Protein AF-0000000084683601 (afdb_homodimer)

Solvent-accessible surface area (backbone atoms only — not comparable to full-atom values): 109980 Å² total; per-residue (Å²): 116,67,53,85,55,76,96,37,69,70,54,65,38,57,48,81,42,72,34,21,49,59,50,48,51,51,49,53,52,40,42,72,73,47,35,40,75,43,64,46,74,55,51,81,86,49,40,34,59,55,52,18,50,53,50,21,50,54,47,28,56,52,35,63,73,43,58,80,89,48,36,64,60,52,52,35,51,54,42,52,53,55,36,62,57,34,70,75,44,95,82,55,80,83,63,66,45,68,34,84,89,53,32,26,37,41,29,34,31,52,60,91,42,79,66,69,68,73,56,58,46,69,55,51,59,59,44,56,39,68,36,47,42,20,46,84,27,61,28,64,68,40,39,48,39,21,43,42,60,54,36,54,31,39,41,37,39,29,27,32,44,22,47,72,38,50,58,78,37,40,69,32,42,41,52,26,34,75,72,64,37,52,37,40,36,42,35,34,36,46,62,26,61,36,32,65,68,38,55,39,40,39,39,72,70,34,60,29,50,38,25,39,26,74,53,73,91,51,60,29,56,54,28,20,36,41,38,34,40,31,90,59,59,59,20,38,32,38,42,17,43,46,36,40,28,60,46,35,62,22,58,23,44,23,39,31,39,35,40,9,42,68,60,38,40,46,40,49,51,51,49,54,46,35,50,42,21,50,68,61,31,81,68,36,36,77,62,43,61,90,81,38,44,66,58,50,51,53,46,22,38,49,38,48,67,67,63,72,78,77,68,65,62,73,70,74,59,86,65,76,68,70,75,51,58,68,50,46,39,37,50,44,22,46,45,32,37,38,72,74,68,65,44,46,60,39,29,37,35,33,52,84,73,66,45,62,61,52,51,52,33,50,50,49,51,55,52,42,69,73,43,86,87,67,79,69,24,32,38,36,34,28,85,44,70,68,56,37,55,51,43,45,50,46,36,18,52,55,65,71,34,88,80,52,62,34,54,27,40,96,93,42,74,57,87,82,74,44,36,32,32,29,27,51,80,62,58,38,70,75,56,51,72,73,47,61,39,63,61,36,34,32,36,36,33,48,59,35,51,53,38,81,38,68,62,45,40,54,54,58,69,55,42,58,45,68,32,38,41,33,31,24,61,46,54,63,33,96,87,75,50,43,45,30,52,76,73,32,78,56,41,72,48,24,67,57,51,61,47,57,37,41,43,57,50,49,33,35,30,33,40,37,36,35,36,56,56,82,45,77,44,60,83,53,58,74,51,96,90,37,69,40,63,67,56,52,36,66,63,54,38,82,35,59,69,53,54,49,52,52,55,50,50,43,65,69,70,36,90,51,61,80,66,32,24,30,45,30,37,29,71,34,70,65,31,11,45,44,53,18,52,53,38,39,72,73,72,43,45,44,41,52,50,52,94,82,50,51,68,67,56,52,53,46,52,53,50,31,30,74,70,41,71,21,26,34,43,20,18,52,65,64,71,75,57,91,67,85,51,48,72,29,36,32,38,37,39,66,41,92,70,76,43,41,67,59,47,49,48,58,52,55,52,28,25,43,62,45,95,83,50,65,48,22,39,34,45,35,54,41,55,46,65,38,80,84,55,53,62,54,50,47,54,34,54,68,36,91,51,55,74,63,54,40,56,56,29,59,75,56,45,49,32,63,37,40,44,27,40,44,61,43,57,38,76,63,29,41,54,54,50,49,53,42,41,52,58,58,65,57,59,45,69,65,54,53,13,51,47,39,50,70,65,68,48,92,46,65,70,58,41,33,66,73,67,67,51,62,74,66,70,49,42,35,93,65,37,28,68,64,58,32,35,41,71,43,62,75,47,80,74,77,80,55,93,66,43,68,67,52,41,52,35,53,62,76,46,67,53,50,40,43,69,68,59,51,51,49,51,49,46,63,54,38,95,82,36,75,58,57,86,77,41,54,71,64,52,38,41,51,49,45,19,54,49,25,52,69,24,40,74,51,74,82,51,92,43,73,52,58,50,58,56,63,49,66,82,36,55,70,58,37,51,50,50,48,52,47,43,56,52,30,48,72,61,47,67,53,70,66,37,77,46,60,78,93,45,47,74,40,84,57,39,25,58,28,46,41,42,69,29,33,50,35,23,42,70,62,48,35,45,92,95,52,51,46,45,74,73,65,81,74,50,61,46,80,36,75,95,74,35,30,37,40,39,53,44,57,52,39,81,47,89,85,58,54,42,45,83,71,48,80,56,42,35,32,44,40,55,40,30,36,36,39,55,50,57,57,80,39,29,54,63,34,73,68,29,40,47,55,72,39,19,72,84,67,70,33,47,36,36,40,24,43,24,60,40,59,49,40,86,65,69,41,75,41,48,26,29,28,54,33,50,40,42,72,71,52,69,46,70,58,46,29,27,40,32,35,31,35,38,76,46,68,50,54,42,68,54,40,54,73,35,24,65,38,51,102,116,67,52,83,60,73,91,36,70,72,54,66,37,56,48,82,42,73,34,21,50,57,50,49,51,51,49,54,54,38,42,73,73,46,35,42,75,43,65,46,74,55,52,81,87,48,41,35,59,57,54,20,50,52,52,21,52,54,45,28,57,54,35,62,74,42,57,80,88,46,36,65,61,52,52,34,51,54,44,52,53,56,37,61,57,34,69,74,44,95,81,55,81,84,64,68,45,68,34,85,89,51,32,26,37,40,32,34,28,52,58,92,40,76,72,59,64,78,52,57,47,67,54,51,59,60,42,54,40,66,36,47,41,18,45,84,27,60,29,65,68,38,39,48,39,20,44,42,63,50,36,54,30,38,42,37,38,30,27,32,44,22,46,71,38,49,58,78,37,40,69,32,43,42,52,26,35,76,73,64,36,53,37,41,36,41,36,36,36,48,62,26,61,36,34,65,67,38,54,38,41,38,39,73,70,33,60,29,49,37,25,39,27,74,52,74,92,52,61,31,56,54,28,21,36,41,39,35,39,30,89,60,58,58,19,36,32,38,41,16,43,45,36,39,28,59,46,34,62,20,58,22,44,22,37,30,40,36,42,8,42,68,60,37,40,46,39,49,50,51,48,53,47,37,49,43,21,50,68,62,30,80,68,37,36,77,62,43,60,89,81,38,43,66,58,50,51,52,45,22,38,50,39,50,66,66,63,71,77,75,68,65,62,73,73,74,58,88,66,75,68,71,72,51,58,69,50,46,39,37,51,45,24,45,45,32,36,38,72,72,69,65,44,45,58,39,31,38,33,32,51,83,75,66,45,63,62,53,48,51,32,50,50,48,52,53,52,42,69,72,42,85,88,66,79,68,25,33,38,36,33,28,85,44,72,67,56,38,54,51,44,45,49,45,36,17,52,55,65,72,33,86,81,53,63,34,55,27,40,97,94,42,74,58,89,82,74,44,37,32,34,27,27,51,79,63,59,37,70,76,56,50,72,73,46,62,39,65,60,38,36,33,37,37,32,48,60,35,52,53,38,82,39,69,63,44,40,53,54,61,69,55,43,57,44,68,32,37,40,33,30,22,61,46,55,64,35,95,85,75,49,43,45,29,51,77,72,30,79,57,39,72,47,23,67,57,51,60,47,59,38,42,43,58,49,50,32,35,29,34,40,37,37,37,35,56,55,82,44,76,45,60,82,53,56,75,54,95,90,37,70,41,63,66,55,52,36,66,62,54,39,83,35,60,69,53,54,48,52,53,54,50,49,41,65,69,70,37,90,52,59,80,67,32,25,30,44,31,37,29,72,33,72,65,32,11,45,44,51,18,52,52,38,40,72,73,72,42,47,44,42,52,49,53,94,82,51,50,69,68,57,52,54,47,51,53,50,31,30,74,72,44,71,21,26,35,41,20,19,53,65,64,70,76,57,88,67,84,51,48,71,30,36,34,39,38,38,66,44,92,71,77,44,42,66,58,48,49,48,60,52,54,54,30,26,43,62,44,95,84,48,66,48,22,39,34,44,34,55,40,56,44,64,38,79,84,55,54,61,55,49,47,53,33,55,68,35,91,49,55,74,63,52,40,55,55,30,59,75,56,45,49,34,62,38,38,44,28,40,46,60,45,56,40,75,64,28,40,54,54,49,49,51,44,40,52,58,59,66,59,60,44,70,64,54,53,14,51,48,38,51,71,65,68,49,91,46,65,70,58,41,33,66,72,67,68,50,61,73,66,70,49,43,36,92,66,35,29,69,65,57,33,36,42,72,42,62,75,48,79,73,78,82,55,92,66,44,70,67,53,41,53,35,54,62,76,46,68,54,50,41,43,70,68,60,52,51,48,51,47,46,63,53,37,95,82,37,75,58,58,88,76,41,54,72,62,52,39,41,50,49,45,19,54,48,25,51,69,22,39,74,52,76,81,52,91,43,71,51,58,50,58,56,62,48,67,82,36,54,69,60,37,51,49,50,49,52,46,42,57,53,30,48,73,60,47,65,52,70,66,38,77,46,63,77,94,46,44,74,38,85,56,39,26,60,28,46,40,42,70,29,33,50,35,23,42,69,63,48,36,46,92,96,50,51,46,46,76,73,66,81,75,50,61,44,79,36,74,94,75,34,30,37,40,38,53,44,58,52,39,80,47,90,83,57,56,43,45,81,69,49,80,55,44,36,33,42,41,56,40,31,35,36,40,55,52,58,56,80,38,28,55,59,34,75,66,29,39,46,55,71,41,17,73,84,66,68,33,46,35,35,41,26,42,22,60,40,61,50,40,86,65,70,42,75,42,46,27,30,27,55,34,50,41,41,70,70,52,69,46,70,56,47,30,27,38,31,34,30,36,38,76,45,66,49,54,41,68,54,40,54,72,35,24,66,38,51,102

Structure (mmCIF, N/CA/C/O backbone):
data_AF-0000000084683601-model_v1
#
loop_
_entity.id
_entity.type
_entity.pdbx_description
1 polymer 'ATP-dependent helicase'
#
loop_
_atom_site.group_PDB
_atom_site.id
_atom_site.type_symbol
_atom_site.label_atom_id
_atom_site.label_alt_id
_atom_site.label_comp_id
_atom_site.label_asym_id
_atom_site.label_entity_id
_atom_site.label_seq_id
_atom_site.pdbx_PDB_ins_code
_atom_site.Cartn_x
_atom_site.Cartn_y
_atom_site.Cartn_z
_atom_site.occupancy
_atom_site.B_iso_or_equiv
_atom_site.auth_seq_id
_atom_site.auth_comp_id
_atom_site.auth_asym_id
_atom_site.auth_atom_id
_atom_site.pdbx_PDB_model_num
ATOM 1 N N . MET A 1 1 ? -20.016 -9.883 19.062 1 27.33 1 MET A N 1
ATOM 2 C CA . MET A 1 1 ? -19.703 -10.055 20.469 1 27.33 1 MET A CA 1
ATOM 3 C C . MET A 1 1 ? -19.656 -11.531 20.844 1 27.33 1 MET A C 1
ATOM 5 O O . MET A 1 1 ? -18.75 -11.961 21.562 1 27.33 1 MET A O 1
ATOM 9 N N . THR A 1 2 ? -20.984 -12.188 20.938 1 28.81 2 THR A N 1
ATOM 10 C CA . THR A 1 2 ? -21.141 -13.609 21.203 1 28.81 2 THR A CA 1
ATOM 11 C C . THR A 1 2 ? -20.906 -14.43 19.938 1 28.81 2 THR A C 1
ATOM 13 O O . THR A 1 2 ? -21.234 -13.992 18.844 1 28.81 2 THR A O 1
ATOM 16 N N . ASP A 1 3 ? -20.016 -15.242 19.969 1 30.08 3 ASP A N 1
ATOM 17 C CA . ASP A 1 3 ? -19.781 -16.312 19.016 1 30.08 3 ASP A CA 1
ATOM 18 C C . ASP A 1 3 ? -21.062 -17.125 18.766 1 30.08 3 ASP A C 1
ATOM 20 O O . ASP A 1 3 ? -21.859 -17.312 19.688 1 30.08 3 ASP A O 1
ATOM 24 N N . SER A 1 4 ? -21.641 -17.266 17.719 1 29.28 4 SER A N 1
ATOM 25 C CA . SER A 1 4 ? -22.953 -17.859 17.469 1 29.28 4 SER A CA 1
ATOM 26 C C . SER A 1 4 ? -23.188 -19.062 18.391 1 29.28 4 SER A C 1
ATOM 28 O O . SER A 1 4 ? -24.344 -19.406 18.656 1 29.28 4 SER A O 1
ATOM 30 N N . GLY A 1 5 ? -22.672 -20.328 18.125 1 26.48 5 GLY A N 1
ATOM 31 C CA . GLY A 1 5 ? -22.984 -21.641 18.641 1 26.48 5 GLY A CA 1
ATOM 32 C C . GLY A 1 5 ? -22.594 -21.812 20.094 1 26.48 5 GLY A C 1
ATOM 33 O O . GLY A 1 5 ? -21.531 -21.344 20.531 1 26.48 5 GLY A O 1
ATOM 34 N N . GLY A 1 6 ? -23.531 -22.266 21.359 1 34.03 6 GLY A N 1
ATOM 35 C CA . GLY A 1 6 ? -23.781 -22.406 22.781 1 34.03 6 GLY A CA 1
ATOM 36 C C . GLY A 1 6 ? -23.156 -21.281 23.609 1 34.03 6 GLY A C 1
ATOM 37 O O . GLY A 1 6 ? -22.688 -20.281 23.047 1 34.03 6 GLY A O 1
ATOM 38 N N . ARG A 1 7 ? -22.469 -21.453 25.094 1 35.69 7 ARG A N 1
ATOM 39 C CA . ARG A 1 7 ? -21.938 -20.5 26.047 1 35.69 7 ARG A CA 1
ATOM 40 C C . ARG A 1 7 ? -20.844 -19.641 25.406 1 35.69 7 ARG A C 1
ATOM 42 O O . ARG A 1 7 ? -19.688 -20.062 25.359 1 35.69 7 ARG A O 1
ATOM 49 N N . MET A 1 8 ? -20.984 -18.922 24.359 1 46.59 8 MET A N 1
ATOM 50 C CA . MET A 1 8 ? -19.891 -18.219 23.672 1 46.59 8 MET A CA 1
ATOM 51 C C . MET A 1 8 ? -19.172 -17.266 24.625 1 46.59 8 MET A C 1
ATOM 53 O O . MET A 1 8 ? -19.797 -16.359 25.172 1 46.59 8 MET A O 1
ATOM 57 N N . GLN A 1 9 ? -18.219 -17.625 25.203 1 64.19 9 GLN A N 1
ATOM 58 C CA . GLN A 1 9 ? -17.359 -16.828 26.094 1 64.19 9 GLN A CA 1
ATOM 59 C C . GLN A 1 9 ? -17.016 -15.484 25.469 1 64.19 9 GLN A C 1
ATOM 61 O O . GLN A 1 9 ? -16.562 -15.422 24.328 1 64.19 9 GLN A O 1
ATOM 66 N N . PRO A 1 10 ? -17.656 -14.438 26.031 1 81 10 PRO A N 1
ATOM 67 C CA . PRO A 1 10 ? -17.328 -13.086 25.578 1 81 10 PRO A CA 1
ATOM 68 C C . PRO A 1 10 ? -15.844 -12.891 25.328 1 81 10 PRO A C 1
ATOM 70 O O . PRO A 1 10 ? -15.016 -13.555 25.953 1 81 10 PRO A O 1
ATOM 73 N N . VAL A 1 11 ? -15.57 -12.297 24.266 1 86.5 11 VAL A N 1
ATOM 74 C CA . VAL A 1 11 ? -14.18 -12.023 23.922 1 86.5 11 VAL A CA 1
ATOM 75 C C . VAL A 1 11 ? -13.797 -10.617 24.375 1 86.5 11 VAL A C 1
ATOM 77 O O . VAL A 1 11 ? -14.445 -9.633 24 1 86.5 11 VAL A O 1
ATOM 80 N N . ALA A 1 12 ? -12.875 -10.555 25.281 1 88.94 12 ALA A N 1
ATOM 81 C CA . ALA A 1 12 ? -12.383 -9.25 25.719 1 88.94 12 ALA A CA 1
ATOM 82 C C . ALA A 1 12 ? -11.57 -8.57 24.625 1 88.94 12 ALA A C 1
ATOM 84 O O . ALA A 1 12 ? -10.828 -9.227 23.906 1 88.94 12 ALA A O 1
ATOM 85 N N . GLY A 1 13 ? -11.742 -7.27 24.422 1 90.5 13 GLY A N 1
ATOM 86 C CA . GLY A 1 13 ? -10.969 -6.527 23.453 1 90.5 13 GLY A CA 1
ATOM 87 C C . GLY A 1 13 ? -11.672 -5.277 22.953 1 90.5 13 GLY A C 1
ATOM 88 O O . GLY A 1 13 ? -12.625 -4.809 23.578 1 90.5 13 GLY A O 1
ATOM 89 N N . VAL A 1 14 ? -11.078 -4.672 21.891 1 92.12 14 VAL A N 1
ATOM 90 C CA . VAL A 1 14 ? -11.664 -3.477 21.297 1 92.12 14 VAL A CA 1
ATOM 91 C C . VAL A 1 14 ? -12.68 -3.877 20.219 1 92.12 14 VAL A C 1
ATOM 93 O O . VAL A 1 14 ? -12.516 -4.906 19.562 1 92.12 14 VAL A O 1
ATOM 96 N N . TYR A 1 15 ? -13.711 -3.123 20.125 1 91.5 15 TYR A N 1
ATOM 97 C CA . TYR A 1 15 ? -14.82 -3.348 19.203 1 91.5 15 TYR A CA 1
ATOM 98 C C . TYR A 1 15 ? -15.18 -2.066 18.453 1 91.5 15 TYR A C 1
ATOM 100 O O . TYR A 1 15 ? -14.68 -0.988 18.781 1 91.5 15 TYR A O 1
ATOM 108 N N . GLU A 1 16 ? -15.898 -2.174 17.469 1 91.81 16 GLU A N 1
ATOM 109 C CA . GLU A 1 16 ? -16.609 -1.093 16.812 1 91.81 16 GLU A CA 1
ATOM 110 C C . GLU A 1 16 ? -17.938 -1.581 16.234 1 91.81 16 GLU A C 1
ATOM 112 O O . GLU A 1 16 ? -18.234 -1.382 15.055 1 91.81 16 GLU A O 1
ATOM 117 N N . GLN A 1 17 ? -18.656 -2.143 17.125 1 91.56 17 GLN A N 1
ATOM 118 C CA . GLN A 1 17 ? -19.906 -2.803 16.75 1 91.56 17 GLN A CA 1
ATOM 119 C C . GLN A 1 17 ? -21.109 -1.947 17.109 1 91.56 17 GLN A C 1
ATOM 121 O O . GLN A 1 17 ? -21.219 -1.476 18.25 1 91.56 17 GLN A O 1
ATOM 126 N N . LEU A 1 18 ? -21.984 -1.723 16.156 1 92.75 18 LEU A N 1
ATOM 127 C CA . LEU A 1 18 ? -23.219 -0.99 16.422 1 92.75 18 LEU A CA 1
ATOM 128 C C . LEU A 1 18 ? -24.062 -1.695 17.469 1 92.75 18 LEU A C 1
ATOM 130 O O . LEU A 1 18 ? -24.188 -2.922 17.438 1 92.75 18 LEU A O 1
ATOM 134 N N . ILE A 1 19 ? -24.641 -0.956 18.391 1 93.94 19 ILE A N 1
ATOM 135 C CA . ILE A 1 19 ? -25.438 -1.541 19.453 1 93.94 19 ILE A CA 1
ATOM 136 C C . ILE A 1 19 ? -26.891 -1.667 19.016 1 93.94 19 ILE A C 1
ATOM 138 O O . ILE A 1 19 ? -27.609 -0.669 18.938 1 93.94 19 ILE A O 1
ATOM 142 N N . THR A 1 20 ? -27.203 -2.861 18.688 1 93 20 THR A N 1
ATOM 143 C CA . THR A 1 20 ? -28.594 -3.195 18.422 1 93 20 THR A CA 1
ATOM 144 C C . THR A 1 20 ? -29.312 -3.611 19.703 1 93 20 THR A C 1
ATOM 146 O O . THR A 1 20 ? -28.703 -3.713 20.766 1 93 20 THR A O 1
ATOM 149 N N . GLU A 1 21 ? -30.609 -3.84 19.641 1 91.31 21 GLU A N 1
ATOM 150 C CA . GLU A 1 21 ? -31.359 -4.254 20.812 1 91.31 21 GLU A CA 1
ATOM 151 C C . GLU A 1 21 ? -30.859 -5.598 21.344 1 91.31 21 GLU A C 1
ATOM 153 O O . GLU A 1 21 ? -30.828 -5.824 22.562 1 91.31 21 GLU A O 1
ATOM 158 N N . ASP A 1 22 ? -30.469 -6.438 20.422 1 88.75 22 ASP A N 1
ATOM 159 C CA . ASP A 1 22 ? -29.922 -7.73 20.828 1 88.75 22 ASP A CA 1
ATOM 160 C C . ASP A 1 22 ? -28.578 -7.559 21.516 1 88.75 22 ASP A C 1
ATOM 162 O O . ASP A 1 22 ? -28.297 -8.219 22.531 1 88.75 22 ASP A O 1
ATOM 166 N N . VAL A 1 23 ? -27.734 -6.715 20.969 1 90.06 23 VAL A N 1
ATOM 167 C CA . VAL A 1 23 ? -26.422 -6.465 21.547 1 90.06 23 VAL A CA 1
ATOM 168 C C . VAL A 1 23 ? -26.578 -5.82 22.922 1 90.06 23 VAL A C 1
ATOM 170 O O . VAL A 1 23 ? -25.828 -6.137 23.844 1 90.06 23 VAL A O 1
ATOM 173 N N . ARG A 1 24 ? -27.484 -4.895 23 1 91.75 24 ARG A N 1
ATOM 174 C CA . ARG A 1 24 ? -27.75 -4.238 24.266 1 91.75 24 ARG A CA 1
ATOM 175 C C . ARG A 1 24 ? -28.156 -5.25 25.344 1 91.75 24 ARG A C 1
ATOM 177 O O . ARG A 1 24 ? -27.703 -5.184 26.469 1 91.75 24 ARG A O 1
ATOM 184 N N . ARG A 1 25 ? -29 -6.164 24.953 1 89.56 25 ARG A N 1
ATOM 185 C CA . ARG A 1 25 ? -29.438 -7.211 25.875 1 89.56 25 ARG A CA 1
ATOM 186 C C . ARG A 1 25 ? -28.266 -8.094 26.281 1 89.56 25 ARG A C 1
ATOM 188 O O . ARG A 1 25 ? -28.125 -8.438 27.453 1 89.56 25 ARG A O 1
ATOM 195 N N . GLU A 1 26 ? -27.516 -8.422 25.312 1 90 26 GLU A N 1
ATOM 196 C CA . GLU A 1 26 ? -26.344 -9.242 25.578 1 90 26 GLU A CA 1
ATOM 197 C C . GLU A 1 26 ? -25.375 -8.516 26.516 1 90 26 GLU A C 1
ATOM 199 O O . GLU A 1 26 ? -24.781 -9.133 27.406 1 90 26 GLU A O 1
ATOM 204 N N . LEU A 1 27 ? -25.172 -7.234 26.297 1 91.19 27 LEU A N 1
ATOM 205 C CA . LEU A 1 27 ? -24.281 -6.438 27.125 1 91.19 27 LEU A CA 1
ATOM 206 C C . LEU A 1 27 ? -24.797 -6.352 28.562 1 91.19 27 LEU A C 1
ATOM 208 O O . LEU A 1 27 ? -24.016 -6.371 29.516 1 91.19 27 LEU A O 1
ATOM 212 N N . GLY A 1 28 ? -26.094 -6.219 28.688 1 90.12 28 GLY A N 1
ATOM 213 C CA . GLY A 1 28 ? -26.688 -6.238 30.016 1 90.12 28 GLY A CA 1
ATOM 214 C C . GLY A 1 28 ? -26.406 -7.52 30.781 1 90.12 28 GLY A C 1
ATOM 215 O O . GLY A 1 28 ? -26.109 -7.484 31.969 1 90.12 28 GLY A O 1
ATOM 216 N N . GLN A 1 29 ? -26.516 -8.617 30.031 1 90.56 29 GLN A N 1
ATOM 217 C CA . GLN A 1 29 ? -26.219 -9.914 30.641 1 90.56 29 GLN A CA 1
ATOM 218 C C . GLN A 1 29 ? -24.75 -10.023 31.031 1 90.56 29 GLN A C 1
ATOM 220 O O . GLN A 1 29 ? -24.422 -10.562 32.094 1 90.56 29 GLN A O 1
ATOM 225 N N . LEU A 1 30 ? -23.891 -9.562 30.234 1 89.75 30 LEU A N 1
ATOM 226 C CA . LEU A 1 30 ? -22.453 -9.633 30.5 1 89.75 30 LEU A CA 1
ATOM 227 C C . LEU A 1 30 ? -22.078 -8.742 31.688 1 89.75 30 LEU A C 1
ATOM 229 O O . LEU A 1 30 ? -21.219 -9.109 32.469 1 89.75 30 LEU A O 1
ATOM 233 N N . GLU A 1 31 ? -22.672 -7.574 31.703 1 88.94 31 GLU A N 1
ATOM 234 C CA . GLU A 1 31 ? -22.406 -6.691 32.844 1 88.94 31 GLU A CA 1
ATOM 235 C C . GLU A 1 31 ? -22.812 -7.34 34.156 1 88.94 31 GLU A C 1
ATOM 237 O O . GLU A 1 31 ? -22.156 -7.156 35.188 1 88.94 31 GLU A O 1
ATOM 242 N N . ALA A 1 32 ? -23.891 -8.07 34.094 1 87.56 32 ALA A N 1
ATOM 243 C CA . ALA A 1 32 ? -24.344 -8.805 35.281 1 87.56 32 ALA A CA 1
ATOM 244 C C . ALA A 1 32 ? -23.344 -9.891 35.656 1 87.56 32 ALA A C 1
ATOM 246 O O . ALA A 1 32 ? -23.203 -10.219 36.844 1 87.56 32 ALA A O 1
ATOM 247 N N . LEU A 1 33 ? -22.641 -10.359 34.688 1 88.12 33 LEU A N 1
ATOM 248 C CA . LEU A 1 33 ? -21.641 -11.406 34.938 1 88.12 33 LEU A CA 1
ATOM 249 C C . LEU A 1 33 ? -20.297 -10.805 35.281 1 88.12 33 LEU A C 1
ATOM 251 O O . LEU A 1 33 ? -19.297 -11.531 35.375 1 88.12 33 LEU A O 1
ATOM 255 N N . GLY A 1 34 ? -20.141 -9.461 35.406 1 85.25 34 GLY A N 1
ATOM 256 C CA . GLY A 1 34 ? -18.922 -8.82 35.844 1 85.25 34 GLY A CA 1
ATOM 257 C C . GLY A 1 34 ? -18.094 -8.227 34.719 1 85.25 34 GLY A C 1
ATOM 258 O O . GLY A 1 34 ? -16.953 -7.828 34.938 1 85.25 34 GLY A O 1
ATOM 259 N N . TRP A 1 35 ? -18.641 -8.172 33.594 1 88.62 35 TRP A N 1
ATOM 260 C CA . TRP A 1 35 ? -17.938 -7.555 32.469 1 88.62 35 TRP A CA 1
ATOM 261 C C . TRP A 1 35 ? -18.234 -6.062 32.406 1 88.62 35 TRP A C 1
ATOM 263 O O . TRP A 1 35 ? -19.266 -5.602 32.875 1 88.62 35 TRP A O 1
ATOM 273 N N . LYS A 1 36 ? -17.266 -5.332 31.953 1 89.56 36 LYS A N 1
ATOM 274 C CA . LYS A 1 36 ? -17.453 -3.9 31.75 1 89.56 36 LYS A CA 1
ATOM 275 C C . LYS A 1 36 ? -17.438 -3.557 30.25 1 89.56 36 LYS A C 1
ATOM 277 O O . LYS A 1 36 ? -16.469 -3.859 29.562 1 89.56 36 LYS A O 1
ATOM 282 N N . ALA A 1 37 ? -18.516 -2.957 29.828 1 90.12 37 ALA A N 1
ATOM 283 C CA . ALA A 1 37 ? -18.625 -2.539 28.438 1 90.12 37 ALA A CA 1
ATOM 284 C C . ALA A 1 37 ? -18.422 -1.033 28.297 1 90.12 37 ALA A C 1
ATOM 286 O O . ALA A 1 37 ? -18.938 -0.252 29.109 1 90.12 37 ALA A O 1
ATOM 287 N N . VAL A 1 38 ? -17.531 -0.644 27.422 1 89.62 38 VAL A N 1
ATOM 288 C CA . VAL A 1 38 ? -17.328 0.76 27.078 1 89.62 38 VAL A CA 1
ATOM 289 C C . VAL A 1 38 ? -18 1.059 25.734 1 89.62 38 VAL A C 1
ATOM 291 O O . VAL A 1 38 ? -17.688 0.41 24.734 1 89.62 38 VAL A O 1
ATOM 294 N N . ASP A 1 39 ? -18.969 1.893 25.688 1 90.31 39 ASP A N 1
ATOM 295 C CA . ASP A 1 39 ? -19.609 2.268 24.438 1 90.31 39 ASP A CA 1
ATOM 296 C C . ASP A 1 39 ? -19.531 3.773 24.203 1 90.31 39 ASP A C 1
ATOM 298 O O . ASP A 1 39 ? -19.156 4.527 25.109 1 90.31 39 ASP A O 1
ATOM 302 N N . GLY A 1 40 ? -19.625 4.242 23.031 1 87.88 40 GLY A N 1
ATOM 303 C CA . GLY A 1 40 ? -19.594 5.648 22.672 1 87.88 40 GLY A CA 1
ATOM 304 C C . GLY A 1 40 ? -20.609 6.016 21.609 1 87.88 40 GLY A C 1
ATOM 305 O O . GLY A 1 40 ? -21.078 5.152 20.859 1 87.88 40 GLY A O 1
ATOM 306 N N . GLU A 1 41 ? -20.922 7.289 21.609 1 88.62 41 GLU A N 1
ATOM 307 C CA . GLU A 1 41 ? -21.844 7.789 20.578 1 88.62 41 GLU A CA 1
ATOM 308 C C . GLU A 1 41 ? -21.172 7.891 19.219 1 88.62 41 GLU A C 1
ATOM 310 O O . GLU A 1 41 ? -19.984 8.25 19.141 1 88.62 41 GLU A O 1
ATOM 315 N N . VAL A 1 42 ? -21.922 7.469 18.188 1 87.88 42 VAL A N 1
ATOM 316 C CA . VAL A 1 42 ? -21.438 7.676 16.828 1 87.88 42 VAL A CA 1
ATOM 317 C C . VAL A 1 42 ? -21.578 9.141 16.438 1 87.88 42 VAL A C 1
ATOM 319 O O . VAL A 1 42 ? -22.656 9.727 16.609 1 87.88 42 VAL A O 1
ATOM 322 N N . GLY A 1 43 ? -20.484 9.75 16.016 1 82 43 GLY A N 1
ATOM 323 C CA . GLY A 1 43 ? -20.547 11.141 15.586 1 82 43 GLY A CA 1
ATOM 324 C C . GLY A 1 43 ? -21.625 11.398 14.555 1 82 43 GLY A C 1
ATOM 325 O O . GLY A 1 43 ? -21.891 10.555 13.703 1 82 43 GLY A O 1
ATOM 326 N N . THR A 1 44 ? -22.156 12.586 14.57 1 81.5 44 THR A N 1
ATOM 327 C CA . THR A 1 44 ? -23.266 12.961 13.703 1 81.5 44 THR A CA 1
ATOM 328 C C . THR A 1 44 ? -22.875 12.844 12.234 1 81.5 44 THR A C 1
ATOM 330 O O . THR A 1 44 ? -23.688 12.438 11.398 1 81.5 44 THR A O 1
ATOM 333 N N . GLU A 1 45 ? -21.641 13.148 12.008 1 78.12 45 GLU A N 1
ATOM 334 C CA . GLU A 1 45 ? -21.203 13.133 10.617 1 78.12 45 GLU A CA 1
ATOM 335 C C . GLU A 1 45 ? -20.953 11.703 10.133 1 78.12 45 GLU A C 1
ATOM 337 O O . GLU A 1 45 ? -21.031 11.43 8.938 1 78.12 45 GLU A O 1
ATOM 342 N N . SER A 1 46 ? -20.781 10.719 11.031 1 86.25 46 SER A N 1
ATOM 343 C CA . SER A 1 46 ? -20.453 9.344 10.68 1 86.25 46 SER A CA 1
ATOM 344 C C . SER A 1 46 ? -21.688 8.453 10.727 1 86.25 46 SER A C 1
ATOM 346 O O . SER A 1 46 ? -21.688 7.34 10.195 1 86.25 46 SER A O 1
ATOM 348 N N . THR A 1 47 ? -22.797 8.914 11.289 1 87.94 47 THR A N 1
ATOM 349 C CA . THR A 1 47 ? -23.969 8.094 11.562 1 87.94 47 THR A CA 1
ATOM 350 C C . THR A 1 47 ? -24.531 7.5 10.273 1 87.94 47 THR A C 1
ATOM 352 O O . THR A 1 47 ? -24.797 6.297 10.203 1 87.94 47 THR A O 1
ATOM 355 N N . PRO A 1 48 ? -24.656 8.297 9.211 1 86.44 48 PRO A N 1
ATOM 356 C CA . PRO A 1 48 ? -25.219 7.719 7.984 1 86.44 48 PRO A CA 1
ATOM 357 C C . PRO A 1 48 ? -24.406 6.555 7.445 1 86.44 48 PRO A C 1
ATOM 359 O O . PRO A 1 48 ? -24.953 5.523 7.062 1 86.44 48 PRO A O 1
ATOM 362 N N . HIS A 1 49 ? -23.125 6.699 7.445 1 87.19 49 HIS A N 1
ATOM 363 C CA . HIS A 1 49 ? -22.266 5.656 6.879 1 87.19 49 HIS A CA 1
ATOM 364 C C . HIS A 1 49 ? -22.266 4.414 7.766 1 87.19 49 HIS A C 1
ATOM 366 O O . HIS A 1 49 ? -22.203 3.291 7.262 1 87.19 49 HIS A O 1
ATOM 372 N N . VAL A 1 50 ? -22.281 4.582 9.062 1 89.81 50 VAL A N 1
ATOM 373 C CA . VAL A 1 50 ? -22.266 3.457 9.992 1 89.81 50 VAL A CA 1
ATOM 374 C C . VAL A 1 50 ? -23.562 2.662 9.875 1 89.81 50 VAL A C 1
ATOM 376 O O . VAL A 1 50 ? -23.547 1.431 9.828 1 89.81 50 VAL A O 1
ATOM 379 N N . LEU A 1 51 ? -24.672 3.359 9.781 1 92.25 51 LEU A N 1
ATOM 380 C CA . LEU A 1 51 ? -25.969 2.703 9.656 1 92.25 51 LEU A CA 1
ATOM 381 C C . LEU A 1 51 ? -26.078 1.987 8.32 1 92.25 51 LEU A C 1
ATOM 383 O O . LEU A 1 51 ? -26.562 0.852 8.258 1 92.25 51 LEU A O 1
ATOM 387 N N . ALA A 1 52 ? -25.688 2.656 7.285 1 91.06 52 ALA A N 1
ATOM 388 C CA . ALA A 1 52 ? -25.75 2.064 5.953 1 91.06 52 ALA A CA 1
ATOM 389 C C . ALA A 1 52 ? -24.891 0.799 5.875 1 91.06 52 ALA A C 1
ATOM 391 O O . ALA A 1 52 ? -25.297 -0.184 5.246 1 91.06 52 ALA A O 1
ATOM 392 N N . ARG A 1 53 ? -23.719 0.825 6.414 1 88.88 53 ARG A N 1
ATOM 393 C CA . ARG A 1 53 ? -22.844 -0.34 6.43 1 88.88 53 ARG A CA 1
ATOM 394 C C . ARG A 1 53 ? -23.5 -1.515 7.145 1 88.88 53 ARG A C 1
ATOM 396 O O . ARG A 1 53 ? -23.438 -2.65 6.668 1 88.88 53 ARG A O 1
ATOM 403 N N . HIS A 1 54 ? -24.125 -1.239 8.281 1 91 54 HIS A N 1
ATOM 404 C CA . HIS A 1 54 ? -24.797 -2.287 9.039 1 91 54 HIS A CA 1
ATOM 405 C C . HIS A 1 54 ? -25.906 -2.926 8.211 1 91 54 HIS A C 1
ATOM 407 O O . HIS A 1 54 ? -26 -4.152 8.133 1 91 54 HIS A O 1
ATOM 413 N N . ILE A 1 55 ? -26.703 -2.131 7.602 1 90.12 55 ILE A N 1
ATOM 414 C CA . ILE A 1 55 ? -27.797 -2.621 6.789 1 90.12 55 ILE A CA 1
ATOM 415 C C . ILE A 1 55 ? -27.266 -3.418 5.605 1 90.12 55 ILE A C 1
ATOM 417 O O . ILE A 1 55 ? -27.797 -4.48 5.27 1 90.12 55 ILE A O 1
ATOM 421 N N . GLY A 1 56 ? -26.219 -2.844 4.973 1 88.62 56 GLY A N 1
ATOM 422 C CA . GLY A 1 56 ? -25.594 -3.559 3.873 1 88.62 56 GLY A CA 1
ATOM 423 C C . GLY A 1 56 ? -25.094 -4.938 4.262 1 88.62 56 GLY A C 1
ATOM 424 O O . GLY A 1 56 ? -25.234 -5.891 3.492 1 88.62 56 GLY A O 1
ATOM 425 N N . GLU A 1 57 ? -24.531 -5.082 5.422 1 88 57 GLU A N 1
ATOM 426 C CA . GLU A 1 57 ? -24.016 -6.359 5.914 1 88 57 GLU A CA 1
ATOM 427 C C . GLU A 1 57 ? -25.156 -7.352 6.156 1 88 57 GLU A C 1
ATOM 429 O O . GLU A 1 57 ? -25.016 -8.539 5.863 1 88 57 GLU A O 1
ATOM 434 N N . VAL A 1 58 ? -26.219 -6.852 6.715 1 88.06 58 VAL A N 1
ATOM 435 C CA . VAL A 1 58 ? -27.375 -7.699 6.977 1 88.06 58 VAL A CA 1
ATOM 436 C C . VAL A 1 58 ? -27.953 -8.219 5.66 1 88.06 58 VAL A C 1
ATOM 438 O O . VAL A 1 58 ? -28.281 -9.406 5.543 1 88.06 58 VAL A O 1
ATOM 441 N N . VAL A 1 59 ? -28.016 -7.375 4.715 1 89.75 59 VAL A N 1
ATOM 442 C CA . VAL A 1 59 ? -28.547 -7.746 3.406 1 89.75 59 VAL A CA 1
ATOM 443 C C . VAL A 1 59 ? -27.625 -8.773 2.748 1 89.75 59 VAL A C 1
ATOM 445 O O . VAL A 1 59 ? -28.094 -9.75 2.16 1 89.75 59 VAL A O 1
ATOM 448 N N . ALA A 1 60 ? -26.328 -8.531 2.781 1 88.88 60 ALA A N 1
ATOM 449 C CA . ALA A 1 60 ? -25.359 -9.445 2.182 1 88.88 60 ALA A CA 1
ATOM 450 C C . ALA A 1 60 ? -25.469 -10.844 2.785 1 88.88 60 ALA A C 1
ATOM 452 O O . ALA A 1 60 ? -25.391 -11.844 2.068 1 88.88 60 ALA A O 1
ATOM 453 N N . ARG A 1 61 ? -25.609 -10.953 4.066 1 84.12 61 ARG A N 1
ATOM 454 C CA . ARG A 1 61 ? -25.734 -12.227 4.754 1 84.12 61 ARG A CA 1
ATOM 455 C C . ARG A 1 61 ? -26.969 -12.984 4.285 1 84.12 61 ARG A C 1
ATOM 457 O O . ARG A 1 61 ? -26.922 -14.195 4.07 1 84.12 61 ARG A O 1
ATOM 464 N N . ARG A 1 62 ? -28.016 -12.25 4.121 1 86.19 62 ARG A N 1
ATOM 465 C CA . ARG A 1 62 ? -29.266 -12.867 3.688 1 86.19 62 ARG A CA 1
ATOM 466 C C . ARG A 1 62 ? -29.172 -13.344 2.242 1 86.19 62 ARG A C 1
ATOM 468 O O . ARG A 1 62 ? -29.656 -14.422 1.906 1 86.19 62 ARG A O 1
ATOM 475 N N . LEU A 1 63 ? -28.578 -12.562 1.434 1 88.75 63 LEU A N 1
ATOM 476 C CA . LEU A 1 63 ? -28.438 -12.906 0.024 1 88.75 63 LEU A CA 1
ATOM 477 C C . LEU A 1 63 ? -27.578 -14.156 -0.144 1 88.75 63 LEU A C 1
ATOM 479 O O . LEU A 1 63 ? -27.844 -14.992 -1.011 1 88.75 63 LEU A O 1
ATOM 483 N N . ASN A 1 64 ? -26.562 -14.312 0.656 1 85.44 64 ASN A N 1
ATOM 484 C CA . ASN A 1 64 ? -25.656 -15.453 0.577 1 85.44 64 ASN A CA 1
ATOM 485 C C . ASN A 1 64 ? -26.359 -16.75 0.982 1 85.44 64 ASN A C 1
ATOM 487 O O . ASN A 1 64 ? -25.922 -17.844 0.613 1 85.44 64 ASN A O 1
ATOM 491 N N . GLN A 1 65 ? -27.438 -16.625 1.685 1 80.88 65 GLN A N 1
ATOM 492 C CA . GLN A 1 65 ? -28.156 -17.797 2.168 1 80.88 65 GLN A CA 1
ATOM 493 C C . GLN A 1 65 ? -29.25 -18.203 1.194 1 80.88 65 GLN A C 1
ATOM 495 O O . GLN A 1 65 ? -29.844 -19.281 1.337 1 80.88 65 GLN A O 1
ATOM 500 N N . LEU A 1 66 ? -29.484 -17.375 0.151 1 84.25 66 LEU A N 1
ATOM 501 C CA . LEU A 1 66 ? -30.547 -17.641 -0.817 1 84.25 66 LEU A CA 1
ATOM 502 C C . LEU A 1 66 ? -29.984 -18.328 -2.057 1 84.25 66 LEU A C 1
ATOM 504 O O . LEU A 1 66 ? -28.828 -18.109 -2.424 1 84.25 66 LEU A O 1
ATOM 508 N N . PRO A 1 67 ? -30.812 -19.156 -2.633 1 83.62 67 PRO A N 1
ATOM 509 C CA . PRO A 1 67 ? -30.406 -19.703 -3.932 1 83.62 67 PRO A CA 1
ATOM 510 C C . PRO A 1 67 ? -30.219 -18.609 -4.988 1 83.62 67 PRO A C 1
ATOM 512 O O . PRO A 1 67 ? -30.812 -17.531 -4.895 1 83.62 67 PRO A O 1
ATOM 515 N N . ALA A 1 68 ? -29.484 -18.875 -5.992 1 84.56 68 ALA A N 1
ATOM 516 C CA . ALA A 1 68 ? -29.078 -17.891 -7.004 1 84.56 68 ALA A CA 1
ATOM 517 C C . ALA A 1 68 ? -30.281 -17.312 -7.723 1 84.56 68 ALA A C 1
ATOM 519 O O . ALA A 1 68 ? -30.297 -16.125 -8.07 1 84.56 68 ALA A O 1
ATOM 520 N N . ASP A 1 69 ? -31.297 -18.141 -7.93 1 86.69 69 ASP A N 1
ATOM 521 C CA . ASP A 1 69 ? -32.438 -17.703 -8.734 1 86.69 69 ASP A CA 1
ATOM 522 C C . ASP A 1 69 ? -33.375 -16.812 -7.926 1 86.69 69 ASP A C 1
ATOM 524 O O . ASP A 1 69 ? -34.219 -16.109 -8.492 1 86.69 69 ASP A O 1
ATOM 528 N N . GLN A 1 70 ? -33.156 -16.656 -6.629 1 89.38 70 GLN A N 1
ATOM 529 C CA . GLN A 1 70 ? -34.031 -15.867 -5.777 1 89.38 70 GLN A CA 1
ATOM 530 C C . GLN A 1 70 ? -33.344 -14.578 -5.312 1 89.38 70 GLN A C 1
ATOM 532 O O . GLN A 1 70 ? -33.969 -13.719 -4.711 1 89.38 70 GLN A O 1
ATOM 537 N N . GLN A 1 71 ? -32.188 -14.445 -5.617 1 90.44 71 GLN A N 1
ATOM 538 C CA . GLN A 1 71 ? -31.406 -13.352 -5.062 1 90.44 71 GLN A CA 1
ATOM 539 C C . GLN A 1 71 ? -31.844 -12.008 -5.637 1 90.44 71 GLN A C 1
ATOM 541 O O . GLN A 1 71 ? -32.031 -11.039 -4.895 1 90.44 71 GLN A O 1
ATOM 546 N N . VAL A 1 72 ? -32.125 -11.922 -6.926 1 92.62 72 VAL A N 1
ATOM 547 C CA . VAL A 1 72 ? -32.531 -10.672 -7.547 1 92.62 72 VAL A CA 1
ATOM 548 C C . VAL A 1 72 ? -33.938 -10.297 -7.078 1 92.62 72 VAL A C 1
ATOM 550 O O . VAL A 1 72 ? -34.219 -9.133 -6.812 1 92.62 72 VAL A O 1
ATOM 553 N N . THR A 1 73 ? -34.781 -11.289 -6.949 1 90.12 73 THR A N 1
ATOM 554 C CA . THR A 1 73 ? -36.125 -11.055 -6.48 1 90.12 73 THR A CA 1
ATOM 555 C C . THR A 1 73 ? -36.125 -10.516 -5.055 1 90.12 73 THR A C 1
ATOM 557 O O . THR A 1 73 ? -36.875 -9.594 -4.73 1 90.12 73 THR A O 1
ATOM 560 N N . TYR A 1 74 ? -35.312 -11.062 -4.297 1 89.69 74 TYR A N 1
ATOM 561 C CA . TYR A 1 74 ? -35.188 -10.602 -2.916 1 89.69 74 TYR A CA 1
ATOM 562 C C . TYR A 1 74 ? -34.688 -9.172 -2.863 1 89.69 74 TYR A C 1
ATOM 564 O O . TYR A 1 74 ? -35.188 -8.344 -2.109 1 89.69 74 TYR A O 1
ATOM 572 N N . ALA A 1 75 ? -33.688 -8.852 -3.619 1 91.44 75 ALA A N 1
ATOM 573 C CA . ALA A 1 75 ? -33.125 -7.504 -3.672 1 91.44 75 ALA A CA 1
ATOM 574 C C . ALA A 1 75 ? -34.188 -6.488 -4.09 1 91.44 75 ALA A C 1
ATOM 576 O O . ALA A 1 75 ? -34.25 -5.395 -3.523 1 91.44 75 ALA A O 1
ATOM 577 N N . ASN A 1 76 ? -34.969 -6.863 -5.016 1 91.56 76 ASN A N 1
ATOM 578 C CA . ASN A 1 76 ? -36 -5.957 -5.523 1 91.56 76 ASN A CA 1
ATOM 579 C C . ASN A 1 76 ? -37.125 -5.738 -4.496 1 91.56 76 ASN A C 1
ATOM 581 O O . ASN A 1 76 ? -37.719 -4.66 -4.445 1 91.56 76 ASN A O 1
ATOM 585 N N . ARG A 1 77 ? -37.312 -6.629 -3.732 1 87.44 77 ARG A N 1
ATOM 586 C CA . ARG A 1 77 ? -38.281 -6.449 -2.65 1 87.44 77 ARG A CA 1
ATOM 587 C C . ARG A 1 77 ? -37.781 -5.422 -1.64 1 87.44 77 ARG A C 1
ATOM 589 O O . ARG A 1 77 ? -38.562 -4.602 -1.144 1 87.44 77 ARG A O 1
ATOM 596 N N . ILE A 1 78 ? -36.594 -5.535 -1.348 1 87.69 78 ILE A N 1
ATOM 597 C CA . ILE A 1 78 ? -36 -4.578 -0.425 1 87.69 78 ILE A CA 1
ATOM 598 C C . ILE A 1 78 ? -36.062 -3.176 -1.022 1 87.69 78 ILE A C 1
ATOM 600 O O . ILE A 1 78 ? -36.438 -2.219 -0.337 1 87.69 78 ILE A O 1
ATOM 604 N N . LEU A 1 79 ? -35.688 -3.031 -2.264 1 89.38 79 LEU A N 1
ATOM 605 C CA . LEU A 1 79 ? -35.688 -1.735 -2.936 1 89.38 79 LEU A CA 1
ATOM 606 C C . LEU A 1 79 ? -37.094 -1.144 -2.998 1 89.38 79 LEU A C 1
ATOM 608 O O . LEU A 1 79 ? -37.281 0.07 -2.865 1 89.38 79 LEU A O 1
ATOM 612 N N . ALA A 1 80 ? -38 -2.004 -3.186 1 85.75 80 ALA A N 1
ATOM 613 C CA . ALA A 1 80 ? -39.375 -1.554 -3.211 1 85.75 80 ALA A CA 1
ATOM 614 C C . ALA A 1 80 ? -39.812 -1.003 -1.852 1 85.75 80 ALA A C 1
ATOM 616 O O . ALA A 1 80 ? -40.562 -0.023 -1.776 1 85.75 80 ALA A O 1
ATOM 617 N N . SER A 1 81 ? -39.344 -1.58 -0.883 1 81.25 81 SER A N 1
ATOM 618 C CA . SER A 1 81 ? -39.656 -1.119 0.466 1 81.25 81 SER A CA 1
ATOM 619 C C . SER A 1 81 ? -39 0.239 0.747 1 81.25 81 SER A C 1
ATOM 621 O O . SER A 1 81 ? -39.594 1.064 1.459 1 81.25 81 SER A O 1
ATOM 623 N N . LEU A 1 82 ? -37.844 0.43 0.238 1 83.19 82 LEU A N 1
ATOM 624 C CA . LEU A 1 82 ? -37.156 1.699 0.4 1 83.19 82 LEU A CA 1
ATOM 625 C C . LEU A 1 82 ? -37.906 2.822 -0.326 1 83.19 82 LEU A C 1
ATOM 627 O O . LEU A 1 82 ? -37.875 3.969 0.128 1 83.19 82 LEU A O 1
ATOM 631 N N . ASN A 1 83 ? -38.469 2.467 -1.422 1 79.19 83 ASN A N 1
ATOM 632 C CA . ASN A 1 83 ? -39.219 3.438 -2.209 1 79.19 83 ASN A CA 1
ATOM 633 C C . ASN A 1 83 ? -40.5 3.848 -1.508 1 79.19 83 ASN A C 1
ATOM 635 O O . ASN A 1 83 ? -40.938 4.992 -1.623 1 79.19 83 ASN A O 1
ATOM 639 N N . ALA A 1 84 ? -41.094 3 -0.886 1 70.69 84 ALA A N 1
ATOM 640 C CA . ALA A 1 84 ? -42.375 3.266 -0.209 1 70.69 84 ALA A CA 1
ATOM 641 C C . ALA A 1 84 ? -42.188 4.242 0.946 1 70.69 84 ALA A C 1
ATOM 643 O O . ALA A 1 84 ? -43.031 5.105 1.184 1 70.69 84 ALA A O 1
ATOM 644 N N . ASP A 1 85 ? -41.125 4.223 1.578 1 63.56 85 ASP A N 1
ATOM 645 C CA . ASP A 1 85 ? -40.844 5.102 2.707 1 63.56 85 ASP A CA 1
ATOM 646 C C . ASP A 1 85 ? -40.469 6.504 2.23 1 63.56 85 ASP A C 1
ATOM 648 O O . ASP A 1 85 ? -40.781 7.496 2.896 1 63.56 85 ASP A O 1
ATOM 652 N N . ALA A 1 86 ? -39.75 6.598 1.153 1 58.97 86 ALA A N 1
ATOM 653 C CA . ALA A 1 86 ? -39.312 7.875 0.581 1 58.97 86 ALA A CA 1
ATOM 654 C C . ALA A 1 86 ? -40.531 8.719 0.174 1 58.97 86 ALA A C 1
ATOM 656 O O . ALA A 1 86 ? -40.5 9.945 0.285 1 58.97 86 ALA A O 1
ATOM 657 N N . LEU A 1 87 ? -41.469 8.094 -0.317 1 48.66 87 LEU A N 1
ATOM 658 C CA . LEU A 1 87 ? -42.656 8.812 -0.753 1 48.66 87 LEU A CA 1
ATOM 659 C C . LEU A 1 87 ? -43.312 9.555 0.415 1 48.66 87 LEU A C 1
ATOM 661 O O . LEU A 1 87 ? -43.969 10.57 0.216 1 48.66 87 LEU A O 1
ATOM 665 N N . ALA A 1 88 ? -42.938 9.18 1.579 1 47.66 88 ALA A N 1
ATOM 666 C CA . ALA A 1 88 ? -43.531 9.906 2.705 1 47.66 88 ALA A CA 1
ATOM 667 C C . ALA A 1 88 ? -42.781 11.195 2.98 1 47.66 88 ALA A C 1
ATOM 669 O O . ALA A 1 88 ? -43.25 12.078 3.689 1 47.66 88 ALA A O 1
ATOM 670 N N . GLN A 1 89 ? -41.438 11.117 2.512 1 52.94 89 GLN A N 1
ATOM 671 C CA . GLN A 1 89 ? -40.656 12.328 2.732 1 52.94 89 GLN A CA 1
ATOM 672 C C . GLN A 1 89 ? -40.719 13.25 1.516 1 52.94 89 GLN A C 1
ATOM 674 O O . GLN A 1 89 ? -41.094 12.82 0.423 1 52.94 89 GLN A O 1
ATOM 679 N N . SER A 1 90 ? -40.562 14.477 1.67 1 47.31 90 SER A N 1
ATOM 680 C CA . SER A 1 90 ? -40.656 15.539 0.667 1 47.31 90 SER A CA 1
ATOM 681 C C . SER A 1 90 ? -39.562 15.383 -0.396 1 47.31 90 SER A C 1
ATOM 683 O O . SER A 1 90 ? -38.375 15.484 -0.099 1 47.31 90 SER A O 1
ATOM 685 N N . ASP A 1 91 ? -39.938 14.719 -1.722 1 53.16 91 ASP A N 1
ATOM 686 C CA . ASP A 1 91 ? -39.375 14.766 -3.076 1 53.16 91 ASP A CA 1
ATOM 687 C C . ASP A 1 91 ? -38.25 13.766 -3.244 1 53.16 91 ASP A C 1
ATOM 689 O O . ASP A 1 91 ? -37.125 14.141 -3.59 1 53.16 91 ASP A O 1
ATOM 693 N N . PRO A 1 92 ? -38.438 12.555 -2.688 1 59.69 92 PRO A N 1
ATOM 694 C CA . PRO A 1 92 ? -37.281 11.648 -2.818 1 59.69 92 PRO A CA 1
ATOM 695 C C . PRO A 1 92 ? -37.125 11.102 -4.234 1 59.69 92 PRO A C 1
ATOM 697 O O . PRO A 1 92 ? -38.125 10.977 -4.969 1 59.69 92 PRO A O 1
ATOM 700 N N . GLU A 1 93 ? -35.906 11.07 -4.875 1 65 93 GLU A N 1
ATOM 701 C CA . GLU A 1 93 ? -35.656 10.391 -6.141 1 65 93 GLU A CA 1
ATOM 702 C C . GLU A 1 93 ? -36.062 8.93 -6.082 1 65 93 GLU A C 1
ATOM 704 O O . GLU A 1 93 ? -35.719 8.219 -5.133 1 65 93 GLU A O 1
ATOM 709 N N . PRO A 1 94 ? -37.031 8.5 -6.953 1 76.25 94 PRO A N 1
ATOM 710 C CA . PRO A 1 94 ? -37.469 7.098 -6.941 1 76.25 94 PRO A CA 1
ATOM 711 C C . PRO A 1 94 ? -36.312 6.117 -7.082 1 76.25 94 PRO A C 1
ATOM 713 O O . PRO A 1 94 ? -35.344 6.41 -7.766 1 76.25 94 PRO A O 1
ATOM 716 N N . ILE A 1 95 ? -36.438 5.004 -6.336 1 82.31 95 ILE A N 1
ATOM 717 C CA . ILE A 1 95 ? -35.469 3.938 -6.398 1 82.31 95 ILE A CA 1
ATOM 718 C C . ILE A 1 95 ? -35.875 2.885 -7.414 1 82.31 95 ILE A C 1
ATOM 720 O O . ILE A 1 95 ? -37 2.377 -7.352 1 82.31 95 ILE A O 1
ATOM 724 N N . SER A 1 96 ? -35.062 2.605 -8.359 1 86.44 96 SER A N 1
ATOM 725 C CA . SER A 1 96 ? -35.375 1.682 -9.453 1 86.44 96 SER A CA 1
ATOM 726 C C . SER A 1 96 ? -35 0.249 -9.078 1 86.44 96 SER A C 1
ATOM 728 O O . SER A 1 96 ? -34.031 0.02 -8.344 1 86.44 96 SER A O 1
ATOM 730 N N . ALA A 1 97 ? -35.781 -0.728 -9.648 1 90.31 97 ALA A N 1
ATOM 731 C CA . ALA A 1 97 ? -35.531 -2.148 -9.422 1 90.31 97 ALA A CA 1
ATOM 732 C C . ALA A 1 97 ? -34.375 -2.646 -10.273 1 90.31 97 ALA A C 1
ATOM 734 O O . ALA A 1 97 ? -34.094 -2.092 -11.344 1 90.31 97 ALA A O 1
ATOM 735 N N . VAL A 1 98 ? -33.75 -3.701 -9.758 1 91.31 98 VAL A N 1
ATOM 736 C CA . VAL A 1 98 ? -32.688 -4.355 -10.508 1 91.31 98 VAL A CA 1
ATOM 737 C C . VAL A 1 98 ? -33.281 -5.145 -11.672 1 91.31 98 VAL A C 1
ATOM 739 O O . VAL A 1 98 ? -34.312 -5.832 -11.508 1 91.31 98 VAL A O 1
ATOM 742 N N . ALA A 1 99 ? -32.719 -5.008 -12.805 1 90.19 99 ALA A N 1
ATOM 743 C CA . ALA A 1 99 ? -33.188 -5.703 -13.992 1 90.19 99 ALA A CA 1
ATOM 744 C C . ALA A 1 99 ? -32.906 -7.199 -13.906 1 90.19 99 ALA A C 1
ATOM 746 O O . ALA A 1 99 ? -32.125 -7.641 -13.055 1 90.19 99 ALA A O 1
ATOM 747 N N . GLU A 1 100 ? -33.469 -8.008 -14.836 1 84.44 100 GLU A N 1
ATOM 748 C CA . GLU A 1 100 ? -33.25 -9.453 -14.875 1 84.44 100 GLU A CA 1
ATOM 749 C C . GLU A 1 100 ? -31.797 -9.805 -15.102 1 84.44 100 GLU A C 1
ATOM 751 O O . GLU A 1 100 ? -31.078 -9.102 -15.82 1 84.44 100 GLU A O 1
ATOM 756 N N . GLY A 1 101 ? -31.297 -10.938 -14.523 1 80.25 101 GLY A N 1
ATOM 757 C CA . GLY A 1 101 ? -29.906 -11.359 -14.602 1 80.25 101 GLY A CA 1
ATOM 758 C C . GLY A 1 101 ? -29.344 -11.805 -13.266 1 80.25 101 GLY A C 1
ATOM 759 O O . GLY A 1 101 ? -29.719 -12.852 -12.742 1 80.25 101 GLY A O 1
ATOM 760 N N . PRO A 1 102 ? -28.672 -10.742 -12.516 1 89.5 102 PRO A N 1
ATOM 761 C CA . PRO A 1 102 ? -28.344 -9.32 -12.688 1 89.5 102 PRO A CA 1
ATOM 762 C C . PRO A 1 102 ? -27.219 -9.094 -13.703 1 89.5 102 PRO A C 1
ATOM 764 O O . PRO A 1 102 ? -26.391 -9.977 -13.922 1 89.5 102 PRO A O 1
ATOM 767 N N . ARG A 1 103 ? -27.281 -8.141 -14.367 1 92.44 103 ARG A N 1
ATOM 768 C CA . ARG A 1 103 ? -26.281 -7.73 -15.344 1 92.44 103 ARG A CA 1
ATOM 769 C C . ARG A 1 103 ? -25.641 -6.398 -14.961 1 92.44 103 ARG A C 1
ATOM 771 O O . ARG A 1 103 ? -26.203 -5.652 -14.148 1 92.44 103 ARG A O 1
ATOM 778 N N . GLN A 1 104 ? -24.469 -6.203 -15.445 1 92.75 104 GLN A N 1
ATOM 779 C CA . GLN A 1 104 ? -23.766 -4.949 -15.203 1 92.75 104 GLN A CA 1
ATOM 780 C C . GLN A 1 104 ? -23.328 -4.297 -16.5 1 92.75 104 GLN A C 1
ATOM 782 O O . GLN A 1 104 ? -22.953 -4.988 -17.453 1 92.75 104 GLN A O 1
ATOM 787 N N . LEU A 1 105 ? -23.484 -2.992 -16.547 1 92.12 105 LEU A N 1
ATOM 788 C CA . LEU A 1 105 ? -22.906 -2.232 -17.656 1 92.12 105 LEU A CA 1
ATOM 789 C C . LEU A 1 105 ? -21.391 -2.211 -17.547 1 92.12 105 LEU A C 1
ATOM 791 O O . LEU A 1 105 ? -20.828 -1.83 -16.516 1 92.12 105 LEU A O 1
ATOM 795 N N . LEU A 1 106 ? -20.703 -2.672 -18.531 1 90.75 106 LEU A N 1
ATOM 796 C CA . LEU A 1 106 ? -19.25 -2.795 -18.5 1 90.75 106 LEU A CA 1
ATOM 797 C C . LEU A 1 106 ? -18.578 -1.675 -19.297 1 90.75 106 LEU A C 1
ATOM 799 O O . LEU A 1 106 ? -17.453 -1.276 -19 1 90.75 106 LEU A O 1
ATOM 803 N N . ALA A 1 107 ? -19.188 -1.258 -20.406 1 91.62 107 ALA A N 1
ATOM 804 C CA . ALA A 1 107 ? -18.625 -0.183 -21.219 1 91.62 107 ALA A CA 1
ATOM 805 C C . ALA A 1 107 ? -19.719 0.514 -22.047 1 91.62 107 ALA A C 1
ATOM 807 O O . ALA A 1 107 ? -20.75 -0.085 -22.359 1 91.62 107 ALA A O 1
ATOM 808 N N . LEU A 1 108 ? -19.531 1.749 -22.297 1 90.75 108 LEU A N 1
ATOM 809 C CA . LEU A 1 108 ? -20.359 2.557 -23.203 1 90.75 108 LEU A CA 1
ATOM 810 C C . LEU A 1 108 ? -19.484 3.275 -24.234 1 90.75 108 LEU A C 1
ATOM 812 O O . LEU A 1 108 ? -18.516 3.941 -23.859 1 90.75 108 LEU A O 1
ATOM 816 N N . ALA A 1 109 ? -19.625 2.902 -25.469 1 88.38 109 ALA A N 1
ATOM 817 C CA . ALA A 1 109 ? -18.812 3.506 -26.516 1 88.38 109 ALA A CA 1
ATOM 818 C C . ALA A 1 109 ? -19.688 4.117 -27.609 1 88.38 109 ALA A C 1
ATOM 820 O O . ALA A 1 109 ? -20.844 3.723 -27.766 1 88.38 109 ALA A O 1
ATOM 821 N N . LYS A 1 110 ? -19.031 5.059 -28.25 1 80.94 110 LYS A N 1
ATOM 822 C CA . LYS A 1 110 ? -19.703 5.598 -29.422 1 80.94 110 LYS A CA 1
ATOM 823 C C . LYS A 1 110 ? -19.656 4.609 -30.594 1 80.94 110 LYS A C 1
ATOM 825 O O . LYS A 1 110 ? -18.734 3.791 -30.672 1 80.94 110 LYS A O 1
ATOM 830 N N . GLN A 1 111 ? -20.547 4.492 -31.438 1 67.38 111 GLN A N 1
ATOM 831 C CA . GLN A 1 111 ? -20.719 3.547 -32.531 1 67.38 111 GLN A CA 1
ATOM 832 C C . GLN A 1 111 ? -19.453 3.504 -33.406 1 67.38 111 GLN A C 1
ATOM 834 O O . GLN A 1 111 ? -19.141 2.469 -34 1 67.38 111 GLN A O 1
ATOM 839 N N . GLU A 1 112 ? -18.75 4.594 -33.5 1 60.91 112 GLU A N 1
ATOM 840 C CA . GLU A 1 112 ? -17.609 4.676 -34.375 1 60.91 112 GLU A CA 1
ATOM 841 C C . GLU A 1 112 ? -16.406 3.928 -33.812 1 60.91 112 GLU A C 1
ATOM 843 O O . GLU A 1 112 ? -15.461 3.604 -34.531 1 60.91 112 GLU A O 1
ATOM 848 N N . ALA A 1 113 ? -16.438 3.512 -32.562 1 62.06 113 ALA A N 1
ATOM 849 C CA . ALA A 1 113 ? -15.289 2.848 -31.969 1 62.06 113 ALA A CA 1
ATOM 850 C C . ALA A 1 113 ? -15.719 1.667 -31.109 1 62.06 113 ALA A C 1
ATOM 852 O O . ALA A 1 113 ? -15.453 1.638 -29.906 1 62.06 113 ALA A O 1
ATOM 853 N N . PRO A 1 114 ? -16.422 0.681 -31.781 1 51.09 114 PRO A N 1
ATOM 854 C CA . PRO A 1 114 ? -17.031 -0.38 -30.969 1 51.09 114 PRO A CA 1
ATOM 855 C C . PRO A 1 114 ? -16 -1.162 -30.156 1 51.09 114 PRO A C 1
ATOM 857 O O . PRO A 1 114 ? -16.328 -1.705 -29.109 1 51.09 114 PRO A O 1
ATOM 860 N N . GLY A 1 115 ? -14.68 -1.155 -30.5 1 60.84 115 GLY A N 1
ATOM 861 C CA . GLY A 1 115 ? -13.695 -1.955 -29.797 1 60.84 115 GLY A CA 1
ATOM 862 C C . GLY A 1 115 ? -12.875 -1.151 -28.797 1 60.84 115 GLY A C 1
ATOM 863 O O . GLY A 1 115 ? -11.977 -1.689 -28.156 1 60.84 115 GLY A O 1
ATOM 864 N N . ALA A 1 116 ? -13.312 0.014 -28.547 1 62.22 116 ALA A N 1
ATOM 865 C CA . ALA A 1 116 ? -12.461 0.939 -27.797 1 62.22 116 ALA A CA 1
ATOM 866 C C . ALA A 1 116 ? -12.289 0.482 -26.359 1 62.22 116 ALA A C 1
ATOM 868 O O . ALA A 1 116 ? -11.258 0.739 -25.734 1 62.22 116 ALA A O 1
ATOM 869 N N . TYR A 1 117 ? -13.188 -0.396 -25.766 1 74.31 117 TYR A N 1
ATOM 870 C CA . TYR A 1 117 ? -13.062 -0.77 -24.359 1 74.31 117 TYR A CA 1
ATOM 871 C C . TYR A 1 117 ? -13.094 -2.283 -24.203 1 74.31 117 TYR A C 1
ATOM 873 O O . TYR A 1 117 ? -13.68 -2.797 -23.234 1 74.31 117 TYR A O 1
ATOM 881 N N . ALA A 1 118 ? -12.398 -2.891 -25.188 1 73.81 118 ALA A N 1
ATOM 882 C CA . ALA A 1 118 ? -12.289 -4.348 -25.125 1 73.81 118 ALA A CA 1
ATOM 883 C C . ALA A 1 118 ? -11.281 -4.777 -24.062 1 73.81 118 ALA A C 1
ATOM 885 O O . ALA A 1 118 ? -11.406 -5.859 -23.484 1 73.81 118 ALA A O 1
ATOM 886 N N . ILE A 1 119 ? -10.422 -3.83 -23.828 1 80.5 119 ILE A N 1
ATOM 887 C CA . ILE A 1 119 ? -9.406 -4.098 -22.812 1 80.5 119 ILE A CA 1
ATOM 888 C C . ILE A 1 119 ? -9.812 -3.43 -21.5 1 80.5 119 ILE A C 1
ATOM 890 O O . ILE A 1 119 ? -10.133 -2.24 -21.469 1 80.5 119 ILE A O 1
ATOM 894 N N . ARG A 1 120 ? -9.93 -4.168 -20.469 1 86.88 120 ARG A N 1
ATOM 895 C CA . ARG A 1 120 ? -10.18 -3.645 -19.141 1 86.88 120 ARG A CA 1
ATOM 896 C C . ARG A 1 120 ? -9.43 -4.453 -18.078 1 86.88 120 ARG A C 1
ATOM 898 O O . ARG A 1 120 ? -9.078 -5.609 -18.312 1 86.88 120 ARG A O 1
ATOM 905 N N . PRO A 1 121 ? -9.141 -3.891 -16.984 1 88.06 121 PRO A N 1
ATOM 906 C CA . PRO A 1 121 ? -8.477 -4.668 -15.93 1 88.06 121 PRO A CA 1
ATOM 907 C C . PRO A 1 121 ? -9.273 -5.91 -15.523 1 88.06 121 PRO A C 1
ATOM 909 O O . PRO A 1 121 ? -10.508 -5.891 -15.539 1 88.06 121 PRO A O 1
ATOM 912 N N . LEU A 1 122 ? -8.562 -6.914 -15.203 1 86.19 122 LEU A N 1
ATOM 913 C CA . LEU A 1 122 ? -9.219 -8.164 -14.812 1 86.19 122 LEU A CA 1
ATOM 914 C C . LEU A 1 122 ? -9.789 -8.055 -13.398 1 86.19 122 LEU A C 1
ATOM 916 O O . LEU A 1 122 ? -10.812 -8.664 -13.094 1 86.19 122 LEU A O 1
ATOM 920 N N . THR A 1 123 ? -9.125 -7.32 -12.508 1 87.81 123 THR A N 1
ATOM 921 C CA . THR A 1 123 ? -9.727 -7.004 -11.211 1 87.81 123 THR A CA 1
ATOM 922 C C . THR A 1 123 ? -10.922 -6.066 -11.383 1 87.81 123 THR A C 1
ATOM 924 O O . THR A 1 123 ? -10.797 -5.008 -12.008 1 87.81 123 THR A O 1
ATOM 927 N N . PRO A 1 124 ? -12.055 -6.461 -10.852 1 90.25 124 PRO A N 1
ATOM 928 C CA . PRO A 1 124 ? -13.219 -5.586 -11 1 90.25 124 PRO A CA 1
ATOM 929 C C . PRO A 1 124 ? -12.945 -4.16 -10.523 1 90.25 124 PRO A C 1
ATOM 931 O O . PRO A 1 124 ? -12.281 -3.963 -9.508 1 90.25 124 PRO A O 1
ATOM 934 N N . LEU A 1 125 ? -13.445 -3.188 -11.25 1 92.88 125 LEU A N 1
ATOM 935 C CA . LEU A 1 125 ? -13.195 -1.777 -10.977 1 92.88 125 LEU A CA 1
ATOM 936 C C . LEU A 1 125 ? -13.781 -1.371 -9.625 1 92.88 125 LEU A C 1
ATOM 938 O O . LEU A 1 125 ? -13.367 -0.367 -9.047 1 92.88 125 LEU A O 1
ATOM 942 N N . SER A 1 126 ? -14.695 -2.139 -9.086 1 92.19 126 SER A N 1
ATOM 943 C CA . SER A 1 126 ? -15.414 -1.771 -7.871 1 92.19 126 SER A CA 1
ATOM 944 C C . SER A 1 126 ? -14.82 -2.445 -6.645 1 92.19 126 SER A C 1
ATOM 946 O O . SER A 1 126 ? -15.383 -2.369 -5.551 1 92.19 126 SER A O 1
ATOM 948 N N . GLU A 1 127 ? -13.68 -3.119 -6.785 1 90.88 127 GLU A N 1
ATOM 949 C CA . GLU A 1 127 ? -13.156 -3.896 -5.668 1 90.88 127 GLU A CA 1
ATOM 950 C C . GLU A 1 127 ? -11.703 -3.531 -5.375 1 90.88 127 GLU A C 1
ATOM 952 O O . GLU A 1 127 ? -11.016 -2.979 -6.234 1 90.88 127 GLU A O 1
ATOM 957 N N . THR A 1 128 ? -11.328 -3.777 -4.098 1 92.56 128 THR A N 1
ATOM 958 C CA . THR A 1 128 ? -9.93 -3.654 -3.691 1 92.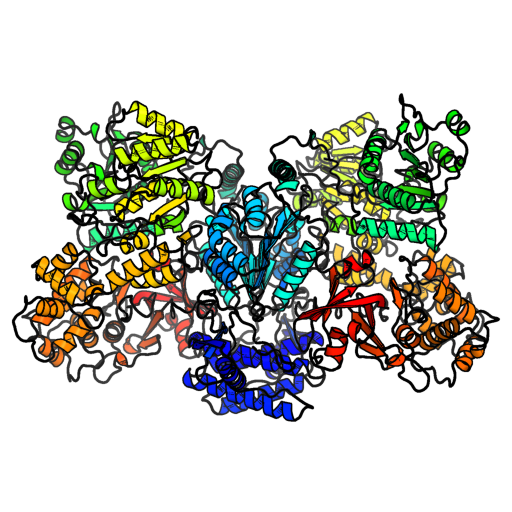56 128 THR A CA 1
ATOM 959 C C . THR A 1 128 ? -9.211 -4.996 -3.799 1 92.56 128 THR A C 1
ATOM 961 O O . THR A 1 128 ? -9.852 -6.051 -3.801 1 92.56 128 THR A O 1
ATOM 964 N N . SER A 1 129 ? -7.93 -4.941 -4.016 1 90.56 129 SER A N 1
ATOM 965 C CA . SER A 1 129 ? -7.156 -6.172 -4.137 1 90.56 129 SER A CA 1
ATOM 966 C C . SER A 1 129 ? -5.727 -5.98 -3.645 1 90.56 129 SER A C 1
ATOM 968 O O . SER A 1 129 ? -5.223 -4.855 -3.605 1 90.56 129 SER A O 1
ATOM 970 N N . LEU A 1 130 ? -5.211 -7.012 -3.113 1 89.81 130 LEU A N 1
ATOM 971 C CA . LEU A 1 130 ? -3.797 -7.051 -2.762 1 89.81 130 LEU A CA 1
ATOM 972 C C . LEU A 1 130 ? -2.994 -7.805 -3.814 1 89.81 130 LEU A C 1
ATOM 974 O O . LEU A 1 130 ? -3.287 -8.969 -4.109 1 89.81 130 LEU A O 1
ATOM 978 N N . LEU A 1 131 ? -2.053 -7.156 -4.461 1 85.81 131 LEU A N 1
ATOM 979 C CA . LEU A 1 131 ? -1.165 -7.777 -5.438 1 85.81 131 LEU A CA 1
ATOM 980 C C . LEU A 1 131 ? 0.201 -8.062 -4.824 1 85.81 131 LEU A C 1
ATOM 982 O O . LEU A 1 131 ? 0.892 -7.148 -4.375 1 85.81 131 LEU A O 1
ATOM 986 N N . THR A 1 132 ? 0.613 -9.281 -4.73 1 80 132 THR A N 1
ATOM 987 C CA . THR A 1 132 ? 1.845 -9.656 -4.051 1 80 132 THR A CA 1
ATOM 988 C C . THR A 1 132 ? 2.898 -10.117 -5.055 1 80 132 THR A C 1
ATOM 990 O O . THR A 1 132 ? 3.986 -10.547 -4.668 1 80 132 THR A O 1
ATOM 993 N N . ASN A 1 133 ? 2.648 -10.062 -6.379 1 71.31 133 ASN A N 1
ATOM 994 C CA . ASN A 1 133 ? 3.553 -10.484 -7.445 1 71.31 133 ASN A CA 1
ATOM 995 C C . ASN A 1 133 ? 3.844 -11.984 -7.375 1 71.31 133 ASN A C 1
ATOM 997 O O . ASN A 1 133 ? 4.883 -12.438 -7.855 1 71.31 133 ASN A O 1
ATOM 1001 N N . SER A 1 134 ? 2.965 -12.672 -6.738 1 70.06 134 SER A N 1
ATOM 1002 C CA . SER A 1 134 ? 3.043 -14.125 -6.809 1 70.06 134 SER A CA 1
ATOM 1003 C C . SER A 1 134 ? 2.602 -14.641 -8.172 1 70.06 134 SER A C 1
ATOM 1005 O O . SER A 1 134 ? 1.827 -13.984 -8.867 1 70.06 134 SER A O 1
ATOM 1007 N N . PRO A 1 135 ? 3.148 -15.68 -8.578 1 64.62 135 PRO A N 1
ATOM 1008 C CA . PRO A 1 135 ? 2.801 -16.203 -9.898 1 64.62 135 PRO A CA 1
ATOM 1009 C C . PRO A 1 135 ? 1.3 -16.438 -10.07 1 64.62 135 PRO A C 1
ATOM 1011 O O . PRO A 1 135 ? 0.786 -16.375 -11.188 1 64.62 135 PRO A O 1
ATOM 1014 N N . GLU A 1 136 ? 0.621 -16.641 -8.984 1 66.5 136 GLU A N 1
ATOM 1015 C CA . GLU A 1 136 ? -0.814 -16.906 -9.062 1 66.5 136 GLU A CA 1
ATOM 1016 C C . GLU A 1 136 ? -1.611 -15.602 -9.008 1 66.5 136 GLU A C 1
ATOM 1018 O O . GLU A 1 136 ? -2.822 -15.602 -9.234 1 66.5 136 GLU A O 1
ATOM 1023 N N . ASP A 1 137 ? -0.853 -14.508 -8.82 1 75 137 ASP A N 1
ATOM 1024 C CA . ASP A 1 137 ? -1.492 -13.195 -8.781 1 75 137 ASP A CA 1
ATOM 1025 C C . ASP A 1 137 ? -1.429 -12.516 -10.141 1 75 137 ASP A C 1
ATOM 1027 O O . ASP A 1 137 ? -0.549 -12.812 -10.953 1 75 137 ASP A O 1
ATOM 1031 N N . LEU A 1 138 ? -2.404 -11.703 -10.297 1 77 138 LEU A N 1
ATOM 1032 C CA . LEU A 1 138 ? -2.352 -10.852 -11.484 1 77 138 LEU A CA 1
ATOM 1033 C C . LEU A 1 138 ? -1.077 -10.016 -11.5 1 77 138 LEU A C 1
ATOM 1035 O O . LEU A 1 138 ? -0.649 -9.516 -10.453 1 77 138 LEU A O 1
ATOM 1039 N N . SER A 1 139 ? -0.466 -10.07 -12.609 1 77.12 139 SER A N 1
ATOM 1040 C CA . SER A 1 139 ? 0.726 -9.242 -12.781 1 77.12 139 SER A CA 1
ATOM 1041 C C . SER A 1 139 ? 0.378 -7.758 -12.742 1 77.12 139 SER A C 1
ATOM 1043 O O . SER A 1 139 ? -0.607 -7.332 -13.352 1 77.12 139 SER A O 1
ATOM 1045 N N . LEU A 1 140 ? 1.103 -6.992 -11.961 1 81.31 140 LEU A N 1
ATOM 1046 C CA . LEU A 1 140 ? 0.888 -5.551 -11.898 1 81.31 140 LEU A CA 1
ATOM 1047 C C . LEU A 1 140 ? 1.048 -4.914 -13.273 1 81.31 140 LEU A C 1
ATOM 1049 O O . LEU A 1 140 ? 0.293 -4.008 -13.633 1 81.31 140 LEU A O 1
ATOM 1053 N N . GLY A 1 141 ? 2.037 -5.406 -14.062 1 82.06 141 GLY A N 1
ATOM 1054 C CA . GLY A 1 141 ? 2.26 -4.859 -15.391 1 82.06 141 GLY A CA 1
ATOM 1055 C C . GLY A 1 141 ? 1.05 -4.98 -16.297 1 82.06 141 GLY A C 1
ATOM 1056 O O . GLY A 1 141 ? 0.687 -4.027 -16.984 1 82.06 141 GLY A O 1
ATOM 1057 N N . SER A 1 142 ? 0.461 -6.141 -16.25 1 83.25 142 SER A N 1
ATOM 1058 C CA . SER A 1 142 ? -0.716 -6.375 -17.078 1 83.25 142 SER A CA 1
ATOM 1059 C C . SER A 1 142 ? -1.886 -5.5 -16.641 1 83.25 142 SER A C 1
ATOM 1061 O O . SER A 1 142 ? -2.607 -4.957 -17.484 1 83.25 142 SER A O 1
ATOM 1063 N N . GLU A 1 143 ? -2.074 -5.43 -15.359 1 87.75 143 GLU A N 1
ATOM 1064 C CA . GLU A 1 143 ? -3.158 -4.594 -14.852 1 87.75 143 GLU A CA 1
ATOM 1065 C C . GLU A 1 143 ? -2.932 -3.125 -15.195 1 87.75 143 GLU A C 1
ATOM 1067 O O . GLU A 1 143 ? -3.873 -2.42 -15.57 1 87.75 143 GLU A O 1
ATOM 1072 N N . LEU A 1 144 ? -1.707 -2.691 -15.07 1 88.94 144 LEU A N 1
ATOM 1073 C CA . LEU A 1 144 ? -1.4 -1.296 -15.367 1 88.94 144 LEU A CA 1
ATOM 1074 C C . LEU A 1 144 ? -1.662 -0.983 -16.828 1 88.94 144 LEU A C 1
ATOM 1076 O O . LEU A 1 144 ? -2.162 0.094 -17.172 1 88.94 144 LEU A O 1
ATOM 1080 N N . ARG A 1 145 ? -1.285 -1.903 -17.75 1 88.81 145 ARG A N 1
ATOM 1081 C CA . ARG A 1 145 ? -1.535 -1.692 -19.172 1 88.81 145 ARG A CA 1
ATOM 1082 C C . ARG A 1 145 ? -3.029 -1.559 -19.438 1 88.81 145 ARG A C 1
ATOM 1084 O O . ARG A 1 145 ? -3.445 -0.701 -20.219 1 88.81 145 ARG A O 1
ATOM 1091 N N . ALA A 1 146 ? -3.799 -2.438 -18.766 1 90 146 ALA A N 1
ATOM 1092 C CA . ALA A 1 146 ? -5.25 -2.357 -18.922 1 90 146 ALA A CA 1
ATOM 1093 C C . ALA A 1 146 ? -5.793 -1.055 -18.344 1 90 146 ALA A C 1
ATOM 1095 O O . ALA A 1 146 ? -6.715 -0.456 -18.906 1 90 146 ALA A O 1
ATOM 1096 N N . GLU A 1 147 ? -5.27 -0.624 -17.219 1 94.19 147 GLU A N 1
ATOM 1097 C CA . GLU A 1 147 ? -5.652 0.646 -16.609 1 94.19 147 GLU A CA 1
ATOM 1098 C C . GLU A 1 147 ? -5.352 1.818 -17.531 1 94.19 147 GLU A C 1
ATOM 1100 O O . GLU A 1 147 ? -6.184 2.709 -17.703 1 94.19 147 GLU A O 1
ATOM 1105 N N . LEU A 1 148 ? -4.172 1.829 -18.125 1 93.19 148 LEU A N 1
ATOM 1106 C CA . LEU A 1 148 ? -3.736 2.895 -19.031 1 93.19 148 LEU A CA 1
ATOM 1107 C C . LEU A 1 148 ? -4.641 2.982 -20.25 1 93.19 148 LEU A C 1
ATOM 1109 O O . LEU A 1 148 ? -4.902 4.074 -20.766 1 93.19 148 LEU A O 1
ATOM 1113 N N . ALA A 1 149 ? -5.145 1.841 -20.641 1 91.06 149 ALA A N 1
ATOM 1114 C CA . ALA A 1 149 ? -5.969 1.774 -21.844 1 91.06 149 ALA A CA 1
ATOM 1115 C C . ALA A 1 149 ? -7.348 2.375 -21.609 1 91.06 149 ALA A C 1
ATOM 1117 O O . ALA A 1 149 ? -8.016 2.818 -22.547 1 91.06 149 ALA A O 1
ATOM 1118 N N . THR A 1 150 ? -7.758 2.473 -20.359 1 93.12 150 THR A N 1
ATOM 1119 C CA . THR A 1 150 ? -9.148 2.824 -20.094 1 93.12 150 THR A CA 1
ATOM 1120 C C . THR A 1 150 ? -9.234 4.137 -19.328 1 93.12 150 THR A C 1
ATOM 1122 O O . THR A 1 150 ? -10.32 4.691 -19.156 1 93.12 150 THR A O 1
ATOM 1125 N N . ALA A 1 151 ? -8.148 4.664 -18.859 1 94.25 151 ALA A N 1
ATOM 1126 C CA . ALA A 1 151 ? -8.141 5.859 -18.016 1 94.25 151 ALA A CA 1
ATOM 1127 C C . ALA A 1 151 ? -8.328 7.121 -18.859 1 94.25 151 ALA A C 1
ATOM 1129 O O . ALA A 1 151 ? -7.984 7.145 -20.031 1 94.25 151 ALA A O 1
ATOM 1130 N N . ASP A 1 152 ? -8.906 8.188 -18.281 1 94.5 152 ASP A N 1
ATOM 1131 C CA . ASP A 1 152 ? -9.047 9.484 -18.922 1 94.5 152 ASP A CA 1
ATOM 1132 C C . ASP A 1 152 ? -8.008 10.477 -18.406 1 94.5 152 ASP A C 1
ATOM 1134 O O . ASP A 1 152 ? -7.766 11.516 -19.016 1 94.5 152 ASP A O 1
ATOM 1138 N N . ARG A 1 153 ? -7.434 10.203 -17.328 1 95.69 153 ARG A N 1
ATOM 1139 C CA . ARG A 1 153 ? -6.301 10.914 -16.75 1 95.69 153 ARG A CA 1
ATOM 1140 C C . ARG A 1 153 ? -5.441 9.984 -15.898 1 95.69 153 ARG A C 1
ATOM 1142 O O . ARG A 1 153 ? -5.965 9.102 -15.219 1 95.69 153 ARG A O 1
ATOM 1149 N N . ILE A 1 154 ? -4.148 10.219 -15.953 1 96.31 154 ILE A N 1
ATOM 1150 C CA . ILE A 1 154 ? -3.223 9.344 -15.242 1 96.31 154 ILE A CA 1
ATOM 1151 C C . ILE A 1 154 ? -2.279 10.18 -14.375 1 96.31 154 ILE A C 1
ATOM 1153 O O . ILE A 1 154 ? -1.623 11.094 -14.875 1 96.31 154 ILE A O 1
ATOM 1157 N N . ASP A 1 155 ? -2.217 9.898 -13.07 1 95.88 155 ASP A N 1
ATOM 1158 C CA . ASP A 1 155 ? -1.286 10.523 -12.141 1 95.88 155 ASP A CA 1
ATOM 1159 C C . ASP A 1 155 ? -0.344 9.492 -11.531 1 95.88 155 ASP A C 1
ATOM 1161 O O . ASP A 1 155 ? -0.793 8.5 -10.945 1 95.88 155 ASP A O 1
ATOM 1165 N N . LEU A 1 156 ? 0.9 9.703 -11.742 1 93.38 156 LEU A N 1
ATOM 1166 C CA . LEU A 1 156 ? 1.912 8.789 -11.227 1 93.38 156 LEU A CA 1
ATOM 1167 C C . LEU A 1 156 ? 2.826 9.492 -10.227 1 93.38 156 LEU A C 1
ATOM 1169 O O . LEU A 1 156 ? 3.396 10.547 -10.539 1 93.38 156 LEU A O 1
ATOM 1173 N N . LEU A 1 157 ? 2.861 9.016 -9.031 1 90.06 157 LEU A N 1
ATOM 1174 C CA . LEU A 1 157 ? 3.812 9.422 -8.008 1 90.06 157 LEU A CA 1
ATOM 1175 C C . LEU A 1 157 ? 4.848 8.336 -7.758 1 90.06 157 LEU A C 1
ATOM 1177 O O . LEU A 1 157 ? 4.504 7.23 -7.328 1 90.06 157 LEU A O 1
ATOM 1181 N N . CYS A 1 158 ? 6.074 8.555 -8.094 1 86.25 158 CYS A N 1
ATOM 1182 C CA . CYS A 1 158 ? 7.098 7.531 -7.902 1 86.25 158 CYS A CA 1
ATOM 1183 C C . CYS A 1 158 ? 8.43 8.156 -7.5 1 86.25 158 CYS A C 1
ATOM 1185 O O . CYS A 1 158 ? 8.836 9.172 -8.055 1 86.25 158 CYS A O 1
ATOM 1187 N N . ALA A 1 159 ? 9.141 7.512 -6.594 1 78.19 159 ALA A N 1
ATOM 1188 C CA . ALA A 1 159 ? 10.43 8 -6.109 1 78.19 159 ALA A CA 1
ATOM 1189 C C . ALA A 1 159 ? 11.477 7.984 -7.219 1 78.19 159 ALA A C 1
ATOM 1191 O O . ALA A 1 159 ? 12.32 8.875 -7.293 1 78.19 159 ALA A O 1
ATOM 1192 N N . PHE A 1 160 ? 11.43 6.984 -8.102 1 80.62 160 PHE A N 1
ATOM 1193 C CA . PHE A 1 160 ? 12.352 6.945 -9.234 1 80.62 160 PHE A CA 1
ATOM 1194 C C . PHE A 1 160 ? 11.711 6.23 -10.422 1 80.62 160 PHE A C 1
ATOM 1196 O O . PHE A 1 160 ? 10.789 5.43 -10.25 1 80.62 160 PHE A O 1
ATOM 1203 N N . VAL A 1 161 ? 12.109 6.535 -11.586 1 85.25 161 VAL A N 1
ATOM 1204 C CA . VAL A 1 161 ? 11.617 5.988 -12.844 1 85.25 161 VAL A CA 1
ATOM 1205 C C . VAL A 1 161 ? 12.758 5.297 -13.586 1 85.25 161 VAL A C 1
ATOM 1207 O O . VAL A 1 161 ? 13.773 5.922 -13.906 1 85.25 161 VAL A O 1
ATOM 1210 N N . LYS A 1 162 ? 12.555 4.039 -13.797 1 83.44 162 LYS A N 1
ATOM 1211 C CA . LYS A 1 162 ? 13.57 3.266 -14.5 1 83.44 162 LYS A CA 1
ATOM 1212 C C . LYS A 1 162 ? 13.117 2.922 -15.914 1 83.44 162 LYS A C 1
ATOM 1214 O O . LYS A 1 162 ? 11.922 2.783 -16.172 1 83.44 162 LYS A O 1
ATOM 1219 N N . TRP A 1 163 ? 14.062 2.68 -16.75 1 81.31 163 TRP A N 1
ATOM 1220 C CA . TRP A 1 163 ? 13.828 2.383 -18.156 1 81.31 163 TRP A CA 1
ATOM 1221 C C . TRP A 1 163 ? 13.016 1.103 -18.312 1 81.31 163 TRP A C 1
ATOM 1223 O O . TRP A 1 163 ? 12.078 1.053 -19.109 1 81.31 163 TRP A O 1
ATOM 1233 N N . TYR A 1 164 ? 13.305 0.11 -17.562 1 76.06 164 TYR A N 1
ATOM 1234 C CA . TYR A 1 164 ? 12.688 -1.204 -17.719 1 76.06 164 TYR A CA 1
ATOM 1235 C C . TYR A 1 164 ? 11.211 -1.16 -17.344 1 76.06 164 TYR A C 1
ATOM 1237 O O . TYR A 1 164 ? 10.422 -1.979 -17.812 1 76.06 164 TYR A O 1
ATOM 1245 N N . GLY A 1 165 ? 10.906 -0.231 -16.5 1 78.44 165 GLY A N 1
ATOM 1246 C CA . GLY A 1 165 ? 9.508 -0.073 -16.156 1 78.44 165 GLY A CA 1
ATOM 1247 C C . GLY A 1 165 ? 8.688 0.585 -17.25 1 78.44 165 GLY A C 1
ATOM 1248 O O . GLY A 1 165 ? 7.547 0.191 -17.5 1 78.44 165 GLY A O 1
ATOM 1249 N N . ILE A 1 166 ? 9.25 1.486 -17.953 1 83.38 166 ILE A N 1
ATOM 1250 C CA . ILE A 1 166 ? 8.539 2.283 -18.953 1 83.38 166 ILE A CA 1
ATOM 1251 C C . ILE A 1 166 ? 8.383 1.476 -20.234 1 83.38 166 ILE A C 1
ATOM 1253 O O . ILE A 1 166 ? 7.352 1.569 -20.906 1 83.38 166 ILE A O 1
ATOM 1257 N N . ARG A 1 167 ? 9.352 0.685 -20.578 1 82.12 167 ARG A N 1
ATOM 1258 C CA . ARG A 1 167 ? 9.344 0.01 -21.859 1 82.12 167 ARG A CA 1
ATOM 1259 C C . ARG A 1 167 ? 8.234 -1.031 -21.938 1 82.12 167 ARG A C 1
ATOM 1261 O O . ARG A 1 167 ? 7.684 -1.295 -23 1 82.12 167 ARG A O 1
ATOM 1268 N N . VAL A 1 168 ? 7.926 -1.602 -20.734 1 83 168 VAL A N 1
ATOM 1269 C CA . VAL A 1 168 ? 6.883 -2.623 -20.703 1 83 168 VAL A CA 1
ATOM 1270 C C . VAL A 1 168 ? 5.508 -1.965 -20.812 1 83 168 VAL A C 1
ATOM 1272 O O . VAL A 1 168 ? 4.52 -2.627 -21.125 1 83 168 VAL A O 1
ATOM 1275 N N . LEU A 1 169 ? 5.418 -0.673 -20.609 1 87.06 169 LEU A N 1
ATOM 1276 C CA . LEU A 1 169 ? 4.16 0.061 -20.688 1 87.06 169 LEU A CA 1
ATOM 1277 C C . LEU A 1 169 ? 4.117 0.933 -21.938 1 87.06 169 LEU A C 1
ATOM 1279 O O . LEU A 1 169 ? 3.191 1.727 -22.109 1 87.06 169 LEU A O 1
ATOM 1283 N N . GLU A 1 170 ? 5.078 0.781 -22.797 1 87.19 170 GLU A N 1
ATOM 1284 C CA . GLU A 1 170 ? 5.301 1.714 -23.891 1 87.19 170 GLU A CA 1
ATOM 1285 C C . GLU A 1 170 ? 4.07 1.813 -24.781 1 87.19 170 GLU A C 1
ATOM 1287 O O . GLU A 1 170 ? 3.582 2.912 -25.062 1 87.19 170 GLU A O 1
ATOM 1292 N N . ASP A 1 171 ? 3.523 0.688 -25.219 1 86.75 171 ASP A N 1
ATOM 1293 C CA . ASP A 1 171 ? 2.389 0.689 -26.141 1 86.75 171 ASP A CA 1
ATOM 1294 C C . ASP A 1 171 ? 1.159 1.322 -25.484 1 86.75 171 ASP A C 1
ATOM 1296 O O . ASP A 1 171 ? 0.423 2.066 -26.141 1 86.75 171 ASP A O 1
ATOM 1300 N N . ALA A 1 172 ? 0.99 0.975 -24.281 1 88.81 172 ALA A N 1
ATOM 1301 C CA . ALA A 1 172 ? -0.166 1.511 -23.578 1 88.81 172 ALA A CA 1
ATOM 1302 C C . ALA A 1 172 ? -0.028 3.016 -23.359 1 88.81 172 ALA A C 1
ATOM 1304 O O . ALA A 1 172 ? -1.009 3.756 -23.453 1 88.81 172 ALA A O 1
ATOM 1305 N N . LEU A 1 173 ? 1.144 3.484 -23.078 1 92.38 173 LEU A N 1
ATOM 1306 C CA . LEU A 1 173 ? 1.405 4.906 -22.875 1 92.38 173 LEU A CA 1
ATOM 1307 C C . LEU A 1 173 ? 1.235 5.68 -24.188 1 92.38 173 LEU A C 1
ATOM 1309 O O . LEU A 1 173 ? 0.674 6.777 -24.188 1 92.38 173 LEU A O 1
ATOM 1313 N N . ARG A 1 174 ? 1.727 5.129 -25.266 1 91.31 174 ARG A N 1
ATOM 1314 C CA . ARG A 1 174 ? 1.571 5.762 -26.562 1 91.31 174 ARG A CA 1
ATOM 1315 C C . ARG A 1 174 ? 0.099 5.867 -26.953 1 91.31 174 ARG A C 1
ATOM 1317 O O . ARG A 1 174 ? -0.338 6.895 -27.484 1 91.31 174 ARG A O 1
ATOM 1324 N N . ALA A 1 175 ? -0.59 4.777 -26.719 1 90.19 175 ALA A N 1
ATOM 1325 C CA . ALA A 1 175 ? -2.021 4.777 -27.016 1 90.19 175 ALA A CA 1
ATOM 1326 C C . ALA A 1 175 ? -2.748 5.84 -26.188 1 90.19 175 ALA A C 1
ATOM 1328 O O . ALA A 1 175 ? -3.684 6.477 -26.672 1 90.19 175 ALA A O 1
ATOM 1329 N N . ALA A 1 176 ? -2.422 6 -24.953 1 93.19 176 ALA A N 1
ATOM 1330 C CA . ALA A 1 176 ? -3.021 7.02 -24.094 1 93.19 176 ALA A CA 1
ATOM 1331 C C . ALA A 1 176 ? -2.764 8.422 -24.641 1 93.19 176 ALA A C 1
ATOM 1333 O O . ALA A 1 176 ? -3.66 9.266 -24.641 1 93.19 176 ALA A O 1
ATOM 1334 N N . LYS A 1 177 ? -1.568 8.672 -25.109 1 93.81 177 LYS A N 1
ATOM 1335 C CA . LYS A 1 177 ? -1.228 9.961 -25.719 1 93.81 177 LYS A CA 1
ATOM 1336 C C . LYS A 1 177 ? -2.088 10.234 -26.953 1 93.81 177 LYS A C 1
ATOM 1338 O O . LYS A 1 177 ? -2.602 11.344 -27.109 1 93.81 177 LYS A O 1
ATOM 1343 N N . GLU A 1 178 ? -2.205 9.219 -27.734 1 91.94 178 GLU A N 1
ATOM 1344 C CA . GLU A 1 178 ? -2.98 9.359 -28.969 1 91.94 178 GLU A CA 1
ATOM 1345 C C . GLU A 1 178 ? -4.441 9.688 -28.656 1 91.94 178 GLU A C 1
ATOM 1347 O O . GLU A 1 178 ? -5.098 10.391 -29.422 1 91.94 178 GLU A O 1
ATOM 1352 N N . ARG A 1 179 ? -4.906 9.227 -27.547 1 90.19 179 ARG A N 1
ATOM 1353 C CA . ARG A 1 179 ? -6.27 9.516 -27.125 1 90.19 179 ARG A CA 1
ATOM 1354 C C . ARG A 1 179 ? -6.348 10.875 -26.422 1 90.19 179 ARG A C 1
ATOM 1356 O O . ARG A 1 179 ? -7.434 11.344 -26.078 1 90.19 179 ARG A O 1
ATOM 1363 N N . GLY A 1 180 ? -5.199 11.508 -26.234 1 92.44 180 GLY A N 1
ATOM 1364 C CA . GLY A 1 180 ? -5.156 12.82 -25.609 1 92.44 180 GLY A CA 1
ATOM 1365 C C . GLY A 1 180 ? -5.254 12.773 -24.094 1 92.44 180 GLY A C 1
ATOM 1366 O O . GLY A 1 180 ? -5.641 13.758 -23.453 1 92.44 180 GLY A O 1
ATOM 1367 N N . VAL A 1 181 ? -4.973 11.609 -23.5 1 94.75 181 VAL A N 1
ATOM 1368 C CA . VAL A 1 181 ? -5.047 11.438 -22.047 1 94.75 181 VAL A CA 1
ATOM 1369 C C . VAL A 1 181 ? -3.924 12.227 -21.375 1 94.75 181 VAL A C 1
ATOM 1371 O O . VAL A 1 181 ? -2.77 12.156 -21.812 1 94.75 181 VAL A O 1
ATOM 1374 N N . GLN A 1 182 ? -4.254 12.992 -20.406 1 96.19 182 GLN A N 1
ATOM 1375 C CA . GLN A 1 182 ? -3.248 13.719 -19.641 1 96.19 182 GLN A CA 1
ATOM 1376 C C . GLN A 1 182 ? -2.484 12.789 -18.703 1 96.19 182 GLN A C 1
ATOM 1378 O O . GLN A 1 182 ? -3.09 12.078 -17.906 1 96.19 182 GLN A O 1
ATOM 1383 N N . ILE A 1 183 ? -1.164 12.789 -18.844 1 96.88 183 ILE A N 1
ATOM 1384 C CA . ILE A 1 183 ? -0.306 11.992 -17.969 1 96.88 183 ILE A CA 1
ATOM 1385 C C . ILE A 1 183 ? 0.575 12.914 -17.125 1 96.88 183 ILE A C 1
ATOM 1387 O O . ILE A 1 183 ? 1.376 13.68 -17.672 1 96.88 183 ILE A O 1
ATOM 1391 N N . ARG A 1 184 ? 0.415 12.922 -15.82 1 96.62 184 ARG A N 1
ATOM 1392 C CA . ARG A 1 184 ? 1.216 13.703 -14.891 1 96.62 184 ARG A CA 1
ATOM 1393 C C . ARG A 1 184 ? 2.105 12.797 -14.039 1 96.62 184 ARG A C 1
ATOM 1395 O O . ARG A 1 184 ? 1.634 11.812 -13.469 1 96.62 184 ARG A O 1
ATOM 1402 N N . VAL A 1 185 ? 3.389 13.117 -13.992 1 95.19 185 VAL A N 1
ATOM 1403 C CA . VAL A 1 185 ? 4.34 12.297 -13.242 1 95.19 185 VAL A CA 1
ATOM 1404 C C . VAL A 1 185 ? 5.113 13.172 -12.258 1 95.19 185 VAL A C 1
ATOM 1406 O O . VAL A 1 185 ? 5.645 14.219 -12.633 1 95.19 185 VAL A O 1
ATOM 1409 N N . ILE A 1 186 ? 5.086 12.805 -11.023 1 92 186 ILE A N 1
ATOM 1410 C CA . ILE A 1 186 ? 5.941 13.414 -10.008 1 92 186 ILE A CA 1
ATOM 1411 C C . ILE A 1 186 ? 7.047 12.438 -9.617 1 92 186 ILE A C 1
ATOM 1413 O O . ILE A 1 186 ? 6.781 11.273 -9.312 1 92 186 ILE A O 1
ATOM 1417 N N . THR A 1 187 ? 8.266 12.812 -9.711 1 90.19 187 THR A N 1
ATOM 1418 C CA . THR A 1 187 ? 9.391 11.961 -9.344 1 90.19 187 THR A CA 1
ATOM 1419 C C . THR A 1 187 ? 10.477 12.766 -8.641 1 90.19 187 THR A C 1
ATOM 1421 O O . THR A 1 187 ? 10.289 13.953 -8.359 1 90.19 187 THR A O 1
ATOM 1424 N N . THR A 1 188 ? 11.508 12.094 -8.172 1 84.12 188 THR A N 1
ATOM 1425 C CA . THR A 1 188 ? 12.602 12.727 -7.449 1 84.12 188 THR A CA 1
ATOM 1426 C C . THR A 1 188 ? 13.953 12.25 -7.98 1 84.12 188 THR A C 1
ATOM 1428 O O . THR A 1 188 ? 14.008 11.469 -8.938 1 84.12 188 THR A O 1
ATOM 1431 N N . THR A 1 189 ? 15.016 12.766 -7.5 1 82.19 189 THR A N 1
ATOM 1432 C CA . THR A 1 189 ? 16.359 12.328 -7.828 1 82.19 189 THR A CA 1
ATOM 1433 C C . THR A 1 189 ? 16.922 11.422 -6.738 1 82.19 189 THR A C 1
ATOM 1435 O O . THR A 1 189 ? 18.141 11.273 -6.605 1 82.19 189 THR A O 1
ATOM 1438 N N . TYR A 1 190 ? 16.047 10.828 -6.074 1 71.75 190 TYR A N 1
ATOM 1439 C CA . TYR A 1 190 ? 16.375 10 -4.922 1 71.75 190 TYR A CA 1
ATOM 1440 C C . TYR A 1 190 ? 17.375 8.914 -5.305 1 71.75 190 TYR A C 1
ATOM 1442 O O . TYR A 1 190 ? 17.172 8.203 -6.293 1 71.75 190 TYR A O 1
ATOM 1450 N N . MET A 1 191 ? 18.453 8.82 -4.68 1 69.81 191 MET A N 1
ATOM 1451 C CA . MET A 1 191 ? 19.516 7.836 -4.812 1 69.81 191 MET A CA 1
ATOM 1452 C C . MET A 1 191 ? 20.125 7.875 -6.211 1 69.81 191 MET A C 1
ATOM 1454 O O . MET A 1 191 ? 20.938 7.008 -6.57 1 69.81 191 MET A O 1
ATOM 1458 N N . GLY A 1 192 ? 19.641 8.82 -6.938 1 77.38 192 GLY A N 1
ATOM 1459 C CA . GLY A 1 192 ? 20.125 8.875 -8.312 1 77.38 192 GLY A CA 1
ATOM 1460 C C . GLY A 1 192 ? 19.641 7.715 -9.156 1 77.38 192 GLY A C 1
ATOM 1461 O O . GLY A 1 192 ? 20.281 7.367 -10.156 1 77.38 192 GLY A O 1
ATOM 1462 N N . ALA A 1 193 ? 18.578 7.109 -8.773 1 76.5 193 ALA A N 1
ATOM 1463 C CA . ALA A 1 193 ? 18.125 5.863 -9.375 1 76.5 193 ALA A CA 1
ATOM 1464 C C . ALA A 1 193 ? 17.359 6.125 -10.664 1 76.5 193 ALA A C 1
ATOM 1466 O O . ALA A 1 193 ? 17.344 5.281 -11.562 1 76.5 193 ALA A O 1
ATOM 1467 N N . THR A 1 194 ? 16.797 7.32 -10.828 1 86.5 194 THR A N 1
ATOM 1468 C CA . THR A 1 194 ? 15.984 7.637 -12 1 86.5 194 THR A CA 1
ATOM 1469 C C . THR A 1 194 ? 16.828 7.645 -13.266 1 86.5 194 THR A C 1
ATOM 1471 O O . THR A 1 194 ? 17.953 8.156 -13.258 1 86.5 194 THR A O 1
ATOM 1474 N N . ASP A 1 195 ? 16.344 7.023 -14.281 1 85.75 195 ASP A N 1
ATOM 1475 C CA . ASP A 1 195 ? 16.984 7.082 -15.594 1 85.75 195 ASP A CA 1
ATOM 1476 C C . ASP A 1 195 ? 16.531 8.312 -16.375 1 85.75 195 ASP A C 1
ATOM 1478 O O . ASP A 1 195 ? 15.344 8.445 -16.703 1 85.75 195 ASP A O 1
ATOM 1482 N N . ARG A 1 196 ? 17.484 9.172 -16.656 1 89.12 196 ARG A N 1
ATOM 1483 C CA . ARG A 1 196 ? 17.156 10.391 -17.391 1 89.12 196 ARG A CA 1
ATOM 1484 C C . ARG A 1 196 ? 16.469 10.07 -18.719 1 89.12 196 ARG A C 1
ATOM 1486 O O . ARG A 1 196 ? 15.492 10.727 -19.094 1 89.12 196 ARG A O 1
ATOM 1493 N N . HIS A 1 197 ? 16.938 9.039 -19.344 1 87.56 197 HIS A N 1
ATOM 1494 C CA . HIS A 1 197 ? 16.359 8.664 -20.641 1 87.56 197 HIS A CA 1
ATOM 1495 C C . HIS A 1 197 ? 14.898 8.289 -20.5 1 87.56 197 HIS A C 1
ATOM 1497 O O . HIS A 1 197 ? 14.102 8.523 -21.422 1 87.56 197 HIS A O 1
ATOM 1503 N N . ALA A 1 198 ? 14.594 7.668 -19.422 1 88.81 198 ALA A N 1
ATOM 1504 C CA . ALA A 1 198 ? 13.195 7.301 -19.188 1 88.81 198 ALA A CA 1
ATOM 1505 C C . ALA A 1 198 ? 12.32 8.539 -19.047 1 88.81 198 ALA A C 1
ATOM 1507 O O . ALA A 1 198 ? 11.203 8.578 -19.547 1 88.81 198 ALA A O 1
ATOM 1508 N N . LEU A 1 199 ? 12.805 9.555 -18.375 1 93.31 199 LEU A N 1
ATOM 1509 C CA . LEU A 1 199 ? 12.047 10.797 -18.219 1 93.31 199 LEU A CA 1
ATOM 1510 C C . LEU A 1 199 ? 11.914 11.516 -19.562 1 93.31 199 LEU A C 1
ATOM 1512 O O . LEU A 1 199 ? 10.859 12.078 -19.859 1 93.31 199 LEU A O 1
ATOM 1516 N N . ASP A 1 200 ? 13.031 11.531 -20.328 1 93.94 200 ASP A N 1
ATOM 1517 C CA . ASP A 1 200 ? 12.977 12.125 -21.656 1 93.94 200 ASP A CA 1
ATOM 1518 C C . ASP A 1 200 ? 11.867 11.508 -22.5 1 93.94 200 ASP A C 1
ATOM 1520 O O . ASP A 1 200 ? 11.125 12.211 -23.172 1 93.94 200 ASP A O 1
ATOM 1524 N N . ARG A 1 201 ? 11.828 10.242 -22.453 1 91.75 201 ARG A N 1
ATOM 1525 C CA . ARG A 1 201 ? 10.836 9.531 -23.25 1 91.75 201 ARG A CA 1
ATOM 1526 C C . ARG A 1 201 ? 9.422 9.852 -22.766 1 91.75 201 ARG A C 1
ATOM 1528 O O . ARG A 1 201 ? 8.5 9.977 -23.578 1 91.75 201 ARG A O 1
ATOM 1535 N N . LEU A 1 202 ? 9.211 9.867 -21.484 1 94.06 202 LEU A N 1
ATOM 1536 C CA . LEU A 1 202 ? 7.902 10.195 -20.938 1 94.06 202 LEU A CA 1
ATOM 1537 C C . LEU A 1 202 ? 7.398 11.523 -21.5 1 94.06 202 LEU A C 1
ATOM 1539 O O . LEU A 1 202 ? 6.23 11.641 -21.875 1 94.06 202 LEU A O 1
ATOM 1543 N N . VAL A 1 203 ? 8.328 12.5 -21.594 1 95.75 203 VAL A N 1
ATOM 1544 C CA . VAL A 1 203 ? 7.953 13.836 -22.031 1 95.75 203 VAL A CA 1
ATOM 1545 C C . VAL A 1 203 ? 7.844 13.867 -23.562 1 95.75 203 VAL A C 1
ATOM 1547 O O . VAL A 1 203 ? 6.809 14.25 -24.109 1 95.75 203 VAL A O 1
ATOM 1550 N N . ARG A 1 204 ? 8.844 13.344 -24.25 1 94.06 204 ARG A N 1
ATOM 1551 C CA . ARG A 1 204 ? 8.945 13.492 -25.688 1 94.06 204 ARG A CA 1
ATOM 1552 C C . ARG A 1 204 ? 8.016 12.523 -26.406 1 94.06 204 ARG A C 1
ATOM 1554 O O . ARG A 1 204 ? 7.285 12.914 -27.328 1 94.06 204 ARG A O 1
ATOM 1561 N N . ASP A 1 205 ? 8.055 11.305 -25.969 1 92.56 205 ASP A N 1
ATOM 1562 C CA . ASP A 1 205 ? 7.375 10.266 -26.719 1 92.56 205 ASP A CA 1
ATOM 1563 C C . ASP A 1 205 ? 5.934 10.094 -26.25 1 92.56 205 ASP A C 1
ATOM 1565 O O . ASP A 1 205 ? 5.047 9.781 -27.047 1 92.56 205 ASP A O 1
ATOM 1569 N N . PHE A 1 206 ? 5.695 10.289 -24.984 1 94.69 206 PHE A N 1
ATOM 1570 C CA . PHE A 1 206 ? 4.383 9.938 -24.453 1 94.69 206 PHE A CA 1
ATOM 1571 C C . PHE A 1 206 ? 3.615 11.188 -24.031 1 94.69 206 PHE A C 1
ATOM 1573 O O . PHE A 1 206 ? 2.459 11.102 -23.625 1 94.69 206 PHE A O 1
ATOM 1580 N N . GLY A 1 207 ? 4.223 12.32 -24.078 1 94.69 207 GLY A N 1
ATOM 1581 C CA . GLY A 1 207 ? 3.535 13.578 -23.844 1 94.69 207 GLY A CA 1
ATOM 1582 C C . GLY A 1 207 ? 3.242 13.82 -22.375 1 94.69 207 GLY A C 1
ATOM 1583 O O . GLY A 1 207 ? 2.33 14.578 -22.031 1 94.69 207 GLY A O 1
ATOM 1584 N N . ALA A 1 208 ? 3.918 13.172 -21.5 1 96.81 208 ALA A N 1
ATOM 1585 C CA . ALA A 1 208 ? 3.699 13.336 -20.062 1 96.81 208 ALA A CA 1
ATOM 1586 C C . ALA A 1 208 ? 4.281 14.656 -19.562 1 96.81 208 ALA A C 1
ATOM 1588 O O . ALA A 1 208 ? 5.246 15.172 -20.141 1 96.81 208 ALA A O 1
ATOM 1589 N N . THR A 1 209 ? 3.658 15.273 -18.641 1 97.38 209 THR A N 1
ATOM 1590 C CA . THR A 1 209 ? 4.254 16.359 -17.875 1 97.38 209 THR A CA 1
ATOM 1591 C C . THR A 1 209 ? 4.926 15.828 -16.609 1 97.38 209 THR A C 1
ATOM 1593 O O . THR A 1 209 ? 4.266 15.242 -15.742 1 97.38 209 THR A O 1
ATOM 1596 N N . VAL A 1 210 ? 6.203 16.047 -16.578 1 96.62 210 VAL A N 1
ATOM 1597 C CA . VAL A 1 210 ? 6.977 15.477 -15.477 1 96.62 210 VAL A CA 1
ATOM 1598 C C . VAL A 1 210 ? 7.48 16.594 -14.57 1 96.62 210 VAL A C 1
ATOM 1600 O O . VAL A 1 210 ? 8.016 17.594 -15.047 1 96.62 210 VAL A O 1
ATOM 1603 N N . LYS A 1 211 ? 7.211 16.453 -13.297 1 94 211 LYS A N 1
ATOM 1604 C CA . LYS A 1 211 ? 7.793 17.359 -12.305 1 94 211 LYS A CA 1
ATOM 1605 C C . LYS A 1 211 ? 8.805 16.625 -11.43 1 94 211 LYS A C 1
ATOM 1607 O O . LYS A 1 211 ? 8.578 15.484 -11.023 1 94 211 LYS A O 1
ATOM 1612 N N . VAL A 1 212 ? 9.914 17.25 -11.195 1 91.31 212 VAL A N 1
ATOM 1613 C CA . VAL A 1 212 ? 11.016 16.609 -10.477 1 91.31 212 VAL A CA 1
ATOM 1614 C C . VAL A 1 212 ? 11.398 17.453 -9.266 1 91.31 212 VAL A C 1
ATOM 1616 O O . VAL A 1 212 ? 11.453 18.688 -9.352 1 91.31 212 VAL A O 1
ATOM 1619 N N . ASN A 1 213 ? 11.477 16.812 -8.172 1 84.06 213 ASN A N 1
ATOM 1620 C CA . ASN A 1 213 ? 12.086 17.438 -7.004 1 84.06 213 ASN A CA 1
ATOM 1621 C C . ASN A 1 213 ? 13.602 17.234 -6.984 1 84.06 213 ASN A C 1
ATOM 1623 O O . ASN A 1 213 ? 14.07 16.094 -6.91 1 84.06 213 ASN A O 1
ATOM 1627 N N . TYR A 1 214 ? 14.352 18.281 -7.078 1 79.12 214 TYR A N 1
ATOM 1628 C CA . TYR A 1 214 ? 15.805 18.188 -7.23 1 79.12 214 TYR A CA 1
ATOM 1629 C C . TYR A 1 214 ? 16.5 18.266 -5.875 1 79.12 214 TYR A C 1
ATOM 1631 O O . TYR A 1 214 ? 17.719 18.172 -5.793 1 79.12 214 TYR A O 1
ATOM 1639 N N . GLU A 1 215 ? 15.711 18.453 -4.828 1 66 215 GLU A N 1
ATOM 1640 C CA . GLU A 1 215 ? 16.297 18.578 -3.502 1 66 215 GLU A CA 1
ATOM 1641 C C . GLU A 1 215 ? 16.922 17.266 -3.049 1 66 215 GLU A C 1
ATOM 1643 O O . GLU A 1 215 ? 16.25 16.234 -3.01 1 66 215 GLU A O 1
ATOM 1648 N N . ILE A 1 216 ? 18.203 17.203 -2.916 1 58.97 216 ILE A N 1
ATOM 1649 C CA . ILE A 1 216 ? 18.953 16 -2.572 1 58.97 216 ILE A CA 1
ATOM 1650 C C . ILE A 1 216 ? 18.891 15.773 -1.062 1 58.97 216 ILE A C 1
ATOM 1652 O O . ILE A 1 216 ? 18.938 14.633 -0.596 1 58.97 216 ILE A O 1
ATOM 1656 N N . ARG A 1 217 ? 19.016 16.875 -0.372 1 51.66 217 ARG A N 1
ATOM 1657 C CA . ARG A 1 217 ? 19.219 16.766 1.07 1 51.66 217 ARG A CA 1
ATOM 1658 C C . ARG A 1 217 ? 17.938 16.344 1.772 1 51.66 217 ARG A C 1
ATOM 1660 O O . ARG A 1 217 ? 17.984 15.734 2.848 1 51.66 217 ARG A O 1
ATOM 1667 N N . SER A 1 218 ? 16.812 16.859 1.091 1 47.91 218 SER A N 1
ATOM 1668 C CA . SER A 1 218 ? 15.594 16.719 1.889 1 47.91 218 SER A CA 1
ATOM 1669 C C . SER A 1 218 ? 14.664 15.672 1.291 1 47.91 218 SER A C 1
ATOM 1671 O O . SER A 1 218 ? 13.992 14.938 2.021 1 47.91 218 SER A O 1
ATOM 1673 N N . THR A 1 219 ? 14.531 15.664 -0.154 1 50.69 219 THR A N 1
ATOM 1674 C CA . THR A 1 219 ? 13.25 15.172 -0.65 1 50.69 219 THR A CA 1
ATOM 1675 C C . THR A 1 219 ? 13.172 13.656 -0.543 1 50.69 219 THR A C 1
ATOM 1677 O O . THR A 1 219 ? 14.031 12.945 -1.076 1 50.69 219 THR A O 1
ATOM 1680 N N . ARG A 1 220 ? 12.336 13.258 0.534 1 57.94 220 ARG A N 1
ATOM 1681 C CA . ARG A 1 220 ? 11.969 11.992 1.159 1 57.94 220 ARG A CA 1
ATOM 1682 C C . ARG A 1 220 ? 10.75 11.383 0.478 1 57.94 220 ARG A C 1
ATOM 1684 O O . ARG A 1 220 ? 10.023 10.586 1.086 1 57.94 220 ARG A O 1
ATOM 1691 N N . LEU A 1 221 ? 10.477 11.938 -0.822 1 69.69 221 LEU A N 1
ATOM 1692 C CA . LEU A 1 221 ? 9.312 11.234 -1.352 1 69.69 221 LEU A CA 1
ATOM 1693 C C . LEU A 1 221 ? 9.68 9.812 -1.765 1 69.69 221 LEU A C 1
ATOM 1695 O O . LEU A 1 221 ? 10.484 9.617 -2.678 1 69.69 221 LEU A O 1
ATOM 1699 N N . HIS A 1 222 ? 9.227 8.867 -1.017 1 72 222 HIS A N 1
ATOM 1700 C CA . HIS A 1 222 ? 9.469 7.457 -1.306 1 72 222 HIS A CA 1
ATOM 1701 C C . HIS A 1 222 ? 8.172 6.742 -1.667 1 72 222 HIS A C 1
ATOM 1703 O O . HIS A 1 222 ? 8.156 5.516 -1.808 1 72 222 HIS A O 1
ATOM 1709 N N . ALA A 1 223 ? 7.207 7.527 -1.856 1 76.19 223 ALA A N 1
ATOM 1710 C CA . ALA A 1 223 ? 5.91 6.922 -2.162 1 76.19 223 ALA A CA 1
ATOM 1711 C C . ALA A 1 223 ? 5.871 6.41 -3.598 1 76.19 223 ALA A C 1
ATOM 1713 O O . ALA A 1 223 ? 6.562 6.938 -4.473 1 76.19 223 ALA A O 1
ATOM 1714 N N . LYS A 1 224 ? 5.188 5.375 -3.9 1 83.69 224 LYS A N 1
ATOM 1715 C CA . LYS A 1 224 ? 4.855 4.816 -5.207 1 83.69 224 LYS A CA 1
ATOM 1716 C C . LYS A 1 224 ? 3.352 4.609 -5.352 1 83.69 224 LYS A C 1
ATOM 1718 O O . LYS A 1 224 ? 2.764 3.787 -4.645 1 83.69 224 LYS A O 1
ATOM 1723 N N . ALA A 1 225 ? 2.844 5.324 -6.246 1 90.5 225 ALA A N 1
ATOM 1724 C CA . ALA A 1 225 ? 1.387 5.254 -6.336 1 90.5 225 ALA A CA 1
ATOM 1725 C C . ALA A 1 225 ? 0.904 5.66 -7.727 1 90.5 225 ALA A C 1
ATOM 1727 O O . ALA A 1 225 ? 1.478 6.555 -8.352 1 90.5 225 ALA A O 1
ATOM 1728 N N . TRP A 1 226 ? -0.072 4.965 -8.273 1 93 226 TRP A N 1
ATOM 1729 C CA . TRP A 1 226 ? -0.783 5.254 -9.516 1 93 226 TRP A CA 1
ATOM 1730 C C . TRP A 1 226 ? -2.23 5.645 -9.234 1 93 226 TRP A C 1
ATOM 1732 O O . TRP A 1 226 ? -2.889 5.047 -8.383 1 93 226 TRP A O 1
ATOM 1742 N N . LEU A 1 227 ? -2.68 6.688 -9.828 1 96.12 227 LEU A N 1
ATOM 1743 C CA . LEU A 1 227 ? -4.098 7.035 -9.812 1 96.12 227 LEU A CA 1
ATOM 1744 C C . LEU A 1 227 ? -4.652 7.105 -11.234 1 96.12 227 LEU A C 1
ATOM 1746 O O . LEU A 1 227 ? -4.133 7.848 -12.07 1 96.12 227 LEU A O 1
ATOM 1750 N N . PHE A 1 228 ? -5.617 6.324 -11.586 1 97.12 228 PHE A N 1
ATOM 1751 C CA . PHE A 1 228 ? -6.301 6.305 -12.875 1 97.12 228 PHE A CA 1
ATOM 1752 C C . PHE A 1 228 ? -7.699 6.898 -12.75 1 97.12 228 PHE A C 1
ATOM 1754 O O . PHE A 1 228 ? -8.602 6.273 -12.18 1 97.12 228 PHE A O 1
ATOM 1761 N N . ARG A 1 229 ? -7.871 8.062 -13.281 1 95.12 229 ARG A N 1
ATOM 1762 C CA . ARG A 1 229 ? -9.164 8.742 -13.234 1 95.12 229 ARG A CA 1
ATOM 1763 C C . ARG A 1 229 ? -9.984 8.43 -14.477 1 95.12 229 ARG A C 1
ATOM 1765 O O . ARG A 1 229 ? -9.453 8.367 -15.586 1 95.12 229 ARG A O 1
ATOM 1772 N N . ARG A 1 230 ? -11.195 8.227 -14.297 1 94 230 ARG A N 1
ATOM 1773 C CA . ARG A 1 230 ? -12.133 7.961 -15.383 1 94 230 ARG A CA 1
ATOM 1774 C C . ARG A 1 230 ? -13.367 8.852 -15.273 1 94 230 ARG A C 1
ATOM 1776 O O . ARG A 1 230 ? -13.922 9.016 -14.188 1 94 230 ARG A O 1
ATOM 1783 N N . ASP A 1 231 ? -13.789 9.406 -16.297 1 89.38 231 ASP A N 1
ATOM 1784 C CA . ASP A 1 231 ? -14.945 10.305 -16.312 1 89.38 231 ASP A CA 1
ATOM 1785 C C . ASP A 1 231 ? -16.234 9.555 -15.953 1 89.38 231 ASP A C 1
ATOM 1787 O O . ASP A 1 231 ? -17.219 10.172 -15.539 1 89.38 231 ASP A O 1
ATOM 1791 N N . THR A 1 232 ? -16.156 8.203 -16.078 1 90.5 232 THR A N 1
ATOM 1792 C CA . THR A 1 232 ? -17.312 7.387 -15.727 1 90.5 232 THR A CA 1
ATOM 1793 C C . THR A 1 232 ? -17.453 7.289 -14.211 1 90.5 232 THR A C 1
ATOM 1795 O O . THR A 1 232 ? -18.5 6.871 -13.711 1 90.5 232 THR A O 1
ATOM 1798 N N . GLY A 1 233 ? -16.406 7.625 -13.469 1 89.75 233 GLY A N 1
ATOM 1799 C CA . GLY A 1 233 ? -16.453 7.594 -12.016 1 89.75 233 GLY A CA 1
ATOM 1800 C C . GLY A 1 233 ? -15.812 6.352 -11.422 1 89.75 233 GLY A C 1
ATOM 1801 O O . GLY A 1 233 ? -15.688 6.234 -10.203 1 89.75 233 GLY A O 1
ATOM 1802 N N . PHE A 1 234 ? -15.398 5.434 -12.281 1 93.88 234 PHE A N 1
ATOM 1803 C CA . PHE A 1 234 ? -14.797 4.199 -11.797 1 93.88 234 PHE A CA 1
ATOM 1804 C C . PHE A 1 234 ? -13.273 4.328 -11.75 1 93.88 234 PHE A C 1
ATOM 1806 O O . PHE A 1 234 ? -12.562 3.59 -12.43 1 93.88 234 PHE A O 1
ATOM 1813 N N . ASP A 1 235 ? -12.812 5.18 -10.82 1 95.44 235 ASP A N 1
ATOM 1814 C CA . ASP A 1 235 ? -11.383 5.422 -10.633 1 95.44 235 ASP A CA 1
ATOM 1815 C C . ASP A 1 235 ? -10.734 4.285 -9.852 1 95.44 235 ASP A C 1
ATOM 1817 O O . ASP A 1 235 ? -11.391 3.617 -9.055 1 95.44 235 ASP A O 1
ATOM 1821 N N . THR A 1 236 ? -9.492 4.027 -10.141 1 96.31 236 THR A N 1
ATOM 1822 C CA . THR A 1 236 ? -8.703 3.045 -9.406 1 96.31 236 THR A CA 1
ATOM 1823 C C . THR A 1 236 ? -7.336 3.611 -9.039 1 96.31 236 THR A C 1
ATOM 1825 O O . THR A 1 236 ? -6.887 4.594 -9.633 1 96.31 236 THR A O 1
ATOM 1828 N N . ALA A 1 237 ? -6.754 3.096 -8 1 95.88 237 ALA A N 1
ATOM 1829 C CA . ALA A 1 237 ? -5.426 3.525 -7.574 1 95.88 237 ALA A CA 1
ATOM 1830 C C . ALA A 1 237 ? -4.594 2.342 -7.086 1 95.88 237 ALA A C 1
ATOM 1832 O O . ALA A 1 237 ? -5.145 1.308 -6.699 1 95.88 237 ALA A O 1
ATOM 1833 N N . TYR A 1 238 ? -3.344 2.408 -7.25 1 92.25 238 TYR A N 1
ATOM 1834 C CA . TYR A 1 238 ? -2.391 1.423 -6.75 1 92.25 238 TYR A CA 1
ATOM 1835 C C . TYR A 1 238 ? -1.386 2.068 -5.801 1 92.25 238 TYR A C 1
ATOM 1837 O O . TYR A 1 238 ? -0.773 3.086 -6.137 1 92.25 238 TYR A O 1
ATOM 1845 N N . VAL A 1 239 ? -1.288 1.591 -4.578 1 90.06 239 VAL A N 1
ATOM 1846 C CA . VAL A 1 239 ? -0.314 2.08 -3.607 1 90.06 239 VAL A CA 1
ATOM 1847 C C . VAL A 1 239 ? 0.518 0.915 -3.076 1 90.06 239 VAL A C 1
ATOM 1849 O O . VAL A 1 239 ? -0.024 -0.14 -2.738 1 90.06 239 VAL A O 1
ATOM 1852 N N . GLY A 1 240 ? 1.757 1.048 -3.057 1 82.56 240 GLY A N 1
ATOM 1853 C CA . GLY A 1 240 ? 2.578 -0.026 -2.52 1 82.56 240 GLY A CA 1
ATOM 1854 C C . GLY A 1 240 ? 4.066 0.213 -2.697 1 82.56 240 GLY A C 1
ATOM 1855 O O . GLY A 1 240 ? 4.523 1.356 -2.652 1 82.56 240 GLY A O 1
ATOM 1856 N N . SER A 1 241 ? 4.82 -0.873 -2.742 1 70.44 241 SER A N 1
ATOM 1857 C CA . SER A 1 241 ? 6.277 -0.79 -2.748 1 70.44 241 SER A CA 1
ATOM 1858 C C . SER A 1 241 ? 6.832 -0.861 -4.168 1 70.44 241 SER A C 1
ATOM 1860 O O . SER A 1 241 ? 8.039 -0.756 -4.375 1 70.44 241 SER A O 1
ATOM 1862 N N . SER A 1 242 ? 6.062 -1 -5.184 1 51.44 242 SER A N 1
ATOM 1863 C CA . SER A 1 242 ? 6.582 -1.264 -6.523 1 51.44 242 SER A CA 1
ATOM 1864 C C . SER A 1 242 ? 6.996 0.028 -7.219 1 51.44 242 SER A C 1
ATOM 1866 O O . SER A 1 242 ? 6.211 0.975 -7.305 1 51.44 242 SER A O 1
ATOM 1868 N N . ASN A 1 243 ? 8.266 0.237 -7.305 1 44.12 243 ASN A N 1
ATOM 1869 C CA . ASN A 1 243 ? 8.789 1.326 -8.125 1 44.12 243 ASN A CA 1
ATOM 1870 C C . ASN A 1 243 ? 8.797 0.962 -9.602 1 44.12 243 ASN A C 1
ATOM 1872 O O . ASN A 1 243 ? 8.555 -0.191 -9.969 1 44.12 243 ASN A O 1
ATOM 1876 N N . LEU A 1 244 ? 8.641 1.956 -10.461 1 44.34 244 LEU A N 1
ATOM 1877 C CA . LEU A 1 244 ? 8.938 1.662 -11.859 1 44.34 244 LEU A CA 1
ATOM 1878 C C . LEU A 1 244 ? 10.398 1.265 -12.031 1 44.34 244 LEU A C 1
ATOM 1880 O O . LEU A 1 244 ? 11.141 1.914 -12.773 1 44.34 244 LEU A O 1
ATOM 1884 N N . SER A 1 245 ? 10.938 0.594 -10.906 1 43.72 245 SER A N 1
ATOM 1885 C CA . SER A 1 245 ? 12.352 0.228 -10.875 1 43.72 245 SER A CA 1
ATOM 1886 C C . SER A 1 245 ? 12.562 -1.194 -11.375 1 43.72 245 SER A C 1
ATOM 1888 O O . SER A 1 245 ? 11.602 -1.947 -11.555 1 43.72 245 SER A O 1
ATOM 1890 N N . ARG A 1 246 ? 13.891 -1.479 -11.625 1 42.91 246 ARG A N 1
ATOM 1891 C CA . ARG A 1 246 ? 14.406 -2.791 -11.992 1 42.91 246 ARG A CA 1
ATOM 1892 C C . ARG A 1 246 ? 13.781 -3.891 -11.141 1 42.91 246 ARG A C 1
ATOM 1894 O O . ARG A 1 246 ? 13.289 -4.887 -11.672 1 42.91 246 ARG A O 1
ATOM 1901 N N . ALA A 1 247 ? 13.867 -3.537 -9.883 1 42.75 247 ALA A N 1
ATOM 1902 C CA . ALA A 1 247 ? 13.57 -4.559 -8.875 1 42.75 247 ALA A CA 1
ATOM 1903 C C . ALA A 1 247 ? 12.062 -4.707 -8.68 1 42.75 247 ALA A C 1
ATOM 1905 O O . ALA A 1 247 ? 11.562 -5.824 -8.531 1 42.75 247 ALA A O 1
ATOM 1906 N N . ALA A 1 248 ? 11.359 -3.66 -8.664 1 42.41 248 ALA A N 1
ATOM 1907 C CA . ALA A 1 248 ? 9.977 -3.643 -8.188 1 42.41 248 ALA A CA 1
ATOM 1908 C C . ALA A 1 248 ? 9.055 -4.363 -9.172 1 42.41 248 ALA A C 1
ATOM 1910 O O . ALA A 1 248 ? 8.203 -5.16 -8.758 1 42.41 248 ALA A O 1
ATOM 1911 N N . LEU A 1 249 ? 9.164 -3.926 -10.531 1 41.56 249 LEU A N 1
ATOM 1912 C CA . LEU A 1 249 ? 8.312 -4.625 -11.484 1 41.56 249 LEU A CA 1
ATOM 1913 C C . LEU A 1 249 ? 8.883 -6 -11.812 1 41.56 249 LEU A C 1
ATOM 1915 O O . LEU A 1 249 ? 8.172 -6.863 -12.336 1 41.56 249 LEU A O 1
ATOM 1919 N N . LEU A 1 250 ? 10.203 -6.195 -11.547 1 41.59 250 LEU A N 1
ATOM 1920 C CA . LEU A 1 250 ? 10.922 -7.391 -11.984 1 41.59 250 LEU A CA 1
ATOM 1921 C C . LEU A 1 250 ? 11.133 -8.352 -10.812 1 41.59 250 LEU A C 1
ATOM 1923 O O . LEU A 1 250 ? 11.086 -9.57 -10.992 1 41.59 250 LEU A O 1
ATOM 1927 N N . ASP A 1 251 ? 11.875 -7.84 -9.812 1 46.69 251 ASP A N 1
ATOM 1928 C CA . ASP A 1 251 ? 12.57 -8.797 -8.961 1 46.69 251 ASP A CA 1
ATOM 1929 C C . ASP A 1 251 ? 11.672 -9.281 -7.828 1 46.69 251 ASP A C 1
ATOM 1931 O O . ASP A 1 251 ? 11.727 -10.453 -7.441 1 46.69 251 ASP A O 1
ATOM 1935 N N . GLY A 1 252 ? 11.055 -8.344 -6.91 1 52.62 252 GLY A N 1
ATOM 1936 C CA . GLY A 1 252 ? 10.875 -8.711 -5.516 1 52.62 252 GLY A CA 1
ATOM 1937 C C . GLY A 1 252 ? 9.414 -8.852 -5.125 1 52.62 252 GLY A C 1
ATOM 1938 O O . GLY A 1 252 ? 8.523 -8.523 -5.91 1 52.62 252 GLY A O 1
ATOM 1939 N N . LEU A 1 253 ? 9.156 -9.828 -4.32 1 65.25 253 LEU A N 1
ATOM 1940 C CA . LEU A 1 253 ? 7.875 -9.914 -3.621 1 65.25 253 LEU A CA 1
ATOM 1941 C C . LEU A 1 253 ? 7.461 -8.547 -3.072 1 65.25 253 LEU A C 1
ATOM 1943 O O . LEU A 1 253 ? 7.836 -8.188 -1.955 1 65.25 253 LEU A O 1
ATOM 1947 N N . GLU A 1 254 ? 6.93 -7.699 -3.965 1 75.44 254 GLU A N 1
ATOM 1948 C CA . GLU A 1 254 ? 6.379 -6.391 -3.619 1 75.44 254 GLU A CA 1
ATOM 1949 C C . GLU A 1 254 ? 4.863 -6.457 -3.451 1 75.44 254 GLU A C 1
ATOM 1951 O O . GLU A 1 254 ? 4.18 -7.172 -4.191 1 75.44 254 GLU A O 1
ATOM 1956 N N . TRP A 1 255 ? 4.441 -5.82 -2.426 1 83.06 255 TRP A N 1
ATOM 1957 C CA . TRP A 1 255 ? 3.004 -5.801 -2.18 1 83.06 255 TRP A CA 1
ATOM 1958 C C . TRP A 1 255 ? 2.402 -4.461 -2.592 1 83.06 255 TRP A C 1
ATOM 1960 O O . TRP A 1 255 ? 2.967 -3.402 -2.299 1 83.06 255 TRP A O 1
ATOM 1970 N N . ASN A 1 256 ? 1.413 -4.441 -3.414 1 88.25 256 ASN A N 1
ATOM 1971 C CA . ASN A 1 256 ? 0.629 -3.273 -3.807 1 88.25 256 ASN A CA 1
ATOM 1972 C C . ASN A 1 256 ? -0.849 -3.455 -3.475 1 88.25 256 ASN A C 1
ATOM 1974 O O . ASN A 1 256 ? -1.39 -4.555 -3.609 1 88.25 256 ASN A O 1
ATOM 1978 N N . VAL A 1 257 ? -1.419 -2.432 -2.984 1 92.25 257 VAL A N 1
ATOM 1979 C CA . VAL A 1 257 ? -2.857 -2.455 -2.744 1 92.25 257 VAL A CA 1
ATOM 1980 C C . VAL A 1 257 ? -3.578 -1.685 -3.85 1 92.25 257 VAL A C 1
ATOM 1982 O O . VAL A 1 257 ? -3.246 -0.531 -4.129 1 92.25 257 VAL A O 1
ATOM 1985 N N . ARG A 1 258 ? -4.395 -2.389 -4.535 1 93.81 258 ARG A N 1
ATOM 1986 C CA . ARG A 1 258 ? -5.273 -1.722 -5.488 1 93.81 258 ARG A CA 1
ATOM 1987 C C . ARG A 1 258 ? -6.508 -1.155 -4.793 1 93.81 258 ARG A C 1
ATOM 1989 O O . ARG A 1 258 ? -7.195 -1.869 -4.062 1 93.81 258 ARG A O 1
ATOM 1996 N N . LEU A 1 259 ? -6.773 0.082 -4.973 1 94.62 259 LEU A N 1
ATOM 1997 C CA . LEU A 1 259 ? -7.902 0.789 -4.383 1 94.62 259 LEU A CA 1
ATOM 1998 C C . LEU A 1 259 ? -8.938 1.146 -5.445 1 94.62 259 LEU A C 1
ATOM 2000 O O . LEU A 1 259 ? -8.648 1.085 -6.645 1 94.62 259 LEU A O 1
ATOM 2004 N N . SER A 1 260 ? -10.141 1.459 -5.023 1 94.56 260 SER A N 1
ATOM 2005 C CA . SER A 1 260 ? -11.258 1.761 -5.914 1 94.56 260 SER A CA 1
ATOM 2006 C C . SER A 1 260 ? -12.102 2.91 -5.375 1 94.56 260 SER A C 1
ATOM 2008 O O . SER A 1 260 ? -12.336 3 -4.168 1 94.56 260 SER A O 1
ATOM 2010 N N . SER A 1 261 ? -12.555 3.795 -6.285 1 93.06 261 SER A N 1
ATOM 2011 C CA . SER A 1 261 ? -13.406 4.91 -5.883 1 93.06 261 SER A CA 1
ATOM 2012 C C . SER A 1 261 ? -14.758 4.414 -5.379 1 93.06 261 SER A C 1
ATOM 2014 O O . SER A 1 261 ? -15.484 5.152 -4.703 1 93.06 261 SER A O 1
ATOM 2016 N N . ILE A 1 262 ? -15.055 3.176 -5.684 1 90.06 262 ILE A N 1
ATOM 2017 C CA . ILE A 1 262 ? -16.328 2.596 -5.258 1 90.06 262 ILE A CA 1
ATOM 2018 C C . ILE A 1 262 ? -16.156 1.951 -3.883 1 90.06 262 ILE A C 1
ATOM 2020 O O . ILE A 1 262 ? -16.922 2.246 -2.959 1 90.06 262 ILE A O 1
ATOM 2024 N N . ALA A 1 263 ? -15.109 1.184 -3.707 1 89.06 263 ALA A N 1
ATOM 2025 C CA . ALA A 1 263 ? -14.914 0.42 -2.475 1 89.06 263 ALA A CA 1
ATOM 2026 C C . ALA A 1 263 ? -14.25 1.274 -1.398 1 89.06 263 ALA A C 1
ATOM 2028 O O . ALA A 1 263 ? -14.5 1.082 -0.205 1 89.06 263 ALA A O 1
ATOM 2029 N N . THR A 1 264 ? -13.383 2.223 -1.809 1 91.25 264 THR A N 1
ATOM 2030 C CA . THR A 1 264 ? -12.633 3.047 -0.869 1 91.25 264 THR A CA 1
ATOM 2031 C C . THR A 1 264 ? -12.633 4.508 -1.308 1 91.25 264 THR A C 1
ATOM 2033 O O . THR A 1 264 ? -11.57 5.098 -1.523 1 91.25 264 THR A O 1
ATOM 2036 N N . PRO A 1 265 ? -13.695 5.16 -1.374 1 88.06 265 PRO A N 1
ATOM 2037 C CA . PRO A 1 265 ? -13.797 6.52 -1.916 1 88.06 265 PRO A CA 1
ATOM 2038 C C . PRO A 1 265 ? -12.992 7.535 -1.109 1 88.06 265 PRO A C 1
ATOM 2040 O O . PRO A 1 265 ? -12.328 8.398 -1.686 1 88.06 265 PRO A O 1
ATOM 2043 N N . ALA A 1 266 ? -13 7.406 0.23 1 86.06 266 ALA A N 1
ATOM 2044 C CA . ALA A 1 266 ? -12.305 8.375 1.074 1 86.06 266 ALA A CA 1
ATOM 2045 C C . ALA A 1 266 ? -10.797 8.312 0.847 1 86.06 266 ALA A C 1
ATOM 2047 O O . ALA A 1 266 ? -10.109 9.336 0.88 1 86.06 266 ALA A O 1
ATOM 2048 N N . VAL A 1 267 ? -10.297 7.129 0.636 1 91.19 267 VAL A N 1
ATOM 2049 C CA . VAL A 1 267 ? -8.867 6.945 0.409 1 91.19 267 VAL A CA 1
ATOM 2050 C C . VAL A 1 267 ? -8.477 7.566 -0.929 1 91.19 267 VAL A C 1
ATOM 2052 O O . VAL A 1 267 ? -7.43 8.211 -1.038 1 91.19 267 VAL A O 1
ATOM 2055 N N . LEU A 1 268 ? -9.266 7.41 -1.957 1 91.69 268 LEU A N 1
ATOM 2056 C CA . LEU A 1 268 ? -8.961 7.969 -3.27 1 91.69 268 LEU A CA 1
ATOM 2057 C C . LEU A 1 268 ? -9.047 9.492 -3.242 1 91.69 268 LEU A C 1
ATOM 2059 O O . LEU A 1 268 ? -8.273 10.172 -3.92 1 91.69 268 LEU A O 1
ATOM 2063 N N . ASP A 1 269 ? -10.016 9.992 -2.48 1 85.88 269 ASP A N 1
ATOM 2064 C CA . ASP A 1 269 ? -10.109 11.438 -2.326 1 85.88 269 ASP A CA 1
ATOM 2065 C C . ASP A 1 269 ? -8.844 12.016 -1.692 1 85.88 269 ASP A C 1
ATOM 2067 O O . ASP A 1 269 ? -8.328 13.039 -2.143 1 85.88 269 ASP A O 1
ATOM 2071 N N . LYS A 1 270 ? -8.445 11.359 -0.662 1 86.44 270 LYS A N 1
ATOM 2072 C CA . LYS A 1 270 ? -7.219 11.805 -0.007 1 86.44 270 LYS A CA 1
ATOM 2073 C C . LYS A 1 270 ? -6.02 11.688 -0.945 1 86.44 270 LYS A C 1
ATOM 2075 O O . LYS A 1 270 ? -5.133 12.547 -0.938 1 86.44 270 LYS A O 1
ATOM 2080 N N . PHE A 1 271 ? -5.984 10.633 -1.735 1 90.38 271 PHE A N 1
ATOM 2081 C CA . PHE A 1 271 ? -4.938 10.461 -2.732 1 90.38 271 PHE A CA 1
ATOM 2082 C C . PHE A 1 271 ? -4.895 11.648 -3.686 1 90.38 271 PHE A C 1
ATOM 2084 O O . PHE A 1 271 ? -3.832 12.234 -3.906 1 90.38 271 PHE A O 1
ATOM 2091 N N . GLU A 1 272 ? -5.977 11.898 -4.254 1 86.56 272 GLU A N 1
ATOM 2092 C CA . GLU A 1 272 ? -6.059 12.977 -5.23 1 86.56 272 GLU A CA 1
ATOM 2093 C C . GLU A 1 272 ? -5.652 14.312 -4.617 1 86.56 272 GLU A C 1
ATOM 2095 O O . GLU A 1 272 ? -4.918 15.086 -5.234 1 86.56 272 GLU A O 1
ATOM 2100 N N . ALA A 1 273 ? -6.168 14.516 -3.428 1 81.94 273 ALA A N 1
ATOM 2101 C CA . ALA A 1 273 ? -5.863 15.766 -2.742 1 81.94 273 ALA A CA 1
ATOM 2102 C C . ALA A 1 273 ? -4.367 15.891 -2.467 1 81.94 273 ALA A C 1
ATOM 2104 O O . ALA A 1 273 ? -3.785 16.969 -2.646 1 81.94 273 ALA A O 1
ATOM 2105 N N . THR A 1 274 ? -3.771 14.828 -1.977 1 84.88 274 THR A N 1
ATOM 2106 C CA . THR A 1 274 ? -2.348 14.836 -1.662 1 84.88 274 THR A CA 1
ATOM 2107 C C . THR A 1 274 ? -1.515 15.008 -2.93 1 84.88 274 THR A C 1
ATOM 2109 O O . THR A 1 274 ? -0.519 15.734 -2.93 1 84.88 274 THR A O 1
ATOM 2112 N N . PHE A 1 275 ? -1.869 14.359 -4.07 1 89.44 275 PHE A N 1
ATOM 2113 C CA . PHE A 1 275 ? -1.161 14.508 -5.336 1 89.44 275 PHE A CA 1
ATOM 2114 C C . PHE A 1 275 ? -1.212 15.953 -5.82 1 89.44 275 PHE A C 1
ATOM 2116 O O . PHE A 1 275 ? -0.202 16.5 -6.27 1 89.44 275 PHE A O 1
ATOM 2123 N N . GLU A 1 276 ? -2.381 16.5 -5.727 1 84.5 276 GLU A N 1
ATOM 2124 C CA . GLU A 1 276 ? -2.545 17.891 -6.164 1 84.5 276 GLU A CA 1
ATOM 2125 C C . GLU A 1 276 ? -1.688 18.844 -5.328 1 84.5 276 GLU A C 1
ATOM 2127 O O . GLU A 1 276 ? -1.158 19.828 -5.848 1 84.5 276 GLU A O 1
ATOM 2132 N N . ALA A 1 277 ? -1.615 18.516 -4.086 1 78.06 277 ALA A N 1
ATOM 2133 C CA . ALA A 1 277 ? -0.768 19.328 -3.219 1 78.06 277 ALA A CA 1
ATOM 2134 C C . ALA A 1 277 ? 0.691 19.266 -3.658 1 78.06 277 ALA A C 1
ATOM 2136 O O . ALA A 1 277 ? 1.378 20.281 -3.707 1 78.06 277 ALA A O 1
ATOM 2137 N N . TYR A 1 278 ? 1.168 18.078 -4.012 1 81.19 278 TYR A N 1
ATOM 2138 C CA . TYR A 1 278 ? 2.529 17.922 -4.508 1 81.19 278 TYR A CA 1
ATOM 2139 C C . TYR A 1 278 ? 2.703 18.625 -5.852 1 81.19 278 TYR A C 1
ATOM 2141 O O . TYR A 1 278 ? 3.709 19.297 -6.082 1 81.19 278 TYR A O 1
ATOM 2149 N N . TRP A 1 279 ? 1.753 18.438 -6.699 1 86.75 279 TRP A N 1
ATOM 2150 C CA . TRP A 1 279 ? 1.82 18.938 -8.062 1 86.75 279 TRP A CA 1
ATOM 2151 C C . TRP A 1 279 ? 1.938 20.469 -8.078 1 86.75 279 TRP A C 1
ATOM 2153 O O . TRP A 1 279 ? 2.6 21.031 -8.945 1 86.75 279 TRP A O 1
ATOM 2163 N N . ASN A 1 280 ? 1.319 21.047 -7.082 1 77.31 280 ASN A N 1
ATOM 2164 C CA . ASN A 1 280 ? 1.278 22.516 -7.055 1 77.31 280 ASN A CA 1
ATOM 2165 C C . ASN A 1 280 ? 2.328 23.078 -6.109 1 77.31 280 ASN A C 1
ATOM 2167 O O . ASN A 1 280 ? 2.447 24.297 -5.977 1 77.31 280 ASN A O 1
ATOM 2171 N N . ASP A 1 281 ? 3.062 22.188 -5.496 1 72.44 281 ASP A N 1
ATOM 2172 C CA . ASP A 1 281 ? 4.168 22.609 -4.645 1 72.44 281 ASP A CA 1
ATOM 2173 C C . ASP A 1 281 ? 5.352 23.094 -5.484 1 72.44 281 ASP A C 1
ATOM 2175 O O . ASP A 1 281 ? 5.695 22.469 -6.492 1 72.44 281 ASP A O 1
ATOM 2179 N N . SER A 1 282 ? 5.926 24.172 -5.148 1 68.5 282 SER A N 1
ATOM 2180 C CA . SER A 1 282 ? 7.016 24.781 -5.902 1 68.5 282 SER A CA 1
ATOM 2181 C C . SER A 1 282 ? 8.273 23.906 -5.859 1 68.5 282 SER A C 1
ATOM 2183 O O . SER A 1 282 ? 9.164 24.047 -6.699 1 68.5 282 SER A O 1
ATOM 2185 N N . ALA A 1 283 ? 8.344 23.031 -4.91 1 70.12 283 ALA A N 1
ATOM 2186 C CA . ALA A 1 283 ? 9.5 22.141 -4.805 1 70.12 283 ALA A CA 1
ATOM 2187 C C . ALA A 1 283 ? 9.57 21.188 -5.992 1 70.12 283 ALA A C 1
ATOM 2189 O O . ALA A 1 283 ? 10.641 20.656 -6.309 1 70.12 283 ALA A O 1
ATOM 2190 N N . PHE A 1 284 ? 8.492 21.016 -6.637 1 83.38 284 PHE A N 1
ATOM 2191 C CA . PHE A 1 284 ? 8.445 20.156 -7.816 1 83.38 284 PHE A CA 1
ATOM 2192 C C . PHE A 1 284 ? 8.438 21 -9.094 1 83.38 284 PHE A C 1
ATOM 2194 O O . PHE A 1 284 ? 7.469 21.719 -9.359 1 83.38 284 PHE A O 1
ATOM 2201 N N . GLU A 1 285 ? 9.469 20.859 -9.828 1 86.62 285 GLU A N 1
ATOM 2202 C CA . GLU A 1 285 ? 9.633 21.672 -11.031 1 86.62 285 GLU A CA 1
ATOM 2203 C C . GLU A 1 285 ? 9.344 20.859 -12.289 1 86.62 285 GLU A C 1
ATOM 2205 O O . GLU A 1 285 ? 9.711 19.688 -12.375 1 86.62 285 GLU A O 1
ATOM 2210 N N . THR A 1 286 ? 8.758 21.562 -13.242 1 94.06 286 THR A N 1
ATOM 2211 C CA . THR A 1 286 ? 8.469 20.891 -14.5 1 94.06 286 THR A CA 1
ATOM 2212 C C . THR A 1 286 ? 9.75 20.578 -15.258 1 94.06 286 THR A C 1
ATOM 2214 O O . THR A 1 286 ? 10.648 21.422 -15.359 1 94.06 286 THR A O 1
ATOM 2217 N N . TYR A 1 287 ? 9.883 19.453 -15.766 1 95.62 287 TYR A N 1
ATOM 2218 C CA . TYR A 1 287 ? 11.07 18.969 -16.453 1 95.62 287 TYR A CA 1
ATOM 2219 C C . TYR A 1 287 ? 10.914 19.078 -17.969 1 95.62 287 TYR A C 1
ATOM 2221 O O . TYR A 1 287 ? 9.945 18.562 -18.547 1 95.62 287 TYR A O 1
ATOM 2229 N N . ASP A 1 288 ? 11.781 19.812 -18.531 1 94.62 288 ASP A N 1
ATOM 2230 C CA . ASP A 1 288 ? 11.945 19.875 -19.969 1 94.62 288 ASP A CA 1
ATOM 2231 C C . ASP A 1 288 ? 13.266 19.234 -20.406 1 94.62 288 ASP A C 1
ATOM 2233 O O . ASP A 1 288 ? 14.336 19.766 -20.125 1 94.62 288 ASP A O 1
ATOM 2237 N N . PRO A 1 289 ? 13.188 18.141 -21.125 1 94.06 289 PRO A N 1
ATOM 2238 C CA . PRO A 1 289 ? 14.398 17.406 -21.484 1 94.06 289 PRO A CA 1
ATOM 2239 C C . PRO A 1 289 ? 15.422 18.266 -22.219 1 94.06 289 PRO A C 1
ATOM 2241 O O . PRO A 1 289 ? 16.625 18.062 -22.078 1 94.06 289 PRO A O 1
ATOM 2244 N N . ASP A 1 290 ? 15.07 19.156 -23 1 92.5 290 ASP A N 1
ATOM 2245 C CA . ASP A 1 290 ? 15.969 19.969 -23.797 1 92.5 290 ASP A CA 1
ATOM 2246 C C . ASP A 1 290 ? 16.625 21.062 -22.953 1 92.5 290 ASP A C 1
ATOM 2248 O O . ASP A 1 290 ? 17.781 21.422 -23.172 1 92.5 290 ASP A O 1
ATOM 2252 N N . LEU A 1 291 ? 15.969 21.562 -21.953 1 90.5 291 LEU A N 1
ATOM 2253 C CA . LEU A 1 291 ? 16.453 22.672 -21.141 1 90.5 291 LEU A CA 1
ATOM 2254 C C . LEU A 1 291 ? 17.094 22.156 -19.859 1 90.5 291 LEU A C 1
ATOM 2256 O O . LEU A 1 291 ? 18.031 22.781 -19.328 1 90.5 291 LEU A O 1
ATOM 2260 N N . HIS A 1 292 ? 16.578 21.062 -19.375 1 90.75 292 HIS A N 1
ATOM 2261 C CA . HIS A 1 292 ? 16.906 20.688 -18.016 1 90.75 292 HIS A CA 1
ATOM 2262 C C . HIS A 1 292 ? 17.719 19.406 -17.969 1 90.75 292 HIS A C 1
ATOM 2264 O O . HIS A 1 292 ? 18.062 18.906 -16.906 1 90.75 292 HIS A O 1
ATOM 2270 N N . GLY A 1 293 ? 18.062 18.812 -19.062 1 89.94 293 GLY A N 1
ATOM 2271 C CA . GLY A 1 293 ? 18.75 17.531 -19.125 1 89.94 293 GLY A CA 1
ATOM 2272 C C . GLY A 1 293 ? 20.047 17.516 -18.344 1 89.94 293 GLY A C 1
ATOM 2273 O O . GLY A 1 293 ? 20.297 16.594 -17.562 1 89.94 293 GLY A O 1
ATOM 2274 N N . GLU A 1 294 ? 20.797 18.453 -18.531 1 87.19 294 GLU A N 1
ATOM 2275 C CA . GLU A 1 294 ? 22.094 18.531 -17.875 1 87.19 294 GLU A CA 1
ATOM 2276 C C . GLU A 1 294 ? 21.953 18.719 -16.375 1 87.19 294 GLU A C 1
ATOM 2278 O O . GLU A 1 294 ? 22.703 18.125 -15.586 1 87.19 294 GLU A O 1
ATOM 2283 N N . ARG A 1 295 ? 21.031 19.531 -16.078 1 85.19 295 ARG A N 1
ATOM 2284 C CA . ARG A 1 295 ? 20.781 19.75 -14.656 1 85.19 295 ARG A CA 1
ATOM 2285 C C . ARG A 1 295 ? 20.359 18.469 -13.969 1 85.19 295 ARG A C 1
ATOM 2287 O O . ARG A 1 295 ? 20.812 18.156 -12.867 1 85.19 295 ARG A O 1
ATOM 2294 N N . LEU A 1 296 ? 19.5 17.812 -14.594 1 90.19 296 LEU A N 1
ATOM 2295 C CA . LEU A 1 296 ? 19.016 16.547 -14.031 1 90.19 296 LEU A CA 1
ATOM 2296 C C . LEU A 1 296 ? 20.156 15.547 -13.906 1 90.19 296 LEU A C 1
ATOM 2298 O O . LEU A 1 296 ? 20.281 14.852 -12.891 1 90.19 296 LEU A O 1
ATOM 2302 N N . ASP A 1 297 ? 20.969 15.469 -14.891 1 89.38 297 ASP A N 1
ATOM 2303 C CA . ASP A 1 297 ? 22.109 14.562 -14.844 1 89.38 297 ASP A CA 1
ATOM 2304 C C . ASP A 1 297 ? 23.031 14.891 -13.656 1 89.38 297 ASP A C 1
ATOM 2306 O O . ASP A 1 297 ? 23.5 13.984 -12.969 1 89.38 297 ASP A O 1
ATOM 2310 N N . GLY A 1 298 ? 23.266 16.125 -13.539 1 82.5 298 GLY A N 1
ATOM 2311 C CA . GLY A 1 298 ? 24.078 16.547 -12.414 1 82.5 298 GLY A CA 1
ATOM 2312 C C . GLY A 1 298 ? 23.484 16.188 -11.07 1 82.5 298 GLY A C 1
ATOM 2313 O O . GLY A 1 298 ? 24.172 15.711 -10.172 1 82.5 298 GLY A O 1
ATOM 2314 N N . ALA A 1 299 ? 22.203 16.422 -10.961 1 82.38 299 ALA A N 1
ATOM 2315 C CA . ALA A 1 299 ? 21.5 16.125 -9.719 1 82.38 299 ALA A CA 1
ATOM 2316 C C . ALA A 1 299 ? 21.5 14.617 -9.438 1 82.38 299 ALA A C 1
ATOM 2318 O O . ALA A 1 299 ? 21.641 14.195 -8.289 1 82.38 299 ALA A O 1
ATOM 2319 N N . LEU A 1 300 ? 21.312 13.812 -10.445 1 85.88 300 LEU A N 1
ATOM 2320 C CA . LEU A 1 300 ? 21.281 12.367 -10.297 1 85.88 300 LEU A CA 1
ATOM 2321 C C . LEU A 1 300 ? 22.641 11.828 -9.906 1 85.88 300 LEU A C 1
ATOM 2323 O O . LEU A 1 300 ? 22.75 10.914 -9.086 1 85.88 300 LEU A O 1
ATOM 2327 N N . ALA A 1 301 ? 23.641 12.328 -10.461 1 81.25 301 ALA A N 1
ATOM 2328 C CA . ALA A 1 301 ? 25 11.914 -10.125 1 81.25 301 ALA A CA 1
ATOM 2329 C C . ALA A 1 301 ? 25.312 12.227 -8.664 1 81.25 301 ALA A C 1
ATOM 2331 O O . ALA A 1 301 ? 25.922 11.414 -7.973 1 81.25 301 ALA A O 1
ATOM 2332 N N . GLN A 1 302 ? 24.875 13.375 -8.281 1 73.38 302 GLN A N 1
ATOM 2333 C CA . GLN A 1 302 ? 25.094 13.781 -6.898 1 73.38 302 GLN A CA 1
ATOM 2334 C C . GLN A 1 302 ? 24.328 12.875 -5.934 1 73.38 302 GLN A C 1
ATOM 2336 O O . GLN A 1 302 ? 24.875 12.461 -4.906 1 73.38 302 GLN A O 1
ATOM 2341 N N . ALA A 1 303 ? 23.188 12.648 -6.297 1 72.94 303 ALA A N 1
ATOM 2342 C CA . ALA A 1 303 ? 22.344 11.82 -5.441 1 72.94 303 ALA A CA 1
ATOM 2343 C C . ALA A 1 303 ? 22.844 10.383 -5.398 1 72.94 303 ALA A C 1
ATOM 2345 O O . ALA A 1 303 ? 22.656 9.688 -4.395 1 72.94 303 ALA A O 1
ATOM 2346 N N . GLY A 1 304 ? 23.547 9.906 -6.539 1 69.31 304 GLY A N 1
ATOM 2347 C CA . GLY A 1 304 ? 24.047 8.547 -6.613 1 69.31 304 GLY A CA 1
ATOM 2348 C C . GLY A 1 304 ? 25.422 8.383 -5.996 1 69.31 304 GLY A C 1
ATOM 2349 O O . GLY A 1 304 ? 26.016 7.297 -6.031 1 69.31 304 GLY A O 1
ATOM 2350 N N . GLY A 1 305 ? 26.016 9.297 -5.277 1 60.06 305 GLY A N 1
ATOM 2351 C CA . G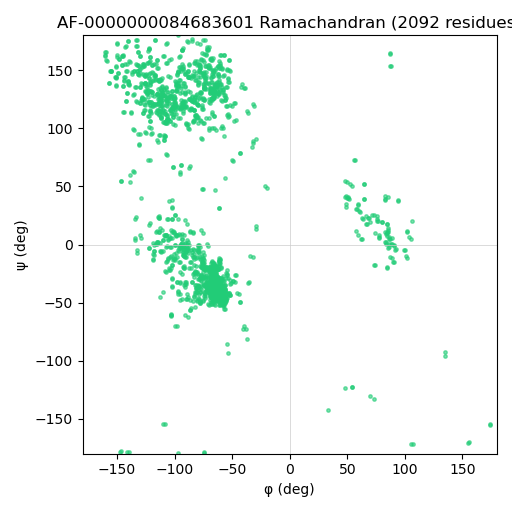LY A 1 305 ? 27.297 9.234 -4.598 1 60.06 305 GLY A CA 1
ATOM 2352 C C . GLY A 1 305 ? 28.469 9.578 -5.496 1 60.06 305 GLY A C 1
ATOM 2353 O O . GLY A 1 305 ? 29.625 9.461 -5.094 1 60.06 305 GLY A O 1
ATOM 2354 N N . GLY A 1 306 ? 28.516 9.57 -6.789 1 52.53 306 GLY A N 1
ATOM 2355 C CA . GLY A 1 306 ? 29.656 9.766 -7.672 1 52.53 306 GLY A CA 1
ATOM 2356 C C . GLY A 1 306 ? 30.406 11.055 -7.402 1 52.53 306 GLY A C 1
ATOM 2357 O O . GLY A 1 306 ? 31.641 11.062 -7.316 1 52.53 306 GLY A O 1
ATOM 2358 N N . THR A 1 307 ? 30.203 12.242 -7.836 1 47.84 307 THR A N 1
ATOM 2359 C CA . THR A 1 307 ? 31.062 13.422 -7.852 1 47.84 307 THR A CA 1
ATOM 2360 C C . THR A 1 307 ? 31.047 14.117 -6.496 1 47.84 307 THR A C 1
ATOM 2362 O O . THR A 1 307 ? 30.031 14.109 -5.797 1 47.84 307 THR A O 1
ATOM 2365 N N . SER A 1 308 ? 32.438 14.281 -5.906 1 39.81 308 SER A N 1
ATOM 2366 C CA . SER A 1 308 ? 32.781 15.055 -4.715 1 39.81 308 SER A CA 1
ATOM 2367 C C . SER A 1 308 ? 31.859 16.25 -4.555 1 39.81 308 SER A C 1
ATOM 2369 O O . SER A 1 308 ? 31.594 16.984 -5.52 1 39.81 308 SER A O 1
ATOM 2371 N N . ALA A 1 309 ? 31.203 16.266 -3.469 1 38.09 309 ALA A N 1
ATOM 2372 C CA . ALA A 1 309 ? 30.312 17.328 -2.969 1 38.09 309 ALA A CA 1
ATOM 2373 C C . ALA A 1 309 ? 30.859 18.703 -3.33 1 38.09 309 ALA A C 1
ATOM 2375 O O . ALA A 1 309 ? 30.188 19.719 -3.121 1 38.09 309 ALA A O 1
ATOM 2376 N N . SER A 1 310 ? 32.219 18.766 -3.354 1 33.22 310 SER A N 1
ATOM 2377 C CA . SER A 1 310 ? 32.875 20.078 -3.326 1 33.22 310 SER A CA 1
ATOM 2378 C C . SER A 1 310 ? 32.406 20.953 -4.473 1 33.22 310 SER A C 1
ATOM 2380 O O . SER A 1 310 ? 32.469 22.188 -4.395 1 33.22 310 SER A O 1
ATOM 2382 N N . ASP A 1 311 ? 32.469 20.438 -5.656 1 31.89 311 ASP A N 1
ATOM 2383 C CA . ASP A 1 311 ? 32.312 21.344 -6.793 1 31.89 311 ASP A CA 1
ATOM 2384 C C . ASP A 1 311 ? 30.844 21.656 -7.031 1 31.89 311 ASP A C 1
ATOM 2386 O O . ASP A 1 311 ? 30.469 22.078 -8.133 1 31.89 311 ASP A O 1
ATOM 2390 N N . LEU A 1 312 ? 30.062 21.094 -6.398 1 34.56 312 LEU A N 1
ATOM 2391 C CA . LEU A 1 312 ? 28.703 21.562 -6.676 1 34.56 312 LEU A CA 1
ATOM 2392 C C . LEU A 1 312 ? 28.625 23.078 -6.594 1 34.56 312 LEU A C 1
ATOM 2394 O O . LEU A 1 312 ? 28.75 23.656 -5.508 1 34.56 312 LEU A O 1
ATOM 2398 N N . LYS A 1 313 ? 29.156 23.75 -7.523 1 33.69 313 LYS A N 1
ATOM 2399 C CA . LYS A 1 313 ? 28.734 25.094 -7.93 1 33.69 313 LYS A CA 1
ATOM 2400 C C . LYS A 1 313 ? 27.234 25.266 -7.746 1 33.69 313 LYS A C 1
ATOM 2402 O O . LYS A 1 313 ? 26.438 24.5 -8.297 1 33.69 313 LYS A O 1
ATOM 2407 N N . ILE A 1 314 ? 26.828 25.562 -6.703 1 32.91 314 ILE A N 1
ATOM 2408 C CA . ILE A 1 314 ? 25.516 26.172 -6.543 1 32.91 314 ILE A CA 1
ATOM 2409 C C . ILE A 1 314 ? 25.047 26.766 -7.875 1 32.91 314 ILE A C 1
ATOM 2411 O O . ILE A 1 314 ? 25.656 27.719 -8.383 1 32.91 314 ILE A O 1
ATOM 2415 N N . ASN A 1 315 ? 25.125 26.031 -8.93 1 32.34 315 ASN A N 1
ATOM 2416 C CA . ASN A 1 315 ? 24.625 26.656 -10.148 1 32.34 315 ASN A CA 1
ATOM 2417 C C . ASN A 1 315 ? 23.516 27.656 -9.836 1 32.34 315 ASN A C 1
ATOM 2419 O O . ASN A 1 315 ? 22.5 27.297 -9.25 1 32.34 315 ASN A O 1
ATOM 2423 N N . LEU A 1 316 ? 23.859 28.906 -9.625 1 31.91 316 LEU A N 1
ATOM 2424 C CA . LEU A 1 316 ? 23.109 30.156 -9.766 1 31.91 316 LEU A CA 1
ATOM 2425 C C . LEU A 1 316 ? 22.047 30.016 -10.852 1 31.91 316 LEU A C 1
ATOM 2427 O O . LEU A 1 316 ? 22.203 30.562 -11.945 1 31.91 316 LEU A O 1
ATOM 2431 N N . SER A 1 317 ? 21.781 28.922 -11.258 1 32.75 317 SER A N 1
ATOM 2432 C CA . SER A 1 317 ? 20.797 28.953 -12.344 1 32.75 317 SER A CA 1
ATOM 2433 C C . SER A 1 317 ? 19.688 29.953 -12.055 1 32.75 317 SER A C 1
ATOM 2435 O O . SER A 1 317 ? 19.469 30.328 -10.898 1 32.75 317 SER A O 1
ATOM 2437 N N . GLY A 1 318 ? 19.219 30.75 -13.023 1 35.72 318 GLY A N 1
ATOM 2438 C CA . GLY A 1 318 ? 18.281 31.812 -13.336 1 35.72 318 GLY A CA 1
ATOM 2439 C C . GLY A 1 318 ? 16.984 31.703 -12.539 1 35.72 318 GLY A C 1
ATOM 2440 O O . GLY A 1 318 ? 16.047 32.469 -12.773 1 35.72 318 GLY A O 1
ATOM 2441 N N . LEU A 1 319 ? 16.859 30.594 -11.891 1 38.66 319 LEU A N 1
ATOM 2442 C CA . LEU A 1 319 ? 15.516 30.594 -11.336 1 38.66 319 LEU A CA 1
ATOM 2443 C C . LEU A 1 319 ? 15.453 31.375 -10.031 1 38.66 319 LEU A C 1
ATOM 2445 O O . LEU A 1 319 ? 16.375 31.312 -9.219 1 38.66 319 LEU A O 1
ATOM 2449 N N . GLU A 1 320 ? 14.703 32.469 -10.047 1 51.81 320 GLU A N 1
ATOM 2450 C CA . GLU A 1 320 ? 14.359 33.312 -8.898 1 51.81 320 GLU A CA 1
ATOM 2451 C C . GLU A 1 320 ? 14.148 32.469 -7.645 1 51.81 320 GLU A C 1
ATOM 2453 O O . GLU A 1 320 ? 13.406 31.469 -7.68 1 51.81 320 GLU A O 1
ATOM 2458 N N . VAL A 1 321 ? 15.062 32.625 -6.645 1 60.44 321 VAL A N 1
ATOM 2459 C CA . VAL A 1 321 ? 14.891 31.984 -5.34 1 60.44 321 VAL A CA 1
ATOM 2460 C C . VAL A 1 321 ? 13.516 32.344 -4.773 1 60.44 321 VAL A C 1
ATOM 2462 O O . VAL A 1 321 ? 13.172 33.5 -4.633 1 60.44 321 VAL A O 1
ATOM 2465 N N . ARG A 1 322 ? 12.664 31.422 -4.672 1 62.28 322 ARG A N 1
ATOM 2466 C CA . ARG A 1 322 ? 11.352 31.641 -4.07 1 62.28 322 ARG A CA 1
ATOM 2467 C C . ARG A 1 322 ? 11.336 31.172 -2.617 1 62.28 322 ARG A C 1
ATOM 2469 O O . ARG A 1 322 ? 11.906 30.141 -2.279 1 62.28 322 ARG A O 1
ATOM 2476 N N . PRO A 1 323 ? 10.781 32.156 -1.841 1 69.69 323 PRO A N 1
ATOM 2477 C CA . PRO A 1 323 ? 10.727 31.797 -0.424 1 69.69 323 PRO A CA 1
ATOM 2478 C C . PRO A 1 323 ? 9.852 30.578 -0.168 1 69.69 323 PRO A C 1
ATOM 2480 O O . PRO A 1 323 ? 8.836 30.375 -0.841 1 69.69 323 PRO A O 1
ATOM 2483 N N . PHE A 1 324 ? 10.219 29.812 0.75 1 64.69 324 PHE A N 1
ATOM 2484 C CA . PHE A 1 324 ? 9.383 28.75 1.275 1 64.69 324 PHE A CA 1
ATOM 2485 C C . PHE A 1 324 ? 8.188 29.328 2.033 1 64.69 324 PHE A C 1
ATOM 2487 O O . PHE A 1 324 ? 8.195 30.5 2.42 1 64.69 324 PHE A O 1
ATOM 2494 N N . PRO A 1 325 ? 7.141 28.625 2.242 1 63.56 325 PRO A N 1
ATOM 2495 C CA . PRO A 1 325 ? 5.941 29.125 2.904 1 63.56 325 PRO A CA 1
ATOM 2496 C C . PRO A 1 325 ? 6.238 29.766 4.266 1 63.56 325 PRO A C 1
ATOM 2498 O O . PRO A 1 325 ? 5.719 30.828 4.578 1 63.56 325 PRO A O 1
ATOM 2501 N N . HIS A 1 326 ? 7.062 29.109 4.984 1 67.31 326 HIS A N 1
ATOM 2502 C CA . HIS A 1 326 ? 7.375 29.656 6.297 1 67.31 326 HIS A CA 1
ATOM 2503 C C . HIS A 1 326 ? 8.133 30.969 6.18 1 67.31 326 HIS A C 1
ATOM 2505 O O . HIS A 1 326 ? 7.957 31.875 7.004 1 67.31 326 HIS A O 1
ATOM 2511 N N . GLN A 1 327 ? 8.938 31.047 5.148 1 74.12 327 GLN A N 1
ATOM 2512 C CA . GLN A 1 327 ? 9.672 32.281 4.914 1 74.12 327 GLN A CA 1
ATOM 2513 C C . GLN A 1 327 ? 8.727 33.406 4.465 1 74.12 327 GLN A C 1
ATOM 2515 O O . GLN A 1 327 ? 8.867 34.562 4.883 1 74.12 327 GLN A O 1
ATOM 2520 N N . ARG A 1 328 ? 7.777 32.969 3.73 1 75.25 328 ARG A N 1
ATOM 2521 C CA . ARG A 1 328 ? 6.777 33.906 3.279 1 75.25 328 ARG A CA 1
ATOM 2522 C C . ARG A 1 328 ? 5.984 34.469 4.457 1 75.25 328 ARG A C 1
ATOM 2524 O O . ARG A 1 328 ? 5.676 35.688 4.492 1 75.25 328 ARG A O 1
ATOM 2531 N N . ASP A 1 329 ? 5.645 33.562 5.324 1 76.19 329 ASP A N 1
ATOM 2532 C CA . ASP A 1 329 ? 4.926 34 6.523 1 76.19 329 ASP A CA 1
ATOM 2533 C C . ASP A 1 329 ? 5.734 35 7.324 1 76.19 329 ASP A C 1
ATOM 2535 O O . ASP A 1 329 ? 5.203 36.031 7.75 1 76.19 329 ASP A O 1
ATOM 2539 N N . MET A 1 330 ? 6.969 34.75 7.473 1 80.88 330 MET A N 1
ATOM 2540 C CA . MET A 1 330 ? 7.844 35.625 8.234 1 80.88 330 MET A CA 1
ATOM 2541 C C . MET A 1 330 ? 8 36.969 7.527 1 80.88 330 MET A C 1
ATOM 2543 O O . MET A 1 330 ? 7.996 38.031 8.172 1 80.88 330 MET A O 1
ATOM 2547 N N . LEU A 1 331 ? 8.125 36.906 6.23 1 84.12 331 LEU A N 1
ATOM 2548 C CA . LEU A 1 331 ? 8.258 38.156 5.457 1 84.12 331 LEU A CA 1
ATOM 2549 C C . LEU A 1 331 ? 6.988 39 5.535 1 84.12 331 LEU A C 1
ATOM 2551 O O . LEU A 1 331 ? 7.051 40.219 5.586 1 84.12 331 LEU A O 1
ATOM 2555 N N . GLU A 1 332 ? 5.859 38.344 5.566 1 81.69 332 GLU A N 1
ATOM 2556 C CA . GLU A 1 332 ? 4.594 39.062 5.707 1 81.69 332 GLU A CA 1
ATOM 2557 C C . GLU A 1 332 ? 4.496 39.75 7.062 1 81.69 332 GLU A C 1
ATOM 2559 O O . GLU A 1 332 ? 4.012 40.875 7.16 1 81.69 332 GLU A O 1
ATOM 2564 N N . ARG A 1 333 ? 4.895 39.062 8.055 1 84.75 333 ARG A N 1
ATOM 2565 C CA . ARG A 1 333 ? 4.871 39.625 9.391 1 84.75 333 ARG A CA 1
ATOM 2566 C C . ARG A 1 333 ? 5.754 40.875 9.461 1 84.75 333 ARG A C 1
ATOM 2568 O O . ARG A 1 333 ? 5.406 41.844 10.125 1 84.75 333 ARG A O 1
ATOM 2575 N N . LEU A 1 334 ? 6.906 40.781 8.758 1 87.56 334 LEU A N 1
ATOM 2576 C CA . LEU A 1 334 ? 7.773 41.938 8.688 1 87.56 334 LEU A CA 1
ATOM 2577 C C . LEU A 1 334 ? 7.078 43.094 7.98 1 87.56 334 LEU A C 1
ATOM 2579 O O . LEU A 1 334 ? 7.203 44.25 8.391 1 87.56 334 LEU A O 1
ATOM 2583 N N . THR A 1 335 ? 6.395 42.812 7.016 1 86.25 335 THR A N 1
ATOM 2584 C CA . THR A 1 335 ? 5.656 43.812 6.273 1 86.25 335 THR A CA 1
ATOM 2585 C C . THR A 1 335 ? 4.566 44.438 7.145 1 86.25 335 THR A C 1
ATOM 2587 O O . THR A 1 335 ? 4.34 45.656 7.094 1 86.25 335 THR A O 1
ATOM 2590 N N . VAL A 1 336 ? 3.879 43.688 7.875 1 84.19 336 VAL A N 1
ATOM 2591 C CA . VAL A 1 336 ? 2.842 44.156 8.781 1 84.19 336 VAL A CA 1
ATOM 2592 C C . VAL A 1 336 ? 3.447 45.125 9.781 1 84.19 336 VAL A C 1
ATOM 2594 O O . VAL A 1 336 ? 2.873 46.188 10.055 1 84.19 336 VAL A O 1
ATOM 2597 N N . GLU A 1 337 ? 4.613 44.688 10.336 1 88.56 337 GLU A N 1
ATOM 2598 C CA . GLU A 1 337 ? 5.285 45.562 11.289 1 88.56 337 GLU A CA 1
ATOM 2599 C C . GLU A 1 337 ? 5.582 46.938 10.664 1 88.56 337 GLU A C 1
ATOM 2601 O O . GLU A 1 337 ? 5.406 47.969 11.312 1 88.56 337 GLU A O 1
ATOM 2606 N N . ARG A 1 338 ? 5.953 46.969 9.414 1 89.81 338 ARG A N 1
ATOM 2607 C CA . ARG A 1 338 ? 6.375 48.188 8.75 1 89.81 338 ARG A CA 1
ATOM 2608 C C . ARG A 1 338 ? 5.172 49 8.242 1 89.81 338 ARG A C 1
ATOM 2610 O O . ARG A 1 338 ? 5.051 50.188 8.516 1 89.81 338 ARG A O 1
ATOM 2617 N N . GLU A 1 339 ? 4.242 48.344 7.648 1 82.81 339 GLU A N 1
ATOM 2618 C CA . GLU A 1 339 ? 3.186 49.031 6.926 1 82.81 339 GLU A CA 1
ATOM 2619 C C . GLU A 1 339 ? 1.985 49.312 7.828 1 82.81 339 GLU A C 1
ATOM 2621 O O . GLU A 1 339 ? 1.297 50.312 7.668 1 82.81 339 GLU A O 1
ATOM 2626 N N . ILE A 1 340 ? 1.719 48.438 8.672 1 78.56 340 ILE A N 1
ATOM 2627 C CA . ILE A 1 340 ? 0.511 48.531 9.484 1 78.56 340 ILE A CA 1
ATOM 2628 C C . ILE A 1 340 ? 0.852 49.188 10.82 1 78.56 340 ILE A C 1
ATOM 2630 O O . ILE A 1 340 ? 0.142 50.094 11.281 1 78.56 340 ILE A O 1
ATOM 2634 N N . ARG A 1 341 ? 1.95 48.812 11.406 1 84.19 341 ARG A N 1
ATOM 2635 C CA . ARG A 1 341 ? 2.26 49.281 12.758 1 84.19 341 ARG A CA 1
ATOM 2636 C C . ARG A 1 341 ? 3.279 50.406 12.727 1 84.19 341 ARG A C 1
ATOM 2638 O O . ARG A 1 341 ? 3.512 51.062 13.75 1 84.19 341 ARG A O 1
ATOM 2645 N N . GLY A 1 342 ? 3.945 50.594 11.531 1 86.56 342 GLY A N 1
ATOM 2646 C CA . GLY A 1 342 ? 4.895 51.688 11.383 1 86.56 342 GLY A CA 1
ATOM 2647 C C . GLY A 1 342 ? 6.195 51.469 12.125 1 86.56 342 GLY A C 1
ATOM 2648 O O . GLY A 1 342 ? 6.844 52.406 12.57 1 86.56 342 GLY A O 1
ATOM 2649 N N . ARG A 1 343 ? 6.535 50.219 12.359 1 90.44 343 ARG A N 1
ATOM 2650 C CA . ARG A 1 343 ? 7.766 49.875 13.047 1 90.44 343 ARG A CA 1
ATOM 2651 C C . ARG A 1 343 ? 8.852 49.438 12.062 1 90.44 343 ARG A C 1
ATOM 2653 O O . ARG A 1 343 ? 8.664 48.5 11.297 1 90.44 343 ARG A O 1
ATOM 2660 N N . HIS A 1 344 ? 9.977 50.094 12.164 1 93.56 344 HIS A N 1
ATOM 2661 C CA . HIS A 1 344 ? 11 49.906 11.148 1 93.56 344 HIS A CA 1
ATOM 2662 C C . HIS A 1 344 ? 12.273 49.312 11.758 1 93.56 344 HIS A C 1
ATOM 2664 O O . HIS A 1 344 ? 13.297 49.188 11.078 1 93.56 344 HIS A O 1
ATOM 2670 N N . ARG A 1 345 ? 12.305 49.062 13.062 1 92.81 345 ARG A N 1
ATOM 2671 C CA . ARG A 1 345 ? 13.305 48.25 13.766 1 92.81 345 ARG A CA 1
ATOM 2672 C C . ARG A 1 345 ? 12.734 46.906 14.188 1 92.81 345 ARG A C 1
ATOM 2674 O O . ARG A 1 345 ? 11.961 46.844 15.148 1 92.81 345 ARG A O 1
ATOM 2681 N N . ASN A 1 346 ? 13.141 45.938 13.461 1 92.88 346 ASN A N 1
ATOM 2682 C CA . ASN A 1 346 ? 12.477 44.656 13.641 1 92.88 346 ASN A CA 1
ATOM 2683 C C . ASN A 1 346 ? 13.469 43.531 13.914 1 92.88 346 ASN A C 1
ATOM 2685 O O . ASN A 1 346 ? 14.602 43.562 13.422 1 92.88 346 ASN A O 1
ATOM 2689 N N . LEU A 1 347 ? 13.078 42.562 14.727 1 89.75 347 LEU A N 1
ATOM 2690 C CA . LEU A 1 347 ? 13.875 41.375 15.078 1 89.75 347 LEU A CA 1
ATOM 2691 C C . LEU A 1 347 ? 13.273 40.125 14.484 1 89.75 347 LEU A C 1
ATOM 2693 O O . LEU A 1 347 ? 12.07 39.875 14.633 1 89.75 347 LEU A O 1
ATOM 2697 N N . LEU A 1 348 ? 14.094 39.406 13.719 1 88.62 348 LEU A N 1
ATOM 2698 C CA . LEU A 1 348 ? 13.695 38.125 13.172 1 88.62 348 LEU A CA 1
ATOM 2699 C C . LEU A 1 348 ? 14.398 36.969 13.914 1 88.62 348 LEU A C 1
ATOM 2701 O O . LEU A 1 348 ? 15.625 36.938 13.984 1 88.62 348 LEU A O 1
ATOM 2705 N N . VAL A 1 349 ? 13.602 36.125 14.461 1 79.19 349 VAL A N 1
ATOM 2706 C CA . VAL A 1 349 ? 14.141 35 15.227 1 79.19 349 VAL A CA 1
ATOM 2707 C C . VAL A 1 349 ? 13.891 33.688 14.477 1 79.19 349 VAL A C 1
ATOM 2709 O O . VAL A 1 349 ? 12.742 33.344 14.156 1 79.19 349 VAL A O 1
ATOM 2712 N N . ALA A 1 350 ? 14.883 33.031 14.078 1 76.5 350 ALA A N 1
ATOM 2713 C CA . ALA A 1 350 ? 14.781 31.734 13.414 1 76.5 350 ALA A CA 1
ATOM 2714 C C . ALA A 1 350 ? 15.93 30.812 13.82 1 76.5 350 ALA A C 1
ATOM 2716 O O . ALA A 1 350 ? 17.047 31.266 14.062 1 76.5 350 ALA A O 1
ATOM 2717 N N . ALA A 1 351 ? 15.57 29.562 13.922 1 65.44 351 ALA A N 1
ATOM 2718 C CA . ALA A 1 351 ? 16.594 28.594 14.312 1 65.44 351 ALA A CA 1
ATOM 2719 C C . ALA A 1 351 ? 17.734 28.562 13.312 1 65.44 351 ALA A C 1
ATOM 2721 O O . ALA A 1 351 ? 17.578 28.984 12.156 1 65.44 351 ALA A O 1
ATOM 2722 N N . THR A 1 352 ? 18.938 28.156 13.812 1 61 352 THR A N 1
ATOM 2723 C CA . THR A 1 352 ? 20.094 28.031 12.938 1 61 352 THR A CA 1
ATOM 2724 C C . THR A 1 352 ? 19.828 27.047 11.805 1 61 352 THR A C 1
ATOM 2726 O O . THR A 1 352 ? 19.219 26 12.023 1 61 352 THR A O 1
ATOM 2729 N N . GLY A 1 353 ? 20.172 27.359 10.711 1 61 353 GLY A N 1
ATOM 2730 C CA . GLY A 1 353 ? 20.047 26.469 9.57 1 61 353 GLY A CA 1
ATOM 2731 C C . GLY A 1 353 ? 18.719 26.625 8.836 1 61 353 GLY A C 1
ATOM 2732 O O . GLY A 1 353 ? 18.453 25.906 7.867 1 61 353 GLY A O 1
ATOM 2733 N N . THR A 1 354 ? 17.922 27.469 9.32 1 66 354 THR A N 1
ATOM 2734 C CA . THR A 1 354 ? 16.594 27.609 8.711 1 66 354 THR A CA 1
ATOM 2735 C C . THR A 1 354 ? 16.641 28.625 7.578 1 66 354 THR A C 1
ATOM 2737 O O . THR A 1 354 ? 15.602 28.906 6.965 1 66 354 THR A O 1
ATOM 2740 N N . GLY A 1 355 ? 17.781 29.234 7.367 1 69.88 355 GLY A N 1
ATOM 2741 C CA . GLY A 1 355 ? 17.906 30.156 6.25 1 69.88 355 GLY A CA 1
ATOM 2742 C C . GLY A 1 355 ? 17.641 31.594 6.633 1 69.88 355 GLY A C 1
ATOM 2743 O O . GLY A 1 355 ? 17 32.344 5.883 1 69.88 355 GLY A O 1
ATOM 2744 N N . LYS A 1 356 ? 18.047 32.031 7.793 1 78.44 356 LYS A N 1
ATOM 2745 C CA . LYS A 1 356 ? 17.891 33.406 8.258 1 78.44 356 LYS A CA 1
ATOM 2746 C C . LYS A 1 356 ? 18.422 34.406 7.23 1 78.44 356 LYS A C 1
ATOM 2748 O O . LYS A 1 356 ? 17.797 35.438 6.957 1 78.44 356 LYS A O 1
ATOM 2753 N N . THR A 1 357 ? 19.609 34 6.723 1 81.44 357 THR A N 1
ATOM 2754 C CA . THR A 1 357 ? 20.25 34.875 5.762 1 81.44 357 THR A CA 1
ATOM 2755 C C . THR A 1 357 ? 19.422 35 4.484 1 81.44 357 THR A C 1
ATOM 2757 O O . THR A 1 357 ? 19.297 36.062 3.893 1 81.44 357 THR A O 1
ATOM 2760 N N . VAL A 1 358 ? 18.891 33.906 4.141 1 81 358 VAL A N 1
ATOM 2761 C CA . VAL A 1 358 ? 18.047 33.906 2.957 1 81 358 VAL A CA 1
ATOM 2762 C C . VAL A 1 358 ? 16.828 34.812 3.189 1 81 358 VAL A C 1
ATOM 2764 O O . VAL A 1 358 ? 16.422 35.562 2.295 1 81 358 VAL A O 1
ATOM 2767 N N . MET A 1 359 ? 16.312 34.781 4.332 1 86 359 MET A N 1
ATOM 2768 C CA . MET A 1 359 ? 15.164 35.625 4.68 1 86 359 MET A CA 1
ATOM 2769 C C . MET A 1 359 ? 15.531 37.094 4.613 1 86 359 MET A C 1
ATOM 2771 O O . MET A 1 359 ? 14.742 37.938 4.121 1 86 359 MET A O 1
ATOM 2775 N N . ALA A 1 360 ? 16.641 37.406 5.094 1 90.12 360 ALA A N 1
ATOM 2776 C CA . ALA A 1 360 ? 17.109 38.781 5.059 1 90.12 360 ALA A CA 1
ATOM 2777 C C . ALA A 1 360 ? 17.297 39.25 3.623 1 90.12 360 ALA A C 1
ATOM 2779 O O . ALA A 1 360 ? 16.953 40.406 3.291 1 90.12 360 ALA A O 1
ATOM 2780 N N . ALA A 1 361 ? 17.844 38.375 2.814 1 90.62 361 ALA A N 1
ATOM 2781 C CA . ALA A 1 361 ? 18.062 38.719 1.41 1 90.62 361 ALA A CA 1
ATOM 2782 C C . ALA A 1 361 ? 16.734 38.906 0.681 1 90.62 361 ALA A C 1
ATOM 2784 O O . ALA A 1 361 ? 16.594 39.781 -0.147 1 90.62 361 ALA A O 1
ATOM 2785 N N . LEU A 1 362 ? 15.82 38.062 0.984 1 89.06 362 LEU A N 1
ATOM 2786 C CA . LEU A 1 362 ? 14.5 38.156 0.379 1 89.06 362 LEU A CA 1
ATOM 2787 C C . LEU A 1 362 ? 13.797 39.438 0.827 1 89.06 362 LEU A C 1
ATOM 2789 O O . LEU A 1 362 ? 13.094 40.094 0.041 1 89.06 362 LEU A O 1
ATOM 2793 N N . ASP A 1 363 ? 13.906 39.75 2.064 1 91.25 363 ASP A N 1
ATOM 2794 C CA . ASP A 1 363 ? 13.352 41 2.59 1 91.25 363 ASP A CA 1
ATOM 2795 C C . ASP A 1 363 ? 13.938 42.219 1.868 1 91.25 363 ASP A C 1
ATOM 2797 O O . ASP A 1 363 ? 13.203 43.125 1.496 1 91.25 363 ASP A O 1
ATOM 2801 N N . TYR A 1 364 ? 15.266 42.188 1.682 1 92.69 364 TYR A N 1
ATOM 2802 C CA . TYR A 1 364 ? 15.93 43.25 0.967 1 92.69 364 TYR A CA 1
ATOM 2803 C C . TYR A 1 364 ? 15.414 43.375 -0.46 1 92.69 364 TYR A C 1
ATOM 2805 O O . TYR A 1 364 ? 15.164 44.469 -0.951 1 92.69 364 TYR A O 1
ATOM 2813 N N . ARG A 1 365 ? 15.273 42.25 -1.009 1 90.31 365 ARG A N 1
ATOM 2814 C CA . ARG A 1 365 ? 14.742 42.219 -2.367 1 90.31 365 ARG A CA 1
ATOM 2815 C C . ARG A 1 365 ? 13.367 42.875 -2.422 1 90.31 365 ARG A C 1
ATOM 2817 O O . ARG A 1 365 ? 13.07 43.625 -3.354 1 90.31 365 ARG A O 1
ATOM 2824 N N . SER A 1 366 ? 12.531 42.562 -1.519 1 88.06 366 SER A N 1
ATOM 2825 C CA . SER A 1 366 ? 11.188 43.156 -1.457 1 88.06 366 SER A CA 1
ATOM 2826 C C . SER A 1 366 ? 11.234 44.656 -1.252 1 88.06 366 SER A C 1
ATOM 2828 O O . SER A 1 366 ? 10.422 45.375 -1.817 1 88.06 366 SER A O 1
ATOM 2830 N N . LEU A 1 367 ? 12.125 45.094 -0.434 1 90 367 LEU A N 1
ATOM 2831 C CA . LEU A 1 367 ? 12.273 46.5 -0.146 1 90 367 LEU A CA 1
ATOM 2832 C C . LEU A 1 367 ? 12.797 47.25 -1.369 1 90 367 LEU A C 1
ATOM 2834 O O . LEU A 1 367 ? 12.453 48.438 -1.578 1 90 367 LEU A O 1
ATOM 2838 N N . CYS A 1 368 ? 13.656 46.531 -2.158 1 89.06 368 CYS A N 1
ATOM 2839 C CA . CYS A 1 368 ? 14.164 47.125 -3.395 1 89.06 368 CYS A CA 1
ATOM 2840 C C . CYS A 1 368 ? 13.023 47.375 -4.375 1 89.06 368 CYS A C 1
ATOM 2842 O O . CYS A 1 368 ? 13.039 48.406 -5.09 1 89.06 368 CYS A O 1
ATOM 2844 N N . ARG A 1 369 ? 12.078 46.531 -4.359 1 82.12 369 ARG A N 1
ATOM 2845 C CA . ARG A 1 369 ? 10.977 46.625 -5.301 1 82.12 369 ARG A CA 1
ATOM 2846 C C . ARG A 1 369 ? 10.07 47.812 -4.953 1 82.12 369 ARG A C 1
ATOM 2848 O O . ARG A 1 369 ? 9.453 48.406 -5.836 1 82.12 369 ARG A O 1
ATOM 2855 N N . THR A 1 370 ? 9.93 48.094 -3.732 1 76.25 370 THR A N 1
ATOM 2856 C CA . THR A 1 370 ? 9.031 49.156 -3.279 1 76.25 370 THR A CA 1
ATOM 2857 C C . THR A 1 370 ? 9.742 50.5 -3.303 1 76.25 370 THR A C 1
ATOM 2859 O O . THR A 1 370 ? 9.094 51.562 -3.203 1 76.25 370 THR A O 1
ATOM 2862 N N . SER A 1 371 ? 11.094 50.375 -3.408 1 72.69 371 SER A N 1
ATOM 2863 C CA . SER A 1 371 ? 11.859 51.594 -3.4 1 72.69 371 SER A CA 1
ATOM 2864 C C . SER A 1 371 ? 11.906 52.25 -4.789 1 72.69 371 SER A C 1
ATOM 2866 O O . SER A 1 371 ? 11.914 51.531 -5.797 1 72.69 371 SER A O 1
ATOM 2868 N N . GLU A 1 372 ? 11.289 53.438 -5.184 1 60.38 372 GLU A N 1
ATOM 2869 C CA . GLU A 1 372 ? 11.141 54.188 -6.438 1 60.38 372 GLU A CA 1
ATOM 2870 C C . GLU A 1 372 ? 12.43 54.125 -7.254 1 60.38 372 GLU A C 1
ATOM 2872 O O . GLU A 1 372 ? 12.391 54.062 -8.484 1 60.38 372 GLU A O 1
ATOM 2877 N N . SER A 1 373 ? 13.547 54.812 -6.91 1 57.06 373 SER A N 1
ATOM 2878 C CA . SER A 1 373 ? 14.578 55.188 -7.883 1 57.06 373 SER A CA 1
ATOM 2879 C C . SER A 1 373 ? 15.75 54.219 -7.82 1 57.06 373 SER A C 1
ATOM 2881 O O . SER A 1 373 ? 16.172 53.688 -8.844 1 57.06 373 SER A O 1
ATOM 2883 N N . THR A 1 374 ? 16.641 54.156 -6.738 1 70.94 374 THR A N 1
ATOM 2884 C CA . THR A 1 374 ? 17.938 53.5 -6.609 1 70.94 374 THR A CA 1
ATOM 2885 C C . THR A 1 374 ? 17.891 52.406 -5.543 1 70.94 374 THR A C 1
ATOM 2887 O O . THR A 1 374 ? 17.047 52.438 -4.645 1 70.94 374 THR A O 1
ATOM 2890 N N . ARG A 1 375 ? 18.625 51.156 -5.766 1 87.19 375 ARG A N 1
ATOM 2891 C CA . ARG A 1 375 ? 18.766 50.094 -4.762 1 87.19 375 ARG A CA 1
ATOM 2892 C C . ARG A 1 375 ? 19.188 50.688 -3.416 1 87.19 375 ARG A C 1
ATOM 2894 O O . ARG A 1 375 ? 20.188 51.406 -3.336 1 87.19 375 ARG A O 1
ATOM 2901 N N . PRO A 1 376 ? 18.391 50.469 -2.404 1 92.88 376 PRO A N 1
ATOM 2902 C CA . PRO A 1 376 ? 18.766 50.969 -1.084 1 92.88 376 PRO A CA 1
ATOM 2903 C C . PRO A 1 376 ? 20.156 50.5 -0.638 1 92.88 376 PRO A C 1
ATOM 2905 O O . PRO A 1 376 ? 20.531 49.344 -0.877 1 92.88 376 PRO A O 1
ATOM 2908 N N . ARG A 1 377 ? 20.953 51.438 -0.088 1 94.94 377 ARG A N 1
ATOM 2909 C CA . ARG A 1 377 ? 22.281 51.094 0.429 1 94.94 377 ARG A CA 1
ATOM 2910 C C . ARG A 1 377 ? 22.172 50.156 1.635 1 94.94 377 ARG A C 1
ATOM 2912 O O . ARG A 1 377 ? 21.312 50.344 2.496 1 94.94 377 ARG A O 1
ATOM 2919 N N . LEU A 1 378 ? 22.953 49.094 1.627 1 96.38 378 LEU A N 1
ATOM 2920 C CA . LEU A 1 378 ? 22.828 48.031 2.609 1 96.38 378 LEU A CA 1
ATOM 2921 C C . LEU A 1 378 ? 24.125 47.875 3.414 1 96.38 378 LEU A C 1
ATOM 2923 O O . LEU A 1 378 ? 25.219 47.938 2.854 1 96.38 378 LEU A O 1
ATOM 2927 N N . LEU A 1 379 ? 24.031 47.812 4.73 1 96 379 LEU A N 1
ATOM 2928 C CA . LEU A 1 379 ? 25.109 47.375 5.605 1 96 379 LEU A CA 1
ATOM 2929 C C . LEU A 1 379 ? 24.734 46.062 6.297 1 96 379 LEU A C 1
ATOM 2931 O O . LEU A 1 379 ? 23.781 46 7.062 1 96 379 LEU A O 1
ATOM 2935 N N . PHE A 1 380 ? 25.375 45 5.977 1 96.38 380 PHE A N 1
ATOM 2936 C CA . PHE A 1 380 ? 25.234 43.688 6.641 1 96.38 380 PHE A CA 1
ATOM 2937 C C . PHE A 1 380 ? 26.359 43.469 7.625 1 96.38 380 PHE A C 1
ATOM 2939 O O . PHE A 1 380 ? 27.547 43.5 7.246 1 96.38 380 PHE A O 1
ATOM 2946 N N . VAL A 1 381 ? 26.031 43.25 8.859 1 93.94 381 VAL A N 1
ATOM 2947 C CA . VAL A 1 381 ? 27.047 43.125 9.906 1 93.94 381 VAL A CA 1
ATOM 2948 C C . VAL A 1 381 ? 27.047 41.719 10.484 1 93.94 381 VAL A C 1
ATOM 2950 O O . VAL A 1 381 ? 25.984 41.188 10.805 1 93.94 381 VAL A O 1
ATOM 2953 N N . ALA A 1 382 ? 28.156 41.094 10.578 1 88.5 382 ALA A N 1
ATOM 2954 C CA . ALA A 1 382 ? 28.312 39.781 11.219 1 88.5 382 ALA A CA 1
ATOM 2955 C C . ALA A 1 382 ? 29.641 39.719 11.977 1 88.5 382 ALA A C 1
ATOM 2957 O O . ALA A 1 382 ? 30.484 40.594 11.852 1 88.5 382 ALA A O 1
ATOM 2958 N N . HIS A 1 383 ? 29.812 38.656 12.75 1 77.88 383 HIS A N 1
ATOM 2959 C CA . HIS A 1 383 ? 30.984 38.594 13.609 1 77.88 383 HIS A CA 1
ATOM 2960 C C . HIS A 1 383 ? 32.125 37.812 12.945 1 77.88 383 HIS A C 1
ATOM 2962 O O . HIS A 1 383 ? 33.281 37.938 13.336 1 77.88 383 HIS A O 1
ATOM 2968 N N . ARG A 1 384 ? 31.688 36.938 11.984 1 75.88 384 ARG A N 1
ATOM 2969 C CA . ARG A 1 384 ? 32.719 36.062 11.398 1 75.88 384 ARG A CA 1
ATOM 2970 C C . ARG A 1 384 ? 32.812 36.312 9.891 1 75.88 384 ARG A C 1
ATOM 2972 O O . ARG A 1 384 ? 31.828 36.562 9.227 1 75.88 384 ARG A O 1
ATOM 2979 N N . LYS A 1 385 ? 34.062 36.125 9.414 1 78.69 385 LYS A N 1
ATOM 2980 C CA . LYS A 1 385 ? 34.344 36.312 8 1 78.69 385 LYS A CA 1
ATOM 2981 C C . LYS A 1 385 ? 33.594 35.312 7.145 1 78.69 385 LYS A C 1
ATOM 2983 O O . LYS A 1 385 ? 33.125 35.625 6.059 1 78.69 385 LYS A O 1
ATOM 2988 N N . GLU A 1 386 ? 33.531 34.094 7.699 1 72.5 386 GLU A N 1
ATOM 2989 C CA . GLU A 1 386 ? 32.875 33.031 6.961 1 72.5 386 GLU A CA 1
ATOM 2990 C C . GLU A 1 386 ? 31.406 33.312 6.758 1 72.5 386 GLU A C 1
ATOM 2992 O O . GLU A 1 386 ? 30.859 33.062 5.684 1 72.5 386 GLU A O 1
ATOM 2997 N N . ILE A 1 387 ? 30.766 33.906 7.707 1 79.25 387 ILE A N 1
ATOM 2998 C CA . ILE A 1 387 ? 29.344 34.25 7.645 1 79.25 387 ILE A CA 1
ATOM 2999 C C . ILE A 1 387 ? 29.125 35.375 6.621 1 79.25 387 ILE A C 1
ATOM 3001 O O . ILE A 1 387 ? 28.141 35.344 5.875 1 79.25 387 ILE A O 1
ATOM 3005 N N . LEU A 1 388 ? 30.094 36.25 6.598 1 88 388 LEU A N 1
ATOM 3006 C CA . LEU A 1 388 ? 29.984 37.375 5.672 1 88 388 LEU A CA 1
ATOM 3007 C C . LEU A 1 388 ? 30.047 36.906 4.227 1 88 388 LEU A C 1
ATOM 3009 O O . LEU A 1 388 ? 29.25 37.344 3.387 1 88 388 LEU A O 1
ATOM 3013 N N . LYS A 1 389 ? 30.953 36.031 4 1 83.5 389 LYS A N 1
ATOM 3014 C CA . LYS A 1 389 ? 31.109 35.5 2.646 1 83.5 389 LYS A CA 1
ATOM 3015 C C . LYS A 1 389 ? 29.875 34.719 2.225 1 83.5 389 LYS A C 1
ATOM 3017 O O . LYS A 1 389 ? 29.406 34.844 1.093 1 83.5 389 LYS A O 1
ATOM 3022 N N . GLN A 1 390 ? 29.438 33.938 3.162 1 77.31 390 GLN A N 1
ATOM 3023 C CA . GLN A 1 390 ? 28.25 33.156 2.885 1 77.31 390 GLN A CA 1
ATOM 3024 C C . GLN A 1 390 ? 27.031 34.031 2.658 1 77.31 390 GLN A C 1
ATOM 3026 O O . GLN A 1 390 ? 26.203 33.75 1.777 1 77.31 390 GLN A O 1
ATOM 3031 N N . SER A 1 391 ? 26.938 35.031 3.482 1 87.62 391 SER A N 1
ATOM 3032 C CA . SER A 1 391 ? 25.812 35.969 3.359 1 87.62 391 SER A CA 1
ATOM 3033 C C . SER A 1 391 ? 25.859 36.719 2.037 1 87.62 391 SER A C 1
ATOM 3035 O O . SER A 1 391 ? 24.828 36.906 1.392 1 87.62 391 SER A O 1
ATOM 3037 N N . LEU A 1 392 ? 27.047 37.125 1.709 1 90.25 392 LEU A N 1
ATOM 3038 C CA . LEU A 1 392 ? 27.203 37.812 0.434 1 90.25 392 LEU A CA 1
ATOM 3039 C C . LEU A 1 392 ? 26.781 36.938 -0.726 1 90.25 392 LEU A C 1
ATOM 3041 O O . LEU A 1 392 ? 26.078 37.375 -1.634 1 90.25 392 LEU A O 1
ATOM 3045 N N . ARG A 1 393 ? 27.172 35.781 -0.629 1 81.62 393 ARG A N 1
ATOM 3046 C CA . ARG A 1 393 ? 26.797 34.812 -1.666 1 81.62 393 ARG A CA 1
ATOM 3047 C C . ARG A 1 393 ? 25.281 34.625 -1.718 1 81.62 393 ARG A C 1
ATOM 3049 O O . ARG A 1 393 ? 24.688 34.562 -2.801 1 81.62 393 ARG A O 1
ATOM 3056 N N . THR A 1 394 ? 24.703 34.5 -0.566 1 85.25 394 THR A N 1
ATOM 3057 C CA . THR A 1 394 ? 23.25 34.312 -0.478 1 85.25 394 THR A CA 1
ATOM 3058 C C . THR A 1 394 ? 22.516 35.5 -1.095 1 85.25 394 THR A C 1
ATOM 3060 O O . THR A 1 394 ? 21.562 35.344 -1.852 1 85.25 394 THR A O 1
ATOM 3063 N N . TYR A 1 395 ? 23.016 36.688 -0.816 1 90 395 TYR A N 1
ATOM 3064 C CA . TYR A 1 395 ? 22.406 37.875 -1.373 1 90 395 TYR A CA 1
ATOM 3065 C C . TYR A 1 395 ? 22.562 37.938 -2.889 1 90 395 TYR A C 1
ATOM 3067 O O . TYR A 1 395 ? 21.625 38.312 -3.605 1 90 395 TYR A O 1
ATOM 3075 N N . ARG A 1 396 ? 23.688 37.531 -3.336 1 87.31 396 ARG A N 1
ATOM 3076 C CA . ARG A 1 396 ? 23.922 37.531 -4.777 1 87.31 396 ARG A CA 1
ATOM 3077 C C . ARG A 1 396 ? 23 36.531 -5.473 1 87.31 396 ARG A C 1
ATOM 3079 O O . ARG A 1 396 ? 22.484 36.812 -6.559 1 87.31 396 ARG A O 1
ATOM 3086 N N . GLU A 1 397 ? 22.797 35.469 -4.801 1 79.44 397 GLU A N 1
ATOM 3087 C CA . GLU A 1 397 ? 21.906 34.438 -5.344 1 79.44 397 GLU A CA 1
ATOM 3088 C C . GLU A 1 397 ? 20.469 34.938 -5.363 1 79.44 397 GLU A C 1
ATOM 3090 O O . GLU A 1 397 ? 19.766 34.75 -6.359 1 79.44 397 GLU A O 1
ATOM 3095 N N . VAL A 1 398 ? 20.031 35.469 -4.266 1 84.62 398 VAL A N 1
ATOM 3096 C CA . VAL A 1 398 ? 18.641 35.906 -4.102 1 84.62 398 VAL A CA 1
ATOM 3097 C C . VAL A 1 398 ? 18.344 37.062 -5.043 1 84.62 398 VAL A C 1
ATOM 3099 O O . VAL A 1 398 ? 17.25 37.156 -5.605 1 84.62 398 VAL A O 1
ATOM 3102 N N . LEU A 1 399 ? 19.328 37.938 -5.254 1 87.25 399 LEU A N 1
ATOM 3103 C CA . LEU A 1 399 ? 19.141 39.125 -6.074 1 87.25 399 LEU A CA 1
ATOM 3104 C C . LEU A 1 399 ? 19.5 38.844 -7.531 1 87.25 399 LEU A C 1
ATOM 3106 O O . LEU A 1 399 ? 19.25 39.688 -8.406 1 87.25 399 LEU A O 1
ATOM 3110 N N . ASP A 1 400 ? 19.953 37.656 -7.758 1 79.81 400 ASP A N 1
ATOM 3111 C CA . ASP A 1 400 ? 20.422 37.25 -9.086 1 79.81 400 ASP A CA 1
ATOM 3112 C C . ASP A 1 400 ? 21.391 38.281 -9.656 1 79.81 400 ASP A C 1
ATOM 3114 O O . ASP A 1 400 ? 21.188 38.781 -10.766 1 79.81 400 ASP A O 1
ATOM 3118 N N . ASP A 1 401 ? 22.312 38.812 -8.828 1 84.69 401 ASP A N 1
ATOM 3119 C CA . ASP A 1 401 ? 23.328 39.812 -9.156 1 84.69 401 ASP A CA 1
ATOM 3120 C C . ASP A 1 401 ? 24.672 39.438 -8.555 1 84.69 401 ASP A C 1
ATOM 3122 O O . ASP A 1 401 ? 24.922 39.656 -7.375 1 84.69 401 ASP A O 1
ATOM 3126 N N . ALA A 1 402 ? 25.531 38.875 -9.352 1 80.12 402 ALA A N 1
ATOM 3127 C CA . ALA A 1 402 ? 26.828 38.344 -8.914 1 80.12 402 ALA A CA 1
ATOM 3128 C C . ALA A 1 402 ? 27.75 39.469 -8.461 1 80.12 402 ALA A C 1
ATOM 3130 O O . ALA A 1 402 ? 28.719 39.25 -7.738 1 80.12 402 ALA A O 1
ATOM 3131 N N . SER A 1 403 ? 27.516 40.688 -8.891 1 85.69 403 SER A N 1
ATOM 3132 C CA . SER A 1 403 ? 28.391 41.812 -8.578 1 85.69 403 SER A CA 1
ATOM 3133 C C . SER A 1 403 ? 27.906 42.562 -7.336 1 85.69 403 SER A C 1
ATOM 3135 O O . SER A 1 403 ? 28.531 43.531 -6.91 1 85.69 403 SER A O 1
ATOM 3137 N N . PHE A 1 404 ? 26.969 42 -6.703 1 91.12 404 PHE A N 1
ATOM 3138 C CA . PHE A 1 404 ? 26.359 42.688 -5.57 1 91.12 404 PHE A CA 1
ATOM 3139 C C . PHE A 1 404 ? 27.25 42.594 -4.34 1 91.12 404 PHE A C 1
ATOM 3141 O O . PHE A 1 404 ? 27.75 41.531 -3.998 1 91.12 404 PHE A O 1
ATOM 3148 N N . GLY A 1 405 ? 27.469 43.781 -3.699 1 91.69 405 GLY A N 1
ATOM 3149 C CA . GLY A 1 405 ? 28 43.812 -2.35 1 91.69 405 GLY A CA 1
ATOM 3150 C C . GLY A 1 405 ? 29.516 43.812 -2.312 1 91.69 405 GLY A C 1
ATOM 3151 O O . GLY A 1 405 ? 30.172 43.406 -3.277 1 91.69 405 GLY A O 1
ATOM 3152 N N . GLU A 1 406 ? 30.125 44.344 -1.284 1 93.5 406 GLU A N 1
ATOM 3153 C CA . GLU A 1 406 ? 31.547 44.406 -0.995 1 93.5 406 GLU A CA 1
ATOM 3154 C C . GLU A 1 406 ? 31.844 43.938 0.434 1 93.5 406 GLU A C 1
ATOM 3156 O O . GLU A 1 406 ? 31.016 44.125 1.328 1 93.5 406 GLU A O 1
ATOM 3161 N N . LEU A 1 407 ? 32.969 43.312 0.608 1 94.12 407 LEU A N 1
ATOM 3162 C CA . LEU A 1 407 ? 33.344 42.812 1.919 1 94.12 407 LEU A CA 1
ATOM 3163 C C . LEU A 1 407 ? 34.219 43.812 2.674 1 94.12 407 LEU A C 1
ATOM 3165 O O . LEU A 1 407 ? 35.031 44.5 2.074 1 94.12 407 LEU A O 1
ATOM 3169 N N . LEU A 1 408 ? 33.938 44 3.91 1 92.94 408 LEU A N 1
ATOM 3170 C CA . LEU A 1 408 ? 34.75 44.781 4.824 1 92.94 408 LEU A CA 1
ATOM 3171 C C . LEU A 1 408 ? 35.219 43.938 6 1 92.94 408 LEU A C 1
ATOM 3173 O O . LEU A 1 408 ? 34.469 43.719 6.957 1 92.94 408 LEU A O 1
ATOM 3177 N N . HIS A 1 409 ? 36.312 43.406 5.973 1 85.69 409 HIS A N 1
ATOM 3178 C CA . HIS A 1 409 ? 36.938 42.656 7.051 1 85.69 409 HIS A CA 1
ATOM 3179 C C . HIS A 1 409 ? 38.469 42.844 7.047 1 85.69 409 HIS A C 1
ATOM 3181 O O . HIS A 1 409 ? 39 43.594 6.223 1 85.69 409 HIS A O 1
ATOM 3187 N N . ALA A 1 410 ? 39.156 42.188 7.941 1 78.12 410 ALA A N 1
ATOM 3188 C CA . ALA A 1 410 ? 40.594 42.406 8.07 1 78.12 410 ALA A CA 1
ATOM 3189 C C . ALA A 1 410 ? 41.312 42.188 6.734 1 78.12 410 ALA A C 1
ATOM 3191 O O . ALA A 1 410 ? 41.281 41.094 6.164 1 78.12 410 ALA A O 1
ATOM 3192 N N . GLY A 1 411 ? 41.844 43.219 6.133 1 76 411 GLY A N 1
ATOM 3193 C CA . GLY A 1 411 ? 42.656 43.188 4.938 1 76 411 GLY A CA 1
ATOM 3194 C C . GLY A 1 411 ? 41.938 43.562 3.676 1 76 411 GLY A C 1
ATOM 3195 O O . GLY A 1 411 ? 42.531 43.75 2.617 1 76 411 GLY A O 1
ATOM 3196 N N . THR A 1 412 ? 40.531 43.688 3.754 1 85.12 412 THR A N 1
ATOM 3197 C CA . THR A 1 412 ? 39.75 44.031 2.576 1 85.12 412 THR A CA 1
ATOM 3198 C C . THR A 1 412 ? 38.875 45.25 2.854 1 85.12 412 THR A C 1
ATOM 3200 O O . THR A 1 412 ? 38.156 45.281 3.861 1 85.12 412 THR A O 1
ATOM 3203 N N . GLU A 1 413 ? 38.875 46.281 1.919 1 89.62 413 GLU A N 1
ATOM 3204 C CA . GLU A 1 413 ? 38.094 47.5 2.07 1 89.62 413 GLU A CA 1
ATOM 3205 C C . GLU A 1 413 ? 37.188 47.719 0.865 1 89.62 413 GLU A C 1
ATOM 3207 O O . GLU A 1 413 ? 37.625 47.531 -0.279 1 89.62 413 GLU A O 1
ATOM 3212 N N . PRO A 1 414 ? 35.938 48.156 1.207 1 92.19 414 PRO A N 1
ATOM 3213 C CA . PRO A 1 414 ? 35.031 48.438 0.097 1 92.19 414 PRO A CA 1
ATOM 3214 C C . PRO A 1 414 ? 35.438 49.688 -0.707 1 92.19 414 PRO A C 1
ATOM 3216 O O . PRO A 1 414 ? 36.031 50.625 -0.157 1 92.19 414 PRO A O 1
ATOM 3219 N N . ARG A 1 415 ? 35.094 49.719 -1.961 1 85.62 415 ARG A N 1
ATOM 3220 C CA . ARG A 1 415 ? 35.406 50.844 -2.854 1 85.62 415 ARG A CA 1
ATOM 3221 C C . ARG A 1 415 ? 34.25 51.844 -2.906 1 85.62 415 ARG A C 1
ATOM 3223 O O . ARG A 1 415 ? 34.438 53.031 -2.668 1 85.62 415 ARG A O 1
ATOM 3230 N N . ALA A 1 416 ? 33 51.344 -3.076 1 90.31 416 ALA A N 1
ATOM 3231 C CA . ALA A 1 416 ? 31.828 52.188 -3.307 1 90.31 416 ALA A CA 1
ATOM 3232 C C . ALA A 1 416 ? 31.078 52.469 -2.002 1 90.31 416 ALA A C 1
ATOM 3234 O O . ALA A 1 416 ? 30.438 53.5 -1.855 1 90.31 416 ALA A O 1
ATOM 3235 N N . TRP A 1 417 ? 31.047 51.562 -1.042 1 93.25 417 TRP A N 1
ATOM 3236 C CA . TRP A 1 417 ? 30.422 51.688 0.279 1 93.25 417 TRP A CA 1
ATOM 3237 C C . TRP A 1 417 ? 28.906 51.719 0.172 1 93.25 417 TRP A C 1
ATOM 3239 O O . TRP A 1 417 ? 28.234 52.281 1.054 1 93.25 417 TRP A O 1
ATOM 3249 N N . ASP A 1 418 ? 28.328 51.281 -0.887 1 93.5 418 ASP A N 1
ATOM 3250 C CA . ASP A 1 418 ? 26.891 51.25 -1.062 1 93.5 418 ASP A CA 1
ATOM 3251 C C . ASP A 1 418 ? 26.266 50.031 -0.4 1 93.5 418 ASP A C 1
ATOM 3253 O O . ASP A 1 418 ? 25.25 50.125 0.29 1 93.5 418 ASP A O 1
ATOM 3257 N N . HIS A 1 419 ? 26.766 48.844 -0.746 1 96.12 419 HIS A N 1
ATOM 3258 C CA . HIS A 1 419 ? 26.344 47.562 -0.178 1 96.12 419 HIS A CA 1
ATOM 3259 C C . HIS A 1 419 ? 27.516 46.812 0.458 1 96.12 419 HIS A C 1
ATOM 3261 O O . HIS A 1 419 ? 28.297 46.188 -0.238 1 96.12 419 HIS A O 1
ATOM 3267 N N . VAL A 1 420 ? 27.562 46.906 1.773 1 95.62 420 VAL A N 1
ATOM 3268 C CA . VAL A 1 420 ? 28.781 46.5 2.465 1 95.62 420 VAL A CA 1
ATOM 3269 C C . VAL A 1 420 ? 28.453 45.344 3.428 1 95.62 420 VAL A C 1
ATOM 3271 O O . VAL A 1 420 ? 27.484 45.406 4.18 1 95.62 420 VAL A O 1
ATOM 3274 N N . PHE A 1 421 ? 29.156 44.281 3.371 1 96.31 421 PHE A N 1
ATOM 3275 C CA . PHE A 1 421 ? 29.156 43.188 4.332 1 96.31 421 PHE A CA 1
ATOM 3276 C C . PHE A 1 421 ? 30.359 43.281 5.258 1 96.31 421 PHE A C 1
ATOM 3278 O O . PHE A 1 421 ? 31.469 42.906 4.871 1 96.31 421 PHE A O 1
ATOM 3285 N N . ALA A 1 422 ? 30.109 43.719 6.441 1 94.06 422 ALA A N 1
ATOM 3286 C CA . ALA A 1 422 ? 31.219 44.125 7.293 1 94.06 422 ALA A CA 1
ATOM 3287 C C . ALA A 1 422 ? 31.281 43.281 8.562 1 94.06 422 ALA A C 1
ATOM 3289 O O . ALA A 1 422 ? 30.25 42.969 9.141 1 94.06 422 ALA A O 1
ATOM 3290 N N . SER A 1 423 ? 32.469 42.969 8.961 1 91.75 423 SER A N 1
ATOM 3291 C CA . SER A 1 423 ? 32.656 42.438 10.305 1 91.75 423 SER A CA 1
ATOM 3292 C C . SER A 1 423 ? 32.5 43.531 11.359 1 91.75 423 SER A C 1
ATOM 3294 O O . SER A 1 423 ? 32.906 44.656 11.164 1 91.75 423 SER A O 1
ATOM 3296 N N . VAL A 1 424 ? 31.906 43.188 12.438 1 88.75 424 VAL A N 1
ATOM 3297 C CA . VAL A 1 424 ? 31.625 44.156 13.477 1 88.75 424 VAL A CA 1
ATOM 3298 C C . VAL A 1 424 ? 32.938 44.781 13.969 1 88.75 424 VAL A C 1
ATOM 3300 O O . VAL A 1 424 ? 32.969 45.969 14.32 1 88.75 424 VAL A O 1
ATOM 3303 N N . GLN A 1 425 ? 34 44.031 13.898 1 83.38 425 GLN A N 1
ATOM 3304 C CA . GLN A 1 425 ? 35.312 44.5 14.367 1 83.38 425 GLN A CA 1
ATOM 3305 C C . GLN A 1 425 ? 35.906 45.531 13.43 1 83.38 425 GLN A C 1
ATOM 3307 O O . GLN A 1 425 ? 36.656 46.406 13.859 1 83.38 425 GLN A O 1
ATOM 3312 N N . SER A 1 426 ? 35.562 45.438 12.188 1 89.94 426 SER A N 1
ATOM 3313 C CA . SER A 1 426 ? 36.094 46.344 11.195 1 89.94 426 SER A CA 1
ATOM 3314 C C . SER A 1 426 ? 35.406 47.688 11.25 1 89.94 426 SER A C 1
ATOM 3316 O O . SER A 1 426 ? 35.875 48.656 10.648 1 89.94 426 SER A O 1
ATOM 3318 N N . LEU A 1 427 ? 34.344 47.781 11.93 1 90.19 427 LEU A N 1
ATOM 3319 C CA . LEU A 1 427 ? 33.594 49.031 12.078 1 90.19 427 LEU A CA 1
ATOM 3320 C C . LEU A 1 427 ? 34 49.75 13.359 1 90.19 427 LEU A C 1
ATOM 3322 O O . LEU A 1 427 ? 33.156 50 14.219 1 90.19 427 LEU A O 1
ATOM 3326 N N . HIS A 1 428 ? 35.25 50.125 13.43 1 86.44 428 HIS A N 1
ATOM 3327 C CA . HIS A 1 428 ? 35.75 50.812 14.602 1 86.44 428 HIS A CA 1
ATOM 3328 C C . HIS A 1 428 ? 35.375 52.312 14.555 1 86.44 428 HIS A C 1
ATOM 3330 O O . HIS A 1 428 ? 34.938 52.812 13.531 1 86.44 428 HIS A O 1
ATOM 3336 N N . VAL A 1 429 ? 35.656 53.031 15.617 1 83.69 429 VAL A N 1
ATOM 3337 C CA . VAL A 1 429 ? 35.156 54.375 15.875 1 83.69 429 VAL A CA 1
ATOM 3338 C C . VAL A 1 429 ? 35.625 55.344 14.789 1 83.69 429 VAL A C 1
ATOM 3340 O O . VAL A 1 429 ? 34.844 56.062 14.203 1 83.69 429 VAL A O 1
ATOM 3343 N N . PRO A 1 430 ? 36.906 55.281 14.391 1 86 430 PRO A N 1
ATOM 3344 C CA . PRO A 1 430 ? 37.344 56.219 13.352 1 86 430 PRO A CA 1
ATOM 3345 C C . PRO A 1 430 ? 36.625 56 12.016 1 86 430 PRO A C 1
ATOM 3347 O O . PRO A 1 430 ? 36.344 56.969 11.305 1 86 430 PRO A O 1
ATOM 3350 N N . ARG A 1 431 ? 36.312 54.812 11.727 1 88.81 431 ARG A N 1
ATOM 3351 C CA . ARG A 1 431 ? 35.625 54.5 10.469 1 88.81 431 ARG A CA 1
ATOM 3352 C C . ARG A 1 431 ? 34.156 54.938 10.523 1 88.81 431 ARG A C 1
ATOM 3354 O O . ARG A 1 431 ? 33.625 55.5 9.547 1 88.81 431 ARG A O 1
ATOM 3361 N N . LEU A 1 432 ? 33.562 54.688 11.57 1 91.31 432 LEU A N 1
ATOM 3362 C CA . LEU A 1 432 ? 32.156 55.062 11.742 1 91.31 432 LEU A CA 1
ATOM 3363 C C . LEU A 1 432 ? 31.969 56.562 11.617 1 91.31 432 LEU A C 1
ATOM 3365 O O . LEU A 1 432 ? 30.984 57.031 11.016 1 91.31 432 LEU A O 1
ATOM 3369 N N . GLU A 1 433 ? 32.906 57.281 12.094 1 89.81 433 GLU A N 1
ATOM 3370 C CA . GLU A 1 433 ? 32.812 58.75 12.078 1 89.81 433 GLU A CA 1
ATOM 3371 C C . GLU A 1 433 ? 32.938 59.281 10.664 1 89.81 433 GLU A C 1
ATOM 3373 O O . GLU A 1 433 ? 32.531 60.406 10.383 1 89.81 433 GLU A O 1
ATOM 3378 N N . GLN A 1 434 ? 33.5 58.5 9.812 1 91 434 GLN A N 1
ATOM 3379 C CA . GLN A 1 434 ? 33.688 58.906 8.43 1 91 434 GLN A CA 1
ATOM 3380 C C . GLN A 1 434 ? 32.406 58.688 7.629 1 91 434 GLN A C 1
ATOM 3382 O O . GLN A 1 434 ? 32.25 59.25 6.531 1 91 434 GLN A O 1
ATOM 3387 N N . LEU A 1 435 ? 31.469 58 8.18 1 92.38 435 LEU A N 1
ATOM 3388 C CA . LEU A 1 435 ? 30.219 57.688 7.484 1 92.38 435 LEU A CA 1
ATOM 3389 C C . LEU A 1 435 ? 29.047 58.469 8.086 1 92.38 435 LEU A C 1
ATOM 3391 O O . LEU A 1 435 ? 28.938 58.594 9.305 1 92.38 435 LEU A O 1
ATOM 3395 N N . ALA A 1 436 ? 28.25 59.062 7.211 1 93.88 436 ALA A N 1
ATOM 3396 C CA . ALA A 1 436 ? 27.078 59.781 7.68 1 93.88 436 ALA A CA 1
ATOM 3397 C C . ALA A 1 436 ? 26.109 58.844 8.398 1 93.88 436 ALA A C 1
ATOM 3399 O O . ALA A 1 436 ? 26.062 57.625 8.117 1 93.88 436 ALA A O 1
ATOM 3400 N N . HIS A 1 437 ? 25.344 59.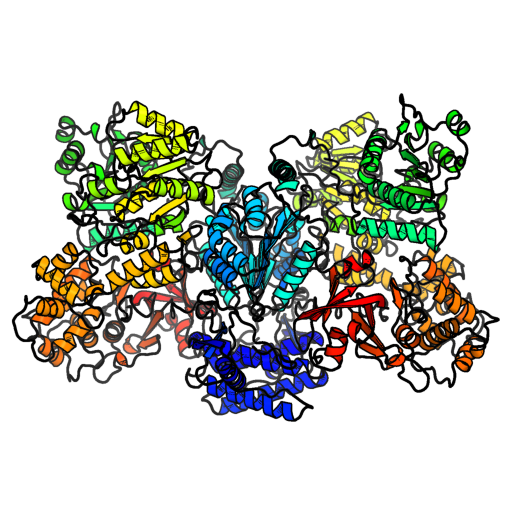375 9.273 1 94 437 HIS A N 1
ATOM 3401 C CA . HIS A 1 437 ? 24.391 58.594 10.055 1 94 437 HIS A CA 1
ATOM 3402 C C . HIS A 1 437 ? 23.328 57.969 9.156 1 94 437 HIS A C 1
ATOM 3404 O O . HIS A 1 437 ? 22.781 56.906 9.492 1 94 437 HIS A O 1
ATOM 3410 N N . ASP A 1 438 ? 23.016 58.625 8.016 1 92.81 438 ASP A N 1
ATOM 3411 C CA . ASP A 1 438 ? 21.984 58.125 7.113 1 92.81 438 ASP A CA 1
ATOM 3412 C C . ASP A 1 438 ? 22.594 57.531 5.852 1 92.81 438 ASP A C 1
ATOM 3414 O O . ASP A 1 438 ? 21.953 57.5 4.801 1 92.81 438 ASP A O 1
ATOM 3418 N N . HIS A 1 439 ? 23.859 57.156 5.996 1 94.31 439 HIS A N 1
ATOM 3419 C CA . HIS A 1 439 ? 24.547 56.625 4.824 1 94.31 439 HIS A CA 1
ATOM 3420 C C . HIS A 1 439 ? 23.875 55.344 4.316 1 94.31 439 HIS A C 1
ATOM 3422 O O . HIS A 1 439 ? 23.656 55.188 3.111 1 94.31 439 HIS A O 1
ATOM 3428 N N . PHE A 1 440 ? 23.625 54.531 5.211 1 95.5 440 PHE A N 1
ATOM 3429 C CA . PHE A 1 440 ? 23 53.281 4.84 1 95.5 440 PHE A CA 1
ATOM 3430 C C . PHE A 1 440 ? 21.484 53.344 5.082 1 95.5 440 PHE A C 1
ATOM 3432 O O . PHE A 1 440 ? 21.047 53.781 6.137 1 95.5 440 PHE A O 1
ATOM 3439 N N . ASP A 1 441 ? 20.734 52.844 4.117 1 94.69 441 ASP A N 1
ATOM 3440 C CA . ASP A 1 441 ? 19.266 52.844 4.215 1 94.69 441 ASP A CA 1
ATOM 3441 C C . ASP A 1 441 ? 18.797 51.656 5.039 1 94.69 441 ASP A C 1
ATOM 3443 O O . ASP A 1 441 ? 17.812 51.75 5.773 1 94.69 441 ASP A O 1
ATOM 3447 N N . ILE A 1 442 ? 19.406 50.5 4.801 1 95.69 442 ILE A N 1
ATOM 3448 C CA . ILE A 1 442 ? 19.031 49.25 5.457 1 95.69 442 ILE A CA 1
ATOM 3449 C C . ILE A 1 442 ? 20.25 48.688 6.172 1 95.69 442 ILE A C 1
ATOM 3451 O O . ILE A 1 442 ? 21.344 48.594 5.602 1 95.69 442 ILE A O 1
ATOM 3455 N N . ILE A 1 443 ? 20.109 48.312 7.43 1 96.19 443 ILE A N 1
ATOM 3456 C CA . ILE A 1 443 ? 21.156 47.656 8.195 1 96.19 443 ILE A CA 1
ATOM 3457 C C . ILE A 1 443 ? 20.656 46.281 8.711 1 96.19 443 ILE A C 1
ATOM 3459 O O . ILE A 1 443 ? 19.578 46.219 9.297 1 96.19 443 ILE A O 1
ATOM 3463 N N . VAL A 1 444 ? 21.328 45.25 8.375 1 95.88 444 VAL A N 1
ATOM 3464 C CA . VAL A 1 444 ? 21.031 43.906 8.859 1 95.88 444 VAL A CA 1
ATOM 3465 C C . VAL A 1 444 ? 22.141 43.438 9.781 1 95.88 444 VAL A C 1
ATOM 3467 O O . VAL A 1 444 ? 23.312 43.469 9.414 1 95.88 444 VAL A O 1
ATOM 3470 N N . ILE A 1 445 ? 21.812 43.062 10.961 1 92.44 445 ILE A N 1
ATOM 3471 C CA . ILE A 1 445 ? 22.812 42.594 11.914 1 92.44 445 ILE A CA 1
ATOM 3472 C C . ILE A 1 445 ? 22.547 41.125 12.234 1 92.44 445 ILE A C 1
ATOM 3474 O O . ILE A 1 445 ? 21.484 40.781 12.766 1 92.44 445 ILE A O 1
ATOM 3478 N N . ASP A 1 446 ? 23.406 40.281 11.852 1 87.88 446 ASP A N 1
ATOM 3479 C CA . ASP A 1 446 ? 23.312 38.875 12.148 1 87.88 446 ASP A CA 1
ATOM 3480 C C . ASP A 1 446 ? 23.766 38.562 13.57 1 87.88 446 ASP A C 1
ATOM 3482 O O . ASP A 1 446 ? 24.547 39.344 14.156 1 87.88 446 ASP A O 1
ATOM 3486 N N . GLU A 1 447 ? 23.281 37.5 14.109 1 78.5 447 GLU A N 1
ATOM 3487 C CA . GLU A 1 447 ? 23.547 37.094 15.484 1 78.5 447 GLU A CA 1
ATOM 3488 C C . GLU A 1 447 ? 23.359 38.25 16.453 1 78.5 447 GLU A C 1
ATOM 3490 O O . GLU A 1 447 ? 24.25 38.594 17.234 1 78.5 447 GLU A O 1
ATOM 3495 N N . PHE A 1 448 ? 22.281 38.844 16.438 1 81.12 448 PHE A N 1
ATOM 3496 C CA . PHE A 1 448 ? 21.938 40.094 17.141 1 81.12 448 PHE A CA 1
ATOM 3497 C C . PHE A 1 448 ? 22.047 39.875 18.656 1 81.12 448 PHE A C 1
ATOM 3499 O O . PHE A 1 448 ? 22.125 40.844 19.406 1 81.12 448 PHE A O 1
ATOM 3506 N N . HIS A 1 449 ? 22.016 38.688 19.062 1 71.69 449 HIS A N 1
ATOM 3507 C CA . HIS A 1 449 ? 22.125 38.438 20.484 1 71.69 449 HIS A CA 1
ATOM 3508 C C . HIS A 1 449 ? 23.453 38.938 21.047 1 71.69 449 HIS A C 1
ATOM 3510 O O . HIS A 1 449 ? 23.594 39.156 22.25 1 71.69 449 HIS A O 1
ATOM 3516 N N . HIS A 1 450 ? 24.359 39.281 20.203 1 68.38 450 HIS A N 1
ATOM 3517 C CA . HIS A 1 450 ? 25.641 39.875 20.594 1 68.38 450 HIS A CA 1
ATOM 3518 C C . HIS A 1 450 ? 25.578 41.375 20.625 1 68.38 450 HIS A C 1
ATOM 3520 O O . HIS A 1 450 ? 26.547 42.062 20.984 1 68.38 450 HIS A O 1
ATOM 3526 N N . ALA A 1 451 ? 24.484 41.906 20.359 1 68.56 451 ALA A N 1
ATOM 3527 C CA . ALA A 1 451 ? 24.344 43.344 20.125 1 68.56 451 ALA A CA 1
ATOM 3528 C C . ALA A 1 451 ? 24.625 44.125 21.406 1 68.56 451 ALA A C 1
ATOM 3530 O O . ALA A 1 451 ? 24.906 45.344 21.344 1 68.56 451 ALA A O 1
ATOM 3531 N N . THR A 1 452 ? 24.594 43.5 22.5 1 65.31 452 THR A N 1
ATOM 3532 C CA . THR A 1 452 ? 24.844 44.219 23.766 1 65.31 452 THR A CA 1
ATOM 3533 C C . THR A 1 452 ? 26.328 44.5 23.922 1 65.31 452 THR A C 1
ATOM 3535 O O . THR A 1 452 ? 26.719 45.344 24.734 1 65.31 452 THR A O 1
ATOM 3538 N N . ALA A 1 453 ? 27.062 43.812 23.141 1 70.38 453 ALA A N 1
ATOM 3539 C CA . ALA A 1 453 ? 28.5 44.125 23.141 1 70.38 453 ALA A CA 1
ATOM 3540 C C . ALA A 1 453 ? 28.75 45.562 22.656 1 70.38 453 ALA A C 1
ATOM 3542 O O . ALA A 1 453 ? 28.016 46.062 21.781 1 70.38 453 ALA A O 1
ATOM 3543 N N . THR A 1 454 ? 29.641 46.219 23.281 1 77.5 454 THR A N 1
ATOM 3544 C CA . THR A 1 454 ? 29.938 47.625 23.016 1 77.5 454 THR A CA 1
ATOM 3545 C C . THR A 1 454 ? 30.172 47.875 21.531 1 77.5 454 THR A C 1
ATOM 3547 O O . THR A 1 454 ? 29.797 48.906 21 1 77.5 454 THR A O 1
ATOM 3550 N N . THR A 1 455 ? 30.719 46.906 20.938 1 80 455 THR A N 1
ATOM 3551 C CA . THR A 1 455 ? 31.047 47.062 19.516 1 80 455 THR A CA 1
ATOM 3552 C C . THR A 1 455 ? 29.781 47.156 18.672 1 80 455 THR A C 1
ATOM 3554 O O . THR A 1 455 ? 29.688 47.969 17.75 1 80 455 THR A O 1
ATOM 3557 N N . TYR A 1 456 ? 28.812 46.312 18.922 1 84.88 456 TYR A N 1
ATOM 3558 C CA . TYR A 1 456 ? 27.547 46.344 18.172 1 84.88 456 TYR A CA 1
ATOM 3559 C C . TYR A 1 456 ? 26.734 47.594 18.5 1 84.88 456 TYR A C 1
ATOM 3561 O O . TYR A 1 456 ? 26.141 48.188 17.609 1 84.88 456 TYR A O 1
ATOM 3569 N N . ARG A 1 457 ? 26.75 47.969 19.75 1 85.81 457 ARG A N 1
ATOM 3570 C CA . ARG A 1 457 ? 26 49.125 20.188 1 85.81 457 ARG A CA 1
ATOM 3571 C C . ARG A 1 457 ? 26.469 50.375 19.5 1 85.81 457 ARG A C 1
ATOM 3573 O O . ARG A 1 457 ? 25.672 51.281 19.188 1 85.81 457 ARG A O 1
ATOM 3580 N N . ARG A 1 458 ? 27.781 50.5 19.297 1 87.62 458 ARG A N 1
ATOM 3581 C CA . ARG A 1 458 ? 28.344 51.688 18.625 1 87.62 458 ARG A CA 1
ATOM 3582 C C . ARG A 1 458 ? 27.797 51.812 17.203 1 87.62 458 ARG A C 1
ATOM 3584 O O . ARG A 1 458 ? 27.5 52.906 16.75 1 87.62 458 ARG A O 1
ATOM 3591 N N . VAL A 1 459 ? 27.672 50.656 16.609 1 90.62 459 VAL A N 1
ATOM 3592 C CA . VAL A 1 459 ? 27.172 50.625 15.234 1 90.62 459 VAL A CA 1
ATOM 3593 C C . VAL A 1 459 ? 25.688 51.031 15.211 1 90.62 459 VAL A C 1
ATOM 3595 O O . VAL A 1 459 ? 25.266 51.844 14.398 1 90.62 459 VAL A O 1
ATOM 3598 N N . ILE A 1 460 ? 24.906 50.5 16.109 1 90.19 460 ILE A N 1
ATOM 3599 C CA . ILE A 1 460 ? 23.469 50.719 16.172 1 90.19 460 ILE A CA 1
ATOM 3600 C C . ILE A 1 460 ? 23.172 52.156 16.516 1 90.19 460 ILE A C 1
ATOM 3602 O O . ILE A 1 460 ? 22.25 52.781 15.969 1 90.19 460 ILE A O 1
ATOM 3606 N N . ASP A 1 461 ? 23.984 52.75 17.375 1 89.56 461 ASP A N 1
ATOM 3607 C CA . ASP A 1 461 ? 23.766 54.125 17.859 1 89.56 461 ASP A CA 1
ATOM 3608 C C . ASP A 1 461 ? 24.234 55.156 16.812 1 89.56 461 ASP A C 1
ATOM 3610 O O . ASP A 1 461 ? 23.688 56.25 16.75 1 89.56 461 ASP A O 1
ATOM 3614 N N . HIS A 1 462 ? 25.203 54.75 16.062 1 92.69 462 HIS A N 1
ATOM 3615 C CA . HIS A 1 462 ? 25.766 55.688 15.094 1 92.69 462 HIS A CA 1
ATOM 3616 C C . HIS A 1 462 ? 24.828 55.875 13.914 1 92.69 462 HIS A C 1
ATOM 3618 O O . HIS A 1 462 ? 24.609 57.031 13.477 1 92.69 462 HIS A O 1
ATOM 3624 N N . PHE A 1 463 ? 24.312 54.875 13.43 1 93.5 463 PHE A N 1
ATOM 3625 C CA . PHE A 1 463 ? 23.562 54.969 12.188 1 93.5 463 PHE A CA 1
ATOM 3626 C C . PHE A 1 463 ? 22.078 55.156 12.469 1 93.5 463 PHE A C 1
ATOM 3628 O O . PHE A 1 463 ? 21.578 54.781 13.523 1 93.5 463 PHE A O 1
ATOM 3635 N N . ALA A 1 464 ? 21.391 55.844 11.516 1 93.5 464 ALA A N 1
ATOM 3636 C CA . ALA A 1 464 ? 19.938 56.031 11.531 1 93.5 464 ALA A CA 1
ATOM 3637 C C . ALA A 1 464 ? 19.312 55.5 10.242 1 93.5 464 ALA A C 1
ATOM 3639 O O . ALA A 1 464 ? 18.75 56.281 9.453 1 93.5 464 ALA A O 1
ATOM 3640 N N . PRO A 1 465 ? 19.266 54.219 10.117 1 93.5 465 PRO A N 1
ATOM 3641 C CA . PRO A 1 465 ? 18.75 53.594 8.891 1 93.5 465 PRO A CA 1
ATOM 3642 C C . PRO A 1 465 ? 17.234 53.688 8.789 1 93.5 465 PRO A C 1
ATOM 3644 O O . PRO A 1 465 ? 16.547 53.906 9.805 1 93.5 465 PRO A O 1
ATOM 3647 N N . ARG A 1 466 ? 16.781 53.594 7.586 1 92.62 466 ARG A N 1
ATOM 3648 C CA . ARG A 1 466 ? 15.336 53.5 7.375 1 92.62 466 ARG A CA 1
ATOM 3649 C C . ARG A 1 466 ? 14.781 52.188 7.941 1 92.62 466 ARG A C 1
ATOM 3651 O O . ARG A 1 466 ? 13.672 52.156 8.469 1 92.62 466 ARG A O 1
ATOM 3658 N N . GLU A 1 467 ? 15.5 51.125 7.695 1 94.44 467 GLU A N 1
ATOM 3659 C CA . GLU A 1 467 ? 15.117 49.812 8.195 1 94.44 467 GLU A CA 1
ATOM 3660 C C . GLU A 1 467 ? 16.281 49.125 8.938 1 94.44 467 GLU A C 1
ATOM 3662 O O . GLU A 1 467 ? 17.391 49.094 8.43 1 94.44 467 GLU A O 1
ATOM 3667 N N . LEU A 1 468 ? 16.062 48.719 10.117 1 94.94 468 LEU A N 1
ATOM 3668 C CA . LEU A 1 468 ? 17 47.906 10.875 1 94.94 468 LEU A CA 1
ATOM 3669 C C . LEU A 1 468 ? 16.438 46.5 11.125 1 94.94 468 LEU A C 1
ATOM 3671 O O . LEU A 1 468 ? 15.336 46.344 11.648 1 94.94 468 LEU A O 1
ATOM 3675 N N . LEU A 1 469 ? 17.141 45.5 10.68 1 94.31 469 LEU A N 1
ATOM 3676 C CA . LEU A 1 469 ? 16.703 44.125 10.852 1 94.31 469 LEU A CA 1
ATOM 3677 C C . LEU A 1 469 ? 17.734 43.312 11.641 1 94.31 469 LEU A C 1
ATOM 3679 O O . LEU A 1 469 ? 18.875 43.188 11.219 1 94.31 469 LEU A O 1
ATOM 3683 N N . GLY A 1 470 ? 17.344 42.906 12.836 1 91.38 470 GLY A N 1
ATOM 3684 C CA . GLY A 1 470 ? 18.156 41.969 13.609 1 91.38 470 GLY A CA 1
ATOM 3685 C C . GLY A 1 470 ? 17.812 40.531 13.383 1 91.38 470 GLY A C 1
ATOM 3686 O O . GLY A 1 470 ? 16.625 40.188 13.281 1 91.38 470 GLY A O 1
ATOM 3687 N N . LEU A 1 471 ? 18.844 39.719 13.133 1 88.88 471 LEU A N 1
ATOM 3688 C CA . LEU A 1 471 ? 18.656 38.281 12.977 1 88.88 471 LEU A CA 1
ATOM 3689 C C . LEU A 1 471 ? 19.266 37.531 14.148 1 88.88 471 LEU A C 1
ATOM 3691 O O . LEU A 1 471 ? 20.375 37.812 14.57 1 88.88 471 LEU A O 1
ATOM 3695 N N . THR A 1 472 ? 18.469 36.625 14.695 1 80.44 472 THR A N 1
ATOM 3696 C CA . THR A 1 472 ? 19.062 35.812 15.758 1 80.44 472 THR A CA 1
ATOM 3697 C C . THR A 1 472 ? 18.344 34.469 15.906 1 80.44 472 THR A C 1
ATOM 3699 O O . THR A 1 472 ? 17.188 34.344 15.461 1 80.44 472 THR A O 1
ATOM 3702 N N . ALA A 1 473 ? 18.969 33.5 16.281 1 69.81 473 ALA A N 1
ATOM 3703 C CA . ALA A 1 473 ? 18.328 32.25 16.641 1 69.81 473 ALA A CA 1
ATOM 3704 C C . ALA A 1 473 ? 17.844 32.281 18.094 1 69.81 473 ALA A C 1
ATOM 3706 O O . ALA A 1 473 ? 16.938 31.531 18.469 1 69.81 473 ALA A O 1
ATOM 3707 N N . THR A 1 474 ? 18.516 33.125 18.891 1 63.62 474 THR A N 1
ATOM 3708 C CA . THR A 1 474 ? 18.297 33.156 20.328 1 63.62 474 THR A CA 1
ATOM 3709 C C . THR A 1 474 ? 18.094 34.594 20.812 1 63.62 474 THR A C 1
ATOM 3711 O O . THR A 1 474 ? 19.062 35.281 21.156 1 63.62 474 THR A O 1
ATOM 3714 N N . PRO A 1 475 ? 16.875 34.969 20.906 1 62.62 475 PRO A N 1
ATOM 3715 C CA . PRO A 1 475 ? 16.672 36.344 21.344 1 62.62 475 PRO A CA 1
ATOM 3716 C C . PRO A 1 475 ? 17.078 36.594 22.797 1 62.62 475 PRO A C 1
ATOM 3718 O O . PRO A 1 475 ? 17.297 37.719 23.203 1 62.62 475 PRO A O 1
ATOM 3721 N N . GLU A 1 476 ? 17 35.469 23.609 1 56.94 476 GLU A N 1
ATOM 3722 C CA . GLU A 1 476 ? 17.359 35.625 25.031 1 56.94 476 GLU A CA 1
ATOM 3723 C C . GLU A 1 476 ? 18.859 35.5 25.234 1 56.94 476 GLU A C 1
ATOM 3725 O O . GLU A 1 476 ? 19.5 34.625 24.656 1 56.94 476 GLU A O 1
ATOM 3730 N N . ARG A 1 477 ? 19.5 36.5 25.891 1 50.19 477 ARG A N 1
ATOM 3731 C CA . ARG A 1 477 ? 20.922 36.5 26.188 1 50.19 477 ARG A CA 1
ATOM 3732 C C . ARG A 1 477 ? 21.234 35.688 27.422 1 50.19 477 ARG A C 1
ATOM 3734 O O . ARG A 1 477 ? 20.344 35.375 28.219 1 50.19 477 ARG A O 1
ATOM 3741 N N . MET A 1 478 ? 22.391 35.031 27.516 1 43.66 478 MET A N 1
ATOM 3742 C CA . MET A 1 478 ? 22.891 34.281 28.672 1 43.66 478 MET A CA 1
ATOM 3743 C C . MET A 1 478 ? 22.734 35.094 29.953 1 43.66 478 MET A C 1
ATOM 3745 O O . MET A 1 478 ? 22.719 34.531 31.047 1 43.66 478 MET A O 1
ATOM 3749 N N . ASP A 1 479 ? 22.812 36.438 30.031 1 43.38 479 ASP A N 1
ATOM 3750 C CA . ASP A 1 479 ? 22.766 37.25 31.234 1 43.38 479 ASP A CA 1
ATOM 3751 C C . ASP A 1 479 ? 21.312 37.531 31.656 1 43.38 479 ASP A C 1
ATOM 3753 O O . ASP A 1 479 ? 21.062 38.344 32.531 1 43.38 479 ASP A O 1
ATOM 3757 N N . GLY A 1 480 ? 20.375 36.875 31.078 1 48.34 480 GLY A N 1
ATOM 3758 C CA . GLY A 1 480 ? 18.984 37.031 31.453 1 48.34 480 GLY A CA 1
ATOM 3759 C C . GLY A 1 480 ? 18.281 38.156 30.734 1 48.34 480 GLY A C 1
ATOM 3760 O O . GLY A 1 480 ? 17.062 38.312 30.844 1 48.34 480 GLY A O 1
ATOM 3761 N N . ARG A 1 481 ? 19.031 38.969 30.047 1 54.88 481 ARG A N 1
ATOM 3762 C CA . ARG A 1 481 ? 18.422 40.094 29.359 1 54.88 481 ARG A CA 1
ATOM 3763 C C . ARG A 1 481 ? 18.047 39.688 27.922 1 54.88 481 ARG A C 1
ATOM 3765 O O . ARG A 1 481 ? 18.766 38.938 27.281 1 54.88 481 ARG A O 1
ATOM 3772 N N . ASN A 1 482 ? 16.828 40.094 27.484 1 66.5 482 ASN A N 1
ATOM 3773 C CA . ASN A 1 482 ? 16.312 39.812 26.141 1 66.5 482 ASN A CA 1
ATOM 3774 C C . ASN A 1 482 ? 16.625 40.938 25.172 1 66.5 482 ASN A C 1
ATOM 3776 O O . ASN A 1 482 ? 16.453 42.125 25.516 1 66.5 482 ASN A O 1
ATOM 3780 N N . VAL A 1 483 ? 17.359 40.688 24 1 74.5 483 VAL A N 1
ATOM 3781 C CA . VAL A 1 483 ? 17.734 41.688 23 1 74.5 483 VAL A CA 1
ATOM 3782 C C . VAL A 1 483 ? 16.5 42.406 22.516 1 74.5 483 VAL A C 1
ATOM 3784 O O . VAL A 1 483 ? 16.562 43.594 22.172 1 74.5 483 VAL A O 1
ATOM 3787 N N . GLN A 1 484 ? 15.383 41.75 22.547 1 77.44 484 GLN A N 1
ATOM 3788 C CA . GLN A 1 484 ? 14.164 42.406 22.047 1 77.44 484 GLN A CA 1
ATOM 3789 C C . GLN A 1 484 ? 13.734 43.562 22.938 1 77.44 484 GLN A C 1
ATOM 3791 O O . GLN A 1 484 ? 13.242 44.562 22.453 1 77.44 484 GLN A O 1
ATOM 3796 N N . ASP A 1 485 ? 13.977 43.406 24.219 1 74.31 485 ASP A N 1
ATOM 3797 C CA . ASP A 1 485 ? 13.586 44.438 25.156 1 74.31 485 ASP A CA 1
ATOM 3798 C C . ASP A 1 485 ? 14.484 45.688 25.031 1 74.31 485 ASP A C 1
ATOM 3800 O O . ASP A 1 485 ? 14.016 46.812 25.125 1 74.31 485 ASP A O 1
ATOM 3804 N N . GLU A 1 486 ? 15.695 45.375 24.766 1 76.19 486 GLU A N 1
ATOM 3805 C CA . GLU A 1 486 ? 16.672 46.469 24.75 1 76.19 486 GLU A CA 1
ATOM 3806 C C . GLU A 1 486 ? 16.625 47.219 23.438 1 76.19 486 GLU A C 1
ATOM 3808 O O . GLU A 1 486 ? 16.766 48.469 23.422 1 76.19 486 GLU A O 1
ATOM 3813 N N . PHE A 1 487 ? 16.422 46.531 22.391 1 82.5 487 PHE A N 1
ATOM 3814 C CA . PHE A 1 487 ? 16.641 47.188 21.094 1 82.5 487 PHE A CA 1
ATOM 3815 C C . PHE A 1 487 ? 15.352 47.219 20.281 1 82.5 487 PHE A C 1
ATOM 3817 O O . PHE A 1 487 ? 15.242 47.969 19.328 1 82.5 487 PHE A O 1
ATOM 3824 N N . PHE A 1 488 ? 14.406 46.531 20.625 1 86.88 488 PHE A N 1
ATOM 3825 C CA . PHE A 1 488 ? 13.234 46.406 19.766 1 86.88 488 PHE A CA 1
ATOM 3826 C C . PHE A 1 488 ? 11.953 46.594 20.562 1 86.88 488 PHE A C 1
ATOM 3828 O O . PHE A 1 488 ? 10.906 46.031 20.203 1 86.88 488 PHE A O 1
ATOM 3835 N N . ASP A 1 489 ? 12.086 47.25 21.609 1 77.69 489 ASP A N 1
ATOM 3836 C CA . ASP A 1 489 ? 10.945 47.594 22.453 1 77.69 489 ASP A CA 1
ATOM 3837 C C . ASP A 1 489 ? 10.195 46.344 22.906 1 77.69 489 ASP A C 1
ATOM 3839 O O . ASP A 1 489 ? 8.961 46.344 22.922 1 77.69 489 ASP A O 1
ATOM 3843 N N . GLY A 1 490 ? 10.977 45.344 23.016 1 72.69 490 GLY A N 1
ATOM 3844 C CA . GLY A 1 490 ? 10.438 44.125 23.578 1 72.69 490 GLY A CA 1
ATOM 3845 C C . GLY A 1 490 ? 9.719 43.25 22.547 1 72.69 490 GLY A C 1
ATOM 3846 O O . GLY A 1 490 ? 9.07 42.281 22.906 1 72.69 490 GLY A O 1
ATOM 3847 N N . ARG A 1 491 ? 9.875 43.594 21.297 1 78.44 491 ARG A N 1
ATOM 3848 C CA . ARG A 1 491 ? 9.062 42.938 20.281 1 78.44 491 ARG A CA 1
ATOM 3849 C C . ARG A 1 491 ? 9.914 42.062 19.391 1 78.44 491 ARG A C 1
ATOM 3851 O O . ARG A 1 491 ? 11.062 42.375 19.094 1 78.44 491 ARG A O 1
ATOM 3858 N N . ILE A 1 492 ? 9.32 40.844 19 1 80.94 492 ILE A N 1
ATOM 3859 C CA . ILE A 1 492 ? 9.836 40 17.922 1 80.94 492 ILE A CA 1
ATOM 3860 C C . ILE A 1 492 ? 8.914 40.062 16.719 1 80.94 492 ILE A C 1
ATOM 3862 O O . ILE A 1 492 ? 7.727 39.75 16.812 1 80.94 492 ILE A O 1
ATOM 3866 N N . ALA A 1 493 ? 9.492 40.625 15.664 1 83.62 493 ALA A N 1
ATOM 3867 C CA . ALA A 1 493 ? 8.664 40.875 14.477 1 83.62 493 ALA A CA 1
ATOM 3868 C C . ALA A 1 493 ? 8.219 39.562 13.852 1 83.62 493 ALA A C 1
ATOM 3870 O O . ALA A 1 493 ? 7.074 39.438 13.414 1 83.62 493 ALA A O 1
ATOM 3871 N N . ALA A 1 494 ? 9.164 38.656 13.672 1 82.5 494 ALA A N 1
ATOM 3872 C CA . ALA A 1 494 ? 8.875 37.344 13.055 1 82.5 494 ALA A CA 1
ATOM 3873 C C . ALA A 1 494 ? 9.727 36.25 13.688 1 82.5 494 ALA A C 1
ATOM 3875 O O . ALA A 1 494 ? 10.906 36.469 13.992 1 82.5 494 ALA A O 1
ATOM 3876 N N . GLU A 1 495 ? 9.094 35.219 13.93 1 76 495 GLU A N 1
ATOM 3877 C CA . GLU A 1 495 ? 9.781 34.062 14.516 1 76 495 GLU A CA 1
ATOM 3878 C C . GLU A 1 495 ? 9.422 32.781 13.781 1 76 495 GLU A C 1
ATOM 3880 O O . GLU A 1 495 ? 8.25 32.531 13.477 1 76 495 GLU A O 1
ATOM 3885 N N . MET A 1 496 ? 10.531 32.125 13.281 1 74.5 496 MET A N 1
ATOM 3886 C CA . MET A 1 496 ? 10.242 30.797 12.758 1 74.5 496 MET A CA 1
ATOM 3887 C C . MET A 1 496 ? 10.102 29.781 13.883 1 74.5 496 MET A C 1
ATOM 3889 O O . MET A 1 496 ? 11.031 29.594 14.672 1 74.5 496 MET A O 1
ATOM 3893 N N . ARG A 1 497 ? 9.133 29.203 13.852 1 67.38 497 ARG A N 1
ATOM 3894 C CA . ARG A 1 497 ? 8.883 28.203 14.875 1 67.38 497 ARG A CA 1
ATOM 3895 C C . ARG A 1 497 ? 9.5 26.859 14.5 1 67.38 497 ARG A C 1
ATOM 3897 O O . ARG A 1 497 ? 9.625 26.531 13.312 1 67.38 497 ARG A O 1
ATOM 3904 N N . LEU A 1 498 ? 10.031 26.094 15.43 1 73.25 498 LEU A N 1
ATOM 3905 C CA . LEU A 1 498 ? 10.625 24.766 15.266 1 73.25 498 LEU A CA 1
ATOM 3906 C C . LEU A 1 498 ? 9.758 23.891 14.375 1 73.25 498 LEU A C 1
ATOM 3908 O O . LEU A 1 498 ? 10.266 23.203 13.477 1 73.25 498 LEU A O 1
ATOM 3912 N N . TRP A 1 499 ? 8.539 24 14.633 1 72.38 499 TRP A N 1
ATOM 3913 C CA . TRP A 1 499 ? 7.586 23.141 13.945 1 72.38 499 TRP A CA 1
ATOM 3914 C C . TRP A 1 499 ? 7.621 23.375 12.438 1 72.38 499 TRP A C 1
ATOM 3916 O O . TRP A 1 499 ? 7.574 22.438 11.656 1 72.38 499 TRP A O 1
ATOM 3926 N N . GLU A 1 500 ? 7.727 24.547 12.086 1 70.69 500 GLU A N 1
ATOM 3927 C CA . GLU A 1 500 ? 7.762 24.906 10.672 1 70.69 500 GLU A CA 1
ATOM 3928 C C . GLU A 1 500 ? 9.039 24.422 10.008 1 70.69 500 GLU A C 1
ATOM 3930 O O . GLU A 1 500 ? 9.016 23.969 8.859 1 70.69 500 GLU A O 1
ATOM 3935 N N . ALA A 1 501 ? 10.109 24.547 10.742 1 73 501 ALA A N 1
ATOM 3936 C CA . ALA A 1 501 ? 11.391 24.094 10.211 1 73 501 ALA A CA 1
ATOM 3937 C C . ALA A 1 501 ? 11.398 22.578 10.008 1 73 501 ALA A C 1
ATOM 3939 O O . ALA A 1 501 ? 11.977 22.078 9.039 1 73 501 ALA A O 1
ATOM 3940 N N . LEU A 1 502 ? 10.781 21.922 10.859 1 76.12 502 LEU A N 1
ATOM 3941 C CA . LEU A 1 502 ? 10.719 20.469 10.781 1 76.12 502 LEU A CA 1
ATOM 3942 C C . LEU A 1 502 ? 9.805 20.031 9.641 1 76.12 502 LEU A C 1
ATOM 3944 O O . LEU A 1 502 ? 10.125 19.078 8.914 1 76.12 502 LEU A O 1
ATOM 3948 N N . GLU A 1 503 ? 8.727 20.734 9.508 1 70.19 503 GLU A N 1
ATOM 3949 C CA . GLU A 1 503 ? 7.758 20.391 8.469 1 70.19 503 GLU A CA 1
ATOM 3950 C C . GLU A 1 503 ? 8.352 20.594 7.078 1 70.19 503 GLU A C 1
ATOM 3952 O O . GLU A 1 503 ? 7.953 19.922 6.125 1 70.19 503 GLU A O 1
ATOM 3957 N N . ASN A 1 504 ? 9.328 21.484 7.055 1 64.75 504 ASN A N 1
ATOM 3958 C CA . ASN A 1 504 ? 9.938 21.781 5.762 1 64.75 504 ASN A CA 1
ATOM 3959 C C . ASN A 1 504 ? 11.266 21.047 5.586 1 64.75 504 ASN A C 1
ATOM 3961 O O . ASN A 1 504 ? 12.055 21.391 4.703 1 64.75 504 ASN A O 1
ATOM 3965 N N . ASP A 1 505 ? 11.555 20.156 6.473 1 66.5 505 ASP A N 1
ATOM 3966 C CA . ASP A 1 505 ? 12.711 19.281 6.418 1 66.5 505 ASP A CA 1
ATOM 3967 C C . ASP A 1 505 ? 14.016 20.078 6.43 1 66.5 505 ASP A C 1
ATOM 3969 O O . ASP A 1 505 ? 14.984 19.703 5.766 1 66.5 505 ASP A O 1
ATOM 3973 N N . LEU A 1 506 ? 13.93 21.203 7.035 1 68.81 506 LEU A N 1
ATOM 3974 C CA . LEU A 1 506 ? 15.125 22.016 7.184 1 68.81 506 LEU A CA 1
ATOM 3975 C C . LEU A 1 506 ? 15.984 21.531 8.344 1 68.81 506 LEU A C 1
ATOM 3977 O O . LEU A 1 506 ? 17.188 21.797 8.391 1 68.81 506 LEU A O 1
ATOM 3981 N N . LEU A 1 507 ? 15.297 20.875 9.234 1 77.62 507 LEU A N 1
ATOM 3982 C CA . LEU A 1 507 ? 15.961 20.312 10.406 1 77.62 507 LEU A CA 1
ATOM 3983 C C . LEU A 1 507 ? 15.805 18.797 10.453 1 77.62 507 LEU A C 1
ATOM 3985 O O . LEU A 1 507 ? 14.898 18.25 9.812 1 77.62 507 LEU A O 1
ATOM 3989 N N . CYS A 1 508 ? 16.75 18.219 11.109 1 81.69 508 CYS A N 1
ATOM 3990 C CA . CYS A 1 508 ? 16.656 16.781 11.336 1 81.69 508 CYS A CA 1
ATOM 3991 C C . CYS A 1 508 ? 15.516 16.453 12.297 1 81.69 508 CYS A C 1
ATOM 3993 O O . CYS A 1 508 ? 15.297 17.172 13.273 1 81.69 508 CYS A O 1
ATOM 3995 N N . PRO A 1 509 ? 14.695 15.414 11.922 1 83.94 509 PRO A N 1
ATOM 3996 C CA . PRO A 1 509 ? 13.672 15.008 12.891 1 83.94 509 PRO A CA 1
ATOM 3997 C C . PRO A 1 509 ? 14.266 14.555 14.219 1 83.94 509 PRO A C 1
ATOM 3999 O O . PRO A 1 509 ? 15.461 14.266 14.305 1 83.94 509 PRO A O 1
ATOM 4002 N N . PHE A 1 510 ? 13.445 14.5 15.266 1 88.62 510 PHE A N 1
ATOM 4003 C CA . PHE A 1 510 ? 13.961 14.109 16.578 1 88.62 510 PHE A CA 1
ATOM 4004 C C . PHE A 1 510 ? 13.062 13.062 17.219 1 88.62 510 PHE A C 1
ATOM 4006 O O . PHE A 1 510 ? 11.875 12.969 16.891 1 88.62 510 PHE A O 1
ATOM 4013 N N . HIS A 1 511 ? 13.633 12.219 18 1 90.62 511 HIS A N 1
ATOM 4014 C CA . HIS A 1 511 ? 12.945 11.367 18.953 1 90.62 511 HIS A CA 1
ATOM 4015 C C . HIS A 1 511 ? 13.172 11.844 20.391 1 90.62 511 HIS A C 1
ATOM 4017 O O . HIS A 1 511 ? 14.273 11.695 20.922 1 90.62 511 HIS A O 1
ATOM 4023 N N . TYR A 1 512 ? 12.133 12.414 20.906 1 93.38 512 TYR A N 1
ATOM 4024 C CA . TYR A 1 512 ? 12.188 12.914 22.281 1 93.38 512 TYR A CA 1
ATOM 4025 C C . TYR A 1 512 ? 11.664 11.875 23.266 1 93.38 512 TYR A C 1
ATOM 4027 O O . TYR A 1 512 ? 10.516 11.438 23.156 1 93.38 512 TYR A O 1
ATOM 4035 N N . PHE A 1 513 ? 12.5 11.484 24.219 1 93.69 513 PHE A N 1
ATOM 4036 C CA . PHE A 1 513 ? 12.102 10.547 25.266 1 93.69 513 PHE A CA 1
ATOM 4037 C C . PHE A 1 513 ? 12.062 11.242 26.609 1 93.69 513 PHE A C 1
ATOM 4039 O O . PHE A 1 513 ? 13.102 11.672 27.125 1 93.69 513 PHE A O 1
ATOM 4046 N N . GLY A 1 514 ? 10.867 11.453 27.141 1 94.56 514 GLY A N 1
ATOM 4047 C CA . GLY A 1 514 ? 10.742 11.883 28.516 1 94.56 514 GLY A CA 1
ATOM 4048 C C . GLY A 1 514 ? 10.836 10.734 29.516 1 94.56 514 GLY A C 1
ATOM 4049 O O . GLY A 1 514 ? 9.891 9.953 29.656 1 94.56 514 GLY A O 1
ATOM 4050 N N . ILE A 1 515 ? 11.938 10.695 30.312 1 94.25 515 ILE A N 1
ATOM 4051 C CA . ILE A 1 515 ? 12.25 9.562 31.172 1 94.25 515 ILE A CA 1
ATOM 4052 C C . ILE A 1 515 ? 12.148 9.984 32.625 1 94.25 515 ILE A C 1
ATOM 4054 O O . ILE A 1 515 ? 12.75 10.977 33.062 1 94.25 515 ILE A O 1
ATOM 4058 N N . PRO A 1 516 ? 11.336 9.266 33.406 1 92.06 516 PRO A N 1
ATOM 4059 C CA . PRO A 1 516 ? 11.312 9.578 34.844 1 92.06 516 PRO A CA 1
ATOM 4060 C C . PRO A 1 516 ? 12.633 9.25 35.531 1 92.06 516 PRO A C 1
ATOM 4062 O O . PRO A 1 516 ? 13.18 8.164 35.344 1 92.06 516 PRO A O 1
ATOM 4065 N N . ASP A 1 517 ? 13.188 10.148 36.281 1 90.06 517 ASP A N 1
ATOM 4066 C CA . ASP A 1 517 ? 14.469 9.906 36.938 1 90.06 517 ASP A CA 1
ATOM 4067 C C . ASP A 1 517 ? 14.297 9.711 38.438 1 90.06 517 ASP A C 1
ATOM 4069 O O . ASP A 1 517 ? 15.273 9.586 39.156 1 90.06 517 ASP A O 1
ATOM 4073 N N . GLY A 1 518 ? 13.117 9.812 38.969 1 87.06 518 GLY A N 1
ATOM 4074 C CA . GLY A 1 518 ? 12.805 9.453 40.344 1 87.06 518 GLY A CA 1
ATOM 4075 C C . GLY A 1 518 ? 13.117 10.562 41.312 1 87.06 518 GLY A C 1
ATOM 4076 O O . GLY A 1 518 ? 12.922 10.398 42.531 1 87.06 518 GLY A O 1
ATOM 4077 N N . THR A 1 519 ? 13.578 11.695 40.844 1 91.88 519 THR A N 1
ATOM 4078 C CA . THR A 1 519 ? 13.945 12.789 41.75 1 91.88 519 THR A CA 1
ATOM 4079 C C . THR A 1 519 ? 12.711 13.609 42.125 1 91.88 519 THR A C 1
ATOM 4081 O O . THR A 1 519 ? 11.773 13.734 41.344 1 91.88 519 THR A O 1
ATOM 4084 N N . ASP A 1 520 ? 12.711 14.078 43.344 1 91.19 520 ASP A N 1
ATOM 4085 C CA . ASP A 1 520 ? 11.641 14.938 43.875 1 91.19 520 ASP A CA 1
ATOM 4086 C C . ASP A 1 520 ? 12.125 16.375 44 1 91.19 520 ASP A C 1
ATOM 4088 O O . ASP A 1 520 ? 12.969 16.672 44.875 1 91.19 520 ASP A O 1
ATOM 4092 N N . LEU A 1 521 ? 11.617 17.234 43.219 1 92.69 521 LEU A N 1
ATOM 4093 C CA . LEU A 1 521 ? 12.055 18.625 43.219 1 92.69 521 LEU A CA 1
ATOM 4094 C C . LEU A 1 521 ? 11.031 19.531 43.906 1 92.69 521 LEU A C 1
ATOM 4096 O O . LEU A 1 521 ? 11.195 20.75 43.938 1 92.69 521 LEU A O 1
ATOM 4100 N N . THR A 1 522 ? 10.008 19.016 44.531 1 88.75 522 THR A N 1
ATOM 4101 C CA . THR A 1 522 ? 8.875 19.766 45.062 1 88.75 522 THR A CA 1
ATOM 4102 C C . THR A 1 522 ? 9.305 20.641 46.219 1 88.75 522 THR A C 1
ATOM 4104 O O . THR A 1 522 ? 8.68 21.672 46.5 1 88.75 522 THR A O 1
ATOM 4107 N N . ASN A 1 523 ? 10.406 20.266 46.875 1 87.38 523 ASN A N 1
ATOM 4108 C CA . ASN A 1 523 ? 10.797 20.984 48.094 1 87.38 523 ASN A CA 1
ATOM 4109 C C . ASN A 1 523 ? 12.023 21.844 47.844 1 87.38 523 ASN A C 1
ATOM 4111 O O . ASN A 1 523 ? 12.594 22.391 48.812 1 87.38 523 ASN A O 1
ATOM 4115 N N . LEU A 1 524 ? 12.453 21.969 46.688 1 91.19 524 LEU A N 1
ATOM 4116 C CA . LEU A 1 524 ? 13.633 22.766 46.375 1 91.19 524 LEU A CA 1
ATOM 4117 C C . LEU A 1 524 ? 13.281 24.25 46.344 1 91.19 524 LEU A C 1
ATOM 4119 O O . LEU A 1 524 ? 12.125 24.625 46.156 1 91.19 524 LEU A O 1
ATOM 4123 N N . GLY A 1 525 ? 14.266 25.094 46.594 1 86 525 GLY A N 1
ATOM 4124 C CA . GLY A 1 525 ? 14.078 26.531 46.562 1 86 525 GLY A CA 1
ATOM 4125 C C . GLY A 1 525 ? 13.703 27.062 45.188 1 86 525 GLY A C 1
ATOM 4126 O O . GLY A 1 525 ? 14.18 26.547 44.156 1 86 525 GLY A O 1
ATOM 4127 N N . TRP A 1 526 ? 12.781 27.953 45.156 1 82.31 526 TRP A N 1
ATOM 4128 C CA . TRP A 1 526 ? 12.273 28.578 43.938 1 82.31 526 TRP A CA 1
ATOM 4129 C C . TRP A 1 526 ? 12.445 30.078 43.969 1 82.31 526 TRP A C 1
ATOM 4131 O O . TRP A 1 526 ? 11.906 30.75 44.875 1 82.31 526 TRP A O 1
ATOM 4141 N N . GLN A 1 527 ? 13.406 30.609 43.188 1 72.56 527 GLN A N 1
ATOM 4142 C CA . GLN A 1 527 ? 13.656 32.031 43.156 1 72.56 527 GLN A CA 1
ATOM 4143 C C . GLN A 1 527 ? 13.57 32.594 41.75 1 72.56 527 GLN A C 1
ATOM 4145 O O . GLN A 1 527 ? 14.141 32 40.812 1 72.56 527 GLN A O 1
ATOM 4150 N N . LYS A 1 528 ? 12.93 33.719 41.5 1 62.81 528 LYS A N 1
ATOM 4151 C CA . LYS A 1 528 ? 12.805 34.438 40.25 1 62.81 528 LYS A CA 1
ATOM 4152 C C . LYS A 1 528 ? 12.336 33.5 39.125 1 62.81 528 LYS A C 1
ATOM 4154 O O . LYS A 1 528 ? 12.922 33.469 38.031 1 62.81 528 LYS A O 1
ATOM 4159 N N . GLY A 1 529 ? 11.391 32.625 39.469 1 67.94 529 GLY A N 1
ATOM 4160 C CA . GLY A 1 529 ? 10.734 31.812 38.469 1 67.94 529 GLY A CA 1
ATOM 4161 C C . GLY A 1 529 ? 11.516 30.562 38.094 1 67.94 529 GLY A C 1
ATOM 4162 O O . GLY A 1 529 ? 11.18 29.844 37.156 1 67.94 529 GLY A O 1
ATOM 4163 N N . ALA A 1 530 ? 12.594 30.266 38.844 1 78.06 530 ALA A N 1
ATOM 4164 C CA . ALA A 1 530 ? 13.391 29.078 38.562 1 78.06 530 ALA A CA 1
ATOM 4165 C C . ALA A 1 530 ? 13.938 28.469 39.844 1 78.06 530 ALA A C 1
ATOM 4167 O O . ALA A 1 530 ? 13.93 29.109 40.906 1 78.06 530 ALA A O 1
ATOM 4168 N N . TYR A 1 531 ? 14.352 27.25 39.781 1 86.56 531 TYR A N 1
ATOM 4169 C CA . TYR A 1 531 ? 15.008 26.578 40.906 1 86.56 531 TYR A CA 1
ATOM 4170 C C . TYR A 1 531 ? 16.359 27.219 41.219 1 86.56 531 TYR A C 1
ATOM 4172 O O . TYR A 1 531 ? 17.031 27.719 40.312 1 86.56 531 TYR A O 1
ATOM 4180 N N . THR A 1 532 ? 16.75 27.203 42.469 1 87.44 532 THR A N 1
ATOM 4181 C CA . THR A 1 532 ? 18.094 27.672 42.781 1 87.44 532 THR A CA 1
ATOM 4182 C C . THR A 1 532 ? 19.141 26.656 42.375 1 87.44 532 THR A C 1
ATOM 4184 O O . THR A 1 532 ? 19 25.453 42.625 1 87.44 532 THR A O 1
ATOM 4187 N N . ASP A 1 533 ? 20.234 27.094 41.75 1 87.38 533 ASP A N 1
ATOM 4188 C CA . ASP A 1 533 ? 21.281 26.219 41.219 1 87.38 533 ASP A CA 1
ATOM 4189 C C . ASP A 1 533 ? 21.922 25.406 42.344 1 87.38 533 ASP A C 1
ATOM 4191 O O . ASP A 1 533 ? 22.297 24.25 42.156 1 87.38 533 ASP A O 1
ATOM 4195 N N . GLN A 1 534 ? 22.078 26 43.438 1 88.12 534 GLN A N 1
ATOM 4196 C CA . GLN A 1 534 ? 22.719 25.328 44.562 1 88.12 534 GLN A CA 1
ATOM 4197 C C . GLN A 1 534 ? 21.906 24.125 45.031 1 88.12 534 GLN A C 1
ATOM 4199 O O . GLN A 1 534 ? 22.469 23.062 45.312 1 88.12 534 GLN A O 1
ATOM 4204 N N . ASP A 1 535 ? 20.594 24.312 45.156 1 91.06 535 ASP A N 1
ATOM 4205 C CA . ASP A 1 535 ? 19.75 23.203 45.562 1 91.06 535 ASP A CA 1
ATOM 4206 C C . ASP A 1 535 ? 19.766 22.078 44.562 1 91.06 535 ASP A C 1
ATOM 4208 O O . ASP A 1 535 ? 19.766 20.891 44.938 1 91.06 535 ASP A O 1
ATOM 4212 N N . LEU A 1 536 ? 19.734 22.406 43.312 1 92 536 LEU A N 1
ATOM 4213 C CA . LEU A 1 536 ? 19.781 21.391 42.281 1 92 536 LEU A CA 1
ATOM 4214 C C . LEU A 1 536 ? 21.125 20.656 42.281 1 92 536 LEU A C 1
ATOM 4216 O O . LEU A 1 536 ? 21.172 19.453 42.062 1 92 536 LEU A O 1
ATOM 4220 N N . ASP A 1 537 ? 22.172 21.453 42.5 1 92.38 537 ASP A N 1
ATOM 4221 C CA . ASP A 1 537 ? 23.516 20.859 42.562 1 92.38 537 ASP A CA 1
ATOM 4222 C C . ASP A 1 537 ? 23.594 19.844 43.688 1 92.38 537 ASP A C 1
ATOM 4224 O O . ASP A 1 537 ? 24.141 18.75 43.5 1 92.38 537 ASP A O 1
ATOM 4228 N N . ASN A 1 538 ? 23.078 20.172 44.812 1 91.06 538 ASN A N 1
ATOM 4229 C CA . ASN A 1 538 ? 23.078 19.266 45.969 1 91.06 538 ASN A CA 1
ATOM 4230 C C . ASN A 1 538 ? 22.312 17.984 45.688 1 91.06 538 ASN A C 1
ATOM 4232 O O . ASN A 1 538 ? 22.656 16.922 46.219 1 91.06 538 ASN A O 1
ATOM 4236 N N . LEU A 1 539 ? 21.344 18.109 44.969 1 91.06 539 LEU A N 1
ATOM 4237 C CA . LEU A 1 539 ? 20.484 16.969 44.656 1 91.06 539 LEU A CA 1
ATOM 4238 C C . LEU A 1 539 ? 21.125 16.078 43.594 1 91.06 539 LEU A C 1
ATOM 4240 O O . LEU A 1 539 ? 21.062 14.844 43.688 1 91.06 539 LEU A O 1
ATOM 4244 N N . TYR A 1 540 ? 21.75 16.641 42.562 1 93 540 TYR A N 1
ATOM 4245 C CA . TYR A 1 540 ? 22.156 15.891 41.375 1 93 540 TYR A CA 1
ATOM 4246 C C . TYR A 1 540 ? 23.609 15.477 41.469 1 93 540 TYR A C 1
ATOM 4248 O O . TYR A 1 540 ? 23.984 14.383 41.031 1 93 540 TYR A O 1
ATOM 4256 N N . THR A 1 541 ? 24.422 16.391 41.969 1 92.31 541 THR A N 1
ATOM 4257 C CA . THR A 1 541 ? 25.859 16.094 42.031 1 92.31 541 THR A CA 1
ATOM 4258 C C . THR A 1 541 ? 26.125 14.984 43.031 1 92.31 541 THR A C 1
ATOM 4260 O O . THR A 1 541 ? 25.703 15.078 44.188 1 92.31 541 THR A O 1
ATOM 4263 N N . GLY A 1 542 ? 26.812 13.906 42.594 1 89.75 542 GLY A N 1
ATOM 4264 C CA . GLY A 1 542 ? 27.125 12.781 43.438 1 89.75 542 GLY A CA 1
ATOM 4265 C C . GLY A 1 542 ? 26.016 11.75 43.5 1 89.75 542 GLY A C 1
ATOM 4266 O O . GLY A 1 542 ? 26.141 10.734 44.188 1 89.75 542 GLY A O 1
ATOM 4267 N N . ASN A 1 543 ? 24.953 12.016 42.875 1 93.56 543 ASN A N 1
ATOM 4268 C CA . ASN A 1 543 ? 23.844 11.062 42.844 1 93.56 543 ASN A CA 1
ATOM 4269 C C . ASN A 1 543 ? 24.125 9.922 41.875 1 93.56 543 ASN A C 1
ATOM 4271 O O . ASN A 1 543 ? 23.656 9.953 40.719 1 93.56 543 ASN A O 1
ATOM 4275 N N . HIS A 1 544 ? 24.688 8.898 42.344 1 93.31 544 HIS A N 1
ATOM 4276 C CA . HIS A 1 544 ? 25.141 7.777 41.531 1 93.31 544 HIS A CA 1
ATOM 4277 C C . HIS A 1 544 ? 23.953 6.992 41 1 93.31 544 HIS A C 1
ATOM 4279 O O . HIS A 1 544 ? 24.031 6.457 39.875 1 93.31 544 HIS A O 1
ATOM 4285 N N . ALA A 1 545 ? 22.938 6.965 41.781 1 92 545 ALA A N 1
ATOM 4286 C CA . ALA A 1 545 ? 21.75 6.242 41.312 1 92 545 ALA A CA 1
ATOM 4287 C C . ALA A 1 545 ? 21.156 6.887 40.062 1 92 545 ALA A C 1
ATOM 4289 O O . ALA A 1 545 ? 20.766 6.188 39.125 1 92 545 ALA A O 1
ATOM 4290 N N . ARG A 1 546 ? 21.047 8.188 40.062 1 94.88 546 ARG A N 1
ATOM 4291 C CA . ARG A 1 546 ? 20.531 8.906 38.906 1 94.88 546 ARG A CA 1
ATOM 4292 C C . ARG A 1 546 ? 21.453 8.758 37.719 1 94.88 546 ARG A C 1
ATOM 4294 O O . ARG A 1 546 ? 21 8.602 36.594 1 94.88 546 ARG A O 1
ATOM 4301 N N . ALA A 1 547 ? 22.75 8.875 37.938 1 95.56 547 ALA A N 1
ATOM 4302 C CA . ALA A 1 547 ? 23.719 8.734 36.875 1 95.56 547 ALA A CA 1
ATOM 4303 C C . ALA A 1 547 ? 23.641 7.352 36.219 1 95.56 547 ALA A C 1
ATOM 4305 O O . ALA A 1 547 ? 23.812 7.211 35 1 95.56 547 ALA A O 1
ATOM 4306 N N . ARG A 1 548 ? 23.344 6.363 37.031 1 94.5 548 ARG A N 1
ATOM 4307 C CA . ARG A 1 548 ? 23.172 5.012 36.5 1 94.5 548 ARG A CA 1
ATOM 4308 C C . ARG A 1 548 ? 21.953 4.922 35.594 1 94.5 548 ARG A C 1
ATOM 4310 O O . ARG A 1 548 ? 21.969 4.168 34.594 1 94.5 548 ARG A O 1
ATOM 4317 N N . ILE A 1 549 ? 20.875 5.582 35.969 1 93.5 549 ILE A N 1
ATOM 4318 C CA . ILE A 1 549 ? 19.672 5.613 35.156 1 93.5 549 ILE A CA 1
ATOM 4319 C C . ILE A 1 549 ? 19.984 6.23 33.781 1 93.5 549 ILE A C 1
ATOM 4321 O O . ILE A 1 549 ? 19.516 5.75 32.75 1 93.5 549 ILE A O 1
ATOM 4325 N N . VAL A 1 550 ? 20.797 7.277 33.781 1 95.5 550 VAL A N 1
ATOM 4326 C CA . VAL A 1 550 ? 21.172 7.969 32.531 1 95.5 550 VAL A CA 1
ATOM 4327 C C . VAL A 1 550 ? 21.938 7.016 31.625 1 95.5 550 VAL A C 1
ATOM 4329 O O . VAL A 1 550 ? 21.625 6.898 30.438 1 95.5 550 VAL A O 1
ATOM 4332 N N . VAL A 1 551 ? 22.891 6.32 32.156 1 95.06 551 VAL A N 1
ATOM 4333 C CA . VAL A 1 551 ? 23.703 5.398 31.391 1 95.06 551 VAL A CA 1
ATOM 4334 C C . VAL A 1 551 ? 22.844 4.25 30.875 1 95.06 551 VAL A C 1
ATOM 4336 O O . VAL A 1 551 ? 22.984 3.816 29.719 1 95.06 551 VAL A O 1
ATOM 4339 N N . LYS A 1 552 ? 21.953 3.809 31.672 1 91.81 552 LYS A N 1
ATOM 4340 C CA . LYS A 1 552 ? 21.047 2.727 31.266 1 91.81 552 LYS A CA 1
ATOM 4341 C C . LYS A 1 552 ? 20.172 3.146 30.094 1 91.81 552 LYS A C 1
ATOM 4343 O O . LYS A 1 552 ? 19.953 2.367 29.156 1 91.81 552 LYS A O 1
ATOM 4348 N N . GLN A 1 553 ? 19.625 4.32 30.141 1 91.94 553 GLN A N 1
ATOM 4349 C CA . GLN A 1 553 ? 18.766 4.816 29.078 1 91.94 553 GLN A CA 1
ATOM 4350 C C . GLN A 1 553 ? 19.531 4.996 27.781 1 91.94 553 GLN A C 1
ATOM 4352 O O . GLN A 1 553 ? 18.984 4.797 26.688 1 91.94 553 GLN A O 1
ATOM 4357 N N . ILE A 1 554 ? 20.797 5.379 27.828 1 93.69 554 ILE A N 1
ATOM 4358 C CA . ILE A 1 554 ? 21.641 5.477 26.641 1 93.69 554 ILE A CA 1
ATOM 4359 C C . ILE A 1 554 ? 21.781 4.098 26 1 93.69 554 ILE A C 1
ATOM 4361 O O . ILE A 1 554 ? 21.656 3.955 24.781 1 93.69 554 ILE A O 1
ATOM 4365 N N . ARG A 1 555 ? 21.984 3.148 26.781 1 86.56 555 ARG A N 1
ATOM 4366 C CA . ARG A 1 555 ? 22.156 1.792 26.266 1 86.56 555 ARG A CA 1
ATOM 4367 C C . ARG A 1 555 ? 20.844 1.28 25.656 1 86.56 555 ARG A C 1
ATOM 4369 O O . ARG A 1 555 ? 20.875 0.48 24.719 1 86.56 555 ARG A O 1
ATOM 4376 N N . ASP A 1 556 ? 19.781 1.763 26.188 1 84.94 556 ASP A N 1
ATOM 4377 C CA . ASP A 1 556 ? 18.469 1.307 25.75 1 84.94 556 ASP A CA 1
ATOM 4378 C C . ASP A 1 556 ? 18.031 2.029 24.484 1 84.94 556 ASP A C 1
ATOM 4380 O O . ASP A 1 556 ? 17.297 1.467 23.656 1 84.94 556 ASP A O 1
ATOM 4384 N N . LYS A 1 557 ? 18.391 3.283 24.344 1 89.69 557 LYS A N 1
ATOM 4385 C CA . LYS A 1 557 ? 17.781 4.109 23.297 1 89.69 557 LYS A CA 1
ATOM 4386 C C . LYS A 1 557 ? 18.781 4.383 22.172 1 89.69 557 LYS A C 1
ATOM 4388 O O . LYS A 1 557 ? 18.391 4.727 21.062 1 89.69 557 LYS A O 1
ATOM 4393 N N . VAL A 1 558 ? 20.047 4.281 22.469 1 88.69 558 VAL A N 1
ATOM 4394 C CA . VAL A 1 558 ? 21.078 4.574 21.469 1 88.69 558 VAL A CA 1
ATOM 4395 C C . VAL A 1 558 ? 21.609 3.268 20.875 1 88.69 558 VAL A C 1
ATOM 4397 O O . VAL A 1 558 ? 22 2.361 21.625 1 88.69 558 VAL A O 1
ATOM 4400 N N . SER A 1 559 ? 21.594 3.084 19.625 1 79.88 559 SER A N 1
ATOM 4401 C CA . SER A 1 559 ? 21.953 1.858 18.906 1 79.88 559 SER A CA 1
ATOM 4402 C C . SER A 1 559 ? 23.406 1.479 19.156 1 79.88 559 SER A C 1
ATOM 4404 O O . SER A 1 559 ? 23.719 0.318 19.438 1 79.88 559 SER A O 1
ATOM 4406 N N . HIS A 1 560 ? 24.312 2.512 19.031 1 84.5 560 HIS A N 1
ATOM 4407 C CA . HIS A 1 560 ? 25.75 2.307 19.234 1 84.5 560 HIS A CA 1
ATOM 4408 C C . HIS A 1 560 ? 26.328 3.363 20.172 1 84.5 560 HIS A C 1
ATOM 4410 O O . HIS A 1 560 ? 26.969 4.305 19.734 1 84.5 560 HIS A O 1
ATOM 4416 N N . PRO A 1 561 ? 26.234 3.105 21.438 1 90.5 561 PRO A N 1
ATOM 4417 C CA . PRO A 1 561 ? 26.719 4.094 22.406 1 90.5 561 PRO A CA 1
ATOM 4418 C C . PRO A 1 561 ? 28.188 4.441 22.234 1 90.5 561 PRO A C 1
ATOM 4420 O O . PRO A 1 561 ? 28.594 5.566 22.531 1 90.5 561 PRO A O 1
ATOM 4423 N N . GLY A 1 562 ? 28.938 3.441 21.672 1 88.69 562 GLY A N 1
ATOM 4424 C CA . GLY A 1 562 ? 30.344 3.689 21.453 1 88.69 562 GLY A CA 1
ATOM 4425 C C . GLY A 1 562 ? 30.609 4.703 20.359 1 88.69 562 GLY A C 1
ATOM 4426 O O . GLY A 1 562 ? 31.688 5.297 20.297 1 88.69 562 GLY A O 1
ATOM 4427 N N . ALA A 1 563 ? 29.719 4.938 19.531 1 88.62 563 ALA A N 1
ATOM 4428 C CA . ALA A 1 563 ? 29.875 5.871 18.422 1 88.62 563 ALA A CA 1
ATOM 4429 C C . ALA A 1 563 ? 29 7.105 18.609 1 88.62 563 ALA A C 1
ATOM 4431 O O . ALA A 1 563 ? 28.922 7.965 17.734 1 88.62 563 ALA A O 1
ATOM 4432 N N . MET A 1 564 ? 28.484 7.242 19.781 1 92.12 564 MET A N 1
ATOM 4433 C CA . MET A 1 564 ? 27.547 8.328 20.078 1 92.12 564 MET A CA 1
ATOM 4434 C C . MET A 1 564 ? 28.281 9.664 20.156 1 92.12 564 MET A C 1
ATOM 4436 O O . MET A 1 564 ? 29.422 9.734 20.625 1 92.12 564 MET A O 1
ATOM 4440 N N . LYS A 1 565 ? 27.766 10.703 19.656 1 94.31 565 LYS A N 1
ATOM 4441 C CA . LYS A 1 565 ? 28.203 12.078 19.812 1 94.31 565 LYS A CA 1
ATOM 4442 C C . LYS A 1 565 ? 27.188 12.898 20.594 1 94.31 565 LYS A C 1
ATOM 4444 O O . LYS A 1 565 ? 26.297 13.523 20.016 1 94.31 565 LYS A O 1
ATOM 4449 N N . ALA A 1 566 ? 27.391 12.984 21.875 1 95.56 566 ALA A N 1
ATOM 4450 C CA . ALA A 1 566 ? 26.344 13.492 22.766 1 95.56 566 ALA A CA 1
ATOM 4451 C C . ALA A 1 566 ? 26.781 14.773 23.469 1 95.56 566 ALA A C 1
ATOM 4453 O O . ALA A 1 566 ? 27.984 14.992 23.672 1 95.56 566 ALA A O 1
ATOM 4454 N N . LEU A 1 567 ? 25.859 15.633 23.688 1 93.44 567 LEU A N 1
ATOM 4455 C CA . LEU A 1 567 ? 26.016 16.797 24.562 1 93.44 567 LEU A CA 1
ATOM 4456 C C . LEU A 1 567 ? 25.141 16.656 25.812 1 93.44 567 LEU A C 1
ATOM 4458 O O . LEU A 1 567 ? 23.953 16.328 25.703 1 93.44 567 LEU A O 1
ATOM 4462 N N . GLY A 1 568 ? 25.766 16.781 26.969 1 95.31 568 GLY A N 1
ATOM 4463 C CA . GLY A 1 568 ? 25.031 16.734 28.219 1 95.31 568 GLY A CA 1
ATOM 4464 C C . GLY A 1 568 ? 24.922 18.094 28.891 1 95.31 568 GLY A C 1
ATOM 4465 O O . GLY A 1 568 ? 25.922 18.766 29.141 1 95.31 568 GLY A O 1
ATOM 4466 N N . PHE A 1 569 ? 23.719 18.5 29.188 1 93.25 569 PHE A N 1
ATOM 4467 C CA . PHE A 1 569 ? 23.469 19.797 29.828 1 93.25 569 PHE A CA 1
ATOM 4468 C C . PHE A 1 569 ? 23.281 19.625 31.328 1 93.25 569 PHE A C 1
ATOM 4470 O O . PHE A 1 569 ? 22.297 19.016 31.781 1 93.25 569 PHE A O 1
ATOM 4477 N N . CYS A 1 570 ? 24.188 20.125 32.062 1 94.38 570 CYS A N 1
ATOM 4478 C CA . CYS A 1 570 ? 24.203 19.938 33.5 1 94.38 570 CYS A CA 1
ATOM 4479 C C . CYS A 1 570 ? 23.828 21.219 34.25 1 94.38 570 CYS A C 1
ATOM 4481 O O . CYS A 1 570 ? 23.656 22.266 33.594 1 94.38 570 CYS A O 1
ATOM 4483 N N . VAL A 1 571 ? 23.656 21.141 35.531 1 91.12 571 VAL A N 1
ATOM 4484 C CA . VAL A 1 571 ? 23.172 22.266 36.344 1 91.12 571 VAL A CA 1
ATOM 4485 C C . VAL A 1 571 ? 24.344 23.172 36.719 1 91.12 571 VAL A C 1
ATOM 4487 O O . VAL A 1 571 ? 24.234 24.391 36.656 1 91.12 571 VAL A O 1
ATOM 4490 N N . THR A 1 572 ? 25.438 22.531 37.219 1 92.62 572 THR A N 1
ATOM 4491 C CA . THR A 1 572 ? 26.609 23.266 37.688 1 92.62 572 THR A CA 1
ATOM 4492 C C . THR A 1 572 ? 27.875 22.641 37.125 1 92.62 572 THR A C 1
ATOM 4494 O O . THR A 1 572 ? 27.844 21.562 36.531 1 92.62 572 THR A O 1
ATOM 4497 N N . LYS A 1 573 ? 29.031 23.391 37.344 1 92.44 573 LYS A N 1
ATOM 4498 C CA . LYS A 1 573 ? 30.344 22.859 36.938 1 92.44 573 LYS A CA 1
ATOM 4499 C C . LYS A 1 573 ? 30.672 21.562 37.688 1 92.44 573 LYS A C 1
ATOM 4501 O O . LYS A 1 573 ? 31.188 20.625 37.062 1 92.44 573 LYS A O 1
ATOM 4506 N N . ALA A 1 574 ? 30.344 21.547 38.906 1 94.06 574 ALA A N 1
ATOM 4507 C CA . ALA A 1 574 ? 30.594 20.344 39.688 1 94.06 574 ALA A CA 1
ATOM 4508 C C . ALA A 1 574 ? 29.781 19.156 39.156 1 94.06 574 ALA A C 1
ATOM 4510 O O . ALA A 1 574 ? 30.281 18.047 39.094 1 94.06 574 ALA A O 1
ATOM 4511 N N . HIS A 1 575 ? 28.531 19.422 38.875 1 95.88 575 HIS A N 1
ATOM 4512 C CA . HIS A 1 575 ? 27.672 18.391 38.312 1 95.88 575 HIS A CA 1
ATOM 4513 C C . HIS A 1 575 ? 28.234 17.875 37 1 95.88 575 HIS A C 1
ATOM 4515 O O . HIS A 1 575 ? 28.234 16.672 36.75 1 95.88 575 HIS A O 1
ATOM 4521 N N . ALA A 1 576 ? 28.719 18.734 36.125 1 95.81 576 ALA A N 1
ATOM 4522 C CA . ALA A 1 576 ? 29.297 18.375 34.812 1 95.81 576 ALA A CA 1
ATOM 4523 C C . ALA A 1 576 ? 30.516 17.469 35 1 95.81 576 ALA A C 1
ATOM 4525 O O . ALA A 1 576 ? 30.672 16.469 34.312 1 95.81 576 ALA A O 1
ATOM 4526 N N . HIS A 1 577 ? 31.375 17.859 35.938 1 95.69 577 HIS A N 1
ATOM 4527 C CA . HIS A 1 577 ? 32.562 17.062 36.219 1 95.69 577 HIS A CA 1
ATOM 4528 C C . HIS A 1 577 ? 32.219 15.711 36.812 1 95.69 577 HIS A C 1
ATOM 4530 O O . HIS A 1 577 ? 32.844 14.695 36.5 1 95.69 577 HIS A O 1
ATOM 4536 N N . PHE A 1 578 ? 31.25 15.727 37.625 1 96.19 578 PHE A N 1
ATOM 4537 C CA . PHE A 1 578 ? 30.766 14.484 38.219 1 96.19 578 PHE A CA 1
ATOM 4538 C C . PHE A 1 578 ? 30.266 13.531 37.125 1 96.19 578 PHE A C 1
ATOM 4540 O O . PHE A 1 578 ? 30.625 12.352 37.125 1 96.19 578 PHE A O 1
ATOM 4547 N N . MET A 1 579 ? 29.391 14.031 36.281 1 97.44 579 MET A N 1
ATOM 4548 C CA . MET A 1 579 ? 28.828 13.203 35.219 1 97.44 579 MET A CA 1
ATOM 4549 C C . MET A 1 579 ? 29.938 12.695 34.281 1 97.44 579 MET A C 1
ATOM 4551 O O . MET A 1 579 ? 29.922 11.539 33.875 1 97.44 579 MET A O 1
ATOM 4555 N N . ALA A 1 580 ? 30.906 13.57 33.938 1 97.25 580 ALA A N 1
ATOM 4556 C CA . ALA A 1 580 ? 32 13.156 33.094 1 97.25 580 ALA A CA 1
ATOM 4557 C C . ALA A 1 580 ? 32.812 12.016 33.719 1 97.25 580 ALA A C 1
ATOM 4559 O O . ALA A 1 580 ? 33.156 11.047 33.062 1 97.25 580 ALA A O 1
ATOM 4560 N N . ASP A 1 581 ? 33.031 12.133 34.969 1 96.5 581 ASP A N 1
ATOM 4561 C CA . ASP A 1 581 ? 33.781 11.102 35.688 1 96.5 581 ASP A CA 1
ATOM 4562 C C . ASP A 1 581 ? 33 9.789 35.719 1 96.5 581 ASP A C 1
ATOM 4564 O O . ASP A 1 581 ? 33.594 8.719 35.531 1 96.5 581 ASP A O 1
ATOM 4568 N N . PHE A 1 582 ? 31.781 9.922 36.062 1 96.5 582 PHE A N 1
ATOM 4569 C CA . PHE A 1 582 ? 30.938 8.727 36.094 1 96.5 582 PHE A CA 1
ATOM 4570 C C . PHE A 1 582 ? 30.906 8.031 34.75 1 96.5 582 PHE A C 1
ATOM 4572 O O . PHE A 1 582 ? 30.984 6.801 34.688 1 96.5 582 PHE A O 1
ATOM 4579 N N . PHE A 1 583 ? 30.734 8.773 33.656 1 97.19 583 PHE A N 1
ATOM 4580 C CA . PHE A 1 583 ? 30.672 8.203 32.312 1 97.19 583 PHE A CA 1
ATOM 4581 C C . PHE A 1 583 ? 31.984 7.531 31.953 1 97.19 583 PHE A C 1
ATOM 4583 O O . PHE A 1 583 ? 32 6.484 31.312 1 97.19 583 PHE A O 1
ATOM 4590 N N . ARG A 1 584 ? 33.094 8.078 32.375 1 96.19 584 ARG A N 1
ATOM 4591 C CA . ARG A 1 584 ? 34.375 7.445 32.125 1 96.19 584 ARG A CA 1
ATOM 4592 C C . ARG A 1 584 ? 34.469 6.113 32.875 1 96.19 584 ARG A C 1
ATOM 4594 O O . ARG A 1 584 ? 35.031 5.141 32.344 1 96.19 584 ARG A O 1
ATOM 4601 N N . GLN A 1 585 ? 33.969 6.098 34 1 94.75 585 GLN A N 1
ATOM 4602 C CA . GLN A 1 585 ? 33.938 4.859 34.75 1 94.75 585 GLN A CA 1
ATOM 4603 C C . GLN A 1 585 ? 33.062 3.809 34.094 1 94.75 585 GLN A C 1
ATOM 4605 O O . GLN A 1 585 ? 33.312 2.607 34.219 1 94.75 585 GLN A O 1
ATOM 4610 N N . ALA A 1 586 ? 32.031 4.293 33.5 1 94.19 586 ALA A N 1
ATOM 4611 C CA . ALA A 1 586 ? 31.094 3.389 32.844 1 94.19 586 ALA A CA 1
ATOM 4612 C C . ALA A 1 586 ? 31.625 2.961 31.469 1 94.19 586 ALA A C 1
ATOM 4614 O O . ALA A 1 586 ? 30.969 2.225 30.734 1 94.19 586 ALA A O 1
ATOM 4615 N N . GLY A 1 587 ? 32.812 3.463 31.062 1 92.69 587 GLY A N 1
ATOM 4616 C CA . GLY A 1 587 ? 33.469 2.979 29.859 1 92.69 587 GLY A CA 1
ATOM 4617 C C . GLY A 1 587 ? 33.375 3.947 28.688 1 92.69 587 GLY A C 1
ATOM 4618 O O . GLY A 1 587 ? 33.781 3.639 27.578 1 92.69 587 GLY A O 1
ATOM 4619 N N . PHE A 1 588 ? 32.812 5.148 28.891 1 95.5 588 PHE A N 1
ATOM 4620 C CA . PHE A 1 588 ? 32.688 6.145 27.844 1 95.5 588 PHE A CA 1
ATOM 4621 C C . PHE A 1 588 ? 33.875 7.121 27.891 1 95.5 588 PHE A C 1
ATOM 4623 O O . PHE A 1 588 ? 34.469 7.316 28.938 1 95.5 588 PHE A O 1
ATOM 4630 N N . GLN A 1 589 ? 34.25 7.633 26.781 1 96.44 589 GLN A N 1
ATOM 4631 C CA . GLN A 1 589 ? 35.156 8.789 26.75 1 96.44 589 GLN A CA 1
ATOM 4632 C C . GLN A 1 589 ? 34.375 10.094 26.906 1 96.44 589 GLN A C 1
ATOM 4634 O O . GLN A 1 589 ? 33.688 10.523 25.969 1 96.44 589 GLN A O 1
ATOM 4639 N N . ALA A 1 590 ? 34.469 10.688 28.047 1 97 590 ALA A N 1
ATOM 4640 C CA . ALA A 1 590 ? 33.656 11.852 28.375 1 97 590 ALA A CA 1
ATOM 4641 C C . ALA A 1 590 ? 34.5 12.984 28.953 1 97 590 ALA A C 1
ATOM 4643 O O . ALA A 1 590 ? 35.5 12.734 29.609 1 97 590 ALA A O 1
ATOM 4644 N N . VAL A 1 591 ? 34.125 14.195 28.672 1 95.75 591 VAL A N 1
ATOM 4645 C CA . VAL A 1 591 ? 34.844 15.359 29.188 1 95.75 591 VAL A CA 1
ATOM 4646 C C . VAL A 1 591 ? 33.844 16.406 29.656 1 95.75 591 VAL A C 1
ATOM 4648 O O . VAL A 1 591 ? 32.688 16.438 29.203 1 95.75 591 VAL A O 1
ATOM 4651 N N . ALA A 1 592 ? 34.219 17.156 30.656 1 95.12 592 ALA A N 1
ATOM 4652 C CA . ALA A 1 592 ? 33.438 18.312 31.125 1 95.12 592 ALA A CA 1
ATOM 4653 C C . ALA A 1 592 ? 34.094 19.625 30.719 1 95.12 592 ALA A C 1
ATOM 4655 O O . ALA A 1 592 ? 35.312 19.797 30.891 1 95.12 592 ALA A O 1
ATOM 4656 N N . LEU A 1 593 ? 33.344 20.422 30.094 1 90.31 593 LEU A N 1
ATOM 4657 C CA . LEU A 1 593 ? 33.844 21.734 29.688 1 90.31 593 LEU A CA 1
ATOM 4658 C C . LEU A 1 593 ? 33.094 22.828 30.438 1 90.31 593 LEU A C 1
ATOM 4660 O O . LEU A 1 593 ? 31.891 22.75 30.656 1 90.31 593 LEU A O 1
ATOM 4664 N N . ASP A 1 594 ? 33.812 23.75 30.938 1 85.62 594 ASP A N 1
ATOM 4665 C CA . ASP A 1 594 ? 33.219 24.891 31.641 1 85.62 594 ASP A CA 1
ATOM 4666 C C . ASP A 1 594 ? 33.938 26.188 31.297 1 85.62 594 ASP A C 1
ATOM 4668 O O . ASP A 1 594 ? 34.781 26.219 30.391 1 85.62 594 ASP A O 1
ATOM 4672 N N . SER A 1 595 ? 33.562 27.297 31.859 1 75.81 595 SER A N 1
ATOM 4673 C CA . SER A 1 595 ? 34.062 28.625 31.547 1 75.81 595 SER A CA 1
ATOM 4674 C C . SER A 1 595 ? 35.562 28.719 31.875 1 75.81 595 SER A C 1
ATOM 4676 O O . SER A 1 595 ? 36.281 29.547 31.312 1 75.81 595 SER A O 1
ATOM 4678 N N . GLU A 1 596 ? 36.031 27.828 32.719 1 79.31 596 GLU A N 1
ATOM 4679 C CA . GLU A 1 596 ? 37.438 27.859 33.125 1 79.31 596 GLU A CA 1
ATOM 4680 C C . GLU A 1 596 ? 38.281 26.984 32.219 1 79.31 596 GLU A C 1
ATOM 4682 O O . GLU A 1 596 ? 39.531 27.047 32.25 1 79.31 596 GLU A O 1
ATOM 4687 N N . SER A 1 597 ? 37.594 26.25 31.438 1 85.5 597 SER A N 1
ATOM 4688 C CA . SER A 1 597 ? 38.344 25.391 30.531 1 85.5 597 SER A CA 1
ATOM 4689 C C . SER A 1 597 ? 39.062 26.219 29.469 1 85.5 597 SER A C 1
ATOM 4691 O O . SER A 1 597 ? 38.469 27.125 28.859 1 85.5 597 SER A O 1
ATOM 4693 N N . PRO A 1 598 ? 40.344 25.953 29.25 1 81.88 598 PRO A N 1
ATOM 4694 C CA . PRO A 1 598 ? 41.094 26.688 28.219 1 81.88 598 PRO A CA 1
ATOM 4695 C C . PRO A 1 598 ? 40.5 26.484 26.828 1 81.88 598 PRO A C 1
ATOM 4697 O O . PRO A 1 598 ? 39.938 25.453 26.531 1 81.88 598 PRO A O 1
ATOM 4700 N N . ALA A 1 599 ? 40.719 27.5 26.031 1 75.31 599 ALA A N 1
ATOM 4701 C CA . ALA A 1 599 ? 40.188 27.5 24.672 1 75.31 599 ALA A CA 1
ATOM 4702 C C . ALA A 1 599 ? 40.719 26.328 23.859 1 75.31 599 ALA A C 1
ATOM 4704 O O . ALA A 1 599 ? 40 25.766 23.031 1 75.31 599 ALA A O 1
ATOM 4705 N N . GLU A 1 600 ? 41.906 26.062 24.156 1 81.5 600 GLU A N 1
ATOM 4706 C CA . GLU A 1 600 ? 42.531 24.953 23.422 1 81.5 600 GLU A CA 1
ATOM 4707 C C . GLU A 1 600 ? 41.875 23.625 23.781 1 81.5 600 GLU A C 1
ATOM 4709 O O . GLU A 1 600 ? 41.688 22.781 22.906 1 81.5 600 GLU A O 1
ATOM 4714 N N . LEU A 1 601 ? 41.562 23.484 25 1 85.94 601 LEU A N 1
ATOM 4715 C CA . LEU A 1 601 ? 40.906 22.25 25.438 1 85.94 601 LEU A CA 1
ATOM 4716 C C . LEU A 1 601 ? 39.5 22.141 24.859 1 85.94 601 LEU A C 1
ATOM 4718 O O . LEU A 1 601 ? 39.062 21.062 24.484 1 85.94 601 LEU A O 1
ATOM 4722 N N . ARG A 1 602 ? 38.844 23.172 24.797 1 82.19 602 ARG A N 1
ATOM 4723 C CA . ARG A 1 602 ? 37.531 23.203 24.219 1 82.19 602 ARG A CA 1
ATOM 4724 C C . ARG A 1 602 ? 37.562 22.812 22.75 1 82.19 602 ARG A C 1
ATOM 4726 O O . ARG A 1 602 ? 36.75 21.969 22.312 1 82.19 602 ARG A O 1
ATOM 4733 N N . ALA A 1 603 ? 38.469 23.391 22.062 1 80.62 603 ALA A N 1
ATOM 4734 C CA . ALA A 1 603 ? 38.594 23.078 20.641 1 80.62 603 ALA A CA 1
ATOM 4735 C C . ALA A 1 603 ? 38.938 21.609 20.422 1 80.62 603 ALA A C 1
ATOM 4737 O O . ALA A 1 603 ? 38.438 20.984 19.484 1 80.62 603 ALA A O 1
ATOM 4738 N N . ARG A 1 604 ? 39.75 21.203 21.234 1 87.38 604 ARG A N 1
ATOM 4739 C CA . ARG A 1 604 ? 40.156 19.812 21.125 1 87.38 604 ARG A CA 1
ATOM 4740 C C . ARG A 1 604 ? 39 18.859 21.422 1 87.38 604 ARG A C 1
ATOM 4742 O O . ARG A 1 604 ? 38.781 17.875 20.719 1 87.38 604 ARG A O 1
ATOM 4749 N N . ALA A 1 605 ? 38.312 19.125 22.422 1 89.56 605 ALA A N 1
ATOM 4750 C CA . ALA A 1 605 ? 37.156 18.281 22.797 1 89.56 605 ALA A CA 1
ATOM 4751 C C . ALA A 1 605 ? 36.125 18.25 21.672 1 89.56 605 ALA A C 1
ATOM 4753 O O . ALA A 1 605 ? 35.562 17.188 21.391 1 89.56 605 ALA A O 1
ATOM 4754 N N . LEU A 1 606 ? 35.906 19.344 21.062 1 85.44 606 LEU A N 1
ATOM 4755 C CA . LEU A 1 606 ? 34.906 19.422 19.984 1 85.44 606 LEU A CA 1
ATOM 4756 C C . LEU A 1 606 ? 35.375 18.625 18.781 1 85.44 606 LEU A C 1
ATOM 4758 O O . LEU A 1 606 ? 34.562 17.938 18.125 1 85.44 606 LEU A O 1
ATOM 4762 N N . THR A 1 607 ? 36.656 18.688 18.484 1 86.88 607 THR A N 1
ATOM 4763 C CA . THR A 1 607 ? 37.219 17.922 17.391 1 86.88 607 THR A CA 1
ATOM 4764 C C . THR A 1 607 ? 37.156 16.422 17.672 1 86.88 607 THR A C 1
ATOM 4766 O O . THR A 1 607 ? 36.844 15.625 16.797 1 86.88 607 THR A O 1
ATOM 4769 N N . GLU A 1 608 ? 37.438 16.156 18.875 1 92.38 608 GLU A N 1
ATOM 4770 C CA . GLU A 1 608 ? 37.406 14.75 19.266 1 92.38 608 GLU A CA 1
ATOM 4771 C C . GLU A 1 608 ? 36 14.18 19.219 1 92.38 608 GLU A C 1
ATOM 4773 O O . GLU A 1 608 ? 35.781 13.016 18.875 1 92.38 608 GLU A O 1
ATOM 4778 N N . LEU A 1 609 ? 35.031 14.945 19.562 1 91.19 609 LEU A N 1
ATOM 4779 C CA . LEU A 1 609 ? 33.625 14.508 19.469 1 91.19 609 LEU A CA 1
ATOM 4780 C C . LEU A 1 609 ? 33.25 14.305 18.016 1 91.19 609 LEU A C 1
ATOM 4782 O O . LEU A 1 609 ? 32.594 13.312 17.672 1 91.19 609 LEU A O 1
ATOM 4786 N N . ARG A 1 610 ? 33.625 15.188 17.188 1 86.56 610 ARG A N 1
ATOM 4787 C CA . ARG A 1 610 ? 33.344 15.102 15.758 1 86.56 610 ARG A CA 1
ATOM 4788 C C . ARG A 1 610 ? 33.938 13.844 15.148 1 86.56 610 ARG A C 1
ATOM 4790 O O . ARG A 1 610 ? 33.312 13.188 14.312 1 86.56 610 ARG A O 1
ATOM 4797 N N . ASP A 1 611 ? 35.125 13.57 15.633 1 87.94 611 ASP A N 1
ATOM 4798 C CA . ASP A 1 611 ? 35.875 12.453 15.07 1 87.94 611 ASP A CA 1
ATOM 4799 C C . ASP A 1 611 ? 35.438 11.133 15.703 1 87.94 611 ASP A C 1
ATOM 4801 O O . ASP A 1 611 ? 35.875 10.055 15.266 1 87.94 611 ASP A O 1
ATOM 4805 N N . GLY A 1 612 ? 34.656 11.234 16.688 1 88.56 612 GLY A N 1
ATOM 4806 C CA . GLY A 1 612 ? 34.156 10.023 17.328 1 88.56 612 GLY A CA 1
ATOM 4807 C C . GLY A 1 612 ? 35.094 9.484 18.406 1 88.56 612 GLY A C 1
ATOM 4808 O O . GLY A 1 612 ? 34.875 8.383 18.906 1 88.56 612 GLY A O 1
ATOM 4809 N N . LYS A 1 613 ? 36.125 10.18 18.734 1 92.06 613 LYS A N 1
ATOM 4810 C CA . LYS A 1 613 ? 37.062 9.781 19.781 1 92.06 613 LYS A CA 1
ATOM 4811 C C . LYS A 1 613 ? 36.469 10.062 21.172 1 92.06 613 LYS A C 1
ATOM 4813 O O . LYS A 1 613 ? 36.844 9.438 22.156 1 92.06 613 LYS A O 1
ATOM 4818 N N . LEU A 1 614 ? 35.625 11.023 21.219 1 94.06 614 LEU A N 1
ATOM 4819 C CA . LEU A 1 614 ? 34.844 11.367 22.406 1 94.06 614 LEU A CA 1
ATOM 4820 C C . LEU A 1 614 ? 33.344 11.078 22.172 1 94.06 614 LEU A C 1
ATOM 4822 O O . LEU A 1 614 ? 32.844 11.32 21.094 1 94.06 614 LEU A O 1
ATOM 4826 N N . GLN A 1 615 ? 32.75 10.602 23.234 1 95.69 615 GLN A N 1
ATOM 4827 C CA . GLN A 1 615 ? 31.344 10.25 23.062 1 95.69 615 GLN A CA 1
ATOM 4828 C C . GLN A 1 615 ? 30.422 11.312 23.656 1 95.69 615 GLN A C 1
ATOM 4830 O O . GLN A 1 615 ? 29.266 11.445 23.25 1 95.69 615 GLN A O 1
ATOM 4835 N N . VAL A 1 616 ? 30.922 12 24.688 1 96.38 616 VAL A N 1
ATOM 4836 C CA . VAL A 1 616 ? 30 12.938 25.344 1 96.38 616 VAL A CA 1
ATOM 4837 C C . VAL A 1 616 ? 30.781 14.102 25.938 1 96.38 616 VAL A C 1
ATOM 4839 O O . VAL A 1 616 ? 31.859 13.898 26.516 1 96.38 616 VAL A O 1
ATOM 4842 N N . ILE A 1 617 ? 30.281 15.273 25.781 1 94.56 617 ILE A N 1
ATOM 4843 C CA . ILE A 1 617 ? 30.766 16.484 26.438 1 94.56 617 ILE A CA 1
ATOM 4844 C C . ILE A 1 617 ? 29.703 17.016 27.391 1 94.56 617 ILE A C 1
ATOM 4846 O O . ILE A 1 617 ? 28.562 17.25 26.969 1 94.56 617 ILE A O 1
ATOM 4850 N N . PHE A 1 618 ? 30.062 17.141 28.656 1 95.56 618 PHE A N 1
ATOM 4851 C CA . PHE A 1 618 ? 29.156 17.719 29.641 1 95.56 618 PHE A CA 1
ATOM 4852 C C . PHE A 1 618 ? 29.484 19.188 29.875 1 95.56 618 PHE A C 1
ATOM 4854 O O . PHE A 1 618 ? 30.641 19.578 29.922 1 95.56 618 PHE A O 1
ATOM 4861 N N . SER A 1 619 ? 28.422 19.984 29.844 1 90.12 619 SER A N 1
ATOM 4862 C CA . SER A 1 619 ? 28.625 21.422 30.078 1 90.12 619 SER A CA 1
ATOM 4863 C C . SER A 1 619 ? 27.391 22.047 30.719 1 90.12 619 SER A C 1
ATOM 4865 O O . SER A 1 619 ? 26.328 21.438 30.766 1 90.12 619 SER A O 1
ATOM 4867 N N . VAL A 1 620 ? 27.547 23.188 31.312 1 82 620 VAL A N 1
ATOM 4868 C CA . VAL A 1 620 ? 26.438 23.938 31.891 1 82 620 VAL A CA 1
ATOM 4869 C C . VAL A 1 620 ? 25.828 24.844 30.828 1 82 620 VAL A C 1
ATOM 4871 O O . VAL A 1 620 ? 24.656 24.688 30.453 1 82 620 VAL A O 1
ATOM 4874 N N . ASP A 1 621 ? 26.672 25.844 30.281 1 67.12 621 ASP A N 1
ATOM 4875 C CA . ASP A 1 621 ? 26.094 26.828 29.359 1 67.12 621 ASP A CA 1
ATOM 4876 C C . ASP A 1 621 ? 27 27.016 28.141 1 67.12 621 ASP A C 1
ATOM 4878 O O . ASP A 1 621 ? 26.719 27.844 27.281 1 67.12 621 ASP A O 1
ATOM 4882 N N . LEU A 1 622 ? 28 26.25 28.078 1 59.12 622 LEU A N 1
ATOM 4883 C CA . LEU A 1 622 ? 28.984 26.531 27.047 1 59.12 622 LEU A CA 1
ATOM 4884 C C . LEU A 1 622 ? 28.406 26.234 25.656 1 59.12 622 LEU A C 1
ATOM 4886 O O . LEU A 1 622 ? 28.812 26.844 24.672 1 59.12 622 LEU A O 1
ATOM 4890 N N . PHE A 1 623 ? 27.469 25.234 25.656 1 57.38 623 PHE A N 1
ATOM 4891 C CA . PHE A 1 623 ? 26.984 24.812 24.344 1 57.38 623 PHE A CA 1
ATOM 4892 C C . PHE A 1 623 ? 26 25.828 23.781 1 57.38 623 PHE A C 1
ATOM 4894 O O . PHE A 1 623 ? 25.625 25.734 22.609 1 57.38 623 PHE A O 1
ATOM 4901 N N . ASN A 1 624 ? 25.531 26.578 24.562 1 51.34 624 ASN A N 1
ATOM 4902 C CA . ASN A 1 624 ? 24.438 27.438 24.156 1 51.34 624 ASN A CA 1
ATOM 4903 C C . ASN A 1 624 ? 24.875 28.453 23.109 1 51.34 624 ASN A C 1
ATOM 4905 O O . ASN A 1 624 ? 24.047 29.016 22.391 1 51.34 624 ASN A O 1
ATOM 4909 N N . GLU A 1 625 ? 26.344 28.672 22.969 1 46 625 GLU A N 1
ATOM 4910 C CA . GLU A 1 625 ? 26.812 29.625 21.953 1 46 625 GLU A CA 1
ATOM 4911 C C . GLU A 1 625 ? 27.875 29 21.062 1 46 625 GLU A C 1
ATOM 4913 O O . GLU A 1 625 ? 28.766 28.297 21.547 1 46 625 GLU A O 1
ATOM 4918 N N . GLY A 1 626 ? 27.766 28.984 19.734 1 46.88 626 GLY A N 1
ATOM 4919 C CA . GLY A 1 626 ? 28.828 28.891 18.734 1 46.88 626 GLY A CA 1
ATOM 4920 C C . GLY A 1 626 ? 29.266 27.453 18.469 1 46.88 626 GLY A C 1
ATOM 4921 O O . GLY A 1 626 ? 30.312 27.234 17.844 1 46.88 626 GLY A O 1
ATOM 4922 N N . LEU A 1 627 ? 28.656 26.453 19.141 1 56.09 627 LEU A N 1
ATOM 4923 C CA . LEU A 1 627 ? 29.172 25.109 18.891 1 56.09 627 LEU A CA 1
ATOM 4924 C C . LEU A 1 627 ? 28.656 24.578 17.547 1 56.09 627 LEU A C 1
ATOM 4926 O O . LEU A 1 627 ? 27.438 24.531 17.328 1 56.09 627 LEU A O 1
ATOM 4930 N N . ASP A 1 628 ? 29.453 24.5 16.562 1 60.09 628 ASP A N 1
ATOM 4931 C CA . ASP A 1 628 ? 29.047 24.047 15.242 1 60.09 628 ASP A CA 1
ATOM 4932 C C . ASP A 1 628 ? 29.469 22.594 15 1 60.09 628 ASP A C 1
ATOM 4934 O O . ASP A 1 628 ? 30.438 22.344 14.273 1 60.09 628 ASP A O 1
ATOM 4938 N N . ILE A 1 629 ? 28.844 21.625 15.781 1 75.06 629 ILE A N 1
ATOM 4939 C CA . ILE A 1 629 ? 29.031 20.203 15.461 1 75.06 629 ILE A CA 1
ATOM 4940 C C . ILE A 1 629 ? 27.734 19.625 14.906 1 75.06 629 ILE A C 1
ATOM 4942 O O . ILE A 1 629 ? 26.938 19.062 15.648 1 75.06 629 ILE A O 1
ATOM 4946 N N . PRO A 1 630 ? 27.547 19.672 13.672 1 76.81 630 PRO A N 1
ATOM 4947 C CA . PRO A 1 630 ? 26.297 19.219 13.055 1 76.81 630 PRO A CA 1
ATOM 4948 C C . PRO A 1 630 ? 26.031 17.734 13.297 1 76.81 630 PRO A C 1
ATOM 4950 O O . PRO A 1 630 ? 24.891 17.297 13.25 1 76.81 630 PRO A O 1
ATOM 4953 N N . ASP A 1 631 ? 27.031 17.031 13.734 1 85.75 631 ASP A N 1
ATOM 4954 C CA . ASP A 1 631 ? 26.906 15.578 13.789 1 85.75 631 ASP A CA 1
ATOM 4955 C C . ASP A 1 631 ? 26.438 15.125 15.164 1 85.75 631 ASP A C 1
ATOM 4957 O O . ASP A 1 631 ? 26.312 13.922 15.422 1 85.75 631 ASP A O 1
ATOM 4961 N N . VAL A 1 632 ? 26.141 16.078 16 1 90.44 632 VAL A N 1
ATOM 4962 C CA . VAL A 1 632 ? 25.609 15.695 17.297 1 90.44 632 VAL A CA 1
ATOM 4963 C C . VAL A 1 632 ? 24.312 14.898 17.109 1 90.44 632 VAL A C 1
ATOM 4965 O O . VAL A 1 632 ? 23.391 15.352 16.422 1 90.44 632 VAL A O 1
ATOM 4968 N N . ASP A 1 633 ? 24.281 13.68 17.672 1 92.19 633 ASP A N 1
ATOM 4969 C CA . ASP A 1 633 ? 23.125 12.828 17.406 1 92.19 633 ASP A CA 1
ATOM 4970 C C . ASP A 1 633 ? 22.375 12.508 18.703 1 92.19 633 ASP A C 1
ATOM 4972 O O . ASP A 1 633 ? 21.312 11.875 18.656 1 92.19 633 ASP A O 1
ATOM 4976 N N . THR A 1 634 ? 22.922 12.938 19.891 1 95.25 634 THR A N 1
ATOM 4977 C CA . THR A 1 634 ? 22.266 12.633 21.172 1 95.25 634 THR A CA 1
ATOM 4978 C C . THR A 1 634 ? 22.375 13.82 22.125 1 95.25 634 THR A C 1
ATOM 4980 O O . THR A 1 634 ? 23.438 14.422 22.266 1 95.25 634 THR A O 1
ATOM 4983 N N . LEU A 1 635 ? 21.281 14.211 22.688 1 95.31 635 LEU A N 1
ATOM 4984 C CA . LEU A 1 635 ? 21.25 15.234 23.719 1 95.31 635 LEU A CA 1
ATOM 4985 C C . LEU A 1 635 ? 20.781 14.656 25.062 1 95.31 635 LEU A C 1
ATOM 4987 O O . LEU A 1 635 ? 19.812 13.906 25.109 1 95.31 635 LEU A O 1
ATOM 4991 N N . LEU A 1 636 ? 21.562 14.938 26.094 1 96.94 636 LEU A N 1
ATOM 4992 C CA . LEU A 1 636 ? 21.188 14.555 27.453 1 96.94 636 LEU A CA 1
ATOM 4993 C C . LEU A 1 636 ? 20.781 15.773 28.266 1 96.94 636 LEU A C 1
ATOM 4995 O O . LEU A 1 636 ? 21.641 16.562 28.688 1 96.94 636 LEU A O 1
ATOM 4999 N N . LEU A 1 637 ? 19.484 15.914 28.469 1 95.31 637 LEU A N 1
ATOM 5000 C CA . LEU A 1 637 ? 18.984 17.016 29.297 1 95.31 637 LEU A CA 1
ATOM 5001 C C . LEU A 1 637 ? 18.938 16.625 30.766 1 95.31 637 LEU A C 1
ATOM 5003 O O . LEU A 1 637 ? 17.969 16.016 31.219 1 95.31 637 LEU A O 1
ATOM 5007 N N . LEU A 1 638 ? 19.938 17.047 31.516 1 95.62 638 LEU A N 1
ATOM 5008 C CA . LEU A 1 638 ? 20.141 16.547 32.875 1 95.62 638 LEU A CA 1
ATOM 5009 C C . LEU A 1 638 ? 19.766 17.609 33.906 1 95.62 638 LEU A C 1
ATOM 5011 O O . LEU A 1 638 ? 20.031 17.453 35.094 1 95.62 638 LEU A O 1
ATOM 5015 N N . ARG A 1 639 ? 19.188 18.703 33.5 1 91.31 639 ARG A N 1
ATOM 5016 C CA . ARG A 1 639 ? 18.703 19.734 34.375 1 91.31 639 ARG A CA 1
ATOM 5017 C C . ARG A 1 639 ? 17.312 20.219 33.969 1 91.31 639 ARG A C 1
ATOM 5019 O O . ARG A 1 639 ? 16.953 20.141 32.812 1 91.31 639 ARG A O 1
ATOM 5026 N N . PRO A 1 640 ? 16.516 20.656 34.938 1 88.88 640 PRO A N 1
ATOM 5027 C CA . PRO A 1 640 ? 15.234 21.25 34.562 1 88.88 640 PRO A CA 1
ATOM 5028 C C . PRO A 1 640 ? 15.398 22.562 33.781 1 88.88 640 PRO A C 1
ATOM 5030 O O . PRO A 1 640 ? 16.234 23.391 34.125 1 88.88 640 PRO A O 1
ATOM 5033 N N . THR A 1 641 ? 14.797 22.625 32.719 1 80.75 641 THR A N 1
ATOM 5034 C CA . THR A 1 641 ? 14.82 23.828 31.906 1 80.75 641 THR A CA 1
ATOM 5035 C C . THR A 1 641 ? 13.445 24.484 31.875 1 80.75 641 THR A C 1
ATOM 5037 O O . THR A 1 641 ? 12.5 23.938 31.297 1 80.75 641 THR A O 1
ATOM 5040 N N . ASN A 1 642 ? 13.297 25.625 32.5 1 73.69 642 ASN A N 1
ATOM 5041 C CA . ASN A 1 642 ? 12 26.281 32.625 1 73.69 642 ASN A CA 1
ATOM 5042 C C . ASN A 1 642 ? 11.758 27.25 31.484 1 73.69 642 ASN A C 1
ATOM 5044 O O . ASN A 1 642 ? 10.633 27.719 31.281 1 73.69 642 ASN A O 1
ATOM 5048 N N . SER A 1 643 ? 12.695 27.531 30.656 1 71.94 643 SER A N 1
ATOM 5049 C CA . SER A 1 643 ? 12.57 28.469 29.547 1 71.94 643 SER A CA 1
ATOM 5050 C C . SER A 1 643 ? 12.477 27.734 28.219 1 71.94 643 SER A C 1
ATOM 5052 O O . SER A 1 643 ? 13.352 26.922 27.875 1 71.94 643 SER A O 1
ATOM 5054 N N . ALA A 1 644 ? 11.344 28.062 27.516 1 73.81 644 ALA A N 1
ATOM 5055 C CA . ALA A 1 644 ? 11.172 27.453 26.188 1 73.81 644 ALA A CA 1
ATOM 5056 C C . ALA A 1 644 ? 12.312 27.844 25.266 1 73.81 644 ALA A C 1
ATOM 5058 O O . ALA A 1 644 ? 12.734 27.047 24.422 1 73.81 644 ALA A O 1
ATOM 5059 N N . THR A 1 645 ? 12.844 29.047 25.391 1 69.06 645 THR A N 1
ATOM 5060 C CA . THR A 1 645 ? 13.922 29.547 24.547 1 69.06 645 THR A CA 1
ATOM 5061 C C . THR A 1 645 ? 15.203 28.75 24.781 1 69.06 645 THR A C 1
ATOM 5063 O O . THR A 1 645 ? 15.867 28.328 23.828 1 69.06 645 THR A O 1
ATOM 5066 N N . VAL A 1 646 ? 15.5 28.594 26.047 1 74.69 646 VAL A N 1
ATOM 5067 C CA . VAL A 1 646 ? 16.703 27.828 26.391 1 74.69 646 VAL A CA 1
ATOM 5068 C C . VAL A 1 646 ? 16.547 26.391 25.922 1 74.69 646 VAL A C 1
ATOM 5070 O O . VAL A 1 646 ? 17.5 25.797 25.406 1 74.69 646 VAL A O 1
ATOM 5073 N N . PHE A 1 647 ? 15.422 25.859 26.156 1 83.62 647 PHE A N 1
ATOM 5074 C CA . PHE A 1 647 ? 15.148 24.484 25.719 1 83.62 647 PHE A CA 1
ATOM 5075 C C . PHE A 1 647 ? 15.359 24.328 24.219 1 83.62 647 PHE A C 1
ATOM 5077 O O . PHE A 1 647 ? 16.016 23.375 23.781 1 83.62 647 PHE A O 1
ATOM 5084 N N . LEU A 1 648 ? 14.805 25.266 23.484 1 77.81 648 LEU A N 1
ATOM 5085 C CA . LEU A 1 648 ? 14.906 25.203 22.031 1 77.81 648 LEU A CA 1
ATOM 5086 C C . LEU A 1 648 ? 16.359 25.406 21.578 1 77.81 648 LEU A C 1
ATOM 5088 O O . LEU A 1 648 ? 16.781 24.812 20.578 1 77.81 648 LEU A O 1
ATOM 5092 N N . GLN A 1 649 ? 17.062 26.188 22.297 1 72.06 649 GLN A N 1
ATOM 5093 C CA . GLN A 1 649 ? 18.484 26.375 21.969 1 72.06 649 GLN A CA 1
ATOM 5094 C C . GLN A 1 649 ? 19.281 25.094 22.188 1 72.06 649 GLN A C 1
ATOM 5096 O O . GLN A 1 649 ? 20.156 24.75 21.391 1 72.06 649 GLN A O 1
ATOM 5101 N N . GLN A 1 650 ? 18.969 24.469 23.281 1 81.75 650 GLN A N 1
ATOM 5102 C CA . GLN A 1 650 ? 19.609 23.188 23.547 1 81.75 650 GLN A CA 1
ATOM 5103 C C . GLN A 1 650 ? 19.297 22.172 22.453 1 81.75 650 GLN A C 1
ATOM 5105 O O . GLN A 1 650 ? 20.188 21.516 21.938 1 81.75 650 GLN A O 1
ATOM 5110 N N . LEU A 1 651 ? 18 22.109 22.141 1 84.75 651 LEU A N 1
ATOM 5111 C CA . LEU A 1 651 ? 17.578 21.172 21.109 1 84.75 651 LEU A CA 1
ATOM 5112 C C . LEU A 1 651 ? 18.203 21.516 19.75 1 84.75 651 LEU A C 1
ATOM 5114 O O . LEU A 1 651 ? 18.578 20.625 19 1 84.75 651 LEU A O 1
ATOM 5118 N N . GLY A 1 652 ? 18.312 22.766 19.438 1 78.88 652 GLY A N 1
ATOM 5119 C CA . GLY A 1 652 ? 18.828 23.266 18.156 1 78.88 652 GLY A CA 1
ATOM 5120 C C . GLY A 1 652 ? 20.266 22.844 17.906 1 78.88 652 GLY A C 1
ATOM 5121 O O . GLY A 1 652 ? 20.703 22.781 16.75 1 78.88 652 GLY A O 1
ATOM 5122 N N . ARG A 1 653 ? 20.953 22.406 18.906 1 75.19 653 ARG A N 1
ATOM 5123 C CA . ARG A 1 653 ? 22.344 22 18.781 1 75.19 653 ARG A CA 1
ATOM 5124 C C . ARG A 1 653 ? 22.453 20.641 18.078 1 75.19 653 ARG A C 1
ATOM 5126 O O . ARG A 1 653 ? 23.5 20.328 17.5 1 75.19 653 ARG A O 1
ATOM 5133 N N . GLY A 1 654 ? 21.375 20 18.125 1 85.81 654 GLY A N 1
ATOM 5134 C CA . GLY A 1 654 ? 21.406 18.672 17.531 1 85.81 654 GLY A CA 1
ATOM 5135 C C . GLY A 1 654 ? 20.5 18.531 16.312 1 85.81 654 GLY A C 1
ATOM 5136 O O . GLY A 1 654 ? 20.469 17.484 15.672 1 85.81 654 GLY A O 1
ATOM 5137 N N . LEU A 1 655 ? 19.859 19.531 15.914 1 84.44 655 LEU A N 1
ATOM 5138 C CA . LEU A 1 655 ? 18.797 19.391 14.914 1 84.44 655 LEU A CA 1
ATOM 5139 C C . LEU A 1 655 ? 19.344 19.656 13.516 1 84.44 655 LEU A C 1
ATOM 5141 O O . LEU A 1 655 ? 18.625 19.5 12.523 1 84.44 655 LEU A O 1
ATOM 5145 N N . ARG A 1 656 ? 20.609 19.953 13.391 1 72.56 656 ARG A N 1
ATOM 5146 C CA . ARG A 1 656 ? 21.172 20.172 12.062 1 72.56 656 ARG A CA 1
ATOM 5147 C C . ARG A 1 656 ? 21.188 18.875 11.258 1 72.56 656 ARG A C 1
ATOM 5149 O O . ARG A 1 656 ? 21.484 17.812 11.797 1 72.56 656 ARG A O 1
ATOM 5156 N N . ARG A 1 657 ? 20.891 18.938 10.07 1 74.75 657 ARG A N 1
ATOM 5157 C CA . ARG A 1 657 ? 20.844 17.766 9.203 1 74.75 657 ARG A CA 1
ATOM 5158 C C . ARG A 1 657 ? 22.234 17.391 8.719 1 74.75 657 ARG A C 1
ATOM 5160 O O . ARG A 1 657 ? 23.031 18.266 8.383 1 74.75 657 ARG A O 1
ATOM 5167 N N . THR A 1 658 ? 22.609 16.219 8.852 1 72.19 658 THR A N 1
ATOM 5168 C CA . THR A 1 658 ? 23.828 15.648 8.273 1 72.19 658 THR A CA 1
ATOM 5169 C C . THR A 1 658 ? 23.516 14.344 7.543 1 72.19 658 THR A C 1
ATOM 5171 O O . THR A 1 658 ? 22.438 13.773 7.699 1 72.19 658 THR A O 1
ATOM 5174 N N . GLU A 1 659 ? 24.328 13.867 6.711 1 67 659 GLU A N 1
ATOM 5175 C CA . GLU A 1 659 ? 24.125 12.664 5.898 1 67 659 GLU A CA 1
ATOM 5176 C C . GLU A 1 659 ? 24.094 11.414 6.77 1 67 659 GLU A C 1
ATOM 5178 O O . GLU A 1 659 ? 23.438 10.43 6.418 1 67 659 GLU A O 1
ATOM 5183 N N . THR A 1 660 ? 24.688 11.531 7.824 1 69.62 660 THR A N 1
ATOM 5184 C CA . THR A 1 660 ? 24.875 10.305 8.594 1 69.62 660 THR A CA 1
ATOM 5185 C C . THR A 1 660 ? 23.891 10.25 9.766 1 69.62 660 THR A C 1
ATOM 5187 O O . THR A 1 660 ? 23.781 9.219 10.43 1 69.62 660 THR A O 1
ATOM 5190 N N . LYS A 1 661 ? 23.234 11.328 10.008 1 77.75 661 LYS A N 1
ATOM 5191 C CA . LYS A 1 661 ? 22.328 11.391 11.148 1 77.75 661 LYS A CA 1
ATOM 5192 C C . LYS A 1 661 ? 20.875 11.328 10.711 1 77.75 661 LYS A C 1
ATOM 5194 O O . LYS A 1 661 ? 20.344 12.289 10.148 1 77.75 661 LYS A O 1
ATOM 5199 N N . PRO A 1 662 ? 20.281 10.219 10.977 1 73.88 662 PRO A N 1
ATOM 5200 C CA . PRO A 1 662 ? 18.875 10.125 10.562 1 73.88 662 PRO A CA 1
ATOM 5201 C C . PRO A 1 662 ? 17.922 10.836 11.523 1 73.88 662 PRO A C 1
ATOM 5203 O O . PRO A 1 662 ? 16.906 11.383 11.094 1 73.88 662 PRO A O 1
ATOM 5206 N N . VAL A 1 663 ? 18.219 10.828 12.852 1 85.62 663 VAL A N 1
ATOM 5207 C CA . VAL A 1 663 ? 17.344 11.406 13.867 1 85.62 663 VAL A CA 1
ATOM 5208 C C . VAL A 1 663 ? 18.172 11.875 15.055 1 85.62 663 VAL A C 1
ATOM 5210 O O . VAL A 1 663 ? 19.219 11.297 15.367 1 85.62 663 VAL A O 1
ATOM 5213 N N . LEU A 1 664 ? 17.719 12.953 15.602 1 90.38 664 LEU A N 1
ATOM 5214 C CA . LEU A 1 664 ? 18.297 13.375 16.875 1 90.38 664 LEU A CA 1
ATOM 5215 C C . LEU A 1 664 ? 17.625 12.672 18.047 1 90.38 664 LEU A C 1
ATOM 5217 O O . LEU A 1 664 ? 16.391 12.656 18.141 1 90.38 664 LEU A O 1
ATOM 5221 N N . THR A 1 665 ? 18.422 11.984 18.859 1 94.19 665 THR A N 1
ATOM 5222 C CA . THR A 1 665 ? 17.906 11.359 20.062 1 94.19 665 THR A CA 1
ATOM 5223 C C . THR A 1 665 ? 17.984 12.312 21.25 1 94.19 665 THR A C 1
ATOM 5225 O O . THR A 1 665 ? 19.078 12.781 21.594 1 94.19 665 THR A O 1
ATOM 5228 N N . VAL A 1 666 ? 16.859 12.633 21.812 1 95.25 666 VAL A N 1
ATOM 5229 C CA . VAL A 1 666 ? 16.812 13.523 22.969 1 95.25 666 VAL A CA 1
ATOM 5230 C C . VAL A 1 666 ? 16.344 12.75 24.203 1 95.25 666 VAL A C 1
ATOM 5232 O O . VAL A 1 666 ? 15.219 12.25 24.234 1 95.25 666 VAL A O 1
ATOM 5235 N N . LEU A 1 667 ? 17.203 12.617 25.172 1 96.62 667 LEU A N 1
ATOM 5236 C CA . LEU A 1 667 ? 16.844 11.984 26.453 1 96.62 667 LEU A CA 1
ATOM 5237 C C . LEU A 1 667 ? 16.656 13.039 27.531 1 96.62 667 LEU A C 1
ATOM 5239 O O . LEU A 1 667 ? 17.625 13.656 27.984 1 96.62 667 LEU A O 1
ATOM 5243 N N . ASP A 1 668 ? 15.453 13.281 27.891 1 95.94 668 ASP A N 1
ATOM 5244 C CA . ASP A 1 668 ? 15.086 14.266 28.906 1 95.94 668 ASP A CA 1
ATOM 5245 C C . ASP A 1 668 ? 14.719 13.586 30.219 1 95.94 668 ASP A C 1
ATOM 5247 O O . ASP A 1 668 ? 13.758 12.812 30.281 1 95.94 668 ASP A O 1
ATOM 5251 N N . PHE A 1 669 ? 15.469 13.82 31.234 1 95.38 669 PHE A N 1
ATOM 5252 C CA . PHE A 1 669 ? 15.227 13.188 32.531 1 95.38 669 PHE A CA 1
ATOM 5253 C C . PHE A 1 669 ? 14.344 14.078 33.406 1 95.38 669 PHE A C 1
ATOM 5255 O O . PHE A 1 669 ? 14.766 15.156 33.812 1 95.38 669 PHE A O 1
ATOM 5262 N N . ILE A 1 670 ? 13.141 13.617 33.688 1 93.25 670 ILE A N 1
ATOM 5263 C CA . ILE A 1 670 ? 12.07 14.422 34.281 1 93.25 670 ILE A CA 1
ATOM 5264 C C . ILE A 1 670 ? 11.82 13.969 35.719 1 93.25 670 ILE A C 1
ATOM 5266 O O . ILE A 1 670 ? 11.547 12.797 35.969 1 93.25 670 ILE A O 1
ATOM 5270 N N . GLY A 1 671 ? 11.992 14.867 36.656 1 90.94 671 GLY A N 1
ATOM 5271 C CA . GLY A 1 671 ? 11.617 14.633 38.062 1 90.94 671 GLY A CA 1
ATOM 5272 C C . GLY A 1 671 ? 10.266 15.211 38.406 1 90.94 671 GLY A C 1
ATOM 5273 O O . GLY A 1 671 ? 9.539 15.695 37.531 1 90.94 671 GLY A O 1
ATOM 5274 N N . GLN A 1 672 ? 9.859 15.039 39.656 1 90.5 672 GLN A N 1
ATOM 5275 C CA . GLN A 1 672 ? 8.625 15.625 40.156 1 90.5 672 GLN A CA 1
ATOM 5276 C C . GLN A 1 672 ? 8.82 17.094 40.5 1 90.5 672 GLN A C 1
ATOM 5278 O O . GLN A 1 672 ? 9.461 17.422 41.5 1 90.5 672 GLN A O 1
ATOM 5283 N N . HIS A 1 673 ? 8.258 17.922 39.75 1 90.44 673 HIS A N 1
ATOM 5284 C CA . HIS A 1 673 ? 8.531 19.359 39.844 1 90.44 673 HIS A CA 1
ATOM 5285 C C . HIS A 1 673 ? 7.512 20.047 40.75 1 90.44 673 HIS A C 1
ATOM 5287 O O . HIS A 1 673 ? 6.461 19.469 41.062 1 90.44 673 HIS A O 1
ATOM 5293 N N . ARG A 1 674 ? 7.871 21.25 41.062 1 85.81 674 ARG A N 1
ATOM 5294 C CA . ARG A 1 674 ? 6.949 22.156 41.719 1 85.81 674 ARG A CA 1
ATOM 5295 C C . ARG A 1 674 ? 5.812 22.578 40.812 1 85.81 674 ARG A C 1
ATOM 5297 O O . ARG A 1 674 ? 5.941 22.484 39.562 1 85.81 674 ARG A O 1
ATOM 5304 N N . ALA A 1 675 ? 4.734 23.016 41.344 1 76 675 ALA A N 1
ATOM 5305 C CA . ALA A 1 675 ? 3.561 23.422 40.594 1 76 675 ALA A CA 1
ATOM 5306 C C . ALA A 1 675 ? 3.877 24.625 39.688 1 76 675 ALA A C 1
ATOM 5308 O O . ALA A 1 675 ? 3.283 24.781 38.625 1 76 675 ALA A O 1
ATOM 5309 N N . GLU A 1 676 ? 4.883 25.391 40.188 1 74.62 676 GLU A N 1
ATOM 5310 C CA . GLU A 1 676 ? 5.219 26.609 39.469 1 74.62 676 GLU A CA 1
ATOM 5311 C C . GLU A 1 676 ? 5.98 26.312 38.156 1 74.62 676 GLU A C 1
ATOM 5313 O O . GLU A 1 676 ? 6.027 27.141 37.25 1 74.62 676 GLU A O 1
ATOM 5318 N N . PHE A 1 677 ? 6.566 25.125 38.188 1 85 677 PHE A N 1
ATOM 5319 C CA . PHE A 1 677 ? 7.305 24.75 36.969 1 85 677 PHE A CA 1
ATOM 5320 C C . PHE A 1 677 ? 6.355 24.516 35.812 1 85 677 PHE A C 1
ATOM 5322 O O . PHE A 1 677 ? 5.355 23.812 35.938 1 85 677 PHE A O 1
ATOM 5329 N N . ARG A 1 678 ? 6.621 25.078 34.594 1 80.38 678 ARG A N 1
ATOM 5330 C CA . ARG A 1 678 ? 5.688 25.062 33.469 1 80.38 678 ARG A CA 1
ATOM 5331 C C . ARG A 1 678 ? 6.164 24.125 32.375 1 80.38 678 ARG A C 1
ATOM 5333 O O . ARG A 1 678 ? 6.754 24.562 31.375 1 80.38 678 ARG A O 1
ATOM 5340 N N . PHE A 1 679 ? 5.695 22.859 32.406 1 86.81 679 PHE A N 1
ATOM 5341 C CA . PHE A 1 679 ? 5.992 21.906 31.344 1 86.81 679 PHE A CA 1
ATOM 5342 C C . PHE A 1 679 ? 5.359 22.359 30.031 1 86.81 679 PHE A C 1
ATOM 5344 O O . PHE A 1 679 ? 5.883 22.062 28.953 1 86.81 679 PHE A O 1
ATOM 5351 N N . GLU A 1 680 ? 4.281 23.047 30.172 1 83.69 680 GLU A N 1
ATOM 5352 C CA . GLU A 1 680 ? 3.5 23.438 29 1 83.69 680 GLU A CA 1
ATOM 5353 C C . GLU A 1 680 ? 4.344 24.25 28.016 1 83.69 680 GLU A C 1
ATOM 5355 O O . GLU A 1 680 ? 4.199 24.109 26.797 1 83.69 680 GLU A O 1
ATOM 5360 N N . GLU A 1 681 ? 5.203 25.125 28.438 1 76.75 681 GLU A N 1
ATOM 5361 C CA . GLU A 1 681 ? 6.023 25.969 27.578 1 76.75 681 GLU A CA 1
ATOM 5362 C C . GLU A 1 681 ? 6.977 25.141 26.734 1 76.75 681 GLU A C 1
ATOM 5364 O O . GLU A 1 681 ? 7.184 25.438 25.547 1 76.75 681 GLU A O 1
ATOM 5369 N N . GLN A 1 682 ? 7.488 24.156 27.375 1 83.62 682 GLN A N 1
ATOM 5370 C CA . GLN A 1 682 ? 8.422 23.281 26.672 1 83.62 682 GLN A CA 1
ATOM 5371 C C . GLN A 1 682 ? 7.73 22.516 25.562 1 83.62 682 GLN A C 1
ATOM 5373 O O . GLN A 1 682 ? 8.203 22.5 24.422 1 83.62 682 GLN A O 1
ATOM 5378 N N . PHE A 1 683 ? 6.637 21.859 25.812 1 87.06 683 PHE A N 1
ATOM 5379 C CA . PHE A 1 683 ? 5.988 20.984 24.844 1 87.06 683 PHE A CA 1
ATOM 5380 C C . PHE A 1 683 ? 5.254 21.797 23.781 1 87.06 683 PHE A C 1
ATOM 5382 O O . PHE A 1 683 ? 5.098 21.344 22.641 1 87.06 683 PHE A O 1
ATOM 5389 N N . ARG A 1 684 ? 4.801 22.953 24.094 1 79 684 ARG A N 1
ATOM 5390 C CA . ARG A 1 684 ? 4.234 23.844 23.078 1 79 684 ARG A CA 1
ATOM 5391 C C . ARG A 1 684 ? 5.301 24.281 22.078 1 79 684 ARG A C 1
ATOM 5393 O O . ARG A 1 684 ? 5.02 24.438 20.891 1 79 684 ARG A O 1
ATOM 5400 N N . ALA A 1 685 ? 6.5 24.5 22.672 1 75 685 ALA A N 1
ATOM 5401 C CA . ALA A 1 685 ? 7.613 24.875 21.797 1 75 685 ALA A CA 1
ATOM 5402 C C . ALA A 1 685 ? 7.957 23.734 20.844 1 75 685 ALA A C 1
ATOM 5404 O O . ALA A 1 685 ? 8.352 23.984 19.703 1 75 685 ALA A O 1
ATOM 5405 N N . LEU A 1 686 ? 7.777 22.516 21.312 1 81.25 686 LEU A N 1
ATOM 5406 C CA . LEU A 1 686 ? 8.086 21.344 20.516 1 81.25 686 LEU A CA 1
ATOM 5407 C C . LEU A 1 686 ? 6.984 21.094 19.484 1 81.25 686 LEU A C 1
ATOM 5409 O O . LEU A 1 686 ? 7.227 20.469 18.453 1 81.25 686 LEU A O 1
ATOM 5413 N N . THR A 1 687 ? 5.852 21.609 19.953 1 79.31 687 THR A N 1
ATOM 5414 C CA . THR A 1 687 ? 4.691 21.328 19.125 1 79.31 687 THR A CA 1
ATOM 5415 C C . THR A 1 687 ? 4.027 22.625 18.672 1 79.31 687 THR A C 1
ATOM 5417 O O . THR A 1 687 ? 4.484 23.719 19.016 1 79.31 687 THR A O 1
ATOM 5420 N N . ASN A 1 688 ? 3.123 22.719 17.781 1 68.25 688 ASN A N 1
ATOM 5421 C CA . ASN A 1 688 ? 2.344 23.875 17.391 1 68.25 688 ASN A CA 1
ATOM 5422 C C . ASN A 1 688 ? 0.932 23.844 17.969 1 68.25 688 ASN A C 1
ATOM 5424 O O . ASN A 1 688 ? 0.004 24.422 17.391 1 68.25 688 ASN A O 1
ATOM 5428 N N . LEU A 1 689 ? 0.903 23.188 19.234 1 72.81 689 LEU A N 1
ATOM 5429 C CA . LEU A 1 689 ? -0.425 22.969 19.797 1 72.81 689 LEU A CA 1
ATOM 5430 C C . LEU A 1 689 ? -0.767 24.062 20.828 1 72.81 689 LEU A C 1
ATOM 5432 O O . LEU A 1 689 ? 0.125 24.609 21.453 1 72.81 689 LEU A O 1
ATOM 5436 N N . SER A 1 690 ? -2.053 24.406 20.875 1 69.31 690 SER A N 1
ATOM 5437 C CA . SER A 1 690 ? -2.539 25.25 21.953 1 69.31 690 SER A CA 1
ATOM 5438 C C . SER A 1 690 ? -2.564 24.5 23.281 1 69.31 690 SER A C 1
ATOM 5440 O O . SER A 1 690 ? -2.404 23.281 23.312 1 69.31 690 SER A O 1
ATOM 5442 N N . ARG A 1 691 ? -2.734 25.125 24.344 1 68.69 691 ARG A N 1
ATOM 5443 C CA . ARG A 1 691 ? -2.664 24.562 25.688 1 68.69 691 ARG A CA 1
ATOM 5444 C C . ARG A 1 691 ? -3.672 23.422 25.859 1 68.69 691 ARG A C 1
ATOM 5446 O O . ARG A 1 691 ? -3.328 22.359 26.359 1 68.69 691 ARG A O 1
ATOM 5453 N N . ASN A 1 692 ? -4.902 23.688 25.531 1 68.69 692 ASN A N 1
ATOM 5454 C CA . ASN A 1 692 ? -5.93 22.672 25.719 1 68.69 692 ASN A CA 1
ATOM 5455 C C . ASN A 1 692 ? -5.707 21.469 24.812 1 68.69 692 ASN A C 1
ATOM 5457 O O . ASN A 1 692 ? -5.945 20.328 25.203 1 68.69 692 ASN A O 1
ATOM 5461 N N . ARG A 1 693 ? -5.254 21.75 23.734 1 77.25 693 ARG A N 1
ATOM 5462 C CA . ARG A 1 693 ? -5.027 20.656 22.797 1 77.25 693 ARG A CA 1
ATOM 5463 C C . ARG A 1 693 ? -3.803 19.844 23.188 1 77.25 693 ARG A C 1
ATOM 5465 O O . ARG A 1 693 ? -3.713 18.656 22.875 1 77.25 693 ARG A O 1
ATOM 5472 N N . LEU A 1 694 ? -2.932 20.547 23.859 1 83.88 694 LEU A N 1
ATOM 5473 C CA . LEU A 1 694 ? -1.717 19.875 24.312 1 83.88 694 LEU A CA 1
ATOM 5474 C C . LEU A 1 694 ? -2.049 18.719 25.25 1 83.88 694 LEU A C 1
ATOM 5476 O O . LEU A 1 694 ? -1.452 17.641 25.141 1 83.88 694 LEU A O 1
ATOM 5480 N N . VAL A 1 695 ? -3.018 18.938 26.172 1 84 695 VAL A N 1
ATOM 5481 C CA . VAL A 1 695 ? -3.402 17.891 27.125 1 84 695 VAL A CA 1
ATOM 5482 C C . VAL A 1 695 ? -3.922 16.672 26.359 1 84 695 VAL A C 1
ATOM 5484 O O . VAL A 1 695 ? -3.52 15.539 26.656 1 84 695 VAL A O 1
ATOM 5487 N N . GLU A 1 696 ? -4.742 16.938 25.438 1 80.19 696 GLU A N 1
ATOM 5488 C CA . GLU A 1 696 ? -5.316 15.836 24.672 1 80.19 696 GLU A CA 1
ATOM 5489 C C . GLU A 1 696 ? -4.242 15.086 23.891 1 80.19 696 GLU A C 1
ATOM 5491 O O . GLU A 1 696 ? -4.277 13.859 23.797 1 80.19 696 GLU A O 1
ATOM 5496 N N . HIS A 1 697 ? -3.348 15.781 23.297 1 84.12 697 HIS A N 1
ATOM 5497 C CA . HIS A 1 697 ? -2.301 15.172 22.484 1 84.12 697 HIS A CA 1
ATOM 5498 C C . HIS A 1 697 ? -1.33 14.375 23.359 1 84.12 697 HIS A C 1
ATOM 5500 O O . HIS A 1 697 ? -0.812 13.336 22.922 1 84.12 697 HIS A O 1
ATOM 5506 N N . ILE A 1 698 ? -1.03 14.883 24.531 1 87.5 698 ILE A N 1
ATOM 5507 C CA . ILE A 1 698 ? -0.169 14.141 25.453 1 87.5 698 ILE A CA 1
ATOM 5508 C C . ILE A 1 698 ? -0.835 12.82 25.844 1 87.5 698 ILE A C 1
ATOM 5510 O O . ILE A 1 698 ? -0.184 11.781 25.875 1 87.5 698 ILE A O 1
ATOM 5514 N N . GLU A 1 699 ? -2.137 12.969 26.109 1 82.69 699 GLU A N 1
ATOM 5515 C CA . GLU A 1 699 ? -2.881 11.773 26.484 1 82.69 699 GLU A CA 1
ATOM 5516 C C . GLU A 1 699 ? -2.844 10.719 25.375 1 82.69 699 GLU A C 1
ATOM 5518 O O . GLU A 1 699 ? -2.848 9.523 25.656 1 82.69 699 GLU A O 1
ATOM 5523 N N . ARG A 1 700 ? -2.76 11.18 24.172 1 79.81 700 ARG A N 1
ATOM 5524 C CA . ARG A 1 700 ? -2.793 10.281 23.016 1 79.81 700 ARG A CA 1
ATOM 5525 C C . ARG A 1 700 ? -1.394 10.062 22.453 1 79.81 700 ARG A C 1
ATOM 5527 O O . ARG A 1 700 ? -1.242 9.609 21.312 1 79.81 700 ARG A O 1
ATOM 5534 N N . ASP A 1 701 ? -0.355 10.469 23.125 1 82.56 701 ASP A N 1
ATOM 5535 C CA . ASP A 1 701 ? 1.045 10.273 22.766 1 82.56 701 ASP A CA 1
ATOM 5536 C C . ASP A 1 701 ? 1.388 11 21.469 1 82.56 701 ASP A C 1
ATOM 5538 O O . ASP A 1 701 ? 1.998 10.422 20.562 1 82.56 701 ASP A O 1
ATOM 5542 N N . PHE A 1 702 ? 0.855 12.188 21.297 1 83.81 702 PHE A N 1
ATOM 5543 C CA . PHE A 1 702 ? 1.166 13.141 20.234 1 83.81 702 PHE A CA 1
ATOM 5544 C C . PHE A 1 702 ? 0.957 12.508 18.875 1 83.81 702 PHE A C 1
ATOM 5546 O O . PHE A 1 702 ? 1.915 12.312 18.125 1 83.81 702 PHE A O 1
ATOM 5553 N N . PRO A 1 703 ? -0.215 12.289 18.438 1 78.06 703 PRO A N 1
ATOM 5554 C CA . PRO A 1 703 ? -0.506 11.609 17.172 1 78.06 703 PRO A CA 1
ATOM 5555 C C . PRO A 1 703 ? -0.206 12.469 15.953 1 78.06 703 PRO A C 1
ATOM 5557 O O . PRO A 1 703 ? -0.091 11.953 14.844 1 78.06 703 PRO A O 1
ATOM 5560 N N . LEU A 1 704 ? -0.134 13.781 16.125 1 76 704 LEU A N 1
ATOM 5561 C CA . LEU A 1 704 ? 0.093 14.703 15.016 1 76 704 LEU A CA 1
ATOM 5562 C C . LEU A 1 704 ? 1.437 15.406 15.156 1 76 704 LEU A C 1
ATOM 5564 O O . LEU A 1 704 ? 1.561 16.359 15.93 1 76 704 LEU A O 1
ATOM 5568 N N . LEU A 1 705 ? 2.5 14.883 14.664 1 78.38 705 LEU A N 1
ATOM 5569 C CA . LEU A 1 705 ? 3.846 15.445 14.664 1 78.38 705 LEU A CA 1
ATOM 5570 C C . LEU A 1 705 ? 4.422 15.477 13.25 1 78.38 705 LEU A C 1
ATOM 5572 O O . LEU A 1 705 ? 3.965 14.742 12.375 1 78.38 705 LEU A O 1
ATOM 5576 N N . PRO A 1 706 ? 5.324 16.406 13.031 1 75.25 706 PRO A N 1
ATOM 5577 C CA . PRO A 1 706 ? 5.996 16.359 11.727 1 75.25 706 PRO A CA 1
ATOM 5578 C C . PRO A 1 706 ? 6.605 14.984 11.43 1 75.25 706 PRO A C 1
ATOM 5580 O O . PRO A 1 706 ? 6.883 14.211 12.352 1 75.25 706 PRO A O 1
ATOM 5583 N N . SER A 1 707 ? 6.82 14.742 10.219 1 73.88 707 SER A N 1
ATOM 5584 C CA . SER A 1 707 ? 7.309 13.438 9.773 1 73.88 707 SER A CA 1
ATOM 5585 C C . SER A 1 707 ? 8.617 13.07 10.469 1 73.88 707 SER A C 1
ATOM 5587 O O . SER A 1 707 ? 9.516 13.906 10.602 1 73.88 707 SER A O 1
ATOM 5589 N N . GLY A 1 708 ? 8.664 11.953 11.008 1 76.88 708 GLY A N 1
ATOM 5590 C CA . GLY A 1 708 ? 9.883 11.414 11.594 1 76.88 708 GLY A CA 1
ATOM 5591 C C . GLY A 1 708 ? 10.047 11.773 13.055 1 76.88 708 GLY A C 1
ATOM 5592 O O . GLY A 1 708 ? 10.867 11.172 13.758 1 76.88 708 GLY A O 1
ATOM 5593 N N . CYS A 1 709 ? 9.281 12.711 13.469 1 83.31 709 CYS A N 1
ATOM 5594 C CA . CYS A 1 709 ? 9.422 13.148 14.859 1 83.31 709 CYS A CA 1
ATOM 5595 C C . CYS A 1 709 ? 8.555 12.305 15.781 1 83.31 709 CYS A C 1
ATOM 5597 O O . CYS A 1 709 ? 7.469 11.867 15.398 1 83.31 709 CYS A O 1
ATOM 5599 N N . GLN A 1 710 ? 9.086 12.062 16.984 1 87.19 710 GLN A N 1
ATOM 5600 C CA . GLN A 1 710 ? 8.359 11.328 18.016 1 87.19 710 GLN A CA 1
ATOM 5601 C C . GLN A 1 710 ? 8.57 11.953 19.391 1 87.19 710 GLN A C 1
ATOM 5603 O O . GLN A 1 710 ? 9.656 12.438 19.703 1 87.19 710 GLN A O 1
ATOM 5608 N N . ILE A 1 711 ? 7.516 12.016 20.094 1 89.56 711 ILE A N 1
ATOM 5609 C CA . ILE A 1 711 ? 7.57 12.383 21.5 1 89.56 711 ILE A CA 1
ATOM 5610 C C . ILE A 1 711 ? 6.973 11.266 22.344 1 89.56 711 ILE A C 1
ATOM 5612 O O . ILE A 1 711 ? 5.785 10.953 22.234 1 89.56 711 ILE A O 1
ATOM 5616 N N . LEU A 1 712 ? 7.816 10.68 23.172 1 90.88 712 LEU A N 1
ATOM 5617 C CA . LEU A 1 712 ? 7.395 9.562 24 1 90.88 712 LEU A CA 1
ATOM 5618 C C . LEU A 1 712 ? 7.641 9.859 25.484 1 90.88 712 LEU A C 1
ATOM 5620 O O . LEU A 1 712 ? 8.789 9.992 25.906 1 90.88 712 LEU A O 1
ATOM 5624 N N . LEU A 1 713 ? 6.582 10.031 26.188 1 91.44 713 LEU A N 1
ATOM 5625 C CA . LEU A 1 713 ? 6.688 10.148 27.641 1 91.44 713 LEU A CA 1
ATOM 5626 C C . LEU A 1 713 ? 6.543 8.781 28.297 1 91.44 713 LEU A C 1
ATOM 5628 O O . LEU A 1 713 ? 5.492 8.141 28.203 1 91.44 713 LEU A O 1
ATOM 5632 N N . GLU A 1 714 ? 7.551 8.383 28.984 1 87.88 714 GLU A N 1
ATOM 5633 C CA . GLU A 1 714 ? 7.605 7.012 29.469 1 87.88 714 GLU A CA 1
ATOM 5634 C C . GLU A 1 714 ? 7.121 6.922 30.906 1 87.88 714 GLU A C 1
ATOM 5636 O O . GLU A 1 714 ? 7.414 7.801 31.719 1 87.88 714 GLU A O 1
ATOM 5641 N N . GLY A 1 715 ? 6.418 5.98 31.172 1 83.19 715 GLY A N 1
ATOM 5642 C CA . GLY A 1 715 ? 6.004 5.637 32.531 1 83.19 715 GLY A CA 1
ATOM 5643 C C . GLY A 1 715 ? 5.348 6.789 33.25 1 83.19 715 GLY A C 1
ATOM 5644 O O . GLY A 1 715 ? 4.402 7.398 32.75 1 83.19 715 GLY A O 1
ATOM 5645 N N . LYS A 1 716 ? 5.93 7.121 34.375 1 86.5 716 LYS A N 1
ATOM 5646 C CA . LYS A 1 716 ? 5.359 8.109 35.281 1 86.5 716 LYS A CA 1
ATOM 5647 C C . LYS A 1 716 ? 5.535 9.523 34.75 1 86.5 716 LYS A C 1
ATOM 5649 O O . LYS A 1 716 ? 4.844 10.453 35.156 1 86.5 716 LYS A O 1
ATOM 5654 N N . SER A 1 717 ? 6.469 9.625 33.844 1 89.06 717 SER A N 1
ATOM 5655 C CA . SER A 1 717 ? 6.723 10.945 33.281 1 89.06 717 SER A CA 1
ATOM 5656 C C . SER A 1 717 ? 5.477 11.508 32.625 1 89.06 717 SER A C 1
ATOM 5658 O O . SER A 1 717 ? 5.223 12.719 32.688 1 89.06 717 SER A O 1
ATOM 5660 N N . LYS A 1 718 ? 4.711 10.703 31.953 1 89.12 718 LYS A N 1
ATOM 5661 C CA . LYS A 1 718 ? 3.492 11.164 31.297 1 89.12 718 LYS A CA 1
ATOM 5662 C C . LYS A 1 718 ? 2.496 11.734 32.312 1 89.12 718 LYS A C 1
ATOM 5664 O O . LYS A 1 718 ? 1.946 12.82 32.094 1 89.12 718 LYS A O 1
ATOM 5669 N N . ASP A 1 719 ? 2.365 11.062 33.406 1 89.44 719 ASP A N 1
ATOM 5670 C CA . ASP A 1 719 ? 1.445 11.508 34.438 1 89.44 719 ASP A CA 1
ATOM 5671 C C . ASP A 1 719 ? 1.934 12.797 35.094 1 89.44 719 ASP A C 1
ATOM 5673 O O . ASP A 1 719 ? 1.139 13.703 35.375 1 89.44 719 ASP A O 1
ATOM 5677 N N . LEU A 1 720 ? 3.217 12.836 35.344 1 90.06 720 LEU A N 1
ATOM 5678 C CA . LEU A 1 720 ? 3.799 14.016 35.969 1 90.06 720 LEU A CA 1
ATOM 5679 C C . LEU A 1 720 ? 3.586 15.25 35.125 1 90.06 720 LEU A C 1
ATOM 5681 O O . LEU A 1 720 ? 3.158 16.297 35.625 1 90.06 720 LEU A O 1
ATOM 5685 N N . VAL A 1 721 ? 3.877 15.078 33.844 1 89.81 721 VAL A N 1
ATOM 5686 C CA . VAL A 1 721 ? 3.75 16.188 32.906 1 89.81 721 VAL A CA 1
ATOM 5687 C C . VAL A 1 721 ? 2.279 16.578 32.75 1 89.81 721 VAL A C 1
ATOM 5689 O O . VAL A 1 721 ? 1.933 17.766 32.812 1 89.81 721 VAL A O 1
ATOM 5692 N N . LEU A 1 722 ? 1.392 15.602 32.594 1 89.06 722 LEU A N 1
ATOM 5693 C CA . LEU A 1 722 ? -0.035 15.844 32.406 1 89.06 722 LEU A CA 1
ATOM 5694 C C . LEU A 1 722 ? -0.637 16.531 33.625 1 89.06 722 LEU A C 1
ATOM 5696 O O . LEU A 1 722 ? -1.399 17.5 33.5 1 89.06 722 LEU A O 1
ATOM 5700 N N . ASN A 1 723 ? -0.333 16 34.781 1 87.25 723 ASN A N 1
ATOM 5701 C CA . ASN A 1 723 ? -0.86 16.578 36 1 87.25 723 ASN A CA 1
ATOM 5702 C C . ASN A 1 723 ? -0.383 18.016 36.219 1 87.25 723 ASN A C 1
ATOM 5704 O O . ASN A 1 723 ? -1.147 18.875 36.656 1 87.25 723 ASN A O 1
ATOM 5708 N N . ASN A 1 724 ? 0.897 18.219 35.938 1 87.06 724 ASN A N 1
ATOM 5709 C CA . ASN A 1 724 ? 1.448 19.562 36 1 87.06 724 ASN A CA 1
ATOM 5710 C C . ASN A 1 724 ? 0.714 20.531 35.094 1 87.06 724 ASN A C 1
ATOM 5712 O O . ASN A 1 724 ? 0.331 21.625 35.5 1 87.06 724 ASN A O 1
ATOM 5716 N N . ILE A 1 725 ? 0.457 20.172 33.875 1 85.44 725 ILE A N 1
ATOM 5717 C CA . ILE A 1 725 ? -0.182 21.031 32.875 1 85.44 725 ILE A CA 1
ATOM 5718 C C . ILE A 1 725 ? -1.647 21.25 33.25 1 85.44 725 ILE A C 1
ATOM 5720 O O . ILE A 1 725 ? -2.172 22.359 33.125 1 85.44 725 ILE A O 1
ATOM 5724 N N . ARG A 1 726 ? -2.346 20.234 33.719 1 83.5 726 ARG A N 1
ATOM 5725 C CA . ARG A 1 726 ? -3.74 20.344 34.125 1 83.5 726 ARG A CA 1
ATOM 5726 C C . ARG A 1 726 ? -3.887 21.312 35.312 1 83.5 726 ARG A C 1
ATOM 5728 O O . ARG A 1 726 ? -4.848 22.078 35.375 1 83.5 726 ARG A O 1
ATOM 5735 N N . THR A 1 727 ? -2.918 21.234 36.219 1 77.88 727 THR A N 1
ATOM 5736 C CA . THR A 1 727 ? -2.924 22.125 37.375 1 77.88 727 THR A CA 1
ATOM 5737 C C . THR A 1 727 ? -2.74 23.578 36.938 1 77.88 727 THR A C 1
ATOM 5739 O O . THR A 1 727 ? -3.383 24.484 37.469 1 77.88 727 THR A O 1
ATOM 5742 N N . GLN A 1 728 ? -1.901 23.734 36 1 71.56 728 GLN A N 1
ATOM 5743 C CA . GLN A 1 728 ? -1.651 25.078 35.5 1 71.56 728 GLN A CA 1
ATOM 5744 C C . GLN A 1 728 ? -2.867 25.625 34.75 1 71.56 728 GLN A C 1
ATOM 5746 O O . GLN A 1 728 ? -3.135 26.828 34.781 1 71.56 728 GLN A O 1
ATOM 5751 N N . LEU A 1 729 ? -3.529 24.75 34.031 1 70 729 LEU A N 1
ATOM 5752 C CA . LEU A 1 729 ? -4.684 25.156 33.219 1 70 729 LEU A CA 1
ATOM 5753 C C . LEU A 1 729 ? -5.883 25.453 34.125 1 70 729 LEU A C 1
ATOM 5755 O O . LEU A 1 729 ? -6.793 26.188 33.719 1 70 729 LEU A O 1
ATOM 5759 N N . SER A 1 730 ? -5.914 24.859 35.188 1 66.62 730 SER A N 1
ATOM 5760 C CA . SER A 1 730 ? -7.039 25.047 36.125 1 66.62 730 SER A CA 1
ATOM 5761 C C . SER A 1 730 ? -6.941 26.391 36.844 1 66.62 730 SER A C 1
ATOM 5763 O O . SER A 1 730 ? -7.719 26.656 37.781 1 66.62 730 SER A O 1
ATOM 5765 N N . ALA A 1 731 ? -6.02 27.156 36.344 1 62.31 731 ALA A N 1
ATOM 5766 C CA . ALA A 1 731 ? -5.961 28.453 37 1 62.31 731 ALA A CA 1
ATOM 5767 C C . ALA A 1 731 ? -7.301 29.188 36.906 1 62.31 731 ALA A C 1
ATOM 5769 O O . ALA A 1 731 ? -7.812 29.438 35.812 1 62.31 731 ALA A O 1
ATOM 5770 N N . ASN A 1 732 ? -8.086 29.172 37.906 1 69.19 732 ASN A N 1
ATOM 5771 C CA . ASN A 1 732 ? -9.414 29.766 38.094 1 69.19 732 ASN A CA 1
ATOM 5772 C C . ASN A 1 732 ? -9.328 31.281 38.281 1 69.19 732 ASN A C 1
ATOM 5774 O O . ASN A 1 732 ? -8.234 31.844 38.375 1 69.19 732 ASN A O 1
ATOM 5778 N N . VAL A 1 733 ? -10.406 32.031 38.156 1 77.06 733 VAL A N 1
ATOM 5779 C CA . VAL A 1 733 ? -10.547 33.469 38.281 1 77.06 733 VAL A CA 1
ATOM 5780 C C . VAL A 1 733 ? -9.852 33.969 39.531 1 77.06 733 VAL A C 1
ATOM 5782 O O . VAL A 1 733 ? -9.312 35.062 39.562 1 77.06 733 VAL A O 1
ATOM 5785 N N . ARG A 1 734 ? -9.719 33.094 40.562 1 78.81 734 ARG A N 1
ATOM 5786 C CA . ARG A 1 734 ? -9.07 33.469 41.844 1 78.81 734 ARG A CA 1
ATOM 5787 C C . ARG A 1 734 ? -7.559 33.594 41.656 1 78.81 734 ARG A C 1
ATOM 5789 O O . ARG A 1 734 ? -6.941 34.5 42.188 1 78.81 734 ARG A O 1
ATOM 5796 N N . THR A 1 735 ? -7.062 32.656 40.844 1 77.75 735 THR A N 1
ATOM 5797 C CA . THR A 1 735 ? -5.637 32.719 40.562 1 77.75 735 THR A CA 1
ATOM 5798 C C . THR A 1 735 ? -5.293 33.969 39.781 1 77.75 735 THR A C 1
ATOM 5800 O O . THR A 1 735 ? -4.285 34.625 40.062 1 77.75 735 THR A O 1
ATOM 5803 N N . LEU A 1 736 ? -6.137 34.312 38.844 1 84.81 736 LEU A N 1
ATOM 5804 C CA . LEU A 1 736 ? -5.918 35.531 38.062 1 84.81 736 LEU A CA 1
ATOM 5805 C C . LEU A 1 736 ? -5.996 36.781 38.906 1 84.81 736 LEU A C 1
ATOM 5807 O O . LEU A 1 736 ? -5.172 37.688 38.781 1 84.81 736 LEU A O 1
ATOM 5811 N N . ALA A 1 737 ? -7.008 36.812 39.812 1 87.25 737 ALA A N 1
ATOM 5812 C CA . ALA A 1 737 ? -7.191 37.938 40.688 1 87.25 737 ALA A CA 1
ATOM 5813 C C . ALA A 1 737 ? -5.988 38.125 41.625 1 87.25 737 ALA A C 1
ATOM 5815 O O . ALA A 1 737 ? -5.559 39.25 41.875 1 87.25 737 ALA A O 1
ATOM 5816 N N . ASN A 1 738 ? -5.477 37.031 42.062 1 83.12 738 ASN A N 1
ATOM 5817 C CA . ASN A 1 738 ? -4.301 37.094 42.938 1 83.12 738 ASN A CA 1
ATOM 5818 C C . ASN A 1 738 ? -3.08 37.625 42.188 1 83.12 738 ASN A C 1
ATOM 5820 O O . ASN A 1 738 ? -2.273 38.344 42.75 1 83.12 738 ASN A O 1
ATOM 5824 N N . GLU A 1 739 ? -3.002 37.219 41 1 81.12 739 GLU A N 1
ATOM 5825 C CA . GLU A 1 739 ? -1.893 37.688 40.156 1 81.12 739 GLU A CA 1
ATOM 5826 C C . GLU A 1 739 ? -1.993 39.188 39.938 1 81.12 739 GLU A C 1
ATOM 5828 O O . GLU A 1 739 ? -0.991 39.906 40 1 81.12 739 GLU A O 1
ATOM 5833 N N . VAL A 1 740 ? -3.199 39.562 39.594 1 85.25 740 VAL A N 1
ATOM 5834 C CA . VAL A 1 740 ? -3.436 40.969 39.312 1 85.25 740 VAL A CA 1
ATOM 5835 C C . VAL A 1 740 ? -3.109 41.812 40.562 1 85.25 740 VAL A C 1
ATOM 5837 O O . VAL A 1 740 ? -2.549 42.906 40.438 1 85.25 740 VAL A O 1
ATOM 5840 N N . ARG A 1 741 ? -3.463 41.312 41.75 1 83.56 741 ARG A N 1
ATOM 5841 C CA . ARG A 1 741 ? -3.141 41.969 43 1 83.56 741 ARG A CA 1
ATOM 5842 C C . ARG A 1 741 ? -1.631 42.062 43.188 1 83.56 741 ARG A C 1
ATOM 5844 O O . ARG A 1 741 ? -1.124 43.094 43.625 1 83.56 741 ARG A O 1
ATOM 5851 N N . ALA A 1 742 ? -1.063 41 42.875 1 79.38 742 ALA A N 1
ATOM 5852 C CA . ALA A 1 742 ? 0.383 40.906 43.062 1 79.38 742 ALA A CA 1
ATOM 5853 C C . ALA A 1 742 ? 1.106 41.906 42.125 1 79.38 742 ALA A C 1
ATOM 5855 O O . ALA A 1 742 ? 2.096 42.531 42.531 1 79.38 742 ALA A O 1
ATOM 5856 N N . TYR A 1 743 ? 0.621 42 40.938 1 80.5 743 TYR A N 1
ATOM 5857 C CA . TYR A 1 743 ? 1.274 42.875 39.969 1 80.5 743 TYR A CA 1
ATOM 5858 C C . TYR A 1 743 ? 0.804 44.312 40.125 1 80.5 743 TYR A C 1
ATOM 5860 O O . TYR A 1 743 ? 1.423 45.25 39.594 1 80.5 743 TYR A O 1
ATOM 5868 N N . SER A 1 744 ? -0.2 44.531 40.875 1 78.62 744 SER A N 1
ATOM 5869 C CA . SER A 1 744 ? -0.777 45.812 41.188 1 78.62 744 SER A CA 1
ATOM 5870 C C . SER A 1 744 ? -0.983 46.656 39.938 1 78.62 744 SER A C 1
ATOM 5872 O O . SER A 1 744 ? -0.604 47.844 39.875 1 78.62 744 SER A O 1
ATOM 5874 N N . THR A 1 745 ? -1.434 46.062 38.875 1 81.69 745 THR A N 1
ATOM 5875 C CA . THR A 1 745 ? -1.674 46.812 37.625 1 81.69 745 THR A CA 1
ATOM 5876 C C . THR A 1 745 ? -3.115 46.656 37.156 1 81.69 745 THR A C 1
ATOM 5878 O O . THR A 1 745 ? -3.619 45.531 37.094 1 81.69 745 THR A O 1
ATOM 5881 N N . PRO A 1 746 ? -3.801 47.75 36.906 1 86.12 746 PRO A N 1
ATOM 5882 C CA . PRO A 1 746 ? -5.18 47.656 36.406 1 86.12 746 PRO A CA 1
ATOM 5883 C C . PRO A 1 746 ? -5.262 47.625 34.875 1 86.12 746 PRO A C 1
ATOM 5885 O O . PRO A 1 746 ? -6.348 47.406 34.312 1 86.12 746 PRO A O 1
ATOM 5888 N N . ARG A 1 747 ? -4.207 47.781 34.188 1 91.56 747 ARG A N 1
ATOM 5889 C CA . ARG A 1 747 ? -4.227 47.781 32.719 1 91.56 747 ARG A CA 1
ATOM 5890 C C . ARG A 1 747 ? -4.004 46.375 32.156 1 91.56 747 ARG A C 1
ATOM 5892 O O . ARG A 1 747 ? -3.076 45.688 32.594 1 91.56 747 ARG A O 1
ATOM 5899 N N . LEU A 1 748 ? -4.871 46.031 31.281 1 93.44 748 LEU A N 1
ATOM 5900 C CA . LEU A 1 748 ? -4.863 44.688 30.703 1 93.44 748 LEU A CA 1
ATOM 5901 C C . LEU A 1 748 ? -3.516 44.406 30.047 1 93.44 748 LEU A C 1
ATOM 5903 O O . LEU A 1 748 ? -2.955 43.312 30.234 1 93.44 748 LEU A O 1
ATOM 5907 N N . SER A 1 749 ? -3.014 45.344 29.234 1 89.38 749 SER A N 1
ATOM 5908 C CA . SER A 1 749 ? -1.762 45.125 28.516 1 89.38 749 SER A CA 1
ATOM 5909 C C . SER A 1 749 ? -0.605 44.875 29.469 1 89.38 749 SER A C 1
ATOM 5911 O O . SER A 1 749 ? 0.249 44.031 29.203 1 89.38 749 SER A O 1
ATOM 5913 N N . ASP A 1 750 ? -0.63 45.594 30.578 1 86.19 750 ASP A N 1
ATOM 5914 C CA . ASP A 1 750 ? 0.42 45.438 31.578 1 86.19 750 ASP A CA 1
ATOM 5915 C C . ASP A 1 750 ? 0.334 44.062 32.25 1 86.19 750 ASP A C 1
ATOM 5917 O O . ASP A 1 750 ? 1.356 43.438 32.5 1 86.19 750 ASP A O 1
ATOM 5921 N N . TYR A 1 751 ? -0.838 43.781 32.562 1 87.31 751 TYR A N 1
ATOM 5922 C CA . TYR A 1 751 ? -1.043 42.469 33.188 1 87.31 751 TYR A CA 1
ATOM 5923 C C . TYR A 1 751 ? -0.561 41.344 32.281 1 87.31 751 TYR A C 1
ATOM 5925 O O . TYR A 1 751 ? 0.116 40.438 32.75 1 87.31 751 TYR A O 1
ATOM 5933 N N . LEU A 1 752 ? -0.965 41.375 31.016 1 85.44 752 LEU A N 1
ATOM 5934 C CA . LEU A 1 752 ? -0.605 40.344 30.078 1 85.44 752 LEU A CA 1
ATOM 5935 C C . LEU A 1 752 ? 0.906 40.281 29.875 1 85.44 752 LEU A C 1
ATOM 5937 O O . LEU A 1 752 ? 1.476 39.188 29.734 1 85.44 752 LEU A O 1
ATOM 5941 N N . ARG A 1 753 ? 1.519 41.344 29.797 1 75.5 753 ARG A N 1
ATOM 5942 C CA . ARG A 1 753 ? 2.971 41.406 29.672 1 75.5 753 ARG A CA 1
ATOM 5943 C C . ARG A 1 753 ? 3.656 40.781 30.875 1 75.5 753 ARG A C 1
ATOM 5945 O O . ARG A 1 753 ? 4.598 40 30.719 1 75.5 753 ARG A O 1
ATOM 5952 N N . GLU A 1 754 ? 3.092 41.156 32.062 1 70.31 754 GLU A N 1
ATOM 5953 C CA . GLU A 1 754 ? 3.707 40.688 33.312 1 70.31 754 GLU A CA 1
ATOM 5954 C C . GLU A 1 754 ? 3.418 39.219 33.562 1 70.31 754 GLU A C 1
ATOM 5956 O O . GLU A 1 754 ? 4.289 38.469 34 1 70.31 754 GLU A O 1
ATOM 5961 N N . SER A 1 755 ? 2.248 38.875 33.312 1 70.38 755 SER A N 1
ATOM 5962 C CA . SER A 1 755 ? 1.829 37.531 33.594 1 70.38 755 SER A CA 1
ATOM 5963 C C . SER A 1 755 ? 2.254 36.562 32.469 1 70.38 755 SER A C 1
ATOM 5965 O O . SER A 1 755 ? 2.264 35.344 32.688 1 70.38 755 SER A O 1
ATOM 5967 N N . ARG A 1 756 ? 2.473 37.062 31.234 1 65.38 756 ARG A N 1
ATOM 5968 C CA . ARG A 1 756 ? 2.814 36.281 30.047 1 65.38 756 ARG A CA 1
ATOM 5969 C C . ARG A 1 756 ? 1.662 35.375 29.641 1 65.38 756 ARG A C 1
ATOM 5971 O O . ARG A 1 756 ? 1.879 34.312 29.016 1 65.38 756 ARG A O 1
ATOM 5978 N N . ARG A 1 757 ? 0.556 35.688 30.125 1 73.62 757 ARG A N 1
ATOM 5979 C CA . ARG A 1 757 ? -0.636 34.938 29.719 1 73.62 757 ARG A CA 1
ATOM 5980 C C . ARG A 1 757 ? -1.198 35.469 28.406 1 73.62 757 ARG A C 1
ATOM 5982 O O . ARG A 1 757 ? -0.952 36.625 28.031 1 73.62 757 ARG A O 1
ATOM 5989 N N . GLU A 1 758 ? -1.892 34.531 27.812 1 78.88 758 GLU A N 1
ATOM 5990 C CA . GLU A 1 758 ? -2.627 34.969 26.625 1 78.88 758 GLU A CA 1
ATOM 5991 C C . GLU A 1 758 ? -3.971 35.594 27 1 78.88 758 GLU A C 1
ATOM 5993 O O . GLU A 1 758 ? -4.613 35.156 27.953 1 78.88 758 GLU A O 1
ATOM 5998 N N . VAL A 1 759 ? -4.367 36.562 26.266 1 88.06 759 VAL A N 1
ATOM 5999 C CA . VAL A 1 759 ? -5.59 37.312 26.547 1 88.06 759 VAL A CA 1
ATOM 6000 C C . VAL A 1 759 ? -6.781 36.344 26.594 1 88.06 759 VAL A C 1
ATOM 6002 O O . VAL A 1 759 ? -7.711 36.531 27.375 1 88.06 759 VAL A O 1
ATOM 6005 N N . LYS A 1 760 ? -6.762 35.344 25.766 1 86.25 760 LYS A N 1
ATOM 6006 C CA . LYS A 1 760 ? -7.887 34.406 25.672 1 86.25 760 LYS A CA 1
ATOM 6007 C C . LYS A 1 760 ? -8.125 33.688 27 1 86.25 760 LYS A C 1
ATOM 6009 O O . LYS A 1 760 ? -9.258 33.344 27.328 1 86.25 760 LYS A O 1
ATOM 6014 N N . GLU A 1 761 ? -7.145 33.5 27.766 1 80.25 761 GLU A N 1
ATOM 6015 C CA . GLU A 1 761 ? -7.25 32.812 29.047 1 80.25 761 GLU A CA 1
ATOM 6016 C C . GLU A 1 761 ? -8.125 33.594 30.031 1 80.25 761 GLU A C 1
ATOM 6018 O O . GLU A 1 761 ? -8.719 33 30.922 1 80.25 761 GLU A O 1
ATOM 6023 N N . LEU A 1 762 ? -8.148 34.844 29.844 1 87.31 762 LEU A N 1
ATOM 6024 C CA . LEU A 1 762 ? -8.914 35.688 30.734 1 87.31 762 LEU A CA 1
ATOM 6025 C C . LEU A 1 762 ? -10.406 35.531 30.484 1 87.31 762 LEU A C 1
ATOM 6027 O O . LEU A 1 762 ? -11.227 35.906 31.344 1 87.31 762 LEU A O 1
ATOM 6031 N N . TYR A 1 763 ? -10.75 35.062 29.422 1 89.75 763 TYR A N 1
ATOM 6032 C CA . TYR A 1 763 ? -12.156 35.094 29.047 1 89.75 763 TYR A CA 1
ATOM 6033 C C . TYR A 1 763 ? -12.734 33.688 28.984 1 89.75 763 TYR A C 1
ATOM 6035 O O . TYR A 1 763 ? -13.766 33.469 28.344 1 89.75 763 TYR A O 1
ATOM 6043 N N . LYS A 1 764 ? -12.117 32.812 29.672 1 82.81 764 LYS A N 1
ATOM 6044 C CA . LYS A 1 764 ? -12.648 31.453 29.812 1 82.81 764 LYS A CA 1
ATOM 6045 C C . LYS A 1 764 ? -13.859 31.422 30.75 1 82.81 764 LYS A C 1
ATOM 6047 O O . LYS A 1 764 ? -13.922 32.188 31.719 1 82.81 764 LYS A O 1
ATOM 6052 N N . SER A 1 765 ? -14.844 30.484 30.688 1 76.88 765 SER A N 1
ATOM 6053 C CA . SER A 1 765 ? -15.984 30.188 31.547 1 76.88 765 SER A CA 1
ATOM 6054 C C . SER A 1 765 ? -16.781 31.438 31.875 1 76.88 765 SER A C 1
ATOM 6056 O O . SER A 1 765 ? -17.203 31.625 33.031 1 76.88 765 SER A O 1
ATOM 6058 N N . GLY A 1 766 ? -16.906 32.406 31.094 1 78.94 766 GLY A N 1
ATOM 6059 C CA . GLY A 1 766 ? -17.688 33.625 31.297 1 78.94 766 GLY A CA 1
ATOM 6060 C C . GLY A 1 766 ? -16.953 34.688 32.062 1 78.94 766 GLY A C 1
ATOM 6061 O O . GLY A 1 766 ? -17.547 35.656 32.5 1 78.94 766 GLY A O 1
ATOM 6062 N N . ASN A 1 767 ? -15.68 34.531 32.188 1 85.75 767 ASN A N 1
ATOM 6063 C CA . ASN A 1 767 ? -14.852 35.531 32.906 1 85.75 767 ASN A CA 1
ATOM 6064 C C . ASN A 1 767 ? -14.508 36.688 31.984 1 85.75 767 ASN A C 1
ATOM 6066 O O . ASN A 1 767 ? -14.641 36.625 30.766 1 85.75 767 ASN A O 1
ATOM 6070 N N . SER A 1 768 ? -14.18 37.812 32.594 1 92.56 768 SER A N 1
ATOM 6071 C CA . SER A 1 768 ? -13.758 39.031 31.891 1 92.56 768 SER A CA 1
ATOM 6072 C C . SER A 1 768 ? -12.695 39.781 32.688 1 92.56 768 SER A C 1
ATOM 6074 O O . SER A 1 768 ? -12.484 39.5 33.875 1 92.56 768 SER A O 1
ATOM 6076 N N . TRP A 1 769 ? -12.047 40.594 32.062 1 93.94 769 TRP A N 1
ATOM 6077 C CA . TRP A 1 769 ? -11.008 41.406 32.719 1 93.94 769 TRP A CA 1
ATOM 6078 C C . TRP A 1 769 ? -11.578 42.219 33.875 1 93.94 769 TRP A C 1
ATOM 6080 O O . TRP A 1 769 ? -11 42.25 34.969 1 93.94 769 TRP A O 1
ATOM 6090 N N . THR A 1 770 ? -12.766 42.844 33.688 1 94.19 770 THR A N 1
ATOM 6091 C CA . THR A 1 770 ? -13.453 43.625 34.719 1 94.19 770 THR A CA 1
ATOM 6092 C C . THR A 1 770 ? -13.797 42.75 35.938 1 94.19 770 THR A C 1
ATOM 6094 O O . THR A 1 770 ? -13.648 43.156 37.062 1 94.19 770 THR A O 1
ATOM 6097 N N . ALA A 1 771 ? -14.227 41.562 35.625 1 91.44 771 ALA A N 1
ATOM 6098 C CA . ALA A 1 771 ? -14.547 40.594 36.688 1 91.44 771 ALA A CA 1
ATOM 6099 C C . ALA A 1 771 ? -13.312 40.281 37.5 1 91.44 771 ALA A C 1
ATOM 6101 O O . ALA A 1 771 ? -13.391 40.156 38.719 1 91.44 771 ALA A O 1
ATOM 6102 N N . VAL A 1 772 ? -12.203 40.094 36.906 1 91.56 772 VAL A N 1
ATOM 6103 C CA . VAL A 1 772 ? -10.938 39.812 37.562 1 91.56 772 VAL A CA 1
ATOM 6104 C C . VAL A 1 772 ? -10.523 41 38.438 1 91.56 772 VAL A C 1
ATOM 6106 O O . VAL A 1 772 ? -10.086 40.812 39.562 1 91.56 772 VAL A O 1
ATOM 6109 N N . LEU A 1 773 ? -10.68 42.219 37.875 1 93.31 773 LEU A N 1
ATOM 6110 C CA . LEU A 1 773 ? -10.312 43.438 38.594 1 93.31 773 LEU A CA 1
ATOM 6111 C C . LEU A 1 773 ? -11.195 43.625 39.812 1 93.31 773 LEU A C 1
ATOM 6113 O O . LEU A 1 773 ? -10.727 44.062 40.875 1 93.31 773 LEU A O 1
ATOM 6117 N N . ARG A 1 774 ? -12.484 43.375 39.656 1 90.88 774 ARG A N 1
ATOM 6118 C CA . ARG A 1 774 ? -13.414 43.5 40.781 1 90.88 774 ARG A CA 1
ATOM 6119 C C . ARG A 1 774 ? -13.07 42.531 41.906 1 90.88 774 ARG A C 1
ATOM 6121 O O . ARG A 1 774 ? -13.117 42.875 43.062 1 90.88 774 ARG A O 1
ATOM 6128 N N . ARG A 1 775 ? -12.719 41.375 41.5 1 89.06 775 ARG A N 1
ATOM 6129 C CA . ARG A 1 775 ? -12.336 40.344 42.469 1 89.06 775 ARG A CA 1
ATOM 6130 C C . ARG A 1 775 ? -11.008 40.688 43.125 1 89.06 775 ARG A C 1
ATOM 6132 O O . ARG A 1 775 ? -10.789 40.375 44.281 1 89.06 775 ARG A O 1
ATOM 6139 N N . ALA A 1 776 ? -10.141 41.344 42.406 1 90.25 776 ALA A N 1
ATOM 6140 C CA . ALA A 1 776 ? -8.852 41.781 42.938 1 90.25 776 ALA A CA 1
ATOM 6141 C C . ALA A 1 776 ? -9.008 43.031 43.812 1 90.25 776 ALA A C 1
ATOM 6143 O O . ALA A 1 776 ? -8.062 43.438 44.5 1 90.25 776 ALA A O 1
ATOM 6144 N N . GLY A 1 777 ? -10.164 43.688 43.812 1 87.81 777 GLY A N 1
ATOM 6145 C CA . GLY A 1 777 ? -10.453 44.844 44.625 1 87.81 777 GLY A CA 1
ATOM 6146 C C . GLY A 1 777 ? -9.977 46.156 44 1 87.81 777 GLY A C 1
ATOM 6147 O O . GLY A 1 777 ? -9.812 47.156 44.719 1 87.81 777 GLY A O 1
ATOM 6148 N N . LEU A 1 778 ? -9.734 46.094 42.781 1 91.25 778 LEU A N 1
ATOM 6149 C CA . LEU A 1 778 ? -9.18 47.281 42.125 1 91.25 778 LEU A CA 1
ATOM 6150 C C . LEU A 1 778 ? -10.297 48.156 41.562 1 91.25 778 LEU A C 1
ATOM 6152 O O . LEU A 1 778 ? -10.07 49.312 41.219 1 91.25 778 LEU A O 1
ATOM 6156 N N . ILE A 1 779 ? -11.477 47.625 41.344 1 90.5 779 ILE A N 1
ATOM 6157 C CA . ILE A 1 779 ? -12.664 48.375 40.969 1 90.5 779 ILE A CA 1
ATOM 6158 C C . ILE A 1 779 ? -13.68 48.344 42.125 1 90.5 779 ILE A C 1
ATOM 6160 O O . ILE A 1 779 ? -14.141 47.281 42.5 1 90.5 779 ILE A O 1
ATOM 6164 N N . GLN A 1 780 ? -14.008 49.469 42.625 1 84.62 780 GLN A N 1
ATOM 6165 C CA . GLN A 1 780 ? -14.883 49.531 43.812 1 84.62 780 GLN A CA 1
ATOM 6166 C C . GLN A 1 780 ? -16.297 49.969 43.406 1 84.62 780 GLN A C 1
ATOM 6168 O O . GLN A 1 780 ? -17.25 49.719 44.125 1 84.62 780 GLN A O 1
ATOM 6173 N N . GLU A 1 781 ? -16.375 50.562 42.281 1 86.5 781 GLU A N 1
ATOM 6174 C CA . GLU A 1 781 ? -17.672 51.031 41.812 1 86.5 781 GLU A CA 1
ATOM 6175 C C . GLU A 1 781 ? -18.641 49.875 41.594 1 86.5 781 GLU A C 1
ATOM 6177 O O . GLU A 1 781 ? -18.234 48.812 41.125 1 86.5 781 GLU A O 1
ATOM 6182 N N . ALA A 1 782 ? -19.906 50.062 42.062 1 89.12 782 ALA A N 1
ATOM 6183 C CA . ALA A 1 782 ? -20.938 49.031 41.844 1 89.12 782 ALA A CA 1
ATOM 6184 C C . ALA A 1 782 ? -21.188 48.812 40.375 1 89.12 782 ALA A C 1
ATOM 6186 O O . ALA A 1 782 ? -21.172 49.75 39.562 1 89.12 782 ALA A O 1
ATOM 6187 N N . PRO A 1 783 ? -21.375 47.531 39.969 1 90.69 783 PRO A N 1
ATOM 6188 C CA . PRO A 1 783 ? -21.656 47.25 38.562 1 90.69 783 PRO A CA 1
ATOM 6189 C C . PRO A 1 783 ? -22.938 47.906 38.062 1 90.69 783 PRO A C 1
ATOM 6191 O O . PRO A 1 783 ? -23.938 47.938 38.781 1 90.69 783 PRO A O 1
ATOM 6194 N 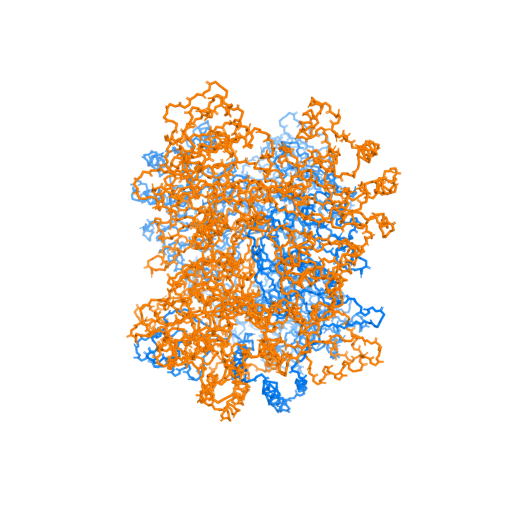N . ALA A 1 784 ? -22.875 48.531 36.938 1 91.31 784 ALA A N 1
ATOM 6195 C CA . ALA A 1 784 ? -24.062 49.094 36.312 1 91.31 784 ALA A CA 1
ATOM 6196 C C . ALA A 1 784 ? -25.031 48 35.875 1 91.31 784 ALA A C 1
ATOM 6198 O O . ALA A 1 784 ? -24.625 46.844 35.656 1 91.31 784 ALA A O 1
ATOM 6199 N N . PRO A 1 785 ? -26.359 48.344 35.875 1 91.31 785 PRO A N 1
ATOM 6200 C CA . PRO A 1 785 ? -27.312 47.344 35.375 1 91.31 785 PRO A CA 1
ATOM 6201 C C . PRO A 1 785 ? -27 46.844 33.969 1 91.31 785 PRO A C 1
ATOM 6203 O O . PRO A 1 785 ? -26.781 47.656 33.062 1 91.31 785 PRO A O 1
ATOM 6206 N N . GLY A 1 786 ? -26.891 45.469 33.844 1 91.56 786 GLY A N 1
ATOM 6207 C CA . GLY A 1 786 ? -26.656 44.875 32.531 1 91.56 786 GLY A CA 1
ATOM 6208 C C . GLY A 1 786 ? -25.188 44.688 32.25 1 91.56 786 GLY A C 1
ATOM 6209 O O . GLY A 1 786 ? -24.828 44.094 31.203 1 91.56 786 GLY A O 1
ATOM 6210 N N . GLU A 1 787 ? -24.359 45.094 33.062 1 93.19 787 GLU A N 1
ATOM 6211 C CA . GLU A 1 787 ? -22.922 45.031 32.875 1 93.19 787 GLU A CA 1
ATOM 6212 C C . GLU A 1 787 ? -22.453 43.594 32.719 1 93.19 787 GLU A C 1
ATOM 6214 O O . GLU A 1 787 ? -21.625 43.281 31.844 1 93.19 787 GLU A O 1
ATOM 6219 N N . ALA A 1 788 ? -23 42.719 33.531 1 91.81 788 ALA A N 1
ATOM 6220 C CA . ALA A 1 788 ? -22.578 41.344 33.531 1 91.81 788 ALA A CA 1
ATOM 6221 C C . ALA A 1 788 ? -22.859 40.656 32.188 1 91.81 788 ALA A C 1
ATOM 6223 O O . ALA A 1 788 ? -22.047 39.875 31.703 1 91.81 788 ALA A O 1
ATOM 6224 N N . ALA A 1 789 ? -23.984 40.969 31.672 1 92.56 789 ALA A N 1
ATOM 6225 C CA . ALA A 1 789 ? -24.359 40.375 30.391 1 92.56 789 ALA A CA 1
ATOM 6226 C C . ALA A 1 789 ? -23.438 40.875 29.281 1 92.56 789 ALA A C 1
ATOM 6228 O O . ALA A 1 789 ? -23.094 40.094 28.375 1 92.56 789 ALA A O 1
ATOM 6229 N N . LEU A 1 790 ? -23.078 42.125 29.312 1 94.75 790 LEU A N 1
ATOM 6230 C CA . LEU A 1 790 ? -22.188 42.688 28.312 1 94.75 790 LEU A CA 1
ATOM 6231 C C . LEU A 1 790 ? -20.781 42.125 28.453 1 94.75 790 LEU A C 1
ATOM 6233 O O . LEU A 1 790 ? -20.125 41.812 27.453 1 94.75 790 LEU A O 1
ATOM 6237 N N . LEU A 1 791 ? -20.328 42 29.672 1 94 791 LEU A N 1
ATOM 6238 C CA . LEU A 1 791 ? -18.984 41.5 29.922 1 94 791 LEU A CA 1
ATOM 6239 C C . LEU A 1 791 ? -18.828 40.062 29.438 1 94 791 LEU A C 1
ATOM 6241 O O . LEU A 1 791 ? -17.75 39.656 28.984 1 94 791 LEU A O 1
ATOM 6245 N N . LYS A 1 792 ? -19.891 39.344 29.438 1 91.69 792 LYS A N 1
ATOM 6246 C CA . LYS A 1 792 ? -19.875 37.969 28.953 1 91.69 792 LYS A CA 1
ATOM 6247 C C . LYS A 1 792 ? -19.625 37.938 27.453 1 91.69 792 LYS A C 1
ATOM 6249 O O . LYS A 1 792 ? -19.203 36.875 26.922 1 91.69 792 LYS A O 1
ATOM 6254 N N . ARG A 1 793 ? -19.75 39 26.781 1 92.81 793 ARG A N 1
ATOM 6255 C CA . ARG A 1 793 ? -19.594 39.062 25.328 1 92.81 793 ARG A CA 1
ATOM 6256 C C . ARG A 1 793 ? -18.234 39.656 24.953 1 92.81 793 ARG A C 1
ATOM 6258 O O . ARG A 1 793 ? -17.891 39.688 23.766 1 92.81 793 ARG A O 1
ATOM 6265 N N . ALA A 1 794 ? -17.469 40.031 25.859 1 93.81 794 ALA A N 1
ATOM 6266 C CA . ALA A 1 794 ? -16.203 40.688 25.594 1 93.81 794 ALA A CA 1
ATOM 6267 C C . ALA A 1 794 ? -15.281 39.781 24.766 1 93.81 794 ALA A C 1
ATOM 6269 O O . ALA A 1 794 ? -14.516 40.281 23.938 1 93.81 794 ALA A O 1
ATOM 6270 N N . HIS A 1 795 ? -15.422 38.469 24.938 1 93.06 795 HIS A N 1
ATOM 6271 C CA . HIS A 1 795 ? -14.594 37.531 24.219 1 93.06 795 HIS A CA 1
ATOM 6272 C C . HIS A 1 795 ? -14.836 37.594 22.719 1 93.06 795 HIS A C 1
ATOM 6274 O O . HIS A 1 795 ? -13.977 37.219 21.922 1 93.06 795 HIS A O 1
ATOM 6280 N N . ALA A 1 796 ? -15.969 38.062 22.328 1 94.56 796 ALA A N 1
ATOM 6281 C CA . ALA A 1 796 ? -16.375 38.094 20.922 1 94.56 796 ALA A CA 1
ATOM 6282 C C . ALA A 1 796 ? -15.57 39.125 20.156 1 94.56 796 ALA A C 1
ATOM 6284 O O . ALA A 1 796 ? -15.656 39.188 18.922 1 94.56 796 ALA A O 1
ATOM 6285 N N . PHE A 1 797 ? -14.664 39.844 20.844 1 96.06 797 PHE A N 1
ATOM 6286 C CA . PHE A 1 797 ? -13.906 40.906 20.188 1 96.06 797 PHE A CA 1
ATOM 6287 C C . PHE A 1 797 ? -12.414 40.562 20.156 1 96.06 797 PHE A C 1
ATOM 6289 O O . PHE A 1 797 ? -11.594 41.375 19.734 1 96.06 797 PHE A O 1
ATOM 6296 N N . LEU A 1 798 ? -12.086 39.344 20.469 1 94.19 798 LEU A N 1
ATOM 6297 C CA . LEU A 1 798 ? -10.688 38.938 20.594 1 94.19 798 LEU A CA 1
ATOM 6298 C C . LEU A 1 798 ? -10.07 38.688 19.219 1 94.19 798 LEU A C 1
ATOM 6300 O O . LEU A 1 798 ? -8.867 38.406 19.109 1 94.19 798 LEU A O 1
ATOM 6304 N N . HIS A 1 799 ? -10.836 38.844 18.156 1 94.81 799 HIS A N 1
ATOM 6305 C CA . HIS A 1 799 ? -10.336 38.5 16.828 1 94.81 799 HIS A CA 1
ATOM 6306 C C . HIS A 1 799 ? -10.266 39.75 15.93 1 94.81 799 HIS A C 1
ATOM 6308 O O . HIS A 1 799 ? -9.898 39.656 14.758 1 94.81 799 HIS A O 1
ATOM 6314 N N . VAL A 1 800 ? -10.633 40.906 16.453 1 95.62 800 VAL A N 1
ATOM 6315 C CA . VAL A 1 800 ? -10.695 42.094 15.625 1 95.62 800 VAL A CA 1
ATOM 6316 C C . VAL A 1 800 ? -9.297 42.469 15.156 1 95.62 800 VAL A C 1
ATOM 6318 O O . VAL A 1 800 ? -8.477 42.938 15.945 1 95.62 800 VAL A O 1
ATOM 6321 N N . ASP A 1 801 ? -9.039 42.312 13.844 1 92.81 801 ASP A N 1
ATOM 6322 C CA . ASP A 1 801 ? -7.668 42.469 13.367 1 92.81 801 ASP A CA 1
ATOM 6323 C C . ASP A 1 801 ? -7.602 43.406 12.172 1 92.81 801 ASP A C 1
ATOM 6325 O O . ASP A 1 801 ? -6.598 43.438 11.461 1 92.81 801 ASP A O 1
ATOM 6329 N N . ASP A 1 802 ? -8.602 44.062 11.805 1 92.5 802 ASP A N 1
ATOM 6330 C CA . ASP A 1 802 ? -8.531 45.094 10.781 1 92.5 802 ASP A CA 1
ATOM 6331 C C . ASP A 1 802 ? -8.641 46.5 11.398 1 92.5 802 ASP A C 1
ATOM 6333 O O . ASP A 1 802 ? -9.531 46.75 12.211 1 92.5 802 ASP A O 1
ATOM 6337 N N . PRO A 1 803 ? -7.758 47.406 11.031 1 91.12 803 PRO A N 1
ATOM 6338 C CA . PRO A 1 803 ? -7.613 48.719 11.672 1 91.12 803 PRO A CA 1
ATOM 6339 C C . PRO A 1 803 ? -8.867 49.594 11.539 1 91.12 803 PRO A C 1
ATOM 6341 O O . PRO A 1 803 ? -9.242 50.281 12.484 1 91.12 803 PRO A O 1
ATOM 6344 N N . GLU A 1 804 ? -9.523 49.562 10.461 1 93.62 804 GLU A N 1
ATOM 6345 C CA . GLU A 1 804 ? -10.695 50.406 10.25 1 93.62 804 GLU A CA 1
ATOM 6346 C C . GLU A 1 804 ? -11.836 50 11.18 1 93.62 804 GLU A C 1
ATOM 6348 O O . GLU A 1 804 ? -12.492 50.844 11.781 1 93.62 804 GLU A O 1
ATOM 6353 N N . ARG A 1 805 ? -12.086 48.719 11.258 1 96.31 805 ARG A N 1
ATOM 6354 C CA . ARG A 1 805 ? -13.102 48.219 12.164 1 96.31 805 ARG A CA 1
ATOM 6355 C C . ARG A 1 805 ? -12.773 48.531 13.609 1 96.31 805 ARG A C 1
ATOM 6357 O O . ARG A 1 805 ? -13.648 48.969 14.367 1 96.31 805 ARG A O 1
ATOM 6364 N N . ALA A 1 806 ? -11.539 48.281 13.992 1 95.62 806 ALA A N 1
ATOM 6365 C CA . ALA A 1 806 ? -11.094 48.562 15.359 1 95.62 806 ALA A CA 1
ATOM 6366 C C . ALA A 1 806 ? -11.273 50.031 15.68 1 95.62 806 ALA A C 1
ATOM 6368 O O . ALA A 1 806 ? -11.734 50.406 16.766 1 95.62 806 ALA A O 1
ATOM 6369 N N . ALA A 1 807 ? -10.875 50.938 14.734 1 94.44 807 ALA A N 1
ATOM 6370 C CA . ALA A 1 807 ? -11.008 52.375 14.93 1 94.44 807 ALA A CA 1
ATOM 6371 C C . ALA A 1 807 ? -12.469 52.781 15.086 1 94.44 807 ALA A C 1
ATOM 6373 O O . ALA A 1 807 ? -12.805 53.625 15.922 1 94.44 807 ALA A O 1
ATOM 6374 N N . ALA A 1 808 ? -13.32 52.219 14.289 1 96 808 ALA A N 1
ATOM 6375 C CA . ALA A 1 808 ? -14.75 52.531 14.367 1 96 808 ALA A CA 1
ATOM 6376 C C . ALA A 1 808 ? -15.328 52.062 15.703 1 96 808 ALA A C 1
ATOM 6378 O O . ALA A 1 808 ? -16.109 52.812 16.328 1 96 808 ALA A O 1
ATOM 6379 N N . TYR A 1 809 ? -15 50.812 16.094 1 97.38 809 TYR A N 1
ATOM 6380 C CA . TYR A 1 809 ? -15.469 50.312 17.375 1 97.38 809 TYR A CA 1
ATOM 6381 C C . TYR A 1 809 ? -15.016 51.219 18.516 1 97.38 809 TYR A C 1
ATOM 6383 O O . TYR A 1 809 ? -15.805 51.562 19.406 1 97.38 809 TYR A O 1
ATOM 6391 N N . LEU A 1 810 ? -13.711 51.625 18.453 1 95.75 810 LEU A N 1
ATOM 6392 C CA . LEU A 1 810 ? -13.164 52.5 19.5 1 95.75 810 LEU A CA 1
ATOM 6393 C C . LEU A 1 810 ? -13.883 53.844 19.531 1 95.75 810 LEU A C 1
ATOM 6395 O O . LEU A 1 810 ? -14.148 54.375 20.609 1 95.75 810 LEU A O 1
ATOM 6399 N N . ARG A 1 811 ? -14.234 54.344 18.406 1 94.62 811 ARG A N 1
ATOM 6400 C CA . ARG A 1 811 ? -14.961 55.625 18.328 1 94.62 811 ARG A CA 1
ATOM 6401 C C . ARG A 1 811 ? -16.359 55.5 18.906 1 94.62 811 ARG A C 1
ATOM 6403 O O . ARG A 1 811 ? -16.844 56.375 19.594 1 94.62 811 ARG A O 1
ATOM 6410 N N . LEU A 1 812 ? -16.969 54.375 18.641 1 95.69 812 LEU A N 1
ATOM 6411 C CA . LEU A 1 812 ? -18.344 54.156 19.078 1 95.69 812 LEU A CA 1
ATOM 6412 C C . LEU A 1 812 ? -18.391 53.875 20.578 1 95.69 812 LEU A C 1
ATOM 6414 O O . LEU A 1 812 ? -19.438 54.031 21.203 1 95.69 812 LEU A O 1
ATOM 6418 N N . LEU A 1 813 ? -17.25 53.469 21.141 1 95.69 813 LEU A N 1
ATOM 6419 C CA . LEU A 1 813 ? -17.172 53.125 22.562 1 95.69 813 LEU A CA 1
ATOM 6420 C C . LEU A 1 813 ? -16.672 54.312 23.359 1 95.69 813 LEU A C 1
ATOM 6422 O O . LEU A 1 813 ? -16.609 54.281 24.594 1 95.69 813 LEU A O 1
ATOM 6426 N N . ASP A 1 814 ? -16.359 55.375 22.656 1 93.81 814 ASP A N 1
ATOM 6427 C CA . ASP A 1 814 ? -15.844 56.562 23.297 1 93.81 814 ASP A CA 1
ATOM 6428 C C . ASP A 1 814 ? -16.953 57.281 24.062 1 93.81 814 ASP A C 1
ATOM 6430 O O . ASP A 1 814 ? -18.141 57.031 23.828 1 93.81 814 ASP A O 1
ATOM 6434 N N . ASP A 1 815 ? -16.594 58.188 24.969 1 90.81 815 ASP A N 1
ATOM 6435 C CA . ASP A 1 815 ? -17.547 58.969 25.781 1 90.81 815 ASP A CA 1
ATOM 6436 C C . ASP A 1 815 ? -18.391 59.875 24.906 1 90.81 815 ASP A C 1
ATOM 6438 O O . ASP A 1 815 ? -19.578 6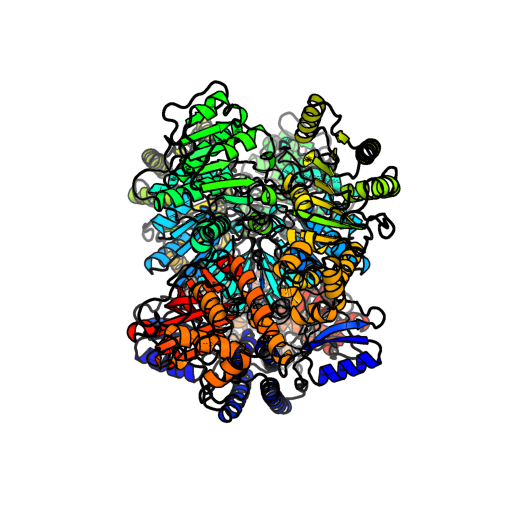0.094 25.188 1 90.81 815 ASP A O 1
ATOM 6442 N N . ASP A 1 816 ? -17.781 60.438 23.922 1 89.94 816 ASP A N 1
ATOM 6443 C CA . ASP A 1 816 ? -18.469 61.375 23.031 1 89.94 816 ASP A CA 1
ATOM 6444 C C . ASP A 1 816 ? -18.828 60.688 21.703 1 89.94 816 ASP A C 1
ATOM 6446 O O . ASP A 1 816 ? -18.688 61.281 20.641 1 89.94 816 ASP A O 1
ATOM 6450 N N . ALA A 1 817 ? -19.234 59.406 21.766 1 93 817 ALA A N 1
ATOM 6451 C CA . ALA A 1 817 ? -19.594 58.656 20.562 1 93 817 ALA A CA 1
ATOM 6452 C C . ALA A 1 817 ? -20.719 59.344 19.797 1 93 817 ALA A C 1
ATOM 6454 O O . ALA A 1 817 ? -21.703 59.781 20.391 1 93 817 ALA A O 1
ATOM 6455 N N . PRO A 1 818 ? -20.641 59.5 18.562 1 93.38 818 PRO A N 1
ATOM 6456 C CA . PRO A 1 818 ? -21.703 60.125 17.766 1 93.38 818 PRO A CA 1
ATOM 6457 C C . PRO A 1 818 ? -22.953 59.25 17.656 1 93.38 818 PRO A C 1
ATOM 6459 O O . PRO A 1 818 ? -22.859 58.031 17.75 1 93.38 818 PRO A O 1
ATOM 6462 N N . PRO A 1 819 ? -24.094 59.938 17.484 1 94.06 819 PRO A N 1
ATOM 6463 C CA . PRO A 1 819 ? -25.312 59.156 17.25 1 94.06 819 PRO A CA 1
ATOM 6464 C C . PRO A 1 819 ? -25.281 58.375 15.93 1 94.06 819 PRO A C 1
ATOM 6466 O O . PRO A 1 819 ? -24.625 58.781 14.977 1 94.06 819 PRO A O 1
ATOM 6469 N N . TYR A 1 820 ? -25.984 57.25 15.938 1 95.06 820 TYR A N 1
ATOM 6470 C CA . TYR A 1 820 ? -26.016 56.344 14.812 1 95.06 820 TYR A CA 1
ATOM 6471 C C . TYR A 1 820 ? -26.375 57.062 13.516 1 95.06 820 TYR A C 1
ATOM 6473 O O . TYR A 1 820 ? -25.766 56.812 12.477 1 95.06 820 TYR A O 1
ATOM 6481 N N . GLU A 1 821 ? -27.328 57.938 13.5 1 92.31 821 GLU A N 1
ATOM 6482 C CA . GLU A 1 821 ? -27.859 58.625 12.312 1 92.31 821 GLU A CA 1
ATOM 6483 C C . GLU A 1 821 ? -26.844 59.594 11.727 1 92.31 821 GLU A C 1
ATOM 6485 O O . GLU A 1 821 ? -26.891 59.906 10.531 1 92.31 821 GLU A O 1
ATOM 6490 N N . GLU A 1 822 ? -25.906 60.062 12.539 1 94 822 GLU A N 1
ATOM 6491 C CA . GLU A 1 822 ? -24.922 61.031 12.102 1 94 822 GLU A CA 1
ATOM 6492 C C . GLU A 1 822 ? -23.672 60.344 11.539 1 94 822 GLU A C 1
ATOM 6494 O O . GLU A 1 822 ? -22.812 61 10.938 1 94 822 GLU A O 1
ATOM 6499 N N . LEU A 1 823 ? -23.609 59.031 11.656 1 94.44 823 LEU A N 1
ATOM 6500 C CA . LEU A 1 823 ? -22.453 58.312 11.172 1 94.44 823 LEU A CA 1
ATOM 6501 C C . LEU A 1 823 ? -22.531 58.125 9.656 1 94.44 823 LEU A C 1
ATOM 6503 O O . LEU A 1 823 ? -23.609 57.906 9.102 1 94.44 823 LEU A O 1
ATOM 6507 N N . PRO A 1 824 ? -21.375 58.281 9.039 1 92.88 824 PRO A N 1
ATOM 6508 C CA . PRO A 1 824 ? -21.344 57.906 7.625 1 92.88 824 PRO A CA 1
ATOM 6509 C C . PRO A 1 824 ? -21.766 56.438 7.391 1 92.88 824 PRO A C 1
ATOM 6511 O O . PRO A 1 824 ? -21.75 55.656 8.328 1 92.88 824 PRO A O 1
ATOM 6514 N N . ALA A 1 825 ? -22.094 56.125 6.195 1 91.31 825 ALA A N 1
ATOM 6515 C CA . ALA A 1 825 ? -22.641 54.844 5.836 1 91.31 825 ALA A CA 1
ATOM 6516 C C . ALA A 1 825 ? -21.719 53.719 6.273 1 91.31 825 ALA A C 1
ATOM 6518 O O . ALA A 1 825 ? -22.188 52.688 6.785 1 91.31 825 ALA A O 1
ATOM 6519 N N . THR A 1 826 ? -20.484 53.844 6 1 91.12 826 THR A N 1
ATOM 6520 C CA . THR A 1 826 ? -19.516 52.812 6.355 1 91.12 826 THR A CA 1
ATOM 6521 C C . THR A 1 826 ? -19.469 52.625 7.867 1 91.12 826 THR A C 1
ATOM 6523 O O . THR A 1 826 ? -19.391 51.5 8.352 1 91.12 826 THR A O 1
ATOM 6526 N N . GLU A 1 827 ? -19.5 53.656 8.586 1 93.88 827 GLU A N 1
ATOM 6527 C CA . GLU A 1 827 ? -19.453 53.594 10.039 1 93.88 827 GLU A CA 1
ATOM 6528 C C . GLU A 1 827 ? -20.75 53.062 10.617 1 93.88 827 GLU A C 1
ATOM 6530 O O . GLU A 1 827 ? -20.75 52.406 11.664 1 93.88 827 GLU A O 1
ATOM 6535 N N . GLN A 1 828 ? -21.844 53.375 9.922 1 95.69 828 GLN A N 1
ATOM 6536 C CA . GLN A 1 828 ? -23.109 52.75 10.336 1 95.69 828 GLN A CA 1
ATOM 6537 C C . GLN A 1 828 ? -23.031 51.219 10.242 1 95.69 828 GLN A C 1
ATOM 6539 O O . GLN A 1 828 ? -23.578 50.531 11.086 1 95.69 828 GLN A O 1
ATOM 6544 N N . SER A 1 829 ? -22.375 50.781 9.172 1 95.56 829 SER A N 1
ATOM 6545 C CA . SER A 1 829 ? -22.203 49.344 9.023 1 95.56 829 SER A CA 1
ATOM 6546 C C . SER A 1 829 ? -21.375 48.781 10.164 1 95.56 829 SER A C 1
ATOM 6548 O O . SER A 1 829 ? -21.719 47.719 10.695 1 95.56 829 SER A O 1
ATOM 6550 N N . TYR A 1 830 ? -20.297 49.406 10.523 1 97.19 830 TYR A N 1
ATOM 6551 C CA . TYR A 1 830 ? -19.5 48.969 11.656 1 97.19 830 TYR A CA 1
ATOM 6552 C C . TYR A 1 830 ? -20.297 49 12.945 1 97.19 830 TYR A C 1
ATOM 6554 O O . TYR A 1 830 ? -20.141 48.125 13.812 1 97.19 830 TYR A O 1
ATOM 6562 N N . ALA A 1 831 ? -21.156 50.062 13.062 1 97.25 831 ALA A N 1
ATOM 6563 C CA . ALA A 1 831 ? -22 50.156 14.242 1 97.25 831 ALA A CA 1
ATOM 6564 C C . ALA A 1 831 ? -22.953 48.969 14.344 1 97.25 831 ALA A C 1
ATOM 6566 O O . ALA A 1 831 ? -23.203 48.438 15.438 1 97.25 831 ALA A O 1
ATOM 6567 N N . ARG A 1 832 ? -23.484 48.562 13.242 1 96.81 832 ARG A N 1
ATOM 6568 C CA . ARG A 1 832 ? -24.359 47.406 13.227 1 96.81 832 ARG A CA 1
ATOM 6569 C C . ARG A 1 832 ? -23.594 46.125 13.609 1 96.81 832 ARG A C 1
ATOM 6571 O O . ARG A 1 832 ? -24.109 45.281 14.312 1 96.81 832 ARG A O 1
ATOM 6578 N N . MET A 1 833 ? -22.359 45.969 13.094 1 97.56 833 MET A N 1
ATOM 6579 C CA . MET A 1 833 ? -21.516 44.812 13.453 1 97.56 833 MET A CA 1
ATOM 6580 C C . MET A 1 833 ? -21.281 44.781 14.961 1 97.56 833 MET A C 1
ATOM 6582 O O . MET A 1 833 ? -21.391 43.719 15.586 1 97.56 833 MET A O 1
ATOM 6586 N N . LEU A 1 834 ? -20.922 45.938 15.5 1 97.38 834 LEU A N 1
ATOM 6587 C CA . LEU A 1 834 ? -20.703 46.031 16.938 1 97.38 834 LEU A CA 1
ATOM 6588 C C . LEU A 1 834 ? -21.969 45.656 17.703 1 97.38 834 LEU A C 1
ATOM 6590 O O . LEU A 1 834 ? -21.906 44.875 18.672 1 97.38 834 LEU A O 1
ATOM 6594 N N . PHE A 1 835 ? -23.094 46.219 17.25 1 97.19 835 PHE A N 1
ATOM 6595 C CA . PHE A 1 835 ? -24.391 45.969 17.891 1 97.19 835 PHE A CA 1
ATOM 6596 C C . PHE A 1 835 ? -24.703 44.5 17.938 1 97.19 835 PHE A C 1
ATOM 6598 O O . PHE A 1 835 ? -24.969 43.969 19.016 1 97.19 835 PHE A O 1
ATOM 6605 N N . PHE A 1 836 ? -24.578 43.844 16.875 1 96.31 836 PHE A N 1
ATOM 6606 C CA . PHE A 1 836 ? -24.984 42.438 16.812 1 96.31 836 PHE A CA 1
ATOM 6607 C C . PHE A 1 836 ? -23.938 41.531 17.469 1 96.31 836 PHE A C 1
ATOM 6609 O O . PHE A 1 836 ? -24.234 40.406 17.875 1 96.31 836 PHE A O 1
ATOM 6616 N N . ASN A 1 837 ? -22.656 41.969 17.438 1 95.44 837 ASN A N 1
ATOM 6617 C CA . ASN A 1 837 ? -21.641 41.219 18.172 1 95.44 837 ASN A CA 1
ATOM 6618 C C . ASN A 1 837 ? -21.922 41.219 19.672 1 95.44 837 ASN A C 1
ATOM 6620 O O . ASN A 1 837 ? -21.547 40.25 20.359 1 95.44 837 ASN A O 1
ATOM 6624 N N . LEU A 1 838 ? -22.578 42.219 20.125 1 95.75 838 LEU A N 1
ATOM 6625 C CA . LEU A 1 838 ? -22.953 42.312 21.531 1 95.75 838 LEU A CA 1
ATOM 6626 C C . LEU A 1 838 ? -24.297 41.625 21.766 1 95.75 838 LEU A C 1
ATOM 6628 O O . LEU A 1 838 ? -24.484 40.969 22.797 1 95.75 838 LEU A O 1
ATOM 6632 N N . TRP A 1 839 ? -25.219 41.906 20.875 1 95.31 839 TRP A N 1
ATOM 6633 C CA . TRP A 1 839 ? -26.562 41.344 20.984 1 95.31 839 TRP A CA 1
ATOM 6634 C C . TRP A 1 839 ? -26.938 40.625 19.703 1 95.31 839 TRP A C 1
ATOM 6636 O O . TRP A 1 839 ? -27.484 41.219 18.766 1 95.31 839 TRP A O 1
ATOM 6646 N N . ASP A 1 840 ? -26.766 39.281 19.656 1 92.12 840 ASP A N 1
ATOM 6647 C CA . ASP A 1 840 ? -26.953 38.5 18.438 1 92.12 840 ASP A CA 1
ATOM 6648 C C . ASP A 1 840 ? -28.438 38.219 18.172 1 92.12 840 ASP A C 1
ATOM 6650 O O . ASP A 1 840 ? -28.797 37.656 17.141 1 92.12 840 ASP A O 1
ATOM 6654 N N . ASP A 1 841 ? -29.328 38.656 19.141 1 91.44 841 ASP A N 1
ATOM 6655 C CA . ASP A 1 841 ? -30.781 38.562 18.984 1 91.44 841 ASP A CA 1
ATOM 6656 C C . ASP A 1 841 ? -31.422 39.938 19.109 1 91.44 841 ASP A C 1
ATOM 6658 O O . ASP A 1 841 ? -32.562 40.062 19.562 1 91.44 841 ASP A O 1
ATOM 6662 N N . ALA A 1 842 ? -30.641 40.969 18.984 1 91 842 ALA A N 1
ATOM 6663 C CA . ALA A 1 842 ? -31.047 42.375 19.016 1 91 842 ALA A CA 1
ATOM 6664 C C . ALA A 1 842 ? -31.297 42.812 20.453 1 91 842 ALA A C 1
ATOM 6666 O O . ALA A 1 842 ? -31.781 43.938 20.672 1 91 842 ALA A O 1
ATOM 6667 N N . GLY A 1 843 ? -31.031 42.031 21.484 1 90.56 843 GLY A N 1
ATOM 6668 C CA . GLY A 1 843 ? -30.984 42.375 22.891 1 90.56 843 GLY A CA 1
ATOM 6669 C C . GLY A 1 843 ? -32.281 42.969 23.406 1 90.56 843 GLY A C 1
ATOM 6670 O O . GLY A 1 843 ? -32.312 43.562 24.469 1 90.56 843 GLY A O 1
ATOM 6671 N N . GLY A 1 844 ? -33.375 42.906 22.625 1 90.31 844 GLY A N 1
ATOM 6672 C CA . GLY A 1 844 ? -34.656 43.469 23 1 90.31 844 GLY A CA 1
ATOM 6673 C C . GLY A 1 844 ? -34.781 44.938 22.594 1 90.31 844 GLY A C 1
ATOM 6674 O O . GLY A 1 844 ? -35.812 45.562 22.859 1 90.31 844 GLY A O 1
ATOM 6675 N N . PHE A 1 845 ? -33.812 45.5 21.984 1 94.81 845 PHE A N 1
ATOM 6676 C CA . PHE A 1 845 ? -33.844 46.875 21.547 1 94.81 845 PHE A CA 1
ATOM 6677 C C . PHE A 1 845 ? -34.688 47.031 20.281 1 94.81 845 PHE A C 1
ATOM 6679 O O . PHE A 1 845 ? -34.875 46.062 19.531 1 94.81 845 PHE A O 1
ATOM 6686 N N . THR A 1 846 ? -35.156 48.312 20.047 1 92.75 846 THR A N 1
ATOM 6687 C CA . THR A 1 846 ? -36.031 48.531 18.891 1 92.75 846 THR A CA 1
ATOM 6688 C C . THR A 1 846 ? -35.25 49.281 17.797 1 92.75 846 THR A C 1
ATOM 6690 O O . THR A 1 846 ? -35.75 49.375 16.656 1 92.75 846 THR A O 1
ATOM 6693 N N . SER A 1 847 ? -34.156 49.812 18.156 1 94.19 847 SER A N 1
ATOM 6694 C CA . SER A 1 847 ? -33.312 50.5 17.172 1 94.19 847 SER A CA 1
ATOM 6695 C C . SER A 1 847 ? -31.828 50.375 17.516 1 94.19 847 SER A C 1
ATOM 6697 O O . SER A 1 847 ? -31.484 50.125 18.672 1 94.19 847 SER A O 1
ATOM 6699 N N . PHE A 1 848 ? -31.047 50.594 16.484 1 95.75 848 PHE A N 1
ATOM 6700 C CA . PHE A 1 848 ? -29.609 50.531 16.719 1 95.75 848 PHE A CA 1
ATOM 6701 C C . PHE A 1 848 ? -29.172 51.656 17.688 1 95.75 848 PHE A C 1
ATOM 6703 O O . PHE A 1 848 ? -28.328 51.438 18.547 1 95.75 848 PHE A O 1
ATOM 6710 N N . GLN A 1 849 ? -29.797 52.844 17.578 1 95 849 GLN A N 1
ATOM 6711 C CA . GLN A 1 849 ? -29.469 53.969 18.438 1 95 849 GLN A CA 1
ATOM 6712 C C . GLN A 1 849 ? -29.75 53.656 19.906 1 95 849 GLN A C 1
ATOM 6714 O O . GLN A 1 849 ? -28.953 53.969 20.781 1 95 849 GLN A O 1
ATOM 6719 N N . GLU A 1 850 ? -30.859 53.031 20.094 1 95.31 850 GLU A N 1
ATOM 6720 C CA . GLU A 1 850 ? -31.234 52.688 21.453 1 95.31 850 GLU A CA 1
ATOM 6721 C C . GLU A 1 850 ? -30.188 51.75 22.078 1 95.31 850 GLU A C 1
ATOM 6723 O O . GLU A 1 850 ? -29.828 51.938 23.25 1 95.31 850 GLU A O 1
ATOM 6728 N N . GLY A 1 851 ? -29.797 50.781 21.328 1 94.94 851 GLY A N 1
ATOM 6729 C CA . GLY A 1 851 ? -28.781 49.875 21.828 1 94.94 851 GLY A CA 1
ATOM 6730 C C . GLY A 1 851 ? -27.453 50.531 22.094 1 94.94 851 GLY A C 1
ATOM 6731 O O . GLY A 1 851 ? -26.828 50.312 23.141 1 94.94 851 GLY A O 1
ATOM 6732 N N . LEU A 1 852 ? -27 51.375 21.172 1 95.75 852 LEU A N 1
ATOM 6733 C CA . LEU A 1 852 ? -25.734 52.062 21.297 1 95.75 852 LEU A CA 1
ATOM 6734 C C . LEU A 1 852 ? -25.781 53.062 22.453 1 95.75 852 LEU A C 1
ATOM 6736 O O . LEU A 1 852 ? -24.781 53.25 23.141 1 95.75 852 LEU A O 1
ATOM 6740 N N . ASP A 1 853 ? -26.953 53.656 22.734 1 94.12 853 ASP A N 1
ATOM 6741 C CA . ASP A 1 853 ? -27.125 54.562 23.844 1 94.12 853 ASP A CA 1
ATOM 6742 C C . ASP A 1 853 ? -27 53.844 25.188 1 94.12 853 ASP A C 1
ATOM 6744 O O . ASP A 1 853 ? -26.516 54.438 26.172 1 94.12 853 ASP A O 1
ATOM 6748 N N . SER A 1 854 ? -27.422 52.656 25.109 1 95 854 SER A N 1
ATOM 6749 C CA . SER A 1 854 ? -27.391 51.875 26.328 1 95 854 SER A CA 1
ATOM 6750 C C . SER A 1 854 ? -25.969 51.594 26.781 1 95 854 SER A C 1
ATOM 6752 O O . SER A 1 854 ? -25.734 51.219 27.922 1 95 854 SER A O 1
ATOM 6754 N N . LEU A 1 855 ? -24.969 51.75 25.891 1 95.44 855 LEU A N 1
ATOM 6755 C CA . LEU A 1 855 ? -23.562 51.5 26.203 1 95.44 855 LEU A CA 1
ATOM 6756 C C . LEU A 1 855 ? -22.938 52.688 26.906 1 95.44 855 LEU A C 1
ATOM 6758 O O . LEU A 1 855 ? -21.922 52.562 27.594 1 95.44 855 LEU A O 1
ATOM 6762 N N . ARG A 1 856 ? -23.484 53.875 26.859 1 92.94 856 ARG A N 1
ATOM 6763 C CA . ARG A 1 856 ? -22.891 55.125 27.344 1 92.94 856 ARG A CA 1
ATOM 6764 C C . ARG A 1 856 ? -22.672 55.062 28.844 1 92.94 856 ARG A C 1
ATOM 6766 O O . ARG A 1 856 ? -21.578 55.406 29.328 1 92.94 856 ARG A O 1
ATOM 6773 N N . PRO A 1 857 ? -23.703 54.594 29.578 1 92.19 857 PRO A N 1
ATOM 6774 C CA . PRO A 1 857 ? -23.484 54.562 31.031 1 92.19 857 PRO A CA 1
ATOM 6775 C C . PRO A 1 857 ? -22.562 53.438 31.469 1 92.19 857 PRO A C 1
ATOM 6777 O O . PRO A 1 857 ? -22.125 53.406 32.625 1 92.19 857 PRO A O 1
ATOM 6780 N N . GLN A 1 858 ? -22.234 52.531 30.547 1 95.12 858 GLN A N 1
ATOM 6781 C CA . GLN A 1 858 ? -21.438 51.375 30.875 1 95.12 858 GLN A CA 1
ATOM 6782 C C . GLN A 1 858 ? -19.938 51.688 30.766 1 95.12 858 GLN A C 1
ATOM 6784 O O . GLN A 1 858 ? -19.234 51.062 29.969 1 95.12 858 GLN A O 1
ATOM 6789 N N . GLN A 1 859 ? -19.453 52.5 31.562 1 92.94 859 GLN A N 1
ATOM 6790 C CA . GLN A 1 859 ? -18.094 53.031 31.453 1 92.94 859 GLN A CA 1
ATOM 6791 C C . GLN A 1 859 ? -17.062 51.938 31.672 1 92.94 859 GLN A C 1
ATOM 6793 O O . GLN A 1 859 ? -16.062 51.844 30.938 1 92.94 859 GLN A O 1
ATOM 6798 N N . VAL A 1 860 ? -17.25 51.062 32.625 1 93.88 860 VAL A N 1
ATOM 6799 C CA . VAL A 1 860 ? -16.297 50.031 32.969 1 93.88 860 VAL A CA 1
ATOM 6800 C C . VAL A 1 860 ? -16.203 49.031 31.844 1 93.88 860 VAL A C 1
ATOM 6802 O O . VAL A 1 860 ? -15.102 48.562 31.484 1 93.88 860 VAL A O 1
ATOM 6805 N N . PHE A 1 861 ? -17.344 48.688 31.312 1 95.12 861 PHE A N 1
ATOM 6806 C CA . PHE A 1 861 ? -17.375 47.75 30.188 1 95.12 861 PHE A CA 1
ATOM 6807 C C . PHE A 1 861 ? -16.688 48.375 28.969 1 95.12 861 PHE A C 1
ATOM 6809 O O . PHE A 1 861 ? -15.906 47.688 28.297 1 95.12 861 PHE A O 1
ATOM 6816 N N . ARG A 1 862 ? -17 49.594 28.641 1 96.38 862 ARG A N 1
ATOM 6817 C CA . ARG A 1 862 ? -16.391 50.25 27.5 1 96.38 862 ARG A CA 1
ATOM 6818 C C . ARG A 1 862 ? -14.875 50.344 27.641 1 96.38 862 ARG A C 1
ATOM 6820 O O . ARG A 1 862 ? -14.141 50.188 26.672 1 96.38 862 ARG A O 1
ATOM 6827 N N . ASP A 1 863 ? -14.469 50.625 28.812 1 94.69 863 ASP A N 1
ATOM 6828 C CA . ASP A 1 863 ? -13.031 50.688 29.078 1 94.69 863 ASP A CA 1
ATOM 6829 C C . ASP A 1 863 ? -12.375 49.344 28.812 1 94.69 863 ASP A C 1
ATOM 6831 O O . ASP A 1 863 ? -11.289 49.25 28.234 1 94.69 863 ASP A O 1
ATOM 6835 N N . GLU A 1 864 ? -12.977 48.281 29.328 1 95.81 864 GLU A N 1
ATOM 6836 C CA . GLU A 1 864 ? -12.438 46.938 29.078 1 95.81 864 GLU A CA 1
ATOM 6837 C C . GLU A 1 864 ? -12.352 46.656 27.594 1 95.81 864 GLU A C 1
ATOM 6839 O O . GLU A 1 864 ? -11.328 46.156 27.109 1 95.81 864 GLU A O 1
ATOM 6844 N N . LEU A 1 865 ? -13.398 46.875 26.906 1 96.81 865 LEU A N 1
ATOM 6845 C CA . LEU A 1 865 ? -13.438 46.562 25.469 1 96.81 865 LEU A CA 1
ATOM 6846 C C . LEU A 1 865 ? -12.391 47.344 24.719 1 96.81 865 LEU A C 1
ATOM 6848 O O . LEU A 1 865 ? -11.797 46.844 23.75 1 96.81 865 LEU A O 1
ATOM 6852 N N . ARG A 1 866 ? -12.227 48.594 25.062 1 96.06 866 ARG A N 1
ATOM 6853 C CA . ARG A 1 866 ? -11.203 49.438 24.438 1 96.06 866 ARG A CA 1
ATOM 6854 C C . ARG A 1 866 ? -9.812 48.875 24.656 1 96.06 866 ARG A C 1
ATOM 6856 O O . ARG A 1 866 ? -8.977 48.875 23.75 1 96.06 866 ARG A O 1
ATOM 6863 N N . GLN A 1 867 ? -9.562 48.375 25.828 1 95.62 867 GLN A N 1
ATOM 6864 C CA . GLN A 1 867 ? -8.281 47.75 26.125 1 95.62 867 GLN A CA 1
ATOM 6865 C C . GLN A 1 867 ? -8.094 46.469 25.312 1 95.62 867 GLN A C 1
ATOM 6867 O O . GLN A 1 867 ? -7.004 46.219 24.797 1 95.62 867 GLN A O 1
ATOM 6872 N N . VAL A 1 868 ? -9.188 45.719 25.234 1 95.81 868 VAL A N 1
ATOM 6873 C CA . VAL A 1 868 ? -9.141 44.469 24.469 1 95.81 868 VAL A CA 1
ATOM 6874 C C . VAL A 1 868 ? -8.836 44.75 23 1 95.81 868 VAL A C 1
ATOM 6876 O O . VAL A 1 868 ? -7.961 44.125 22.406 1 95.81 868 VAL A O 1
ATOM 6879 N N . LEU A 1 869 ? -9.523 45.656 22.406 1 95.69 869 LEU A N 1
ATOM 6880 C CA . LEU A 1 869 ? -9.359 46.031 21 1 95.69 869 LEU A CA 1
ATOM 6881 C C . LEU A 1 869 ? -7.949 46.531 20.734 1 95.69 869 LEU A C 1
ATOM 6883 O O . LEU A 1 869 ? -7.355 46.188 19.703 1 95.69 869 LEU A O 1
ATOM 6887 N N . SER A 1 870 ? -7.43 47.312 21.625 1 90.94 870 SER A N 1
ATOM 6888 C CA . SER A 1 870 ? -6.07 47.844 21.469 1 90.94 870 SER A CA 1
ATOM 6889 C C . SER A 1 870 ? -5.047 46.688 21.516 1 90.94 870 SER A C 1
ATOM 6891 O O . SER A 1 870 ? -4.098 46.688 20.719 1 90.94 870 SER A O 1
ATOM 6893 N N . HIS A 1 871 ? -5.27 45.844 22.375 1 91.19 871 HIS A N 1
ATOM 6894 C CA . HIS A 1 871 ? -4.348 44.719 22.516 1 91.19 871 HIS A CA 1
ATOM 6895 C C . HIS A 1 871 ? -4.398 43.812 21.281 1 91.19 871 HIS A C 1
ATOM 6897 O O . HIS A 1 871 ? -3.355 43.406 20.766 1 91.19 871 HIS A O 1
ATOM 6903 N N . VAL A 1 872 ? -5.547 43.469 20.906 1 91.06 872 VAL A N 1
ATOM 6904 C CA . VAL A 1 872 ? -5.73 42.531 19.812 1 91.06 872 VAL A CA 1
ATOM 6905 C C . VAL A 1 872 ? -5.168 43.125 18.516 1 91.06 872 VAL A C 1
ATOM 6907 O O . VAL A 1 872 ? -4.605 42.406 17.688 1 91.06 872 VAL A O 1
ATOM 6910 N N . MET A 1 873 ? -5.309 44.344 18.281 1 88 873 MET A N 1
ATOM 6911 C CA . MET A 1 873 ? -4.793 45.031 17.094 1 88 873 MET A CA 1
ATOM 6912 C C . MET A 1 873 ? -3.271 44.938 17.031 1 88 873 MET A C 1
ATOM 6914 O O . MET A 1 873 ? -2.689 44.875 15.953 1 88 873 MET A O 1
ATOM 6918 N N . GLU A 1 874 ? -2.678 44.844 18.156 1 82.12 874 GLU A N 1
ATOM 6919 C CA . GLU A 1 874 ? -1.226 44.719 18.234 1 82.12 874 GLU A CA 1
ATOM 6920 C C . GLU A 1 874 ? -0.771 43.312 17.859 1 82.12 874 GLU A C 1
ATOM 6922 O O . GLU A 1 874 ? 0.396 43.094 17.516 1 82.12 874 GLU A O 1
ATOM 6927 N N . GLN A 1 875 ? -1.749 42.5 17.812 1 80.69 875 GLN A N 1
ATOM 6928 C CA . GLN A 1 875 ? -1.411 41.094 17.531 1 80.69 875 GLN A CA 1
ATOM 6929 C C . GLN A 1 875 ? -1.804 40.719 16.094 1 80.69 875 GLN A C 1
ATOM 6931 O O . GLN A 1 875 ? -1.655 39.562 15.695 1 80.69 875 GLN A O 1
ATOM 6936 N N . ALA A 1 876 ? -2.279 41.625 15.328 1 82 876 ALA A N 1
ATOM 6937 C CA . ALA A 1 876 ? -2.707 41.312 13.969 1 82 876 ALA A CA 1
ATOM 6938 C C . ALA A 1 876 ? -1.541 40.812 13.125 1 82 876 ALA A C 1
ATOM 6940 O O . ALA A 1 876 ? -0.456 41.406 13.133 1 82 876 ALA A O 1
ATOM 6941 N N . ASP A 1 877 ? -1.697 39.688 12.422 1 79.06 877 ASP A N 1
ATOM 6942 C CA . ASP A 1 877 ? -0.6 39 11.742 1 79.06 877 ASP A CA 1
ATOM 6943 C C . ASP A 1 877 ? -0.667 39.219 10.234 1 79.06 877 ASP A C 1
ATOM 6945 O O . ASP A 1 877 ? 0.308 38.969 9.516 1 79.06 877 ASP A O 1
ATOM 6949 N N . HIS A 1 878 ? -1.797 39.75 9.703 1 86.44 878 HIS A N 1
ATOM 6950 C CA . HIS A 1 878 ? -1.969 39.781 8.258 1 86.44 878 HIS A CA 1
ATOM 6951 C C . HIS A 1 878 ? -2.303 41.188 7.777 1 86.44 878 HIS A C 1
ATOM 6953 O O . HIS A 1 878 ? -2.836 42 8.539 1 86.44 878 HIS A O 1
ATOM 6959 N N . VAL A 1 879 ? -1.931 41.406 6.512 1 85 879 VAL A N 1
ATOM 6960 C CA . VAL A 1 879 ? -2.27 42.688 5.898 1 85 879 VAL A CA 1
ATOM 6961 C C . VAL A 1 879 ? -3.695 42.656 5.355 1 85 879 VAL A C 1
ATOM 6963 O O . VAL A 1 879 ? -4.012 41.812 4.504 1 85 879 VAL A O 1
ATOM 6966 N N . PRO A 1 880 ? -4.57 43.469 5.906 1 92.12 880 PRO A N 1
ATOM 6967 C CA . PRO A 1 880 ? -5.945 43.5 5.402 1 92.12 880 PRO A CA 1
ATOM 6968 C C . PRO A 1 880 ? -6.035 44 3.961 1 92.12 880 PRO A C 1
ATOM 6970 O O . PRO A 1 880 ? -5.395 45 3.605 1 92.12 880 PRO A O 1
ATOM 6973 N N . ILE A 1 881 ? -6.801 43.344 3.127 1 93.31 881 ILE A N 1
ATOM 6974 C CA . ILE A 1 881 ? -7.027 43.719 1.734 1 93.31 881 ILE A CA 1
ATOM 6975 C C . ILE A 1 881 ? -8.492 44.094 1.539 1 93.31 881 ILE A C 1
ATOM 6977 O O . ILE A 1 881 ? -9.398 43.312 1.848 1 93.31 881 ILE A O 1
ATOM 6981 N N . PRO A 1 882 ? -8.742 45.281 1.107 1 93.69 882 PRO A N 1
ATOM 6982 C CA . PRO A 1 882 ? -10.133 45.719 0.905 1 93.69 882 PRO A CA 1
ATOM 6983 C C . PRO A 1 882 ? -10.812 44.969 -0.24 1 93.69 882 PRO A C 1
ATOM 6985 O O . PRO A 1 882 ? -10.148 44.562 -1.202 1 93.69 882 PRO A O 1
ATOM 6988 N N . LEU A 1 883 ? -12.133 44.75 -0.066 1 95.31 883 LEU A N 1
ATOM 6989 C CA . LEU A 1 883 ? -12.914 44.219 -1.171 1 95.31 883 LEU A CA 1
ATOM 6990 C C . LEU A 1 883 ? -13.078 45.25 -2.283 1 95.31 883 LEU A C 1
ATOM 6992 O O . LEU A 1 883 ? -12.969 46.438 -2.039 1 95.31 883 LEU A O 1
ATOM 6996 N N . THR A 1 884 ? -13.297 44.844 -3.527 1 92.5 884 THR A N 1
ATOM 6997 C CA . THR A 1 884 ? -13.344 45.75 -4.664 1 92.5 884 THR A CA 1
ATOM 6998 C C . THR A 1 884 ? -14.68 45.625 -5.398 1 92.5 884 THR A C 1
ATOM 7000 O O . THR A 1 884 ? -15.477 44.75 -5.102 1 92.5 884 THR A O 1
ATOM 7003 N N . GLY A 1 885 ? -14.93 46.594 -6.266 1 89.5 885 GLY A N 1
ATOM 7004 C CA . GLY A 1 885 ? -16.109 46.531 -7.105 1 89.5 885 GLY A CA 1
ATOM 7005 C C . GLY A 1 885 ? -17.391 46.812 -6.34 1 89.5 885 GLY A C 1
ATOM 7006 O O . GLY A 1 885 ? -17.469 47.75 -5.535 1 89.5 885 GLY A O 1
ATOM 7007 N N . ARG A 1 886 ? -18.375 45.938 -6.57 1 87.75 886 ARG A N 1
ATOM 7008 C CA . ARG A 1 886 ? -19.703 46.094 -5.961 1 87.75 886 ARG A CA 1
ATOM 7009 C C . ARG A 1 886 ? -19.641 45.844 -4.461 1 87.75 886 ARG A C 1
ATOM 7011 O O . ARG A 1 886 ? -20.5 46.281 -3.711 1 87.75 886 ARG A O 1
ATOM 7018 N N . LEU A 1 887 ? -18.594 45.156 -4.09 1 94 887 LEU A N 1
ATOM 7019 C CA . LEU A 1 887 ? -18.484 44.781 -2.686 1 94 887 LEU A CA 1
ATOM 7020 C C . LEU A 1 887 ? -17.578 45.75 -1.934 1 94 887 LEU A C 1
ATOM 7022 O O . LEU A 1 887 ? -17.281 45.562 -0.751 1 94 887 LEU A O 1
ATOM 7026 N N . SER A 1 888 ? -17.156 46.844 -2.529 1 92.56 888 SER A N 1
ATOM 7027 C CA . SER A 1 888 ? -16.203 47.781 -1.957 1 92.56 888 SER A CA 1
ATOM 7028 C C . SER A 1 888 ? -16.766 48.438 -0.708 1 92.56 888 SER A C 1
ATOM 7030 O O . SER A 1 888 ? -16.016 48.844 0.172 1 92.56 888 SER A O 1
ATOM 7032 N N . LYS A 1 889 ? -18.094 48.531 -0.586 1 91.69 889 LYS A N 1
ATOM 7033 C CA . LYS A 1 889 ? -18.703 49.25 0.534 1 91.69 889 LYS A CA 1
ATOM 7034 C C . LYS A 1 889 ? -18.969 48.312 1.7 1 91.69 889 LYS A C 1
ATOM 7036 O O . LYS A 1 889 ? -19.375 48.719 2.783 1 91.69 889 LYS A O 1
ATOM 7041 N N . VAL A 1 890 ? -18.828 47 1.452 1 95.12 890 VAL A N 1
ATOM 7042 C CA . VAL A 1 890 ? -19 46 2.518 1 95.12 890 VAL A CA 1
ATOM 7043 C C . VAL A 1 890 ? -17.859 46.125 3.521 1 95.12 890 VAL A C 1
ATOM 7045 O O . VAL A 1 890 ? -16.688 46.125 3.137 1 95.12 890 VAL A O 1
ATOM 7048 N N . PRO A 1 891 ? -18.125 46.312 4.852 1 96.12 891 PRO A N 1
ATOM 7049 C CA . PRO A 1 891 ? -17.078 46.562 5.859 1 96.12 891 PRO A CA 1
ATOM 7050 C C . PRO A 1 891 ? -16.312 45.312 6.227 1 96.12 891 PRO A C 1
ATOM 7052 O O . PRO A 1 891 ? -16.156 45 7.41 1 96.12 891 PRO A O 1
ATOM 7055 N N . LEU A 1 892 ? -15.852 44.531 5.266 1 97 892 LEU A N 1
ATOM 7056 C CA . LEU A 1 892 ? -15.031 43.344 5.434 1 97 892 LEU A CA 1
ATOM 7057 C C . LEU A 1 892 ? -13.719 43.469 4.664 1 97 892 LEU A C 1
ATOM 7059 O O . LEU A 1 892 ? -13.68 44.125 3.604 1 97 892 LEU A O 1
ATOM 7063 N N . ARG A 1 893 ? -12.719 42.969 5.242 1 96.81 893 ARG A N 1
ATOM 7064 C CA . ARG A 1 893 ? -11.406 42.969 4.598 1 96.81 893 ARG A CA 1
ATOM 7065 C C . ARG A 1 893 ? -10.883 41.531 4.445 1 96.81 893 ARG A C 1
ATOM 7067 O O . ARG A 1 893 ? -11.055 40.719 5.344 1 96.81 893 ARG A O 1
ATOM 7074 N N . VAL A 1 894 ? -10.266 41.281 3.303 1 96.62 894 VAL A N 1
ATOM 7075 C CA . VAL A 1 894 ? -9.68 39.969 3.021 1 96.62 894 VAL A CA 1
ATOM 7076 C C . VAL A 1 894 ? -8.523 39.719 3.984 1 96.62 894 VAL A C 1
ATOM 7078 O O . VAL A 1 894 ? -7.746 40.625 4.297 1 96.62 894 VAL A O 1
ATOM 7081 N N . HIS A 1 895 ? -8.453 38.531 4.496 1 94.94 895 HIS A N 1
ATOM 7082 C CA . HIS A 1 895 ? -7.43 37.969 5.391 1 94.94 895 HIS A CA 1
ATOM 7083 C C . HIS A 1 895 ? -7.617 38.5 6.812 1 94.94 895 HIS A C 1
ATOM 7085 O O . HIS A 1 895 ? -6.648 38.594 7.57 1 94.94 895 HIS A O 1
ATOM 7091 N N . CYS A 1 896 ? -8.805 38.906 7.141 1 95.81 896 CYS A N 1
ATOM 7092 C CA . CYS A 1 896 ? -9.18 39.25 8.5 1 95.81 896 CYS A CA 1
ATOM 7093 C C . CYS A 1 896 ? -10.234 38.312 9.047 1 95.81 896 CYS A C 1
ATOM 7095 O O . CYS A 1 896 ? -10.898 37.594 8.281 1 95.81 896 CYS A O 1
ATOM 7097 N N . ALA A 1 897 ? -10.32 38.25 10.352 1 96.69 897 ALA A N 1
ATOM 7098 C CA . ALA A 1 897 ? -11.211 37.281 11.008 1 96.69 897 ALA A CA 1
ATOM 7099 C C . ALA A 1 897 ? -12.516 37.969 11.43 1 96.69 897 ALA A C 1
ATOM 7101 O O . ALA A 1 897 ? -12.516 39.094 11.875 1 96.69 897 ALA A O 1
ATOM 7102 N N . TYR A 1 898 ? -13.68 37.281 11.273 1 97.75 898 TYR A N 1
ATOM 7103 C CA . TYR A 1 898 ? -15.008 37.781 11.641 1 97.75 898 TYR A CA 1
ATOM 7104 C C . TYR A 1 898 ? -15.852 36.656 12.258 1 97.75 898 TYR A C 1
ATOM 7106 O O . TYR A 1 898 ? -15.758 35.5 11.844 1 97.75 898 TYR A O 1
ATOM 7114 N N . ASN A 1 899 ? -16.578 37 13.25 1 95.88 899 ASN A N 1
ATOM 7115 C CA . ASN A 1 899 ? -17.531 36.031 13.758 1 95.88 899 ASN A CA 1
ATOM 7116 C C . ASN A 1 899 ? -18.844 36.062 12.977 1 95.88 899 ASN A C 1
ATOM 7118 O O . ASN A 1 899 ? -19.016 36.906 12.086 1 95.88 899 ASN A O 1
ATOM 7122 N N . ARG A 1 900 ? -19.734 35.188 13.305 1 94.88 900 ARG A N 1
ATOM 7123 C CA . ARG A 1 900 ? -20.984 35 12.578 1 94.88 900 ARG A CA 1
ATOM 7124 C C . ARG A 1 900 ? -21.828 36.281 12.594 1 94.88 900 ARG A C 1
ATOM 7126 O O . ARG A 1 900 ? -22.328 36.688 11.555 1 94.88 900 ARG A O 1
ATOM 7133 N N . SER A 1 901 ? -21.953 36.906 13.75 1 95.88 901 SER A N 1
ATOM 7134 C CA . SER A 1 901 ? -22.75 38.094 13.906 1 95.88 901 SER A CA 1
ATOM 7135 C C . SER A 1 901 ? -22.203 39.25 13.062 1 95.88 901 SER A C 1
ATOM 7137 O O . SER A 1 901 ? -22.969 39.969 12.422 1 95.88 901 SER A O 1
ATOM 7139 N N . GLU A 1 902 ? -20.906 39.312 13.086 1 96.94 902 GLU A N 1
ATOM 7140 C CA . GLU A 1 902 ? -20.281 40.375 12.305 1 96.94 902 GLU A CA 1
ATOM 7141 C C . GLU A 1 902 ? -20.469 40.156 10.812 1 96.94 902 GLU A C 1
ATOM 7143 O O . GLU A 1 902 ? -20.766 41.094 10.07 1 96.94 902 GLU A O 1
ATOM 7148 N N . ILE A 1 903 ? -20.297 38.938 10.328 1 97 903 ILE A N 1
ATOM 7149 C CA . ILE A 1 903 ? -20.422 38.594 8.914 1 97 903 ILE A CA 1
ATOM 7150 C C . ILE A 1 903 ? -21.844 38.906 8.43 1 97 903 ILE A C 1
ATOM 7152 O O . ILE A 1 903 ? -22.016 39.562 7.41 1 97 903 ILE A O 1
ATOM 7156 N N . LEU A 1 904 ? -22.828 38.438 9.164 1 96.25 904 LEU A N 1
ATOM 7157 C CA . LEU A 1 904 ? -24.219 38.625 8.75 1 96.25 904 LEU A CA 1
ATOM 7158 C C . LEU A 1 904 ? -24.625 40.094 8.812 1 96.25 904 LEU A C 1
ATOM 7160 O O . LEU A 1 904 ? -25.391 40.562 7.969 1 96.25 904 LEU A O 1
ATOM 7164 N N . ALA A 1 905 ? -24.125 40.812 9.828 1 96.25 905 ALA A N 1
ATOM 7165 C CA . ALA A 1 905 ? -24.391 42.25 9.914 1 96.25 905 ALA A CA 1
ATOM 7166 C C . ALA A 1 905 ? -23.75 43 8.75 1 96.25 905 ALA A C 1
ATOM 7168 O O . ALA A 1 905 ? -24.375 43.875 8.148 1 96.25 905 ALA A O 1
ATOM 7169 N N . ALA A 1 906 ? -22.5 42.688 8.492 1 96.56 906 ALA A N 1
ATOM 7170 C CA . ALA A 1 906 ? -21.75 43.344 7.426 1 96.56 906 ALA A CA 1
ATOM 7171 C C . ALA A 1 906 ? -22.406 43.125 6.07 1 96.56 906 ALA A C 1
ATOM 7173 O O . ALA A 1 906 ? -22.391 44 5.207 1 96.56 906 ALA A O 1
ATOM 7174 N N . LEU A 1 907 ? -22.984 41.938 5.863 1 95.25 907 LEU A N 1
ATOM 7175 C CA . LEU A 1 907 ? -23.594 41.562 4.59 1 95.25 907 LEU A CA 1
ATOM 7176 C C . LEU A 1 907 ? -25.047 42.062 4.523 1 95.25 907 LEU A C 1
ATOM 7178 O O . LEU A 1 907 ? -25.719 41.906 3.504 1 95.25 907 LEU A O 1
ATOM 7182 N N . GLY A 1 908 ? -25.562 42.625 5.566 1 92.69 908 GLY A N 1
ATOM 7183 C CA . GLY A 1 908 ? -26.891 43.188 5.59 1 92.69 908 GLY A CA 1
ATOM 7184 C C . GLY A 1 908 ? -27.984 42.188 5.867 1 92.69 908 GLY A C 1
ATOM 7185 O O . GLY A 1 908 ? -29.172 42.438 5.645 1 92.69 908 GLY A O 1
ATOM 7186 N N . VAL A 1 909 ? -27.609 41 6.254 1 93.25 909 VAL A N 1
ATOM 7187 C CA . VAL A 1 909 ? -28.562 39.938 6.555 1 93.25 909 VAL A CA 1
ATOM 7188 C C . VAL A 1 909 ? -29.172 40.188 7.934 1 93.25 909 VAL A C 1
ATOM 7190 O O . VAL A 1 909 ? -30.391 40.125 8.094 1 93.25 909 VAL A O 1
ATOM 7193 N N . ALA A 1 910 ? -28.297 40.438 8.914 1 93.38 910 ALA A N 1
ATOM 7194 C CA . ALA A 1 910 ? -28.766 40.719 10.266 1 93.38 910 ALA A CA 1
ATOM 7195 C C . ALA A 1 910 ? -29.328 42.156 10.336 1 93.38 910 ALA A C 1
ATOM 7197 O O . ALA A 1 910 ? -28.594 43.125 10.117 1 93.38 910 ALA A O 1
ATOM 7198 N N . ARG A 1 911 ? -30.516 42.344 10.586 1 91 911 ARG A N 1
ATOM 7199 C CA . ARG A 1 911 ? -31.219 43.625 10.711 1 91 911 ARG A CA 1
ATOM 7200 C C . ARG A 1 911 ? -32.531 43.469 11.484 1 91 911 ARG A C 1
ATOM 7202 O O . ARG A 1 911 ? -33 42.344 11.711 1 91 911 ARG A O 1
ATOM 7209 N N . PHE A 1 912 ? -32.938 44.656 11.898 1 90.88 912 PHE A N 1
ATOM 7210 C CA . PHE A 1 912 ? -34.219 44.594 12.57 1 90.88 912 PHE A CA 1
ATOM 7211 C C . PHE A 1 912 ? -35.312 44.094 11.625 1 90.88 912 PHE A C 1
ATOM 7213 O O . PHE A 1 912 ? -35.375 44.531 10.461 1 90.88 912 PHE A O 1
ATOM 7220 N N . ASN A 1 913 ? -36.125 43.125 11.938 1 82.75 913 ASN A N 1
ATOM 7221 C CA . ASN A 1 913 ? -37.156 42.469 11.156 1 82.75 913 ASN A CA 1
ATOM 7222 C C . ASN A 1 913 ? -36.594 41.531 10.117 1 82.75 913 ASN A C 1
ATOM 7224 O O . ASN A 1 913 ? -37.281 41.094 9.188 1 82.75 913 ASN A O 1
ATOM 7228 N N . GLY A 1 914 ? -35.312 41.312 10.227 1 86.38 914 GLY A N 1
ATOM 7229 C CA . GLY A 1 914 ? -34.688 40.344 9.359 1 86.38 914 GLY A CA 1
ATOM 7230 C C . GLY A 1 914 ? -34.25 39.094 10.086 1 86.38 914 GLY A C 1
ATOM 7231 O O . GLY A 1 914 ? -34.875 38.688 11.062 1 86.38 914 GLY A O 1
ATOM 7232 N N . GLN A 1 915 ? -33.25 38.438 9.523 1 88.88 915 GLN A N 1
ATOM 7233 C CA . GLN A 1 915 ? -32.719 37.188 10.125 1 88.88 915 GLN A CA 1
ATOM 7234 C C . GLN A 1 915 ? -31.719 37.5 11.227 1 88.88 915 GLN A C 1
ATOM 7236 O O . GLN A 1 915 ? -30.766 38.25 11.008 1 88.88 915 GLN A O 1
ATOM 7241 N N . MET A 1 916 ? -31.969 37.031 12.359 1 91.12 916 MET A N 1
ATOM 7242 C CA . MET A 1 916 ? -31.062 37.25 13.477 1 91.12 916 MET A CA 1
ATOM 7243 C C . MET A 1 916 ? -29.875 36.281 13.398 1 91.12 916 MET A C 1
ATOM 7245 O O . MET A 1 916 ? -30.031 35.125 12.969 1 91.12 916 MET A O 1
ATOM 7249 N N . PRO A 1 917 ? -28.641 36.688 13.781 1 90.69 917 PRO A N 1
ATOM 7250 C CA . PRO A 1 917 ? -27.469 35.844 13.703 1 90.69 917 PRO A CA 1
ATOM 7251 C C . PRO A 1 917 ? -27.625 34.531 14.492 1 90.69 917 PRO A C 1
ATOM 7253 O O . PRO A 1 917 ? -27.141 33.469 14.055 1 90.69 917 PRO A O 1
ATOM 7256 N N . ARG A 1 918 ? -28.297 34.469 15.5 1 87.5 918 ARG A N 1
ATOM 7257 C CA . ARG A 1 918 ? -28.453 33.281 16.344 1 87.5 918 ARG A CA 1
ATOM 7258 C C . ARG A 1 918 ? -29.172 32.188 15.602 1 87.5 918 ARG A C 1
ATOM 7260 O O . ARG A 1 918 ? -28.969 31 15.883 1 87.5 918 ARG A O 1
ATOM 7267 N N . SER A 1 919 ? -29.906 32.531 14.656 1 83.94 919 SER A N 1
ATOM 7268 C CA . SER A 1 919 ? -30.734 31.531 13.961 1 83.94 919 SER A CA 1
ATOM 7269 C C . SER A 1 919 ? -30.016 30.984 12.734 1 83.94 919 SER A C 1
ATOM 7271 O O . SER A 1 919 ? -30.531 30.078 12.062 1 83.94 919 SER A O 1
ATOM 7273 N N . PHE A 1 920 ? -28.875 31.391 12.477 1 84.25 920 PHE A N 1
ATOM 7274 C CA . PHE A 1 920 ? -28.109 30.953 11.312 1 84.25 920 PHE A CA 1
ATOM 7275 C C . PHE A 1 920 ? -27.469 29.609 11.562 1 84.25 920 PHE A C 1
ATOM 7277 O O . PHE A 1 920 ? -26.688 29.453 12.516 1 84.25 920 PHE A O 1
ATOM 7284 N N . ALA A 1 921 ? -27.812 28.531 10.68 1 74.44 921 ALA A N 1
ATOM 7285 C CA . ALA A 1 921 ? -27.281 27.203 10.93 1 74.44 921 ALA A CA 1
ATOM 7286 C C . ALA A 1 921 ? -26.703 26.594 9.648 1 74.44 921 ALA A C 1
ATOM 7288 O O . ALA A 1 921 ? -26.031 25.562 9.695 1 74.44 921 ALA A O 1
ATOM 7289 N N . GLN A 1 922 ? -26.75 27.031 8.492 1 72.06 922 GLN A N 1
ATOM 7290 C CA . GLN A 1 922 ? -26.547 26.312 7.238 1 72.06 922 GLN A CA 1
ATOM 7291 C C . GLN A 1 922 ? -25.125 26.531 6.711 1 72.06 922 GLN A C 1
ATOM 7293 O O . GLN A 1 922 ? -24.672 25.812 5.828 1 72.06 922 GLN A O 1
ATOM 7298 N N . GLY A 1 923 ? -24.312 27.203 7.07 1 86.25 923 GLY A N 1
ATOM 7299 C CA . GLY A 1 923 ? -22.953 27.422 6.629 1 86.25 923 GLY A CA 1
ATOM 7300 C C . GLY A 1 923 ? -22.859 28.203 5.328 1 86.25 923 GLY A C 1
ATOM 7301 O O . GLY A 1 923 ? -21.781 28.547 4.875 1 86.25 923 GLY A O 1
ATOM 7302 N N . VAL A 1 924 ? -23.984 28.281 4.543 1 93.69 924 VAL A N 1
ATOM 7303 C CA . VAL A 1 924 ? -24.031 29.078 3.322 1 93.69 924 VAL A CA 1
ATOM 7304 C C . VAL A 1 924 ? -25.141 30.125 3.428 1 93.69 924 VAL A C 1
ATOM 7306 O O . VAL A 1 924 ? -26.141 29.906 4.102 1 93.69 924 VAL A O 1
ATOM 7309 N N . GLN A 1 925 ? -24.938 31.312 2.799 1 93.38 925 GLN A N 1
ATOM 7310 C CA . GLN A 1 925 ? -25.922 32.406 2.826 1 93.38 925 GLN A CA 1
ATOM 7311 C C . GLN A 1 925 ? -25.953 33.156 1.502 1 93.38 925 GLN A C 1
ATOM 7313 O O . GLN A 1 925 ? -24.938 33.688 1.074 1 93.38 925 GLN A O 1
ATOM 7318 N N . TRP A 1 926 ? -27.094 33.031 0.821 1 94.31 926 TRP A N 1
ATOM 7319 C CA . TRP A 1 926 ? -27.297 33.875 -0.35 1 94.31 926 TRP A CA 1
ATOM 7320 C C . TRP A 1 926 ? -27.812 35.25 0.056 1 94.31 926 TRP A C 1
ATOM 7322 O O . TRP A 1 926 ? -28.812 35.344 0.782 1 94.31 926 TRP A O 1
ATOM 7332 N N . VAL A 1 927 ? -27.172 36.312 -0.332 1 94.69 927 VAL A N 1
ATOM 7333 C CA . VAL A 1 927 ? -27.578 37.688 -0.072 1 94.69 927 VAL A CA 1
ATOM 7334 C C . VAL A 1 927 ? -28.031 38.344 -1.372 1 94.69 927 VAL A C 1
ATOM 7336 O O . VAL A 1 927 ? -27.219 38.844 -2.145 1 94.69 927 VAL A O 1
ATOM 7339 N N . GLU A 1 928 ? -29.234 38.5 -1.508 1 92.75 928 GLU A N 1
ATOM 7340 C CA . GLU A 1 928 ? -29.828 38.969 -2.756 1 92.75 928 GLU A CA 1
ATOM 7341 C C . GLU A 1 928 ? -29.391 40.406 -3.076 1 92.75 928 GLU A C 1
ATOM 7343 O O . GLU A 1 928 ? -29.016 40.688 -4.215 1 92.75 928 GLU A O 1
ATOM 7348 N N . GLU A 1 929 ? -29.391 41.312 -2.086 1 91.12 929 GLU A N 1
ATOM 7349 C CA . GLU A 1 929 ? -29.078 42.719 -2.285 1 91.12 929 GLU A CA 1
ATOM 7350 C C . GLU A 1 929 ? -27.672 42.906 -2.828 1 91.12 929 GLU A C 1
ATOM 7352 O O . GLU A 1 929 ? -27.406 43.812 -3.613 1 91.12 929 GLU A O 1
ATOM 7357 N N . LEU A 1 930 ? -26.828 42.031 -2.402 1 94.19 930 LEU A N 1
ATOM 7358 C CA . LEU A 1 930 ? -25.438 42.125 -2.828 1 94.19 930 LEU A CA 1
ATOM 7359 C C . LEU A 1 930 ? -25.141 41.156 -3.955 1 94.19 930 LEU A C 1
ATOM 7361 O O . LEU A 1 930 ? -24.078 41.188 -4.566 1 94.19 930 LEU A O 1
ATOM 7365 N N . ARG A 1 931 ? -26.078 40.188 -4.262 1 94.56 931 ARG A N 1
ATOM 7366 C CA . ARG A 1 931 ? -25.891 39.125 -5.211 1 94.56 931 ARG A CA 1
ATOM 7367 C C . ARG A 1 931 ? -24.625 38.312 -4.898 1 94.56 931 ARG A C 1
ATOM 7369 O O . ARG A 1 931 ? -23.75 38.188 -5.758 1 94.56 931 ARG A O 1
ATOM 7376 N N . THR A 1 932 ? -24.562 37.938 -3.711 1 96.31 932 THR A N 1
ATOM 7377 C CA . THR A 1 932 ? -23.344 37.312 -3.223 1 96.31 932 THR A CA 1
ATOM 7378 C C . THR A 1 932 ? -23.672 36.094 -2.395 1 96.31 932 THR A C 1
ATOM 7380 O O . THR A 1 932 ? -24.578 36.094 -1.562 1 96.31 932 THR A O 1
ATOM 7383 N N . ASP A 1 933 ? -22.984 34.969 -2.75 1 96.62 933 ASP A N 1
ATOM 7384 C CA . ASP A 1 933 ? -23.016 33.781 -1.896 1 96.62 933 ASP A CA 1
ATOM 7385 C C . ASP A 1 933 ? -21.859 33.812 -0.894 1 96.62 933 ASP A C 1
ATOM 7387 O O . ASP A 1 933 ? -20.703 33.938 -1.279 1 96.62 933 ASP A O 1
ATOM 7391 N N . ALA A 1 934 ? -22.156 33.75 0.358 1 96.94 934 ALA A N 1
ATOM 7392 C CA . ALA A 1 934 ? -21.156 33.625 1.406 1 96.94 934 ALA A CA 1
ATOM 7393 C C . ALA A 1 934 ? -21.047 32.156 1.869 1 96.94 934 ALA A C 1
ATOM 7395 O O . ALA A 1 934 ? -22.031 31.578 2.32 1 96.94 934 ALA A O 1
ATOM 7396 N N . LEU A 1 935 ? -19.906 31.578 1.659 1 97 935 LEU A N 1
ATOM 7397 C CA . LEU A 1 935 ? -19.656 30.203 2.078 1 97 935 LEU A CA 1
ATOM 7398 C C . LEU A 1 935 ? -18.812 30.172 3.35 1 97 935 LEU A C 1
ATOM 7400 O O . LEU A 1 935 ? -17.641 30.547 3.332 1 97 935 LEU A O 1
ATOM 7404 N N . LEU A 1 936 ? -19.344 29.734 4.453 1 96.56 936 LEU A N 1
ATOM 7405 C CA . LEU A 1 936 ? -18.641 29.625 5.727 1 96.56 936 LEU A CA 1
ATOM 7406 C C . LEU A 1 936 ? -18.125 28.203 5.938 1 96.56 936 LEU A C 1
ATOM 7408 O O . LEU A 1 936 ? -18.891 27.312 6.285 1 96.56 936 LEU A O 1
ATOM 7412 N N . ILE A 1 937 ? -16.812 28.047 5.844 1 94.75 937 ILE A N 1
ATOM 7413 C CA . ILE A 1 937 ? -16.203 26.719 5.766 1 94.75 937 ILE A CA 1
ATOM 7414 C C . ILE A 1 937 ? -15.484 26.406 7.074 1 94.75 937 ILE A C 1
ATOM 7416 O O . ILE A 1 937 ? -14.68 27.219 7.555 1 94.75 937 ILE A O 1
ATOM 7420 N N . THR A 1 938 ? -15.727 25.344 7.676 1 91.12 938 THR A N 1
ATOM 7421 C CA . THR A 1 938 ? -14.977 24.781 8.789 1 91.12 938 THR A CA 1
ATOM 7422 C C . THR A 1 938 ? -14.164 23.578 8.344 1 91.12 938 THR A C 1
ATOM 7424 O O . THR A 1 938 ? -14.727 22.578 7.906 1 91.12 938 THR A O 1
ATOM 7427 N N . LEU A 1 939 ? -12.891 23.594 8.461 1 88 939 LEU A N 1
ATOM 7428 C CA . LEU A 1 939 ? -12.008 22.562 7.902 1 88 939 LEU A CA 1
ATOM 7429 C C . LEU A 1 939 ? -12.07 21.281 8.734 1 88 939 LEU A C 1
ATOM 7431 O O . LEU A 1 939 ? -12.172 20.188 8.188 1 88 939 LEU A O 1
ATOM 7435 N N . GLU A 1 940 ? -11.945 21.484 10.039 1 81.94 940 GLU A N 1
ATOM 7436 C CA . GLU A 1 940 ? -12.016 20.344 10.953 1 81.94 940 GLU A CA 1
ATOM 7437 C C . GLU A 1 940 ? -13.305 20.375 11.766 1 81.94 940 GLU A C 1
ATOM 7439 O O . GLU A 1 940 ? -13.344 20.953 12.859 1 81.94 940 GLU A O 1
ATOM 7444 N N . LYS A 1 941 ? -14.328 19.75 11.398 1 74.81 941 LYS A N 1
ATOM 7445 C CA . LYS A 1 941 ? -15.672 19.797 11.969 1 74.81 941 LYS A CA 1
ATOM 7446 C C . LYS A 1 941 ? -15.711 19.062 13.312 1 74.81 941 LYS A C 1
ATOM 7448 O O . LYS A 1 941 ? -16.516 19.422 14.188 1 74.81 941 LYS A O 1
ATOM 7453 N N . ASP A 1 942 ? -14.945 18 13.367 1 73.12 942 ASP A N 1
ATOM 7454 C CA . ASP A 1 942 ? -14.82 17.281 14.625 1 73.12 942 ASP A CA 1
ATOM 7455 C C . ASP A 1 942 ? -13.375 16.875 14.883 1 73.12 942 ASP A C 1
ATOM 7457 O O . ASP A 1 942 ? -12.82 16.031 14.172 1 73.12 942 ASP A O 1
ATOM 7461 N N . GLU A 1 943 ? -12.836 17.453 15.898 1 68.38 943 GLU A N 1
ATOM 7462 C CA . GLU A 1 943 ? -11.422 17.219 16.188 1 68.38 943 GLU A CA 1
ATOM 7463 C C . GLU A 1 943 ? -11.188 15.789 16.688 1 68.38 943 GLU A C 1
ATOM 7465 O O . GLU A 1 943 ? -10.078 15.273 16.578 1 68.38 943 GLU A O 1
ATOM 7470 N N . LYS A 1 944 ? -12.273 15.219 17.219 1 69.06 944 LYS A N 1
ATOM 7471 C CA . LYS A 1 944 ? -12.117 13.891 17.812 1 69.06 944 LYS A CA 1
ATOM 7472 C C . LYS A 1 944 ? -12.422 12.797 16.797 1 69.06 944 LYS A C 1
ATOM 7474 O O . LYS A 1 944 ? -12.133 11.625 17.031 1 69.06 944 LYS A O 1
ATOM 7479 N N . ASP A 1 945 ? -12.922 13.266 15.695 1 71.69 945 ASP A N 1
ATOM 7480 C CA . ASP A 1 945 ? -13.305 12.273 14.695 1 71.69 945 ASP A CA 1
ATOM 7481 C C . ASP A 1 945 ? -12.25 12.172 13.594 1 71.69 945 ASP A C 1
ATOM 7483 O O . ASP A 1 945 ? -12.109 13.086 12.773 1 71.69 945 ASP A O 1
ATOM 7487 N N . PHE A 1 946 ? -11.555 11.078 13.578 1 69.44 946 PHE A N 1
ATOM 7488 C CA . PHE A 1 946 ? -10.492 10.883 12.602 1 69.44 946 PHE A CA 1
ATOM 7489 C C . PHE A 1 946 ? -10.945 9.961 11.477 1 69.44 946 PHE A C 1
ATOM 7491 O O . PHE A 1 946 ? -10.125 9.375 10.773 1 69.44 946 PHE A O 1
ATOM 7498 N N . SER A 1 947 ? -12.266 9.898 11.328 1 73.81 947 SER A N 1
ATOM 7499 C CA . SER A 1 947 ? -12.805 9.117 10.219 1 73.81 947 SER A CA 1
ATOM 7500 C C . SER A 1 947 ? -12.445 9.734 8.875 1 73.81 947 SER A C 1
ATOM 7502 O O . SER A 1 947 ? -12.719 10.914 8.641 1 73.81 947 SER A O 1
ATOM 7504 N N . PRO A 1 948 ? -11.828 8.961 7.965 1 76.06 948 PRO A N 1
ATOM 7505 C CA . PRO A 1 948 ? -11.492 9.492 6.641 1 76.06 948 PRO A CA 1
ATOM 7506 C C . PRO A 1 948 ? -12.727 9.906 5.84 1 76.06 948 PRO A C 1
ATOM 7508 O O . PRO A 1 948 ? -12.625 10.727 4.926 1 76.06 948 PRO A O 1
ATOM 7511 N N . THR A 1 949 ? -13.852 9.398 6.164 1 73.12 949 THR A N 1
ATOM 7512 C CA . THR A 1 949 ? -15.078 9.711 5.438 1 73.12 949 THR A CA 1
ATOM 7513 C C . THR A 1 949 ? -15.547 11.133 5.75 1 73.12 949 THR A C 1
ATOM 7515 O O . THR A 1 949 ? -16.297 11.727 4.973 1 73.12 949 THR A O 1
ATOM 7518 N N . VAL A 1 950 ? -15.07 11.602 6.84 1 71.5 950 VAL A N 1
ATOM 7519 C CA . VAL A 1 950 ? -15.531 12.914 7.262 1 71.5 950 VAL A CA 1
ATOM 7520 C C . VAL A 1 950 ? -14.453 13.961 6.984 1 71.5 950 VAL A C 1
ATOM 7522 O O . VAL A 1 950 ? -14.75 15.141 6.816 1 71.5 950 VAL A O 1
ATOM 7525 N N . ARG A 1 951 ? -13.32 13.445 6.891 1 71.19 951 ARG A N 1
ATOM 7526 C CA . ARG A 1 951 ? -12.195 14.375 6.75 1 71.19 951 ARG A CA 1
ATOM 7527 C C . ARG A 1 951 ? -11.898 14.648 5.281 1 71.19 951 ARG A C 1
ATOM 7529 O O . ARG A 1 951 ? -12.281 13.875 4.406 1 71.19 951 ARG A O 1
ATOM 7536 N N . TYR A 1 952 ? -11.477 15.781 4.941 1 66.06 952 TYR A N 1
ATOM 7537 C CA . TYR A 1 952 ? -10.914 16.156 3.652 1 66.06 952 TYR A CA 1
ATOM 7538 C C . TYR A 1 952 ? -12.008 16.469 2.643 1 66.06 952 TYR A C 1
ATOM 7540 O O . TYR A 1 952 ? -11.961 16.016 1.499 1 66.06 952 TYR A O 1
ATOM 7548 N N . LYS A 1 953 ? -12.992 17.094 3.143 1 79.62 953 LYS A N 1
ATOM 7549 C CA . LYS A 1 953 ? -14.047 17.562 2.25 1 79.62 953 LYS A CA 1
ATOM 7550 C C . LYS A 1 953 ? -13.758 18.984 1.773 1 79.62 953 LYS A C 1
ATOM 7552 O O . LYS A 1 953 ? -14.156 19.375 0.672 1 79.62 953 LYS A O 1
ATOM 7557 N N . ASP A 1 954 ? -13.094 19.781 2.648 1 88.5 954 ASP A N 1
ATOM 7558 C CA . ASP A 1 954 ? -12.68 21.141 2.338 1 88.5 954 ASP A CA 1
ATOM 7559 C C . ASP A 1 954 ? -11.18 21.328 2.586 1 88.5 954 ASP A C 1
ATOM 7561 O O . ASP A 1 954 ? -10.688 21.031 3.672 1 88.5 954 ASP A O 1
ATOM 7565 N N . TYR A 1 955 ? -10.5 21.672 1.6 1 87.38 955 TYR A N 1
ATOM 7566 C CA . TYR A 1 955 ? -9.055 21.828 1.741 1 87.38 955 TYR A CA 1
ATOM 7567 C C . TYR A 1 955 ? -8.492 22.719 0.64 1 87.38 955 TYR A C 1
ATOM 7569 O O . TYR A 1 955 ? -9.125 22.906 -0.405 1 87.38 955 TYR A O 1
ATOM 7577 N N . ALA A 1 956 ? -7.344 23.281 0.901 1 88.69 956 ALA A N 1
ATOM 7578 C CA . ALA A 1 956 ? -6.645 24.078 -0.102 1 88.69 956 ALA A CA 1
ATOM 7579 C C . ALA A 1 956 ? -5.785 23.203 -1.005 1 88.69 956 ALA A C 1
ATOM 7581 O O . ALA A 1 956 ? -5 22.391 -0.52 1 88.69 956 ALA A O 1
ATOM 7582 N N . LEU A 1 957 ? -6.039 23.328 -2.268 1 81.75 957 LEU A N 1
ATOM 7583 C CA . LEU A 1 957 ? -5.254 22.594 -3.254 1 81.75 957 LEU A CA 1
ATOM 7584 C C . LEU A 1 957 ? -3.941 23.312 -3.549 1 81.75 957 LEU A C 1
ATOM 7586 O O . LEU A 1 957 ? -2.943 22.688 -3.898 1 81.75 957 LEU A O 1
ATOM 7590 N N . SER A 1 958 ? -4.008 24.562 -3.57 1 81.38 958 SER A N 1
ATOM 7591 C CA . SER A 1 958 ? -2.904 25.5 -3.738 1 81.38 958 SER A CA 1
ATOM 7592 C C . SER A 1 958 ? -3.184 26.812 -3.018 1 81.38 958 SER A C 1
ATOM 7594 O O . SER A 1 958 ? -4.281 27.031 -2.488 1 81.38 958 SER A O 1
ATOM 7596 N N . PRO A 1 959 ? -2.199 27.641 -3 1 82.94 959 PRO A N 1
ATOM 7597 C CA . PRO A 1 959 ? -2.475 28.922 -2.359 1 82.94 959 PRO A CA 1
ATOM 7598 C C . PRO A 1 959 ? -3.588 29.703 -3.055 1 82.94 959 PRO A C 1
ATOM 7600 O O . PRO A 1 959 ? -4.141 30.641 -2.48 1 82.94 959 PRO A O 1
ATOM 7603 N N . THR A 1 960 ? -3.947 29.25 -4.293 1 90.31 960 THR A N 1
ATOM 7604 C CA . THR A 1 960 ? -4.965 30.016 -5.012 1 90.31 960 THR A CA 1
ATOM 7605 C C . THR A 1 960 ? -6.16 29.125 -5.355 1 90.31 960 THR A C 1
ATOM 7607 O O . THR A 1 960 ? -7.145 29.609 -5.926 1 90.31 960 THR A O 1
ATOM 7610 N N . LEU A 1 961 ? -6.125 27.859 -5.055 1 90.06 961 LEU A N 1
ATOM 7611 C CA . LEU A 1 961 ? -7.227 26.953 -5.348 1 90.06 961 LEU A CA 1
ATOM 7612 C C . LEU A 1 961 ? -7.754 26.312 -4.07 1 90.06 961 LEU A C 1
ATOM 7614 O O . LEU A 1 961 ? -6.973 25.828 -3.24 1 90.06 961 LEU A O 1
ATOM 7618 N N . PHE A 1 962 ? -9.031 26.328 -3.924 1 93.19 962 PHE A N 1
ATOM 7619 C CA . PHE A 1 962 ? -9.672 25.797 -2.723 1 93.19 962 PHE A CA 1
ATOM 7620 C C . PHE A 1 962 ? -10.797 24.828 -3.084 1 93.19 962 PHE A C 1
ATOM 7622 O O . PHE A 1 962 ? -11.719 25.188 -3.816 1 93.19 962 PHE A O 1
ATOM 7629 N N . HIS A 1 963 ? -10.703 23.594 -2.605 1 90.81 963 HIS A N 1
ATOM 7630 C CA . HIS A 1 963 ? -11.727 22.578 -2.826 1 90.81 963 HIS A CA 1
ATOM 7631 C C . HIS A 1 963 ? -12.805 22.641 -1.75 1 90.81 963 HIS A C 1
ATOM 7633 O O . HIS A 1 963 ? -12.5 22.609 -0.555 1 90.81 963 HIS A O 1
ATOM 7639 N N . TRP A 1 964 ? -14.062 22.766 -2.152 1 93.88 964 TRP A N 1
ATOM 7640 C CA . TRP A 1 964 ? -15.195 22.891 -1.246 1 93.88 964 TRP A CA 1
ATOM 7641 C C . TRP A 1 964 ? -16.344 21.969 -1.676 1 93.88 964 TRP A C 1
ATOM 7643 O O . TRP A 1 964 ? -16.656 21.891 -2.863 1 93.88 964 TRP A O 1
ATOM 7653 N N . GLU A 1 965 ? -16.922 21.297 -0.677 1 89.69 965 GLU A N 1
ATOM 7654 C CA . GLU A 1 965 ? -18.078 20.453 -0.956 1 89.69 965 GLU A CA 1
ATOM 7655 C C . GLU A 1 965 ? -19.375 21.141 -0.518 1 89.69 965 GLU A C 1
ATOM 7657 O O . GLU A 1 965 ? -19.469 21.641 0.607 1 89.69 965 GLU A O 1
ATOM 7662 N N . SER A 1 966 ? -20.359 21.156 -1.356 1 91.06 966 SER A N 1
ATOM 7663 C CA . SER A 1 966 ? -21.641 21.812 -1.08 1 91.06 966 SER A CA 1
ATOM 7664 C C . SER A 1 966 ? -22.469 20.984 -0.1 1 91.06 966 SER A C 1
ATOM 7666 O O . SER A 1 966 ? -22.031 19.938 0.368 1 91.06 966 SER A O 1
ATOM 7668 N N . GLN A 1 967 ? -23.594 21.578 0.238 1 85.38 967 GLN A N 1
ATOM 7669 C CA . GLN A 1 967 ? -24.562 20.812 1.022 1 85.38 967 GLN A CA 1
ATOM 7670 C C . GLN A 1 967 ? -24.984 19.547 0.285 1 85.38 967 GLN A C 1
ATOM 7672 O O . GLN A 1 967 ? -25.031 19.516 -0.946 1 85.38 967 GLN A O 1
ATOM 7677 N N . ASN A 1 968 ? -25.344 18.547 1.026 1 80.12 968 ASN A N 1
ATOM 7678 C CA . ASN A 1 968 ? -25.609 17.219 0.486 1 80.12 968 ASN A CA 1
ATOM 7679 C C . ASN A 1 968 ? -26.797 17.234 -0.478 1 80.12 968 ASN A C 1
ATOM 7681 O O . ASN A 1 968 ? -26.922 16.359 -1.342 1 80.12 968 ASN A O 1
ATOM 7685 N N . SER A 1 969 ? -27.625 18.234 -0.366 1 79.56 969 SER A N 1
ATOM 7686 C CA . SER A 1 969 ? -28.844 18.266 -1.168 1 79.56 969 SER A CA 1
ATOM 7687 C C . SER A 1 969 ? -28.656 19.109 -2.424 1 79.56 969 SER A C 1
ATOM 7689 O O . SER A 1 969 ? -29.531 19.156 -3.285 1 79.56 969 SER A O 1
ATOM 7691 N N . THR A 1 970 ? -27.5 19.75 -2.549 1 88.12 970 THR A N 1
ATOM 7692 C CA . THR A 1 970 ? -27.281 20.672 -3.658 1 88.12 970 THR A CA 1
ATOM 7693 C C . THR A 1 970 ? -26.891 19.906 -4.922 1 88.12 970 THR A C 1
ATOM 7695 O O . THR A 1 970 ? -25.781 19.391 -5.031 1 88.12 970 THR A O 1
ATOM 7698 N N . ALA A 1 971 ? -27.797 19.906 -5.82 1 86.75 971 ALA A N 1
ATOM 7699 C CA . ALA A 1 971 ? -27.531 19.281 -7.113 1 86.75 971 ALA A CA 1
ATOM 7700 C C . ALA A 1 971 ? -26.891 20.266 -8.086 1 86.75 971 ALA A C 1
ATOM 7702 O O . ALA A 1 971 ? -27.094 21.469 -7.977 1 86.75 971 ALA A O 1
ATOM 7703 N N . GLU A 1 972 ? -26.188 19.812 -9.023 1 89 972 GLU A N 1
ATOM 7704 C CA . GLU A 1 972 ? -25.469 20.656 -9.977 1 89 972 GLU A CA 1
ATOM 7705 C C . GLU A 1 972 ? -26.438 21.469 -10.844 1 89 972 GLU A C 1
ATOM 7707 O O . GLU A 1 972 ? -26.094 22.562 -11.297 1 89 972 GLU A O 1
ATOM 7712 N N . ASP A 1 973 ? -27.656 20.875 -10.977 1 87.38 973 ASP A N 1
ATOM 7713 C CA . ASP A 1 973 ? -28.625 21.547 -11.836 1 87.38 973 ASP A CA 1
ATOM 7714 C C . ASP A 1 973 ? -29.688 22.266 -11.016 1 87.38 973 ASP A C 1
ATOM 7716 O O . ASP A 1 973 ? -30.656 22.781 -11.562 1 87.38 973 ASP A O 1
ATOM 7720 N N . SER A 1 974 ? -29.516 22.266 -9.734 1 90.31 974 SER A N 1
ATOM 7721 C CA . SER A 1 974 ? -30.422 23.031 -8.883 1 90.31 974 SER A CA 1
ATOM 7722 C C . SER A 1 974 ? -30.188 24.516 -9.039 1 90.31 974 SER A C 1
ATOM 7724 O O . SER A 1 974 ? -29.203 24.953 -9.648 1 90.31 974 SER A O 1
ATOM 7726 N N . ARG A 1 975 ? -31.078 25.266 -8.539 1 90.38 975 ARG A N 1
ATOM 7727 C CA . ARG A 1 975 ? -30.938 26.719 -8.594 1 90.38 975 ARG A CA 1
ATOM 7728 C C . ARG A 1 975 ? -29.609 27.156 -7.969 1 90.38 975 ARG A C 1
ATOM 7730 O O . ARG A 1 975 ? -28.891 27.969 -8.547 1 90.38 975 ARG A O 1
ATOM 7737 N N . THR A 1 976 ? -29.328 26.656 -6.828 1 93.06 976 THR A N 1
ATOM 7738 C CA . THR A 1 976 ? -28.094 27 -6.121 1 93.06 976 THR A CA 1
ATOM 7739 C C . THR A 1 976 ? -26.875 26.5 -6.887 1 93.06 976 THR A C 1
ATOM 7741 O O . THR A 1 976 ? -25.875 27.203 -7.016 1 93.06 976 THR A O 1
ATOM 7744 N N . GLY A 1 977 ? -26.984 25.297 -7.359 1 93.12 977 GLY A N 1
ATOM 7745 C CA . GLY A 1 977 ? -25.875 24.734 -8.117 1 93.12 977 GLY A CA 1
ATOM 7746 C C . GLY A 1 977 ? -25.547 25.516 -9.367 1 93.12 977 GLY A C 1
ATOM 7747 O O . GLY A 1 977 ? -24.359 25.719 -9.68 1 93.12 977 GLY A O 1
ATOM 7748 N N . LEU A 1 978 ? -26.562 25.953 -10.039 1 93.12 978 LEU A N 1
ATOM 7749 C CA . LEU A 1 978 ? -26.359 26.75 -11.242 1 93.12 978 LEU A CA 1
ATOM 7750 C C . LEU A 1 978 ? -25.766 28.109 -10.898 1 93.12 978 LEU A C 1
ATOM 7752 O O . LEU A 1 978 ? -24.938 28.641 -11.648 1 93.12 978 LEU A O 1
ATOM 7756 N N . ARG A 1 979 ? -26.219 28.688 -9.82 1 94.56 979 ARG A N 1
ATOM 7757 C CA . ARG A 1 979 ? -25.672 29.953 -9.367 1 94.56 979 ARG A CA 1
ATOM 7758 C C . ARG A 1 979 ? -24.172 29.844 -9.094 1 94.56 979 ARG A C 1
ATOM 7760 O O . ARG A 1 979 ? -23.406 30.75 -9.414 1 94.56 979 ARG A O 1
ATOM 7767 N N . TYR A 1 980 ? -23.734 28.766 -8.5 1 95.56 980 TYR A N 1
ATOM 7768 C CA . TYR A 1 980 ? -22.328 28.531 -8.25 1 95.56 980 TYR A CA 1
ATOM 7769 C C . TYR A 1 980 ? -21.547 28.422 -9.562 1 95.56 980 TYR A C 1
ATOM 7771 O O . TYR A 1 980 ? -20.531 29.094 -9.75 1 95.56 980 TYR A O 1
ATOM 7779 N N . ARG A 1 981 ? -22.062 27.688 -10.461 1 93.69 981 ARG A N 1
ATOM 7780 C CA . ARG A 1 981 ? -21.359 27.359 -11.703 1 93.69 981 ARG A CA 1
ATOM 7781 C C . ARG A 1 981 ? -21.297 28.562 -12.633 1 93.69 981 ARG A C 1
ATOM 7783 O O . ARG A 1 981 ? -20.312 28.734 -13.359 1 93.69 981 ARG A O 1
ATOM 7790 N N . GLN A 1 982 ? -22.391 29.344 -12.594 1 94.25 982 GLN A N 1
ATOM 7791 C CA . GLN A 1 982 ? -22.516 30.438 -13.555 1 94.25 982 GLN A CA 1
ATOM 7792 C C . GLN A 1 982 ? -22.453 31.781 -12.852 1 94.25 982 GLN A C 1
ATOM 7794 O O . GLN A 1 982 ? -23.016 32.781 -13.344 1 94.25 982 GLN A O 1
ATOM 7799 N N . HIS A 1 983 ? -21.875 31.875 -11.742 1 93.62 983 HIS A N 1
ATOM 7800 C CA . HIS A 1 983 ? -21.922 33.094 -10.945 1 93.62 983 HIS A CA 1
ATOM 7801 C C . HIS A 1 983 ? -21.312 34.25 -11.695 1 93.62 983 HIS A C 1
ATOM 7803 O O . HIS A 1 983 ? -21.812 35.375 -11.625 1 93.62 983 HIS A O 1
ATOM 7809 N N . ASP A 1 984 ? -20.219 34 -12.367 1 90.56 984 ASP A N 1
ATOM 7810 C CA . ASP A 1 984 ? -19.547 35.094 -13.102 1 90.56 984 ASP A CA 1
ATOM 7811 C C . ASP A 1 984 ? -20.453 35.625 -14.211 1 90.56 984 ASP A C 1
ATOM 7813 O O . ASP A 1 984 ? -20.562 36.844 -14.383 1 90.56 984 ASP A O 1
ATOM 7817 N N . ASP A 1 985 ? -21.078 34.719 -14.953 1 90.5 985 ASP A N 1
ATOM 7818 C CA . ASP A 1 985 ? -21.984 35.094 -16.016 1 90.5 985 ASP A CA 1
ATOM 7819 C C . ASP A 1 985 ? -23.203 35.844 -15.469 1 90.5 985 ASP A C 1
ATOM 7821 O O . ASP A 1 985 ? -23.75 36.719 -16.125 1 90.5 985 ASP A O 1
ATOM 7825 N N . ARG A 1 986 ? -23.562 35.469 -14.297 1 92.56 986 ARG A N 1
ATOM 7826 C CA . ARG A 1 986 ? -24.734 36.062 -13.664 1 92.56 986 ARG A CA 1
ATOM 7827 C C . ARG A 1 986 ? -24.344 37.312 -12.867 1 92.56 986 ARG A C 1
ATOM 7829 O O . ARG A 1 986 ? -25.188 37.906 -12.195 1 92.56 986 ARG A O 1
ATOM 7836 N N . HIS A 1 987 ? -23.141 37.625 -12.883 1 92.25 987 HIS A N 1
ATOM 7837 C CA . HIS A 1 987 ? -22.594 38.781 -12.188 1 92.25 987 HIS A CA 1
ATOM 7838 C C . HIS A 1 987 ? -22.859 38.688 -10.688 1 92.25 987 HIS A C 1
ATOM 7840 O O . HIS A 1 987 ? -23.266 39.688 -10.062 1 92.25 987 HIS A O 1
ATOM 7846 N N . SER A 1 988 ? -22.828 37.562 -10.227 1 94.69 988 SER A N 1
ATOM 7847 C CA . SER A 1 988 ? -22.891 37.344 -8.781 1 94.69 988 SER A CA 1
ATOM 7848 C C . SER A 1 988 ? -21.516 36.969 -8.227 1 94.69 988 SER A C 1
ATOM 7850 O O . SER A 1 988 ? -20.594 36.656 -8.977 1 94.69 988 SER A O 1
ATOM 7852 N N . HIS A 1 989 ? -21.359 37.188 -6.918 1 96.31 989 HIS A N 1
ATOM 7853 C CA . HIS A 1 989 ? -20.062 36.969 -6.277 1 96.31 989 HIS A CA 1
ATOM 7854 C C . HIS A 1 989 ? -20.141 35.812 -5.273 1 96.31 989 HIS A C 1
ATOM 7856 O O . HIS A 1 989 ? -21.234 35.469 -4.801 1 96.31 989 HIS A O 1
ATOM 7862 N N . VAL A 1 990 ? -19 35.188 -5.109 1 97.25 990 VAL A N 1
ATOM 7863 C CA . VAL A 1 990 ? -18.859 34.156 -4.082 1 97.25 990 VAL A CA 1
ATOM 7864 C C . VAL A 1 990 ? -17.734 34.531 -3.123 1 97.25 990 VAL A C 1
ATOM 7866 O O . VAL A 1 990 ? -16.609 34.844 -3.553 1 97.25 990 VAL A O 1
ATOM 7869 N N . LEU A 1 991 ? -18.016 34.625 -1.872 1 97.75 991 LEU A N 1
ATOM 7870 C CA . LEU A 1 991 ? -17.031 34.938 -0.834 1 97.75 991 LEU A CA 1
ATOM 7871 C C . LEU A 1 991 ? -16.781 33.719 0.034 1 97.75 991 LEU A C 1
ATOM 7873 O O . LEU A 1 991 ? -17.719 33.062 0.501 1 97.75 991 LEU A O 1
ATOM 7877 N N . LEU A 1 992 ? -15.523 33.375 0.205 1 97.75 992 LEU A N 1
ATOM 7878 C CA . LEU A 1 992 ? -15.156 32.219 1.043 1 97.75 992 LEU A CA 1
ATOM 7879 C C . LEU A 1 992 ? -14.688 32.688 2.416 1 97.75 992 LEU A C 1
ATOM 7881 O O . LEU A 1 992 ? -13.867 33.625 2.518 1 97.75 992 LEU A O 1
ATOM 7885 N N . PHE A 1 993 ? -15.25 32.156 3.475 1 97.75 993 PHE A N 1
ATOM 7886 C CA . PHE A 1 993 ? -14.828 32.312 4.859 1 97.75 993 PHE A CA 1
ATOM 7887 C C . PHE A 1 993 ? -14.344 31 5.434 1 97.75 993 PHE A C 1
ATOM 7889 O O . PHE A 1 993 ? -15.031 29.984 5.328 1 97.75 993 PHE A O 1
ATOM 7896 N N . VAL A 1 994 ? -13.164 30.969 6.008 1 96.12 994 VAL A N 1
ATOM 7897 C CA . VAL A 1 994 ? -12.625 29.688 6.434 1 96.12 994 VAL A CA 1
ATOM 7898 C C . VAL A 1 994 ? -12.18 29.766 7.895 1 96.12 994 VAL A C 1
ATOM 7900 O O . VAL A 1 994 ? -11.68 30.812 8.336 1 96.12 994 VAL A O 1
ATOM 7903 N N . ARG A 1 995 ? -12.438 28.812 8.641 1 94.38 995 ARG A N 1
ATOM 7904 C CA . ARG A 1 995 ? -11.867 28.594 9.961 1 94.38 995 ARG A CA 1
ATOM 7905 C C . ARG A 1 995 ? -11.352 27.172 10.117 1 94.38 995 ARG A C 1
ATOM 7907 O O . ARG A 1 995 ? -11.805 26.266 9.43 1 94.38 995 ARG A O 1
ATOM 7914 N N . ARG A 1 996 ? -10.414 26.938 10.953 1 88 996 ARG A N 1
ATOM 7915 C CA . ARG A 1 996 ? -9.82 25.609 11.109 1 88 996 ARG A CA 1
ATOM 7916 C C . ARG A 1 996 ? -10.727 24.703 11.938 1 88 996 ARG A C 1
ATOM 7918 O O . ARG A 1 996 ? -11.008 23.578 11.547 1 88 996 ARG A O 1
ATOM 7925 N N . TYR A 1 997 ? -11.148 25.297 13.172 1 87.5 997 TYR A N 1
ATOM 7926 C CA . TYR A 1 997 ? -11.969 24.531 14.094 1 87.5 997 TYR A CA 1
ATOM 7927 C C . TYR A 1 997 ? -13.297 25.219 14.367 1 87.5 997 TYR A C 1
ATOM 7929 O O . TYR A 1 997 ? -13.438 26.422 14.125 1 87.5 997 TYR A O 1
ATOM 7937 N N . LYS A 1 998 ? -14.25 24.469 14.867 1 87.44 998 LYS A N 1
ATOM 7938 C CA . LYS A 1 998 ? -15.539 25.031 15.242 1 87.44 998 LYS A CA 1
ATOM 7939 C C . LYS A 1 998 ? -15.414 25.906 16.5 1 87.44 998 LYS A C 1
ATOM 7941 O O . LYS A 1 998 ? -16 26.984 16.562 1 87.44 998 LYS A O 1
ATOM 7946 N N . ASN A 1 999 ? -14.578 25.422 17.406 1 87.56 999 ASN A N 1
ATOM 7947 C CA . ASN A 1 999 ? -14.422 26.109 18.672 1 87.56 999 ASN A CA 1
ATOM 7948 C C . ASN A 1 999 ? -12.961 26.453 18.953 1 87.56 999 ASN A C 1
ATOM 7950 O O . ASN A 1 999 ? -12.055 25.719 18.531 1 87.56 999 ASN A O 1
ATOM 7954 N N . THR A 1 1000 ? -12.805 27.578 19.609 1 85.38 1000 THR A N 1
ATOM 7955 C CA . THR A 1 1000 ? -11.469 27.938 20.078 1 85.38 1000 THR A CA 1
ATOM 7956 C C . THR A 1 1000 ? -11.078 27.094 21.297 1 85.38 1000 THR A C 1
ATOM 7958 O O . THR A 1 1000 ? -11.867 26.281 21.766 1 85.38 1000 THR A O 1
ATOM 7961 N N . ASP A 1 1001 ? -9.953 27.312 21.812 1 75.62 1001 ASP A N 1
ATOM 7962 C CA . ASP A 1 1001 ? -9.43 26.562 22.953 1 75.62 1001 ASP A CA 1
ATOM 7963 C C . ASP A 1 1001 ? -10.195 26.891 24.219 1 75.62 1001 ASP A C 1
ATOM 7965 O O . ASP A 1 1001 ? -10.18 26.109 25.188 1 75.62 1001 ASP A O 1
ATOM 7969 N N . ILE A 1 1002 ? -10.891 28.047 24.234 1 78.12 1002 ILE A N 1
ATOM 7970 C CA . ILE A 1 1002 ? -11.625 28.438 25.422 1 78.12 1002 ILE A CA 1
ATOM 7971 C C . ILE A 1 1002 ? -13.086 28 25.297 1 78.12 1002 ILE A C 1
ATOM 7973 O O . ILE A 1 1002 ? -13.938 28.391 26.094 1 78.12 1002 ILE A O 1
ATOM 7977 N N . GLY A 1 1003 ? -13.328 27.234 24.25 1 81 1003 GLY A N 1
ATOM 7978 C CA . GLY A 1 1003 ? -14.648 26.656 24.109 1 81 1003 GLY A CA 1
ATOM 7979 C C . GLY A 1 1003 ? -15.641 27.562 23.422 1 81 1003 GLY A C 1
ATOM 7980 O O . GLY A 1 1003 ? -16.844 27.281 23.391 1 81 1003 GLY A O 1
ATOM 7981 N N . LYS A 1 1004 ? -15.188 28.656 22.969 1 88.69 1004 LYS A N 1
ATOM 7982 C CA . LYS A 1 1004 ? -16.047 29.578 22.234 1 88.69 1004 LYS A CA 1
ATOM 7983 C C . LYS A 1 1004 ? -15.922 29.375 20.719 1 88.69 1004 LYS A C 1
ATOM 7985 O O . LYS A 1 1004 ? -14.977 28.734 20.266 1 88.69 1004 LYS A O 1
ATOM 7990 N N . SER A 1 1005 ? -16.859 29.859 20 1 90.19 1005 SER A N 1
ATOM 7991 C CA . SER A 1 1005 ? -16.859 29.672 18.547 1 90.19 1005 SER A CA 1
ATOM 7992 C C . SER A 1 1005 ? -15.648 30.359 17.922 1 90.19 1005 SER A C 1
ATOM 7994 O O . SER A 1 1005 ? -15.32 31.5 18.25 1 90.19 1005 SER A O 1
ATOM 7996 N N . GLN A 1 1006 ? -14.969 29.656 17.078 1 92.75 1006 GLN A N 1
ATOM 7997 C CA . GLN A 1 1006 ? -13.836 30.234 16.359 1 92.75 1006 GLN A CA 1
ATOM 7998 C C . GLN A 1 1006 ? -14.312 31.125 15.211 1 92.75 1006 GLN A C 1
ATOM 8000 O O . GLN A 1 1006 ? -15.242 30.75 14.484 1 92.75 1006 GLN A O 1
ATOM 8005 N N . PRO A 1 1007 ? -13.781 32.344 15.102 1 95.75 1007 PRO A N 1
ATOM 8006 C CA . PRO A 1 1007 ? -14.141 33.219 13.969 1 95.75 1007 PRO A CA 1
ATOM 8007 C C . PRO A 1 1007 ? -13.625 32.688 12.633 1 95.75 1007 PRO A C 1
ATOM 8009 O O . PRO A 1 1007 ? -12.727 31.828 12.609 1 95.75 1007 PRO A O 1
ATOM 8012 N N . TRP A 1 1008 ? -14.227 33.125 11.516 1 96.88 1008 TRP A N 1
ATOM 8013 C CA . TRP A 1 1008 ? -13.789 32.781 10.172 1 96.88 1008 TRP A CA 1
ATOM 8014 C C . TRP A 1 1008 ? -12.883 33.844 9.594 1 96.88 1008 TRP A C 1
ATOM 8016 O O . TRP A 1 1008 ? -13.094 35.062 9.82 1 96.88 1008 TRP A O 1
ATOM 8026 N N . MET A 1 1009 ? -11.938 33.469 8.914 1 97.31 1009 MET A N 1
ATOM 8027 C CA . MET A 1 1009 ? -11.164 34.406 8.109 1 97.31 1009 MET A CA 1
ATOM 8028 C C . MET A 1 1009 ? -11.773 34.562 6.719 1 97.31 1009 MET A C 1
ATOM 8030 O O . MET A 1 1009 ? -12.109 33.562 6.07 1 97.31 1009 MET A O 1
ATOM 8034 N N . LEU A 1 1010 ? -11.93 35.781 6.297 1 98 1010 LEU A N 1
ATOM 8035 C CA . LEU A 1 1010 ? -12.367 36.031 4.93 1 98 1010 LEU A CA 1
ATOM 8036 C C . LEU A 1 1010 ? -11.227 35.812 3.941 1 98 1010 LEU A C 1
ATOM 8038 O O . LEU A 1 1010 ? -10.203 36.469 4.016 1 98 1010 LEU A O 1
ATOM 8042 N N . LEU A 1 1011 ? -11.406 34.844 3.029 1 97 1011 LEU A N 1
ATOM 8043 C CA . LEU A 1 1011 ? -10.391 34.594 2.02 1 97 1011 LEU A CA 1
ATOM 8044 C C . LEU A 1 1011 ? -10.578 35.5 0.802 1 97 1011 LEU A C 1
ATOM 8046 O O . LEU A 1 1011 ? -9.648 35.688 0.022 1 97 1011 LEU A O 1
ATOM 8050 N N . GLY A 1 1012 ? -11.773 36.031 0.636 1 96.38 1012 GLY A N 1
ATOM 8051 C CA . GLY A 1 1012 ? -12.062 36.938 -0.474 1 96.38 1012 GLY A CA 1
ATOM 8052 C C . GLY A 1 1012 ? -12.922 36.281 -1.548 1 96.38 1012 GLY A C 1
ATOM 8053 O O . GLY A 1 1012 ? -13.523 35.25 -1.325 1 96.38 1012 GLY A O 1
ATOM 8054 N N . PRO A 1 1013 ? -13.055 37 -2.621 1 96.75 1013 PRO A N 1
ATOM 8055 C CA . PRO A 1 1013 ? -13.852 36.5 -3.736 1 96.75 1013 PRO A CA 1
ATOM 8056 C C . PRO A 1 1013 ? -13.195 35.312 -4.426 1 96.75 1013 PRO A C 1
ATOM 8058 O O . PRO A 1 1013 ? -11.961 35.219 -4.52 1 96.75 1013 PRO A O 1
ATOM 8061 N N . ALA A 1 1014 ? -14.023 34.406 -4.84 1 96.94 1014 ALA A N 1
ATOM 8062 C CA . ALA A 1 1014 ? -13.555 33.219 -5.543 1 96.94 1014 ALA A CA 1
ATOM 8063 C C . ALA A 1 1014 ? -14.352 32.969 -6.828 1 96.94 1014 ALA A C 1
ATOM 8065 O O . ALA A 1 1014 ? -15.508 33.375 -6.926 1 96.94 1014 ALA A O 1
ATOM 8066 N N . THR A 1 1015 ? -13.703 32.375 -7.793 1 96.75 1015 THR A N 1
ATOM 8067 C CA . THR A 1 1015 ? -14.344 32.094 -9.07 1 96.75 1015 THR A CA 1
ATOM 8068 C C . THR A 1 1015 ? -14.406 30.578 -9.297 1 96.75 1015 THR A C 1
ATOM 8070 O O . THR A 1 1015 ? -13.477 29.844 -8.938 1 96.75 1015 THR A O 1
ATOM 8073 N N . PHE A 1 1016 ? -15.484 30.219 -9.922 1 95.88 1016 PHE A N 1
ATOM 8074 C CA . PHE A 1 1016 ? -15.711 28.797 -10.203 1 95.88 1016 PHE A CA 1
ATOM 8075 C C . PHE A 1 1016 ? -14.688 28.281 -11.203 1 95.88 1016 PHE A C 1
ATOM 8077 O O . PHE A 1 1016 ? -14.492 28.859 -12.273 1 95.88 1016 PHE A O 1
ATOM 8084 N N . GLU A 1 1017 ? -13.992 27.203 -10.828 1 93.12 1017 GLU A N 1
ATOM 8085 C CA . GLU A 1 1017 ? -13.039 26.578 -11.734 1 93.12 1017 GLU A CA 1
ATOM 8086 C C . GLU A 1 1017 ? -13.609 25.297 -12.344 1 93.12 1017 GLU A C 1
ATOM 8088 O O . GLU A 1 1017 ? -13.695 25.172 -13.562 1 93.12 1017 GLU A O 1
ATOM 8093 N N . ARG A 1 1018 ? -13.961 24.312 -11.469 1 87.81 1018 ARG A N 1
ATOM 8094 C CA . ARG A 1 1018 ? -14.539 23.031 -11.867 1 87.81 1018 ARG A CA 1
ATOM 8095 C C . ARG A 1 1018 ? -15.258 22.359 -10.695 1 87.81 1018 ARG A C 1
ATOM 8097 O O . ARG A 1 1018 ? -15.188 22.844 -9.562 1 87.81 1018 ARG A O 1
ATOM 8104 N N . HIS A 1 1019 ? -16.094 21.328 -10.953 1 88.81 1019 HIS A N 1
ATOM 8105 C CA . HIS A 1 1019 ? -16.719 20.547 -9.891 1 88.81 1019 HIS A CA 1
ATOM 8106 C C . HIS A 1 1019 ? -16.875 19.078 -10.281 1 88.81 1019 HIS A C 1
ATOM 8108 O O . HIS A 1 1019 ? -16.75 18.734 -11.461 1 88.81 1019 HIS A O 1
ATOM 8114 N N . THR A 1 1020 ? -16.922 18.281 -9.312 1 77.75 1020 THR A N 1
ATOM 8115 C CA . THR A 1 1020 ? -17.281 16.891 -9.5 1 77.75 1020 THR A CA 1
ATOM 8116 C C . THR A 1 1020 ? -18.453 16.5 -8.594 1 77.75 1020 THR A C 1
ATOM 8118 O O . THR A 1 1020 ? -18.625 17.078 -7.516 1 77.75 1020 THR A O 1
ATOM 8121 N N . GLY A 1 1021 ? -19.25 15.664 -9.102 1 74.94 1021 GLY A N 1
ATOM 8122 C CA . GLY A 1 1021 ? -20.328 15.141 -8.273 1 74.94 1021 GLY A CA 1
ATOM 8123 C C . GLY A 1 1021 ? -21.578 16.016 -8.297 1 74.94 1021 GLY A C 1
ATOM 8124 O O . GLY A 1 1021 ? -21.562 17.094 -8.883 1 74.94 1021 GLY A O 1
ATOM 8125 N N . SER A 1 1022 ? -22.672 15.414 -7.828 1 83.5 1022 SER A N 1
ATOM 8126 C CA . SER A 1 1022 ? -23.969 16.047 -7.641 1 83.5 1022 SER A CA 1
ATOM 8127 C C . SER A 1 1022 ? -24.656 15.531 -6.379 1 83.5 1022 SER A C 1
ATOM 8129 O O . SER A 1 1022 ? -24.703 14.32 -6.148 1 83.5 1022 SER A O 1
ATOM 8131 N N . LYS A 1 1023 ? -25 16.359 -5.496 1 80.56 1023 LYS A N 1
ATOM 8132 C CA . LYS A 1 1023 ? -25.656 16.047 -4.23 1 80.56 1023 LYS A CA 1
ATOM 8133 C C . LYS A 1 1023 ? -24.734 15.211 -3.338 1 80.56 1023 LYS A C 1
ATOM 8135 O O . LYS A 1 1023 ? -25.125 14.133 -2.883 1 80.56 1023 LYS A O 1
ATOM 8140 N N . PRO A 1 1024 ? -23.594 15.766 -3.223 1 87.25 1024 PRO A N 1
ATOM 8141 C CA . PRO A 1 1024 ? -23.203 17.172 -3.248 1 87.25 1024 PRO A CA 1
ATOM 8142 C C . PRO A 1 1024 ? -22.281 17.516 -4.41 1 87.25 1024 PRO A C 1
ATOM 8144 O O . PRO A 1 1024 ? -21.875 16.625 -5.156 1 87.25 1024 PRO A O 1
ATOM 8147 N N . MET A 1 1025 ? -22 18.797 -4.48 1 88 1025 MET A N 1
ATOM 8148 C CA . MET A 1 1025 ? -21.047 19.266 -5.477 1 88 1025 MET A CA 1
ATOM 8149 C C . MET A 1 1025 ? -19.672 19.5 -4.848 1 88 1025 MET A C 1
ATOM 8151 O O . MET A 1 1025 ? -19.562 20.219 -3.846 1 88 1025 MET A O 1
ATOM 8155 N N . ALA A 1 1026 ? -18.719 18.812 -5.352 1 89.12 1026 ALA A N 1
ATOM 8156 C CA . ALA A 1 1026 ? -17.344 19.125 -4.977 1 89.12 1026 ALA A CA 1
ATOM 8157 C C . ALA A 1 1026 ? -16.75 20.156 -5.922 1 89.12 1026 ALA A C 1
ATOM 8159 O O . ALA A 1 1026 ? -16.328 19.828 -7.031 1 89.12 1026 ALA A O 1
ATOM 8160 N N . ILE A 1 1027 ? -16.656 21.375 -5.441 1 93.81 1027 ILE A N 1
ATOM 8161 C CA . ILE A 1 1027 ? -16.297 22.5 -6.312 1 93.81 1027 ILE A CA 1
ATOM 8162 C C . ILE A 1 1027 ? -14.867 22.953 -6 1 93.81 1027 ILE A C 1
ATOM 8164 O O . ILE A 1 1027 ? -14.484 23.047 -4.832 1 93.81 1027 ILE A O 1
ATOM 8168 N N . THR A 1 1028 ? -14.102 23.172 -6.973 1 91.88 1028 THR A N 1
ATOM 8169 C CA . THR A 1 1028 ? -12.812 23.859 -6.848 1 91.88 1028 THR A CA 1
ATOM 8170 C C . THR A 1 1028 ? -12.945 25.344 -7.172 1 91.88 1028 THR A C 1
ATOM 8172 O O . THR A 1 1028 ? -13.328 25.703 -8.289 1 91.88 1028 THR A O 1
ATOM 8175 N N . TRP A 1 1029 ? -12.672 26.172 -6.191 1 95.81 1029 TRP A N 1
ATOM 8176 C CA . TRP A 1 1029 ? -12.742 27.625 -6.324 1 95.81 1029 TRP A CA 1
ATOM 8177 C C . TRP A 1 1029 ? -11.352 28.219 -6.57 1 95.81 1029 TRP A C 1
ATOM 8179 O O . TRP A 1 1029 ? -10.375 27.781 -5.961 1 95.81 1029 TRP A O 1
ATOM 8189 N N . ARG A 1 1030 ? -11.281 29.109 -7.438 1 95.62 1030 ARG A N 1
ATOM 8190 C CA . ARG A 1 1030 ? -10.07 29.891 -7.598 1 95.62 1030 ARG A CA 1
ATOM 8191 C C . ARG A 1 1030 ? -10.141 31.188 -6.797 1 95.62 1030 ARG A C 1
ATOM 8193 O O . ARG A 1 1030 ? -11.008 32.031 -7.051 1 95.62 1030 ARG A O 1
ATOM 8200 N N . LEU A 1 1031 ? -9.273 31.375 -5.871 1 96.25 1031 LEU A N 1
ATOM 8201 C CA . LEU A 1 1031 ? -9.258 32.562 -5.016 1 96.25 1031 LEU A CA 1
ATOM 8202 C C . LEU A 1 1031 ? -8.625 33.75 -5.738 1 96.25 1031 LEU A C 1
ATOM 8204 O O . LEU A 1 1031 ? -7.637 33.594 -6.457 1 96.25 1031 LEU A O 1
ATOM 8208 N N . LYS A 1 1032 ? -9.18 34.844 -5.602 1 95.25 1032 LYS A N 1
ATOM 8209 C CA . LYS A 1 1032 ? -8.617 36.062 -6.176 1 95.25 1032 LYS A CA 1
ATOM 8210 C C . LYS A 1 1032 ? -7.301 36.438 -5.488 1 95.25 1032 LYS A C 1
ATOM 8212 O O . LYS A 1 1032 ? -6.375 36.938 -6.137 1 95.25 1032 LYS A O 1
ATOM 8217 N N . HIS A 1 1033 ? -7.258 36.219 -4.18 1 94.44 1033 HIS A N 1
ATOM 8218 C CA . HIS A 1 1033 ? -6.07 36.5 -3.385 1 94.44 1033 HIS A CA 1
ATOM 8219 C C . HIS A 1 1033 ? -5.465 35.219 -2.828 1 94.44 1033 HIS A C 1
ATOM 8221 O O . HIS A 1 1033 ? -6.191 34.344 -2.383 1 94.44 1033 HIS A O 1
ATOM 8227 N N . GLN A 1 1034 ? -4.152 35.188 -2.834 1 90.38 1034 GLN A N 1
ATOM 8228 C CA . GLN A 1 1034 ? -3.457 34 -2.326 1 90.38 1034 GLN A CA 1
ATOM 8229 C C . GLN A 1 1034 ? -3.688 33.844 -0.828 1 90.38 1034 GLN A C 1
ATOM 8231 O O . GLN A 1 1034 ? -3.707 34.812 -0.081 1 90.38 1034 GLN A O 1
ATOM 8236 N N . LEU A 1 1035 ? -3.777 32.562 -0.422 1 90.19 1035 LEU A N 1
ATOM 8237 C CA . LEU A 1 1035 ? -3.914 32.281 1.001 1 90.19 1035 LEU A CA 1
ATOM 8238 C C . LEU A 1 1035 ? -2.688 32.75 1.773 1 90.19 1035 LEU A C 1
ATOM 8240 O O . LEU A 1 1035 ? -1.56 32.625 1.286 1 90.19 1035 LEU A O 1
ATOM 8244 N N . PRO A 1 1036 ? -2.967 33.375 2.955 1 85.94 1036 PRO A N 1
ATOM 8245 C CA . PRO A 1 1036 ? -1.808 33.562 3.828 1 85.94 1036 PRO A CA 1
ATOM 8246 C C . PRO A 1 1036 ? -1.061 32.25 4.125 1 85.94 1036 PRO A C 1
ATOM 8248 O O . PRO A 1 1036 ? -1.664 31.188 4.125 1 85.94 1036 PRO A O 1
ATOM 8251 N N . ALA A 1 1037 ? 0.167 32.344 4.348 1 74.31 1037 ALA A N 1
ATOM 8252 C CA . ALA A 1 1037 ? 1.027 31.172 4.496 1 74.31 1037 ALA A CA 1
ATOM 8253 C C . ALA A 1 1037 ? 0.548 30.281 5.641 1 74.31 1037 ALA A C 1
ATOM 8255 O O . ALA A 1 1037 ? 0.6 29.047 5.539 1 74.31 1037 ALA A O 1
ATOM 8256 N N . ASP A 1 1038 ? 0.184 30.859 6.719 1 76.81 1038 ASP A N 1
ATOM 8257 C CA . ASP A 1 1038 ? -0.265 30.078 7.867 1 76.81 1038 ASP A CA 1
ATOM 8258 C C . ASP A 1 1038 ? -1.561 29.328 7.551 1 76.81 1038 ASP A C 1
ATOM 8260 O O . ASP A 1 1038 ? -1.739 28.188 7.961 1 76.81 1038 ASP A O 1
ATOM 8264 N N . VAL A 1 1039 ? -2.449 30.031 6.812 1 85.62 1039 VAL A N 1
ATOM 8265 C CA . VAL A 1 1039 ? -3.705 29.391 6.426 1 85.62 1039 VAL A CA 1
ATOM 8266 C C . VAL A 1 1039 ? -3.428 28.25 5.453 1 85.62 1039 VAL A C 1
ATOM 8268 O O . VAL A 1 1039 ? -4.059 27.188 5.535 1 85.62 1039 VAL A O 1
ATOM 8271 N N . TRP A 1 1040 ? -2.545 28.516 4.594 1 80.75 1040 TRP A N 1
ATOM 8272 C CA . TRP A 1 1040 ? -2.146 27.484 3.65 1 80.75 1040 TRP A CA 1
ATOM 8273 C C . TRP A 1 1040 ? -1.629 26.25 4.387 1 80.75 1040 TRP A C 1
ATOM 8275 O O . TRP A 1 1040 ? -1.936 25.109 4.008 1 80.75 1040 TRP A O 1
ATOM 8285 N N . THR A 1 1041 ? -0.937 26.422 5.352 1 71.69 1041 THR A N 1
ATOM 8286 C CA . THR A 1 1041 ? -0.298 25.344 6.094 1 71.69 1041 THR A CA 1
ATOM 8287 C C . THR A 1 1041 ? -1.345 24.422 6.715 1 71.69 1041 THR A C 1
ATOM 8289 O O . THR A 1 1041 ? -1.203 23.203 6.676 1 71.69 1041 THR A O 1
ATOM 8292 N N . TYR A 1 1042 ? -2.436 25.016 7.258 1 77.12 1042 TYR A N 1
ATOM 8293 C CA . TYR A 1 1042 ? -3.379 24.141 7.934 1 77.12 1042 TYR A CA 1
ATOM 8294 C C . TYR A 1 1042 ? -4.52 23.734 7.008 1 77.12 1042 TYR A C 1
ATOM 8296 O O . TYR A 1 1042 ? -5.281 22.812 7.305 1 77.12 1042 TYR A O 1
ATOM 8304 N N . ALA A 1 1043 ? -4.605 24.438 5.977 1 83.25 1043 ALA A N 1
ATOM 8305 C CA . ALA A 1 1043 ? -5.719 24.141 5.082 1 83.25 1043 ALA A CA 1
ATOM 8306 C C . ALA A 1 1043 ? -5.312 23.125 4.016 1 83.25 1043 ALA A C 1
ATOM 8308 O O . ALA A 1 1043 ? -6.172 22.516 3.385 1 83.25 1043 ALA A O 1
ATOM 8309 N N . ALA A 1 1044 ? -3.971 23.031 3.83 1 75.81 1044 ALA A N 1
ATOM 8310 C CA . ALA A 1 1044 ? -3.494 22.109 2.805 1 75.81 1044 ALA A CA 1
ATOM 8311 C C . ALA A 1 1044 ? -3.459 20.672 3.332 1 75.81 1044 ALA A C 1
ATOM 8313 O O . ALA A 1 1044 ? -3.287 20.453 4.531 1 75.81 1044 ALA A O 1
ATOM 8314 N N . ILE A 1 1045 ? -3.811 19.703 2.512 1 63.56 1045 ILE A N 1
ATOM 8315 C CA . ILE A 1 1045 ? -3.734 18.312 2.93 1 63.56 1045 ILE A CA 1
ATOM 8316 C C . ILE A 1 1045 ? -2.273 17.906 3.109 1 63.56 1045 ILE A C 1
ATOM 8318 O O . ILE A 1 1045 ? -1.951 17.078 3.975 1 63.56 1045 ILE A O 1
ATOM 8322 N N . THR A 1 1046 ? -1.288 18.156 2.057 1 54.88 1046 THR A N 1
ATOM 8323 C CA . THR A 1 1046 ? 0.112 17.75 2.088 1 54.88 1046 THR A CA 1
ATOM 8324 C C . THR A 1 1046 ? 1.021 18.953 2.316 1 54.88 1046 THR A C 1
ATOM 8326 O O . THR A 1 1046 ? 0.867 19.984 1.663 1 54.88 1046 THR A O 1
ATOM 8329 N N . ALA A 1 1047 ? 1.175 19.484 3.441 1 44.81 1047 ALA A N 1
ATOM 8330 C CA . ALA A 1 1047 ? 2.229 20.484 3.395 1 44.81 1047 ALA A CA 1
ATOM 8331 C C . ALA A 1 1047 ? 3.6 19.844 3.221 1 44.81 1047 ALA A C 1
ATOM 8333 O O . ALA A 1 1047 ? 3.916 18.859 3.889 1 44.81 1047 ALA A O 1
ATOM 8334 N N . SER A 1 1048 ? 4.297 19.703 2.068 1 37.06 1048 SER A N 1
ATOM 8335 C CA . SER A 1 1048 ? 5.715 19.375 2.207 1 37.06 1048 SER A CA 1
ATOM 8336 C C . SER A 1 1048 ? 6.363 20.219 3.303 1 37.06 1048 SER A C 1
ATOM 8338 O O . SER A 1 1048 ? 5.988 21.375 3.516 1 37.06 1048 SER A O 1
ATOM 8340 N N . MET B 1 1 ? -24.562 6.566 -15.305 1 27.02 1 MET B N 1
ATOM 8341 C CA . MET B 1 1 ? -24.422 6.891 -16.719 1 27.02 1 MET B CA 1
ATOM 8342 C C . MET B 1 1 ? -24.688 8.375 -16.969 1 27.02 1 MET B C 1
ATOM 8344 O O . MET B 1 1 ? -23.984 9.008 -17.766 1 27.02 1 MET B O 1
ATOM 8348 N N . THR B 1 2 ? -26.109 8.766 -16.797 1 28.69 2 THR B N 1
ATOM 8349 C CA . THR B 1 2 ? -26.594 10.125 -17.031 1 28.69 2 THR B CA 1
ATOM 8350 C C . THR B 1 2 ? -26.297 11.008 -15.82 1 28.69 2 THR B C 1
ATOM 8352 O O . THR B 1 2 ? -26.359 10.547 -14.68 1 28.69 2 THR B O 1
ATOM 8355 N N . ASP B 1 3 ? -25.609 11.969 -16.016 1 30.33 3 ASP B N 1
ATOM 8356 C CA . ASP B 1 3 ? -25.453 13.094 -15.094 1 30.33 3 ASP B CA 1
ATOM 8357 C C . ASP B 1 3 ? -26.812 13.641 -14.664 1 30.33 3 ASP B C 1
ATOM 8359 O O . ASP B 1 3 ? -27.766 13.625 -15.445 1 30.33 3 ASP B O 1
ATOM 8363 N N . SER B 1 4 ? -27.234 13.695 -13.547 1 28.7 4 SER B N 1
ATOM 8364 C CA . SER B 1 4 ? -28.594 14.023 -13.109 1 28.7 4 SER B CA 1
ATOM 8365 C C . SER B 1 4 ? -29.172 15.156 -13.945 1 28.7 4 SER B C 1
ATOM 8367 O O . SER B 1 4 ? -30.391 15.391 -13.906 1 28.7 4 SER B O 1
ATOM 8369 N N . GLY B 1 5 ? -28.75 16.438 -13.891 1 27.25 5 GLY B N 1
ATOM 8370 C CA . GLY B 1 5 ? -29.344 17.688 -14.336 1 27.25 5 GLY B CA 1
ATOM 8371 C C . GLY B 1 5 ? -29.438 17.797 -15.852 1 27.25 5 GLY B C 1
ATOM 8372 O O . GLY B 1 5 ? -28.422 17.812 -16.547 1 27.25 5 GLY B O 1
ATOM 8373 N N . GLY B 1 6 ? -30.703 17.547 -16.703 1 34.41 6 GLY B N 1
ATOM 8374 C CA . GLY B 1 6 ? -31.281 17.469 -18.031 1 34.41 6 GLY B CA 1
ATOM 8375 C C . GLY B 1 6 ? -30.453 16.625 -18.984 1 34.41 6 GLY B C 1
ATOM 8376 O O . GLY B 1 6 ? -29.625 15.828 -18.562 1 34.41 6 GLY B O 1
ATOM 8377 N N . ARG B 1 7 ? -29.859 17.125 -20.406 1 35.25 7 ARG B N 1
ATOM 8378 C CA . ARG B 1 7 ? -29.219 16.391 -21.5 1 35.25 7 ARG B CA 1
ATOM 8379 C C . ARG B 1 7 ? -27.891 15.805 -21.047 1 35.25 7 ARG B C 1
ATOM 8381 O O . ARG B 1 7 ? -26.844 16.453 -21.188 1 35.25 7 ARG B O 1
ATOM 8388 N N . MET B 1 8 ? -27.672 15.156 -19.953 1 46.78 8 MET B N 1
ATOM 8389 C CA . MET B 1 8 ? -26.328 14.781 -19.531 1 46.78 8 MET B CA 1
ATOM 8390 C C . MET B 1 8 ? -25.656 13.906 -20.594 1 46.78 8 MET B C 1
ATOM 8392 O O . MET B 1 8 ? -26.219 12.898 -21.016 1 46.78 8 MET B O 1
ATOM 8396 N N . GLN B 1 9 ? -24.844 14.43 -21.312 1 64.31 9 GLN B N 1
ATOM 8397 C CA . GLN B 1 9 ? -24.047 13.766 -22.344 1 64.31 9 GLN B CA 1
ATOM 8398 C C . GLN B 1 9 ? -23.391 12.492 -21.812 1 64.31 9 GLN B C 1
ATOM 8400 O O . GLN B 1 9 ? -22.734 12.516 -20.766 1 64.31 9 GLN B O 1
ATOM 8405 N N . PRO B 1 10 ? -23.938 11.375 -22.25 1 81.25 10 PRO B N 1
ATOM 8406 C CA . PRO B 1 10 ? -23.328 10.094 -21.891 1 81.25 10 PRO B CA 1
ATOM 8407 C C . PRO B 1 10 ? -21.812 10.133 -21.891 1 81.25 10 PRO B C 1
ATOM 8409 O O . PRO B 1 10 ? -21.219 10.906 -22.656 1 81.25 10 PRO B O 1
ATOM 8412 N N . VAL B 1 11 ? -21.266 9.594 -20.906 1 86.69 11 VAL B N 1
ATOM 8413 C CA . VAL B 1 11 ? -19.812 9.539 -20.812 1 86.69 11 VAL B CA 1
ATOM 8414 C C . VAL B 1 11 ? -19.312 8.203 -21.359 1 86.69 11 VAL B C 1
ATOM 8416 O O . VAL B 1 11 ? -19.734 7.141 -20.891 1 86.69 11 VAL B O 1
ATOM 8419 N N . ALA B 1 12 ? -18.547 8.281 -22.391 1 89 12 ALA B N 1
ATOM 8420 C CA . ALA B 1 12 ? -17.953 7.062 -22.938 1 89 12 ALA B CA 1
ATOM 8421 C C . ALA B 1 12 ? -16.875 6.52 -22.016 1 89 12 ALA B C 1
ATOM 8423 O O . ALA B 1 12 ? -16.125 7.289 -21.406 1 89 12 ALA B O 1
ATOM 8424 N N . GLY B 1 13 ? -16.797 5.223 -21.812 1 90.75 13 GLY B N 1
ATOM 8425 C CA . GLY B 1 13 ? -15.766 4.617 -20.984 1 90.75 13 GLY B CA 1
ATOM 8426 C C . GLY B 1 13 ? -16.172 3.285 -20.391 1 90.75 13 GLY B C 1
ATOM 8427 O O . GLY B 1 13 ? -17.141 2.672 -20.844 1 90.75 13 GLY B O 1
ATOM 8428 N N . VAL B 1 14 ? -15.32 2.789 -19.453 1 92.25 14 VAL B N 1
ATOM 8429 C CA . VAL B 1 14 ? -15.602 1.525 -18.781 1 92.25 14 VAL B CA 1
ATOM 8430 C C . VAL B 1 14 ? -16.453 1.779 -17.547 1 92.25 14 VAL B C 1
ATOM 8432 O O . VAL B 1 14 ? -16.344 2.83 -16.906 1 92.25 14 VAL B O 1
ATOM 8435 N N . TYR B 1 15 ? -17.328 0.871 -17.281 1 91.81 15 TYR B N 1
ATOM 8436 C CA . TYR B 1 15 ? -18.281 0.933 -16.172 1 91.81 15 TYR B CA 1
ATOM 8437 C C . TYR B 1 15 ? -18.297 -0.379 -15.398 1 91.81 15 TYR B C 1
ATOM 8439 O O . TYR B 1 15 ? -17.719 -1.373 -15.836 1 91.81 15 TYR B O 1
ATOM 8447 N N . GLU B 1 16 ? -18.844 -0.375 -14.305 1 92 16 GLU B N 1
ATOM 8448 C CA . GLU B 1 16 ? -19.266 -1.546 -13.539 1 92 16 GLU B CA 1
ATOM 8449 C C . GLU B 1 16 ? -20.531 -1.263 -12.742 1 92 16 GLU B C 1
ATOM 8451 O O . GLU B 1 16 ? -20.578 -1.486 -11.531 1 92 16 GLU B O 1
ATOM 8456 N N . GLN B 1 17 ? -21.469 -0.834 -13.484 1 91.69 17 GLN B N 1
ATOM 8457 C CA . GLN B 1 17 ? -22.719 -0.368 -12.891 1 91.69 17 GLN B CA 1
ATOM 8458 C C . GLN B 1 17 ? -23.828 -1.402 -13.047 1 91.69 17 GLN B C 1
ATOM 8460 O O . GLN B 1 17 ? -24.047 -1.903 -14.156 1 91.69 17 GLN B O 1
ATOM 8465 N N . LEU B 1 18 ? -24.469 -1.746 -11.961 1 92.88 18 LEU B N 1
ATOM 8466 C CA . LEU B 1 18 ? -25.594 -2.664 -12.008 1 92.88 18 LEU B CA 1
ATOM 8467 C C . LEU B 1 18 ? -26.703 -2.109 -12.891 1 92.88 18 LEU B C 1
ATOM 8469 O O . LEU B 1 18 ? -27.031 -0.92 -12.828 1 92.88 18 LEU B O 1
ATOM 8473 N N . ILE B 1 19 ? -27.312 -2.943 -13.711 1 94.12 19 ILE B N 1
ATOM 8474 C CA . ILE B 1 19 ? -28.375 -2.504 -14.617 1 94.12 19 ILE B CA 1
ATOM 8475 C C . ILE B 1 19 ? -29.719 -2.598 -13.922 1 94.12 19 ILE B C 1
ATOM 8477 O O . ILE B 1 19 ? -30.25 -3.695 -13.727 1 94.12 19 ILE B O 1
ATOM 8481 N N . THR B 1 20 ? -30.172 -1.467 -13.539 1 93.06 20 THR B N 1
ATOM 8482 C CA . THR B 1 20 ? -31.531 -1.351 -13.016 1 93.06 20 THR B CA 1
ATOM 8483 C C . THR B 1 20 ? -32.5 -1.067 -14.148 1 93.06 20 THR B C 1
ATOM 8485 O O . THR B 1 20 ? -32.125 -0.884 -15.297 1 93.06 20 THR B O 1
ATOM 8488 N N . GLU B 1 21 ? -33.781 -1.04 -13.859 1 91.25 21 GLU B N 1
ATOM 8489 C CA . GLU B 1 21 ? -34.781 -0.762 -14.883 1 91.25 21 GLU B CA 1
ATOM 8490 C C . GLU B 1 21 ? -34.594 0.637 -15.469 1 91.25 21 GLU B C 1
ATOM 8492 O O . GLU B 1 21 ? -34.812 0.848 -16.672 1 91.25 21 GLU B O 1
ATOM 8497 N N . ASP B 1 22 ? -34.188 1.533 -14.625 1 88.62 22 ASP B N 1
ATOM 8498 C CA . ASP B 1 22 ? -33.938 2.889 -15.094 1 88.62 22 ASP B CA 1
ATOM 8499 C C . ASP B 1 22 ? -32.719 2.924 -16.016 1 88.62 22 ASP B C 1
ATOM 8501 O O . ASP B 1 22 ? -32.719 3.607 -17.031 1 88.62 22 ASP B O 1
ATOM 8505 N N . VAL B 1 23 ? -31.688 2.225 -15.617 1 90.12 23 VAL B N 1
ATOM 8506 C CA . VAL B 1 23 ? -30.469 2.178 -16.422 1 90.12 23 VAL B CA 1
ATOM 8507 C C . VAL B 1 23 ? -30.75 1.497 -17.75 1 90.12 23 VAL B C 1
ATOM 8509 O O . VAL B 1 23 ? -30.234 1.917 -18.797 1 90.12 23 VAL B O 1
ATOM 8512 N N . ARG B 1 24 ? -31.516 0.443 -17.688 1 91.69 24 ARG B N 1
ATOM 8513 C CA . ARG B 1 24 ? -31.891 -0.264 -18.906 1 91.69 24 ARG B CA 1
ATOM 8514 C C . ARG B 1 24 ? -32.625 0.66 -19.875 1 91.69 24 ARG B C 1
ATOM 8516 O O . ARG B 1 24 ? -32.344 0.651 -21.078 1 91.69 24 ARG B O 1
ATOM 8523 N N . ARG B 1 25 ? -33.531 1.431 -19.328 1 89.5 25 ARG B N 1
ATOM 8524 C CA . ARG B 1 25 ? -34.25 2.385 -20.141 1 89.5 25 ARG B CA 1
ATOM 8525 C C . ARG B 1 25 ? -33.312 3.436 -20.734 1 89.5 25 ARG B C 1
ATOM 8527 O O . ARG B 1 25 ? -33.438 3.787 -21.906 1 89.5 25 ARG B O 1
ATOM 8534 N N . GLU B 1 26 ? -32.5 3.895 -19.906 1 89.94 26 GLU B N 1
ATOM 8535 C CA . GLU B 1 26 ? -31.516 4.883 -20.375 1 89.94 26 GLU B CA 1
ATOM 8536 C C . GLU B 1 26 ? -30.625 4.309 -21.469 1 89.94 26 GLU B C 1
ATOM 8538 O O . GLU B 1 26 ? -30.297 5 -22.438 1 89.94 26 GLU B O 1
ATOM 8543 N N . LEU B 1 27 ? -30.188 3.08 -21.297 1 91.12 27 LEU B N 1
ATOM 8544 C CA . LEU B 1 27 ? -29.328 2.424 -22.281 1 91.12 27 LEU B CA 1
ATOM 8545 C C . LEU B 1 27 ? -30.062 2.234 -23.594 1 91.12 27 LEU B C 1
ATOM 8547 O O . LEU B 1 27 ? -29.469 2.361 -24.672 1 91.12 27 LEU B O 1
ATOM 8551 N N . GLY B 1 28 ? -31.328 1.908 -23.516 1 90.06 28 GLY B N 1
ATOM 8552 C CA . GLY B 1 28 ? -32.156 1.816 -24.719 1 90.06 28 GLY B CA 1
ATOM 8553 C C . GLY B 1 28 ? -32.188 3.117 -25.5 1 90.06 28 GLY B C 1
ATOM 8554 O O . GLY B 1 28 ? -32.125 3.111 -26.734 1 90.06 28 GLY B O 1
ATOM 8555 N N . GLN B 1 29 ? -32.344 4.199 -24.75 1 90.44 29 GLN B N 1
ATOM 8556 C CA . GLN B 1 29 ? -32.344 5.52 -25.375 1 90.44 29 GLN B CA 1
ATOM 8557 C C . GLN B 1 29 ? -31.016 5.852 -26 1 90.44 29 GLN B C 1
ATOM 8559 O O . GLN B 1 29 ? -30.953 6.43 -27.094 1 90.44 29 GLN B O 1
ATOM 8564 N N . LEU B 1 30 ? -29.969 5.531 -25.375 1 89.62 30 LEU B N 1
ATOM 8565 C CA . LEU B 1 30 ? -28.641 5.816 -25.875 1 89.62 30 LEU B CA 1
ATOM 8566 C C . LEU B 1 30 ? -28.328 4.988 -27.125 1 89.62 30 LEU B C 1
ATOM 8568 O O . LEU B 1 30 ? -27.688 5.469 -28.047 1 89.62 30 LEU B O 1
ATOM 8572 N N . GLU B 1 31 ? -28.734 3.74 -27.062 1 88.88 31 GLU B N 1
ATOM 8573 C CA . GLU B 1 31 ? -28.531 2.896 -28.234 1 88.88 31 GLU B CA 1
ATOM 8574 C C . GLU B 1 31 ? -29.266 3.461 -29.453 1 88.88 31 GLU B C 1
ATOM 8576 O O . GLU B 1 31 ? -28.766 3.369 -30.578 1 88.88 31 GLU B O 1
ATOM 8581 N N . ALA B 1 32 ? -30.406 4.031 -29.188 1 87.31 32 ALA B N 1
ATOM 8582 C CA . ALA B 1 32 ? -31.156 4.676 -30.266 1 87.31 32 ALA B CA 1
ATOM 8583 C C . ALA B 1 32 ? -30.422 5.895 -30.797 1 87.31 32 ALA B C 1
ATOM 8585 O O . ALA B 1 32 ? -30.547 6.238 -31.969 1 87.31 32 ALA B O 1
ATOM 8586 N N . LEU B 1 33 ? -29.641 6.484 -29.969 1 88 33 LEU B N 1
ATOM 8587 C CA . LEU B 1 33 ? -28.875 7.668 -30.344 1 88 33 LEU B CA 1
ATOM 8588 C C . LEU B 1 33 ? -27.531 7.285 -30.938 1 88 33 LEU B C 1
ATOM 8590 O O . LEU B 1 33 ? -26.672 8.148 -31.188 1 88 33 LEU B O 1
ATOM 8594 N N . GLY B 1 34 ? -27.188 5.98 -31.109 1 84.94 34 GLY B N 1
ATOM 8595 C CA . GLY B 1 34 ? -25.984 5.531 -31.781 1 84.94 34 GLY B CA 1
ATOM 8596 C C . GLY B 1 34 ? -24.891 5.09 -30.828 1 84.94 34 GLY B C 1
ATOM 8597 O O . GLY B 1 34 ? -23.75 4.898 -31.234 1 84.94 34 GLY B O 1
ATOM 8598 N N . TRP B 1 35 ? -25.234 4.945 -29.609 1 88.56 35 TRP B N 1
ATOM 8599 C CA . TRP B 1 35 ? -24.25 4.461 -28.641 1 88.56 35 TRP B CA 1
ATOM 8600 C C . TRP B 1 35 ? -24.297 2.939 -28.547 1 88.56 35 TRP B C 1
ATOM 8602 O O . TRP B 1 35 ? -25.312 2.32 -28.859 1 88.56 35 TRP B O 1
ATOM 8612 N N . LYS B 1 36 ? -23.172 2.371 -28.281 1 89.69 36 LYS B N 1
ATOM 8613 C CA . LYS B 1 36 ? -23.109 0.929 -28.062 1 89.69 36 LYS B CA 1
ATOM 8614 C C . LYS B 1 36 ? -22.781 0.611 -26.609 1 89.69 36 LYS B C 1
ATOM 8616 O O . LYS B 1 36 ? -21.75 1.06 -26.078 1 89.69 36 LYS B O 1
ATOM 8621 N N . ALA B 1 37 ? -23.672 -0.147 -26.016 1 90.19 37 ALA B N 1
ATOM 8622 C CA . ALA B 1 37 ? -23.469 -0.561 -24.625 1 90.19 37 ALA B CA 1
ATOM 8623 C C . ALA B 1 37 ? -23.016 -2.014 -24.547 1 90.19 37 ALA B C 1
ATOM 8625 O O . ALA B 1 37 ? -23.531 -2.875 -25.266 1 90.19 37 ALA B O 1
ATOM 8626 N N . VAL B 1 38 ? -21.922 -2.25 -23.844 1 89.69 38 VAL B N 1
ATOM 8627 C CA . VAL B 1 38 ? -21.469 -3.605 -23.562 1 89.69 38 VAL B CA 1
ATOM 8628 C C . VAL B 1 38 ? -21.828 -3.984 -22.125 1 89.69 38 VAL B C 1
ATOM 8630 O O . VAL B 1 38 ? -21.453 -3.287 -21.188 1 89.69 38 VAL B O 1
ATOM 8633 N N . ASP B 1 39 ? -22.641 -4.965 -21.922 1 90.44 39 ASP B N 1
ATOM 8634 C CA . ASP B 1 39 ? -22.984 -5.418 -20.578 1 90.44 39 ASP B CA 1
ATOM 8635 C C . ASP B 1 39 ? -22.625 -6.891 -20.391 1 90.44 39 ASP B C 1
ATOM 8637 O O . ASP B 1 39 ? -22.297 -7.586 -21.359 1 90.44 39 ASP B O 1
ATOM 8641 N N . GLY B 1 40 ? -22.453 -7.348 -19.234 1 88 40 GLY B N 1
ATOM 8642 C CA . GLY B 1 40 ? -22.125 -8.727 -18.906 1 88 40 GLY B CA 1
ATOM 8643 C C . GLY B 1 40 ? -22.875 -9.234 -17.688 1 88 40 GLY B C 1
ATOM 8644 O O . GLY B 1 40 ? -23.344 -8.445 -16.859 1 88 40 GLY B O 1
ATOM 8645 N N . GLU B 1 41 ? -22.984 -10.547 -17.625 1 88.62 41 GLU B N 1
ATOM 8646 C CA . GLU B 1 41 ? -23.625 -11.172 -16.484 1 88.62 41 GLU B CA 1
ATOM 8647 C C . GLU B 1 41 ? -22.703 -11.156 -15.258 1 88.62 41 GLU B C 1
ATOM 8649 O O . GLU B 1 41 ? -21.484 -11.336 -15.383 1 88.62 41 GLU B O 1
ATOM 8654 N N . VAL B 1 42 ? -23.328 -10.852 -14.102 1 87.94 42 VAL B N 1
ATOM 8655 C CA . VAL B 1 42 ? -22.578 -10.961 -12.852 1 87.94 42 VAL B CA 1
ATOM 8656 C C . VAL B 1 42 ? -22.438 -12.43 -12.469 1 87.94 42 VAL B C 1
ATOM 8658 O O . VAL B 1 42 ? -23.422 -13.172 -12.461 1 87.94 42 VAL B O 1
ATOM 8661 N N . GLY B 1 43 ? -21.203 -12.852 -12.242 1 82.19 43 GLY B N 1
ATOM 8662 C CA . GLY B 1 43 ? -20.969 -14.227 -11.836 1 82.19 43 GLY B CA 1
ATOM 8663 C C . GLY B 1 43 ? -21.812 -14.641 -10.633 1 82.19 43 GLY B C 1
ATOM 8664 O O . GLY B 1 43 ? -22.062 -13.836 -9.742 1 82.19 43 GLY B O 1
ATOM 8665 N N . THR B 1 44 ? -22.141 -15.891 -10.562 1 81.62 44 THR B N 1
ATOM 8666 C CA . THR B 1 44 ? -23.016 -16.422 -9.516 1 81.62 44 THR B CA 1
ATOM 8667 C C . THR B 1 44 ? -22.391 -16.219 -8.141 1 81.62 44 THR B C 1
ATOM 8669 O O . THR B 1 44 ? -23.109 -15.93 -7.172 1 81.62 44 THR B O 1
ATOM 8672 N N . GLU B 1 45 ? -21.109 -16.328 -8.133 1 78.06 45 GLU B N 1
ATOM 8673 C CA . GLU B 1 45 ? -20.438 -16.234 -6.844 1 78.06 45 GLU B CA 1
ATOM 8674 C C . GLU B 1 45 ? -20.344 -14.781 -6.387 1 78.06 45 GLU B C 1
ATOM 8676 O O . GLU B 1 45 ? -20.234 -14.508 -5.191 1 78.06 45 GLU B O 1
ATOM 8681 N N . SER B 1 46 ? -20.484 -13.789 -7.297 1 86.31 46 SER B N 1
ATOM 8682 C CA . SER B 1 46 ? -20.312 -12.375 -6.98 1 86.31 46 SER B CA 1
ATOM 8683 C C . SER B 1 46 ? -21.656 -11.68 -6.805 1 86.31 46 SER B C 1
ATOM 8685 O O . SER B 1 46 ? -21.734 -10.578 -6.27 1 86.31 46 SER B O 1
ATOM 8687 N N . THR B 1 47 ? -22.766 -12.32 -7.168 1 88 47 THR B N 1
ATOM 8688 C CA . THR B 1 47 ? -24.078 -11.695 -7.223 1 88 47 THR B CA 1
ATOM 8689 C C . THR B 1 47 ? -24.484 -11.172 -5.848 1 88 47 THR B C 1
ATOM 8691 O O . THR B 1 47 ? -24.922 -10.031 -5.715 1 88 47 THR B O 1
ATOM 8694 N N . PRO B 1 48 ? -24.312 -11.969 -4.789 1 86.56 48 PRO B N 1
ATOM 8695 C CA . PRO B 1 48 ? -24.734 -11.469 -3.479 1 86.56 48 PRO B CA 1
ATOM 8696 C C . PRO B 1 48 ? -24.016 -10.188 -3.076 1 86.56 48 PRO B C 1
ATOM 8698 O O . PRO B 1 48 ? -24.641 -9.25 -2.588 1 86.56 48 PRO B O 1
ATOM 8701 N N . HIS B 1 49 ? -22.75 -10.133 -3.301 1 87.31 49 HIS B N 1
ATOM 8702 C CA . HIS B 1 49 ? -21.969 -8.961 -2.887 1 87.31 49 HIS B CA 1
ATOM 8703 C C . HIS B 1 49 ? -22.312 -7.746 -3.74 1 87.31 49 HIS B C 1
ATOM 8705 O O . HIS B 1 49 ? -22.344 -6.621 -3.236 1 87.31 49 HIS B O 1
ATOM 8711 N N . VAL B 1 50 ? -22.547 -7.93 -5.008 1 89.75 50 VAL B N 1
ATOM 8712 C CA . VAL B 1 50 ? -22.844 -6.828 -5.91 1 89.75 50 VAL B CA 1
ATOM 8713 C C . VAL B 1 50 ? -24.219 -6.242 -5.566 1 89.75 50 VAL B C 1
ATOM 8715 O O . VAL B 1 50 ? -24.375 -5.023 -5.504 1 89.75 50 VAL B O 1
ATOM 8718 N N . LEU B 1 51 ? -25.172 -7.102 -5.289 1 92.25 51 LEU B N 1
ATOM 8719 C CA . LEU B 1 51 ? -26.516 -6.652 -4.934 1 92.25 51 LEU B CA 1
ATOM 8720 C C . LEU B 1 51 ? -26.5 -5.949 -3.582 1 92.25 51 LEU B C 1
ATOM 8722 O O . LEU B 1 51 ? -27.141 -4.898 -3.424 1 92.25 51 LEU B O 1
ATOM 8726 N N . ALA B 1 52 ? -25.844 -6.531 -2.641 1 91.06 52 ALA B N 1
ATOM 8727 C CA . ALA B 1 52 ? -25.766 -5.941 -1.307 1 91.06 52 ALA B CA 1
ATOM 8728 C C . ALA B 1 52 ? -25.109 -4.559 -1.355 1 91.06 52 ALA B C 1
ATOM 8730 O O . ALA B 1 52 ? -25.547 -3.641 -0.653 1 91.06 52 ALA B O 1
ATOM 8731 N N . ARG B 1 53 ? -24.047 -4.41 -2.098 1 88.88 53 ARG B N 1
ATOM 8732 C CA . ARG B 1 53 ? -23.375 -3.123 -2.246 1 88.88 53 ARG B CA 1
ATOM 8733 C C . ARG B 1 53 ? -24.328 -2.074 -2.82 1 88.88 53 ARG B C 1
ATOM 8735 O O . ARG B 1 53 ? -24.359 -0.936 -2.346 1 88.88 53 ARG B O 1
ATOM 8742 N N . HIS B 1 54 ? -25.094 -2.453 -3.834 1 91.06 54 HIS B N 1
ATOM 8743 C CA . HIS B 1 54 ? -26.047 -1.531 -4.445 1 91.06 54 HIS B CA 1
ATOM 8744 C C . HIS B 1 54 ? -27.078 -1.063 -3.432 1 91.06 54 HIS B C 1
ATOM 8746 O O . HIS B 1 54 ? -27.359 0.135 -3.32 1 91.06 54 HIS B O 1
ATOM 8752 N N . ILE B 1 55 ? -27.625 -1.969 -2.707 1 90.19 55 ILE B N 1
ATOM 8753 C CA . ILE B 1 55 ? -28.641 -1.646 -1.709 1 90.19 55 ILE B CA 1
ATOM 8754 C C . ILE B 1 55 ? -28.031 -0.758 -0.625 1 90.19 55 ILE B C 1
ATOM 8756 O O . ILE B 1 55 ? -28.656 0.214 -0.188 1 90.19 55 ILE B O 1
ATOM 8760 N N . GLY B 1 56 ? -26.812 -1.148 -0.192 1 88.62 56 GLY B N 1
ATOM 8761 C CA . GLY B 1 56 ? -26.125 -0.33 0.791 1 88.62 56 GLY B CA 1
ATOM 8762 C C . GLY B 1 56 ? -25.922 1.105 0.34 1 88.62 56 GLY B C 1
ATOM 8763 O O . GLY B 1 56 ? -26.078 2.035 1.136 1 88.62 56 GLY B O 1
ATOM 8764 N N . GLU B 1 57 ? -25.594 1.316 -0.89 1 88.06 57 GLU B N 1
ATOM 8765 C CA . GLU B 1 57 ? -25.375 2.648 -1.448 1 88.06 57 GLU B CA 1
ATOM 8766 C C . GLU B 1 57 ? -26.672 3.451 -1.477 1 88.06 57 GLU B C 1
ATOM 8768 O O . GLU B 1 57 ? -26.672 4.652 -1.196 1 88.06 57 GLU B O 1
ATOM 8773 N N . VAL B 1 58 ? -27.734 2.787 -1.85 1 88.12 58 VAL B N 1
ATOM 8774 C CA . VAL B 1 58 ? -29.031 3.441 -1.897 1 88.12 58 VAL B CA 1
ATOM 8775 C C . VAL B 1 58 ? -29.438 3.887 -0.494 1 88.12 58 VAL B C 1
ATOM 8777 O O . VAL B 1 58 ? -29.922 5.004 -0.307 1 88.12 58 VAL B O 1
ATOM 8780 N N . VAL B 1 59 ? -29.203 3.061 0.438 1 89.88 59 VAL B N 1
ATOM 8781 C CA . VAL B 1 59 ? -29.547 3.363 1.822 1 89.88 59 VAL B CA 1
ATOM 8782 C C . VAL B 1 59 ? -28.703 4.523 2.328 1 89.88 59 VAL B C 1
ATOM 8784 O O . VAL B 1 59 ? -29.203 5.43 2.998 1 89.88 59 VAL B O 1
ATOM 8787 N N . ALA B 1 60 ? -27.422 4.488 2.057 1 89 60 ALA B N 1
ATOM 8788 C CA . ALA B 1 60 ? -26.5 5.547 2.492 1 89 60 ALA B CA 1
ATOM 8789 C C . ALA B 1 60 ? -26.938 6.902 1.937 1 89 60 ALA B C 1
ATOM 8791 O O . ALA B 1 60 ? -26.891 7.91 2.645 1 89 60 ALA B O 1
ATOM 8792 N N . ARG B 1 61 ? -27.312 6.969 0.707 1 84.25 61 ARG B N 1
ATOM 8793 C CA . ARG B 1 61 ? -27.75 8.203 0.068 1 84.25 61 ARG B CA 1
ATOM 8794 C C . ARG B 1 61 ? -28.984 8.766 0.755 1 84.25 61 ARG B C 1
ATOM 8796 O O . ARG B 1 61 ? -29.094 9.977 0.977 1 84.25 61 ARG B O 1
ATOM 8803 N N . ARG B 1 62 ? -29.859 7.891 1.085 1 86.25 62 ARG B N 1
ATOM 8804 C CA . ARG B 1 62 ? -31.094 8.312 1.735 1 86.25 62 ARG B CA 1
ATOM 8805 C C . ARG B 1 62 ? -30.828 8.82 3.148 1 86.25 62 ARG B C 1
ATOM 8807 O O . ARG B 1 62 ? -31.406 9.812 3.58 1 86.25 62 ARG B O 1
ATOM 8814 N N . LEU B 1 63 ? -29.984 8.148 3.832 1 88.75 63 LEU B N 1
ATOM 8815 C CA . LEU B 1 63 ? -29.656 8.531 5.199 1 88.75 63 LEU B CA 1
ATOM 8816 C C . LEU B 1 63 ? -28.984 9.898 5.234 1 88.75 63 LEU B C 1
ATOM 8818 O O . LEU B 1 63 ? -29.234 10.688 6.148 1 88.75 63 LEU B O 1
ATOM 8822 N N . ASN B 1 64 ? -28.172 10.195 4.27 1 85.56 64 ASN B N 1
ATOM 8823 C CA . ASN B 1 64 ? -27.453 11.461 4.211 1 85.56 64 ASN B CA 1
ATOM 8824 C C . ASN B 1 64 ? -28.406 12.625 3.947 1 85.56 64 ASN B C 1
ATOM 8826 O O . ASN B 1 64 ? -28.078 13.781 4.25 1 85.56 64 ASN B O 1
ATOM 8830 N N . GLN B 1 65 ? -29.547 12.32 3.441 1 80.69 65 GLN B N 1
ATOM 8831 C CA . GLN B 1 65 ? -30.516 13.367 3.104 1 80.69 65 GLN B CA 1
ATOM 8832 C C . GLN B 1 65 ? -31.484 13.617 4.258 1 80.69 65 GLN B C 1
ATOM 8834 O O . GLN B 1 65 ? -32.25 14.586 4.238 1 80.69 65 GLN B O 1
ATOM 8839 N N . LEU B 1 66 ? -31.391 12.773 5.32 1 84.5 66 LEU B N 1
ATOM 8840 C CA . LEU B 1 66 ? -32.281 12.891 6.457 1 84.5 66 LEU B CA 1
ATOM 8841 C C . LEU B 1 66 ? -31.641 13.672 7.594 1 84.5 66 LEU B C 1
ATOM 8843 O O . LEU B 1 66 ? -30.422 13.641 7.758 1 84.5 66 LEU B O 1
ATOM 8847 N N . PRO B 1 67 ? -32.469 14.359 8.312 1 83.56 67 PRO B N 1
ATOM 8848 C CA . PRO B 1 67 ? -31.953 14.977 9.531 1 83.56 67 PRO B CA 1
ATOM 8849 C C . PRO B 1 67 ? -31.406 13.953 10.523 1 83.56 67 PRO B C 1
ATOM 8851 O O . PRO B 1 67 ? -31.844 12.797 10.516 1 83.56 67 PRO B O 1
ATOM 8854 N N . ALA B 1 68 ? -30.547 14.336 11.375 1 84.44 68 ALA B N 1
ATOM 8855 C CA . ALA B 1 68 ? -29.828 13.453 12.289 1 84.44 68 ALA B CA 1
ATOM 8856 C C . ALA B 1 68 ? -30.797 12.703 13.203 1 84.44 68 ALA B C 1
ATOM 8858 O O . ALA B 1 68 ? -30.562 11.531 13.531 1 84.44 68 ALA B O 1
ATOM 8859 N N . ASP B 1 69 ? -31.891 13.359 13.594 1 86.62 69 ASP B N 1
ATOM 8860 C CA . ASP B 1 69 ? -32.781 12.773 14.578 1 86.62 69 ASP B CA 1
ATOM 8861 C C . ASP B 1 69 ? -33.688 11.734 13.93 1 86.62 69 ASP B C 1
ATOM 8863 O O . ASP B 1 69 ? -34.312 10.922 14.625 1 86.62 69 ASP B O 1
ATOM 8867 N N . GLN B 1 70 ? -33.656 11.586 12.617 1 89.5 70 GLN B N 1
ATOM 8868 C CA . GLN B 1 70 ? -34.562 10.664 11.922 1 89.5 70 GLN B CA 1
ATOM 8869 C C . GLN B 1 70 ? -33.781 9.492 11.328 1 89.5 70 GLN B C 1
ATOM 8871 O O . GLN B 1 70 ? -34.375 8.531 10.836 1 89.5 70 GLN B O 1
ATOM 8876 N N . GLN B 1 71 ? -32.562 9.539 11.414 1 90.5 71 GLN B N 1
ATOM 8877 C CA . GLN B 1 71 ? -31.734 8.57 10.719 1 90.5 71 GLN B CA 1
ATOM 8878 C C . GLN B 1 71 ? -31.875 7.184 11.344 1 90.5 71 GLN B C 1
ATOM 8880 O O . GLN B 1 71 ? -32.031 6.188 10.633 1 90.5 71 GLN B O 1
ATOM 8885 N N . VAL B 1 72 ? -31.875 7.066 12.656 1 92.69 72 VAL B N 1
ATOM 8886 C CA . VAL B 1 72 ? -31.984 5.777 13.328 1 92.69 72 VAL B CA 1
ATOM 8887 C C . VAL B 1 72 ? -33.375 5.188 13.102 1 92.69 72 VAL B C 1
ATOM 8889 O O . VAL B 1 72 ? -33.531 3.982 12.875 1 92.69 72 VAL B O 1
ATOM 8892 N N . THR B 1 73 ? -34.375 6.023 13.141 1 90.25 73 THR B N 1
ATOM 8893 C CA . THR B 1 73 ? -35.75 5.578 12.914 1 90.25 73 THR B CA 1
ATOM 8894 C C . THR B 1 73 ? -35.906 5.023 11.5 1 90.25 73 THR B C 1
ATOM 8896 O O . THR B 1 73 ? -36.562 3.994 11.297 1 90.25 73 THR B O 1
ATOM 8899 N N . TYR B 1 74 ? -35.344 5.664 10.625 1 89.81 74 TYR B N 1
ATOM 8900 C CA . TYR B 1 74 ? -35.375 5.211 9.234 1 89.81 74 TYR B CA 1
ATOM 8901 C C . TYR B 1 74 ? -34.656 3.877 9.078 1 89.81 74 TYR B C 1
ATOM 8903 O O . TYR B 1 74 ? -35.188 2.969 8.414 1 89.81 74 TYR B O 1
ATOM 8911 N N . ALA B 1 75 ? -33.5 3.74 9.633 1 91.5 75 ALA B N 1
ATOM 8912 C CA . ALA B 1 75 ? -32.75 2.494 9.57 1 91.5 75 ALA B CA 1
ATOM 8913 C C . ALA B 1 75 ? -33.562 1.333 10.156 1 91.5 75 ALA B C 1
ATOM 8915 O O . ALA B 1 75 ? -33.562 0.233 9.594 1 91.5 75 ALA B O 1
ATOM 8916 N N . ASN B 1 76 ? -34.219 1.596 11.211 1 91.56 76 ASN B N 1
ATOM 8917 C CA . ASN B 1 76 ? -34.969 0.548 11.875 1 91.56 76 ASN B CA 1
ATOM 8918 C C . ASN B 1 76 ? -36.188 0.144 11.055 1 91.56 76 ASN B C 1
ATOM 8920 O O . ASN B 1 76 ? -36.625 -1.012 11.094 1 91.56 76 ASN B O 1
ATOM 8924 N N . ARG B 1 77 ? -36.688 0.979 10.344 1 87.5 77 ARG B N 1
ATOM 8925 C CA . ARG B 1 77 ? -37.781 0.633 9.445 1 87.5 77 ARG B CA 1
ATOM 8926 C C . ARG B 1 77 ? -37.312 -0.319 8.352 1 87.5 77 ARG B C 1
ATOM 8928 O O . ARG B 1 77 ? -38.031 -1.256 7.988 1 87.5 77 ARG B O 1
ATOM 8935 N N . ILE B 1 78 ? -36.219 -0.014 7.859 1 87.75 78 ILE B N 1
ATOM 8936 C CA . ILE B 1 78 ? -35.625 -0.878 6.836 1 87.75 78 ILE B CA 1
ATOM 8937 C C . ILE B 1 78 ? -35.375 -2.268 7.414 1 87.75 78 ILE B C 1
ATOM 8939 O O . ILE B 1 78 ? -35.719 -3.277 6.793 1 87.75 78 ILE B O 1
ATOM 8943 N N . LEU B 1 79 ? -34.781 -2.34 8.578 1 89.31 79 LEU B N 1
ATOM 8944 C CA . LEU B 1 79 ? -34.469 -3.607 9.219 1 89.31 79 LEU B CA 1
ATOM 8945 C C . LEU B 1 79 ? -35.719 -4.41 9.516 1 89.31 79 LEU B C 1
ATOM 8947 O O . LEU B 1 79 ? -35.719 -5.637 9.398 1 89.31 79 LEU B O 1
ATOM 8951 N N . ALA B 1 80 ? -36.719 -3.699 9.867 1 85.81 80 ALA B N 1
ATOM 8952 C CA . ALA B 1 80 ? -38 -4.359 10.125 1 85.81 80 ALA B CA 1
ATOM 8953 C C . ALA B 1 80 ? -38.562 -4.992 8.859 1 85.81 80 ALA B C 1
ATOM 8955 O O . ALA B 1 80 ? -39.125 -6.074 8.898 1 85.81 80 ALA B O 1
ATOM 8956 N N . SER B 1 81 ? -38.344 -4.367 7.824 1 81.31 81 SER B N 1
ATOM 8957 C CA . SER B 1 81 ? -38.812 -4.895 6.547 1 81.31 81 SER B CA 1
ATOM 8958 C C . SER B 1 81 ? -38.031 -6.141 6.145 1 81.31 81 SER B C 1
ATOM 8960 O O . SER B 1 81 ? -38.594 -7.055 5.531 1 81.31 81 SER B O 1
ATOM 8962 N N . LEU B 1 82 ? -36.781 -6.137 6.441 1 83.19 82 LEU B N 1
ATOM 8963 C CA . LEU B 1 82 ? -35.938 -7.285 6.145 1 83.19 82 LEU B CA 1
ATOM 8964 C C . LEU B 1 82 ? -36.344 -8.5 6.973 1 83.19 82 LEU B C 1
ATOM 8966 O O . LEU B 1 82 ? -36.25 -9.641 6.516 1 83.19 82 LEU B O 1
ATOM 8970 N N . ASN B 1 83 ? -36.781 -8.219 8.156 1 79.19 83 ASN B N 1
ATOM 8971 C CA . ASN B 1 83 ? -37.219 -9.281 9.047 1 79.19 83 ASN B CA 1
ATOM 8972 C C . ASN B 1 83 ? -38.531 -9.898 8.57 1 79.19 83 ASN B C 1
ATOM 8974 O O . ASN B 1 83 ? -38.781 -11.102 8.742 1 79.19 83 ASN B O 1
ATOM 8978 N N . ALA B 1 84 ? -39.344 -9.164 8.078 1 70.44 84 ALA B N 1
ATOM 8979 C CA . ALA B 1 84 ? -40.656 -9.633 7.625 1 70.44 84 ALA B CA 1
ATOM 8980 C C . ALA B 1 84 ? -40.531 -10.586 6.441 1 70.44 84 ALA B C 1
ATOM 8982 O O . ALA B 1 84 ? -41.25 -11.57 6.344 1 70.44 84 ALA B O 1
ATOM 8983 N N . ASP B 1 85 ? -39.625 -10.406 5.633 1 63.09 85 ASP B N 1
ATOM 8984 C CA . ASP B 1 85 ? -39.406 -11.242 4.457 1 63.09 85 ASP B CA 1
ATOM 8985 C C . ASP B 1 85 ? -38.75 -12.562 4.84 1 63.09 85 ASP B C 1
ATOM 8987 O O . ASP B 1 85 ? -39 -13.594 4.219 1 63.09 85 ASP B O 1
ATOM 8991 N N . ALA B 1 86 ? -37.844 -12.523 5.77 1 58.66 86 ALA B N 1
ATOM 8992 C CA . ALA B 1 86 ? -37.125 -13.711 6.242 1 58.66 86 ALA B CA 1
ATOM 8993 C C . ALA B 1 86 ? -38.094 -14.727 6.84 1 58.66 86 ALA B C 1
ATOM 8995 O O . ALA B 1 86 ? -37.906 -15.938 6.711 1 58.66 86 ALA B O 1
ATOM 8996 N N . LEU B 1 87 ? -39.031 -14.258 7.48 1 48.59 87 LEU B N 1
ATOM 8997 C CA . LEU B 1 87 ? -40 -15.148 8.102 1 48.59 87 LEU B CA 1
ATOM 8998 C C . LEU B 1 87 ? -40.688 -16.016 7.059 1 48.59 87 LEU B C 1
ATOM 9000 O O . LEU B 1 87 ? -41.156 -17.109 7.359 1 48.59 87 LEU B O 1
ATOM 9004 N N . ALA B 1 88 ? -40.625 -15.594 5.848 1 47.56 88 ALA B N 1
ATOM 9005 C CA . ALA B 1 88 ? -41.25 -16.422 4.832 1 47.56 88 ALA B CA 1
ATOM 9006 C C . ALA B 1 88 ? -40.375 -17.594 4.43 1 47.56 88 ALA B C 1
ATOM 9008 O O . ALA B 1 88 ? -40.812 -18.547 3.803 1 47.56 88 ALA B O 1
ATOM 9009 N N . GLN B 1 89 ? -39 -17.297 4.664 1 52.97 89 GLN B N 1
ATOM 9010 C CA . GLN B 1 89 ? -38.094 -18.391 4.309 1 52.97 89 GLN B CA 1
ATOM 9011 C C . GLN B 1 89 ? -37.812 -19.266 5.512 1 52.97 89 GLN B C 1
ATOM 9013 O O . GLN B 1 89 ? -38.031 -18.875 6.656 1 52.97 89 GLN B O 1
ATOM 9018 N N . SER B 1 90 ? -37.469 -20.453 5.344 1 47.69 90 SER B N 1
ATOM 9019 C CA . SER B 1 90 ? -37.219 -21.484 6.348 1 47.69 90 SER B CA 1
ATOM 9020 C C . SER B 1 90 ? -36 -21.141 7.203 1 47.69 90 SER B C 1
ATOM 9022 O O . SER B 1 90 ? -34.875 -21.062 6.699 1 47.69 90 SER B O 1
ATOM 9024 N N . ASP B 1 91 ? -36.25 -20.547 8.586 1 53.28 91 ASP B N 1
ATOM 9025 C CA . ASP B 1 91 ? -35.469 -20.484 9.82 1 53.28 91 ASP B CA 1
ATOM 9026 C C . ASP B 1 91 ? -34.469 -19.312 9.789 1 53.28 91 ASP B C 1
ATOM 9028 O O . ASP B 1 91 ? -33.281 -19.5 9.938 1 53.28 91 ASP B O 1
ATOM 9032 N N . PRO B 1 92 ? -34.938 -18.141 9.281 1 59.72 92 PRO B N 1
ATOM 9033 C CA . PRO B 1 92 ? -33.938 -17.078 9.219 1 59.72 92 PRO B CA 1
ATOM 9034 C C . PRO B 1 92 ? -33.625 -16.484 10.594 1 59.72 92 PRO B C 1
ATOM 9036 O O . PRO B 1 92 ? -34.5 -16.5 11.477 1 59.72 92 PRO B O 1
ATOM 9039 N N . GLU B 1 93 ? -32.344 -16.25 11.016 1 64.94 93 GLU B N 1
ATOM 9040 C CA . GLU B 1 93 ? -31.984 -15.531 12.227 1 64.94 93 GLU B CA 1
ATOM 9041 C C . GLU B 1 93 ? -32.625 -14.148 12.25 1 64.94 93 GLU B C 1
ATOM 9043 O O . GLU B 1 93 ? -32.562 -13.414 11.258 1 64.94 93 GLU B O 1
ATOM 9048 N N . PRO B 1 94 ? -33.5 -13.859 13.289 1 76.31 94 PRO B N 1
ATOM 9049 C CA . PRO B 1 94 ? -34.156 -12.547 13.359 1 76.31 94 PRO B CA 1
ATOM 9050 C C . PRO B 1 94 ? -33.125 -11.398 13.312 1 76.31 94 PRO B C 1
ATOM 9052 O O . PRO B 1 94 ? -32.031 -11.523 13.812 1 76.31 94 PRO B O 1
ATOM 9055 N N . ILE B 1 95 ? -33.562 -10.328 12.617 1 82.25 95 ILE B N 1
ATOM 9056 C CA . ILE B 1 95 ? -32.75 -9.125 12.516 1 82.25 95 ILE B CA 1
ATOM 9057 C C . ILE B 1 95 ? -33.156 -8.141 13.609 1 82.25 95 ILE B C 1
ATOM 9059 O O . ILE B 1 95 ? -34.344 -7.809 13.75 1 82.25 95 ILE B O 1
ATOM 9063 N N . SER B 1 96 ? -32.219 -7.727 14.398 1 86.56 96 SER B N 1
ATOM 9064 C CA . SER B 1 96 ? -32.469 -6.844 15.539 1 86.56 96 SER B CA 1
ATOM 9065 C C . SER B 1 96 ? -32.406 -5.379 15.125 1 86.56 96 SER B C 1
ATOM 9067 O O . SER B 1 96 ? -31.641 -5.012 14.234 1 86.56 96 SER B O 1
ATOM 9069 N N . ALA B 1 97 ? -33.219 -4.523 15.836 1 90.5 97 ALA B N 1
ATOM 9070 C CA . ALA B 1 97 ? -33.25 -3.086 15.586 1 90.5 97 ALA B CA 1
ATOM 9071 C C . ALA B 1 97 ? -32.031 -2.398 16.234 1 90.5 97 ALA B C 1
ATOM 9073 O O . ALA B 1 97 ? -31.484 -2.891 17.219 1 90.5 97 ALA B O 1
ATOM 9074 N N . VAL B 1 98 ? -31.703 -1.276 15.633 1 91.5 98 VAL B N 1
ATOM 9075 C CA . VAL B 1 98 ? -30.656 -0.45 16.203 1 91.5 98 VAL B CA 1
ATOM 9076 C C . VAL B 1 98 ? -31.156 0.248 17.453 1 91.5 98 VAL B C 1
ATOM 9078 O O . VAL B 1 98 ? -32.281 0.771 17.484 1 91.5 98 VAL B O 1
ATOM 9081 N N . ALA B 1 99 ? -30.375 0.225 18.469 1 90.25 99 ALA B N 1
ATOM 9082 C CA . ALA B 1 99 ? -30.75 0.855 19.734 1 90.25 99 ALA B CA 1
ATOM 9083 C C . ALA B 1 99 ? -30.703 2.377 19.625 1 90.25 99 ALA B C 1
ATOM 9085 O O . ALA B 1 99 ? -30.188 2.92 18.641 1 90.25 99 ALA B O 1
ATOM 9086 N N . GLU B 1 100 ? -31.219 3.092 20.656 1 84.5 100 GLU B N 1
ATOM 9087 C CA . GLU B 1 100 ? -31.25 4.551 20.672 1 84.5 100 GLU B CA 1
ATOM 9088 C C . GLU B 1 100 ? -29.844 5.133 20.641 1 84.5 100 GLU B C 1
ATOM 9090 O O . GLU B 1 100 ? -28.906 4.562 21.219 1 84.5 100 GLU B O 1
ATOM 9095 N N . GLY B 1 101 ? -29.625 6.32 19.984 1 80.25 101 GLY B N 1
ATOM 9096 C CA . GLY B 1 101 ? -28.328 6.949 19.812 1 80.25 101 GLY B CA 1
ATOM 9097 C C . GLY B 1 101 ? -28.109 7.453 18.406 1 80.25 101 GLY B C 1
ATOM 9098 O O . GLY B 1 101 ? -28.766 8.398 17.953 1 80.25 101 GLY B O 1
ATOM 9099 N N . PRO B 1 102 ? -27.375 6.52 17.547 1 89.56 102 PRO B N 1
ATOM 9100 C CA . PRO B 1 102 ? -26.797 5.176 17.641 1 89.56 102 PRO B CA 1
ATOM 9101 C C . PRO B 1 102 ? -25.5 5.141 18.453 1 89.56 102 PRO B C 1
ATOM 9103 O O . PRO B 1 102 ? -24.797 6.148 18.531 1 89.56 102 PRO B O 1
ATOM 9106 N N . ARG B 1 103 ? -25.297 4.191 19.094 1 92.5 103 ARG B N 1
ATOM 9107 C CA . ARG B 1 103 ? -24.094 3.957 19.891 1 92.5 103 ARG B CA 1
ATOM 9108 C C . ARG B 1 103 ? -23.344 2.732 19.375 1 92.5 103 ARG B C 1
ATOM 9110 O O . ARG B 1 103 ? -23.906 1.898 18.672 1 92.5 103 ARG B O 1
ATOM 9117 N N . GLN B 1 104 ? -22.078 2.736 19.656 1 92.75 104 GLN B N 1
ATOM 9118 C CA . GLN B 1 104 ? -21.234 1.601 19.266 1 92.75 104 GLN B CA 1
ATOM 9119 C C . GLN B 1 104 ? -20.484 1.045 20.469 1 92.75 104 GLN B C 1
ATOM 9121 O O . GLN B 1 104 ? -20.047 1.802 21.344 1 92.75 104 GLN B O 1
ATOM 9126 N N . LEU B 1 105 ? -20.422 -0.266 20.531 1 92 105 LEU B N 1
ATOM 9127 C CA . LEU B 1 105 ? -19.547 -0.908 21.5 1 92 105 LEU B CA 1
ATOM 9128 C C . LEU B 1 105 ? -18.078 -0.7 21.141 1 92 105 LEU B C 1
ATOM 9130 O O . LEU B 1 105 ? -17.672 -1.007 20.016 1 92 105 LEU B O 1
ATOM 9134 N N . LEU B 1 106 ? -17.312 -0.127 21.984 1 90.69 106 LEU B N 1
ATOM 9135 C CA . LEU B 1 106 ? -15.922 0.217 21.703 1 90.69 106 LEU B CA 1
ATOM 9136 C C . LEU B 1 106 ? -14.969 -0.776 22.359 1 90.69 106 LEU B C 1
ATOM 9138 O O . LEU B 1 106 ? -13.867 -0.998 21.859 1 90.69 106 LEU B O 1
ATOM 9142 N N . ALA B 1 107 ? -15.305 -1.261 23.562 1 91.56 107 ALA B N 1
ATOM 9143 C CA . ALA B 1 107 ? -14.453 -2.225 24.25 1 91.56 107 ALA B CA 1
ATOM 9144 C C . ALA B 1 107 ? -15.258 -3.068 25.234 1 91.56 107 ALA B C 1
ATOM 9146 O O . ALA B 1 107 ? -16.297 -2.631 25.719 1 91.56 107 ALA B O 1
ATOM 9147 N N . LEU B 1 108 ? -14.852 -4.25 25.438 1 90.69 108 LEU B N 1
ATOM 9148 C CA . LEU B 1 108 ? -15.367 -5.16 26.453 1 90.69 108 LEU B CA 1
ATOM 9149 C C . LEU B 1 108 ? -14.242 -5.727 27.312 1 90.69 108 LEU B C 1
ATOM 9151 O O . LEU B 1 108 ? -13.25 -6.234 26.781 1 90.69 108 LEU B O 1
ATOM 9155 N N . ALA B 1 109 ? -14.211 -5.367 28.562 1 88.31 109 ALA B N 1
ATOM 9156 C CA . ALA B 1 109 ? -13.156 -5.832 29.453 1 88.31 109 ALA B CA 1
ATOM 9157 C C . ALA B 1 109 ? -13.742 -6.551 30.672 1 88.31 109 ALA B C 1
ATOM 9159 O O . ALA B 1 109 ? -14.891 -6.316 31.047 1 88.31 109 ALA B O 1
ATOM 9160 N N . LYS B 1 110 ? -12.859 -7.371 31.172 1 81 110 LYS B N 1
ATOM 9161 C CA . LYS B 1 110 ? -13.227 -7.98 32.438 1 81 110 LYS B CA 1
ATOM 9162 C C . LYS B 1 110 ? -13.133 -6.973 33.594 1 81 110 LYS B C 1
ATOM 9164 O O . LYS B 1 110 ? -12.32 -6.039 33.531 1 81 110 LYS B O 1
ATOM 9169 N N . GLN B 1 111 ? -13.922 -6.941 34.562 1 66.88 111 GLN B N 1
ATOM 9170 C CA . GLN B 1 111 ? -14.031 -6 35.688 1 66.88 111 GLN B CA 1
ATOM 9171 C C . GLN B 1 111 ? -12.68 -5.77 36.344 1 66.88 111 GLN B C 1
ATOM 9173 O O . GLN B 1 111 ? -12.422 -4.684 36.875 1 66.88 111 GLN B O 1
ATOM 9178 N N . GLU B 1 112 ? -11.828 -6.742 36.344 1 60.47 112 GLU B N 1
ATOM 9179 C CA . GLU B 1 112 ? -10.539 -6.656 37.031 1 60.47 112 GLU B CA 1
ATOM 9180 C C . GLU B 1 112 ? -9.555 -5.785 36.25 1 60.47 112 GLU B C 1
ATOM 9182 O O . GLU B 1 112 ? -8.523 -5.383 36.781 1 60.47 112 GLU B O 1
ATOM 9187 N N . ALA B 1 113 ? -9.898 -5.359 35.094 1 61.22 113 ALA B N 1
ATOM 9188 C CA . ALA B 1 113 ? -8.961 -4.578 34.281 1 61.22 113 ALA B CA 1
ATOM 9189 C C . ALA B 1 113 ? -9.664 -3.416 33.594 1 61.22 113 ALA B C 1
ATOM 9191 O O . ALA B 1 113 ? -9.641 -3.309 32.344 1 61.22 113 ALA B O 1
ATOM 9192 N N . PRO B 1 114 ? -10.422 -2.512 34.406 1 49.66 114 PRO B N 1
ATOM 9193 C CA . PRO B 1 114 ? -11.281 -1.505 33.781 1 49.66 114 PRO B CA 1
ATOM 9194 C C . PRO B 1 114 ? -10.523 -0.618 32.781 1 49.66 114 PRO B C 1
ATOM 9196 O O . PRO B 1 114 ? -11.109 -0.12 31.812 1 49.66 114 PRO B O 1
ATOM 9199 N N . GLY B 1 115 ? -9.242 -0.465 32.938 1 59.75 115 GLY B N 1
ATOM 9200 C CA . GLY B 1 115 ? -8.5 0.426 32.062 1 59.75 115 GLY B CA 1
ATOM 9201 C C . GLY B 1 115 ? -7.816 -0.299 30.906 1 59.75 115 GLY B C 1
ATOM 9202 O O . GLY B 1 115 ? -7.086 0.314 30.125 1 59.75 115 GLY B O 1
ATOM 9203 N N . ALA B 1 116 ? -8.594 -1.489 30.844 1 66 116 ALA B N 1
ATOM 9204 C CA . ALA B 1 116 ? -8.016 -2.305 29.781 1 66 116 ALA B CA 1
ATOM 9205 C C . ALA B 1 116 ? -8.484 -1.83 28.406 1 66 116 ALA B C 1
ATOM 9207 O O . ALA B 1 116 ? -9.648 -1.44 28.25 1 66 116 ALA B O 1
ATOM 9208 N N . TYR B 1 117 ? -7.785 -1.152 27.562 1 72.38 117 TYR B N 1
ATOM 9209 C CA . TYR B 1 117 ? -8.008 -0.762 26.172 1 72.38 117 TYR B CA 1
ATOM 9210 C C . TYR B 1 117 ? -8.352 0.719 26.062 1 72.38 117 TYR B C 1
ATOM 9212 O O . TYR B 1 117 ? -9.172 1.116 25.234 1 72.38 117 TYR B O 1
ATOM 9220 N N . ALA B 1 118 ? -8.008 1.476 27.078 1 73.12 118 ALA B N 1
ATOM 9221 C CA . ALA B 1 118 ? -8.148 2.928 27.016 1 73.12 118 ALA B CA 1
ATOM 9222 C C . ALA B 1 118 ? -7.426 3.502 25.812 1 73.12 118 ALA B C 1
ATOM 9224 O O . ALA B 1 118 ? -7.824 4.543 25.281 1 73.12 118 ALA B O 1
ATOM 9225 N N . ILE B 1 119 ? -6.531 2.68 25.422 1 80.38 119 ILE B N 1
ATOM 9226 C CA . ILE B 1 119 ? -5.766 3.09 24.25 1 80.38 119 ILE B CA 1
ATOM 9227 C C . ILE B 1 119 ? -6.277 2.344 23.016 1 80.38 119 ILE B C 1
ATOM 9229 O O . ILE B 1 119 ? -6.391 1.115 23.031 1 80.38 119 ILE B O 1
ATOM 9233 N N . ARG B 1 120 ? -6.723 3.031 22.047 1 86.81 120 ARG B N 1
ATOM 9234 C CA . ARG B 1 120 ? -7.117 2.455 20.766 1 86.81 120 ARG B CA 1
ATOM 9235 C C . ARG B 1 120 ? -6.703 3.357 19.609 1 86.81 120 ARG B C 1
ATOM 9237 O O . ARG B 1 120 ? -6.504 4.559 19.797 1 86.81 120 ARG B O 1
ATOM 9244 N N . PRO B 1 121 ? -6.539 2.832 18.469 1 88.19 121 PRO B N 1
ATOM 9245 C CA . PRO B 1 121 ? -6.199 3.689 17.328 1 88.19 121 PRO B CA 1
ATOM 9246 C C . PRO B 1 121 ? -7.234 4.785 17.078 1 88.19 121 PRO B C 1
ATOM 9248 O O . PRO B 1 121 ? -8.43 4.574 17.312 1 88.19 121 PRO B O 1
ATOM 9251 N N . LEU B 1 122 ? -6.77 5.891 16.656 1 86.31 122 LEU B N 1
ATOM 9252 C CA . LEU B 1 122 ? -7.668 7.012 16.406 1 86.31 122 LEU B CA 1
ATOM 9253 C C . LEU B 1 122 ? -8.453 6.793 15.117 1 86.31 122 LEU B C 1
ATOM 9255 O O . LEU B 1 122 ? -9.602 7.23 15 1 86.31 122 LEU B O 1
ATOM 9259 N N . THR B 1 123 ? -7.836 6.16 14.117 1 87.88 123 THR B N 1
ATOM 9260 C CA . THR B 1 123 ? -8.594 5.738 12.945 1 87.88 123 THR B CA 1
ATOM 9261 C C . THR B 1 123 ? -9.578 4.625 13.305 1 87.88 123 THR B C 1
ATOM 9263 O O . THR B 1 123 ? -9.188 3.609 13.883 1 87.88 123 THR B O 1
ATOM 9266 N N . PRO B 1 124 ? -10.836 4.84 12.984 1 90.25 124 PRO B N 1
ATOM 9267 C CA . PRO B 1 124 ? -11.805 3.797 13.312 1 90.25 124 PRO B CA 1
ATOM 9268 C C . PRO B 1 124 ? -11.406 2.424 12.781 1 90.25 124 PRO B C 1
ATOM 9270 O O . PRO B 1 124 ? -10.898 2.316 11.656 1 90.25 124 PRO B O 1
ATOM 9273 N N . LEU B 1 125 ? -11.617 1.386 13.57 1 92.88 125 LEU B N 1
ATOM 9274 C CA . LEU B 1 125 ? -11.203 0.027 13.242 1 92.88 125 LEU B CA 1
ATOM 9275 C C . LEU B 1 125 ? -11.945 -0.484 12.016 1 92.88 125 LEU B C 1
ATOM 9277 O O . LEU B 1 125 ? -11.492 -1.422 11.352 1 92.88 125 LEU B O 1
ATOM 9281 N N . SER B 1 126 ? -13.047 0.126 11.648 1 92.19 126 SER B N 1
ATOM 9282 C CA . SER B 1 126 ? -13.914 -0.367 10.578 1 92.19 126 SER B CA 1
ATOM 9283 C C . SER B 1 126 ? -13.648 0.374 9.273 1 92.19 126 SER B C 1
ATOM 9285 O O . SER B 1 126 ? -14.375 0.194 8.289 1 92.19 126 SER B O 1
ATOM 9287 N N . GLU B 1 127 ? -12.625 1.215 9.219 1 90.94 127 GLU B N 1
ATOM 9288 C CA . GLU B 1 127 ? -12.422 2.045 8.039 1 90.94 127 GLU B CA 1
ATOM 9289 C C . GLU B 1 127 ? -11.008 1.907 7.496 1 90.94 127 GLU B C 1
ATOM 9291 O O . GLU B 1 127 ? -10.102 1.481 8.211 1 90.94 127 GLU B O 1
ATOM 9296 N N . THR B 1 128 ? -10.891 2.199 6.172 1 92.62 128 THR B N 1
ATOM 9297 C CA . THR B 1 128 ? -9.586 2.287 5.527 1 92.62 128 THR B CA 1
ATOM 9298 C C . THR B 1 128 ? -9.078 3.727 5.523 1 92.62 128 THR B C 1
ATOM 9300 O O . THR B 1 128 ? -9.867 4.668 5.648 1 92.62 128 THR B O 1
ATOM 9303 N N . SER B 1 129 ? -7.781 3.881 5.52 1 90.62 129 SER B N 1
ATOM 9304 C CA . SER B 1 129 ? -7.203 5.219 5.523 1 90.62 129 SER B CA 1
ATOM 9305 C C . SER B 1 129 ? -5.867 5.246 4.785 1 90.62 129 SER B C 1
ATOM 9307 O O . SER B 1 129 ? -5.203 4.215 4.652 1 90.62 129 SER B O 1
ATOM 9309 N N . LEU B 1 130 ? -5.621 6.332 4.184 1 89.94 130 LEU B N 1
ATOM 9310 C CA . LEU B 1 130 ? -4.312 6.582 3.594 1 89.94 130 LEU B CA 1
ATOM 9311 C C . LEU B 1 130 ? -3.469 7.473 4.5 1 89.94 130 LEU B C 1
ATOM 9313 O O . LEU B 1 130 ? -3.881 8.578 4.848 1 89.94 130 LEU B O 1
ATOM 9317 N N . LEU B 1 131 ? -2.346 6.988 4.961 1 85.88 131 LEU B N 1
ATOM 9318 C CA . LEU B 1 131 ? -1.41 7.754 5.777 1 85.88 131 LEU B CA 1
ATOM 9319 C C . LEU B 1 131 ? -0.233 8.242 4.941 1 85.88 131 LEU B C 1
ATOM 9321 O O . LEU B 1 131 ? 0.504 7.438 4.367 1 85.88 131 LEU B O 1
ATOM 9325 N N . THR B 1 132 ? -0.036 9.508 4.797 1 80.19 132 THR B N 1
ATOM 9326 C CA . THR B 1 132 ? 0.983 10.062 3.914 1 80.19 132 THR B CA 1
ATOM 9327 C C . THR B 1 132 ? 2.111 10.695 4.723 1 80.19 132 THR B C 1
ATOM 9329 O O . THR B 1 132 ? 3.031 11.289 4.156 1 80.19 132 THR B O 1
ATOM 9332 N N . ASN B 1 133 ? 2.111 10.625 6.07 1 71.81 133 ASN B N 1
ATOM 9333 C CA . ASN B 1 133 ? 3.111 11.195 6.965 1 71.81 133 ASN B CA 1
ATOM 9334 C C . ASN B 1 133 ? 3.154 12.719 6.859 1 71.81 133 ASN B C 1
ATOM 9336 O O . ASN B 1 133 ? 4.184 13.336 7.137 1 71.81 133 ASN B O 1
ATOM 9340 N N . SER B 1 134 ? 2.076 13.258 6.414 1 70.44 134 SER B N 1
ATOM 9341 C CA . SER B 1 134 ? 1.942 14.703 6.484 1 70.44 134 SER B CA 1
ATOM 9342 C C . SER B 1 134 ? 1.673 15.172 7.91 1 70.44 134 SER B C 1
ATOM 9344 O O . SER B 1 134 ? 1.144 14.414 8.727 1 70.44 134 SER B O 1
ATOM 9346 N N . PRO B 1 135 ? 2.107 16.281 8.234 1 64.62 135 PRO B N 1
ATOM 9347 C CA . PRO B 1 135 ? 1.917 16.766 9.602 1 64.62 135 PRO B CA 1
ATOM 9348 C C . PRO B 1 135 ? 0.451 16.75 10.031 1 64.62 135 PRO B C 1
ATOM 9350 O O . PRO B 1 135 ? 0.155 16.641 11.219 1 64.62 135 PRO B O 1
ATOM 9353 N N . GLU B 1 136 ? -0.427 16.844 9.086 1 66.38 136 GLU B N 1
ATOM 9354 C CA . GLU B 1 136 ? -1.85 16.875 9.414 1 66.38 136 GLU B CA 1
ATOM 9355 C C . GLU B 1 136 ? -2.428 15.461 9.484 1 66.38 136 GLU B C 1
ATOM 9357 O O . GLU B 1 136 ? -3.564 15.273 9.93 1 66.38 136 GLU B O 1
ATOM 9362 N N . ASP B 1 137 ? -1.555 14.5 9.141 1 75 137 ASP B N 1
ATOM 9363 C CA . ASP B 1 137 ? -1.98 13.102 9.195 1 75 137 ASP B CA 1
ATOM 9364 C C . ASP B 1 137 ? -1.575 12.461 10.523 1 75 137 ASP B C 1
ATOM 9366 O O . ASP B 1 137 ? -0.625 12.898 11.172 1 75 137 ASP B O 1
ATOM 9370 N N . LEU B 1 138 ? -2.369 11.5 10.836 1 77.06 138 LEU B N 1
ATOM 9371 C CA . LEU B 1 138 ? -1.98 10.695 11.984 1 77.06 138 LEU B CA 1
ATOM 9372 C C . LEU B 1 138 ? -0.608 10.062 11.766 1 77.06 138 LEU B C 1
ATOM 9374 O O . LEU B 1 138 ? -0.294 9.617 10.656 1 77.06 138 LEU B O 1
ATOM 9378 N N . SER B 1 139 ? 0.167 10.227 12.75 1 77.12 139 SER B N 1
ATOM 9379 C CA . SER B 1 139 ? 1.482 9.594 12.703 1 77.12 139 SER B CA 1
ATOM 9380 C C . SER B 1 139 ? 1.366 8.078 12.703 1 77.12 139 SER B C 1
ATOM 9382 O O . SER B 1 139 ? 0.578 7.512 13.469 1 77.12 139 SER B O 1
ATOM 9384 N N . LEU B 1 140 ? 2.061 7.422 11.797 1 81.31 140 LEU B N 1
ATOM 9385 C CA . LEU B 1 140 ? 2.062 5.965 11.75 1 81.31 140 LEU B CA 1
ATOM 9386 C C . LEU B 1 140 ? 2.557 5.379 13.07 1 81.31 140 LEU B C 1
ATOM 9388 O O . LEU B 1 140 ? 2.029 4.371 13.539 1 81.31 140 LEU B O 1
ATOM 9392 N N . GLY B 1 141 ? 3.57 6.035 13.688 1 82 141 GLY B N 1
ATOM 9393 C CA . GLY B 1 141 ? 4.102 5.547 14.945 1 82 141 GLY B CA 1
ATOM 9394 C C . GLY B 1 141 ? 3.061 5.492 16.047 1 82 141 GLY B C 1
ATOM 9395 O O . GLY B 1 141 ? 2.979 4.504 16.781 1 82 141 GLY B O 1
ATOM 9396 N N . SER B 1 142 ? 2.309 6.539 16.125 1 83.25 142 SER B N 1
ATOM 9397 C CA . SER B 1 142 ? 1.272 6.598 17.156 1 83.25 142 SER B CA 1
ATOM 9398 C C . SER B 1 142 ? 0.196 5.547 16.906 1 83.25 142 SER B C 1
ATOM 9400 O O . SER B 1 142 ? -0.276 4.906 17.859 1 83.25 142 SER B O 1
ATOM 9402 N N . GLU B 1 143 ? -0.202 5.438 15.688 1 87.75 143 GLU B N 1
ATOM 9403 C CA . GLU B 1 143 ? -1.214 4.434 15.359 1 87.75 143 GLU B CA 1
ATOM 9404 C C . GLU B 1 143 ? -0.706 3.023 15.641 1 87.75 143 GLU B C 1
ATOM 9406 O O . GLU B 1 143 ? -1.445 2.186 16.156 1 87.75 143 GLU B O 1
ATOM 9411 N N . LEU B 1 144 ? 0.535 2.777 15.289 1 89 144 LEU B N 1
ATOM 9412 C CA . LEU B 1 144 ? 1.101 1.451 15.508 1 89 144 LEU B CA 1
ATOM 9413 C C . LEU B 1 144 ? 1.15 1.124 17 1 89 144 LEU B C 1
ATOM 9415 O O . LEU B 1 144 ? 0.888 -0.013 17.406 1 89 144 LEU B O 1
ATOM 9419 N N . ARG B 1 145 ? 1.531 2.104 17.844 1 88.69 145 ARG B N 1
ATOM 9420 C CA . ARG B 1 145 ? 1.567 1.875 19.281 1 88.69 145 ARG B CA 1
ATOM 9421 C C . ARG B 1 145 ? 0.185 1.514 19.812 1 88.69 145 ARG B C 1
ATOM 9423 O O . ARG B 1 145 ? 0.05 0.612 20.641 1 88.69 145 ARG B O 1
ATOM 9430 N N . ALA B 1 146 ? -0.818 2.254 19.297 1 89.94 146 ALA B N 1
ATOM 9431 C CA . ALA B 1 146 ? -2.186 1.952 19.703 1 89.94 146 ALA B CA 1
ATOM 9432 C C . ALA B 1 146 ? -2.615 0.572 19.219 1 89.94 146 ALA B C 1
ATOM 9434 O O . ALA B 1 146 ? -3.318 -0.155 19.922 1 89.94 146 ALA B O 1
ATOM 9435 N N . GLU B 1 147 ? -2.234 0.215 18 1 94.19 147 GLU B N 1
ATOM 9436 C CA . GLU B 1 147 ? -2.518 -1.108 17.453 1 94.19 147 GLU B CA 1
ATOM 9437 C C . GLU B 1 147 ? -1.88 -2.205 18.297 1 94.19 147 GLU B C 1
ATOM 9439 O O . GLU B 1 147 ? -2.523 -3.209 18.609 1 94.19 147 GLU B O 1
ATOM 9444 N N . LEU B 1 148 ? -0.624 -2.031 18.672 1 93.19 148 LEU B N 1
ATOM 9445 C CA . LEU B 1 148 ? 0.123 -3.002 19.469 1 93.19 148 LEU B CA 1
ATOM 9446 C C . LEU B 1 148 ? -0.531 -3.211 20.828 1 93.19 148 LEU B C 1
ATOM 9448 O O . LEU B 1 148 ? -0.525 -4.324 21.359 1 93.19 148 LEU B O 1
ATOM 9452 N N . ALA B 1 149 ? -1.128 -2.158 21.312 1 90.94 149 ALA B N 1
ATOM 9453 C CA . ALA B 1 149 ? -1.729 -2.205 22.656 1 90.94 149 ALA B CA 1
ATOM 9454 C C . ALA B 1 149 ? -3.021 -3.016 22.641 1 90.94 149 ALA B C 1
ATOM 9456 O O . ALA B 1 149 ? -3.438 -3.543 23.672 1 90.94 149 ALA B O 1
ATOM 9457 N N . THR B 1 150 ? -3.617 -3.189 21.484 1 93.06 150 THR B N 1
ATOM 9458 C CA . THR B 1 150 ? -4.961 -3.754 21.469 1 93.06 150 THR B CA 1
ATOM 9459 C C . THR B 1 150 ? -4.98 -5.074 20.703 1 93.06 150 THR B C 1
ATOM 9461 O O . THR B 1 150 ? -5.984 -5.793 20.719 1 93.06 150 THR B O 1
ATOM 9464 N N . ALA B 1 151 ? -3.934 -5.441 20.047 1 94.31 151 ALA B N 1
ATOM 9465 C CA . ALA B 1 151 ? -3.891 -6.633 19.203 1 94.31 151 ALA B CA 1
ATOM 9466 C C . ALA B 1 151 ? -3.732 -7.895 20.031 1 94.31 151 ALA B C 1
ATOM 9468 O O . ALA B 1 151 ? -3.189 -7.848 21.141 1 94.31 151 ALA B O 1
ATOM 9469 N N . ASP B 1 152 ? -4.223 -9.031 19.562 1 94.44 152 ASP B N 1
ATOM 9470 C CA . ASP B 1 152 ? -4.051 -10.336 20.203 1 94.44 152 ASP B CA 1
ATOM 9471 C C . ASP B 1 152 ? -2.977 -11.156 19.5 1 94.44 152 ASP B C 1
ATOM 9473 O O . ASP B 1 152 ? -2.475 -12.141 20.047 1 94.44 152 ASP B O 1
ATOM 9477 N N . ARG B 1 153 ? -2.646 -10.812 18.344 1 95.69 153 ARG B N 1
ATOM 9478 C CA . ARG B 1 153 ? -1.533 -11.352 17.562 1 95.69 153 ARG B CA 1
ATOM 9479 C C . ARG B 1 153 ? -0.989 -10.32 16.594 1 95.69 153 ARG B C 1
ATOM 9481 O O . ARG B 1 153 ? -1.752 -9.531 16.016 1 95.69 153 ARG B O 1
ATOM 9488 N N . ILE B 1 154 ? 0.317 -10.344 16.422 1 96.38 154 ILE B N 1
ATOM 9489 C CA . ILE B 1 154 ? 0.957 -9.344 15.57 1 96.38 154 ILE B CA 1
ATOM 9490 C C . ILE B 1 154 ? 1.856 -10.039 14.547 1 96.38 154 ILE B C 1
ATOM 9492 O O . ILE B 1 154 ? 2.725 -10.836 14.914 1 96.38 154 ILE B O 1
ATOM 9496 N N . ASP B 1 155 ? 1.651 -9.773 13.258 1 95.81 155 ASP B N 1
ATOM 9497 C CA . ASP B 1 155 ? 2.492 -10.266 12.164 1 95.81 155 ASP B CA 1
ATOM 9498 C C . ASP B 1 155 ? 3.143 -9.109 11.414 1 95.81 155 ASP B C 1
ATOM 9500 O O . ASP B 1 155 ? 2.449 -8.203 10.938 1 95.81 155 ASP B O 1
ATOM 9504 N N . LEU B 1 156 ? 4.418 -9.125 11.398 1 93.31 156 LEU B N 1
ATOM 9505 C CA . LEU B 1 156 ? 5.168 -8.07 10.727 1 93.31 156 LEU B CA 1
ATOM 9506 C C . LEU B 1 156 ? 5.992 -8.641 9.578 1 93.31 156 LEU B C 1
ATOM 9508 O O . LEU B 1 156 ? 6.762 -9.586 9.766 1 93.31 156 LEU B O 1
ATOM 9512 N N . LEU B 1 157 ? 5.754 -8.164 8.406 1 90.06 157 LEU B N 1
ATOM 9513 C CA . LEU B 1 157 ? 6.562 -8.438 7.219 1 90.06 157 LEU B CA 1
ATOM 9514 C C . LEU B 1 157 ? 7.355 -7.203 6.812 1 90.06 157 LEU B C 1
ATOM 9516 O O . LEU B 1 157 ? 6.777 -6.172 6.461 1 90.06 157 LEU B O 1
ATOM 9520 N N . CYS B 1 158 ? 8.641 -7.223 6.93 1 86.12 158 CYS B N 1
ATOM 9521 C CA . CYS B 1 158 ? 9.438 -6.055 6.578 1 86.12 158 CYS B CA 1
ATOM 9522 C C . CYS B 1 158 ? 10.758 -6.469 5.941 1 86.12 158 CYS B C 1
ATOM 9524 O O . CYS B 1 158 ? 11.406 -7.402 6.406 1 86.12 158 CYS B O 1
ATOM 9526 N N . ALA B 1 159 ? 11.188 -5.73 4.934 1 78.06 159 ALA B N 1
ATOM 9527 C CA . ALA B 1 159 ? 12.438 -6.02 4.223 1 78.06 159 ALA B CA 1
ATOM 9528 C C . ALA B 1 159 ? 13.641 -5.824 5.133 1 78.06 159 ALA B C 1
ATOM 9530 O O . ALA B 1 159 ? 14.625 -6.57 5.043 1 78.06 159 ALA B O 1
ATOM 9531 N N . PHE B 1 160 ? 13.594 -4.824 6.031 1 80.62 160 PHE B N 1
ATOM 9532 C CA . PHE B 1 160 ? 14.68 -4.629 6.984 1 80.62 160 PHE B CA 1
ATOM 9533 C C . PHE B 1 160 ? 14.164 -4.008 8.273 1 80.62 160 PHE B C 1
ATOM 9535 O O . PHE B 1 160 ? 13.109 -3.363 8.281 1 80.62 160 PHE B O 1
ATOM 9542 N N . VAL B 1 161 ? 14.797 -4.234 9.359 1 85.25 161 VAL B N 1
ATOM 9543 C CA . VAL B 1 161 ? 14.461 -3.756 10.695 1 85.25 161 VAL B CA 1
ATOM 9544 C C . VAL B 1 161 ? 15.586 -2.885 11.234 1 85.25 161 VAL B C 1
ATOM 9546 O O . VAL B 1 161 ? 16.734 -3.342 11.359 1 85.25 161 VAL B O 1
ATOM 9549 N N . LYS B 1 162 ? 15.234 -1.676 11.492 1 83.25 162 LYS B N 1
ATOM 9550 C CA . LYS B 1 162 ? 16.219 -0.746 12.023 1 83.25 162 LYS B CA 1
ATOM 9551 C C . LYS B 1 162 ? 15.977 -0.458 13.5 1 83.25 162 LYS B C 1
ATOM 9553 O O . LYS B 1 162 ? 14.828 -0.508 13.961 1 83.25 162 LYS B O 1
ATOM 9558 N N . TRP B 1 163 ? 17 -0.065 14.156 1 81.06 163 TRP B N 1
ATOM 9559 C CA . TRP B 1 163 ? 16.969 0.21 15.586 1 81.06 163 TRP B CA 1
ATOM 9560 C C . TRP B 1 163 ? 16 1.35 15.906 1 81.06 163 TRP B C 1
ATOM 9562 O O . TRP B 1 163 ? 15.219 1.26 16.844 1 81.06 163 TRP B O 1
ATOM 9572 N N . TYR B 1 164 ? 16 2.369 15.133 1 75.81 164 TYR B N 1
ATOM 9573 C CA . TYR B 1 164 ? 15.227 3.572 15.398 1 75.81 164 TYR B CA 1
ATOM 9574 C C . TYR B 1 164 ? 13.734 3.291 15.289 1 75.81 164 TYR B C 1
ATOM 9576 O O . TYR B 1 164 ? 12.914 3.977 15.906 1 75.81 164 TYR B O 1
ATOM 9584 N N . GLY B 1 165 ? 13.438 2.32 14.5 1 78.62 165 GLY B N 1
ATOM 9585 C CA . GLY B 1 165 ? 12.039 1.939 14.398 1 78.62 165 GLY B CA 1
ATOM 9586 C C . GLY B 1 165 ? 11.539 1.177 15.609 1 78.62 165 GLY B C 1
ATOM 9587 O O . GLY B 1 165 ? 10.406 1.392 16.062 1 78.62 165 GLY B O 1
ATOM 9588 N N . ILE B 1 166 ? 12.336 0.383 16.188 1 83.38 166 ILE B N 1
ATOM 9589 C CA . ILE B 1 166 ? 11.953 -0.5 17.281 1 83.38 166 ILE B CA 1
ATOM 9590 C C . ILE B 1 166 ? 11.891 0.293 18.594 1 83.38 166 ILE B C 1
ATOM 9592 O O . ILE B 1 166 ? 11.023 0.052 19.438 1 83.38 166 ILE B O 1
ATOM 9596 N N . ARG B 1 167 ? 12.773 1.232 18.75 1 82.12 167 ARG B N 1
ATOM 9597 C CA . ARG B 1 167 ? 12.883 1.917 20.031 1 82.12 167 ARG B CA 1
ATOM 9598 C C . ARG B 1 167 ? 11.648 2.773 20.312 1 82.12 167 ARG B C 1
ATOM 9600 O O . ARG B 1 167 ? 11.258 2.963 21.469 1 82.12 167 ARG B O 1
ATOM 9607 N N . VAL B 1 168 ? 11.055 3.27 19.188 1 82.81 168 VAL B N 1
ATOM 9608 C CA . VAL B 1 168 ? 9.875 4.117 19.359 1 82.81 168 VAL B CA 1
ATOM 9609 C C . VAL B 1 168 ? 8.664 3.254 19.688 1 82.81 168 VAL B C 1
ATOM 9611 O O . VAL B 1 168 ? 7.652 3.758 20.188 1 82.81 168 VAL B O 1
ATOM 9614 N N . LEU B 1 169 ? 8.734 1.961 19.484 1 87 169 LEU B N 1
ATOM 9615 C CA . LEU B 1 169 ? 7.641 1.043 19.766 1 87 169 LEU B CA 1
ATOM 9616 C C . LEU B 1 169 ? 7.953 0.193 21 1 87 169 LEU B C 1
ATOM 9618 O O . LEU B 1 169 ? 7.207 -0.734 21.328 1 87 169 LEU B O 1
ATOM 9622 N N . GLU B 1 170 ? 9 0.505 21.672 1 87.06 170 GLU B N 1
ATOM 9623 C CA . GLU B 1 170 ? 9.555 -0.365 22.703 1 87.06 170 GLU B CA 1
ATOM 9624 C C . GLU B 1 170 ? 8.523 -0.643 23.797 1 87.06 170 GLU B C 1
ATOM 9626 O O . GLU B 1 170 ? 8.266 -1.8 24.141 1 87.06 170 GLU B O 1
ATOM 9631 N N . ASP B 1 171 ? 7.91 0.391 24.344 1 86.69 171 ASP B N 1
ATOM 9632 C CA . ASP B 1 171 ? 6.965 0.227 25.438 1 86.69 171 ASP B CA 1
ATOM 9633 C C . ASP B 1 171 ? 5.758 -0.599 25 1 86.69 171 ASP B C 1
ATOM 9635 O O . ASP B 1 171 ? 5.266 -1.438 25.766 1 86.69 171 ASP B O 1
ATOM 9639 N N . ALA B 1 172 ? 5.32 -0.297 23.859 1 88.81 172 ALA B N 1
ATOM 9640 C CA . ALA B 1 172 ? 4.156 -1.018 23.344 1 88.81 172 ALA B CA 1
ATOM 9641 C C . ALA B 1 172 ? 4.488 -2.484 23.094 1 88.81 172 ALA B C 1
ATOM 9643 O O . ALA B 1 172 ? 3.666 -3.367 23.344 1 88.81 172 ALA B O 1
ATOM 9644 N N . LEU B 1 173 ? 5.66 -2.77 22.609 1 92.38 173 LEU B N 1
ATOM 9645 C CA . LEU B 1 173 ? 6.105 -4.137 22.344 1 92.38 173 LEU B CA 1
ATOM 9646 C C . LEU B 1 173 ? 6.285 -4.906 23.656 1 92.38 173 LEU B C 1
ATOM 9648 O O . LEU B 1 173 ? 5.91 -6.078 23.75 1 92.38 173 LEU B O 1
ATOM 9652 N N . ARG B 1 174 ? 6.863 -4.27 24.641 1 91.19 174 ARG B N 1
ATOM 9653 C CA . ARG B 1 174 ? 7.035 -4.898 25.938 1 91.19 174 ARG B CA 1
ATOM 9654 C C . ARG B 1 174 ? 5.688 -5.23 26.578 1 91.19 174 ARG B C 1
ATOM 9656 O O . ARG B 1 174 ? 5.512 -6.305 27.141 1 91.19 174 ARG B O 1
ATOM 9663 N N . ALA B 1 175 ? 4.805 -4.262 26.484 1 90.12 175 ALA B N 1
ATOM 9664 C CA . ALA B 1 175 ? 3.463 -4.48 27.016 1 90.12 175 ALA B CA 1
ATOM 9665 C C . ALA B 1 175 ? 2.779 -5.652 26.312 1 90.12 175 ALA B C 1
ATOM 9667 O O . ALA B 1 175 ? 2.057 -6.426 26.953 1 90.12 175 ALA B O 1
ATOM 9668 N N . ALA B 1 176 ? 2.902 -5.789 25.047 1 93.19 176 ALA B N 1
ATOM 9669 C CA . ALA B 1 176 ? 2.33 -6.898 24.297 1 93.19 176 ALA B CA 1
ATOM 9670 C C . ALA B 1 176 ? 2.891 -8.234 24.766 1 93.19 176 ALA B C 1
ATOM 9672 O O . ALA B 1 176 ? 2.15 -9.211 24.906 1 93.19 176 ALA B O 1
ATOM 9673 N N . LYS B 1 177 ? 4.176 -8.289 25.016 1 93.88 177 LYS B N 1
ATOM 9674 C CA . LYS B 1 177 ? 4.812 -9.5 25.531 1 93.88 177 LYS B CA 1
ATOM 9675 C C . LYS B 1 177 ? 4.227 -9.891 26.891 1 93.88 177 LYS B C 1
ATOM 9677 O O . LYS B 1 177 ? 3.93 -11.062 27.125 1 93.88 177 LYS B O 1
ATOM 9682 N N . GLU B 1 178 ? 4.098 -8.883 27.703 1 92 178 GLU B N 1
ATOM 9683 C CA . GLU B 1 178 ? 3.578 -9.125 29.031 1 92 178 GLU B CA 1
ATOM 9684 C C . GLU B 1 178 ? 2.158 -9.68 28.984 1 92 178 GLU B C 1
ATOM 9686 O O . GLU B 1 178 ? 1.764 -10.477 29.844 1 92 178 GLU B O 1
ATOM 9691 N N . ARG B 1 179 ? 1.432 -9.312 27.984 1 90.12 179 ARG B N 1
ATOM 9692 C CA . ARG B 1 179 ? 0.077 -9.82 27.797 1 90.12 179 ARG B CA 1
ATOM 9693 C C . ARG B 1 179 ? 0.095 -11.188 27.109 1 90.12 179 ARG B C 1
ATOM 9695 O O . ARG B 1 179 ? -0.95 -11.82 26.953 1 90.12 179 ARG B O 1
ATOM 9702 N N . GLY B 1 180 ? 1.279 -11.641 26.703 1 92.44 180 GLY B N 1
ATOM 9703 C CA . GLY B 1 180 ? 1.417 -12.938 26.062 1 92.44 180 GLY B CA 1
ATOM 9704 C C . GLY B 1 180 ? 1.052 -12.93 24.594 1 92.44 180 GLY B C 1
ATOM 9705 O O . GLY B 1 180 ? 0.715 -13.969 24.016 1 92.44 180 GLY B O 1
ATOM 9706 N N . VAL B 1 181 ? 1.04 -11.734 23.969 1 94.75 181 VAL B N 1
ATOM 9707 C CA . VAL B 1 181 ? 0.69 -11.602 22.562 1 94.75 181 VAL B CA 1
ATOM 9708 C C . VAL B 1 181 ? 1.79 -12.211 21.688 1 94.75 181 VAL B C 1
ATOM 9710 O O . VAL B 1 181 ? 2.977 -11.961 21.922 1 94.75 181 VAL B O 1
ATOM 9713 N N . GLN B 1 182 ? 1.414 -13.039 20.766 1 96.19 182 GLN B N 1
ATOM 9714 C CA . GLN B 1 182 ? 2.373 -13.617 19.828 1 96.19 182 GLN B CA 1
ATOM 9715 C C . GLN B 1 182 ? 2.809 -12.586 18.797 1 96.19 182 GLN B C 1
ATOM 9717 O O . GLN B 1 182 ? 1.972 -11.984 18.109 1 96.19 182 GLN B O 1
ATOM 9722 N N . ILE B 1 183 ? 4.117 -12.383 18.703 1 96.88 183 ILE B N 1
ATOM 9723 C CA . ILE B 1 183 ? 4.676 -11.477 17.703 1 96.88 183 ILE B CA 1
ATOM 9724 C C . ILE B 1 183 ? 5.531 -12.258 16.719 1 96.88 183 ILE B C 1
ATOM 9726 O O . ILE B 1 183 ? 6.527 -12.883 17.094 1 96.88 183 ILE B O 1
ATOM 9730 N N . ARG B 1 184 ? 5.152 -12.305 15.453 1 96.69 184 ARG B N 1
ATOM 9731 C CA . ARG B 1 184 ? 5.891 -12.969 14.383 1 96.69 184 ARG B CA 1
ATOM 9732 C C . ARG B 1 184 ? 6.469 -11.945 13.406 1 96.69 184 ARG B C 1
ATOM 9734 O O . ARG B 1 184 ? 5.762 -11.055 12.938 1 96.69 184 ARG B O 1
ATOM 9741 N N . VAL B 1 185 ? 7.754 -12.07 13.133 1 95.25 185 VAL B N 1
ATOM 9742 C CA . VAL B 1 185 ? 8.422 -11.125 12.242 1 95.25 185 VAL B CA 1
ATOM 9743 C C . VAL B 1 185 ? 9.141 -11.883 11.125 1 95.25 185 VAL B C 1
ATOM 9745 O O . VAL B 1 185 ? 9.891 -12.82 11.391 1 95.25 185 VAL B O 1
ATOM 9748 N N . ILE B 1 186 ? 8.852 -11.539 9.922 1 92.06 186 ILE B N 1
ATOM 9749 C CA . ILE B 1 186 ? 9.594 -12.016 8.766 1 92.06 186 ILE B CA 1
ATOM 9750 C C . ILE B 1 186 ? 10.453 -10.883 8.203 1 92.06 186 ILE B C 1
ATOM 9752 O O . ILE B 1 186 ? 9.961 -9.781 7.961 1 92.06 186 ILE B O 1
ATOM 9756 N N . THR B 1 187 ? 11.727 -11.062 8.078 1 90.25 187 THR B N 1
ATOM 9757 C CA . THR B 1 187 ? 12.625 -10.047 7.535 1 90.25 187 THR B CA 1
ATOM 9758 C C . THR B 1 187 ? 13.68 -10.688 6.645 1 90.25 187 THR B C 1
ATOM 9760 O O . THR B 1 187 ? 13.641 -11.891 6.379 1 90.25 187 THR B O 1
ATOM 9763 N N . THR B 1 188 ? 14.5 -9.867 6.016 1 84.12 188 THR B N 1
ATOM 9764 C CA . THR B 1 188 ? 15.539 -10.328 5.102 1 84.12 188 THR B CA 1
ATOM 9765 C C . THR B 1 188 ? 16.859 -9.641 5.398 1 84.12 188 THR B C 1
ATOM 9767 O O . THR B 1 188 ? 16.969 -8.844 6.336 1 84.12 188 THR B O 1
ATOM 9770 N N . THR B 1 189 ? 17.891 -9.992 4.738 1 82.06 189 THR B N 1
ATOM 9771 C CA . THR B 1 189 ? 19.188 -9.344 4.836 1 82.06 189 THR B CA 1
ATOM 9772 C C . THR B 1 189 ? 19.406 -8.375 3.678 1 82.06 189 THR B C 1
ATOM 9774 O O . THR B 1 189 ? 20.531 -8.039 3.344 1 82.06 189 THR B O 1
ATOM 9777 N N . TYR B 1 190 ? 18.344 -7.941 3.184 1 71.25 190 TYR B N 1
ATOM 9778 C CA . TYR B 1 190 ? 18.344 -7.086 2.002 1 71.25 190 TYR B CA 1
ATOM 9779 C C . TYR B 1 190 ? 19.203 -5.848 2.223 1 71.25 190 TYR B C 1
ATOM 9781 O O . TYR B 1 190 ? 19.078 -5.164 3.24 1 71.25 190 TYR B O 1
ATOM 9789 N N . MET B 1 191 ? 20.141 -5.586 1.417 1 69.69 191 MET B N 1
ATOM 9790 C CA . MET B 1 191 ? 21.031 -4.438 1.374 1 69.69 191 MET B CA 1
ATOM 9791 C C . MET B 1 191 ? 21.875 -4.363 2.643 1 69.69 191 MET B C 1
ATOM 9793 O O . MET B 1 191 ? 22.578 -3.373 2.869 1 69.69 191 MET B O 1
ATOM 9797 N N . GLY B 1 192 ? 21.688 -5.379 3.428 1 77.19 192 GLY B N 1
ATOM 9798 C CA . GLY B 1 192 ? 22.406 -5.34 4.691 1 77.19 192 GLY B CA 1
ATOM 9799 C C . GLY B 1 192 ? 21.906 -4.258 5.629 1 77.19 192 GLY B C 1
ATOM 9800 O O . GLY B 1 192 ? 22.641 -3.801 6.508 1 77.19 192 GLY B O 1
ATOM 9801 N N . ALA B 1 193 ? 20.703 -3.84 5.441 1 76.56 193 ALA B N 1
ATOM 9802 C CA . ALA B 1 193 ? 20.172 -2.67 6.125 1 76.56 193 ALA B CA 1
ATOM 9803 C C . ALA B 1 193 ? 19.688 -3.031 7.527 1 76.56 193 ALA B C 1
ATOM 9805 O O . ALA B 1 193 ? 19.688 -2.191 8.43 1 76.56 193 ALA B O 1
ATOM 9806 N N . THR B 1 194 ? 19.359 -4.297 7.777 1 86.44 194 THR B N 1
ATOM 9807 C CA . THR B 1 194 ? 18.812 -4.719 9.062 1 86.44 194 THR B CA 1
ATOM 9808 C C . THR B 1 194 ? 19.859 -4.578 10.164 1 86.44 194 THR B C 1
ATOM 9810 O O . THR B 1 194 ? 21.031 -4.91 9.961 1 86.44 194 THR B O 1
ATOM 9813 N N . ASP B 1 195 ? 19.453 -4.027 11.258 1 85.62 195 ASP B N 1
ATOM 9814 C CA . ASP B 1 195 ? 20.312 -3.971 12.438 1 85.62 195 ASP B CA 1
ATOM 9815 C C . ASP B 1 195 ? 20.203 -5.25 13.266 1 85.62 195 ASP B C 1
ATOM 9817 O O . ASP B 1 195 ? 19.125 -5.559 13.797 1 85.62 195 ASP B O 1
ATOM 9821 N N . ARG B 1 196 ? 21.312 -5.945 13.383 1 89.06 196 ARG B N 1
ATOM 9822 C CA . ARG B 1 196 ? 21.312 -7.188 14.141 1 89.06 196 ARG B CA 1
ATOM 9823 C C . ARG B 1 196 ? 20.812 -6.957 15.562 1 89.06 196 ARG B C 1
ATOM 9825 O O . ARG B 1 196 ? 20.031 -7.754 16.094 1 89.06 196 ARG B O 1
ATOM 9832 N N . HIS B 1 197 ? 21.234 -5.855 16.125 1 87.5 197 HIS B N 1
ATOM 9833 C CA . HIS B 1 197 ? 20.844 -5.555 17.5 1 87.5 197 HIS B CA 1
ATOM 9834 C C . HIS B 1 197 ? 19.344 -5.414 17.625 1 87.5 197 HIS B C 1
ATOM 9836 O O . HIS B 1 197 ? 18.766 -5.758 18.656 1 87.5 197 HIS B O 1
ATOM 9842 N N . ALA B 1 198 ? 18.75 -4.867 16.625 1 88.75 198 ALA B N 1
ATOM 9843 C CA . ALA B 1 198 ? 17.297 -4.727 16.625 1 88.75 198 ALA B CA 1
ATOM 9844 C C . ALA B 1 198 ? 16.609 -6.09 16.625 1 88.75 198 ALA B C 1
ATOM 9846 O O . ALA B 1 198 ? 15.617 -6.293 17.328 1 88.75 198 ALA B O 1
ATOM 9847 N N . LEU B 1 199 ? 17.125 -7.031 15.875 1 93.25 199 LEU B N 1
ATOM 9848 C CA . LEU B 1 199 ? 16.562 -8.375 15.844 1 93.25 199 LEU B CA 1
ATOM 9849 C C . LEU B 1 199 ? 16.766 -9.094 17.172 1 93.25 199 LEU B C 1
ATOM 9851 O O . LEU B 1 199 ? 15.883 -9.805 17.641 1 93.25 199 LEU B O 1
ATOM 9855 N N . ASP B 1 200 ? 17.984 -8.914 17.734 1 93.88 200 ASP B N 1
ATOM 9856 C CA . ASP B 1 200 ? 18.266 -9.492 19.047 1 93.88 200 ASP B CA 1
ATOM 9857 C C . ASP B 1 200 ? 17.234 -9.039 20.078 1 93.88 200 ASP B C 1
ATOM 9859 O O . ASP B 1 200 ? 16.734 -9.844 20.859 1 93.88 200 ASP B O 1
ATOM 9863 N N . ARG B 1 201 ? 16.984 -7.805 20.047 1 91.62 201 ARG B N 1
ATOM 9864 C CA . ARG B 1 201 ? 16.047 -7.242 21.016 1 91.62 201 ARG B CA 1
ATOM 9865 C C . ARG B 1 201 ? 14.641 -7.777 20.781 1 91.62 201 ARG B C 1
ATOM 9867 O O . ARG B 1 201 ? 13.906 -8.039 21.75 1 91.62 201 ARG B O 1
ATOM 9874 N N . LEU B 1 202 ? 14.219 -7.852 19.547 1 94 202 LEU B N 1
ATOM 9875 C CA . LEU B 1 202 ? 12.906 -8.391 19.234 1 94 202 LEU B CA 1
ATOM 9876 C C . LEU B 1 202 ? 12.719 -9.773 19.859 1 94 202 LEU B C 1
ATOM 9878 O O . LEU B 1 202 ? 11.664 -10.062 20.422 1 94 202 LEU B O 1
ATOM 9882 N N . VAL B 1 203 ? 13.789 -10.586 19.781 1 95.75 203 VAL B N 1
ATOM 9883 C CA . VAL B 1 203 ? 13.703 -11.961 20.266 1 95.75 203 VAL B CA 1
ATOM 9884 C C . VAL B 1 203 ? 13.867 -11.984 21.781 1 95.75 203 VAL B C 1
ATOM 9886 O O . VAL B 1 203 ? 13.008 -12.516 22.5 1 95.75 203 VAL B O 1
ATOM 9889 N N . ARG B 1 204 ? 14.867 -11.297 22.297 1 94.06 204 ARG B N 1
ATOM 9890 C CA . ARG B 1 204 ? 15.242 -11.414 23.703 1 94.06 204 ARG B CA 1
ATOM 9891 C C . ARG B 1 204 ? 14.312 -10.586 24.594 1 94.06 204 ARG B C 1
ATOM 9893 O O . ARG B 1 204 ? 13.82 -11.078 25.609 1 9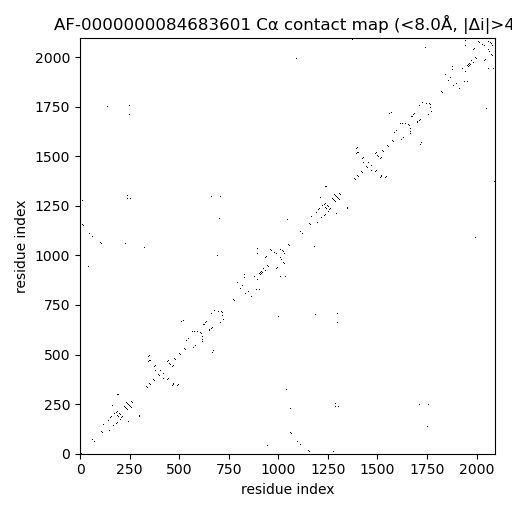4.06 204 ARG B O 1
ATOM 9900 N N . ASP B 1 205 ? 14.094 -9.391 24.156 1 92.5 205 ASP B N 1
ATOM 9901 C CA . ASP B 1 205 ? 13.398 -8.461 25.031 1 92.5 205 ASP B CA 1
ATOM 9902 C C . ASP B 1 205 ? 11.883 -8.523 24.812 1 92.5 205 ASP B C 1
ATOM 9904 O O . ASP B 1 205 ? 11.109 -8.344 25.766 1 92.5 205 ASP B O 1
ATOM 9908 N N . PHE B 1 206 ? 11.469 -8.766 23.609 1 94.62 206 PHE B N 1
ATOM 9909 C CA . PHE B 1 206 ? 10.047 -8.625 23.312 1 94.62 206 PHE B CA 1
ATOM 9910 C C . PHE B 1 206 ? 9.422 -9.977 23.016 1 94.62 206 PHE B C 1
ATOM 9912 O O . PHE B 1 206 ? 8.211 -10.07 22.797 1 94.62 206 PHE B O 1
ATOM 9919 N N . GLY B 1 207 ? 10.188 -11.008 22.938 1 94.69 207 GLY B N 1
ATOM 9920 C CA . GLY B 1 207 ? 9.664 -12.359 22.812 1 94.69 207 GLY B CA 1
ATOM 9921 C C . GLY B 1 207 ? 9.164 -12.664 21.406 1 94.69 207 GLY B C 1
ATOM 9922 O O . GLY B 1 207 ? 8.336 -13.562 21.219 1 94.69 207 GLY B O 1
ATOM 9923 N N . ALA B 1 208 ? 9.578 -11.945 20.438 1 96.81 208 ALA B N 1
ATOM 9924 C CA . ALA B 1 208 ? 9.141 -12.164 19.047 1 96.81 208 ALA B CA 1
ATOM 9925 C C . ALA B 1 208 ? 9.828 -13.383 18.453 1 96.81 208 ALA B C 1
ATOM 9927 O O . ALA B 1 208 ? 10.945 -13.734 18.844 1 96.81 208 ALA B O 1
ATOM 9928 N N . THR B 1 209 ? 9.164 -14.094 17.625 1 97.38 209 THR B N 1
ATOM 9929 C CA . THR B 1 209 ? 9.781 -15.086 16.766 1 97.38 209 THR B CA 1
ATOM 9930 C C . THR B 1 209 ? 10.133 -14.469 15.406 1 97.38 209 THR B C 1
ATOM 9932 O O . THR B 1 209 ? 9.25 -14 14.68 1 97.38 209 THR B O 1
ATOM 9935 N N . VAL B 1 210 ? 11.398 -14.484 15.156 1 96.62 210 VAL B N 1
ATOM 9936 C CA . VAL B 1 210 ? 11.875 -13.82 13.953 1 96.62 210 VAL B CA 1
ATOM 9937 C C . VAL B 1 210 ? 12.383 -14.859 12.953 1 96.62 210 VAL B C 1
ATOM 9939 O O . VAL B 1 210 ? 13.141 -15.758 13.32 1 96.62 210 VAL B O 1
ATOM 9942 N N . LYS B 1 211 ? 11.883 -14.789 11.742 1 94 211 LYS B N 1
ATOM 9943 C CA . LYS B 1 211 ? 12.414 -15.602 10.656 1 94 211 LYS B CA 1
ATOM 9944 C C . LYS B 1 211 ? 13.133 -14.727 9.625 1 94 211 LYS B C 1
ATOM 9946 O O . LYS B 1 211 ? 12.664 -13.648 9.281 1 94 211 LYS B O 1
ATOM 9951 N N . VAL B 1 212 ? 14.273 -15.164 9.203 1 91.31 212 VAL B N 1
ATOM 9952 C CA . VAL B 1 212 ? 15.117 -14.375 8.312 1 91.31 212 VAL B CA 1
ATOM 9953 C C . VAL B 1 212 ? 15.406 -15.164 7.043 1 91.31 212 VAL B C 1
ATOM 9955 O O . VAL B 1 212 ? 15.68 -16.375 7.102 1 91.31 212 VAL B O 1
ATOM 9958 N N . ASN B 1 213 ? 15.195 -14.523 5.957 1 84.06 213 ASN B N 1
ATOM 9959 C CA . ASN B 1 213 ? 15.688 -15.062 4.691 1 84.06 213 ASN B CA 1
ATOM 9960 C C . ASN B 1 213 ? 17.125 -14.617 4.414 1 84.06 213 ASN B C 1
ATOM 9962 O O . ASN B 1 213 ? 17.391 -13.422 4.277 1 84.06 213 ASN B O 1
ATOM 9966 N N . TYR B 1 214 ? 18.031 -15.547 4.352 1 79.25 214 TYR B N 1
ATOM 9967 C CA . TYR B 1 214 ? 19.453 -15.234 4.25 1 79.25 214 TYR B CA 1
ATOM 9968 C C . TYR B 1 214 ? 19.906 -15.219 2.795 1 79.25 214 TYR B C 1
ATOM 9970 O O . TYR B 1 214 ? 21.062 -14.938 2.504 1 79.25 214 TYR B O 1
ATOM 9978 N N . GLU B 1 215 ? 18.984 -15.539 1.892 1 66.12 215 GLU B N 1
ATOM 9979 C CA . GLU B 1 215 ? 19.359 -15.586 0.48 1 66.12 215 GLU B CA 1
ATOM 9980 C C . GLU B 1 215 ? 19.688 -14.195 -0.052 1 66.12 215 GLU B C 1
ATOM 9982 O O . GLU B 1 215 ? 18.875 -13.273 0.072 1 66.12 215 GLU B O 1
ATOM 9987 N N . ILE B 1 216 ? 20.891 -13.984 -0.406 1 58.12 216 ILE B N 1
ATOM 9988 C CA . ILE B 1 216 ? 21.359 -12.68 -0.853 1 58.12 216 ILE B CA 1
ATOM 9989 C C . ILE B 1 216 ? 21.016 -12.484 -2.328 1 58.12 216 ILE B C 1
ATOM 9991 O O . ILE B 1 216 ? 20.812 -11.352 -2.779 1 58.12 216 ILE B O 1
ATOM 9995 N N . ARG B 1 217 ? 21.219 -13.648 -3.086 1 50.84 217 ARG B N 1
ATOM 9996 C CA . ARG B 1 217 ? 21.156 -13.547 -4.539 1 50.84 217 ARG B CA 1
ATOM 9997 C C . ARG B 1 217 ? 19.734 -13.297 -5.004 1 50.84 217 ARG B C 1
ATOM 9999 O O . ARG B 1 217 ? 19.516 -12.758 -6.094 1 50.84 217 ARG B O 1
ATOM 10006 N N . SER B 1 218 ? 18.781 -13.914 -4.145 1 47.12 218 SER B N 1
ATOM 10007 C CA . SER B 1 218 ? 17.438 -13.969 -4.719 1 47.12 218 SER B CA 1
ATOM 10008 C C . SER B 1 218 ? 16.469 -13.07 -3.955 1 47.12 218 SER B C 1
ATOM 10010 O O . SER B 1 218 ? 15.586 -12.453 -4.551 1 47.12 218 SER B O 1
ATOM 10012 N N . THR B 1 219 ? 16.516 -13.133 -2.506 1 50.94 219 THR B N 1
ATOM 10013 C CA . THR B 1 219 ? 15.289 -12.82 -1.783 1 50.94 219 THR B CA 1
ATOM 10014 C C . THR B 1 219 ? 15.016 -11.32 -1.807 1 50.94 219 THR B C 1
ATOM 10016 O O . THR B 1 219 ? 15.852 -10.523 -1.378 1 50.94 219 THR B O 1
ATOM 10019 N N . ARG B 1 220 ? 13.961 -11.016 -2.744 1 58.06 220 ARG B N 1
ATOM 10020 C CA . ARG B 1 220 ? 13.383 -9.758 -3.211 1 58.06 220 ARG B CA 1
ATOM 10021 C C . ARG B 1 220 ? 12.195 -9.352 -2.344 1 58.06 220 ARG B C 1
ATOM 10023 O O . ARG B 1 220 ? 11.266 -8.703 -2.822 1 58.06 220 ARG B O 1
ATOM 10030 N N . LEU B 1 221 ? 12.211 -9.969 -1.043 1 69.69 221 LEU B N 1
ATOM 10031 C CA . LEU B 1 221 ? 11.062 -9.445 -0.311 1 69.69 221 LEU B CA 1
ATOM 10032 C C . LEU B 1 221 ? 11.266 -7.98 0.051 1 69.69 221 LEU B C 1
ATOM 10034 O O . LEU B 1 221 ? 12.164 -7.645 0.818 1 69.69 221 LEU B O 1
ATOM 10038 N N . HIS B 1 222 ? 10.547 -7.121 -0.596 1 71.81 222 HIS B N 1
ATOM 10039 C CA . HIS B 1 222 ? 10.602 -5.688 -0.334 1 71.81 222 HIS B CA 1
ATOM 10040 C C . HIS B 1 222 ? 9.289 -5.184 0.255 1 71.81 222 HIS B C 1
ATOM 10042 O O . HIS B 1 222 ? 9.102 -3.975 0.416 1 71.81 222 HIS B O 1
ATOM 10048 N N . ALA B 1 223 ? 8.508 -6.121 0.597 1 76 223 ALA B N 1
ATOM 10049 C CA . ALA B 1 223 ? 7.203 -5.723 1.131 1 76 223 ALA B CA 1
ATOM 10050 C C . ALA B 1 223 ? 7.332 -5.203 2.559 1 76 223 ALA B C 1
ATOM 10052 O O . ALA B 1 223 ? 8.234 -5.605 3.295 1 76 223 ALA B O 1
ATOM 10053 N N . LYS B 1 224 ? 6.566 -4.273 2.98 1 83.5 224 LYS B N 1
ATOM 10054 C CA . LYS B 1 224 ? 6.383 -3.754 4.332 1 83.5 224 LYS B CA 1
ATOM 10055 C C . LYS B 1 224 ? 4.91 -3.781 4.738 1 83.5 224 LYS B C 1
ATOM 10057 O O . LYS B 1 224 ? 4.086 -3.074 4.152 1 83.5 224 LYS B O 1
ATOM 10062 N N . ALA B 1 225 ? 4.684 -4.559 5.699 1 90.44 225 ALA B N 1
ATOM 10063 C CA . ALA B 1 225 ? 3.271 -4.719 6.043 1 90.44 225 ALA B CA 1
ATOM 10064 C C . ALA B 1 225 ? 3.107 -5.176 7.488 1 90.44 225 ALA B C 1
ATOM 10066 O O . ALA B 1 225 ? 3.914 -5.957 7.996 1 90.44 225 ALA B O 1
ATOM 10067 N N . TRP B 1 226 ? 2.137 -4.629 8.203 1 92.94 226 TRP B N 1
ATOM 10068 C CA . TRP B 1 226 ? 1.707 -5.008 9.547 1 92.94 226 TRP B CA 1
ATOM 10069 C C . TRP B 1 226 ? 0.313 -5.625 9.516 1 92.94 226 TRP B C 1
ATOM 10071 O O . TRP B 1 226 ? -0.568 -5.152 8.797 1 92.94 226 TRP B O 1
ATOM 10081 N N . LEU B 1 227 ? 0.137 -6.715 10.172 1 96.12 227 LEU B N 1
ATOM 10082 C CA . LEU B 1 227 ? -1.19 -7.273 10.406 1 96.12 227 LEU B CA 1
ATOM 10083 C C . LEU B 1 227 ? -1.472 -7.41 11.898 1 96.12 227 LEU B C 1
ATOM 10085 O O . LEU B 1 227 ? -0.705 -8.047 12.625 1 96.12 227 LEU B O 1
ATOM 10089 N N . PHE B 1 228 ? -2.467 -6.789 12.422 1 97.12 228 PHE B N 1
ATOM 10090 C CA . PHE B 1 228 ? -2.916 -6.859 13.812 1 97.12 228 PHE B CA 1
ATOM 10091 C C . PHE B 1 228 ? -4.203 -7.664 13.922 1 97.12 228 PHE B C 1
ATOM 10093 O O . PHE B 1 228 ? -5.273 -7.188 13.531 1 97.12 228 PHE B O 1
ATOM 10100 N N . ARG B 1 229 ? -4.102 -8.828 14.453 1 95.06 229 ARG B N 1
ATOM 10101 C CA . ARG B 1 229 ? -5.258 -9.703 14.625 1 95.06 229 ARG B CA 1
ATOM 10102 C C . ARG B 1 229 ? -5.895 -9.508 15.992 1 95.06 229 ARG B C 1
ATOM 10104 O O . ARG B 1 229 ? -5.191 -9.336 17 1 95.06 229 ARG B O 1
ATOM 10111 N N . ARG B 1 230 ? -7.137 -9.492 16.031 1 93.88 230 ARG B N 1
ATOM 10112 C CA . ARG B 1 230 ? -7.902 -9.359 17.266 1 93.88 230 ARG B CA 1
ATOM 10113 C C . ARG B 1 230 ? -8.984 -10.438 17.359 1 93.88 230 ARG B C 1
ATOM 10115 O O . ARG B 1 230 ? -9.695 -10.695 16.391 1 93.88 230 ARG B O 1
ATOM 10122 N N . ASP B 1 231 ? -9.133 -11.031 18.438 1 89.19 231 ASP B N 1
ATOM 10123 C CA . ASP B 1 231 ? -10.109 -12.094 18.641 1 89.19 231 ASP B CA 1
ATOM 10124 C C . ASP B 1 231 ? -11.531 -11.562 18.531 1 89.19 231 ASP B C 1
ATOM 10126 O O . ASP B 1 231 ? -12.469 -12.328 18.266 1 89.19 231 ASP B O 1
ATOM 10130 N N . THR B 1 232 ? -11.648 -10.211 18.656 1 90.31 232 THR B N 1
ATOM 10131 C CA . THR B 1 232 ? -12.961 -9.586 18.516 1 90.31 232 THR B CA 1
ATOM 10132 C C . THR B 1 232 ? -13.375 -9.531 17.047 1 90.31 232 THR B C 1
ATOM 10134 O O . THR B 1 232 ? -14.547 -9.289 16.75 1 90.31 232 THR B O 1
ATOM 10137 N N . GLY B 1 233 ? -12.438 -9.727 16.125 1 89.5 233 GLY B N 1
ATOM 10138 C CA . GLY B 1 233 ? -12.742 -9.727 14.711 1 89.5 233 GLY B CA 1
ATOM 10139 C C . GLY B 1 233 ? -12.414 -8.406 14.031 1 89.5 233 GLY B C 1
ATOM 10140 O O . GLY B 1 233 ? -12.531 -8.281 12.812 1 89.5 233 GLY B O 1
ATOM 10141 N N . PHE B 1 234 ? -12 -7.422 14.82 1 93.81 234 PHE B N 1
ATOM 10142 C CA . PHE B 1 234 ? -11.688 -6.117 14.258 1 93.81 234 PHE B CA 1
ATOM 10143 C C . PHE B 1 234 ? -10.195 -6.008 13.945 1 93.81 234 PHE B C 1
ATOM 10145 O O . PHE B 1 234 ? -9.5 -5.16 14.5 1 93.81 234 PHE B O 1
ATOM 10152 N N . ASP B 1 235 ? -9.773 -6.789 12.938 1 95.44 235 ASP B N 1
ATOM 10153 C CA . ASP B 1 235 ? -8.375 -6.809 12.5 1 95.44 235 ASP B CA 1
ATOM 10154 C C . ASP B 1 235 ? -8.055 -5.594 11.633 1 95.44 235 ASP B C 1
ATOM 10156 O O . ASP B 1 235 ? -8.945 -5.051 10.969 1 95.44 235 ASP B O 1
ATOM 10160 N N . THR B 1 236 ? -6.848 -5.148 11.695 1 96.25 236 THR B N 1
ATOM 10161 C CA . THR B 1 236 ? -6.363 -4.066 10.844 1 96.25 236 THR B CA 1
ATOM 10162 C C . THR B 1 236 ? -5.008 -4.422 10.234 1 96.25 236 THR B C 1
ATOM 10164 O O . THR B 1 236 ? -4.316 -5.312 10.734 1 96.25 236 THR B O 1
ATOM 10167 N N . ALA B 1 237 ? -4.699 -3.832 9.125 1 95.88 237 ALA B N 1
ATOM 10168 C CA . ALA B 1 237 ? -3.412 -4.059 8.469 1 95.88 237 ALA B CA 1
ATOM 10169 C C . ALA B 1 237 ? -2.875 -2.768 7.855 1 95.88 237 ALA B C 1
ATOM 10171 O O . ALA B 1 237 ? -3.639 -1.839 7.578 1 95.88 237 ALA B O 1
ATOM 10172 N N . TYR B 1 238 ? -1.621 -2.641 7.801 1 92.25 238 TYR B N 1
ATOM 10173 C CA . TYR B 1 238 ? -0.934 -1.527 7.156 1 92.25 238 TYR B CA 1
ATOM 10174 C C . TYR B 1 238 ? -0.023 -2.021 6.039 1 92.25 238 TYR B C 1
ATOM 10176 O O . TYR B 1 238 ? 0.782 -2.934 6.242 1 92.25 238 TYR B O 1
ATOM 10184 N N . VAL B 1 239 ? -0.214 -1.542 4.824 1 90.06 239 VAL B N 1
ATOM 10185 C CA . VAL B 1 239 ? 0.645 -1.882 3.695 1 90.06 239 VAL B CA 1
ATOM 10186 C C . VAL B 1 239 ? 1.183 -0.606 3.051 1 90.06 239 VAL B C 1
ATOM 10188 O O . VAL B 1 239 ? 0.433 0.348 2.828 1 90.06 239 VAL B O 1
ATOM 10191 N N . GLY B 1 240 ? 2.398 -0.535 2.811 1 82.56 240 GLY B N 1
ATOM 10192 C CA . GLY B 1 240 ? 2.936 0.65 2.164 1 82.56 240 GLY B CA 1
ATOM 10193 C C . GLY B 1 240 ? 4.449 0.644 2.07 1 82.56 240 GLY B C 1
ATOM 10194 O O . GLY B 1 240 ? 5.066 -0.416 1.932 1 82.56 240 GLY B O 1
ATOM 10195 N N . SER B 1 241 ? 5.023 1.828 1.987 1 70.31 241 SER B N 1
ATOM 10196 C CA . SER B 1 241 ? 6.453 1.971 1.736 1 70.31 241 SER B CA 1
ATOM 10197 C C . SER B 1 241 ? 7.23 2.143 3.039 1 70.31 241 SER B C 1
ATOM 10199 O O . SER B 1 241 ? 8.461 2.225 3.029 1 70.31 241 SER B O 1
ATOM 10201 N N . SER B 1 242 ? 6.645 2.184 4.172 1 51.59 242 SER B N 1
ATOM 10202 C CA . SER B 1 242 ? 7.34 2.545 5.402 1 51.59 242 SER B CA 1
ATOM 10203 C C . SER B 1 242 ? 8.062 1.343 6 1 51.59 242 SER B C 1
ATOM 10205 O O . SER B 1 242 ? 7.465 0.284 6.199 1 51.59 242 SER B O 1
ATOM 10207 N N . ASN B 1 243 ? 9.344 1.333 5.875 1 44.22 243 ASN B N 1
ATOM 10208 C CA . ASN B 1 243 ? 10.156 0.348 6.578 1 44.22 243 ASN B CA 1
ATOM 10209 C C . ASN B 1 243 ? 10.359 0.728 8.039 1 44.22 243 ASN B C 1
ATOM 10211 O O . ASN B 1 243 ? 10.008 1.834 8.453 1 44.22 243 ASN B O 1
ATOM 10215 N N . LEU B 1 244 ? 10.516 -0.271 8.883 1 44.53 244 LEU B N 1
ATOM 10216 C CA . LEU B 1 244 ? 11.008 0.082 10.211 1 44.53 244 LEU B CA 1
ATOM 10217 C C . LEU B 1 244 ? 12.391 0.708 10.133 1 44.53 244 LEU B C 1
ATOM 10219 O O . LEU B 1 244 ? 13.344 0.188 10.719 1 44.53 244 LEU B O 1
ATOM 10223 N N . SER B 1 245 ? 12.617 1.436 8.945 1 43.97 245 SER B N 1
ATOM 10224 C CA . SER B 1 245 ? 13.922 2.016 8.664 1 43.97 245 SER B CA 1
ATOM 10225 C C . SER B 1 245 ? 14 3.461 9.148 1 43.97 245 SER B C 1
ATOM 10227 O O . SER B 1 245 ? 12.984 4.059 9.5 1 43.97 245 SER B O 1
ATOM 10229 N N . ARG B 1 246 ? 15.289 3.959 9.164 1 42.84 246 ARG B N 1
ATOM 10230 C CA . ARG B 1 246 ? 15.664 5.34 9.453 1 42.84 246 ARG B CA 1
ATOM 10231 C C . ARG B 1 246 ? 14.734 6.32 8.75 1 42.84 246 ARG B C 1
ATOM 10233 O O . ARG B 1 246 ? 14.203 7.238 9.375 1 42.84 246 ARG B O 1
ATOM 10240 N N . ALA B 1 247 ? 14.648 5.965 7.473 1 42.62 247 ALA B N 1
ATOM 10241 C CA . ALA B 1 247 ? 14.023 6.922 6.559 1 42.62 247 ALA B CA 1
ATOM 10242 C C . ALA B 1 247 ? 12.508 6.84 6.629 1 42.62 247 ALA B C 1
ATOM 10244 O O . ALA B 1 247 ? 11.82 7.863 6.594 1 42.62 247 ALA B O 1
ATOM 10245 N N . ALA B 1 248 ? 11.977 5.699 6.707 1 42.34 248 ALA B N 1
ATOM 10246 C CA . ALA B 1 248 ? 10.555 5.473 6.48 1 42.34 248 ALA B CA 1
ATOM 10247 C C . ALA B 1 248 ? 9.719 6.051 7.617 1 42.34 248 ALA B C 1
ATOM 10249 O O . ALA B 1 248 ? 8.703 6.711 7.379 1 42.34 248 ALA B O 1
ATOM 10250 N N . LEU B 1 249 ? 10.133 5.629 8.93 1 41.44 249 LEU B N 1
ATOM 10251 C CA . LEU B 1 249 ? 9.359 6.188 10.031 1 41.44 249 LEU B CA 1
ATOM 10252 C C . LEU B 1 249 ? 9.758 7.637 10.297 1 41.44 249 LEU B C 1
ATOM 10254 O O . LEU B 1 249 ? 9.023 8.375 10.953 1 41.44 249 LEU B O 1
ATOM 10258 N N . LEU B 1 250 ? 10.969 8.031 9.82 1 41.69 250 LEU B N 1
ATOM 10259 C CA . LEU B 1 250 ? 11.555 9.328 10.148 1 41.69 250 LEU B CA 1
ATOM 10260 C C . LEU B 1 250 ? 11.422 10.297 8.977 1 41.69 250 LEU B C 1
ATOM 10262 O O . LEU B 1 250 ? 11.227 11.5 9.18 1 41.69 250 LEU B O 1
ATOM 10266 N N . ASP B 1 251 ? 12.023 9.906 7.852 1 47.25 251 ASP B N 1
ATOM 10267 C CA . ASP B 1 251 ? 12.414 10.945 6.91 1 47.25 251 ASP B CA 1
ATOM 10268 C C . ASP B 1 251 ? 11.266 11.289 5.961 1 47.25 251 ASP B C 1
ATOM 10270 O O . ASP B 1 251 ? 11.078 12.453 5.594 1 47.25 251 ASP B O 1
ATOM 10274 N N . GLY B 1 252 ? 10.633 10.25 5.152 1 52.88 252 GLY B N 1
ATOM 10275 C CA . GLY B 1 252 ? 10.156 10.578 3.816 1 52.88 252 GLY B CA 1
ATOM 10276 C C . GLY B 1 252 ? 8.648 10.484 3.682 1 52.88 252 GLY B C 1
ATOM 10277 O O . GLY B 1 252 ? 7.965 10.031 4.598 1 52.88 252 GLY B O 1
ATOM 10278 N N . LEU B 1 253 ? 8.102 11.398 2.945 1 65.38 253 LEU B N 1
ATOM 10279 C CA . LEU B 1 253 ? 6.727 11.273 2.469 1 65.38 253 LEU B CA 1
ATOM 10280 C C . LEU B 1 253 ? 6.449 9.852 1.983 1 65.38 253 LEU B C 1
ATOM 10282 O O . LEU B 1 253 ? 6.668 9.539 0.812 1 65.38 253 LEU B O 1
ATOM 10286 N N . GLU B 1 254 ? 6.211 8.93 2.947 1 75.38 254 GLU B N 1
ATOM 10287 C CA . GLU B 1 254 ? 5.82 7.547 2.686 1 75.38 254 GLU B CA 1
ATOM 10288 C C . GLU B 1 254 ? 4.309 7.371 2.783 1 75.38 254 GLU B C 1
ATOM 10290 O O . GLU B 1 254 ? 3.662 7.977 3.637 1 75.38 254 GLU B O 1
ATOM 10295 N N . TRP B 1 255 ? 3.834 6.656 1.83 1 83.19 255 TRP B N 1
ATOM 10296 C CA . TRP B 1 255 ? 2.396 6.402 1.833 1 83.19 255 TRP B CA 1
ATOM 10297 C C . TRP B 1 255 ? 2.094 4.992 2.326 1 83.19 255 TRP B C 1
ATOM 10299 O O . TRP B 1 255 ? 2.762 4.031 1.933 1 83.19 255 TRP B O 1
ATOM 10309 N N . ASN B 1 256 ? 1.273 4.828 3.303 1 88.25 256 ASN B N 1
ATOM 10310 C CA . ASN B 1 256 ? 0.762 3.559 3.809 1 88.25 256 ASN B CA 1
ATOM 10311 C C . ASN B 1 256 ? -0.761 3.5 3.742 1 88.25 256 ASN B C 1
ATOM 10313 O O . ASN B 1 256 ? -1.436 4.504 3.982 1 88.25 256 ASN B O 1
ATOM 10317 N N . VAL B 1 257 ? -1.233 2.396 3.332 1 92.31 257 VAL B N 1
ATOM 10318 C CA . VAL B 1 257 ? -2.678 2.188 3.344 1 92.31 257 VAL B CA 1
ATOM 10319 C C . VAL B 1 257 ? -3.068 1.328 4.543 1 92.31 257 VAL B C 1
ATOM 10321 O O . VAL B 1 257 ? -2.518 0.242 4.742 1 92.31 257 VAL B O 1
ATOM 10324 N N . ARG B 1 258 ? -3.854 1.91 5.379 1 93.81 258 ARG B N 1
ATOM 10325 C CA . ARG B 1 258 ? -4.441 1.127 6.461 1 93.81 258 ARG B CA 1
ATOM 10326 C C . ARG B 1 258 ? -5.676 0.37 5.98 1 93.81 258 ARG B C 1
ATOM 10328 O O . ARG B 1 258 ? -6.578 0.959 5.387 1 93.81 258 ARG B O 1
ATOM 10335 N N . LEU B 1 259 ? -5.715 -0.902 6.184 1 94.69 259 LEU B N 1
ATOM 10336 C CA . LEU B 1 259 ? -6.805 -1.784 5.789 1 94.69 259 LEU B CA 1
ATOM 10337 C C . LEU B 1 259 ? -7.574 -2.279 7.012 1 94.69 259 LEU B C 1
ATOM 10339 O O . LEU B 1 259 ? -7.094 -2.156 8.141 1 94.69 259 LEU B O 1
ATOM 10343 N N . SER B 1 260 ? -8.773 -2.775 6.805 1 94.56 260 SER B N 1
ATOM 10344 C CA . SER B 1 260 ? -9.656 -3.232 7.871 1 94.56 260 SER B CA 1
ATOM 10345 C C . SER B 1 260 ? -10.391 -4.508 7.473 1 94.56 260 SER B C 1
ATOM 10347 O O . SER B 1 260 ? -10.812 -4.652 6.324 1 94.56 260 SER B O 1
ATOM 10349 N N . SER B 1 261 ? -10.531 -5.445 8.438 1 93 261 SER B N 1
ATOM 10350 C CA . SER B 1 261 ? -11.258 -6.688 8.172 1 93 261 SER B CA 1
ATOM 10351 C C . SER B 1 261 ? -12.734 -6.418 7.918 1 93 261 SER B C 1
ATOM 10353 O O . SER B 1 261 ? -13.445 -7.266 7.367 1 93 261 SER B O 1
ATOM 10355 N N . ILE B 1 262 ? -13.164 -5.227 8.289 1 90.06 262 ILE B N 1
ATOM 10356 C CA . ILE B 1 262 ? -14.562 -4.859 8.102 1 90.06 262 ILE B CA 1
ATOM 10357 C C . ILE B 1 262 ? -14.742 -4.219 6.723 1 90.06 262 ILE B C 1
ATOM 10359 O O . ILE B 1 262 ? -15.602 -4.641 5.945 1 90.06 262 ILE B O 1
ATOM 10363 N N . ALA B 1 263 ? -13.875 -3.303 6.383 1 89.12 263 ALA B N 1
ATOM 10364 C CA . ALA B 1 263 ? -14.023 -2.537 5.148 1 89.12 263 ALA B CA 1
ATOM 10365 C C . ALA B 1 263 ? -13.43 -3.291 3.961 1 89.12 263 ALA B C 1
ATOM 10367 O O . ALA B 1 263 ? -13.906 -3.156 2.832 1 89.12 263 ALA B O 1
ATOM 10368 N N . THR B 1 264 ? -12.359 -4.082 4.191 1 91.25 264 THR B N 1
ATOM 10369 C CA . THR B 1 264 ? -11.656 -4.789 3.123 1 91.25 264 THR B CA 1
ATOM 10370 C C . THR B 1 264 ? -11.359 -6.23 3.533 1 91.25 264 THR B C 1
ATOM 10372 O O . THR B 1 264 ? -10.195 -6.645 3.551 1 91.25 264 THR B O 1
ATOM 10375 N N . PRO B 1 265 ? -12.281 -7.035 3.781 1 88.06 265 PRO B N 1
ATOM 10376 C CA . PRO B 1 265 ? -12.07 -8.383 4.312 1 88.06 265 PRO B CA 1
ATOM 10377 C C . PRO B 1 265 ? -11.266 -9.273 3.363 1 88.06 265 PRO B C 1
ATOM 10379 O O . PRO B 1 265 ? -10.391 -10.023 3.805 1 88.06 265 PRO B O 1
ATOM 10382 N N . ALA B 1 266 ? -11.531 -9.164 2.051 1 86.06 266 ALA B N 1
ATOM 10383 C CA . ALA B 1 266 ? -10.852 -10.023 1.085 1 86.06 266 ALA B CA 1
ATOM 10384 C C . ALA B 1 266 ? -9.359 -9.727 1.048 1 86.06 266 ALA B C 1
ATOM 10386 O O . ALA B 1 266 ? -8.539 -10.633 0.882 1 86.06 266 ALA B O 1
ATOM 10387 N N . VAL B 1 267 ? -9.023 -8.484 1.185 1 91.12 267 VAL B N 1
ATOM 10388 C CA . VAL B 1 267 ? -7.617 -8.086 1.162 1 91.12 267 VAL B CA 1
ATOM 10389 C C . VAL B 1 267 ? -6.906 -8.617 2.404 1 91.12 267 VAL B C 1
ATOM 10391 O O . VAL B 1 267 ? -5.77 -9.086 2.322 1 91.12 267 VAL B O 1
ATOM 10394 N N . LEU B 1 268 ? -7.523 -8.57 3.559 1 91.62 268 LEU B N 1
ATOM 10395 C CA . LEU B 1 268 ? -6.91 -9.062 4.789 1 91.62 268 LEU B CA 1
ATOM 10396 C C . LEU B 1 268 ? -6.758 -10.578 4.754 1 91.62 268 LEU B C 1
ATOM 10398 O O . LEU B 1 268 ? -5.777 -11.117 5.273 1 91.62 268 LEU B O 1
ATOM 10402 N N . ASP B 1 269 ? -7.754 -11.227 4.164 1 85.75 269 ASP B N 1
ATOM 10403 C CA . ASP B 1 269 ? -7.648 -12.672 4.012 1 85.75 269 ASP B CA 1
ATOM 10404 C C . ASP B 1 269 ? -6.438 -13.047 3.158 1 85.75 269 ASP B C 1
ATOM 10406 O O . ASP B 1 269 ? -5.695 -13.969 3.5 1 85.75 269 ASP B O 1
ATOM 10410 N N . LYS B 1 270 ? -6.328 -12.359 2.082 1 86.38 270 LYS B N 1
ATOM 10411 C CA . LYS B 1 270 ? -5.18 -12.617 1.218 1 86.38 270 LYS B CA 1
ATOM 10412 C C . LYS B 1 270 ? -3.871 -12.305 1.937 1 86.38 270 LYS B C 1
ATOM 10414 O O . LYS B 1 270 ? -2.875 -13.008 1.764 1 86.38 270 LYS B O 1
ATOM 10419 N N . PHE B 1 271 ? -3.863 -11.234 2.719 1 90.38 271 PHE B N 1
ATOM 10420 C CA . PHE B 1 271 ? -2.697 -10.883 3.523 1 90.38 271 PHE B CA 1
ATOM 10421 C C . PHE B 1 271 ? -2.301 -12.039 4.434 1 90.38 271 PHE B C 1
ATOM 10423 O O . PHE B 1 271 ? -1.139 -12.453 4.457 1 90.38 271 PHE B O 1
ATOM 10430 N N . GLU B 1 272 ? -3.225 -12.453 5.18 1 86.56 272 GLU B N 1
ATOM 10431 C CA . GLU B 1 272 ? -2.963 -13.523 6.141 1 86.56 272 GLU B CA 1
ATOM 10432 C C . GLU B 1 272 ? -2.465 -14.781 5.445 1 86.56 272 GLU B C 1
ATOM 10434 O O . GLU B 1 272 ? -1.526 -15.43 5.914 1 86.56 272 GLU B O 1
ATOM 10439 N N . ALA B 1 273 ? -3.141 -15.078 4.355 1 81.81 273 ALA B N 1
ATOM 10440 C CA . ALA B 1 273 ? -2.766 -16.281 3.611 1 81.81 273 ALA B CA 1
ATOM 10441 C C . ALA B 1 273 ? -1.339 -16.172 3.08 1 81.81 273 ALA B C 1
ATOM 10443 O O . ALA B 1 273 ? -0.573 -17.141 3.143 1 81.81 273 ALA B O 1
ATOM 10444 N N . THR B 1 274 ? -1.008 -15.031 2.516 1 84.94 274 THR B N 1
ATOM 10445 C CA . THR B 1 274 ? 0.325 -14.828 1.961 1 84.94 274 THR B CA 1
ATOM 10446 C C . THR B 1 274 ? 1.38 -14.852 3.064 1 84.94 274 THR B C 1
ATOM 10448 O O . THR B 1 274 ? 2.463 -15.414 2.883 1 84.94 274 THR B O 1
ATOM 10451 N N . PHE B 1 275 ? 1.127 -14.25 4.258 1 89.56 275 PHE B N 1
ATOM 10452 C CA . PHE B 1 275 ? 2.057 -14.266 5.383 1 89.56 275 PHE B CA 1
ATOM 10453 C C . PHE B 1 275 ? 2.316 -15.695 5.848 1 89.56 275 PHE B C 1
ATOM 10455 O O . PHE B 1 275 ? 3.461 -16.078 6.109 1 89.56 275 PHE B O 1
ATOM 10462 N N . GLU B 1 276 ? 1.248 -16.422 5.949 1 84.44 276 GLU B N 1
ATOM 10463 C CA . GLU B 1 276 ? 1.383 -17.812 6.387 1 84.44 276 GLU B CA 1
ATOM 10464 C C . GLU B 1 276 ? 2.217 -18.625 5.402 1 84.44 276 GLU B C 1
ATOM 10466 O O . GLU B 1 276 ? 2.979 -19.516 5.805 1 84.44 276 GLU B O 1
ATOM 10471 N N . ALA B 1 277 ? 2.02 -18.312 4.172 1 78 277 ALA B N 1
ATOM 10472 C CA . ALA B 1 277 ? 2.82 -19 3.16 1 78 277 ALA B CA 1
ATOM 10473 C C . ALA B 1 277 ? 4.305 -18.703 3.344 1 78 277 ALA B C 1
ATOM 10475 O O . ALA B 1 277 ? 5.141 -19.609 3.262 1 78 277 ALA B O 1
ATOM 10476 N N . TYR B 1 278 ? 4.652 -17.453 3.621 1 81.12 278 TYR B N 1
ATOM 10477 C CA . TYR B 1 278 ? 6.039 -17.078 3.877 1 81.12 278 TYR B CA 1
ATOM 10478 C C . TYR B 1 278 ? 6.547 -17.719 5.16 1 81.12 278 TYR B C 1
ATOM 10480 O O . TYR B 1 278 ? 7.672 -18.219 5.207 1 81.12 278 TYR B O 1
ATOM 10488 N N . TRP B 1 279 ? 5.734 -17.672 6.164 1 86.69 279 TRP B N 1
ATOM 10489 C CA . TRP B 1 279 ? 6.117 -18.141 7.488 1 86.69 279 TRP B CA 1
ATOM 10490 C C . TRP B 1 279 ? 6.473 -19.625 7.457 1 86.69 279 TRP B C 1
ATOM 10492 O O . TRP B 1 279 ? 7.355 -20.078 8.195 1 86.69 279 TRP B O 1
ATOM 10502 N N . ASN B 1 280 ? 5.793 -20.312 6.582 1 77.38 280 ASN B N 1
ATOM 10503 C CA . ASN B 1 280 ? 5.977 -21.75 6.543 1 77.38 280 ASN B CA 1
ATOM 10504 C C . ASN B 1 280 ? 6.926 -22.172 5.422 1 77.38 280 ASN B C 1
ATOM 10506 O O . ASN B 1 280 ? 7.207 -23.359 5.25 1 77.38 280 ASN B O 1
ATOM 10510 N N . ASP B 1 281 ? 7.391 -21.188 4.699 1 72.44 281 ASP B N 1
ATOM 10511 C CA . ASP B 1 281 ? 8.391 -21.453 3.666 1 72.44 281 ASP B CA 1
ATOM 10512 C C . ASP B 1 281 ? 9.758 -21.719 4.281 1 72.44 281 ASP B C 1
ATOM 10514 O O . ASP B 1 281 ? 10.172 -21.047 5.223 1 72.44 281 ASP B O 1
ATOM 10518 N N . SER B 1 282 ? 10.43 -22.703 3.842 1 68.56 282 SER B N 1
ATOM 10519 C CA . SER B 1 282 ? 11.711 -23.125 4.391 1 68.56 282 SER B CA 1
ATOM 10520 C C . SER B 1 282 ? 12.789 -22.062 4.137 1 68.56 282 SER B C 1
ATOM 10522 O O . SER B 1 282 ? 13.82 -22.062 4.809 1 68.56 282 SER B O 1
ATOM 10524 N N . ALA B 1 283 ? 12.555 -21.203 3.197 1 70.12 283 ALA B N 1
ATOM 10525 C CA . ALA B 1 283 ? 13.523 -20.156 2.904 1 70.12 283 ALA B CA 1
ATOM 10526 C C . ALA B 1 283 ? 13.648 -19.188 4.074 1 70.12 283 ALA B C 1
ATOM 10528 O O . ALA B 1 283 ? 14.664 -18.484 4.203 1 70.12 283 ALA B O 1
ATOM 10529 N N . PHE B 1 284 ? 12.695 -19.188 4.906 1 83.38 284 PHE B N 1
ATOM 10530 C CA . PHE B 1 284 ? 12.727 -18.328 6.086 1 83.38 284 PHE B CA 1
ATOM 105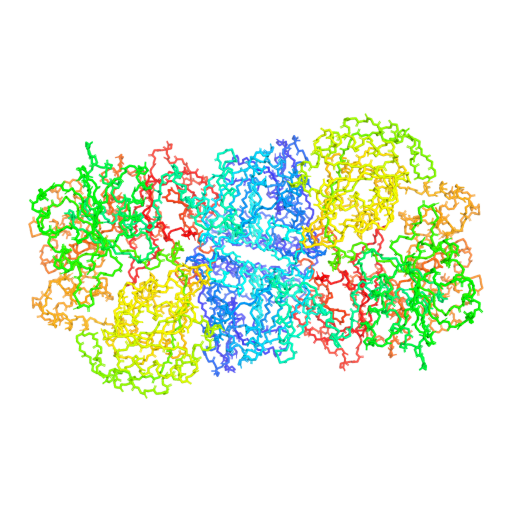31 C C . PHE B 1 284 ? 13.07 -19.141 7.332 1 83.38 284 PHE B C 1
ATOM 10533 O O . PHE B 1 284 ? 12.297 -20.016 7.746 1 83.38 284 PHE B O 1
ATOM 10540 N N . GLU B 1 285 ? 14.172 -18.812 7.887 1 86.69 285 GLU B N 1
ATOM 10541 C CA . GLU B 1 285 ? 14.664 -19.578 9.031 1 86.69 285 GLU B CA 1
ATOM 10542 C C . GLU B 1 285 ? 14.477 -18.797 10.336 1 86.69 285 GLU B C 1
ATOM 10544 O O . GLU B 1 285 ? 14.664 -17.578 10.367 1 86.69 285 GLU B O 1
ATOM 10549 N N . THR B 1 286 ? 14.195 -19.594 11.352 1 94.06 286 THR B N 1
ATOM 10550 C CA . THR B 1 286 ? 14.016 -18.969 12.656 1 94.06 286 THR B CA 1
ATOM 10551 C C . THR B 1 286 ? 15.344 -18.438 13.188 1 94.06 286 THR B C 1
ATOM 10553 O O . THR B 1 286 ? 16.359 -19.125 13.125 1 94.06 286 THR B O 1
ATOM 10556 N N . TYR B 1 287 ? 15.383 -17.297 13.68 1 95.62 287 TYR B N 1
ATOM 10557 C CA . TYR B 1 287 ? 16.578 -16.609 14.164 1 95.62 287 TYR B CA 1
ATOM 10558 C C . TYR B 1 287 ? 16.703 -16.734 15.68 1 95.62 287 TYR B C 1
ATOM 10560 O O . TYR B 1 287 ? 15.781 -16.375 16.406 1 95.62 287 TYR B O 1
ATOM 10568 N N . ASP B 1 288 ? 17.75 -17.312 16.062 1 94.69 288 ASP B N 1
ATOM 10569 C CA . ASP B 1 288 ? 18.172 -17.328 17.469 1 94.69 288 ASP B CA 1
ATOM 10570 C C . ASP B 1 288 ? 19.422 -16.484 17.672 1 94.69 288 ASP B C 1
ATOM 10572 O O . ASP B 1 288 ? 20.516 -16.859 17.203 1 94.69 288 ASP B O 1
ATOM 10576 N N . PRO B 1 289 ? 19.312 -15.406 18.406 1 94.06 289 PRO B N 1
ATOM 10577 C CA . PRO B 1 289 ? 20.438 -14.484 18.562 1 94.06 289 PRO B CA 1
ATOM 10578 C C . PRO B 1 289 ? 21.688 -15.18 19.109 1 94.06 289 PRO B C 1
ATOM 10580 O O . PRO B 1 289 ? 22.812 -14.789 18.766 1 94.06 289 PRO B O 1
ATOM 10583 N N . ASP B 1 290 ? 21.609 -16.094 19.922 1 92.5 290 ASP B N 1
ATOM 10584 C CA . ASP B 1 290 ? 22.75 -16.75 20.547 1 92.5 290 ASP B CA 1
ATOM 10585 C C . ASP B 1 290 ? 23.406 -17.734 19.594 1 92.5 290 ASP B C 1
ATOM 10587 O O . ASP B 1 290 ? 24.625 -17.922 19.609 1 92.5 290 ASP B O 1
ATOM 10591 N N . LEU B 1 291 ? 22.672 -18.344 18.703 1 90.69 291 LEU B N 1
ATOM 10592 C CA . LEU B 1 291 ? 23.188 -19.375 17.797 1 90.69 291 LEU B CA 1
ATOM 10593 C C . LEU B 1 291 ? 23.516 -18.781 16.438 1 90.69 291 LEU B C 1
ATOM 10595 O O . LEU B 1 291 ? 24.422 -19.266 15.75 1 90.69 291 LEU B O 1
ATOM 10599 N N . HIS B 1 292 ? 22.75 -17.797 16.078 1 90.69 292 HIS B N 1
ATOM 10600 C CA . HIS B 1 292 ? 22.781 -17.391 14.68 1 90.69 292 HIS B CA 1
ATOM 10601 C C . HIS B 1 292 ? 23.375 -16 14.523 1 90.69 292 HIS B C 1
ATOM 10603 O O . HIS B 1 292 ? 23.438 -15.469 13.406 1 90.69 292 HIS B O 1
ATOM 10609 N N . GLY B 1 293 ? 23.797 -15.336 15.531 1 89.75 293 GLY B N 1
ATOM 10610 C CA . GLY B 1 293 ? 24.266 -13.961 15.484 1 89.75 293 GLY B CA 1
ATOM 10611 C C . GLY B 1 293 ? 25.406 -13.75 14.5 1 89.75 293 GLY B C 1
ATOM 10612 O O . GLY B 1 293 ? 25.359 -12.82 13.695 1 89.75 293 GLY B O 1
ATOM 10613 N N . GLU B 1 294 ? 26.312 -14.562 14.539 1 87.19 294 GLU B N 1
ATOM 10614 C CA . GLU B 1 294 ? 27.484 -14.438 13.672 1 87.19 294 GLU B CA 1
ATOM 10615 C C . GLU B 1 294 ? 27.109 -14.672 12.211 1 87.19 294 GLU B C 1
ATOM 10617 O O . GLU B 1 294 ? 27.609 -13.984 11.32 1 87.19 294 GLU B O 1
ATOM 10622 N N . ARG B 1 295 ? 26.297 -15.625 12.078 1 85.12 295 ARG B N 1
ATOM 10623 C CA . ARG B 1 295 ? 25.844 -15.906 10.719 1 85.12 295 ARG B CA 1
ATOM 10624 C C . ARG B 1 295 ? 25.109 -14.711 10.125 1 85.12 295 ARG B C 1
ATOM 10626 O O . ARG B 1 295 ? 25.328 -14.359 8.961 1 85.12 295 ARG B O 1
ATOM 10633 N N . LEU B 1 296 ? 24.281 -14.188 10.891 1 90.19 296 LEU B N 1
ATOM 10634 C CA . LEU B 1 296 ? 23.516 -13.031 10.43 1 90.19 296 LEU B CA 1
ATOM 10635 C C . LEU B 1 296 ? 24.453 -11.859 10.125 1 90.19 296 LEU B C 1
ATOM 10637 O O . LEU B 1 296 ? 24.281 -11.18 9.109 1 90.19 296 LEU B O 1
ATOM 10641 N N . ASP B 1 297 ? 25.391 -11.641 10.953 1 89.19 297 ASP B N 1
ATOM 10642 C CA . ASP B 1 297 ? 26.359 -10.562 10.727 1 89.19 297 ASP B CA 1
ATOM 10643 C C . ASP B 1 297 ? 27.094 -10.766 9.398 1 89.19 297 ASP B C 1
ATOM 10645 O O . ASP B 1 297 ? 27.297 -9.805 8.648 1 89.19 297 ASP B O 1
ATOM 10649 N N . GLY B 1 298 ? 27.484 -11.945 9.227 1 82.44 298 GLY B N 1
ATOM 10650 C CA . GLY B 1 298 ? 28.156 -12.258 7.969 1 82.44 298 GLY B CA 1
ATOM 10651 C C . GLY B 1 298 ? 27.281 -12.016 6.754 1 82.44 298 GLY B C 1
ATOM 10652 O O . GLY B 1 298 ? 27.734 -11.453 5.754 1 82.44 298 GLY B O 1
ATOM 10653 N N . ALA B 1 299 ? 26.047 -12.445 6.867 1 82.25 299 ALA B N 1
ATOM 10654 C CA . ALA B 1 299 ? 25.109 -12.273 5.762 1 82.25 299 ALA B CA 1
ATOM 10655 C C . ALA B 1 299 ? 24.828 -10.797 5.504 1 82.25 299 ALA B C 1
ATOM 10657 O O . ALA B 1 299 ? 24.703 -10.375 4.352 1 82.25 299 ALA B O 1
ATOM 10658 N N . LEU B 1 300 ? 24.703 -10.023 6.539 1 85.69 300 LEU B N 1
ATOM 10659 C CA . LEU B 1 300 ? 24.406 -8.594 6.414 1 85.69 300 LEU B CA 1
ATOM 10660 C C . LEU B 1 300 ? 25.594 -7.855 5.797 1 85.69 300 LEU B C 1
ATOM 10662 O O . LEU B 1 300 ? 25.406 -6.953 4.98 1 85.69 300 LEU B O 1
ATOM 10666 N N . ALA B 1 301 ? 26.719 -8.18 6.168 1 81.19 301 ALA B N 1
ATOM 10667 C CA . ALA B 1 301 ? 27.922 -7.57 5.609 1 81.19 301 ALA B CA 1
ATOM 10668 C C . ALA B 1 301 ? 28.031 -7.852 4.113 1 81.19 301 ALA B C 1
ATOM 10670 O O . ALA B 1 301 ? 28.375 -6.961 3.33 1 81.19 301 ALA B O 1
ATOM 10671 N N . GLN B 1 302 ? 27.703 -9.062 3.793 1 73.19 302 GLN B N 1
ATOM 10672 C CA . GLN B 1 302 ? 27.75 -9.453 2.387 1 73.19 302 GLN B CA 1
ATOM 10673 C C . GLN B 1 302 ? 26.703 -8.688 1.576 1 73.19 302 GLN B C 1
ATOM 10675 O O . GLN B 1 302 ? 26.984 -8.219 0.474 1 73.19 302 GLN B O 1
ATOM 10680 N N . ALA B 1 303 ? 25.625 -8.625 2.139 1 72.5 303 ALA B N 1
ATOM 10681 C CA . ALA B 1 303 ? 24.516 -7.961 1.454 1 72.5 303 ALA B CA 1
ATOM 10682 C C . ALA B 1 303 ? 24.766 -6.457 1.342 1 72.5 303 ALA B C 1
ATOM 10684 O O . ALA B 1 303 ? 24.312 -5.816 0.394 1 72.5 303 ALA B O 1
ATOM 10685 N N . GLY B 1 304 ? 25.578 -5.852 2.338 1 69.31 304 GLY B N 1
ATOM 10686 C CA . GLY B 1 304 ? 25.875 -4.426 2.34 1 69.31 304 GLY B CA 1
ATOM 10687 C C . GLY B 1 304 ? 27.078 -4.062 1.495 1 69.31 304 GLY B C 1
ATOM 10688 O O . GLY B 1 304 ? 27.484 -2.896 1.446 1 69.31 304 GLY B O 1
ATOM 10689 N N . GLY B 1 305 ? 27.656 -4.855 0.678 1 59.91 305 GLY B N 1
ATOM 10690 C CA . GLY B 1 305 ? 28.781 -4.609 -0.217 1 59.91 305 GLY B CA 1
ATOM 10691 C C . GLY B 1 305 ? 30.125 -4.762 0.459 1 59.91 305 GLY B C 1
ATOM 10692 O O . GLY B 1 305 ? 31.156 -4.465 -0.138 1 59.91 305 GLY B O 1
ATOM 10693 N N . GLY B 1 306 ? 30.406 -4.723 1.733 1 52.06 306 GLY B N 1
ATOM 10694 C CA . GLY B 1 306 ? 31.703 -4.734 2.391 1 52.06 306 GLY B CA 1
ATOM 10695 C C . GLY B 1 306 ? 32.562 -5.898 1.961 1 52.06 306 GLY B C 1
ATOM 10696 O O . GLY B 1 306 ? 33.75 -5.707 1.593 1 52.06 306 GLY B O 1
ATOM 10697 N N . THR B 1 307 ? 32.719 -7.078 2.482 1 47.34 307 THR B N 1
ATOM 10698 C CA . THR B 1 307 ? 33.75 -8.086 2.318 1 47.34 307 THR B CA 1
ATOM 10699 C C . THR B 1 307 ? 33.594 -8.82 0.988 1 47.34 307 THR B C 1
ATOM 10701 O O . THR B 1 307 ? 32.469 -9.016 0.514 1 47.34 307 THR B O 1
ATOM 10704 N N . SER B 1 308 ? 34.875 -8.781 0.148 1 39.78 308 SER B N 1
ATOM 10705 C CA . SER B 1 308 ? 35.125 -9.516 -1.091 1 39.78 308 SER B CA 1
ATOM 10706 C C . SER B 1 308 ? 34.375 -10.844 -1.104 1 39.78 308 SER B C 1
ATOM 10708 O O . SER B 1 308 ? 34.406 -11.586 -0.122 1 39.78 308 SER B O 1
ATOM 10710 N N . ALA B 1 309 ? 33.531 -10.984 -2.049 1 37.72 309 ALA B N 1
ATOM 10711 C CA . ALA B 1 309 ? 32.75 -12.164 -2.414 1 37.72 309 ALA B CA 1
ATOM 10712 C C . ALA B 1 309 ? 33.562 -13.438 -2.184 1 37.72 309 ALA B C 1
ATOM 10714 O O . ALA B 1 309 ? 33.031 -14.547 -2.273 1 37.72 309 ALA B O 1
ATOM 10715 N N . SER B 1 310 ? 34.906 -13.281 -2.381 1 33.03 310 SER B N 1
ATOM 10716 C CA . SER B 1 310 ? 35.719 -14.477 -2.564 1 33.03 310 SER B CA 1
ATOM 10717 C C . SER B 1 310 ? 35.594 -15.422 -1.378 1 33.03 310 SER B C 1
ATOM 10719 O O . SER B 1 310 ? 35.844 -16.625 -1.509 1 33.03 310 SER B O 1
ATOM 10721 N N . ASP B 1 311 ? 35.812 -14.898 -0.214 1 31.86 311 ASP B N 1
ATOM 10722 C CA . ASP B 1 311 ? 36 -15.82 0.906 1 31.86 311 ASP B CA 1
ATOM 10723 C C . ASP B 1 311 ? 34.656 -16.359 1.388 1 31.86 311 ASP B C 1
ATOM 10725 O O . ASP B 1 311 ? 34.531 -16.828 2.525 1 31.86 311 ASP B O 1
ATOM 10729 N N . LEU B 1 312 ? 33.688 -15.93 0.909 1 34.66 312 LEU B N 1
ATOM 10730 C CA . LEU B 1 312 ? 32.469 -16.594 1.397 1 34.66 312 LEU B CA 1
ATOM 10731 C C . LEU B 1 312 ? 32.625 -18.109 1.327 1 34.66 312 LEU B C 1
ATOM 10733 O O . LEU B 1 312 ? 32.656 -18.688 0.237 1 34.66 312 LEU B O 1
ATOM 10737 N N . LYS B 1 313 ? 33.406 -18.672 2.146 1 34 313 LYS B N 1
ATOM 10738 C CA . LYS B 1 313 ? 33.312 -20.047 2.615 1 34 313 LYS B CA 1
ATOM 10739 C C . LYS B 1 313 ? 31.844 -20.5 2.682 1 34 313 LYS B C 1
ATOM 10741 O O . LYS B 1 313 ? 31.031 -19.859 3.336 1 34 313 LYS B O 1
ATOM 10746 N N . ILE B 1 314 ? 31.375 -20.953 1.725 1 33.09 314 ILE B N 1
ATOM 10747 C CA . ILE B 1 314 ? 30.188 -21.781 1.758 1 33.09 314 ILE B CA 1
ATOM 10748 C C . ILE B 1 314 ? 30 -22.375 3.154 1 33.09 314 ILE B C 1
ATOM 10750 O O . ILE B 1 314 ? 30.828 -23.172 3.607 1 33.09 314 ILE B O 1
ATOM 10754 N N . ASN B 1 315 ? 30.047 -21.578 4.168 1 32.5 315 ASN B N 1
ATOM 10755 C CA . ASN B 1 315 ? 29.828 -22.234 5.453 1 32.5 315 ASN B CA 1
ATOM 10756 C C . ASN B 1 315 ? 28.875 -23.422 5.316 1 32.5 315 ASN B C 1
ATOM 10758 O O . ASN B 1 315 ? 27.734 -23.266 4.891 1 32.5 315 ASN B O 1
ATOM 10762 N N . LEU B 1 316 ? 29.406 -24.594 5.031 1 32.41 316 LEU B N 1
ATOM 10763 C CA . LEU B 1 316 ? 28.891 -25.938 5.293 1 32.41 316 LEU B CA 1
ATOM 10764 C C . LEU B 1 316 ? 28.016 -25.938 6.543 1 32.41 316 LEU B C 1
ATOM 10766 O O . LEU B 1 316 ? 28.438 -26.391 7.602 1 32.41 316 LEU B O 1
ATOM 10770 N N . SER B 1 317 ? 27.609 -24.875 6.98 1 33.28 317 SER B N 1
ATOM 10771 C CA . SER B 1 317 ? 26.828 -25.016 8.211 1 33.28 317 SER B CA 1
ATOM 10772 C C . SER B 1 317 ? 25.875 -26.203 8.133 1 33.28 317 SER B C 1
ATOM 10774 O O . SER B 1 317 ? 25.531 -26.656 7.043 1 33.28 317 SER B O 1
ATOM 10776 N N . GLY B 1 318 ? 25.75 -27.047 9.156 1 36.16 318 GLY B N 1
ATOM 10777 C CA . GLY B 1 318 ? 25.062 -28.234 9.625 1 36.16 318 GLY B CA 1
ATOM 10778 C C . GLY B 1 318 ? 23.641 -28.359 9.078 1 36.16 318 GLY B C 1
ATOM 10779 O O . GLY B 1 318 ? 22.906 -29.266 9.461 1 36.16 318 GLY B O 1
ATOM 10780 N N . LEU B 1 319 ? 23.219 -27.297 8.477 1 38.66 319 LEU B N 1
ATOM 10781 C CA . LEU B 1 319 ? 21.812 -27.516 8.164 1 38.66 319 LEU B CA 1
ATOM 10782 C C . LEU B 1 319 ? 21.656 -28.312 6.879 1 38.66 319 LEU B C 1
ATOM 10784 O O . LEU B 1 319 ? 22.391 -28.109 5.918 1 38.66 319 LEU B O 1
ATOM 10788 N N . GLU B 1 320 ? 21.094 -29.516 7 1 52.19 320 GLU B N 1
ATOM 10789 C CA . GLU B 1 320 ? 20.703 -30.406 5.91 1 52.19 320 GLU B CA 1
ATOM 10790 C C . GLU B 1 320 ? 20.141 -29.609 4.734 1 52.19 320 GLU B C 1
ATOM 10792 O O . GLU B 1 320 ? 19.266 -28.766 4.91 1 52.19 320 GLU B O 1
ATOM 10797 N N . VAL B 1 321 ? 20.875 -29.656 3.58 1 60.62 321 VAL B N 1
ATOM 10798 C CA . VAL B 1 321 ? 20.375 -29.078 2.334 1 60.62 321 VAL B CA 1
ATOM 10799 C C . VAL B 1 321 ? 19 -29.641 2.012 1 60.62 321 VAL B C 1
ATOM 10801 O O . VAL B 1 321 ? 18.828 -30.859 1.918 1 60.62 321 VAL B O 1
ATOM 10804 N N . ARG B 1 322 ? 18 -28.891 2.104 1 63.09 322 ARG B N 1
ATOM 10805 C CA . ARG B 1 322 ? 16.656 -29.297 1.741 1 63.09 322 ARG B CA 1
ATOM 10806 C C . ARG B 1 322 ? 16.312 -28.875 0.316 1 63.09 322 ARG B C 1
ATOM 10808 O O . ARG B 1 322 ? 16.672 -27.781 -0.114 1 63.09 322 ARG B O 1
ATOM 10815 N N . PRO B 1 323 ? 15.797 -29.938 -0.392 1 70.25 323 PRO B N 1
ATOM 10816 C CA . PRO B 1 323 ? 15.438 -29.609 -1.771 1 70.25 323 PRO B CA 1
ATOM 10817 C C . PRO B 1 323 ? 14.352 -28.531 -1.854 1 70.25 323 PRO B C 1
ATOM 10819 O O . PRO B 1 323 ? 13.453 -28.484 -1.01 1 70.25 323 PRO B O 1
ATOM 10822 N N . PHE B 1 324 ? 14.445 -27.734 -2.803 1 64.69 324 PHE B N 1
ATOM 10823 C CA . PHE B 1 324 ? 13.367 -26.812 -3.158 1 64.69 324 PHE B CA 1
ATOM 10824 C C . PHE B 1 324 ? 12.164 -27.578 -3.703 1 64.69 324 PHE B C 1
ATOM 10826 O O . PHE B 1 324 ? 12.289 -28.734 -4.102 1 64.69 324 PHE B O 1
ATOM 10833 N N . PRO B 1 325 ? 11.008 -27.047 -3.723 1 63.56 325 PRO B N 1
ATOM 10834 C CA . PRO B 1 325 ? 9.805 -27.75 -4.172 1 63.56 325 PRO B CA 1
ATOM 10835 C C . PRO B 1 325 ? 9.953 -28.344 -5.57 1 63.56 325 PRO B C 1
ATOM 10837 O O . PRO B 1 325 ? 9.562 -29.5 -5.805 1 63.56 325 PRO B O 1
ATOM 10840 N N . HIS B 1 326 ? 10.531 -27.594 -6.414 1 67.25 326 HIS B N 1
ATOM 10841 C CA . HIS B 1 326 ? 10.695 -28.094 -7.77 1 67.25 326 HIS B CA 1
ATOM 10842 C C . HIS B 1 326 ? 11.656 -29.281 -7.797 1 67.25 326 HIS B C 1
ATOM 10844 O O . HIS B 1 326 ? 11.484 -30.219 -8.594 1 67.25 326 HIS B O 1
ATOM 10850 N N . GLN B 1 327 ? 12.633 -29.219 -6.926 1 74.19 327 GLN B N 1
ATOM 10851 C CA . GLN B 1 327 ? 13.57 -30.328 -6.836 1 74.19 327 GLN B CA 1
ATOM 10852 C C . GLN B 1 327 ? 12.906 -31.562 -6.238 1 74.19 327 GLN B C 1
ATOM 10854 O O . GLN B 1 327 ? 13.148 -32.688 -6.691 1 74.19 327 GLN B O 1
ATOM 10859 N N . ARG B 1 328 ? 12.039 -31.266 -5.352 1 75.31 328 ARG B N 1
ATOM 10860 C CA . ARG B 1 328 ? 11.297 -32.375 -4.746 1 75.31 328 ARG B CA 1
ATOM 10861 C C . ARG B 1 328 ? 10.406 -33.062 -5.777 1 75.31 328 ARG B C 1
ATOM 10863 O O . ARG B 1 328 ? 10.289 -34.281 -5.773 1 75.31 328 ARG B O 1
ATOM 10870 N N . ASP B 1 329 ? 9.781 -32.219 -6.562 1 76.12 329 ASP B N 1
ATOM 10871 C CA . ASP B 1 329 ? 8.938 -32.75 -7.625 1 76.12 329 ASP B CA 1
ATOM 10872 C C . ASP B 1 329 ? 9.742 -33.656 -8.562 1 76.12 329 ASP B C 1
ATOM 10874 O O . ASP B 1 329 ? 9.312 -34.75 -8.898 1 76.12 329 ASP B O 1
ATOM 10878 N N . MET B 1 330 ? 10.883 -33.188 -8.93 1 81.06 330 MET B N 1
ATOM 10879 C CA . MET B 1 330 ? 11.734 -33.969 -9.836 1 81.06 330 MET B CA 1
ATOM 10880 C C . MET B 1 330 ? 12.219 -35.25 -9.188 1 81.06 330 MET B C 1
ATOM 10882 O O . MET B 1 330 ? 12.258 -36.281 -9.828 1 81.06 330 MET B O 1
ATOM 10886 N N . LEU B 1 331 ? 12.562 -35.156 -7.93 1 84.31 331 LEU B N 1
ATOM 10887 C CA . LEU B 1 331 ? 13.016 -36.344 -7.207 1 84.31 331 LEU B CA 1
ATOM 10888 C C . LEU B 1 331 ? 11.891 -37.344 -7.07 1 84.31 331 LEU B C 1
ATOM 10890 O O . LEU B 1 331 ? 12.133 -38.562 -7.145 1 84.31 331 LEU B O 1
ATOM 10894 N N . GLU B 1 332 ? 10.688 -36.906 -6.898 1 81.62 332 GLU B N 1
ATOM 10895 C CA . GLU B 1 332 ? 9.539 -37.812 -6.82 1 81.62 332 GLU B CA 1
ATOM 10896 C C . GLU B 1 332 ? 9.312 -38.531 -8.148 1 81.62 332 GLU B C 1
ATOM 10898 O O . GLU B 1 332 ? 9 -39.719 -8.172 1 81.62 332 GLU B O 1
ATOM 10903 N N . ARG B 1 333 ? 9.422 -37.781 -9.188 1 84.75 333 ARG B N 1
ATOM 10904 C CA . ARG B 1 333 ? 9.258 -38.375 -10.508 1 84.75 333 ARG B CA 1
ATOM 10905 C C . ARG B 1 333 ? 10.297 -39.469 -10.742 1 84.75 333 ARG B C 1
ATOM 10907 O O . ARG B 1 333 ? 9.992 -40.5 -11.352 1 84.75 333 ARG B O 1
ATOM 10914 N N . LEU B 1 334 ? 11.531 -39.188 -10.25 1 87.62 334 LEU B N 1
ATOM 10915 C CA . LEU B 1 334 ? 12.57 -40.219 -10.344 1 87.62 334 LEU B CA 1
ATOM 10916 C C . LEU B 1 334 ? 12.188 -41.438 -9.539 1 87.62 334 LEU B C 1
ATOM 10918 O O . LEU B 1 334 ? 12.422 -42.594 -9.977 1 87.62 334 LEU B O 1
ATOM 10922 N N . THR B 1 335 ? 11.648 -41.25 -8.461 1 86.31 335 THR B N 1
ATOM 10923 C CA . THR B 1 335 ? 11.211 -42.344 -7.617 1 86.31 335 THR B CA 1
ATOM 10924 C C . THR B 1 335 ? 10.102 -43.156 -8.297 1 86.31 335 THR B C 1
ATOM 10926 O O . THR B 1 335 ? 10.078 -44.375 -8.219 1 86.31 335 THR B O 1
ATOM 10929 N N . VAL B 1 336 ? 9.18 -42.5 -8.883 1 84.12 336 VAL B N 1
ATOM 10930 C CA . VAL B 1 336 ? 8.094 -43.156 -9.602 1 84.12 336 VAL B CA 1
ATOM 10931 C C . VAL B 1 336 ? 8.664 -44.062 -10.711 1 84.12 336 VAL B C 1
ATOM 10933 O O . VAL B 1 336 ? 8.227 -45.188 -10.883 1 84.12 336 VAL B O 1
ATOM 10936 N N . GLU B 1 337 ? 9.633 -43.438 -11.453 1 88.5 337 GLU B N 1
ATOM 10937 C CA . GLU B 1 337 ? 10.258 -44.219 -12.516 1 88.5 337 GLU B CA 1
ATOM 10938 C C . GLU B 1 337 ? 10.867 -45.5 -11.969 1 88.5 337 GLU B C 1
ATOM 10940 O O . GLU B 1 337 ? 10.742 -46.562 -12.586 1 88.5 337 GLU B O 1
ATOM 10945 N N . ARG B 1 338 ? 11.461 -45.469 -10.805 1 89.94 338 ARG B N 1
ATOM 10946 C CA . ARG B 1 338 ? 12.18 -46.594 -10.234 1 89.94 338 ARG B CA 1
ATOM 10947 C C . ARG B 1 338 ? 11.219 -47.562 -9.539 1 89.94 338 ARG B C 1
ATOM 10949 O O . ARG B 1 338 ? 11.234 -48.75 -9.805 1 89.94 338 ARG B O 1
ATOM 10956 N N . GLU B 1 339 ? 10.312 -47.062 -8.781 1 83 339 GLU B N 1
ATOM 10957 C CA . GLU B 1 339 ? 9.516 -47.906 -7.895 1 83 339 GLU B CA 1
ATOM 10958 C C . GLU B 1 339 ? 8.234 -48.375 -8.57 1 83 339 GLU B C 1
ATOM 10960 O O . GLU B 1 339 ? 7.746 -49.469 -8.305 1 83 339 GLU B O 1
ATOM 10965 N N . ILE B 1 340 ? 7.695 -47.562 -9.352 1 78.5 340 ILE B N 1
ATOM 10966 C CA . ILE B 1 340 ? 6.398 -47.875 -9.938 1 78.5 340 ILE B CA 1
ATOM 10967 C C . ILE B 1 340 ? 6.598 -48.469 -11.328 1 78.5 340 ILE B C 1
ATOM 10969 O O . ILE B 1 340 ? 5.969 -49.469 -11.664 1 78.5 340 ILE B O 1
ATOM 10973 N N . ARG B 1 341 ? 7.5 -47.906 -12.094 1 84.31 341 ARG B N 1
ATOM 10974 C CA . ARG B 1 341 ? 7.637 -48.344 -13.484 1 84.31 341 ARG B CA 1
ATOM 10975 C C . ARG B 1 341 ? 8.805 -49.312 -13.648 1 84.31 341 ARG B C 1
ATOM 10977 O O . ARG B 1 341 ? 8.961 -49.938 -14.703 1 84.31 341 ARG B O 1
ATOM 10984 N N . GLY B 1 342 ? 9.695 -49.406 -12.594 1 86.69 342 GLY B N 1
ATOM 10985 C CA . GLY B 1 342 ? 10.812 -50.312 -12.625 1 86.69 342 GLY B CA 1
ATOM 10986 C C . GLY B 1 342 ? 11.922 -49.906 -13.578 1 86.69 342 GLY B C 1
ATOM 10987 O O . GLY B 1 342 ? 12.609 -50.75 -14.148 1 86.69 342 GLY B O 1
ATOM 10988 N N . ARG B 1 343 ? 12.016 -48.625 -13.844 1 90.5 343 ARG B N 1
ATOM 10989 C CA . ARG B 1 343 ? 13.031 -48.094 -14.742 1 90.5 343 ARG B CA 1
ATOM 10990 C C . ARG B 1 343 ? 14.195 -47.5 -13.945 1 90.5 343 ARG B C 1
ATOM 10992 O O . ARG B 1 343 ? 14.008 -46.562 -13.156 1 90.5 343 ARG B O 1
ATOM 10999 N N . HIS B 1 344 ? 15.375 -47.969 -14.25 1 93.56 344 HIS B N 1
ATOM 11000 C CA . HIS B 1 344 ? 16.516 -47.594 -13.422 1 93.56 344 HIS B CA 1
ATOM 11001 C C . HIS B 1 344 ? 17.562 -46.844 -14.242 1 93.56 344 HIS B C 1
ATOM 11003 O O . HIS B 1 344 ? 18.656 -46.562 -13.75 1 93.56 344 HIS B O 1
ATOM 11009 N N . ARG B 1 345 ? 17.328 -46.594 -15.539 1 93 345 ARG B N 1
ATOM 11010 C CA . ARG B 1 345 ? 18.047 -45.656 -16.391 1 93 345 ARG B CA 1
ATOM 11011 C C . ARG B 1 345 ? 17.219 -44.438 -16.688 1 93 345 ARG B C 1
ATOM 11013 O O . ARG B 1 345 ? 16.297 -44.469 -17.516 1 93 345 ARG B O 1
ATOM 11020 N N . ASN B 1 346 ? 17.594 -43.375 -16.031 1 93 346 ASN B N 1
ATOM 11021 C CA . ASN B 1 346 ? 16.703 -42.219 -16.078 1 93 346 ASN B CA 1
ATOM 11022 C C . ASN B 1 346 ? 17.453 -40.969 -16.5 1 93 346 ASN B C 1
ATOM 11024 O O . ASN B 1 346 ? 18.641 -40.812 -16.219 1 93 346 ASN B O 1
ATOM 11028 N N . LEU B 1 347 ? 16.781 -40.062 -17.234 1 89.88 347 LEU B N 1
ATOM 11029 C CA . LEU B 1 347 ? 17.312 -38.812 -17.688 1 89.88 347 LEU B CA 1
ATOM 11030 C C . LEU B 1 347 ? 16.625 -37.625 -17 1 89.88 347 LEU B C 1
ATOM 11032 O O . LEU B 1 347 ? 15.398 -37.594 -16.922 1 89.88 347 LEU B O 1
ATOM 11036 N N . LEU B 1 348 ? 17.453 -36.812 -16.375 1 88.62 348 LEU B N 1
ATOM 11037 C CA . LEU B 1 348 ? 16.953 -35.562 -15.75 1 88.62 348 LEU B CA 1
ATOM 11038 C C . LEU B 1 348 ? 17.328 -34.344 -16.578 1 88.62 348 LEU B C 1
ATOM 11040 O O . LEU B 1 348 ? 18.516 -34.125 -16.875 1 88.62 348 LEU B O 1
ATOM 11044 N N . VAL B 1 349 ? 16.312 -33.625 -16.984 1 79.38 349 VAL B N 1
ATOM 11045 C CA . VAL B 1 349 ? 16.531 -32.438 -17.812 1 79.38 349 VAL B CA 1
ATOM 11046 C C . VAL B 1 349 ? 16.219 -31.172 -17.016 1 79.38 349 VAL B C 1
ATOM 11048 O O . VAL B 1 349 ? 15.109 -31.031 -16.5 1 79.38 349 VAL B O 1
ATOM 11051 N N . ALA B 1 350 ? 17.156 -30.375 -16.781 1 76.56 350 ALA B N 1
ATOM 11052 C CA . ALA B 1 350 ? 16.969 -29.094 -16.094 1 76.56 350 ALA B CA 1
ATOM 11053 C C . ALA B 1 350 ? 17.875 -28.016 -16.688 1 76.56 350 ALA B C 1
ATOM 11055 O O . ALA B 1 350 ? 18.984 -28.297 -17.141 1 76.56 350 ALA B O 1
ATOM 11056 N N . ALA B 1 351 ? 17.312 -26.828 -16.719 1 65.69 351 ALA B N 1
ATOM 11057 C CA . ALA B 1 351 ? 18.078 -25.719 -17.281 1 65.69 351 ALA B CA 1
ATOM 11058 C C . ALA B 1 351 ? 19.375 -25.5 -16.484 1 65.69 351 ALA B C 1
ATOM 11060 O O . ALA B 1 351 ? 19.484 -25.922 -15.336 1 65.69 351 ALA B O 1
ATOM 11061 N N . THR B 1 352 ? 20.375 -24.906 -17.188 1 61.5 352 THR B N 1
ATOM 11062 C CA . THR B 1 352 ? 21.641 -24.609 -16.531 1 61.5 352 THR B CA 1
ATOM 11063 C C . THR B 1 352 ? 21.422 -23.656 -15.359 1 61.5 352 THR B C 1
ATOM 11065 O O . THR B 1 352 ? 20.625 -22.719 -15.445 1 61.5 352 THR B O 1
ATOM 11068 N N . GLY B 1 353 ? 22.016 -23.891 -14.344 1 61.09 353 GLY B N 1
ATOM 11069 C CA . GLY B 1 353 ? 21.953 -23.016 -13.18 1 61.09 353 GLY B CA 1
ATOM 11070 C C . GLY B 1 353 ? 20.812 -23.344 -12.234 1 61.09 353 GLY B C 1
ATOM 11071 O O . GLY B 1 353 ? 20.609 -22.672 -11.227 1 61.09 353 GLY B O 1
ATOM 11072 N N . THR B 1 354 ? 20.078 -24.328 -12.57 1 65.88 354 THR B N 1
ATOM 11073 C CA . THR B 1 354 ? 18.922 -24.656 -11.75 1 65.88 354 THR B CA 1
ATOM 11074 C C . THR B 1 354 ? 19.312 -25.641 -10.648 1 65.88 354 THR B C 1
ATOM 11076 O O . THR B 1 354 ? 18.453 -26.062 -9.867 1 65.88 354 THR B O 1
ATOM 11079 N N . GLY B 1 355 ? 20.547 -26.062 -10.648 1 69.81 355 GLY B N 1
ATOM 11080 C CA . GLY B 1 355 ? 21 -26.938 -9.578 1 69.81 355 GLY B CA 1
ATOM 11081 C C . GLY B 1 355 ? 20.906 -28.406 -9.93 1 69.81 355 GLY B C 1
ATOM 11082 O O . GLY B 1 355 ? 20.531 -29.234 -9.086 1 69.81 355 GLY B O 1
ATOM 11083 N N . LYS B 1 356 ? 21.188 -28.797 -11.148 1 78.56 356 LYS B N 1
ATOM 11084 C CA . LYS B 1 356 ? 21.156 -30.188 -11.586 1 78.56 356 LYS B CA 1
ATOM 11085 C C . LYS B 1 356 ? 22.016 -31.078 -10.68 1 78.56 356 LYS B C 1
ATOM 11087 O O . LYS B 1 356 ? 21.609 -32.188 -10.312 1 78.56 356 LYS B O 1
ATOM 11092 N N . THR B 1 357 ? 23.188 -30.469 -10.383 1 81.62 357 THR B N 1
ATOM 11093 C CA . THR B 1 357 ? 24.109 -31.234 -9.555 1 81.62 357 THR B CA 1
ATOM 11094 C C . THR B 1 357 ? 23.547 -31.438 -8.156 1 81.62 357 THR B C 1
ATOM 11096 O O . THR B 1 357 ? 23.703 -32.531 -7.57 1 81.62 357 THR B O 1
ATOM 11099 N N . VAL B 1 358 ? 22.938 -30.453 -7.711 1 81.12 358 VAL B N 1
ATOM 11100 C CA . VAL B 1 358 ? 22.312 -30.578 -6.398 1 81.12 358 VAL B CA 1
ATOM 11101 C C . VAL B 1 358 ? 21.234 -31.656 -6.43 1 81.12 358 VAL B C 1
ATOM 11103 O O . VAL B 1 358 ? 21.125 -32.438 -5.488 1 81.12 358 VAL B O 1
ATOM 11106 N N . MET B 1 359 ? 20.531 -31.734 -7.457 1 86.06 359 MET B N 1
ATOM 11107 C CA . MET B 1 359 ? 19.484 -32.75 -7.613 1 86.06 359 MET B CA 1
ATOM 11108 C C . MET B 1 359 ? 20.078 -34.156 -7.629 1 86.06 359 MET B C 1
ATOM 11110 O O . MET B 1 359 ? 19.531 -35.062 -7.02 1 86.06 359 MET B O 1
ATOM 11114 N N . ALA B 1 360 ? 21.125 -34.25 -8.297 1 90.19 360 ALA B N 1
ATOM 11115 C CA . ALA B 1 360 ? 21.797 -35.562 -8.367 1 90.19 360 ALA B CA 1
ATOM 11116 C C . ALA B 1 360 ? 22.312 -35.969 -6.992 1 90.19 360 ALA B C 1
ATOM 11118 O O . ALA B 1 360 ? 22.203 -37.156 -6.621 1 90.19 360 ALA B O 1
ATOM 11119 N N . ALA B 1 361 ? 22.844 -35 -6.281 1 90.69 361 ALA B N 1
ATOM 11120 C CA . ALA B 1 361 ? 23.344 -35.281 -4.938 1 90.69 361 ALA B CA 1
ATOM 11121 C C . ALA B 1 361 ? 22.219 -35.656 -3.992 1 90.69 361 ALA B C 1
ATOM 11123 O O . ALA B 1 361 ? 22.359 -36.562 -3.168 1 90.69 361 ALA B O 1
ATOM 11124 N N . LEU B 1 362 ? 21.141 -35 -4.117 1 89.06 362 LEU B N 1
ATOM 11125 C CA . LEU B 1 362 ? 19.969 -35.281 -3.293 1 89.06 362 LEU B CA 1
ATOM 11126 C C . LEU B 1 362 ? 19.422 -36.688 -3.629 1 89.06 362 LEU B C 1
ATOM 11128 O O . LEU B 1 362 ? 18.969 -37.406 -2.74 1 89.06 362 LEU B O 1
ATOM 11132 N N . ASP B 1 363 ? 19.344 -36.969 -4.875 1 91.31 363 ASP B N 1
ATOM 11133 C CA . ASP B 1 363 ? 18.906 -38.312 -5.312 1 91.31 363 ASP B CA 1
ATOM 11134 C C . ASP B 1 363 ? 19.797 -39.406 -4.719 1 91.31 363 ASP B C 1
ATOM 11136 O O . ASP B 1 363 ? 19.297 -40.406 -4.23 1 91.31 363 ASP B O 1
ATOM 11140 N N . TYR B 1 364 ? 21.109 -39.156 -4.762 1 92.75 364 TYR B N 1
ATOM 11141 C CA . TYR B 1 364 ? 22.047 -40.094 -4.188 1 92.75 364 TYR B CA 1
ATOM 11142 C C . TYR B 1 364 ? 21.812 -40.281 -2.691 1 92.75 364 TYR B C 1
ATOM 11144 O O . TYR B 1 364 ? 21.828 -41.406 -2.18 1 92.75 364 TYR B O 1
ATOM 11152 N N . ARG B 1 365 ? 21.609 -39.188 -2.111 1 90.44 365 ARG B N 1
ATOM 11153 C CA . ARG B 1 365 ? 21.328 -39.219 -0.68 1 90.44 365 ARG B CA 1
ATOM 11154 C C . ARG B 1 365 ? 20.094 -40.094 -0.394 1 90.44 365 ARG B C 1
ATOM 11156 O O . ARG B 1 365 ? 20.078 -40.875 0.563 1 90.44 365 ARG B O 1
ATOM 11163 N N . SER B 1 366 ? 19.062 -39.938 -1.142 1 88.12 366 SER B N 1
ATOM 11164 C CA . SER B 1 366 ? 17.844 -40.688 -0.974 1 88.12 366 SER B CA 1
ATOM 11165 C C . SER B 1 366 ? 18.094 -42.188 -1.203 1 88.12 366 SER B C 1
ATOM 11167 O O . SER B 1 366 ? 17.5 -43.031 -0.518 1 88.12 366 SER B O 1
ATOM 11169 N N . LEU B 1 367 ? 18.891 -42.5 -2.174 1 90.19 367 LEU B N 1
ATOM 11170 C CA . LEU B 1 367 ? 19.203 -43.875 -2.5 1 90.19 367 LEU B CA 1
ATOM 11171 C C . LEU B 1 367 ? 20.031 -44.5 -1.397 1 90.19 367 LEU B C 1
ATOM 11173 O O . LEU B 1 367 ? 19.922 -45.719 -1.149 1 90.19 367 LEU B O 1
ATOM 11177 N N . CYS B 1 368 ? 20.891 -43.656 -0.757 1 89.25 368 CYS B N 1
ATOM 11178 C CA . CYS B 1 368 ? 21.688 -44.125 0.367 1 89.25 368 CYS B CA 1
ATOM 11179 C C . CYS B 1 368 ? 20.797 -44.562 1.526 1 89.25 368 CYS B C 1
ATOM 11181 O O . CYS B 1 368 ? 21.094 -45.531 2.213 1 89.25 368 CYS B O 1
ATOM 11183 N N . ARG B 1 369 ? 19.734 -43.875 1.683 1 82.12 369 ARG B N 1
ATOM 11184 C CA . ARG B 1 369 ? 18.844 -44.125 2.803 1 82.12 369 ARG B CA 1
ATOM 11185 C C . ARG B 1 369 ? 18.078 -45.438 2.6 1 82.12 369 ARG B C 1
ATOM 11187 O O . ARG B 1 369 ? 17.734 -46.125 3.568 1 82.12 369 ARG B O 1
ATOM 11194 N N . THR B 1 370 ? 17.781 -45.75 1.421 1 76.44 370 THR B N 1
ATOM 11195 C CA . THR B 1 370 ? 17 -46.938 1.117 1 76.44 370 THR B CA 1
ATOM 11196 C C . THR B 1 370 ? 17.891 -48.156 0.993 1 76.44 370 THR B C 1
ATOM 11198 O O . THR B 1 370 ? 17.406 -49.281 0.986 1 76.44 370 THR B O 1
ATOM 11201 N N . SER B 1 371 ? 19.203 -47.812 0.866 1 73.38 371 SER B N 1
ATOM 11202 C CA . SER B 1 371 ? 20.141 -48.906 0.708 1 73.38 371 SER B CA 1
ATOM 11203 C C . SER B 1 371 ? 20.516 -49.531 2.057 1 73.38 371 SER B C 1
ATOM 11205 O O . SER B 1 371 ? 20.594 -48.812 3.061 1 73.38 371 SER B O 1
ATOM 11207 N N . GLU B 1 372 ? 20.172 -50.812 2.527 1 60.94 372 GLU B N 1
ATOM 11208 C CA . GLU B 1 372 ? 20.359 -51.531 3.775 1 60.94 372 GLU B CA 1
ATOM 11209 C C . GLU B 1 372 ? 21.75 -51.281 4.359 1 60.94 372 GLU B C 1
ATOM 11211 O O . GLU B 1 372 ? 21.906 -51.188 5.578 1 60.94 372 GLU B O 1
ATOM 11216 N N . SER B 1 373 ? 22.875 -51.812 3.818 1 57.12 373 SER B N 1
ATOM 11217 C CA . SER B 1 373 ? 24.109 -51.969 4.594 1 57.12 373 SER B CA 1
ATOM 11218 C C . SER B 1 373 ? 25.078 -50.844 4.348 1 57.12 373 SER B C 1
ATOM 11220 O O . SER B 1 373 ? 25.578 -50.219 5.297 1 57.12 373 SER B O 1
ATOM 11222 N N . THR B 1 374 ? 25.766 -50.656 3.146 1 70.94 374 THR B N 1
ATOM 11223 C CA . THR B 1 374 ? 26.906 -49.812 2.811 1 70.94 374 THR B CA 1
ATOM 11224 C C . THR B 1 374 ? 26.5 -48.75 1.779 1 70.94 374 THR B C 1
ATOM 11226 O O . THR B 1 374 ? 25.531 -48.938 1.04 1 70.94 374 THR B O 1
ATOM 11229 N N . ARG B 1 375 ? 27.062 -47.406 1.884 1 87.25 375 ARG B N 1
ATOM 11230 C CA . ARG B 1 375 ? 26.859 -46.344 0.885 1 87.25 375 ARG B CA 1
ATOM 11231 C C . ARG B 1 375 ? 27.125 -46.875 -0.52 1 87.25 375 ARG B C 1
ATOM 11233 O O . ARG B 1 375 ? 28.203 -47.438 -0.782 1 87.25 375 ARG B O 1
ATOM 11240 N N . PRO B 1 376 ? 26.156 -46.781 -1.376 1 92.88 376 PRO B N 1
ATOM 11241 C CA . PRO B 1 376 ? 26.359 -47.25 -2.748 1 92.88 376 PRO B CA 1
ATOM 11242 C C . PRO B 1 376 ? 27.562 -46.594 -3.424 1 92.88 376 PRO B C 1
ATOM 11244 O O . PRO B 1 376 ? 27.797 -45.406 -3.23 1 92.88 376 PRO B O 1
ATOM 11247 N N . ARG B 1 377 ? 28.391 -47.375 -4.113 1 94.94 377 ARG B N 1
ATOM 11248 C CA . ARG B 1 377 ? 29.531 -46.844 -4.848 1 94.94 377 ARG B CA 1
ATOM 11249 C C . ARG B 1 377 ? 29.078 -45.969 -6.008 1 94.94 377 ARG B C 1
ATOM 11251 O O . ARG B 1 377 ? 28.109 -46.312 -6.703 1 94.94 377 ARG B O 1
ATOM 11258 N N . LEU B 1 378 ? 29.672 -44.812 -6.133 1 96.44 378 LEU B N 1
ATOM 11259 C CA . LEU B 1 378 ? 29.219 -43.781 -7.066 1 96.44 378 LEU B CA 1
ATOM 11260 C C . LEU B 1 378 ? 30.297 -43.438 -8.086 1 96.44 378 LEU B C 1
ATOM 11262 O O . LEU B 1 378 ? 31.484 -43.312 -7.723 1 96.44 378 LEU B O 1
ATOM 11266 N N . LEU B 1 379 ? 29.984 -43.406 -9.367 1 96 379 LEU B N 1
ATOM 11267 C CA . LEU B 1 379 ? 30.812 -42.812 -10.406 1 96 379 LEU B CA 1
ATOM 11268 C C . LEU B 1 379 ? 30.125 -41.594 -11.008 1 96 379 LEU B C 1
ATOM 11270 O O . LEU B 1 379 ? 29.047 -41.688 -11.594 1 96 379 LEU B O 1
ATOM 11274 N N . PHE B 1 380 ? 30.641 -40.438 -10.797 1 96.44 380 PHE B N 1
ATOM 11275 C CA . PHE B 1 380 ? 30.188 -39.188 -11.406 1 96.44 380 PHE B CA 1
ATOM 11276 C C . PHE B 1 380 ? 31.078 -38.812 -12.57 1 96.44 380 PHE B C 1
ATOM 11278 O O . PHE B 1 380 ? 32.281 -38.625 -12.406 1 96.44 380 PHE B O 1
ATOM 11285 N N . VAL B 1 381 ? 30.5 -38.656 -13.727 1 93.94 381 VAL B N 1
ATOM 11286 C CA . VAL B 1 381 ? 31.281 -38.406 -14.93 1 93.94 381 VAL B CA 1
ATOM 11287 C C . VAL B 1 381 ? 30.953 -37 -15.484 1 93.94 381 VAL B C 1
ATOM 11289 O O . VAL B 1 381 ? 29.781 -36.656 -15.617 1 93.94 381 VAL B O 1
ATOM 11292 N N . ALA B 1 382 ? 31.922 -36.219 -15.758 1 88.62 382 ALA B N 1
ATOM 11293 C CA . ALA B 1 382 ? 31.766 -34.938 -16.406 1 88.62 382 ALA B CA 1
ATOM 11294 C C . ALA B 1 382 ? 32.906 -34.656 -17.375 1 88.62 382 ALA B C 1
ATOM 11296 O O . ALA B 1 382 ? 33.906 -35.406 -17.422 1 88.62 382 ALA B O 1
ATOM 11297 N N . HIS B 1 383 ? 32.781 -33.625 -18.172 1 78.12 383 HIS B N 1
ATOM 11298 C CA . HIS B 1 383 ? 33.75 -33.375 -19.234 1 78.12 383 HIS B CA 1
ATOM 11299 C C . HIS B 1 383 ? 34.844 -32.438 -18.766 1 78.12 383 HIS B C 1
ATOM 11301 O O . HIS B 1 383 ? 35.938 -32.375 -19.359 1 78.12 383 HIS B O 1
ATOM 11307 N N . ARG B 1 384 ? 34.469 -31.609 -17.734 1 76.06 384 ARG B N 1
ATOM 11308 C CA . ARG B 1 384 ? 35.438 -30.594 -17.312 1 76.06 384 ARG B CA 1
ATOM 11309 C C . ARG B 1 384 ? 35.844 -30.781 -15.859 1 76.06 384 ARG B C 1
ATOM 11311 O O . ARG B 1 384 ? 35.031 -31.188 -15.031 1 76.06 384 ARG B O 1
ATOM 11318 N N . LYS B 1 385 ? 37.094 -30.422 -15.602 1 78.88 385 LYS B N 1
ATOM 11319 C CA . LYS B 1 385 ? 37.656 -30.531 -14.266 1 78.88 385 LYS B CA 1
ATOM 11320 C C . LYS B 1 385 ? 36.938 -29.625 -13.281 1 78.88 385 LYS B C 1
ATOM 11322 O O . LYS B 1 385 ? 36.688 -30 -12.133 1 78.88 385 LYS B O 1
ATOM 11327 N N . GLU B 1 386 ? 36.562 -28.469 -13.797 1 72.69 386 GLU B N 1
ATOM 11328 C CA . GLU B 1 386 ? 35.906 -27.484 -12.953 1 72.69 386 GLU B CA 1
ATOM 11329 C C . GLU B 1 386 ? 34.531 -27.984 -12.492 1 72.69 386 GLU B C 1
ATOM 11331 O O . GLU B 1 386 ? 34.156 -27.797 -11.336 1 72.69 386 GLU B O 1
ATOM 11336 N N . ILE B 1 387 ? 33.844 -28.719 -13.32 1 79.44 387 ILE B N 1
ATOM 11337 C CA . ILE B 1 387 ? 32.531 -29.266 -13.008 1 79.44 387 ILE B CA 1
ATOM 11338 C C . ILE B 1 387 ? 32.656 -30.375 -11.977 1 79.44 387 ILE B C 1
ATOM 11340 O O . ILE B 1 387 ? 31.828 -30.484 -11.062 1 79.44 387 ILE B O 1
ATOM 11344 N N . LEU B 1 388 ? 33.75 -31.094 -12.125 1 88.12 388 LEU B N 1
ATOM 11345 C CA . LEU B 1 388 ? 34 -32.219 -11.203 1 88.12 388 LEU B CA 1
ATOM 11346 C C . LEU B 1 388 ? 34.25 -31.703 -9.789 1 88.12 388 LEU B C 1
ATOM 11348 O O . LEU B 1 388 ? 33.688 -32.219 -8.828 1 88.12 388 LEU B O 1
ATOM 11352 N N . LYS B 1 389 ? 35.031 -30.703 -9.727 1 83.56 389 LYS B N 1
ATOM 11353 C CA . LYS B 1 389 ? 35.312 -30.125 -8.414 1 83.56 389 LYS B CA 1
ATOM 11354 C C . LYS B 1 389 ? 34.094 -29.531 -7.773 1 83.56 389 LYS B C 1
ATOM 11356 O O . LYS B 1 389 ? 33.844 -29.719 -6.578 1 83.56 389 LYS B O 1
ATOM 11361 N N . GLN B 1 390 ? 33.375 -28.844 -8.617 1 77.38 390 GLN B N 1
ATOM 11362 C CA . GLN B 1 390 ? 32.125 -28.234 -8.125 1 77.38 390 GLN B CA 1
ATOM 11363 C C . GLN B 1 390 ? 31.125 -29.297 -7.691 1 77.38 390 GLN B C 1
ATOM 11365 O O . GLN B 1 390 ? 30.453 -29.141 -6.676 1 77.38 390 GLN B O 1
ATOM 11370 N N . SER B 1 391 ? 31.047 -30.328 -8.5 1 87.69 391 SER B N 1
ATOM 11371 C CA . SER B 1 391 ? 30.109 -31.406 -8.188 1 87.69 391 SER B CA 1
ATOM 11372 C C . SER B 1 391 ? 30.516 -32.125 -6.902 1 87.69 391 SER B C 1
ATOM 11374 O O . SER B 1 391 ? 29.656 -32.469 -6.086 1 87.69 391 SER B O 1
ATOM 11376 N N . LEU B 1 392 ? 31.781 -32.344 -6.789 1 90.25 392 LEU B N 1
ATOM 11377 C CA . LEU B 1 392 ? 32.281 -33 -5.57 1 90.25 392 LEU B CA 1
ATOM 11378 C C . LEU B 1 392 ? 31.922 -32.156 -4.344 1 90.25 392 LEU B C 1
ATOM 11380 O O . LEU B 1 392 ? 31.469 -32.688 -3.332 1 90.25 392 LEU B O 1
ATOM 11384 N N . ARG B 1 393 ? 32.125 -30.938 -4.5 1 81.81 393 ARG B N 1
ATOM 11385 C CA . ARG B 1 393 ? 31.781 -30.047 -3.4 1 81.81 393 ARG B CA 1
ATOM 11386 C C . ARG B 1 393 ? 30.297 -30.094 -3.08 1 81.81 393 ARG B C 1
ATOM 11388 O O . ARG B 1 393 ? 29.906 -30.109 -1.909 1 81.81 393 ARG B O 1
ATOM 11395 N N . THR B 1 394 ? 29.5 -30.078 -4.109 1 85.31 394 THR B N 1
ATOM 11396 C CA . THR B 1 394 ? 28.047 -30.125 -3.939 1 85.31 394 THR B CA 1
ATOM 11397 C C . THR B 1 394 ? 27.625 -31.406 -3.219 1 85.31 394 THR B C 1
ATOM 11399 O O . THR B 1 394 ? 26.797 -31.359 -2.301 1 85.31 394 THR B O 1
ATOM 11402 N N . TYR B 1 395 ? 28.25 -32.5 -3.594 1 90.06 395 TYR B N 1
ATOM 11403 C CA . TYR B 1 395 ? 27.922 -33.781 -2.953 1 90.06 395 TYR B CA 1
ATOM 11404 C C . TYR B 1 395 ? 28.359 -33.781 -1.489 1 90.06 395 TYR B C 1
ATOM 11406 O O . TYR B 1 395 ? 27.641 -34.281 -0.625 1 90.06 395 TYR B O 1
ATOM 11414 N N . ARG B 1 396 ? 29.469 -33.188 -1.247 1 87.31 396 ARG B N 1
ATOM 11415 C CA . ARG B 1 396 ? 29.953 -33.125 0.127 1 87.31 396 ARG B CA 1
ATOM 11416 C C . ARG B 1 396 ? 29.016 -32.281 0.991 1 87.31 396 ARG B C 1
ATOM 11418 O O . ARG B 1 396 ? 28.766 -32.625 2.145 1 87.31 396 ARG B O 1
ATOM 11425 N N . GLU B 1 397 ? 28.531 -31.266 0.381 1 79.5 397 GLU B N 1
ATOM 11426 C CA . GLU B 1 397 ? 27.609 -30.375 1.085 1 79.5 397 GLU B CA 1
ATOM 11427 C C . GLU B 1 397 ? 26.281 -31.078 1.354 1 79.5 397 GLU B C 1
ATOM 11429 O O . GLU B 1 397 ? 25.75 -31.016 2.463 1 79.5 397 GLU B O 1
ATOM 11434 N N . VAL B 1 398 ? 25.75 -31.719 0.328 1 84.69 398 VAL B N 1
ATOM 11435 C CA . VAL B 1 398 ? 24.453 -32.344 0.405 1 84.69 398 VAL B CA 1
ATOM 11436 C C . VAL B 1 398 ? 24.516 -33.531 1.367 1 84.69 398 VAL B C 1
ATOM 11438 O O . VAL B 1 398 ? 23.562 -33.781 2.115 1 84.69 398 VAL B O 1
ATOM 11441 N N . LEU B 1 399 ? 25.641 -34.219 1.401 1 87.25 399 LEU B N 1
ATOM 11442 C CA . LEU B 1 399 ? 25.781 -35.406 2.229 1 87.25 399 LEU B CA 1
ATOM 11443 C C . LEU B 1 399 ? 26.344 -35.062 3.602 1 87.25 399 LEU B C 1
ATOM 11445 O O . LEU B 1 399 ? 26.391 -35.906 4.496 1 87.25 399 LEU B O 1
ATOM 11449 N N . ASP B 1 400 ? 26.641 -33.812 3.768 1 80 400 ASP B N 1
ATOM 11450 C CA . ASP B 1 400 ? 27.266 -33.344 4.992 1 80 400 ASP B CA 1
ATOM 11451 C C . ASP B 1 400 ? 28.469 -34.188 5.371 1 80 400 ASP B C 1
ATOM 11453 O O . ASP B 1 400 ? 28.547 -34.688 6.496 1 80 400 ASP B O 1
ATOM 11457 N N . ASP B 1 401 ? 29.297 -34.594 4.383 1 85 401 ASP B N 1
ATOM 11458 C CA . ASP B 1 401 ? 30.5 -35.406 4.516 1 85 401 ASP B CA 1
ATOM 11459 C C . ASP B 1 401 ? 31.656 -34.844 3.695 1 85 401 ASP B C 1
ATOM 11461 O O . ASP B 1 401 ? 31.734 -35.062 2.484 1 85 401 ASP B O 1
ATOM 11465 N N . ALA B 1 402 ? 32.531 -34.125 4.336 1 80.38 402 ALA B N 1
ATOM 11466 C CA . ALA B 1 402 ? 33.625 -33.438 3.682 1 80.38 402 ALA B CA 1
ATOM 11467 C C . ALA B 1 402 ? 34.625 -34.406 3.062 1 80.38 402 ALA B C 1
ATOM 11469 O O . ALA B 1 402 ? 35.406 -34.031 2.182 1 80.38 402 ALA B O 1
ATOM 11470 N N . SER B 1 403 ? 34.656 -35.625 3.518 1 86.12 403 SER B N 1
ATOM 11471 C CA . SER B 1 403 ? 35.625 -36.625 3.033 1 86.12 403 SER B CA 1
ATOM 11472 C C . SER B 1 403 ? 35.062 -37.438 1.885 1 86.12 403 SER B C 1
ATOM 11474 O O . SER B 1 403 ? 35.75 -38.312 1.349 1 86.12 403 SER B O 1
ATOM 11476 N N . PHE B 1 404 ? 33.969 -37.031 1.44 1 91.19 404 PHE B N 1
ATOM 11477 C CA . PHE B 1 404 ? 33.281 -37.812 0.428 1 91.19 404 PHE B CA 1
ATOM 11478 C C . PHE B 1 404 ? 33.906 -37.625 -0.94 1 91.19 404 PHE B C 1
ATOM 11480 O O . PHE B 1 404 ? 34.156 -36.5 -1.353 1 91.19 404 PHE B O 1
ATOM 11487 N N . GLY B 1 405 ? 34.188 -38.75 -1.619 1 91.81 405 GLY B N 1
ATOM 11488 C CA . GLY B 1 405 ? 34.469 -38.75 -3.043 1 91.81 405 GLY B CA 1
ATOM 11489 C C . GLY B 1 405 ? 35.938 -38.5 -3.346 1 91.81 405 GLY B C 1
ATOM 11490 O O . GLY B 1 405 ? 36.688 -38 -2.508 1 91.81 405 GLY B O 1
ATOM 11491 N N . GLU B 1 406 ? 36.438 -38.969 -4.469 1 93.62 406 GLU B N 1
ATOM 11492 C CA . GLU B 1 406 ? 37.781 -38.812 -5.004 1 93.62 406 GLU B CA 1
ATOM 11493 C C . GLU B 1 406 ? 37.719 -38.344 -6.457 1 93.62 406 GLU B C 1
ATOM 11495 O O . GLU B 1 406 ? 36.812 -38.656 -7.195 1 93.62 406 GLU B O 1
ATOM 11500 N N . LEU B 1 407 ? 38.719 -37.562 -6.816 1 94.19 407 LEU B N 1
ATOM 11501 C CA . LEU B 1 407 ? 38.781 -37 -8.164 1 94.19 407 LEU B CA 1
ATOM 11502 C C . LEU B 1 407 ? 39.625 -37.875 -9.078 1 94.19 407 LEU B C 1
ATOM 11504 O O . LEU B 1 407 ? 40.625 -38.438 -8.641 1 94.19 407 LEU B O 1
ATOM 11508 N N . LEU B 1 408 ? 39.156 -38.125 -10.25 1 93.06 408 LEU B N 1
ATOM 11509 C CA . LEU B 1 408 ? 39.906 -38.781 -11.305 1 93.06 408 LEU B CA 1
ATOM 11510 C C . LEU B 1 408 ? 40.031 -37.875 -12.539 1 93.06 408 LEU B C 1
ATOM 11512 O O . LEU B 1 408 ? 39.094 -37.812 -13.344 1 93.06 408 LEU B O 1
ATOM 11516 N N . HIS B 1 409 ? 41.031 -37.188 -12.695 1 85.69 409 HIS B N 1
ATOM 11517 C CA . HIS B 1 409 ? 41.344 -36.375 -13.859 1 85.69 409 HIS B CA 1
ATOM 11518 C C . HIS B 1 409 ? 42.844 -36.312 -14.125 1 85.69 409 HIS B C 1
ATOM 11520 O O . HIS B 1 409 ? 43.625 -36.938 -13.414 1 85.69 409 HIS B O 1
ATOM 11526 N N . ALA B 1 410 ? 43.25 -35.594 -15.125 1 78.19 410 ALA B N 1
ATOM 11527 C CA . ALA B 1 410 ? 44.656 -35.562 -15.508 1 78.19 410 ALA B CA 1
ATOM 11528 C C . ALA B 1 410 ? 45.562 -35.219 -14.312 1 78.19 410 ALA B C 1
ATOM 11530 O O . ALA B 1 410 ? 45.438 -34.125 -13.75 1 78.19 410 ALA B O 1
ATOM 11531 N N . GLY B 1 411 ? 46.344 -36.156 -13.82 1 76.25 411 GLY B N 1
ATOM 11532 C CA . GLY B 1 411 ? 47.344 -35.969 -12.789 1 76.25 411 GLY B CA 1
ATOM 11533 C C . GLY B 1 411 ? 46.906 -36.438 -11.422 1 76.25 411 GLY B C 1
ATOM 11534 O O . GLY B 1 411 ? 47.719 -36.5 -10.484 1 76.25 411 GLY B O 1
ATOM 11535 N N . THR B 1 412 ? 45.531 -36.75 -11.242 1 85.25 412 THR B N 1
ATOM 11536 C CA . THR B 1 412 ? 45.031 -37.219 -9.945 1 85.25 412 THR B CA 1
ATOM 11537 C C . THR B 1 412 ? 44.344 -38.562 -10.078 1 85.25 412 THR B C 1
ATOM 11539 O O . THR B 1 412 ? 43.469 -38.719 -10.945 1 85.25 412 THR B O 1
ATOM 11542 N N . GLU B 1 413 ? 44.656 -39.562 -9.18 1 89.81 413 GLU B N 1
ATOM 11543 C CA . GLU B 1 413 ? 44.062 -40.875 -9.203 1 89.81 413 GLU B CA 1
ATOM 11544 C C . GLU B 1 413 ? 43.438 -41.25 -7.859 1 89.81 413 GLU B C 1
ATOM 11546 O O . GLU B 1 413 ? 44.031 -40.969 -6.809 1 89.81 413 GLU B O 1
ATOM 11551 N N . PRO B 1 414 ? 42.25 -41.875 -7.984 1 92.44 414 PRO B N 1
ATOM 11552 C CA . PRO B 1 414 ? 41.594 -42.281 -6.734 1 92.44 414 PRO B CA 1
ATOM 11553 C C . PRO B 1 414 ? 42.312 -43.406 -6.027 1 92.44 414 PRO B C 1
ATOM 11555 O O . PRO B 1 414 ? 42.938 -44.25 -6.68 1 92.44 414 PRO B O 1
ATOM 11558 N N . ARG B 1 415 ? 42.188 -43.5 -4.715 1 86.31 415 ARG B N 1
ATOM 11559 C CA . ARG B 1 415 ? 42.812 -44.531 -3.908 1 86.31 415 ARG B CA 1
ATOM 11560 C C . ARG B 1 415 ? 41.844 -45.688 -3.666 1 86.31 415 ARG B C 1
ATOM 11562 O O . ARG B 1 415 ? 42.188 -46.844 -3.945 1 86.31 415 ARG B O 1
ATOM 11569 N N . ALA B 1 416 ? 40.625 -45.406 -3.279 1 90.62 416 ALA B N 1
ATOM 11570 C CA . ALA B 1 416 ? 39.656 -46.438 -2.855 1 90.62 416 ALA B CA 1
ATOM 11571 C C . ALA B 1 416 ? 38.75 -46.844 -4.012 1 90.62 416 ALA B C 1
ATOM 11573 O O . ALA B 1 416 ? 38.25 -47.969 -4.051 1 90.62 416 ALA B O 1
ATOM 11574 N N . TRP B 1 417 ? 38.406 -45.969 -4.945 1 93.31 417 TRP B N 1
ATOM 11575 C CA . TRP B 1 417 ? 37.594 -46.156 -6.137 1 93.31 417 TRP B CA 1
ATOM 11576 C C . TRP B 1 417 ? 36.125 -46.469 -5.766 1 93.31 417 TRP B C 1
ATOM 11578 O O . TRP B 1 417 ? 35.406 -47.125 -6.523 1 93.31 417 TRP B O 1
ATOM 11588 N N . ASP B 1 418 ? 35.688 -46.062 -4.621 1 93.56 418 ASP B N 1
ATOM 11589 C CA . ASP B 1 418 ? 34.312 -46.281 -4.195 1 93.56 418 ASP B CA 1
ATOM 11590 C C . ASP B 1 418 ? 33.406 -45.156 -4.727 1 93.56 418 ASP B C 1
ATOM 11592 O O . ASP B 1 418 ? 32.312 -45.438 -5.234 1 93.56 418 ASP B O 1
ATOM 11596 N N . HIS B 1 419 ? 33.75 -43.906 -4.449 1 96.19 419 HIS B N 1
ATOM 11597 C CA . HIS B 1 419 ? 33.062 -42.719 -4.922 1 96.19 419 HIS B CA 1
ATOM 11598 C C . HIS B 1 419 ? 33.969 -41.812 -5.746 1 96.19 419 HIS B C 1
ATOM 11600 O O . HIS B 1 419 ? 34.75 -41.031 -5.191 1 96.19 419 HIS B O 1
ATOM 11606 N N . VAL B 1 420 ? 33.812 -41.938 -7.055 1 95.75 420 VAL B N 1
ATOM 11607 C CA . VAL B 1 420 ? 34.781 -41.344 -7.945 1 95.75 420 VAL B CA 1
ATOM 11608 C C . VAL B 1 420 ? 34.125 -40.281 -8.828 1 95.75 420 VAL B C 1
ATOM 11610 O O . VAL B 1 420 ? 33.062 -40.5 -9.406 1 95.75 420 VAL B O 1
ATOM 11613 N N . PHE B 1 421 ? 34.656 -39.125 -8.867 1 96.31 421 PHE B N 1
ATOM 11614 C CA . PHE B 1 421 ? 34.344 -38.062 -9.805 1 96.31 421 PHE B CA 1
ATOM 11615 C C . PHE B 1 421 ? 35.344 -37.969 -10.922 1 96.31 421 PHE B C 1
ATOM 11617 O O . PHE B 1 421 ? 36.438 -37.438 -10.734 1 96.31 421 PHE B O 1
ATOM 11624 N N . ALA B 1 422 ? 34.969 -38.469 -12.062 1 94.19 422 ALA B N 1
ATOM 11625 C CA . ALA B 1 422 ? 35.969 -38.719 -13.094 1 94.19 422 ALA B CA 1
ATOM 11626 C C . ALA B 1 422 ? 35.656 -37.906 -14.352 1 94.19 422 ALA B C 1
ATOM 11628 O O . ALA B 1 422 ? 34.5 -37.75 -14.734 1 94.19 422 ALA B O 1
ATOM 11629 N N . SER B 1 423 ? 36.719 -37.406 -14.945 1 91.88 423 SER B N 1
ATOM 11630 C CA . SER B 1 423 ? 36.562 -36.875 -16.297 1 91.88 423 SER B CA 1
ATOM 11631 C C . SER B 1 423 ? 36.375 -38 -17.312 1 91.88 423 SER B C 1
ATOM 11633 O O . SER B 1 423 ? 37.031 -39.062 -17.219 1 91.88 423 SER B O 1
ATOM 11635 N N . VAL B 1 424 ? 35.562 -37.75 -18.281 1 88.81 424 VAL B N 1
ATOM 11636 C CA . VAL B 1 424 ? 35.281 -38.781 -19.266 1 88.81 424 VAL B CA 1
ATOM 11637 C C . VAL B 1 424 ? 36.562 -39.219 -19.984 1 88.81 424 VAL B C 1
ATOM 11639 O O . VAL B 1 424 ? 36.719 -40.375 -20.359 1 88.81 424 VAL B O 1
ATOM 11642 N N . GLN B 1 425 ? 37.5 -38.312 -20.078 1 83.44 425 GLN B N 1
ATOM 11643 C CA . GLN B 1 425 ? 38.75 -38.531 -20.781 1 83.44 425 GLN B CA 1
ATOM 11644 C C . GLN B 1 425 ? 39.656 -39.469 -19.969 1 83.44 425 GLN B C 1
ATOM 11646 O O . GLN B 1 425 ? 40.469 -40.219 -20.531 1 83.44 425 GLN B O 1
ATOM 11651 N N . SER B 1 426 ? 39.5 -39.406 -18.703 1 90.12 426 SER B N 1
ATOM 11652 C CA . SER B 1 426 ? 40.375 -40.219 -17.828 1 90.12 426 SER B CA 1
ATOM 11653 C C . SER B 1 426 ? 39.875 -41.656 -17.766 1 90.12 426 SER B C 1
ATOM 11655 O O . SER B 1 426 ? 40.594 -42.531 -17.281 1 90.12 426 SER B O 1
ATOM 11657 N N . LEU B 1 427 ? 38.75 -41.906 -18.25 1 90.31 427 LEU B N 1
ATOM 11658 C CA . LEU B 1 427 ? 38.188 -43.25 -18.281 1 90.31 427 LEU B CA 1
ATOM 11659 C C . LEU B 1 427 ? 38.469 -43.938 -19.625 1 90.31 427 LEU B C 1
ATOM 11661 O O . LEU B 1 427 ? 37.531 -44.344 -20.328 1 90.31 427 LEU B O 1
ATOM 11665 N N . HIS B 1 428 ? 39.719 -44.094 -19.922 1 86.62 428 HIS B N 1
ATOM 11666 C CA . HIS B 1 428 ? 40.125 -44.75 -21.156 1 86.62 428 HIS B CA 1
ATOM 11667 C C . HIS B 1 428 ? 40 -46.25 -21.078 1 86.62 428 HIS B C 1
ATOM 11669 O O . HIS B 1 428 ? 39.812 -46.812 -19.984 1 86.62 428 HIS B O 1
ATOM 11675 N N . VAL B 1 429 ? 40.188 -46.969 -22.172 1 83.81 429 VAL B N 1
ATOM 11676 C CA . VAL B 1 429 ? 39.844 -48.375 -22.344 1 83.81 429 VAL B CA 1
ATOM 11677 C C . VAL B 1 429 ? 40.688 -49.219 -21.375 1 83.81 429 VAL B C 1
ATOM 11679 O O . VAL B 1 429 ? 40.125 -50.062 -20.656 1 83.81 429 VAL B O 1
ATOM 11682 N N . PRO B 1 430 ? 41.969 -48.969 -21.188 1 86.12 430 PRO B N 1
ATOM 11683 C CA . PRO B 1 430 ? 42.719 -49.781 -20.25 1 86.12 430 PRO B CA 1
ATOM 11684 C C . PRO B 1 430 ? 42.219 -49.688 -18.812 1 86.12 430 PRO B C 1
ATOM 11686 O O . PRO B 1 430 ? 42.219 -50.656 -18.078 1 86.12 430 PRO B O 1
ATOM 11689 N N . ARG B 1 431 ? 41.781 -48.562 -18.453 1 88.94 431 ARG B N 1
ATOM 11690 C CA . ARG B 1 431 ? 41.281 -48.344 -17.109 1 88.94 431 ARG B CA 1
ATOM 11691 C C . ARG B 1 431 ? 39.906 -49 -16.906 1 88.94 431 ARG B C 1
ATOM 11693 O O . ARG B 1 431 ? 39.656 -49.594 -15.859 1 88.94 431 ARG B O 1
ATOM 11700 N N . LEU B 1 432 ? 39.094 -48.844 -17.828 1 91.38 432 LEU B N 1
ATOM 11701 C CA . LEU B 1 432 ? 37.75 -49.438 -17.75 1 91.38 432 LEU B CA 1
ATOM 11702 C C . LEU B 1 432 ? 37.844 -50.938 -17.625 1 91.38 432 LEU B C 1
ATOM 11704 O O . LEU B 1 432 ? 37.062 -51.531 -16.859 1 91.38 432 LEU B O 1
ATOM 11708 N N . GLU B 1 433 ? 38.781 -51.5 -18.266 1 89.88 433 GLU B N 1
ATOM 11709 C CA . GLU B 1 433 ? 38.938 -52.969 -18.266 1 89.88 433 GLU B CA 1
ATOM 11710 C C . GLU B 1 433 ? 39.406 -53.469 -16.891 1 89.88 433 GLU B C 1
ATOM 11712 O O . GLU B 1 433 ? 39.219 -54.625 -16.547 1 89.88 433 GLU B O 1
ATOM 11717 N N . GLN B 1 434 ? 39.969 -52.562 -16.141 1 91.19 434 GLN B N 1
ATOM 11718 C CA . GLN B 1 434 ? 40.438 -52.938 -14.805 1 91.19 434 GLN B CA 1
ATOM 11719 C C . GLN B 1 434 ? 39.312 -52.906 -13.797 1 91.19 434 GLN B C 1
ATOM 11721 O O . GLN B 1 434 ? 39.438 -53.438 -12.688 1 91.19 434 GLN B O 1
ATOM 11726 N N . LEU B 1 435 ? 38.188 -52.375 -14.156 1 92.44 435 LEU B N 1
ATOM 11727 C CA . LEU B 1 435 ? 37.062 -52.25 -13.258 1 92.44 435 LEU B CA 1
ATOM 11728 C C . LEU B 1 435 ? 35.938 -53.219 -13.648 1 92.44 435 LEU B C 1
ATOM 11730 O O . LEU B 1 435 ? 35.625 -53.375 -14.828 1 92.44 435 LEU B O 1
ATOM 11734 N N . ALA B 1 436 ? 35.406 -53.906 -12.648 1 93.88 436 ALA B N 1
ATOM 11735 C CA . ALA B 1 436 ? 34.281 -54.812 -12.906 1 93.88 436 ALA B CA 1
ATOM 11736 C C . ALA B 1 436 ? 33.062 -54.031 -13.438 1 93.88 436 ALA B C 1
ATOM 11738 O O . ALA B 1 436 ? 32.906 -52.844 -13.141 1 93.88 436 ALA B O 1
ATOM 11739 N N . HIS B 1 437 ? 32.25 -54.719 -14.18 1 94.12 437 HIS B N 1
ATOM 11740 C CA . HIS B 1 437 ? 31.078 -54.094 -14.781 1 94.12 437 HIS B CA 1
ATOM 11741 C C . HIS B 1 437 ? 30.109 -53.625 -13.711 1 94.12 437 HIS B C 1
ATOM 11743 O O . HIS B 1 437 ? 29.359 -52.656 -13.93 1 94.12 437 HIS B O 1
ATOM 11749 N N . ASP B 1 438 ? 30.094 -54.312 -12.539 1 92.94 438 ASP B N 1
ATOM 11750 C CA . ASP B 1 438 ? 29.172 -53.969 -11.461 1 92.94 438 ASP B CA 1
ATOM 11751 C C . ASP B 1 438 ? 29.906 -53.25 -10.32 1 92.94 438 ASP B C 1
ATOM 11753 O O . ASP B 1 438 ? 29.453 -53.312 -9.172 1 92.94 438 ASP B O 1
ATOM 11757 N N . HIS B 1 439 ? 31.031 -52.688 -10.688 1 94.38 439 HIS B N 1
ATOM 11758 C CA . HIS B 1 439 ? 31.828 -52.031 -9.641 1 94.38 439 HIS B CA 1
ATOM 11759 C C . HIS B 1 439 ? 31.062 -50.875 -9.008 1 94.38 439 HIS B C 1
ATOM 11761 O O . HIS B 1 439 ? 31.047 -50.75 -7.785 1 94.38 439 HIS B O 1
ATOM 11767 N N . PHE B 1 440 ? 30.547 -50.125 -9.836 1 95.5 440 PHE B N 1
ATOM 11768 C CA . PHE B 1 440 ? 29.797 -48.969 -9.344 1 95.5 440 PHE B CA 1
ATOM 11769 C C . PHE B 1 440 ? 28.297 -49.25 -9.32 1 95.5 440 PHE B C 1
ATOM 11771 O O . PHE B 1 440 ? 27.75 -49.781 -10.289 1 95.5 440 PHE B O 1
ATOM 11778 N N . ASP B 1 441 ? 27.656 -48.906 -8.227 1 94.62 441 ASP B N 1
ATOM 11779 C CA . ASP B 1 441 ? 26.219 -49.094 -8.07 1 94.62 441 ASP B CA 1
ATOM 11780 C C . ASP B 1 441 ? 25.438 -48 -8.789 1 94.62 441 ASP B C 1
ATOM 11782 O O . ASP B 1 441 ? 24.359 -48.281 -9.344 1 94.62 441 ASP B O 1
ATOM 11786 N N . ILE B 1 442 ? 25.891 -46.781 -8.656 1 95.75 442 ILE B N 1
ATOM 11787 C CA . ILE B 1 442 ? 25.219 -45.625 -9.219 1 95.75 442 ILE B CA 1
ATOM 11788 C C . ILE B 1 442 ? 26.188 -44.875 -10.133 1 95.75 442 ILE B C 1
ATOM 11790 O O . ILE B 1 442 ? 27.344 -44.625 -9.758 1 95.75 442 ILE B O 1
ATOM 11794 N N . ILE B 1 443 ? 25.766 -44.531 -11.336 1 96.25 443 ILE B N 1
ATOM 11795 C CA . ILE B 1 443 ? 26.562 -43.75 -12.266 1 96.25 443 ILE B CA 1
ATOM 11796 C C . ILE B 1 443 ? 25.766 -42.5 -12.672 1 96.25 443 ILE B C 1
ATOM 11798 O O . ILE B 1 443 ? 24.609 -42.594 -13.07 1 96.25 443 ILE B O 1
ATOM 11802 N N . VAL B 1 444 ? 26.328 -41.344 -12.445 1 95.88 444 VAL B N 1
ATOM 11803 C CA . VAL B 1 444 ? 25.734 -40.094 -12.852 1 95.88 444 VAL B CA 1
ATOM 11804 C C . VAL B 1 444 ? 26.594 -39.469 -13.953 1 95.88 444 VAL B C 1
ATOM 11806 O O . VAL B 1 444 ? 27.812 -39.312 -13.789 1 95.88 444 VAL B O 1
ATOM 11809 N N . ILE B 1 445 ? 26 -39.156 -15.047 1 92.5 445 ILE B N 1
ATOM 11810 C CA . ILE B 1 445 ? 26.719 -38.531 -16.156 1 92.5 445 ILE B CA 1
ATOM 11811 C C . ILE B 1 445 ? 26.172 -37.125 -16.406 1 92.5 445 ILE B C 1
ATOM 11813 O O . ILE B 1 445 ? 25 -36.969 -16.75 1 92.5 445 ILE B O 1
ATOM 11817 N N . ASP B 1 446 ? 26.969 -36.188 -16.172 1 88 446 ASP B N 1
ATOM 11818 C CA . ASP B 1 446 ? 26.594 -34.812 -16.422 1 88 446 ASP B CA 1
ATOM 11819 C C . ASP B 1 446 ? 26.75 -34.469 -17.906 1 88 446 ASP B C 1
ATOM 11821 O O . ASP B 1 446 ? 27.5 -35.125 -18.625 1 88 446 ASP B O 1
ATOM 11825 N N . GLU B 1 447 ? 26 -33.5 -18.344 1 78.62 447 GLU B N 1
ATOM 11826 C CA . GLU B 1 447 ? 25.969 -33.062 -19.75 1 78.62 447 GLU B CA 1
ATOM 11827 C C . GLU B 1 447 ? 25.781 -34.281 -20.672 1 78.62 447 GLU B C 1
ATOM 11829 O O . GLU B 1 447 ? 26.562 -34.469 -21.609 1 78.62 447 GLU B O 1
ATOM 11834 N N . PHE B 1 448 ? 24.844 -35.031 -20.469 1 81.19 448 PHE B N 1
ATOM 11835 C CA . PHE B 1 448 ? 24.578 -36.312 -21.125 1 81.19 448 PHE B CA 1
ATOM 11836 C C . PHE B 1 448 ? 24.375 -36.125 -22.625 1 81.19 448 PHE B C 1
ATOM 11838 O O . PHE B 1 448 ? 24.484 -37.062 -23.391 1 81.19 448 PHE B O 1
ATOM 11845 N N . HIS B 1 449 ? 24.094 -34.938 -23 1 72 449 HIS B N 1
ATOM 11846 C CA . HIS B 1 449 ? 23.922 -34.688 -24.438 1 72 449 HIS B CA 1
ATOM 11847 C C . HIS B 1 449 ? 25.188 -35 -25.219 1 72 449 HIS B C 1
ATOM 11849 O O . HIS B 1 449 ? 25.141 -35.188 -26.422 1 72 449 HIS B O 1
ATOM 11855 N N . HIS B 1 450 ? 26.281 -35.188 -24.547 1 68.88 450 HIS B N 1
ATOM 11856 C CA . HIS B 1 450 ? 27.547 -35.562 -25.156 1 68.88 450 HIS B CA 1
ATOM 11857 C C . HIS B 1 450 ? 27.703 -37.094 -25.203 1 68.88 450 HIS B C 1
ATOM 11859 O O . HIS B 1 450 ? 28.703 -37.594 -25.719 1 68.88 450 HIS B O 1
ATOM 11865 N N . ALA B 1 451 ? 26.766 -37.75 -24.75 1 68.88 451 ALA B N 1
ATOM 11866 C CA . ALA B 1 451 ? 26.906 -39.188 -24.516 1 68.88 451 ALA B CA 1
ATOM 11867 C C . ALA B 1 451 ? 27.078 -39.938 -25.828 1 68.88 451 ALA B C 1
ATOM 11869 O O . ALA B 1 451 ? 27.547 -41.094 -25.844 1 68.88 451 ALA B O 1
ATOM 11870 N N . THR B 1 452 ? 26.75 -39.344 -26.906 1 65.56 452 THR B N 1
ATOM 11871 C CA . THR B 1 452 ? 26.891 -40 -28.188 1 65.56 452 THR B CA 1
ATOM 11872 C C . THR B 1 452 ? 28.359 -40.062 -28.625 1 65.56 452 THR B C 1
ATOM 11874 O O . THR B 1 452 ? 28.719 -40.844 -29.5 1 65.56 452 THR B O 1
ATOM 11877 N N . ALA B 1 453 ? 29.094 -39.281 -27.969 1 70.44 453 ALA B N 1
ATOM 11878 C CA . ALA B 1 453 ? 30.531 -39.375 -28.219 1 70.44 453 ALA B CA 1
ATOM 11879 C C . ALA B 1 453 ? 31.078 -40.75 -27.797 1 70.44 453 ALA B C 1
ATOM 11881 O O . ALA B 1 453 ? 30.609 -41.312 -26.828 1 70.44 453 ALA B O 1
ATOM 11882 N N . THR B 1 454 ? 31.953 -41.281 -28.594 1 77.62 454 THR B N 1
ATOM 11883 C CA . THR B 1 454 ? 32.5 -42.625 -28.391 1 77.62 454 THR B CA 1
ATOM 11884 C C . THR B 1 454 ? 33.031 -42.781 -26.969 1 77.62 454 THR B C 1
ATOM 11886 O O . THR B 1 454 ? 32.938 -43.875 -26.391 1 77.62 454 THR B O 1
ATOM 11889 N N . THR B 1 455 ? 33.531 -41.75 -26.469 1 80.19 455 THR B N 1
ATOM 11890 C CA . THR B 1 455 ? 34.094 -41.812 -25.141 1 80.19 455 THR B CA 1
ATOM 11891 C C . THR B 1 455 ? 33.031 -42.094 -24.094 1 80.19 455 THR B C 1
ATOM 11893 O O . THR B 1 455 ? 33.219 -42.906 -23.172 1 80.19 455 THR B O 1
ATOM 11896 N N . TYR B 1 456 ? 31.906 -41.438 -24.141 1 84.94 456 TYR B N 1
ATOM 11897 C CA . TYR B 1 456 ? 30.812 -41.625 -23.203 1 84.94 456 TYR B CA 1
ATOM 11898 C C . TYR B 1 456 ? 30.156 -42.969 -23.391 1 84.94 456 TYR B C 1
ATOM 11900 O O . TYR B 1 456 ? 29.844 -43.656 -22.406 1 84.94 456 TYR B O 1
ATOM 11908 N N . ARG B 1 457 ? 30.031 -43.375 -24.625 1 85.81 457 ARG B N 1
ATOM 11909 C CA . ARG B 1 457 ? 29.391 -44.656 -24.938 1 85.81 457 ARG B CA 1
ATOM 11910 C C . ARG B 1 457 ? 30.172 -45.812 -24.359 1 85.81 457 ARG B C 1
ATOM 11912 O O . ARG B 1 457 ? 29.578 -46.812 -23.906 1 85.81 457 ARG B O 1
ATOM 11919 N N . ARG B 1 458 ? 31.5 -45.719 -24.391 1 87.75 458 ARG B N 1
ATOM 11920 C CA . ARG B 1 458 ? 32.344 -46.781 -23.828 1 87.75 458 ARG B CA 1
ATOM 11921 C C . ARG B 1 458 ? 32.094 -46.969 -22.344 1 87.75 458 ARG B C 1
ATOM 11923 O O . ARG B 1 458 ? 32.031 -48.094 -21.844 1 87.75 458 ARG B O 1
ATOM 11930 N N . VAL B 1 459 ? 31.891 -45.844 -21.719 1 90.75 459 VAL B N 1
ATOM 11931 C CA . VAL B 1 459 ? 31.641 -45.875 -20.281 1 90.75 459 VAL B CA 1
ATOM 11932 C C . VAL B 1 459 ? 30.266 -46.5 -20 1 90.75 459 VAL B C 1
ATOM 11934 O O . VAL B 1 459 ? 30.125 -47.344 -19.141 1 90.75 459 VAL B O 1
ATOM 11937 N N . ILE B 1 460 ? 29.266 -46.125 -20.75 1 90.38 460 ILE B N 1
ATOM 11938 C CA . ILE B 1 460 ? 27.875 -46.562 -20.562 1 90.38 460 ILE B CA 1
ATOM 11939 C C . ILE B 1 460 ? 27.75 -48.031 -20.875 1 90.38 460 ILE B C 1
ATOM 11941 O O . ILE B 1 460 ? 27.047 -48.781 -20.172 1 90.38 460 ILE B O 1
ATOM 11945 N N . ASP B 1 461 ? 28.5 -48.5 -21.859 1 89.62 461 ASP B N 1
ATOM 11946 C CA . ASP B 1 461 ? 28.422 -49.906 -22.297 1 89.62 461 ASP B CA 1
ATOM 11947 C C . ASP B 1 461 ? 29.203 -50.812 -21.375 1 89.62 461 ASP B C 1
ATOM 11949 O O . ASP B 1 461 ? 28.875 -52 -21.219 1 89.62 461 ASP B O 1
ATOM 11953 N N . HIS B 1 462 ? 30.219 -50.25 -20.797 1 92.81 462 HIS B N 1
ATOM 11954 C CA . HIS B 1 462 ? 31.078 -51.062 -19.953 1 92.81 462 HIS B CA 1
ATOM 11955 C C . HIS B 1 462 ? 30.406 -51.406 -18.625 1 92.81 462 HIS B C 1
ATOM 11957 O O . HIS B 1 462 ? 30.438 -52.562 -18.172 1 92.81 462 HIS B O 1
ATOM 11963 N N . PHE B 1 463 ? 29.844 -50.469 -18.047 1 93.56 463 PHE B N 1
ATOM 11964 C CA . PHE B 1 463 ? 29.344 -50.656 -16.688 1 93.56 463 PHE B CA 1
ATOM 11965 C C . PHE B 1 463 ? 27.891 -51.094 -16.719 1 93.56 463 PHE B C 1
ATOM 11967 O O . PHE B 1 463 ? 27.156 -50.781 -17.656 1 93.56 463 PHE B O 1
ATOM 11974 N N . ALA B 1 464 ? 27.469 -51.875 -15.672 1 93.56 464 ALA B N 1
ATOM 11975 C CA . ALA B 1 464 ? 26.094 -52.281 -15.43 1 93.56 464 ALA B CA 1
ATOM 11976 C C . ALA B 1 464 ? 25.625 -51.812 -14.055 1 93.56 464 ALA B C 1
ATOM 11978 O O . ALA B 1 464 ? 25.344 -52.656 -13.188 1 93.56 464 ALA B O 1
ATOM 11979 N N . PRO B 1 465 ? 25.406 -50.562 -13.914 1 93.5 465 PRO B N 1
ATOM 11980 C CA . PRO B 1 465 ? 25.031 -50.031 -12.609 1 93.5 465 PRO B CA 1
ATOM 11981 C C . PRO B 1 465 ? 23.578 -50.344 -12.242 1 93.5 465 PRO B C 1
ATOM 11983 O O . PRO B 1 465 ? 22.781 -50.688 -13.125 1 93.5 465 PRO B O 1
ATOM 11986 N N . ARG B 1 466 ? 23.328 -50.281 -10.969 1 92.75 466 ARG B N 1
ATOM 11987 C CA . ARG B 1 466 ? 21.953 -50.406 -10.508 1 92.75 466 ARG B CA 1
ATOM 11988 C C . ARG B 1 466 ? 21.109 -49.219 -10.953 1 92.75 466 ARG B C 1
ATOM 11990 O O . ARG B 1 466 ? 19.938 -49.375 -11.281 1 92.75 466 ARG B O 1
ATOM 11997 N N . GLU B 1 467 ? 21.688 -48.062 -10.828 1 94.44 467 GLU B N 1
ATOM 11998 C CA . GLU B 1 467 ? 21.016 -46.812 -11.234 1 94.44 467 GLU B CA 1
ATOM 11999 C C . GLU B 1 467 ? 21.906 -46 -12.156 1 94.44 467 GLU B C 1
ATOM 12001 O O . GLU B 1 467 ? 23.078 -45.75 -11.852 1 94.44 467 GLU B O 1
ATOM 12006 N N . LEU B 1 468 ? 21.422 -45.625 -13.273 1 95 468 LEU B N 1
ATOM 12007 C CA . LEU B 1 468 ? 22.078 -44.688 -14.18 1 95 468 LEU B CA 1
ATOM 12008 C C . LEU B 1 468 ? 21.281 -43.406 -14.312 1 95 468 LEU B C 1
ATOM 12010 O O . LEU B 1 468 ? 20.094 -43.438 -14.648 1 95 468 LEU B O 1
ATOM 12014 N N . LEU B 1 469 ? 21.891 -42.281 -13.992 1 94.38 469 LEU B N 1
ATOM 12015 C CA . LEU B 1 469 ? 21.219 -41 -14.062 1 94.38 469 LEU B CA 1
ATOM 12016 C C . LEU B 1 469 ? 21.953 -40.062 -15.008 1 94.38 469 LEU B C 1
ATOM 12018 O O . LEU B 1 469 ? 23.125 -39.719 -14.789 1 94.38 469 LEU B O 1
ATOM 12022 N N . GLY B 1 470 ? 21.297 -39.719 -16.109 1 91.44 470 GLY B N 1
ATOM 12023 C CA . GLY B 1 470 ? 21.828 -38.719 -17 1 91.44 470 GLY B CA 1
ATOM 12024 C C . GLY B 1 470 ? 21.297 -37.312 -16.703 1 91.44 470 GLY B C 1
ATOM 12025 O O . GLY B 1 470 ? 20.109 -37.156 -16.406 1 91.44 470 GLY B O 1
ATOM 12026 N N . LEU B 1 471 ? 22.219 -36.344 -16.625 1 88.88 471 LEU B N 1
ATOM 12027 C CA . LEU B 1 471 ? 21.828 -34.969 -16.422 1 88.88 471 LEU B CA 1
ATOM 12028 C C . LEU B 1 471 ? 22.094 -34.125 -17.672 1 88.88 471 LEU B C 1
ATOM 12030 O O . LEU B 1 471 ? 23.156 -34.281 -18.297 1 88.88 471 LEU B O 1
ATOM 12034 N N . THR B 1 472 ? 21.094 -33.375 -18.062 1 80.56 472 THR B N 1
ATOM 12035 C CA . THR B 1 472 ? 21.359 -32.5 -19.203 1 80.56 472 THR B CA 1
ATOM 12036 C C . THR B 1 472 ? 20.422 -31.297 -19.203 1 80.56 472 THR B C 1
ATOM 12038 O O . THR B 1 472 ? 19.359 -31.328 -18.562 1 80.56 472 THR B O 1
ATOM 12041 N N . ALA B 1 473 ? 20.812 -30.25 -19.672 1 70 473 ALA B N 1
ATOM 12042 C CA . ALA B 1 473 ? 19.938 -29.109 -19.906 1 70 473 ALA B CA 1
ATOM 12043 C C . ALA B 1 473 ? 19.203 -29.25 -21.25 1 70 473 ALA B C 1
ATOM 12045 O O . ALA B 1 473 ? 18.156 -28.641 -21.453 1 70 473 ALA B O 1
ATOM 12046 N N . THR B 1 474 ? 19.859 -29.969 -22.156 1 63.84 474 THR B N 1
ATOM 12047 C CA . THR B 1 474 ? 19.391 -30.047 -23.547 1 63.84 474 THR B CA 1
ATOM 12048 C C . THR B 1 474 ? 19.328 -31.5 -24 1 63.84 474 THR B C 1
ATOM 12050 O O . THR B 1 474 ? 20.312 -32.062 -24.516 1 63.84 474 THR B O 1
ATOM 12053 N N . PRO B 1 475 ? 18.188 -32.094 -23.891 1 62.69 475 PRO B N 1
ATOM 12054 C CA . PRO B 1 475 ? 18.141 -33.5 -24.281 1 62.69 475 PRO B CA 1
ATOM 12055 C C . PRO B 1 475 ? 18.297 -33.688 -25.797 1 62.69 475 PRO B C 1
ATOM 12057 O O . PRO B 1 475 ? 18.625 -34.781 -26.25 1 62.69 475 PRO B O 1
ATOM 12060 N N . GLU B 1 476 ? 17.906 -32.594 -26.562 1 57.31 476 GLU B N 1
ATOM 12061 C CA . GLU B 1 476 ? 18.016 -32.719 -28.016 1 57.31 476 GLU B CA 1
ATOM 12062 C C . GLU B 1 476 ? 19.438 -32.375 -28.484 1 57.31 476 GLU B C 1
ATOM 12064 O O . GLU B 1 476 ? 20.016 -31.391 -28.016 1 57.31 476 GLU B O 1
ATOM 12069 N N . ARG B 1 477 ? 20.094 -33.25 -29.266 1 50.22 477 ARG B N 1
ATOM 12070 C CA . ARG B 1 477 ? 21.438 -33.031 -29.797 1 50.22 477 ARG B CA 1
ATOM 12071 C C . ARG B 1 477 ? 21.406 -32.188 -31.062 1 50.22 477 ARG B C 1
ATOM 12073 O O . ARG B 1 477 ? 20.344 -32.062 -31.688 1 50.22 477 ARG B O 1
ATOM 12080 N N . MET B 1 478 ? 22.406 -31.406 -31.344 1 43.94 478 MET B N 1
ATOM 12081 C CA . MET B 1 478 ? 22.578 -30.609 -32.562 1 43.94 478 MET B CA 1
ATOM 12082 C C . MET B 1 478 ? 22.344 -31.453 -33.812 1 43.94 478 MET B C 1
ATOM 12084 O O . MET B 1 478 ? 22.031 -30.906 -34.875 1 43.94 478 MET B O 1
ATOM 12088 N N . ASP B 1 479 ? 22.609 -32.75 -33.906 1 43.56 479 ASP B N 1
ATOM 12089 C CA . ASP B 1 479 ? 22.484 -33.594 -35.094 1 43.56 479 ASP B CA 1
ATOM 12090 C C . ASP B 1 479 ? 21.062 -34.094 -35.25 1 43.56 479 ASP B C 1
ATOM 12092 O O . ASP B 1 479 ? 20.797 -34.969 -36.094 1 43.56 479 ASP B O 1
ATOM 12096 N N . GLY B 1 480 ? 20.141 -33.594 -34.5 1 48.56 480 GLY B N 1
ATOM 12097 C CA . GLY B 1 480 ? 18.734 -33.969 -34.656 1 48.56 480 GLY B CA 1
ATOM 12098 C C . GLY B 1 480 ? 18.359 -35.188 -33.812 1 48.56 480 GLY B C 1
ATOM 12099 O O . GLY B 1 480 ? 17.188 -35.531 -33.75 1 48.56 480 GLY B O 1
ATOM 12100 N N . ARG B 1 481 ? 19.359 -35.844 -33.281 1 55.16 481 ARG B N 1
ATOM 12101 C CA . ARG B 1 481 ? 19.062 -37.031 -32.5 1 55.16 481 ARG B CA 1
ATOM 12102 C C . ARG B 1 481 ? 18.875 -36.688 -31.031 1 55.16 481 ARG B C 1
ATOM 12104 O O . ARG B 1 481 ? 19.562 -35.812 -30.5 1 55.16 481 ARG B O 1
ATOM 12111 N N . ASN B 1 482 ? 17.812 -37.281 -30.406 1 66.69 482 ASN B N 1
ATOM 12112 C CA . ASN B 1 482 ? 17.5 -37.062 -29 1 66.69 482 ASN B CA 1
ATOM 12113 C C . ASN B 1 482 ? 18.141 -38.094 -28.109 1 66.69 482 ASN B C 1
ATOM 12115 O O . ASN B 1 482 ? 18.094 -39.312 -28.422 1 66.69 482 ASN B O 1
ATOM 12119 N N . VAL B 1 483 ? 19.031 -37.719 -27.094 1 74.5 483 VAL B N 1
ATOM 12120 C CA . VAL B 1 483 ? 19.734 -38.625 -26.188 1 74.5 483 VAL B CA 1
ATOM 12121 C C . VAL B 1 483 ? 18.719 -39.531 -25.5 1 74.5 483 VAL B C 1
ATOM 12123 O O . VAL B 1 483 ? 19.031 -40.688 -25.172 1 74.5 483 VAL B O 1
ATOM 12126 N N . GLN B 1 484 ? 17.516 -39.062 -25.328 1 77.38 484 GLN B N 1
ATOM 12127 C CA . GLN B 1 484 ? 16.516 -39.844 -24.625 1 77.38 484 GLN B CA 1
ATOM 12128 C C . GLN B 1 484 ? 16.125 -41.094 -25.438 1 77.38 484 GLN B C 1
ATOM 12130 O O . GLN B 1 484 ? 15.883 -42.156 -24.891 1 77.38 484 GLN B O 1
ATOM 12135 N N . ASP B 1 485 ? 16.125 -40.938 -26.719 1 74.5 485 ASP B N 1
ATOM 12136 C CA . ASP B 1 485 ? 15.742 -42.031 -27.594 1 74.5 485 ASP B CA 1
ATOM 12137 C C . ASP B 1 485 ? 16.828 -43.094 -27.641 1 74.5 485 ASP B C 1
ATOM 12139 O O . ASP B 1 485 ? 16.531 -44.281 -27.672 1 74.5 485 ASP B O 1
ATOM 12143 N N . GLU B 1 486 ? 18.016 -42.594 -27.594 1 76.25 486 GLU B N 1
ATOM 12144 C CA . GLU B 1 486 ? 19.141 -43.531 -27.766 1 76.25 486 GLU B CA 1
ATOM 12145 C C . GLU B 1 486 ? 19.438 -44.281 -26.469 1 76.25 486 GLU B C 1
ATOM 12147 O O . GLU B 1 486 ? 19.766 -45.469 -26.5 1 76.25 486 GLU B O 1
ATOM 12152 N N . PHE B 1 487 ? 19.312 -43.594 -25.391 1 82.44 487 PHE B N 1
ATOM 12153 C CA . PHE B 1 487 ? 19.844 -44.188 -24.172 1 82.44 487 PHE B CA 1
ATOM 12154 C C . PHE B 1 487 ? 18.75 -44.406 -23.156 1 82.44 487 PHE B C 1
ATOM 12156 O O . PHE B 1 487 ? 18.922 -45.156 -22.188 1 82.44 487 PHE B O 1
ATOM 12163 N N . PHE B 1 488 ? 17.656 -43.906 -23.312 1 86.75 488 PHE B N 1
ATOM 12164 C CA . PHE B 1 488 ? 16.656 -43.938 -22.25 1 86.75 488 PHE B CA 1
ATOM 12165 C C . PHE B 1 488 ? 15.289 -44.344 -22.812 1 86.75 488 PHE B C 1
ATOM 12167 O O . PHE B 1 488 ? 14.258 -43.938 -22.281 1 86.75 488 PHE B O 1
ATOM 12174 N N . ASP B 1 489 ? 15.336 -44.969 -23.875 1 77.62 489 ASP B N 1
ATOM 12175 C CA . ASP B 1 489 ? 14.133 -45.5 -24.5 1 77.62 489 ASP B CA 1
ATOM 12176 C C . ASP B 1 489 ? 13.133 -44.406 -24.797 1 77.62 489 ASP B C 1
ATOM 12178 O O . ASP B 1 489 ? 11.93 -44.562 -24.594 1 77.62 489 ASP B O 1
ATOM 12182 N N . GLY B 1 490 ? 13.719 -43.281 -25.047 1 72.81 490 GLY B N 1
ATOM 12183 C CA . GLY B 1 490 ? 12.898 -42.156 -25.484 1 72.81 490 GLY B CA 1
ATOM 12184 C C . GLY B 1 490 ? 12.25 -41.406 -24.344 1 72.81 490 GLY B C 1
ATOM 12185 O O . GLY B 1 490 ? 11.398 -40.531 -24.578 1 72.81 490 GLY B O 1
ATOM 12186 N N . ARG B 1 491 ? 12.68 -41.719 -23.125 1 78.12 491 ARG B N 1
ATOM 12187 C CA . ARG B 1 491 ? 11.953 -41.156 -21.984 1 78.12 491 ARG B CA 1
ATOM 12188 C C . ARG B 1 491 ? 12.805 -40.125 -21.25 1 78.12 491 ARG B C 1
ATOM 12190 O O . ARG B 1 491 ? 14.023 -40.281 -21.156 1 78.12 491 ARG B O 1
ATOM 12197 N N . ILE B 1 492 ? 12.102 -39.031 -20.75 1 80.94 492 ILE B N 1
ATOM 12198 C CA . ILE B 1 492 ? 12.656 -38.094 -19.766 1 80.94 492 ILE B CA 1
ATOM 12199 C C . ILE B 1 492 ? 11.984 -38.281 -18.422 1 80.94 492 ILE B C 1
ATOM 12201 O O . ILE B 1 492 ? 10.766 -38.125 -18.297 1 80.94 492 ILE B O 1
ATOM 12205 N N . ALA B 1 493 ? 12.82 -38.75 -17.484 1 83.81 493 ALA B N 1
ATOM 12206 C CA . ALA B 1 493 ? 12.258 -39.094 -16.188 1 83.81 493 ALA B CA 1
ATOM 12207 C C . ALA B 1 493 ? 11.734 -37.844 -15.469 1 83.81 493 ALA B C 1
ATOM 12209 O O . ALA B 1 493 ? 10.672 -37.875 -14.836 1 83.81 493 ALA B O 1
ATOM 12210 N N . ALA B 1 494 ? 12.539 -36.812 -15.453 1 82.69 494 ALA B N 1
ATOM 12211 C CA . ALA B 1 494 ? 12.164 -35.562 -14.789 1 82.69 494 ALA B CA 1
ATOM 12212 C C . ALA B 1 494 ? 12.711 -34.344 -15.539 1 82.69 494 ALA B C 1
ATOM 12214 O O . ALA B 1 494 ? 13.836 -34.375 -16.047 1 82.69 494 ALA B O 1
ATOM 12215 N N . GLU B 1 495 ? 11.883 -33.406 -15.656 1 76.19 495 GLU B N 1
ATOM 12216 C CA . GLU B 1 495 ? 12.273 -32.188 -16.328 1 76.19 495 GLU B CA 1
ATOM 12217 C C . GLU B 1 495 ? 11.844 -30.953 -15.531 1 76.19 495 GLU B C 1
ATOM 12219 O O . GLU B 1 495 ? 10.727 -30.891 -15.023 1 76.19 495 GLU B O 1
ATOM 12224 N N . MET B 1 496 ? 12.914 -30.141 -15.234 1 74.88 496 MET B N 1
ATOM 12225 C CA . MET B 1 496 ? 12.523 -28.859 -14.648 1 74.88 496 MET B CA 1
ATOM 12226 C C . MET B 1 496 ? 12.031 -27.906 -15.719 1 74.88 496 MET B C 1
ATOM 12228 O O . MET B 1 496 ? 12.773 -27.578 -16.656 1 74.88 496 MET B O 1
ATOM 12232 N N . ARG B 1 497 ? 11.008 -27.453 -15.508 1 67.69 497 ARG B N 1
ATOM 12233 C CA . ARG B 1 497 ? 10.43 -26.516 -16.469 1 67.69 497 ARG B CA 1
ATOM 12234 C C . ARG B 1 497 ? 10.891 -25.094 -16.188 1 67.69 497 ARG B C 1
ATOM 12236 O O . ARG B 1 497 ? 11.172 -24.75 -15.031 1 67.69 497 ARG B O 1
ATOM 12243 N N . LEU B 1 498 ? 11.117 -24.266 -17.188 1 73.44 498 LEU B N 1
ATOM 12244 C CA . LEU B 1 498 ? 11.531 -22.859 -17.109 1 73.44 498 LEU B CA 1
ATOM 12245 C C . LEU B 1 498 ? 10.703 -22.109 -16.078 1 73.44 498 LEU B C 1
ATOM 12247 O O . LEU B 1 498 ? 11.25 -21.344 -15.273 1 73.44 498 LEU B O 1
ATOM 12251 N N . TRP B 1 499 ? 9.492 -22.406 -16.125 1 72.5 499 TRP B N 1
ATOM 12252 C CA . TRP B 1 499 ? 8.547 -21.688 -15.266 1 72.5 499 TRP B CA 1
ATOM 12253 C C . TRP B 1 499 ? 8.883 -21.906 -13.797 1 72.5 499 TRP B C 1
ATOM 12255 O O . TRP B 1 499 ? 8.836 -20.953 -13 1 72.5 499 TRP B O 1
ATOM 12265 N N . GLU B 1 500 ? 9.227 -23.031 -13.477 1 71.12 500 GLU B N 1
ATOM 12266 C CA . GLU B 1 500 ? 9.562 -23.375 -12.094 1 71.12 500 GLU B CA 1
ATOM 12267 C C . GLU B 1 500 ? 10.852 -22.688 -11.656 1 71.12 500 GLU B C 1
ATOM 12269 O O . GLU B 1 500 ? 10.953 -22.219 -10.516 1 71.12 500 GLU B O 1
ATOM 12274 N N . ALA B 1 501 ? 11.781 -22.656 -12.562 1 73.25 501 ALA B N 1
ATOM 12275 C CA . ALA B 1 501 ? 13.055 -22 -12.266 1 73.25 501 ALA B CA 1
ATOM 12276 C C . ALA B 1 501 ? 12.867 -20.5 -12.047 1 73.25 501 ALA B C 1
ATOM 12278 O O . ALA B 1 501 ? 13.516 -19.906 -11.18 1 73.25 501 ALA B O 1
ATOM 12279 N N . LEU B 1 502 ? 12.016 -19.969 -12.773 1 76.38 502 LEU B N 1
ATOM 12280 C CA . LEU B 1 502 ? 11.742 -18.531 -12.656 1 76.38 502 LEU B CA 1
ATOM 12281 C C . LEU B 1 502 ? 10.984 -18.234 -11.367 1 76.38 502 LEU B C 1
ATOM 12283 O O . LEU B 1 502 ? 11.281 -17.234 -10.695 1 76.38 502 LEU B O 1
ATOM 12287 N N . GLU B 1 503 ? 10.062 -19.078 -11.062 1 70.44 503 GLU B N 1
ATOM 12288 C CA . GLU B 1 503 ? 9.25 -18.875 -9.867 1 70.44 503 GLU B CA 1
ATOM 12289 C C . GLU B 1 503 ? 10.102 -18.969 -8.602 1 70.44 503 GLU B C 1
ATOM 12291 O O . GLU B 1 503 ? 9.781 -18.359 -7.586 1 70.44 503 GLU B O 1
ATOM 12296 N N . ASN B 1 504 ? 11.188 -19.703 -8.773 1 65.19 504 ASN B N 1
ATOM 12297 C CA . ASN B 1 504 ? 12.047 -19.891 -7.605 1 65.19 504 ASN B CA 1
ATOM 12298 C C . ASN B 1 504 ? 13.258 -18.969 -7.648 1 65.19 504 ASN B C 1
ATOM 12300 O O . ASN B 1 504 ? 14.227 -19.156 -6.918 1 65.19 504 ASN B O 1
ATOM 12304 N N . ASP B 1 505 ? 13.242 -18.047 -8.547 1 67.06 505 ASP B N 1
ATOM 12305 C CA . ASP B 1 505 ? 14.25 -17 -8.68 1 67.06 505 ASP B CA 1
ATOM 12306 C C . ASP B 1 505 ? 15.633 -17.578 -8.922 1 67.06 505 ASP B C 1
ATOM 12308 O O . ASP B 1 505 ? 16.641 -17.062 -8.422 1 67.06 505 ASP B O 1
ATOM 12312 N N . LEU B 1 506 ? 15.625 -18.719 -9.531 1 68.88 506 LEU B N 1
ATOM 12313 C CA . LEU B 1 506 ? 16.891 -19.344 -9.891 1 68.88 506 LEU B CA 1
ATOM 12314 C C . LEU B 1 506 ? 17.453 -18.719 -11.172 1 68.88 506 LEU B C 1
ATOM 12316 O O . LEU B 1 506 ? 18.656 -18.812 -11.43 1 68.88 506 LEU B O 1
ATOM 12320 N N . LEU B 1 507 ? 16.547 -18.203 -11.914 1 77.75 507 LEU B N 1
ATOM 12321 C CA . LEU B 1 507 ? 16.906 -17.562 -13.172 1 77.75 507 LEU B CA 1
ATOM 12322 C C . LEU B 1 507 ? 16.5 -16.078 -13.172 1 77.75 507 LEU B C 1
ATOM 12324 O O . LEU B 1 507 ? 15.648 -15.672 -12.383 1 77.75 507 LEU B O 1
ATOM 12328 N N . CYS B 1 508 ? 17.219 -15.367 -13.977 1 81.94 508 CYS B N 1
ATOM 12329 C CA . CYS B 1 508 ? 16.859 -13.969 -14.156 1 81.94 508 CYS B CA 1
ATOM 12330 C C . CYS B 1 508 ? 15.539 -13.836 -14.898 1 81.94 508 CYS B C 1
ATOM 12332 O O . CYS B 1 508 ? 15.266 -14.594 -15.828 1 81.94 508 CYS B O 1
ATOM 12334 N N . PRO B 1 509 ? 14.641 -12.93 -14.391 1 84.38 509 PRO B N 1
ATOM 12335 C CA . PRO B 1 509 ? 13.406 -12.703 -15.156 1 84.38 509 PRO B CA 1
ATOM 12336 C C . PRO B 1 509 ? 13.68 -12.18 -16.562 1 84.38 509 PRO B C 1
ATOM 12338 O O . PRO B 1 509 ? 14.789 -11.703 -16.844 1 84.38 509 PRO B O 1
ATOM 12341 N N . PHE B 1 510 ? 12.695 -12.273 -17.438 1 88.88 510 PHE B N 1
ATOM 12342 C CA . PHE B 1 510 ? 12.906 -11.828 -18.812 1 88.88 510 PHE B CA 1
ATOM 12343 C C . PHE B 1 510 ? 11.758 -10.945 -19.281 1 88.88 510 PHE B C 1
ATOM 12345 O O . PHE B 1 510 ? 10.648 -11.031 -18.734 1 88.88 510 PHE B O 1
ATOM 12352 N N . HIS B 1 511 ? 12.047 -10.039 -20.141 1 90.75 511 HIS B N 1
ATOM 12353 C CA . HIS B 1 511 ? 11.086 -9.312 -20.953 1 90.75 511 HIS B CA 1
ATOM 12354 C C . HIS B 1 511 ? 11.133 -9.773 -22.406 1 90.75 511 HIS B C 1
ATOM 12356 O O . HIS B 1 511 ? 12.086 -9.469 -23.125 1 90.75 511 HIS B O 1
ATOM 12362 N N . TYR B 1 512 ? 10.109 -10.5 -22.75 1 93.44 512 TYR B N 1
ATOM 12363 C CA . TYR B 1 512 ? 10.008 -11.008 -24.109 1 93.44 512 TYR B CA 1
ATOM 12364 C C . TYR B 1 512 ? 9.164 -10.078 -24.969 1 93.44 512 TYR B C 1
ATOM 12366 O O . TYR B 1 512 ? 7.996 -9.82 -24.672 1 93.44 512 TYR B O 1
ATOM 12374 N N . PHE B 1 513 ? 9.758 -9.57 -26.047 1 93.81 513 PHE B N 1
ATOM 12375 C CA . PHE B 1 513 ? 9.047 -8.727 -27 1 93.81 513 PHE B CA 1
ATOM 12376 C C . PHE B 1 513 ? 8.883 -9.43 -28.344 1 93.81 513 PHE B C 1
ATOM 12378 O O . PHE B 1 513 ? 9.867 -9.711 -29.031 1 93.81 513 PHE B O 1
ATOM 12385 N N . GLY B 1 514 ? 7.652 -9.836 -28.656 1 94.62 514 GLY B N 1
ATOM 12386 C CA . GLY B 1 514 ? 7.355 -10.297 -30 1 94.62 514 GLY B CA 1
ATOM 12387 C C . GLY B 1 514 ? 7.098 -9.164 -30.984 1 94.62 514 GLY B C 1
ATOM 12388 O O . GLY B 1 514 ? 6.035 -8.539 -30.953 1 94.62 514 GLY B O 1
ATOM 12389 N N . ILE B 1 515 ? 8.031 -8.977 -31.969 1 94.25 515 ILE B N 1
ATOM 12390 C CA . ILE B 1 515 ? 8.008 -7.816 -32.844 1 94.25 515 ILE B CA 1
ATOM 12391 C C . ILE B 1 515 ? 7.723 -8.266 -34.281 1 94.25 515 ILE B C 1
ATOM 12393 O O . ILE B 1 515 ? 8.391 -9.156 -34.812 1 94.25 515 ILE B O 1
ATOM 12397 N N . PRO B 1 516 ? 6.676 -7.691 -34.906 1 92.06 516 PRO B N 1
ATOM 12398 C CA . PRO B 1 516 ? 6.461 -8.031 -36.312 1 92.06 516 PRO B CA 1
ATOM 12399 C C . PRO B 1 516 ? 7.574 -7.508 -37.219 1 92.06 516 PRO B C 1
ATOM 12401 O O . PRO B 1 516 ? 7.965 -6.344 -37.094 1 92.06 516 PRO B O 1
ATOM 12404 N N . ASP B 1 517 ? 8.125 -8.32 -38.031 1 90.19 517 ASP B N 1
ATOM 12405 C CA . ASP B 1 517 ? 9.219 -7.887 -38.906 1 90.19 517 ASP B CA 1
ATOM 12406 C C . ASP B 1 517 ? 8.766 -7.746 -40.344 1 90.19 517 ASP B C 1
ATOM 12408 O O . ASP B 1 517 ? 9.578 -7.488 -41.25 1 90.19 517 ASP B O 1
ATOM 12412 N N . GLY B 1 518 ? 7.551 -8.031 -40.656 1 87.19 518 GLY B N 1
ATOM 12413 C CA . GLY B 1 518 ? 6.953 -7.75 -41.969 1 87.19 518 GLY B CA 1
ATOM 12414 C C . GLY B 1 518 ? 7.262 -8.805 -43 1 87.19 518 GLY B C 1
ATOM 12415 O O . GLY B 1 518 ? 6.836 -8.695 -44.156 1 87.19 518 GLY B O 1
ATOM 12416 N N . THR B 1 519 ? 7.969 -9.844 -42.625 1 91.81 519 THR B N 1
ATOM 12417 C CA . THR B 1 519 ? 8.336 -10.875 -43.594 1 91.81 519 THR B CA 1
ATOM 12418 C C . THR B 1 519 ? 7.203 -11.891 -43.781 1 91.81 519 THR B C 1
ATOM 12420 O O . THR B 1 519 ? 6.449 -12.148 -42.812 1 91.81 519 THR B O 1
ATOM 12423 N N . ASP B 1 520 ? 7.051 -12.367 -44.969 1 91.19 520 ASP B N 1
ATOM 12424 C CA . ASP B 1 520 ? 6.062 -13.391 -45.312 1 91.19 520 ASP B CA 1
ATOM 12425 C C . ASP B 1 520 ? 6.73 -14.742 -45.562 1 91.19 520 ASP B C 1
ATOM 12427 O O . ASP B 1 520 ? 7.449 -14.914 -46.531 1 91.19 520 ASP B O 1
ATOM 12431 N N . LEU B 1 521 ? 6.52 -15.664 -44.688 1 92.81 521 LEU B N 1
ATOM 12432 C CA . LEU B 1 521 ? 7.164 -16.969 -44.781 1 92.81 521 LEU B CA 1
ATOM 12433 C C . LEU B 1 521 ? 6.191 -18.031 -45.312 1 92.81 521 LEU B C 1
ATOM 12435 O O . LEU B 1 521 ? 6.539 -19.203 -45.406 1 92.81 521 LEU B O 1
ATOM 12439 N N . THR B 1 522 ? 5.004 -17.688 -45.719 1 88.81 522 THR B N 1
ATOM 12440 C CA . THR B 1 522 ? 3.928 -18.609 -46.062 1 88.81 522 THR B CA 1
ATOM 12441 C C . THR B 1 522 ? 4.273 -19.422 -47.312 1 88.81 522 THR B C 1
ATOM 12443 O O . THR B 1 522 ? 3.783 -20.547 -47.469 1 88.81 522 THR B O 1
ATOM 12446 N N . ASN B 1 523 ? 5.184 -18.891 -48.125 1 87.56 523 ASN B N 1
ATOM 12447 C CA . ASN B 1 523 ? 5.465 -19.547 -49.375 1 87.56 523 ASN B CA 1
ATOM 12448 C C . ASN B 1 523 ? 6.836 -20.203 -49.375 1 87.56 523 ASN B C 1
ATOM 12450 O O . ASN B 1 523 ? 7.309 -20.672 -50.438 1 87.56 523 ASN B O 1
ATOM 12454 N N . LEU B 1 524 ? 7.473 -20.25 -48.312 1 91.25 524 LEU B N 1
ATOM 12455 C CA . LEU B 1 524 ? 8.797 -20.859 -48.219 1 91.25 524 LEU B CA 1
ATOM 12456 C C . LEU B 1 524 ? 8.695 -22.375 -48.156 1 91.25 524 LEU B C 1
ATOM 12458 O O . LEU B 1 524 ? 7.656 -22.922 -47.781 1 91.25 524 LEU B O 1
ATOM 12462 N N . GLY B 1 525 ? 9.758 -23.047 -48.562 1 85.88 525 GLY B N 1
ATOM 12463 C CA . GLY B 1 525 ? 9.805 -24.5 -48.531 1 85.88 525 GLY B CA 1
ATOM 12464 C C . GLY B 1 525 ? 9.758 -25.062 -47.125 1 85.88 525 GLY B C 1
ATOM 12465 O O . GLY B 1 525 ? 10.312 -24.469 -46.188 1 85.88 525 GLY B O 1
ATOM 12466 N N . TRP B 1 526 ? 9.008 -26.078 -46.938 1 82.31 526 TRP B N 1
ATOM 12467 C CA . TRP B 1 526 ? 8.82 -26.766 -45.656 1 82.31 526 TRP B CA 1
ATOM 12468 C C . TRP B 1 526 ? 9.211 -28.234 -45.75 1 82.31 526 TRP B C 1
ATOM 12470 O O . TRP B 1 526 ? 8.641 -28.984 -46.562 1 82.31 526 TRP B O 1
ATOM 12480 N N . GLN B 1 527 ? 10.367 -28.578 -45.156 1 72.56 527 GLN B N 1
ATOM 12481 C CA . GLN B 1 527 ? 10.844 -29.953 -45.188 1 72.56 527 GLN B CA 1
ATOM 12482 C C . GLN B 1 527 ? 11.102 -30.484 -43.781 1 72.56 527 GLN B C 1
ATOM 12484 O O . GLN B 1 527 ? 11.719 -29.812 -42.969 1 72.56 527 GLN B O 1
ATOM 12489 N N . LYS B 1 528 ? 10.695 -31.703 -43.469 1 63.06 528 LYS B N 1
ATOM 12490 C CA . LYS B 1 528 ? 10.914 -32.406 -42.219 1 63.06 528 LYS B CA 1
ATOM 12491 C C . LYS B 1 528 ? 10.5 -31.562 -41 1 63.06 528 LYS B C 1
ATOM 12493 O O . LYS B 1 528 ? 11.258 -31.422 -40.062 1 63.06 528 LYS B O 1
ATOM 12498 N N . GLY B 1 529 ? 9.383 -30.844 -41.156 1 68.06 529 GLY B N 1
ATOM 12499 C CA . GLY B 1 529 ? 8.797 -30.125 -40.031 1 68.06 529 GLY B CA 1
ATOM 12500 C C . GLY B 1 529 ? 9.414 -28.766 -39.812 1 68.06 529 GLY B C 1
ATOM 12501 O O . GLY B 1 529 ? 9.141 -28.109 -38.812 1 68.06 529 GLY B O 1
ATOM 12502 N N . ALA B 1 530 ? 10.281 -28.312 -40.719 1 78.25 530 ALA B N 1
ATOM 12503 C CA . ALA B 1 530 ? 10.914 -27.016 -40.562 1 78.25 530 ALA B CA 1
ATOM 12504 C C . ALA B 1 530 ? 11.125 -26.344 -41.938 1 78.25 530 ALA B C 1
ATOM 12506 O O . ALA B 1 530 ? 11.047 -27 -42.969 1 78.25 530 ALA B O 1
ATOM 12507 N N . TYR B 1 531 ? 11.344 -25.062 -41.938 1 86.62 531 TYR B N 1
ATOM 12508 C CA . TYR B 1 531 ? 11.688 -24.328 -43.156 1 86.62 531 TYR B CA 1
ATOM 12509 C C . TYR B 1 531 ? 13.047 -24.75 -43.688 1 86.62 531 TYR B C 1
ATOM 12511 O O . TYR B 1 531 ? 13.938 -25.125 -42.906 1 86.62 531 TYR B O 1
ATOM 12519 N N . THR B 1 532 ? 13.219 -24.688 -44.969 1 87.5 532 THR B N 1
ATOM 12520 C CA . THR B 1 532 ? 14.531 -24.953 -45.531 1 87.5 532 THR B CA 1
ATOM 12521 C C . THR B 1 532 ? 15.469 -23.766 -45.281 1 87.5 532 THR B C 1
ATOM 12523 O O . THR B 1 532 ? 15.102 -22.609 -45.5 1 87.5 532 THR B O 1
ATOM 12526 N N . ASP B 1 533 ? 16.703 -24.031 -44.875 1 87.44 533 ASP B N 1
ATOM 12527 C CA . ASP B 1 533 ? 17.688 -23 -44.531 1 87.44 533 ASP B CA 1
ATOM 12528 C C . ASP B 1 533 ? 17.984 -22.125 -45.75 1 87.44 533 ASP B C 1
ATOM 12530 O O . ASP B 1 533 ? 18.203 -20.922 -45.594 1 87.44 533 ASP B O 1
ATOM 12534 N N . GLN B 1 534 ? 18.031 -22.672 -46.844 1 88.19 534 GLN B N 1
ATOM 12535 C CA . GLN B 1 534 ? 18.359 -21.938 -48.062 1 88.19 534 GLN B CA 1
ATOM 12536 C C . GLN B 1 534 ? 17.297 -20.875 -48.344 1 88.19 534 GLN B C 1
ATOM 12538 O O . GLN B 1 534 ? 17.625 -19.75 -48.719 1 88.19 534 GLN B O 1
ATOM 12543 N N . ASP B 1 535 ? 16.031 -21.266 -48.25 1 91.19 535 ASP B N 1
ATOM 12544 C CA . ASP B 1 535 ? 14.961 -20.312 -48.5 1 91.19 535 ASP B CA 1
ATOM 12545 C C . ASP B 1 535 ? 14.977 -19.172 -47.469 1 91.19 535 ASP B C 1
ATOM 12547 O O . ASP B 1 535 ? 14.734 -18.016 -47.844 1 91.19 535 ASP B O 1
ATOM 12551 N N . LEU B 1 536 ? 15.211 -19.5 -46.281 1 92.19 536 LEU B N 1
ATOM 12552 C CA . LEU B 1 536 ? 15.289 -18.484 -45.219 1 92.19 536 LEU B CA 1
ATOM 12553 C C . LEU B 1 536 ? 16.469 -17.547 -45.469 1 92.19 536 LEU B C 1
ATOM 12555 O O . LEU B 1 536 ? 16.375 -16.328 -45.25 1 92.19 536 LEU B O 1
ATOM 12559 N N . ASP B 1 537 ? 17.594 -18.156 -45.875 1 92.56 537 ASP B N 1
ATOM 12560 C CA . ASP B 1 537 ? 18.781 -17.375 -46.156 1 92.56 537 ASP B CA 1
ATOM 12561 C C . ASP B 1 537 ? 18.5 -16.359 -47.281 1 92.56 537 ASP B C 1
ATOM 12563 O O . ASP B 1 537 ? 18.891 -15.195 -47.188 1 92.56 537 ASP B O 1
ATOM 12567 N N . ASN B 1 538 ? 17.844 -16.781 -48.312 1 91.25 538 ASN B N 1
ATOM 12568 C CA . ASN B 1 538 ? 17.516 -15.914 -49.438 1 91.25 538 ASN B CA 1
ATOM 12569 C C . ASN B 1 538 ? 16.625 -14.758 -49 1 91.25 538 ASN B C 1
ATOM 12571 O O . ASN B 1 538 ? 16.703 -13.664 -49.562 1 91.25 538 ASN B O 1
ATOM 12575 N N . LEU B 1 539 ? 15.82 -15.031 -48.094 1 91.19 539 LEU B N 1
ATOM 12576 C CA . LEU B 1 539 ? 14.867 -14.031 -47.625 1 91.19 539 LEU B CA 1
ATOM 12577 C C . LEU B 1 539 ? 15.531 -13.031 -46.688 1 91.19 539 LEU B C 1
ATOM 12579 O O . LEU B 1 539 ? 15.25 -11.836 -46.75 1 91.19 539 LEU B O 1
ATOM 12583 N N . TYR B 1 540 ? 16.406 -13.477 -45.781 1 93.25 540 TYR B N 1
ATOM 12584 C CA . TYR B 1 540 ? 16.875 -12.664 -44.688 1 93.25 540 TYR B CA 1
ATOM 12585 C C . TYR B 1 540 ? 18.219 -12.023 -45 1 93.25 540 TYR B C 1
ATOM 12587 O O . TYR B 1 540 ? 18.484 -10.875 -44.625 1 93.25 540 TYR B O 1
ATOM 12595 N N . THR B 1 541 ? 19.078 -12.82 -45.656 1 92.5 541 THR B N 1
ATOM 12596 C CA . THR B 1 541 ? 20.406 -12.297 -45.969 1 92.5 541 THR B CA 1
ATOM 12597 C C . THR B 1 541 ? 20.328 -11.18 -47 1 92.5 541 THR B C 1
ATOM 12599 O O . THR B 1 541 ? 19.734 -11.352 -48.062 1 92.5 541 THR B O 1
ATOM 12602 N N . GLY B 1 542 ? 20.891 -9.992 -46.656 1 90.06 542 GLY B N 1
ATOM 12603 C CA . GLY B 1 542 ? 20.875 -8.844 -47.531 1 90.06 542 GLY B CA 1
ATOM 12604 C C . GLY B 1 542 ? 19.625 -8 -47.406 1 90.06 542 GLY B C 1
ATOM 12605 O O . GLY B 1 542 ? 19.469 -6.992 -48.094 1 90.06 542 GLY B O 1
ATOM 12606 N N . ASN B 1 543 ? 18.734 -8.414 -46.594 1 93.75 543 ASN B N 1
ATOM 12607 C CA . ASN B 1 543 ? 17.516 -7.641 -46.344 1 93.75 543 ASN B CA 1
ATOM 12608 C C . ASN B 1 543 ? 17.781 -6.461 -45.438 1 93.75 543 ASN B C 1
ATOM 12610 O O . ASN B 1 543 ? 17.531 -6.543 -44.219 1 93.75 543 ASN B O 1
ATOM 12614 N N . HIS B 1 544 ? 18.094 -5.367 -46 1 93.38 544 HIS B N 1
ATOM 12615 C CA . HIS B 1 544 ? 18.484 -4.18 -45.25 1 93.38 544 HIS B CA 1
ATOM 12616 C C . HIS B 1 544 ? 17.312 -3.58 -44.5 1 93.38 544 HIS B C 1
ATOM 12618 O O . HIS B 1 544 ? 17.484 -3.027 -43.406 1 93.38 544 HIS B O 1
ATOM 12624 N N . ALA B 1 545 ? 16.172 -3.729 -45.094 1 92.12 545 ALA B N 1
ATOM 12625 C CA . ALA B 1 545 ? 14.984 -3.193 -44.438 1 92.12 545 ALA B CA 1
ATOM 12626 C C . ALA B 1 545 ? 14.727 -3.904 -43.094 1 92.12 545 ALA B C 1
ATOM 12628 O O . ALA B 1 545 ? 14.398 -3.264 -42.094 1 92.12 545 ALA B O 1
ATOM 12629 N N . ARG B 1 546 ? 14.82 -5.203 -43.094 1 94.88 546 ARG B N 1
ATOM 12630 C CA . ARG B 1 546 ? 14.625 -5.98 -41.875 1 94.88 546 ARG B CA 1
ATOM 12631 C C . ARG B 1 546 ? 15.711 -5.672 -40.875 1 94.88 546 ARG B C 1
ATOM 12633 O O . ARG B 1 546 ? 15.438 -5.57 -39.656 1 94.88 546 ARG B O 1
ATOM 12640 N N . ALA B 1 547 ? 16.953 -5.59 -41.312 1 95.56 547 ALA B N 1
ATOM 12641 C CA . ALA B 1 547 ? 18.062 -5.277 -40.406 1 95.56 547 ALA B CA 1
ATOM 12642 C C . ALA B 1 547 ? 17.875 -3.918 -39.75 1 95.56 547 ALA B C 1
ATOM 12644 O O . ALA B 1 547 ? 18.234 -3.734 -38.594 1 95.56 547 ALA B O 1
ATOM 12645 N N . ARG B 1 548 ? 17.297 -2.996 -40.469 1 94.56 548 ARG B N 1
ATOM 12646 C CA . ARG B 1 548 ? 17.016 -1.679 -39.906 1 94.56 548 ARG B CA 1
ATOM 12647 C C . ARG B 1 548 ? 15.969 -1.77 -38.781 1 94.56 548 ARG B C 1
ATOM 12649 O O . ARG B 1 548 ? 16.031 -1.013 -37.812 1 94.56 548 ARG B O 1
ATOM 12656 N N . ILE B 1 549 ? 14.953 -2.604 -39 1 93.62 549 ILE B N 1
ATOM 12657 C CA . ILE B 1 549 ? 13.93 -2.812 -37.969 1 93.62 549 ILE B CA 1
ATOM 12658 C C . ILE B 1 549 ? 14.578 -3.352 -36.688 1 93.62 549 ILE B C 1
ATOM 12660 O O . ILE B 1 549 ? 14.227 -2.936 -35.594 1 93.62 549 ILE B O 1
ATOM 12664 N N . VAL B 1 550 ? 15.531 -4.254 -36.844 1 95.5 550 VAL B N 1
ATOM 12665 C CA . VAL B 1 550 ? 16.203 -4.859 -35.719 1 95.5 550 VAL B CA 1
ATOM 12666 C C . VAL B 1 550 ? 16.953 -3.787 -34.938 1 95.5 550 VAL B C 1
ATOM 12668 O O . VAL B 1 550 ? 16.844 -3.707 -33.719 1 95.5 550 VAL B O 1
ATOM 12671 N N . VAL B 1 551 ? 17.688 -2.953 -35.594 1 95.12 551 VAL B N 1
ATOM 12672 C CA . VAL B 1 551 ? 18.469 -1.905 -34.969 1 95.12 551 VAL B CA 1
ATOM 12673 C C . VAL B 1 551 ? 17.531 -0.899 -34.281 1 95.12 551 VAL B C 1
ATOM 12675 O O . VAL B 1 551 ? 17.812 -0.427 -33.188 1 95.12 551 VAL B O 1
ATOM 12678 N N . LYS B 1 552 ? 16.469 -0.617 -34.906 1 91.94 552 LYS B N 1
ATOM 12679 C CA . LYS B 1 552 ? 15.492 0.315 -34.344 1 91.94 552 LYS B CA 1
ATOM 12680 C C . LYS B 1 552 ? 14.906 -0.22 -33.062 1 91.94 552 LYS B C 1
ATOM 12682 O O . LYS B 1 552 ? 14.734 0.53 -32.094 1 91.94 552 LYS B O 1
ATOM 12687 N N . GLN B 1 553 ? 14.555 -1.47 -33.031 1 92.06 553 GLN B N 1
ATOM 12688 C CA . GLN B 1 553 ? 13.969 -2.08 -31.844 1 92.06 553 GLN B CA 1
ATOM 12689 C C . GLN B 1 553 ? 14.969 -2.119 -30.688 1 92.06 553 GLN B C 1
ATOM 12691 O O . GLN B 1 553 ? 14.594 -1.993 -29.516 1 92.06 553 GLN B O 1
ATOM 12696 N N . ILE B 1 554 ? 16.266 -2.295 -30.969 1 93.81 554 ILE B N 1
ATOM 12697 C CA . ILE B 1 554 ? 17.297 -2.244 -29.953 1 93.81 554 ILE B CA 1
ATOM 12698 C C . ILE B 1 554 ? 17.344 -0.851 -29.328 1 93.81 554 ILE B C 1
ATOM 12700 O O . ILE B 1 554 ? 17.406 -0.713 -28.109 1 93.81 554 ILE B O 1
ATOM 12704 N N . ARG B 1 555 ? 17.25 0.109 -30.109 1 86.88 555 ARG B N 1
ATOM 12705 C CA . ARG B 1 555 ? 17.281 1.482 -29.609 1 86.88 555 ARG B CA 1
ATOM 12706 C C . ARG B 1 555 ? 16.031 1.792 -28.781 1 86.88 555 ARG B C 1
ATOM 12708 O O . ARG B 1 555 ? 16.094 2.596 -27.844 1 86.88 555 ARG B O 1
ATOM 12715 N N . ASP B 1 556 ? 14.984 1.147 -29.141 1 85.06 556 ASP B N 1
ATOM 12716 C CA . ASP B 1 556 ? 13.711 1.398 -28.469 1 85.06 556 ASP B CA 1
ATOM 12717 C C . ASP B 1 556 ? 13.617 0.636 -27.156 1 85.06 556 ASP B C 1
ATOM 12719 O O . ASP B 1 556 ? 12.984 1.1 -26.203 1 85.06 556 ASP B O 1
ATOM 12723 N N . LYS B 1 557 ? 14.18 -0.555 -27.094 1 89.75 557 LYS B N 1
ATOM 12724 C CA . LYS B 1 557 ? 13.914 -1.45 -25.969 1 89.75 557 LYS B CA 1
ATOM 12725 C C . LYS B 1 557 ? 15.117 -1.545 -25.047 1 89.75 557 LYS B C 1
ATOM 12727 O O . LYS B 1 557 ? 14.977 -1.927 -23.875 1 89.75 557 LYS B O 1
ATOM 12732 N N . VAL B 1 558 ? 16.281 -1.266 -25.547 1 89 558 VAL B N 1
ATOM 12733 C CA . VAL B 1 558 ? 17.484 -1.376 -24.75 1 89 558 VAL B CA 1
ATOM 12734 C C . VAL B 1 558 ? 17.906 0.004 -24.234 1 89 558 VAL B C 1
ATOM 12736 O O . VAL B 1 558 ? 18.016 0.952 -25.016 1 89 558 VAL B O 1
ATOM 12739 N N . SER B 1 559 ? 18.094 0.202 -23 1 79.88 559 SER B N 1
ATOM 12740 C CA . SER B 1 559 ? 18.359 1.479 -22.344 1 79.88 559 SER B CA 1
ATOM 12741 C C . SER B 1 559 ? 19.672 2.082 -22.828 1 79.88 559 SER B C 1
ATOM 12743 O O . SER B 1 559 ? 19.734 3.271 -23.141 1 79.88 559 SER B O 1
ATOM 12745 N N . HIS B 1 560 ? 20.75 1.22 -22.875 1 84.62 560 HIS B N 1
ATOM 12746 C CA . HIS B 1 560 ? 22.062 1.644 -23.328 1 84.62 560 HIS B CA 1
ATOM 12747 C C . HIS B 1 560 ? 22.625 0.676 -24.359 1 84.62 560 HIS B C 1
ATOM 12749 O O . HIS B 1 560 ? 23.484 -0.147 -24.047 1 84.62 560 HIS B O 1
ATOM 12755 N N . PRO B 1 561 ? 22.297 0.89 -25.578 1 90.62 561 PRO B N 1
ATOM 12756 C CA . PRO B 1 561 ? 22.734 -0.025 -26.641 1 90.62 561 PRO B CA 1
ATOM 12757 C C . PRO B 1 561 ? 24.266 -0.137 -26.703 1 90.62 561 PRO B C 1
ATOM 12759 O O . PRO B 1 561 ? 24.781 -1.186 -27.094 1 90.62 561 PRO B O 1
ATOM 12762 N N . GLY B 1 562 ? 24.922 0.987 -26.281 1 88.94 562 GLY B N 1
ATOM 12763 C CA . GLY B 1 562 ? 26.375 0.965 -26.297 1 88.94 562 GLY B CA 1
ATOM 12764 C C . GLY B 1 562 ? 26.969 0.017 -25.281 1 88.94 562 GLY B C 1
ATOM 12765 O O . GLY B 1 562 ? 28.125 -0.399 -25.406 1 88.94 562 GLY B O 1
ATOM 12766 N N . ALA B 1 563 ? 26.281 -0.352 -24.312 1 88.75 563 ALA B N 1
ATOM 12767 C CA . ALA B 1 563 ? 26.781 -1.235 -23.266 1 88.75 563 ALA B CA 1
ATOM 12768 C C . ALA B 1 563 ? 26.078 -2.594 -23.312 1 88.75 563 ALA B C 1
ATOM 12770 O O . ALA B 1 563 ? 26.297 -3.443 -22.453 1 88.75 563 ALA B O 1
ATOM 12771 N N . MET B 1 564 ? 25.406 -2.822 -24.391 1 92.31 564 MET B N 1
ATOM 12772 C CA . MET B 1 564 ? 24.625 -4.043 -24.531 1 92.31 564 MET B CA 1
ATOM 12773 C C . MET B 1 564 ? 25.531 -5.25 -24.75 1 92.31 564 MET B C 1
ATOM 12775 O O . MET B 1 564 ? 26.562 -5.145 -25.406 1 92.31 564 MET B O 1
ATOM 12779 N N . LYS B 1 565 ? 25.266 -6.355 -24.172 1 94.38 565 LYS B N 1
ATOM 12780 C CA . LYS B 1 565 ? 25.891 -7.652 -24.422 1 94.38 565 LYS B CA 1
ATOM 12781 C C . LYS B 1 565 ? 24.891 -8.633 -25.031 1 94.38 565 LYS B C 1
ATOM 12783 O O . LYS B 1 565 ? 24.234 -9.375 -24.312 1 94.38 565 LYS B O 1
ATOM 12788 N N . ALA B 1 566 ? 24.891 -8.703 -26.344 1 95.69 566 ALA B N 1
ATOM 12789 C CA . ALA B 1 566 ? 23.797 -9.375 -27.047 1 95.69 566 ALA B CA 1
ATOM 12790 C C . ALA B 1 566 ? 24.312 -10.586 -27.828 1 95.69 566 ALA B C 1
ATOM 12792 O O . ALA B 1 566 ? 25.469 -10.617 -28.234 1 95.69 566 ALA B O 1
ATOM 12793 N N . LEU B 1 567 ? 23.5 -11.586 -27.906 1 93.5 567 LEU B N 1
ATOM 12794 C CA . LEU B 1 567 ? 23.672 -12.719 -28.797 1 93.5 567 LEU B CA 1
ATOM 12795 C C . LEU B 1 567 ? 22.594 -12.734 -29.875 1 93.5 567 LEU B C 1
ATOM 12797 O O . LEU B 1 567 ? 21.406 -12.594 -29.562 1 93.5 567 LEU B O 1
ATOM 12801 N N . GLY B 1 568 ? 23.031 -12.781 -31.109 1 95.38 568 GLY B N 1
ATOM 12802 C CA . GLY B 1 568 ? 22.094 -12.867 -32.219 1 95.38 568 GLY B CA 1
ATOM 12803 C C . GLY B 1 568 ? 22.062 -14.234 -32.875 1 95.38 568 GLY B C 1
ATOM 12804 O O . GLY B 1 568 ? 23.109 -14.734 -33.312 1 95.38 568 GLY B O 1
ATOM 12805 N N . PHE B 1 569 ? 20.906 -14.828 -33 1 93.19 569 PHE B N 1
ATOM 12806 C CA . PHE B 1 569 ? 20.766 -16.141 -33.594 1 93.19 569 PHE B CA 1
ATOM 12807 C C . PHE B 1 569 ? 20.281 -16.031 -35.031 1 93.19 569 PHE B C 1
ATOM 12809 O O . PHE B 1 569 ? 19.156 -15.602 -35.312 1 93.19 569 PHE B O 1
ATOM 12816 N N . CYS B 1 570 ? 21.141 -16.391 -35.938 1 94.44 570 CYS B N 1
ATOM 12817 C CA . CYS B 1 570 ? 20.875 -16.234 -37.344 1 94.44 570 CYS B CA 1
ATOM 12818 C C . CYS B 1 570 ? 20.578 -17.562 -38 1 94.44 570 CYS B C 1
ATOM 12820 O O . CYS B 1 570 ? 20.688 -18.625 -37.375 1 94.44 570 CYS B O 1
ATOM 12822 N N . VAL B 1 571 ? 20.188 -17.531 -39.281 1 91.12 571 VAL B N 1
ATOM 12823 C CA . VAL B 1 571 ? 19.734 -18.719 -40 1 91.12 571 VAL B CA 1
ATOM 12824 C C . VAL B 1 571 ? 20.953 -19.438 -40.594 1 91.12 571 VAL B C 1
ATOM 12826 O O . VAL B 1 571 ? 21.047 -20.672 -40.5 1 91.12 571 VAL B O 1
ATOM 12829 N N . THR B 1 572 ? 21.828 -18.641 -41.25 1 92.69 572 THR B N 1
ATOM 12830 C CA . THR B 1 572 ? 23 -19.188 -41.938 1 92.69 572 THR B CA 1
ATOM 12831 C C . THR B 1 572 ? 24.25 -18.375 -41.594 1 92.69 572 THR B C 1
ATOM 12833 O O . THR B 1 572 ? 24.156 -17.312 -40.969 1 92.69 572 THR B O 1
ATOM 12836 N N . LYS B 1 573 ? 25.453 -18.938 -42.031 1 92.56 573 LYS B N 1
ATOM 12837 C CA . LYS B 1 573 ? 26.703 -18.219 -41.844 1 92.56 573 LYS B CA 1
ATOM 12838 C C . LYS B 1 573 ? 26.688 -16.891 -42.594 1 92.56 573 LYS B C 1
ATOM 12840 O O . LYS B 1 573 ? 27.156 -15.867 -42.094 1 92.56 573 LYS B O 1
ATOM 12845 N N . ALA B 1 574 ? 26.156 -16.938 -43.719 1 94.06 574 ALA B N 1
ATOM 12846 C CA . ALA B 1 574 ? 26.078 -15.727 -44.531 1 94.06 574 ALA B CA 1
ATOM 12847 C C . ALA B 1 574 ? 25.203 -14.68 -43.844 1 94.06 574 ALA B C 1
ATOM 12849 O O . ALA B 1 574 ? 25.531 -13.484 -43.875 1 94.06 574 ALA B O 1
ATOM 12850 N N . HIS B 1 575 ? 24.078 -15.133 -43.375 1 95.88 575 HIS B N 1
ATOM 12851 C CA . HIS B 1 575 ? 23.172 -14.227 -42.656 1 95.88 575 HIS B CA 1
ATOM 12852 C C . HIS B 1 575 ? 23.875 -13.617 -41.438 1 95.88 575 HIS B C 1
ATOM 12854 O O . HIS B 1 575 ? 23.719 -12.422 -41.188 1 95.88 575 HIS B O 1
ATOM 12860 N N . ALA B 1 576 ? 24.641 -14.383 -40.688 1 95.88 576 ALA B N 1
ATOM 12861 C CA . ALA B 1 576 ? 25.359 -13.906 -39.5 1 95.88 576 ALA B CA 1
ATOM 12862 C C . ALA B 1 576 ? 26.375 -12.836 -39.875 1 95.88 576 ALA B C 1
ATOM 12864 O O . ALA B 1 576 ? 26.484 -11.812 -39.188 1 95.88 576 ALA B O 1
ATOM 12865 N N . HIS B 1 577 ? 27.094 -13.086 -40.969 1 95.75 577 HIS B N 1
ATOM 12866 C CA . HIS B 1 577 ? 28.078 -12.109 -41.406 1 95.75 577 HIS B CA 1
ATOM 12867 C C . HIS B 1 577 ? 27.406 -10.844 -41.938 1 95.75 577 HIS B C 1
ATOM 12869 O O . HIS B 1 577 ? 27.922 -9.734 -41.719 1 95.75 577 HIS B O 1
ATOM 12875 N N . PHE B 1 578 ? 26.344 -11.031 -42.562 1 96.25 578 PHE B N 1
ATOM 12876 C CA . PHE B 1 578 ? 25.578 -9.883 -43.031 1 96.25 578 PHE B CA 1
ATOM 12877 C C . PHE B 1 578 ? 25.141 -9.008 -41.875 1 96.25 578 PHE B C 1
ATOM 12879 O O . PHE B 1 578 ? 25.297 -7.785 -41.906 1 96.25 578 PHE B O 1
ATOM 12886 N N . MET B 1 579 ? 24.5 -9.625 -40.875 1 97.5 579 MET B N 1
ATOM 12887 C CA . MET B 1 579 ? 24.016 -8.883 -39.719 1 97.5 579 MET B CA 1
ATOM 12888 C C . MET B 1 579 ? 25.172 -8.188 -39 1 97.5 579 MET B C 1
ATOM 12890 O O . MET B 1 579 ? 25.047 -7.043 -38.562 1 97.5 579 MET B O 1
ATOM 12894 N N . ALA B 1 580 ? 26.328 -8.898 -38.844 1 97.25 580 ALA B N 1
ATOM 12895 C CA . ALA B 1 580 ? 27.484 -8.297 -38.188 1 97.25 580 ALA B CA 1
ATOM 12896 C C . ALA B 1 580 ? 27.953 -7.062 -38.938 1 97.25 580 ALA B C 1
ATOM 12898 O O . ALA B 1 580 ? 28.281 -6.035 -38.344 1 97.25 580 ALA B O 1
ATOM 12899 N N . ASP B 1 581 ? 28 -7.156 -40.188 1 96.56 581 ASP B N 1
ATOM 12900 C CA . ASP B 1 581 ? 28.422 -6.035 -41.031 1 96.56 581 ASP B CA 1
ATOM 12901 C C . ASP B 1 581 ? 27.453 -4.859 -40.906 1 96.56 581 ASP B C 1
ATOM 12903 O O . ASP B 1 581 ? 27.875 -3.707 -40.812 1 96.56 581 ASP B O 1
ATOM 12907 N N . PHE B 1 582 ? 26.234 -5.188 -41.031 1 96.56 582 PHE B N 1
ATOM 12908 C CA . PHE B 1 582 ? 25.219 -4.141 -40.906 1 96.56 582 PHE B CA 1
ATOM 12909 C C . PHE B 1 582 ? 25.312 -3.434 -39.562 1 96.56 582 PHE B C 1
ATOM 12911 O O . PHE B 1 582 ? 25.203 -2.209 -39.5 1 96.56 582 PHE B O 1
ATOM 12918 N N . PHE B 1 583 ? 25.453 -4.176 -38.469 1 97.25 583 PHE B N 1
ATOM 12919 C CA . PHE B 1 583 ? 25.531 -3.607 -37.125 1 97.25 583 PHE B CA 1
ATOM 12920 C C . PHE B 1 583 ? 26.766 -2.73 -37 1 97.25 583 PHE B C 1
ATOM 12922 O O . PHE B 1 583 ? 26.719 -1.686 -36.344 1 97.25 583 PHE B O 1
ATOM 12929 N N . ARG B 1 584 ? 27.859 -3.1 -37.594 1 96.25 584 ARG B N 1
ATOM 12930 C CA . ARG B 1 584 ? 29.062 -2.268 -37.594 1 96.25 584 ARG B CA 1
ATOM 12931 C C . ARG B 1 584 ? 28.812 -0.946 -38.312 1 96.25 584 ARG B C 1
ATOM 12933 O O . ARG B 1 584 ? 29.281 0.106 -37.875 1 96.25 584 ARG B O 1
ATOM 12940 N N . GLN B 1 585 ? 28.109 -1.031 -39.312 1 94.81 585 GLN B N 1
ATOM 12941 C CA . GLN B 1 585 ? 27.766 0.177 -40.031 1 94.81 585 GLN B CA 1
ATOM 12942 C C . GLN B 1 585 ? 26.859 1.084 -39.219 1 94.81 585 GLN B C 1
ATOM 12944 O O . GLN B 1 585 ? 26.891 2.307 -39.375 1 94.81 585 GLN B O 1
ATOM 12949 N N . ALA B 1 586 ? 26.031 0.445 -38.469 1 94.25 586 ALA B N 1
ATOM 12950 C CA . ALA B 1 586 ? 25.094 1.199 -37.625 1 94.25 586 ALA B CA 1
ATOM 12951 C C . ALA B 1 586 ? 25.781 1.721 -36.375 1 94.25 586 ALA B C 1
ATOM 12953 O O . ALA B 1 586 ? 25.156 2.352 -35.531 1 94.25 586 ALA B O 1
ATOM 12954 N N . GLY B 1 587 ? 27.094 1.434 -36.188 1 92.81 587 GLY B N 1
ATOM 12955 C CA . GLY B 1 587 ? 27.859 2.027 -35.094 1 92.81 587 GLY B CA 1
ATOM 12956 C C . GLY B 1 587 ? 28.109 1.066 -33.938 1 92.81 587 GLY B C 1
ATOM 12957 O O . GLY B 1 587 ? 28.672 1.45 -32.906 1 92.81 587 GLY B O 1
ATOM 12958 N N . PHE B 1 588 ? 27.734 -0.214 -34.094 1 95.56 588 PHE B N 1
ATOM 12959 C CA . PHE B 1 588 ? 27.953 -1.201 -33.031 1 95.56 588 PHE B CA 1
ATOM 12960 C C . PHE B 1 588 ? 29.234 -1.986 -33.312 1 95.56 588 PHE B C 1
ATOM 12962 O O . PHE B 1 588 ? 29.672 -2.1 -34.438 1 95.56 588 PHE B O 1
ATOM 12969 N N . GLN B 1 589 ? 29.891 -2.406 -32.281 1 96.5 589 GLN B N 1
ATOM 12970 C CA . GLN B 1 589 ? 30.938 -3.414 -32.438 1 96.5 589 GLN B CA 1
ATOM 12971 C C . GLN B 1 589 ? 30.344 -4.82 -32.469 1 96.5 589 GLN B C 1
ATOM 12973 O O . GLN B 1 589 ? 29.906 -5.336 -31.438 1 96.5 589 GLN B O 1
ATOM 12978 N N . ALA B 1 590 ? 30.344 -5.414 -33.625 1 97.06 590 ALA B N 1
ATOM 12979 C CA . ALA B 1 590 ? 29.672 -6.699 -33.812 1 97.06 590 ALA B CA 1
ATOM 12980 C C . ALA B 1 590 ? 30.578 -7.688 -34.531 1 97.06 590 ALA B C 1
ATOM 12982 O O . ALA B 1 590 ? 31.406 -7.293 -35.375 1 97.06 590 ALA B O 1
ATOM 12983 N N . VAL B 1 591 ? 30.469 -8.938 -34.219 1 95.75 591 VAL B N 1
ATOM 12984 C CA . VAL B 1 591 ? 31.25 -9.984 -34.844 1 95.75 591 VAL B CA 1
ATOM 12985 C C . VAL B 1 591 ? 30.359 -11.18 -35.156 1 95.75 591 VAL B C 1
ATOM 12987 O O . VAL B 1 591 ? 29.328 -11.383 -34.531 1 95.75 591 VAL B O 1
ATOM 12990 N N . ALA B 1 592 ? 30.656 -11.883 -36.25 1 95.19 592 ALA B N 1
ATOM 12991 C CA . ALA B 1 592 ? 30 -13.141 -36.562 1 95.19 592 ALA B CA 1
ATOM 12992 C C . ALA B 1 592 ? 30.922 -14.328 -36.312 1 95.19 592 ALA B C 1
ATOM 12994 O O . ALA B 1 592 ? 32.094 -14.312 -36.688 1 95.19 592 ALA B O 1
ATOM 12995 N N . LEU B 1 593 ? 30.438 -15.227 -35.562 1 90.38 593 LEU B N 1
ATOM 12996 C CA . LEU B 1 593 ? 31.188 -16.453 -35.281 1 90.38 593 LEU B CA 1
ATOM 12997 C C . LEU B 1 593 ? 30.5 -17.656 -35.906 1 90.38 593 LEU B C 1
ATOM 12999 O O . LEU B 1 593 ? 29.281 -17.766 -35.875 1 90.38 593 LEU B O 1
ATOM 13003 N N . ASP B 1 594 ? 31.25 -18.469 -36.531 1 85.5 594 ASP B N 1
ATOM 13004 C CA . ASP B 1 594 ? 30.719 -19.688 -37.125 1 85.5 594 ASP B CA 1
ATOM 13005 C C . ASP B 1 594 ? 31.703 -20.844 -36.938 1 85.5 594 ASP B C 1
ATOM 13007 O O . ASP B 1 594 ? 32.688 -20.734 -36.188 1 85.5 594 ASP B O 1
ATOM 13011 N N . SER B 1 595 ? 31.391 -22.016 -37.438 1 75.88 595 SER B N 1
ATOM 13012 C CA . SER B 1 595 ? 32.156 -23.234 -37.25 1 75.88 595 SER B CA 1
ATOM 13013 C C . SER B 1 595 ? 33.562 -23.109 -37.812 1 75.88 595 SER B C 1
ATOM 13015 O O . SER B 1 595 ? 34.5 -23.812 -37.375 1 75.88 595 SER B O 1
ATOM 13017 N N . GLU B 1 596 ? 33.719 -22.156 -38.719 1 79.25 596 GLU B N 1
ATOM 13018 C CA . GLU B 1 596 ? 35.031 -21.984 -39.344 1 79.25 596 GLU B CA 1
ATOM 13019 C C . GLU B 1 596 ? 35.875 -20.984 -38.594 1 79.25 596 GLU B C 1
ATOM 13021 O O . GLU B 1 596 ? 37.094 -20.844 -38.844 1 79.25 596 GLU B O 1
ATOM 13026 N N . SER B 1 597 ? 35.25 -20.359 -37.719 1 85.56 597 SER B N 1
ATOM 13027 C CA . SER B 1 597 ? 36 -19.375 -36.906 1 85.56 597 SER B CA 1
ATOM 13028 C C . SER B 1 597 ? 37 -20.062 -36 1 85.56 597 SER B C 1
ATOM 13030 O O . SER B 1 597 ? 36.688 -21.031 -35.312 1 85.56 597 SER B O 1
ATOM 13032 N N . PRO B 1 598 ? 38.25 -19.594 -36 1 81.88 598 PRO B N 1
ATOM 13033 C CA . PRO B 1 598 ? 39.25 -20.188 -35.125 1 81.88 598 PRO B CA 1
ATOM 13034 C C . PRO B 1 598 ? 38.906 -20.062 -33.656 1 81.88 598 PRO B C 1
ATOM 13036 O O . PRO B 1 598 ? 38.219 -19.125 -33.25 1 81.88 598 PRO B O 1
ATOM 13039 N N . ALA B 1 599 ? 39.406 -21.031 -32.906 1 75.44 599 ALA B N 1
ATOM 13040 C CA . ALA B 1 599 ? 39.125 -21.094 -31.484 1 75.44 599 ALA B CA 1
ATOM 13041 C C . ALA B 1 599 ? 39.594 -19.828 -30.781 1 75.44 599 ALA B C 1
ATOM 13043 O O . ALA B 1 599 ? 38.969 -19.375 -29.812 1 75.44 599 ALA B O 1
ATOM 13044 N N . GLU B 1 600 ? 40.688 -19.391 -31.266 1 81.56 600 GLU B N 1
ATOM 13045 C CA . GLU B 1 600 ? 41.219 -18.203 -30.641 1 81.56 600 GLU B CA 1
ATOM 13046 C C . GLU B 1 600 ? 40.312 -16.984 -30.859 1 81.56 600 GLU B C 1
ATOM 13048 O O . GLU B 1 600 ? 40.156 -16.172 -29.953 1 81.56 600 GLU B O 1
ATOM 13053 N N . LEU B 1 601 ? 39.75 -16.906 -32 1 85.94 601 LEU B N 1
ATOM 13054 C CA . LEU B 1 601 ? 38.844 -15.812 -32.312 1 85.94 601 LEU B CA 1
ATOM 13055 C C . LEU B 1 601 ? 37.562 -15.914 -31.484 1 85.94 601 LEU B C 1
ATOM 13057 O O . LEU B 1 601 ? 37.031 -14.906 -31.031 1 85.94 601 LEU B O 1
ATOM 13061 N N . ARG B 1 602 ? 37.125 -17.031 -31.328 1 82.25 602 ARG B N 1
ATOM 13062 C CA . ARG B 1 602 ? 35.938 -17.266 -30.531 1 82.25 602 ARG B CA 1
ATOM 13063 C C . ARG B 1 602 ? 36.156 -16.844 -29.078 1 82.25 602 ARG B C 1
ATOM 13065 O O . ARG B 1 602 ? 35.312 -16.141 -28.5 1 82.25 602 ARG B O 1
ATOM 13072 N N . ALA B 1 603 ? 37.25 -17.25 -28.562 1 80.81 603 ALA B N 1
ATOM 13073 C CA . ALA B 1 603 ? 37.594 -16.922 -27.188 1 80.81 603 ALA B CA 1
ATOM 13074 C C . ALA B 1 603 ? 37.719 -15.406 -27 1 80.81 603 ALA B C 1
ATOM 13076 O O . ALA B 1 603 ? 37.312 -14.852 -25.984 1 80.81 603 ALA B O 1
ATOM 13077 N N . ARG B 1 604 ? 38.281 -14.883 -27.938 1 87.5 604 ARG B N 1
ATOM 13078 C CA . ARG B 1 604 ? 38.5 -13.438 -27.891 1 87.5 604 ARG B CA 1
ATOM 13079 C C . ARG B 1 604 ? 37.156 -12.695 -27.953 1 87.5 604 ARG B C 1
ATOM 13081 O O . ARG B 1 604 ? 36.938 -11.734 -27.219 1 87.5 604 ARG B O 1
ATOM 13088 N N . ALA B 1 605 ? 36.375 -13.07 -28.828 1 89.56 605 ALA B N 1
ATOM 13089 C CA . ALA B 1 605 ? 35.062 -12.43 -29 1 89.56 605 ALA B CA 1
ATOM 13090 C C . ALA B 1 605 ? 34.25 -12.539 -27.719 1 89.56 605 ALA B C 1
ATOM 13092 O O . ALA B 1 605 ? 33.562 -11.586 -27.328 1 89.56 605 ALA B O 1
ATOM 13093 N N . LEU B 1 606 ? 34.281 -13.648 -27.094 1 85.56 606 LEU B N 1
ATOM 13094 C CA . LEU B 1 606 ? 33.531 -13.859 -25.859 1 85.56 606 LEU B CA 1
ATOM 13095 C C . LEU B 1 606 ? 34.094 -12.984 -24.734 1 85.56 606 LEU B C 1
ATOM 13097 O O . LEU B 1 606 ? 33.312 -12.43 -23.953 1 85.56 606 LEU B O 1
ATOM 13101 N N . THR B 1 607 ? 35.375 -12.844 -24.672 1 86.88 607 THR B N 1
ATOM 13102 C CA . THR B 1 607 ? 36 -11.984 -23.672 1 86.88 607 THR B CA 1
ATOM 13103 C C . THR B 1 607 ? 35.656 -10.516 -23.938 1 86.88 607 THR B C 1
ATOM 13105 O O . THR B 1 607 ? 35.375 -9.766 -23 1 86.88 607 THR B O 1
ATOM 13108 N N . GLU B 1 608 ? 35.656 -10.234 -25.172 1 92.44 608 GLU B N 1
ATOM 13109 C CA . GLU B 1 608 ? 35.375 -8.859 -25.531 1 92.44 608 GLU B CA 1
ATOM 13110 C C . GLU B 1 608 ? 33.906 -8.516 -25.234 1 92.44 608 GLU B C 1
ATOM 13112 O O . GLU B 1 608 ? 33.594 -7.391 -24.844 1 92.44 608 GLU B O 1
ATOM 13117 N N . LEU B 1 609 ? 33.031 -9.43 -25.422 1 91.31 609 LEU B N 1
ATOM 13118 C CA . LEU B 1 609 ? 31.625 -9.211 -25.062 1 91.31 609 LEU B CA 1
ATOM 13119 C C . LEU B 1 609 ? 31.453 -9.047 -23.562 1 91.31 609 LEU B C 1
ATOM 13121 O O . LEU B 1 609 ? 30.734 -8.164 -23.109 1 91.31 609 LEU B O 1
ATOM 13125 N N . ARG B 1 610 ? 32.125 -9.844 -22.828 1 86.75 610 ARG B N 1
ATOM 13126 C CA . ARG B 1 610 ? 32.062 -9.789 -21.359 1 86.75 610 ARG B CA 1
ATOM 13127 C C . ARG B 1 610 ? 32.594 -8.445 -20.859 1 86.75 610 ARG B C 1
ATOM 13129 O O . ARG B 1 610 ? 32 -7.875 -19.922 1 86.75 610 ARG B O 1
ATOM 13136 N N . ASP B 1 611 ? 33.594 -7.98 -21.547 1 88.06 611 ASP B N 1
ATOM 13137 C CA . ASP B 1 611 ? 34.25 -6.75 -21.094 1 88.06 611 ASP B CA 1
ATOM 13138 C C . ASP B 1 611 ? 33.5 -5.523 -21.625 1 88.06 611 ASP B C 1
ATOM 13140 O O . ASP B 1 611 ? 33.844 -4.391 -21.266 1 88.06 611 ASP B O 1
ATOM 13144 N N . GLY B 1 612 ? 32.594 -5.762 -22.484 1 88.62 612 GLY B N 1
ATOM 13145 C CA . GLY B 1 612 ? 31.812 -4.652 -23 1 88.62 612 GLY B CA 1
ATOM 13146 C C . GLY B 1 612 ? 32.438 -3.996 -24.219 1 88.62 612 GLY B C 1
ATOM 13147 O O . GLY B 1 612 ? 31.969 -2.945 -24.672 1 88.62 612 GLY B O 1
ATOM 13148 N N . LYS B 1 613 ? 33.5 -4.531 -24.734 1 92.19 613 LYS B N 1
ATOM 13149 C CA . LYS B 1 613 ? 34.156 -4.008 -25.922 1 92.19 613 LYS B CA 1
ATOM 13150 C C . LYS B 1 613 ? 33.375 -4.398 -27.188 1 92.19 613 LYS B C 1
ATOM 13152 O O . LYS B 1 613 ? 33.5 -3.729 -28.219 1 92.19 613 LYS B O 1
ATOM 13157 N N . LEU B 1 614 ? 32.688 -5.477 -27.094 1 94.12 614 LEU B N 1
ATOM 13158 C CA . LEU B 1 614 ? 31.781 -5.953 -28.125 1 94.12 614 LEU B CA 1
ATOM 13159 C C . LEU B 1 614 ? 30.328 -5.895 -27.656 1 94.12 614 LEU B C 1
ATOM 13161 O O . LEU B 1 614 ? 30.047 -6.203 -26.484 1 94.12 614 LEU B O 1
ATOM 13165 N N . GLN B 1 615 ? 29.484 -5.527 -28.578 1 95.75 615 GLN B N 1
ATOM 13166 C CA . GLN B 1 615 ? 28.094 -5.395 -28.156 1 95.75 615 GLN B CA 1
ATOM 13167 C C . GLN B 1 615 ? 27.266 -6.602 -28.594 1 95.75 615 GLN B C 1
ATOM 13169 O O . GLN B 1 615 ? 26.234 -6.91 -28 1 95.75 615 GLN B O 1
ATOM 13174 N N . VAL B 1 616 ? 27.672 -7.223 -29.719 1 96.44 616 VAL B N 1
ATOM 13175 C CA . VAL B 1 616 ? 26.812 -8.297 -30.203 1 96.44 616 VAL B CA 1
ATOM 13176 C C . VAL B 1 616 ? 27.641 -9.328 -30.953 1 96.44 616 VAL B C 1
ATOM 13178 O O . VAL B 1 616 ? 28.562 -8.977 -31.688 1 96.44 616 VAL B O 1
ATOM 13181 N N . ILE B 1 617 ? 27.391 -10.562 -30.719 1 94.62 617 ILE B N 1
ATOM 13182 C CA . ILE B 1 617 ? 27.922 -11.688 -31.469 1 94.62 617 ILE B CA 1
ATOM 13183 C C . ILE B 1 617 ? 26.812 -12.398 -32.219 1 94.62 617 ILE B C 1
ATOM 13185 O O . ILE B 1 617 ? 25.812 -12.805 -31.625 1 94.62 617 ILE B O 1
ATOM 13189 N N . PHE B 1 618 ? 26.969 -12.477 -33.531 1 95.56 618 PHE B N 1
ATOM 13190 C CA . PHE B 1 618 ? 26 -13.203 -34.344 1 95.56 618 PHE B CA 1
ATOM 13191 C C . PHE B 1 618 ? 26.5 -14.609 -34.656 1 95.56 618 PHE B C 1
ATOM 13193 O O . PHE B 1 618 ? 27.688 -14.805 -34.906 1 95.56 618 PHE B O 1
ATOM 13200 N N . SER B 1 619 ? 25.609 -15.57 -34.469 1 90.19 619 SER B N 1
ATOM 13201 C CA . SER B 1 619 ? 25.984 -16.953 -34.75 1 90.19 619 SER B CA 1
ATOM 13202 C C . SER B 1 619 ? 24.781 -17.781 -35.188 1 90.19 619 SER B C 1
ATOM 13204 O O . SER B 1 619 ? 23.625 -17.328 -35.031 1 90.19 619 SER B O 1
ATOM 13206 N N . VAL B 1 620 ? 25.016 -18.906 -35.781 1 81.81 620 VAL B N 1
ATOM 13207 C CA . VAL B 1 620 ? 23.938 -19.812 -36.156 1 81.81 620 VAL B CA 1
ATOM 13208 C C . VAL B 1 620 ? 23.672 -20.797 -35.031 1 81.81 620 VAL B C 1
ATOM 13210 O O . VAL B 1 620 ? 22.578 -20.828 -34.469 1 81.81 620 VAL B O 1
ATOM 13213 N N . ASP B 1 621 ? 24.75 -21.641 -34.656 1 67 621 ASP B N 1
ATOM 13214 C CA . ASP B 1 621 ? 24.516 -22.688 -33.656 1 67 621 ASP B CA 1
ATOM 13215 C C . ASP B 1 621 ? 25.625 -22.719 -32.625 1 67 621 ASP B C 1
ATOM 13217 O O . ASP B 1 621 ? 25.641 -23.594 -31.75 1 67 621 ASP B O 1
ATOM 13221 N N . LEU B 1 622 ? 26.484 -21.812 -32.75 1 58.94 622 LEU B N 1
ATOM 13222 C CA . LEU B 1 622 ? 27.672 -21.922 -31.891 1 58.94 622 LEU B CA 1
ATOM 13223 C C . LEU B 1 622 ? 27.297 -21.703 -30.422 1 58.94 622 LEU B C 1
ATOM 13225 O O . LEU B 1 622 ? 27.984 -22.219 -29.531 1 58.94 622 LEU B O 1
ATOM 13229 N N . PHE B 1 623 ? 26.234 -20.875 -30.234 1 56.72 623 PHE B N 1
ATOM 13230 C CA . PHE B 1 623 ? 25.938 -20.516 -28.859 1 56.72 623 PHE B CA 1
ATOM 13231 C C . PHE B 1 623 ? 25.25 -21.656 -28.141 1 56.72 623 PHE B C 1
ATOM 13233 O O . PHE B 1 623 ? 25.062 -21.625 -26.922 1 56.72 623 PHE B O 1
ATOM 13240 N N . ASN B 1 624 ? 24.766 -22.484 -28.859 1 51.16 624 ASN B N 1
ATOM 13241 C CA . ASN B 1 624 ? 23.891 -23.5 -28.266 1 51.16 624 ASN B CA 1
ATOM 13242 C C . ASN B 1 624 ? 24.672 -24.406 -27.312 1 51.16 624 ASN B C 1
ATOM 13244 O O . ASN B 1 624 ? 24.062 -25.078 -26.469 1 51.16 624 ASN B O 1
ATOM 13248 N N . GLU B 1 625 ? 26.141 -24.406 -27.422 1 45.84 625 GLU B N 1
ATOM 13249 C CA . GLU B 1 625 ? 26.906 -25.25 -26.516 1 45.84 625 GLU B CA 1
ATOM 13250 C C . GLU B 1 625 ? 28.016 -24.453 -25.812 1 45.84 625 GLU B C 1
ATOM 13252 O O . GLU B 1 625 ? 28.688 -23.641 -26.438 1 45.84 625 GLU B O 1
ATOM 13257 N N . GLY B 1 626 ? 28.125 -24.391 -24.484 1 46.69 626 GLY B N 1
ATOM 13258 C CA . GLY B 1 626 ? 29.312 -24.125 -23.688 1 46.69 626 GLY B CA 1
ATOM 13259 C C . GLY B 1 626 ? 29.562 -22.641 -23.484 1 46.69 626 GLY B C 1
ATOM 13260 O O . GLY B 1 626 ? 30.641 -22.25 -23.031 1 46.69 626 GLY B O 1
ATOM 13261 N N . LEU B 1 627 ? 28.688 -21.766 -24.031 1 56.22 627 LEU B N 1
ATOM 13262 C CA . LEU B 1 627 ? 29.016 -20.344 -23.859 1 56.22 627 LEU B CA 1
ATOM 13263 C C . LEU B 1 627 ? 28.672 -19.891 -22.438 1 56.22 627 LEU B C 1
ATOM 13265 O O . LEU B 1 627 ? 27.531 -20.016 -22 1 56.22 627 LEU B O 1
ATOM 13269 N N . ASP B 1 628 ? 29.609 -19.688 -21.625 1 60.47 628 ASP B N 1
ATOM 13270 C CA . ASP B 1 628 ? 29.375 -19.281 -20.234 1 60.47 628 ASP B CA 1
ATOM 13271 C C . ASP B 1 628 ? 29.609 -17.781 -20.047 1 60.47 628 ASP B C 1
ATOM 13273 O O . ASP B 1 628 ? 30.625 -17.375 -19.5 1 60.47 628 ASP B O 1
ATOM 13277 N N . ILE B 1 629 ? 28.719 -16.922 -20.703 1 75.31 629 ILE B N 1
ATOM 13278 C CA . ILE B 1 629 ? 28.734 -15.484 -20.406 1 75.31 629 ILE B CA 1
ATOM 13279 C C . ILE B 1 629 ? 27.469 -15.109 -19.625 1 75.31 629 ILE B C 1
ATOM 13281 O O . ILE B 1 629 ? 26.469 -14.68 -20.203 1 75.31 629 ILE B O 1
ATOM 13285 N N . PRO B 1 630 ? 27.5 -15.164 -18.375 1 76.81 630 PRO B N 1
ATOM 13286 C CA . PRO B 1 630 ? 26.328 -14.906 -17.547 1 76.81 630 PRO B CA 1
ATOM 13287 C C . PRO B 1 630 ? 25.797 -13.484 -17.719 1 76.81 630 PRO B C 1
ATOM 13289 O O . PRO B 1 630 ? 24.609 -13.227 -17.469 1 76.81 630 PRO B O 1
ATOM 13292 N N . ASP B 1 631 ? 26.578 -12.648 -18.312 1 85.88 631 ASP B N 1
ATOM 13293 C CA . ASP B 1 631 ? 26.219 -11.234 -18.328 1 85.88 631 ASP B CA 1
ATOM 13294 C C . ASP B 1 631 ? 25.453 -10.875 -19.594 1 85.88 631 ASP B C 1
ATOM 13296 O O . ASP B 1 631 ? 25.094 -9.711 -19.812 1 85.88 631 ASP B O 1
ATOM 13300 N N . VAL B 1 632 ? 25.172 -11.875 -20.375 1 90.5 632 VAL B N 1
ATOM 13301 C CA . VAL B 1 632 ? 24.359 -11.602 -21.562 1 90.5 632 VAL B CA 1
ATOM 13302 C C . VAL B 1 632 ? 23.016 -11.016 -21.141 1 90.5 632 VAL B C 1
ATOM 13304 O O . VAL B 1 632 ? 22.297 -11.602 -20.312 1 90.5 632 VAL B O 1
ATOM 13307 N N . ASP B 1 633 ? 22.688 -9.812 -21.672 1 92.38 633 ASP B N 1
ATOM 13308 C CA . ASP B 1 633 ? 21.484 -9.148 -21.203 1 92.38 633 ASP B CA 1
ATOM 13309 C C . ASP B 1 633 ? 20.469 -8.969 -22.344 1 92.38 633 ASP B C 1
ATOM 13311 O O . ASP B 1 633 ? 19.344 -8.516 -22.109 1 92.38 633 ASP B O 1
ATOM 13315 N N . THR B 1 634 ? 20.859 -9.328 -23.625 1 95.31 634 THR B N 1
ATOM 13316 C CA . THR B 1 634 ? 19.969 -9.148 -24.766 1 95.31 634 THR B CA 1
ATOM 13317 C C . THR B 1 634 ? 20.094 -10.32 -25.734 1 95.31 634 THR B C 1
ATOM 13319 O O . THR B 1 634 ? 21.188 -10.75 -26.062 1 95.31 634 THR B O 1
ATOM 13322 N N . LEU B 1 635 ? 18.984 -10.875 -26.109 1 95.38 635 LEU B N 1
ATOM 13323 C CA . LEU B 1 635 ? 18.938 -11.906 -27.125 1 95.38 635 LEU B CA 1
ATOM 13324 C C . LEU B 1 635 ? 18.172 -11.422 -28.359 1 95.38 635 LEU B C 1
ATOM 13326 O O . LEU B 1 635 ? 17.094 -10.836 -28.219 1 95.38 635 LEU B O 1
ATOM 13330 N N . LEU B 1 636 ? 18.797 -11.602 -29.5 1 97 636 LEU B N 1
ATOM 13331 C CA . LEU B 1 636 ? 18.141 -11.297 -30.781 1 97 636 LEU B CA 1
ATOM 13332 C C . LEU B 1 636 ? 17.797 -12.578 -31.531 1 97 636 LEU B C 1
ATOM 13334 O O . LEU B 1 636 ? 18.672 -13.227 -32.094 1 97 636 LEU B O 1
ATOM 13338 N N . LEU B 1 637 ? 16.516 -12.922 -31.516 1 95.38 637 LEU B N 1
ATOM 13339 C CA . LEU B 1 637 ? 16.062 -14.094 -32.25 1 95.38 637 LEU B CA 1
ATOM 13340 C C . LEU B 1 637 ? 15.703 -13.734 -33.688 1 95.38 637 LEU B C 1
ATOM 13342 O O . LEU B 1 637 ? 14.586 -13.297 -33.969 1 95.38 637 LEU B O 1
ATOM 13346 N N . LEU B 1 638 ? 16.609 -14.016 -34.594 1 95.75 638 LEU B N 1
ATOM 13347 C CA . LEU B 1 638 ? 16.484 -13.516 -35.969 1 95.75 638 LEU B CA 1
ATOM 13348 C C . LEU B 1 638 ? 16.109 -14.633 -36.938 1 95.75 638 LEU B C 1
ATOM 13350 O O . LEU B 1 638 ? 16.141 -14.445 -38.156 1 95.75 638 LEU B O 1
ATOM 13354 N N . ARG B 1 639 ? 15.797 -15.781 -36.438 1 91.44 639 ARG B N 1
ATOM 13355 C CA . ARG B 1 639 ? 15.336 -16.906 -37.25 1 91.44 639 ARG B CA 1
ATOM 13356 C C . ARG B 1 639 ? 14.133 -17.594 -36.594 1 91.44 639 ARG B C 1
ATOM 13358 O O . ARG B 1 639 ? 13.969 -17.562 -35.375 1 91.44 639 ARG B O 1
ATOM 13365 N N . PRO B 1 640 ? 13.258 -18.156 -37.438 1 89 640 PRO B N 1
ATOM 13366 C CA . PRO B 1 640 ? 12.164 -18.938 -36.844 1 89 640 PRO B CA 1
ATOM 13367 C C . PRO B 1 640 ? 12.664 -20.188 -36.125 1 89 640 PRO B C 1
ATOM 13369 O O . PRO B 1 640 ? 13.547 -20.891 -36.656 1 89 640 PRO B O 1
ATOM 13372 N N . THR B 1 641 ? 12.273 -20.344 -34.969 1 80.69 641 THR B N 1
ATOM 13373 C CA . THR B 1 641 ? 12.625 -21.531 -34.188 1 80.69 641 THR B CA 1
ATOM 13374 C C . THR B 1 641 ? 11.391 -22.391 -33.938 1 80.69 641 THR B C 1
ATOM 13376 O O . THR B 1 641 ? 10.492 -21.984 -33.188 1 80.69 641 THR B O 1
ATOM 13379 N N . ASN B 1 642 ? 11.32 -23.547 -34.562 1 73.56 642 ASN B N 1
ATOM 13380 C CA . ASN B 1 642 ? 10.141 -24.391 -34.469 1 73.56 642 ASN B CA 1
ATOM 13381 C C . ASN B 1 642 ? 10.258 -25.391 -33.312 1 73.56 642 ASN B C 1
ATOM 13383 O O . ASN B 1 642 ? 9.281 -26.047 -32.938 1 73.56 642 ASN B O 1
ATOM 13387 N N . SER B 1 643 ? 11.344 -25.484 -32.656 1 71.88 643 SER B N 1
ATOM 13388 C CA . SER B 1 643 ? 11.562 -26.422 -31.547 1 71.88 643 SER B CA 1
ATOM 13389 C C . SER B 1 643 ? 11.586 -25.688 -30.203 1 71.88 643 SER B C 1
ATOM 13391 O O . SER B 1 643 ? 12.375 -24.75 -30.016 1 71.88 643 SER B O 1
ATOM 13393 N N . ALA B 1 644 ? 10.656 -26.172 -29.328 1 73.94 644 ALA B N 1
ATOM 13394 C CA . ALA B 1 644 ? 10.625 -25.594 -27.984 1 73.94 644 ALA B CA 1
ATOM 13395 C C . ALA B 1 644 ? 11.953 -25.781 -27.266 1 73.94 644 ALA B C 1
ATOM 13397 O O . ALA B 1 644 ? 12.383 -24.922 -26.5 1 73.94 644 ALA B O 1
ATOM 13398 N N . THR B 1 645 ? 12.633 -26.891 -27.516 1 69.19 645 THR B N 1
ATOM 13399 C CA . THR B 1 645 ? 13.906 -27.188 -26.859 1 69.19 645 THR B CA 1
ATOM 13400 C C . THR B 1 645 ? 14.992 -26.219 -27.312 1 69.19 645 THR B C 1
ATOM 13402 O O . THR B 1 645 ? 15.734 -25.688 -26.469 1 69.19 645 THR B O 1
ATOM 13405 N N . VAL B 1 646 ? 15.039 -26.031 -28.609 1 74.88 646 VAL B N 1
ATOM 13406 C CA . VAL B 1 646 ? 16.031 -25.094 -29.141 1 74.88 646 VAL B CA 1
ATOM 13407 C C . VAL B 1 646 ? 15.742 -23.688 -28.625 1 74.88 646 VAL B C 1
ATOM 13409 O O . VAL B 1 646 ? 16.656 -22.938 -28.281 1 74.88 646 VAL B O 1
ATOM 13412 N N . PHE B 1 647 ? 14.516 -23.344 -28.672 1 83.75 647 PHE B N 1
ATOM 13413 C CA . PHE B 1 647 ? 14.109 -22.031 -28.188 1 83.75 647 PHE B CA 1
ATOM 13414 C C . PHE B 1 647 ? 14.547 -21.828 -26.734 1 83.75 647 PHE B C 1
ATOM 13416 O O . PHE B 1 647 ? 15.109 -20.781 -26.391 1 83.75 647 PHE B O 1
ATOM 13423 N N . LEU B 1 648 ? 14.281 -22.828 -25.922 1 77.88 648 LEU B N 1
ATOM 13424 C CA . LEU B 1 648 ? 14.625 -22.734 -24.5 1 77.88 648 LEU B CA 1
ATOM 13425 C C . LEU B 1 648 ? 16.141 -22.688 -24.312 1 77.88 648 LEU B C 1
ATOM 13427 O O . LEU B 1 648 ? 16.641 -22.031 -23.391 1 77.88 648 LEU B O 1
ATOM 13431 N N . GLN B 1 649 ? 16.828 -23.359 -25.141 1 72.31 649 GLN B N 1
ATOM 13432 C CA . GLN B 1 649 ? 18.297 -23.328 -25.078 1 72.31 649 GLN B CA 1
ATOM 13433 C C . GLN B 1 649 ? 18.828 -21.938 -25.422 1 72.31 649 GLN B C 1
ATOM 13435 O O . GLN B 1 649 ? 19.766 -21.453 -24.781 1 72.31 649 GLN B O 1
ATOM 13440 N N . GLN B 1 650 ? 18.25 -21.391 -26.422 1 81.88 650 GLN B N 1
ATOM 13441 C CA . GLN B 1 650 ? 18.609 -20.031 -26.781 1 81.88 650 GLN B CA 1
ATOM 13442 C C . GLN B 1 650 ? 18.344 -19.062 -25.641 1 81.88 650 GLN B C 1
ATOM 13444 O O . GLN B 1 650 ? 19.203 -18.25 -25.281 1 81.88 650 GLN B O 1
ATOM 13449 N N . LEU B 1 651 ? 17.141 -19.188 -25.094 1 84.94 651 LEU B N 1
ATOM 13450 C CA . LEU B 1 651 ? 16.75 -18.328 -24 1 84.94 651 LEU B CA 1
ATOM 13451 C C . LEU B 1 651 ? 17.656 -18.547 -22.781 1 84.94 651 LEU B C 1
ATOM 13453 O O . LEU B 1 651 ? 18 -17.594 -22.094 1 84.94 651 LEU B O 1
ATOM 13457 N N . GLY B 1 652 ? 18.016 -19.75 -22.5 1 79.06 652 GLY B N 1
ATOM 13458 C CA . GLY B 1 652 ? 18.812 -20.141 -21.344 1 79.06 652 GLY B CA 1
ATOM 13459 C C . GLY B 1 652 ? 20.188 -19.5 -21.328 1 79.06 652 GLY B C 1
ATOM 13460 O O . GLY B 1 652 ? 20.797 -19.344 -20.281 1 79.06 652 GLY B O 1
ATOM 13461 N N . ARG B 1 653 ? 20.609 -18.984 -22.438 1 75.31 653 ARG B N 1
ATOM 13462 C CA . ARG B 1 653 ? 21.922 -18.344 -22.547 1 75.31 653 ARG B CA 1
ATOM 13463 C C . ARG B 1 653 ? 21.938 -17 -21.844 1 75.31 653 ARG B C 1
ATOM 13465 O O . ARG B 1 653 ? 23 -16.5 -21.469 1 75.31 653 ARG B O 1
ATOM 13472 N N . GLY B 1 654 ? 20.766 -16.516 -21.703 1 85.88 654 GLY B N 1
ATOM 13473 C CA . GLY B 1 654 ? 20.703 -15.203 -21.109 1 85.88 654 GLY B CA 1
ATOM 13474 C C . GLY B 1 654 ? 20 -15.188 -19.75 1 85.88 654 GLY B C 1
ATOM 13475 O O . GLY B 1 654 ? 19.922 -14.148 -19.109 1 85.88 654 GLY B O 1
ATOM 13476 N N . LEU B 1 655 ? 19.594 -16.266 -19.266 1 84.81 655 LEU B N 1
ATOM 13477 C CA . LEU B 1 655 ? 18.719 -16.281 -18.094 1 84.81 655 LEU B CA 1
ATOM 13478 C C . LEU B 1 655 ? 19.531 -16.438 -16.812 1 84.81 655 LEU B C 1
ATOM 13480 O O . LEU B 1 655 ? 18.984 -16.375 -15.711 1 84.81 655 LEU B O 1
ATOM 13484 N N . ARG B 1 656 ? 20.844 -16.531 -16.922 1 72.81 656 ARG B N 1
ATOM 13485 C CA . ARG B 1 656 ? 21.656 -16.641 -15.703 1 72.81 656 ARG B CA 1
ATOM 13486 C C . ARG B 1 656 ? 21.609 -15.336 -14.898 1 72.81 656 ARG B C 1
ATOM 13488 O O . ARG B 1 656 ? 21.641 -14.242 -15.469 1 72.81 656 ARG B O 1
ATOM 13495 N N . ARG B 1 657 ? 21.531 -15.43 -13.672 1 74.94 657 ARG B N 1
ATOM 13496 C CA . ARG B 1 657 ? 21.453 -14.266 -12.797 1 74.94 657 ARG B CA 1
ATOM 13497 C C . ARG B 1 657 ? 22.844 -13.664 -12.555 1 74.94 657 ARG B C 1
ATOM 13499 O O . ARG B 1 657 ? 23.812 -14.398 -12.375 1 74.94 657 ARG B O 1
ATOM 13506 N N . THR B 1 658 ? 23 -12.453 -12.734 1 72.5 658 THR B N 1
ATOM 13507 C CA . THR B 1 658 ? 24.188 -11.695 -12.375 1 72.5 658 THR B CA 1
ATOM 13508 C C . THR B 1 658 ? 23.828 -10.445 -11.578 1 72.5 658 THR B C 1
ATOM 13510 O O . THR B 1 658 ? 22.656 -10.055 -11.531 1 72.5 658 THR B O 1
ATOM 13513 N N . GLU B 1 659 ? 24.672 -9.836 -10.891 1 66.94 659 GLU B N 1
ATOM 13514 C CA . GLU B 1 659 ? 24.438 -8.672 -10.039 1 66.94 659 GLU B CA 1
ATOM 13515 C C . GLU B 1 659 ? 24.047 -7.449 -10.867 1 66.94 659 GLU B C 1
ATOM 13517 O O . GLU B 1 659 ? 23.312 -6.582 -10.398 1 66.94 659 GLU B O 1
ATOM 13522 N N . THR B 1 660 ? 24.453 -7.488 -12.016 1 69.88 660 THR B N 1
ATOM 13523 C CA . THR B 1 660 ? 24.312 -6.258 -12.789 1 69.88 660 THR B CA 1
ATOM 13524 C C . THR B 1 660 ? 23.156 -6.371 -13.766 1 69.88 660 THR B C 1
ATOM 13526 O O . THR B 1 660 ? 22.766 -5.383 -14.391 1 69.88 660 THR B O 1
ATOM 13529 N N . LYS B 1 661 ? 22.641 -7.547 -13.914 1 78 661 LYS B N 1
ATOM 13530 C CA . LYS B 1 661 ? 21.578 -7.766 -14.883 1 78 661 LYS B CA 1
ATOM 13531 C C . LYS B 1 661 ? 20.219 -7.926 -14.195 1 78 661 LYS B C 1
ATOM 13533 O O . LYS B 1 661 ? 19.953 -8.953 -13.578 1 78 661 LYS B O 1
ATOM 13538 N N . PRO B 1 662 ? 19.422 -6.926 -14.344 1 74.06 662 PRO B N 1
ATOM 13539 C CA . PRO B 1 662 ? 18.109 -7.043 -13.695 1 74.06 662 PRO B CA 1
ATOM 13540 C C . PRO B 1 662 ? 17.141 -7.91 -14.484 1 74.06 662 PRO B C 1
ATOM 13542 O O . PRO B 1 662 ? 16.297 -8.602 -13.898 1 74.06 662 PRO B O 1
ATOM 13545 N N . VAL B 1 663 ? 17.188 -7.867 -15.852 1 85.81 663 VAL B N 1
ATOM 13546 C CA . VAL B 1 663 ? 16.25 -8.594 -16.703 1 85.81 663 VAL B CA 1
ATOM 13547 C C . VAL B 1 663 ? 16.922 -8.945 -18.031 1 85.81 663 VAL B C 1
ATOM 13549 O O . VAL B 1 663 ? 17.797 -8.219 -18.5 1 85.81 663 VAL B O 1
ATOM 13552 N N . LEU B 1 664 ? 16.547 -10.094 -18.5 1 90.62 664 LEU B N 1
ATOM 13553 C CA . LEU B 1 664 ? 16.969 -10.445 -19.859 1 90.62 664 LEU B CA 1
ATOM 13554 C C . LEU B 1 664 ? 15.992 -9.867 -20.875 1 90.62 664 LEU B C 1
ATOM 13556 O O . LEU B 1 664 ? 14.781 -10.039 -20.766 1 90.62 664 LEU B O 1
ATOM 13560 N N . THR B 1 665 ? 16.516 -9.07 -21.797 1 94.25 665 THR B N 1
ATOM 13561 C CA . THR B 1 665 ? 15.703 -8.547 -22.891 1 94.25 665 THR B CA 1
ATOM 13562 C C . THR B 1 665 ? 15.734 -9.492 -24.094 1 94.25 665 THR B C 1
ATOM 13564 O O . THR B 1 665 ? 16.797 -9.789 -24.625 1 94.25 665 THR B O 1
ATOM 13567 N N . VAL B 1 666 ? 14.586 -10 -24.469 1 95.31 666 VAL B N 1
ATOM 13568 C CA . VAL B 1 666 ? 14.477 -10.906 -25.609 1 95.31 666 VAL B CA 1
ATOM 13569 C C . VAL B 1 666 ? 13.688 -10.234 -26.719 1 95.31 666 VAL B C 1
ATOM 13571 O O . VAL B 1 666 ? 12.508 -9.914 -26.562 1 95.31 666 VAL B O 1
ATOM 13574 N N . LEU B 1 667 ? 14.344 -9.977 -27.828 1 96.69 667 LEU B N 1
ATOM 13575 C CA . LEU B 1 667 ? 13.68 -9.43 -29 1 96.69 667 LEU B CA 1
ATOM 13576 C C . LEU B 1 667 ? 13.477 -10.508 -30.062 1 96.69 667 LEU B C 1
ATOM 13578 O O . LEU B 1 667 ? 14.438 -10.969 -30.672 1 96.69 667 LEU B O 1
ATOM 13582 N N . ASP B 1 668 ? 12.273 -10.945 -30.219 1 96.06 668 ASP B N 1
ATOM 13583 C CA . ASP B 1 668 ? 11.898 -11.984 -31.172 1 96.06 668 ASP B CA 1
ATOM 13584 C C . ASP B 1 668 ? 11.203 -11.391 -32.375 1 96.06 668 ASP B C 1
ATOM 13586 O O . ASP B 1 668 ? 10.141 -10.773 -32.281 1 96.06 668 ASP B O 1
ATOM 13590 N N . PHE B 1 669 ? 11.797 -11.516 -33.5 1 95.44 669 PHE B N 1
ATOM 13591 C CA . PHE B 1 669 ? 11.242 -10.953 -34.719 1 95.44 669 PHE B CA 1
ATOM 13592 C C . PHE B 1 669 ? 10.375 -11.977 -35.438 1 95.44 669 PHE B C 1
ATOM 13594 O O . PHE B 1 669 ? 10.875 -12.992 -35.938 1 95.44 669 PHE B O 1
ATOM 13601 N N . ILE B 1 670 ? 9.07 -11.719 -35.531 1 93.31 670 ILE B N 1
ATOM 13602 C CA . ILE B 1 670 ? 8.055 -12.68 -35.906 1 93.31 670 ILE B CA 1
ATOM 13603 C C . ILE B 1 670 ? 7.496 -12.297 -37.281 1 93.31 670 ILE B C 1
ATOM 13605 O O . ILE B 1 670 ? 7.004 -11.188 -37.469 1 93.31 670 ILE B O 1
ATOM 13609 N N . GLY B 1 671 ? 7.637 -13.18 -38.281 1 91 671 GLY B N 1
ATOM 13610 C CA . GLY B 1 671 ? 7 -13.023 -39.562 1 91 671 GLY B CA 1
ATOM 13611 C C . GLY B 1 671 ? 5.707 -13.805 -39.688 1 91 671 GLY B C 1
ATOM 13612 O O . GLY B 1 671 ? 5.227 -14.383 -38.719 1 91 671 GLY B O 1
ATOM 13613 N N . GLN B 1 672 ? 5.074 -13.711 -40.875 1 90.5 672 GLN B N 1
ATOM 13614 C CA . GLN B 1 672 ? 3.877 -14.492 -41.156 1 90.5 672 GLN B CA 1
ATOM 13615 C C . GLN B 1 672 ? 4.234 -15.922 -41.562 1 90.5 672 GLN B C 1
ATOM 13617 O O . GLN B 1 672 ? 4.746 -16.156 -42.656 1 90.5 672 GLN B O 1
ATOM 13622 N N . HIS B 1 673 ? 3.951 -16.812 -40.688 1 90.5 673 HIS B N 1
ATOM 13623 C CA . HIS B 1 673 ? 4.418 -18.188 -40.875 1 90.5 673 HIS B CA 1
ATOM 13624 C C . HIS B 1 673 ? 3.381 -19.047 -41.594 1 90.5 673 HIS B C 1
ATOM 13626 O O . HIS B 1 673 ? 2.217 -18.656 -41.688 1 90.5 673 HIS B O 1
ATOM 13632 N N . ARG B 1 674 ? 3.871 -20.188 -41.969 1 85.88 674 ARG B N 1
ATOM 13633 C CA . ARG B 1 674 ? 3 -21.234 -42.469 1 85.88 674 ARG B CA 1
ATOM 13634 C C . ARG B 1 674 ? 2.121 -21.812 -41.375 1 85.88 674 ARG B C 1
ATOM 13636 O O . ARG B 1 674 ? 2.441 -21.688 -40.188 1 85.88 674 ARG B O 1
ATOM 13643 N N . ALA B 1 675 ? 1.049 -22.438 -41.75 1 75.88 675 ALA B N 1
ATOM 13644 C CA . ALA B 1 675 ? 0.104 -23 -40.781 1 75.88 675 ALA B CA 1
ATOM 13645 C C . ALA B 1 675 ? 0.754 -24.125 -39.969 1 75.88 675 ALA B C 1
ATOM 13647 O O . ALA B 1 675 ? 0.388 -24.359 -38.812 1 75.88 675 ALA B O 1
ATOM 13648 N N . GLU B 1 676 ? 1.772 -24.734 -40.625 1 74.69 676 GLU B N 1
ATOM 13649 C CA . GLU B 1 676 ? 2.418 -25.875 -40 1 74.69 676 GLU B CA 1
ATOM 13650 C C . GLU B 1 676 ? 3.332 -25.438 -38.875 1 74.69 676 GLU B C 1
ATOM 13652 O O . GLU B 1 676 ? 3.672 -26.234 -38 1 74.69 676 GLU B O 1
ATOM 13657 N N . PHE B 1 677 ? 3.709 -24.172 -38.938 1 85.06 677 PHE B N 1
ATOM 13658 C CA . PHE B 1 677 ? 4.574 -23.672 -37.906 1 85.06 677 PHE B CA 1
ATOM 13659 C C . PHE B 1 677 ? 3.822 -23.578 -36.562 1 85.06 677 PHE B C 1
ATOM 13661 O O . PHE B 1 677 ? 2.717 -23.047 -36.531 1 85.06 677 PHE B O 1
ATOM 13668 N N . ARG B 1 678 ? 4.379 -24.062 -35.438 1 80.62 678 ARG B N 1
ATOM 13669 C CA . ARG B 1 678 ? 3.668 -24.188 -34.156 1 80.62 678 ARG B CA 1
ATOM 13670 C C . ARG B 1 678 ? 4.172 -23.156 -33.156 1 80.62 678 ARG B C 1
ATOM 13672 O O . ARG B 1 678 ? 4.984 -23.484 -32.281 1 80.62 678 ARG B O 1
ATOM 13679 N N . PHE B 1 679 ? 3.502 -21.984 -33.094 1 86.88 679 PHE B N 1
ATOM 13680 C CA . PHE B 1 679 ? 3.822 -21 -32.094 1 86.88 679 PHE B CA 1
ATOM 13681 C C . PHE B 1 679 ? 3.506 -21.516 -30.688 1 86.88 679 PHE B C 1
ATOM 13683 O O . PHE B 1 679 ? 4.152 -21.125 -29.719 1 86.88 679 PHE B O 1
ATOM 13690 N N . GLU B 1 680 ? 2.537 -22.375 -30.641 1 83.69 680 GLU B N 1
ATOM 13691 C CA . GLU B 1 680 ? 2.039 -22.875 -29.375 1 83.69 680 GLU B CA 1
ATOM 13692 C C . GLU B 1 680 ? 3.154 -23.516 -28.547 1 83.69 680 GLU B C 1
ATOM 13694 O O . GLU B 1 680 ? 3.199 -23.375 -27.328 1 83.69 680 GLU B O 1
ATOM 13699 N N . GLU B 1 681 ? 4.051 -24.266 -29.141 1 76.81 681 GLU B N 1
ATOM 13700 C CA . GLU B 1 681 ? 5.129 -24.953 -28.438 1 76.81 681 GLU B CA 1
ATOM 13701 C C . GLU B 1 681 ? 6.07 -23.969 -27.75 1 76.81 681 GLU B C 1
ATOM 13703 O O . GLU B 1 681 ? 6.52 -24.219 -26.641 1 76.81 681 GLU B O 1
ATOM 13708 N N . GLN B 1 682 ? 6.309 -22.938 -28.453 1 83.62 682 GLN B N 1
ATOM 13709 C CA . GLN B 1 682 ? 7.203 -21.906 -27.922 1 83.62 682 GLN B CA 1
ATOM 13710 C C . GLN B 1 682 ? 6.598 -21.25 -26.688 1 83.62 682 GLN B C 1
ATOM 13712 O O . GLN B 1 682 ? 7.254 -21.141 -25.641 1 83.62 682 GLN B O 1
ATOM 13717 N N . PHE B 1 683 ? 5.387 -20.781 -26.75 1 87.25 683 PHE B N 1
ATOM 13718 C CA . PHE B 1 683 ? 4.785 -20 -25.672 1 87.25 683 PHE B CA 1
ATOM 13719 C C . PHE B 1 683 ? 4.379 -20.891 -24.516 1 87.25 683 PHE B C 1
ATOM 13721 O O . PHE B 1 683 ? 4.352 -20.453 -23.359 1 87.25 683 PHE B O 1
ATOM 13728 N N . ARG B 1 684 ? 4.07 -22.109 -24.75 1 79.31 684 ARG B N 1
ATOM 13729 C CA . ARG B 1 684 ? 3.832 -23.062 -23.656 1 79.31 684 ARG B CA 1
ATOM 13730 C C . ARG B 1 684 ? 5.109 -23.312 -22.875 1 79.31 684 ARG B C 1
ATOM 13732 O O . ARG B 1 684 ? 5.066 -23.484 -21.656 1 79.31 684 ARG B O 1
ATOM 13739 N N . ALA B 1 685 ? 6.207 -23.359 -23.672 1 75.12 685 ALA B N 1
ATOM 13740 C CA . ALA B 1 685 ? 7.496 -23.547 -23 1 75.12 685 ALA B CA 1
ATOM 13741 C C . ALA B 1 685 ? 7.82 -22.359 -22.094 1 75.12 685 ALA B C 1
ATOM 13743 O O . ALA B 1 685 ? 8.445 -22.516 -21.047 1 75.12 685 ALA B O 1
ATOM 13744 N N . LEU B 1 686 ? 7.379 -21.188 -22.531 1 81.62 686 LEU B N 1
ATOM 13745 C CA . LEU B 1 686 ? 7.633 -19.969 -21.766 1 81.62 686 LEU B CA 1
ATOM 13746 C C . LEU B 1 686 ? 6.699 -19.875 -20.578 1 81.62 686 LEU B C 1
ATOM 13748 O O . LEU B 1 686 ? 7.02 -19.203 -19.578 1 81.62 686 LEU B O 1
ATOM 13752 N N . THR B 1 687 ? 5.59 -20.562 -20.844 1 79.75 687 THR B N 1
ATOM 13753 C CA . THR B 1 687 ? 4.562 -20.453 -19.812 1 79.75 687 THR B CA 1
ATOM 13754 C C . THR B 1 687 ? 4.195 -21.828 -19.281 1 79.75 687 THR B C 1
ATOM 13756 O O . THR B 1 687 ? 4.75 -22.844 -19.719 1 79.75 687 THR B O 1
ATOM 13759 N N . ASN B 1 688 ? 3.49 -22.031 -18.25 1 68.69 688 ASN B N 1
ATOM 13760 C CA . ASN B 1 688 ? 2.982 -23.297 -17.734 1 68.69 688 ASN B CA 1
ATOM 13761 C C . ASN B 1 688 ? 1.504 -23.484 -18.062 1 68.69 688 ASN B C 1
ATOM 13763 O O . ASN B 1 688 ? 0.79 -24.188 -17.344 1 68.69 688 ASN B O 1
ATOM 13767 N N . LEU B 1 689 ? 1.156 -22.875 -19.297 1 72.94 689 LEU B N 1
ATOM 13768 C CA . LEU B 1 689 ? -0.266 -22.875 -19.625 1 72.94 689 LEU B CA 1
ATOM 13769 C C . LEU B 1 689 ? -0.609 -24.016 -20.578 1 72.94 689 LEU B C 1
ATOM 13771 O O . LEU B 1 689 ? 0.236 -24.438 -21.375 1 72.94 689 LEU B O 1
ATOM 13775 N N . SER B 1 690 ? -1.821 -24.547 -20.422 1 69.56 690 SER B N 1
ATOM 13776 C CA . SER B 1 690 ? -2.352 -25.484 -21.406 1 69.56 690 SER B CA 1
ATOM 13777 C C . SER B 1 690 ? -2.721 -24.766 -22.703 1 69.56 690 SER B C 1
ATOM 13779 O O . SER B 1 690 ? -2.762 -23.531 -22.734 1 69.56 690 SER B O 1
ATOM 13781 N N . ARG B 1 691 ? -2.973 -25.422 -23.734 1 69.06 691 ARG B N 1
ATOM 13782 C CA . ARG B 1 691 ? -3.225 -24.875 -25.062 1 69.06 691 ARG B CA 1
ATOM 13783 C C . ARG B 1 691 ? -4.41 -23.906 -25.047 1 69.06 691 ARG B C 1
ATOM 13785 O O . ARG B 1 691 ? -4.328 -22.812 -25.578 1 69.06 691 ARG B O 1
ATOM 13792 N N . ASN B 1 692 ? -5.516 -24.359 -24.5 1 68.94 692 ASN B N 1
ATOM 13793 C CA . ASN B 1 692 ? -6.707 -23.516 -24.5 1 68.94 692 ASN B CA 1
ATOM 13794 C C . ASN B 1 692 ? -6.52 -22.281 -23.625 1 68.94 692 ASN B C 1
ATOM 13796 O O . ASN B 1 692 ? -6.996 -21.188 -23.969 1 68.94 692 ASN B O 1
ATOM 13800 N N . ARG B 1 693 ? -5.848 -22.469 -22.656 1 77.56 693 ARG B N 1
ATOM 13801 C CA . ARG B 1 693 ? -5.633 -21.344 -21.75 1 77.56 693 ARG B CA 1
ATOM 13802 C C . ARG B 1 693 ? -4.637 -20.344 -22.344 1 77.56 693 ARG B C 1
ATOM 13804 O O . ARG B 1 693 ? -4.68 -19.156 -22.016 1 77.56 693 ARG B O 1
ATOM 13811 N N . LEU B 1 694 ? -3.797 -20.922 -23.156 1 84.06 694 LEU B N 1
ATOM 13812 C CA . LEU B 1 694 ? -2.795 -20.078 -23.797 1 84.06 694 LEU B CA 1
ATOM 13813 C C . LEU B 1 694 ? -3.459 -18.984 -24.656 1 84.06 694 LEU B C 1
ATOM 13815 O O . LEU B 1 694 ? -3.027 -17.828 -24.641 1 84.06 694 LEU B O 1
ATOM 13819 N N . VAL B 1 695 ? -4.527 -19.375 -25.406 1 84.19 695 VAL B N 1
ATOM 13820 C CA . VAL B 1 695 ? -5.227 -18.422 -26.25 1 84.19 695 VAL B CA 1
ATOM 13821 C C . VAL B 1 695 ? -5.789 -17.281 -25.406 1 84.19 695 VAL B C 1
ATOM 13823 O O . VAL B 1 695 ? -5.621 -16.109 -25.734 1 84.19 695 VAL B O 1
ATOM 13826 N N . GLU B 1 696 ? -6.383 -17.656 -24.359 1 80.38 696 GLU B N 1
ATOM 13827 C CA . GLU B 1 696 ? -6.98 -16.656 -23.484 1 80.38 696 GLU B CA 1
ATOM 13828 C C . GLU B 1 696 ? -5.914 -15.734 -22.875 1 80.38 696 GLU B C 1
ATOM 13830 O O . GLU B 1 696 ? -6.125 -14.523 -22.766 1 80.38 696 GLU B O 1
ATOM 13835 N N . HIS B 1 697 ? -4.84 -16.281 -22.469 1 84.25 697 HIS B N 1
ATOM 13836 C CA . HIS B 1 697 ? -3.775 -15.5 -21.844 1 84.25 697 HIS B CA 1
ATOM 13837 C C . HIS B 1 697 ? -3.105 -14.57 -22.844 1 84.25 697 HIS B C 1
ATOM 13839 O O . HIS B 1 697 ? -2.693 -13.461 -22.5 1 84.25 697 HIS B O 1
ATOM 13845 N N . ILE B 1 698 ? -2.945 -15.039 -24.078 1 87.69 698 ILE B N 1
ATOM 13846 C CA . ILE B 1 698 ? -2.381 -14.188 -25.125 1 87.69 698 ILE B CA 1
ATOM 13847 C C . ILE B 1 698 ? -3.301 -12.992 -25.359 1 87.69 698 ILE B C 1
ATOM 13849 O O . ILE B 1 698 ? -2.838 -11.859 -25.5 1 87.69 698 ILE B O 1
ATOM 13853 N N . GLU B 1 699 ? -4.594 -13.344 -25.406 1 82.81 699 GLU B N 1
ATOM 13854 C CA . GLU B 1 699 ? -5.57 -12.289 -25.641 1 82.81 699 GLU B CA 1
ATOM 13855 C C . GLU B 1 699 ? -5.508 -11.227 -24.531 1 82.81 699 GLU B C 1
ATOM 13857 O O . GLU B 1 699 ? -5.742 -10.047 -24.797 1 82.81 699 GLU B O 1
ATOM 13862 N N . ARG B 1 700 ? -5.145 -11.648 -23.359 1 79.94 700 ARG B N 1
ATOM 13863 C CA . ARG B 1 700 ? -5.121 -10.75 -22.219 1 79.94 700 ARG B CA 1
ATOM 13864 C C . ARG B 1 700 ? -3.695 -10.312 -21.891 1 79.94 700 ARG B C 1
ATOM 13866 O O . ARG B 1 700 ? -3.424 -9.82 -20.797 1 79.94 700 ARG B O 1
ATOM 13873 N N . ASP B 1 701 ? -2.74 -10.555 -22.75 1 83.06 701 ASP B N 1
ATOM 13874 C CA . ASP B 1 701 ? -1.348 -10.125 -22.641 1 83.06 701 ASP B CA 1
ATOM 13875 C C . ASP B 1 701 ? -0.673 -10.773 -21.438 1 83.06 701 ASP B C 1
ATOM 13877 O O . ASP B 1 701 ? -0.013 -10.094 -20.641 1 83.06 701 ASP B O 1
ATOM 13881 N N . PHE B 1 702 ? -0.971 -12.031 -21.188 1 84.38 702 PHE B N 1
ATOM 13882 C CA . PHE B 1 702 ? -0.335 -12.906 -20.203 1 84.38 702 PHE B CA 1
ATOM 13883 C C . PHE B 1 702 ? -0.397 -12.297 -18.812 1 84.38 702 PHE B C 1
ATOM 13885 O O . PHE B 1 702 ? 0.634 -11.938 -18.234 1 84.38 702 PHE B O 1
ATOM 13892 N N . PRO B 1 703 ? -1.496 -12.258 -18.172 1 78.44 703 PRO B N 1
ATOM 13893 C CA . PRO B 1 703 ? -1.667 -11.602 -16.875 1 78.44 703 PRO B CA 1
ATOM 13894 C C . PRO B 1 703 ? -1.028 -12.391 -15.734 1 78.44 703 PRO B C 1
ATOM 13896 O O . PRO B 1 703 ? -0.806 -11.844 -14.648 1 78.44 703 PRO B O 1
ATOM 13899 N N . LEU B 1 704 ? -0.781 -13.68 -15.938 1 76.25 704 LEU B N 1
ATOM 13900 C CA . LEU B 1 704 ? -0.221 -14.539 -14.891 1 76.25 704 LEU B CA 1
ATOM 13901 C C . LEU B 1 704 ? 1.169 -15.031 -15.281 1 76.25 704 LEU B C 1
ATOM 13903 O O . LEU B 1 704 ? 1.301 -15.953 -16.094 1 76.25 704 LEU B O 1
ATOM 13907 N N . LEU B 1 705 ? 2.217 -14.352 -14.953 1 78.75 705 LEU B N 1
ATOM 13908 C CA . LEU B 1 705 ? 3.611 -14.695 -15.195 1 78.75 705 LEU B CA 1
ATOM 13909 C C . LEU B 1 705 ? 4.422 -14.617 -13.906 1 78.75 705 LEU B C 1
ATOM 13911 O O . LEU B 1 705 ? 4.02 -13.953 -12.953 1 78.75 705 LEU B O 1
ATOM 13915 N N . PRO B 1 706 ? 5.477 -15.391 -13.867 1 75.56 706 PRO B N 1
ATOM 13916 C CA . PRO B 1 706 ? 6.348 -15.219 -12.703 1 75.56 706 PRO B CA 1
ATOM 13917 C C . PRO B 1 706 ? 6.777 -13.766 -12.492 1 75.56 706 PRO B C 1
ATOM 13919 O O . PRO B 1 706 ? 6.77 -12.977 -13.438 1 75.56 706 PRO B O 1
ATOM 13922 N N . SER B 1 707 ? 7.164 -13.469 -11.336 1 74.06 707 SER B N 1
ATOM 13923 C CA . SER B 1 707 ? 7.512 -12.102 -10.961 1 74.06 707 SER B CA 1
ATOM 13924 C C . SER B 1 707 ? 8.609 -11.547 -11.867 1 74.06 707 SER B C 1
ATOM 13926 O O . SER B 1 707 ? 9.586 -12.234 -12.172 1 74.06 707 SER B O 1
ATOM 13928 N N . GLY B 1 708 ? 8.375 -10.445 -12.391 1 77.06 708 GLY B N 1
ATOM 13929 C CA . GLY B 1 708 ? 9.383 -9.734 -13.172 1 77.06 708 GLY B CA 1
ATOM 13930 C C . GLY B 1 708 ? 9.344 -10.078 -14.648 1 77.06 708 GLY B C 1
ATOM 13931 O O . GLY B 1 708 ? 9.922 -9.367 -15.477 1 77.06 708 GLY B O 1
ATOM 13932 N N . CYS B 1 709 ? 8.672 -11.125 -14.938 1 83.81 709 CYS B N 1
ATOM 13933 C CA . CYS B 1 709 ? 8.633 -11.555 -16.328 1 83.81 709 CYS B CA 1
ATOM 13934 C C . CYS B 1 709 ? 7.496 -10.875 -17.078 1 83.81 709 CYS B C 1
ATOM 13936 O O . CYS B 1 709 ? 6.445 -10.602 -16.516 1 83.81 709 CYS B O 1
ATOM 13938 N N . GLN B 1 710 ? 7.773 -10.578 -18.359 1 87.31 710 GLN B N 1
ATOM 13939 C CA . GLN B 1 710 ? 6.777 -9.977 -19.234 1 87.31 710 GLN B CA 1
ATOM 13940 C C . GLN B 1 710 ? 6.836 -10.578 -20.641 1 87.31 710 GLN B C 1
ATOM 13942 O O . GLN B 1 710 ? 7.918 -10.891 -21.141 1 87.31 710 GLN B O 1
ATOM 13947 N N . ILE B 1 711 ? 5.699 -10.812 -21.141 1 89.69 711 ILE B N 1
ATOM 13948 C CA . ILE B 1 711 ? 5.562 -11.195 -22.547 1 89.69 711 ILE B CA 1
ATOM 13949 C C . ILE B 1 711 ? 4.66 -10.195 -23.266 1 89.69 711 ILE B C 1
ATOM 13951 O O . ILE B 1 711 ? 3.479 -10.062 -22.938 1 89.69 711 ILE B O 1
ATOM 13955 N N . LEU B 1 712 ? 5.246 -9.484 -24.203 1 90.94 712 LEU B N 1
ATOM 13956 C CA . LEU B 1 712 ? 4.516 -8.461 -24.938 1 90.94 712 LEU B CA 1
ATOM 13957 C C . LEU B 1 712 ? 4.551 -8.727 -26.438 1 90.94 712 LEU B C 1
ATOM 13959 O O . LEU B 1 712 ? 5.617 -8.688 -27.062 1 90.94 712 LEU B O 1
ATOM 13963 N N . LEU B 1 713 ? 3.428 -9.078 -26.953 1 91.56 713 LEU B N 1
ATOM 13964 C CA . LEU B 1 713 ? 3.297 -9.195 -28.406 1 91.56 713 LEU B CA 1
ATOM 13965 C C . LEU B 1 713 ? 2.83 -7.879 -29.016 1 91.56 713 LEU B C 1
ATOM 13967 O O . LEU B 1 713 ? 1.728 -7.41 -28.719 1 91.56 713 LEU B O 1
ATOM 13971 N N . GLU B 1 714 ? 3.639 -7.344 -29.859 1 87.94 714 GLU B N 1
ATOM 13972 C CA . GLU B 1 714 ? 3.391 -5.984 -30.328 1 87.94 714 GLU B CA 1
ATOM 13973 C C . GLU B 1 714 ? 2.658 -5.992 -31.672 1 87.94 714 GLU B C 1
ATOM 13975 O O . GLU B 1 714 ? 2.928 -6.832 -32.531 1 87.94 714 GLU B O 1
ATOM 13980 N N . GLY B 1 715 ? 1.774 -5.184 -31.781 1 83.25 715 GLY B N 1
ATOM 13981 C CA . GLY B 1 715 ? 1.083 -4.93 -33.031 1 83.25 715 GLY B CA 1
ATOM 13982 C C . GLY B 1 715 ? 0.5 -6.184 -33.656 1 83.25 715 GLY B C 1
ATOM 13983 O O . GLY B 1 715 ? -0.233 -6.926 -33 1 83.25 715 GLY B O 1
ATOM 13984 N N . LYS B 1 716 ? 0.923 -6.426 -34.875 1 86.44 716 LYS B N 1
ATOM 13985 C CA . LYS B 1 716 ? 0.363 -7.508 -35.688 1 86.44 716 LYS B CA 1
ATOM 13986 C C . LYS B 1 716 ? 0.851 -8.867 -35.188 1 86.44 716 LYS B C 1
ATOM 13988 O O . LYS B 1 716 ? 0.247 -9.898 -35.5 1 86.44 716 LYS B O 1
ATOM 13993 N N . SER B 1 717 ? 1.934 -8.805 -34.469 1 89.12 717 SER B N 1
ATOM 13994 C CA . SER B 1 717 ? 2.479 -10.07 -34 1 89.12 717 SER B CA 1
ATOM 13995 C C . SER B 1 717 ? 1.472 -10.812 -33.125 1 89.12 717 SER B C 1
ATOM 13997 O O . SER B 1 717 ? 1.4 -12.039 -33.156 1 89.12 717 SER B O 1
ATOM 13999 N N . LYS B 1 718 ? 0.706 -10.125 -32.312 1 89.31 718 LYS B N 1
ATOM 14000 C CA . LYS B 1 718 ? -0.293 -10.758 -31.469 1 89.31 718 LYS B CA 1
ATOM 14001 C C . LYS B 1 718 ? -1.344 -11.492 -32.281 1 89.31 718 LYS B C 1
ATOM 14003 O O . LYS B 1 718 ? -1.673 -12.648 -32 1 89.31 718 LYS B O 1
ATOM 14008 N N . ASP B 1 719 ? -1.761 -10.867 -33.344 1 89.69 719 ASP B N 1
ATOM 14009 C CA . ASP B 1 719 ? -2.766 -11.461 -34.219 1 89.69 719 ASP B CA 1
ATOM 14010 C C . ASP B 1 719 ? -2.201 -12.672 -34.969 1 89.69 719 ASP B C 1
ATOM 14012 O O . ASP B 1 719 ? -2.883 -13.688 -35.125 1 89.69 719 ASP B O 1
ATOM 14016 N N . LEU B 1 720 ? -0.996 -12.5 -35.438 1 90.19 720 LEU B N 1
ATOM 14017 C CA . LEU B 1 720 ? -0.354 -13.586 -36.188 1 90.19 720 LEU B CA 1
ATOM 14018 C C . LEU B 1 720 ? -0.218 -14.828 -35.312 1 90.19 720 LEU B C 1
ATOM 14020 O O . LEU B 1 720 ? -0.56 -15.938 -35.75 1 90.19 720 LEU B O 1
ATOM 14024 N N . VAL B 1 721 ? 0.26 -14.602 -34.094 1 90 721 VAL B N 1
ATOM 14025 C CA . VAL B 1 721 ? 0.47 -15.711 -33.188 1 90 721 VAL B CA 1
ATOM 14026 C C . VAL B 1 721 ? -0.875 -16.328 -32.781 1 90 721 VAL B C 1
ATOM 14028 O O . VAL B 1 721 ? -1.036 -17.547 -32.781 1 90 721 VAL B O 1
ATOM 14031 N N . LEU B 1 722 ? -1.87 -15.492 -32.438 1 89.19 722 LEU B N 1
ATOM 14032 C CA . LEU B 1 722 ? -3.188 -15.953 -32.031 1 89.19 722 LEU B CA 1
ATOM 14033 C C . LEU B 1 722 ? -3.875 -16.75 -33.125 1 89.19 722 LEU B C 1
ATOM 14035 O O . LEU B 1 722 ? -4.441 -17.812 -32.875 1 89.19 722 LEU B O 1
ATOM 14039 N N . ASN B 1 723 ? -3.852 -16.188 -34.312 1 87.31 723 ASN B N 1
ATOM 14040 C CA . ASN B 1 723 ? -4.484 -16.859 -35.438 1 87.31 723 ASN B CA 1
ATOM 14041 C C . ASN B 1 723 ? -3.83 -18.203 -35.75 1 87.31 723 ASN B C 1
ATOM 14043 O O . ASN B 1 723 ? -4.516 -19.172 -36.062 1 87.31 723 ASN B O 1
ATOM 14047 N N . ASN B 1 724 ? -2.506 -18.188 -35.688 1 87.12 724 ASN B N 1
ATOM 14048 C CA . ASN B 1 724 ? -1.773 -19.438 -35.875 1 87.12 724 ASN B CA 1
ATOM 14049 C C . ASN B 1 724 ? -2.178 -20.5 -34.844 1 87.12 724 ASN B C 1
ATOM 14051 O O . ASN B 1 724 ? -2.447 -21.641 -35.219 1 87.12 724 ASN B O 1
ATOM 14055 N N . ILE B 1 725 ? -2.277 -20.172 -33.594 1 85.5 725 ILE B N 1
ATOM 14056 C CA . ILE B 1 725 ? -2.594 -21.109 -32.531 1 85.5 725 ILE B CA 1
ATOM 14057 C C . ILE B 1 725 ? -4.051 -21.547 -32.656 1 85.5 725 ILE B C 1
ATOM 14059 O O . ILE B 1 725 ? -4.363 -22.734 -32.469 1 85.5 725 ILE B O 1
ATOM 14063 N N . ARG B 1 726 ? -4.969 -20.672 -32.969 1 83.81 726 ARG B N 1
ATOM 14064 C CA . ARG B 1 726 ? -6.379 -21 -33.125 1 83.81 726 ARG B CA 1
ATOM 14065 C C . ARG B 1 726 ? -6.574 -22 -34.281 1 83.81 726 ARG B C 1
ATOM 14067 O O . ARG B 1 726 ? -7.391 -22.906 -34.188 1 83.81 726 ARG B O 1
ATOM 14074 N N . THR B 1 727 ? -5.797 -21.781 -35.344 1 77.81 727 THR B N 1
ATOM 14075 C CA . THR B 1 727 ? -5.863 -22.688 -36.5 1 77.81 727 THR B CA 1
ATOM 14076 C C . THR B 1 727 ? -5.383 -24.078 -36.125 1 77.81 727 THR B C 1
ATOM 14078 O O . THR B 1 727 ? -5.957 -25.078 -36.562 1 77.81 727 THR B O 1
ATOM 14081 N N . GLN B 1 728 ? -4.383 -24.094 -35.344 1 71.5 728 GLN B N 1
ATOM 14082 C CA . GLN B 1 728 ? -3.842 -25.375 -34.906 1 71.5 728 GLN B CA 1
ATOM 14083 C C . GLN B 1 728 ? -4.809 -26.094 -33.969 1 71.5 728 GLN B C 1
ATOM 14085 O O . GLN B 1 728 ? -4.887 -27.312 -33.969 1 71.5 728 GLN B O 1
ATOM 14090 N N . LEU B 1 729 ? -5.465 -25.328 -33.125 1 69.88 729 LEU B N 1
ATOM 14091 C CA . LEU B 1 729 ? -6.387 -25.906 -32.125 1 69.88 729 LEU B CA 1
ATOM 14092 C C . LEU B 1 729 ? -7.66 -26.391 -32.812 1 69.88 729 LEU B C 1
ATOM 14094 O O . LEU B 1 729 ? -8.367 -27.25 -32.281 1 69.88 729 LEU B O 1
ATOM 14098 N N . SER B 1 730 ? -7.98 -25.828 -33.875 1 66.69 730 SER B N 1
ATOM 14099 C CA . SER B 1 730 ? -9.203 -26.203 -34.562 1 66.69 730 SER B CA 1
ATOM 14100 C C . SER B 1 730 ? -9.023 -27.516 -35.312 1 66.69 730 SER B C 1
ATOM 14102 O O . SER B 1 730 ? -9.891 -27.891 -36.125 1 66.69 730 SER B O 1
ATOM 14104 N N . ALA B 1 731 ? -7.922 -28.156 -34.969 1 62.28 731 ALA B N 1
ATOM 14105 C CA . ALA B 1 731 ? -7.781 -29.438 -35.656 1 62.28 731 ALA B CA 1
ATOM 14106 C C . ALA B 1 731 ? -8.961 -30.344 -35.344 1 62.28 731 ALA B C 1
ATOM 14108 O O . ALA B 1 731 ? -9.242 -30.656 -34.188 1 62.28 731 ALA B O 1
ATOM 14109 N N . ASN B 1 732 ? -9.922 -30.469 -36.188 1 69.12 732 ASN B N 1
ATOM 14110 C CA . ASN B 1 732 ? -11.148 -31.25 -36.125 1 69.12 732 ASN B CA 1
ATOM 14111 C C . ASN B 1 732 ? -10.875 -32.75 -36.375 1 69.12 732 ASN B C 1
ATOM 14113 O O . ASN B 1 732 ? -9.742 -33.125 -36.656 1 69.12 732 ASN B O 1
ATOM 14117 N N . VAL B 1 733 ? -11.789 -33.656 -36.062 1 76.94 733 VAL B N 1
ATOM 14118 C CA . VAL B 1 733 ? -11.727 -35.094 -36.188 1 76.94 733 VAL B CA 1
ATOM 14119 C C . VAL B 1 733 ? -11.203 -35.5 -37.562 1 76.94 733 VAL B C 1
ATOM 14121 O O . VAL B 1 733 ? -10.516 -36.5 -37.688 1 76.94 733 VAL B O 1
ATOM 14124 N N . ARG B 1 734 ? -11.391 -34.625 -38.594 1 78.94 734 ARG B N 1
ATOM 14125 C CA . ARG B 1 734 ? -10.914 -34.906 -39.938 1 78.94 734 ARG B CA 1
ATOM 14126 C C . ARG B 1 734 ? -9.398 -34.812 -40.031 1 78.94 734 ARG B C 1
ATOM 14128 O O . ARG B 1 734 ? -8.758 -35.656 -40.688 1 78.94 734 ARG B O 1
ATOM 14135 N N . THR B 1 735 ? -8.914 -33.812 -39.312 1 77.88 735 THR B N 1
ATOM 14136 C CA . THR B 1 735 ? -7.465 -33.625 -39.281 1 77.88 735 THR B CA 1
ATOM 14137 C C . THR B 1 735 ? -6.801 -34.844 -38.594 1 77.88 735 THR B C 1
ATOM 14139 O O . THR B 1 735 ? -5.777 -35.344 -39.062 1 77.88 735 THR B O 1
ATOM 14142 N N . LEU B 1 736 ? -7.418 -35.281 -37.531 1 84.81 736 LEU B N 1
ATOM 14143 C CA . LEU B 1 736 ? -6.883 -36.406 -36.781 1 84.81 736 LEU B CA 1
ATOM 14144 C C . LEU B 1 736 ? -6.918 -37.688 -37.656 1 84.81 736 LEU B C 1
ATOM 14146 O O . LEU B 1 736 ? -5.949 -38.438 -37.656 1 84.81 736 LEU B O 1
ATOM 14150 N N . ALA B 1 737 ? -8.055 -37.875 -38.344 1 87.25 737 ALA B N 1
ATOM 14151 C CA . ALA B 1 737 ? -8.211 -39.062 -39.188 1 87.25 737 ALA B CA 1
ATOM 14152 C C . ALA B 1 737 ? -7.176 -39.062 -40.312 1 87.25 737 ALA B C 1
ATOM 14154 O O . ALA B 1 737 ? -6.625 -40.125 -40.656 1 87.25 737 ALA B O 1
ATOM 14155 N N . ASN B 1 738 ? -6.918 -37.906 -40.844 1 83.25 738 ASN B N 1
ATOM 14156 C CA . ASN B 1 738 ? -5.922 -37.812 -41.906 1 83.25 738 ASN B CA 1
ATOM 14157 C C . ASN B 1 738 ? -4.52 -38.125 -41.375 1 83.25 738 ASN B C 1
ATOM 14159 O O . ASN B 1 738 ? -3.725 -38.75 -42.094 1 83.25 738 ASN B O 1
ATOM 14163 N N . GLU B 1 739 ? -4.285 -37.688 -40.219 1 81.19 739 GLU B N 1
ATOM 14164 C CA . GLU B 1 739 ? -2.988 -38 -39.594 1 81.19 739 GLU B CA 1
ATOM 14165 C C . GLU B 1 739 ? -2.818 -39.5 -39.375 1 81.19 739 GLU B C 1
ATOM 14167 O O . GLU B 1 739 ? -1.749 -40.031 -39.625 1 81.19 739 GLU B O 1
ATOM 14172 N N . VAL B 1 740 ? -3.893 -40.031 -38.844 1 85.25 740 VAL B N 1
ATOM 14173 C CA . VAL B 1 740 ? -3.861 -41.469 -38.531 1 85.25 740 VAL B CA 1
ATOM 14174 C C . VAL B 1 740 ? -3.635 -42.25 -39.812 1 85.25 740 VAL B C 1
ATOM 14176 O O . VAL B 1 740 ? -2.904 -43.25 -39.812 1 85.25 740 VAL B O 1
ATOM 14179 N N . ARG B 1 741 ? -4.262 -41.812 -40.938 1 83.69 741 ARG B N 1
ATOM 14180 C CA . ARG B 1 741 ? -4.062 -42.469 -42.219 1 83.69 741 ARG B CA 1
ATOM 14181 C C . ARG B 1 741 ? -2.613 -42.344 -42.688 1 83.69 741 ARG B C 1
ATOM 14183 O O . ARG B 1 741 ? -2.041 -43.281 -43.219 1 83.69 741 ARG B O 1
ATOM 14190 N N . ALA B 1 742 ? -2.164 -41.156 -42.438 1 79.31 742 ALA B N 1
ATOM 14191 C CA . ALA B 1 742 ? -0.801 -40.875 -42.875 1 79.31 742 ALA B CA 1
ATOM 14192 C C . ALA B 1 742 ? 0.211 -41.75 -42.125 1 79.31 742 ALA B C 1
ATOM 14194 O O . ALA B 1 742 ? 1.193 -42.219 -42.688 1 79.31 742 ALA B O 1
ATOM 14195 N N . TYR B 1 743 ? -0.039 -41.875 -40.844 1 80.81 743 TYR B N 1
ATOM 14196 C CA . TYR B 1 743 ? 0.897 -42.625 -40.031 1 80.81 743 TYR B CA 1
ATOM 14197 C C . TYR B 1 743 ? 0.625 -44.125 -40.125 1 80.81 743 TYR B C 1
ATOM 14199 O O . TYR B 1 743 ? 1.455 -44.938 -39.719 1 80.81 743 TYR B O 1
ATOM 14207 N N . SER B 1 744 ? -0.446 -44.5 -40.656 1 79 744 SER B N 1
ATOM 14208 C CA . SER B 1 744 ? -0.868 -45.906 -40.906 1 79 744 SER B CA 1
ATOM 14209 C C . SER B 1 744 ? -0.723 -46.719 -39.625 1 79 744 SER B C 1
ATOM 14211 O O . SER B 1 744 ? -0.169 -47.844 -39.688 1 79 744 SER B O 1
ATOM 14213 N N . THR B 1 745 ? -1.053 -46.188 -38.5 1 81.94 745 THR B N 1
ATOM 14214 C CA . THR B 1 745 ? -0.96 -46.969 -37.25 1 81.94 745 THR B CA 1
ATOM 14215 C C . THR B 1 745 ? -2.307 -47 -36.531 1 81.94 745 THR B C 1
ATOM 14217 O O . THR B 1 745 ? -2.957 -45.969 -36.375 1 81.94 745 THR B O 1
ATOM 14220 N N . PRO B 1 746 ? -2.762 -48.188 -36.156 1 86.38 746 PRO B N 1
ATOM 14221 C CA . PRO B 1 746 ? -4.031 -48.281 -35.438 1 86.38 746 PRO B CA 1
ATOM 14222 C C . PRO B 1 746 ? -3.848 -48.25 -33.906 1 86.38 746 PRO B C 1
ATOM 14224 O O . PRO B 1 746 ? -4.832 -48.219 -33.188 1 86.38 746 PRO B O 1
ATOM 14227 N N . ARG B 1 747 ? -2.666 -48.219 -33.438 1 91.62 747 ARG B N 1
ATOM 14228 C CA . ARG B 1 747 ? -2.424 -48.188 -32 1 91.62 747 ARG B CA 1
ATOM 14229 C C . ARG B 1 747 ? -2.324 -46.781 -31.469 1 91.62 747 ARG B C 1
ATOM 14231 O O . ARG B 1 747 ? -1.608 -45.938 -32.031 1 91.62 747 ARG B O 1
ATOM 14238 N N . LEU B 1 748 ? -3.064 -46.562 -30.438 1 93.5 748 LEU B N 1
ATOM 14239 C CA . LEU B 1 748 ? -3.154 -45.219 -29.844 1 93.5 748 LEU B CA 1
ATOM 14240 C C . LEU B 1 748 ? -1.775 -44.719 -29.453 1 93.5 748 LEU B C 1
ATOM 14242 O O . LEU B 1 748 ? -1.429 -43.562 -29.719 1 93.5 748 LEU B O 1
ATOM 14246 N N . SER B 1 749 ? -0.994 -45.562 -28.75 1 89.44 749 SER B N 1
ATOM 14247 C CA . SER B 1 749 ? 0.322 -45.156 -28.266 1 89.44 749 SER B CA 1
ATOM 14248 C C . SER B 1 749 ? 1.235 -44.719 -29.406 1 89.44 749 SER B C 1
ATOM 14250 O O . SER B 1 749 ? 1.977 -43.75 -29.281 1 89.44 749 SER B O 1
ATOM 14252 N N . ASP B 1 750 ? 1.12 -45.469 -30.484 1 86.31 750 ASP B N 1
ATOM 14253 C CA . ASP B 1 750 ? 1.939 -45.156 -31.656 1 86.31 750 ASP B CA 1
ATOM 14254 C C . ASP B 1 750 ? 1.526 -43.844 -32.281 1 86.31 750 ASP B C 1
ATOM 14256 O O . ASP B 1 750 ? 2.381 -43.062 -32.688 1 86.31 750 ASP B O 1
ATOM 14260 N N . TYR B 1 751 ? 0.287 -43.719 -32.406 1 87.31 751 TYR B N 1
ATOM 14261 C CA . TYR B 1 751 ? -0.223 -42.5 -32.969 1 87.31 751 TYR B CA 1
ATOM 14262 C C . TYR B 1 751 ? 0.235 -41.281 -32.125 1 87.31 751 TYR B C 1
ATOM 14264 O O . TYR B 1 751 ? 0.678 -40.281 -32.688 1 87.31 751 TYR B O 1
ATOM 14272 N N . LEU B 1 752 ? 0.069 -41.375 -30.812 1 85.5 752 LEU B N 1
ATOM 14273 C CA . LEU B 1 752 ? 0.427 -40.25 -29.938 1 85.5 752 LEU B CA 1
ATOM 14274 C C . LEU B 1 752 ? 1.923 -39.969 -30 1 85.5 752 LEU B C 1
ATOM 14276 O O . LEU B 1 752 ? 2.336 -38.812 -29.953 1 85.5 752 LEU B O 1
ATOM 14280 N N . ARG B 1 753 ? 2.695 -40.938 -30.062 1 75.56 753 ARG B N 1
ATOM 14281 C CA . ARG B 1 753 ? 4.141 -40.781 -30.188 1 75.56 753 ARG B CA 1
ATOM 14282 C C . ARG B 1 753 ? 4.5 -40.062 -31.484 1 75.56 753 ARG B C 1
ATOM 14284 O O . ARG B 1 753 ? 5.32 -39.156 -31.5 1 75.56 753 ARG B O 1
ATOM 14291 N N . GLU B 1 754 ? 3.797 -40.531 -32.562 1 70.75 754 GLU B N 1
ATOM 14292 C CA . GLU B 1 754 ? 4.105 -40 -33.875 1 70.75 754 GLU B CA 1
ATOM 14293 C C . GLU B 1 754 ? 3.559 -38.594 -34.062 1 70.75 754 GLU B C 1
ATOM 14295 O O . GLU B 1 754 ? 4.211 -37.719 -34.656 1 70.75 754 GLU B O 1
ATOM 14300 N N . SER B 1 755 ? 2.416 -38.438 -33.594 1 70.88 755 SER B N 1
ATOM 14301 C CA . SER B 1 755 ? 1.75 -37.156 -33.812 1 70.88 755 SER B CA 1
ATOM 14302 C C . SER B 1 755 ? 2.215 -36.125 -32.781 1 70.88 755 SER B C 1
ATOM 14304 O O . SER B 1 755 ? 2.006 -34.938 -32.938 1 70.88 755 SER B O 1
ATOM 14306 N N . ARG B 1 756 ? 2.711 -36.562 -31.578 1 65.31 756 ARG B N 1
ATOM 14307 C CA . ARG B 1 756 ? 3.135 -35.719 -30.453 1 65.31 756 ARG B CA 1
ATOM 14308 C C . ARG B 1 756 ? 1.949 -35 -29.844 1 65.31 756 ARG B C 1
ATOM 14310 O O . ARG B 1 756 ? 2.113 -33.938 -29.234 1 65.31 756 ARG B O 1
ATOM 14317 N N . ARG B 1 757 ? 0.843 -35.5 -30.141 1 73.5 757 ARG B N 1
ATOM 14318 C CA . ARG B 1 757 ? -0.359 -34.938 -29.531 1 73.5 757 ARG B CA 1
ATOM 14319 C C . ARG B 1 757 ? -0.591 -35.5 -28.141 1 73.5 757 ARG B C 1
ATOM 14321 O O . ARG B 1 757 ? -0.102 -36.594 -27.828 1 73.5 757 ARG B O 1
ATOM 14328 N N . GLU B 1 758 ? -1.308 -34.688 -27.422 1 78.75 758 GLU B N 1
ATOM 14329 C CA . GLU B 1 758 ? -1.748 -35.219 -26.125 1 78.75 758 GLU B CA 1
ATOM 14330 C C . GLU B 1 758 ? -3.027 -36.031 -26.266 1 78.75 758 GLU B C 1
ATOM 14332 O O . GLU B 1 758 ? -3.891 -35.719 -27.078 1 78.75 758 GLU B O 1
ATOM 14337 N N . VAL B 1 759 ? -3.137 -37.031 -25.484 1 88.06 759 VAL B N 1
ATOM 14338 C CA . VAL B 1 759 ? -4.262 -37.969 -25.562 1 88.06 759 VAL B CA 1
ATOM 14339 C C . VAL B 1 759 ? -5.57 -37.188 -25.375 1 88.06 759 VAL B C 1
ATOM 14341 O O . VAL B 1 759 ? -6.586 -37.531 -25.984 1 88.06 759 VAL B O 1
ATOM 14344 N N . LYS B 1 760 ? -5.562 -36.156 -24.547 1 86.19 760 LYS B N 1
ATOM 14345 C CA . LYS B 1 760 ? -6.781 -35.406 -24.25 1 86.19 760 LYS B CA 1
ATOM 14346 C C . LYS B 1 760 ? -7.352 -34.781 -25.5 1 86.19 760 LYS B C 1
ATOM 14348 O O . LYS B 1 760 ? -8.57 -34.594 -25.625 1 86.19 760 LYS B O 1
ATOM 14353 N N . GLU B 1 761 ? -6.562 -34.469 -26.422 1 80.12 761 GLU B N 1
ATOM 14354 C CA . GLU B 1 761 ? -6.996 -33.812 -27.656 1 80.12 761 GLU B CA 1
ATOM 14355 C C . GLU B 1 761 ? -7.898 -34.719 -28.484 1 80.12 761 GLU B C 1
ATOM 14357 O O . GLU B 1 761 ? -8.727 -34.25 -29.266 1 80.12 761 GLU B O 1
ATOM 14362 N N . LEU B 1 762 ? -7.699 -35.969 -28.312 1 87.25 762 LEU B N 1
ATOM 14363 C CA . LEU B 1 762 ? -8.469 -36.938 -29.062 1 87.25 762 LEU B CA 1
ATOM 14364 C C . LEU B 1 762 ? -9.906 -37 -28.562 1 87.25 762 LEU B C 1
ATOM 14366 O O . LEU B 1 762 ? -10.789 -37.5 -29.25 1 87.25 762 LEU B O 1
ATOM 14370 N N . TYR B 1 763 ? -10.117 -36.562 -27.438 1 89.69 763 TYR B N 1
ATOM 14371 C CA . TYR B 1 763 ? -11.422 -36.812 -26.812 1 89.69 763 TYR B CA 1
ATOM 14372 C C . TYR B 1 763 ? -12.188 -35.5 -26.641 1 89.69 763 TYR B C 1
ATOM 14374 O O . TYR B 1 763 ? -13.109 -35.438 -25.828 1 89.69 763 TYR B O 1
ATOM 14382 N N . LYS B 1 764 ? -11.844 -34.531 -27.422 1 82.75 764 LYS B N 1
ATOM 14383 C CA . LYS B 1 764 ? -12.586 -33.281 -27.453 1 82.75 764 LYS B CA 1
ATOM 14384 C C . LYS B 1 764 ? -13.938 -33.469 -28.156 1 82.75 764 LYS B C 1
ATOM 14386 O O . LYS B 1 764 ? -14.047 -34.219 -29.109 1 82.75 764 LYS B O 1
ATOM 14391 N N . SER B 1 765 ? -15.039 -32.688 -27.906 1 76.88 765 SER B N 1
ATOM 14392 C CA . SER B 1 765 ? -16.344 -32.562 -28.547 1 76.88 765 SER B CA 1
ATOM 14393 C C . SER B 1 765 ? -16.969 -33.938 -28.766 1 76.88 765 SER B C 1
ATOM 14395 O O . SER B 1 765 ? -17.547 -34.188 -29.812 1 76.88 765 SER B O 1
ATOM 14397 N N . GLY B 1 766 ? -16.828 -34.906 -27.984 1 78.94 766 GLY B N 1
ATOM 14398 C CA . GLY B 1 766 ? -17.453 -36.219 -28.062 1 78.94 766 GLY B CA 1
ATOM 14399 C C . GLY B 1 766 ? -16.688 -37.188 -28.953 1 78.94 766 GLY B C 1
ATOM 14400 O O . GLY B 1 766 ? -17.219 -38.25 -29.328 1 78.94 766 GLY B O 1
ATOM 14401 N N . ASN B 1 767 ? -15.5 -36.844 -29.312 1 85.75 767 ASN B N 1
ATOM 14402 C CA . ASN B 1 767 ? -14.664 -37.719 -30.141 1 85.75 767 ASN B CA 1
ATOM 14403 C C . ASN B 1 767 ? -13.992 -38.812 -29.328 1 85.75 767 ASN B C 1
ATOM 14405 O O . ASN B 1 767 ? -13.93 -38.719 -28.109 1 85.75 767 ASN B O 1
ATOM 14409 N N . SER B 1 768 ? -13.609 -39.875 -29.984 1 92.62 768 SER B N 1
ATOM 14410 C CA . SER B 1 768 ? -12.891 -41 -29.391 1 92.62 768 SER B CA 1
ATOM 14411 C C . SER B 1 768 ? -11.883 -41.594 -30.375 1 92.62 768 SER B C 1
ATOM 14413 O O . SER B 1 768 ? -11.93 -41.281 -31.578 1 92.62 768 SER B O 1
ATOM 14415 N N . TRP B 1 769 ? -11.016 -42.312 -29.891 1 94 769 TRP B N 1
ATOM 14416 C CA . TRP B 1 769 ? -10 -42.938 -30.719 1 94 769 TRP B CA 1
ATOM 14417 C C . TRP B 1 769 ? -10.633 -43.844 -31.766 1 94 769 TRP B C 1
ATOM 14419 O O . TRP B 1 769 ? -10.25 -43.812 -32.938 1 94 769 TRP B O 1
ATOM 14429 N N . THR B 1 770 ? -11.656 -44.656 -31.391 1 94.12 770 THR B N 1
ATOM 14430 C CA . THR B 1 770 ? -12.391 -45.531 -32.312 1 94.12 770 THR B CA 1
ATOM 14431 C C . THR B 1 770 ? -13.07 -44.75 -33.406 1 94.12 770 THR B C 1
ATOM 14433 O O . THR B 1 770 ? -13.062 -45.156 -34.562 1 94.12 770 THR B O 1
ATOM 14436 N N . ALA B 1 771 ? -13.617 -43.625 -33 1 91.38 771 ALA B N 1
ATOM 14437 C CA . ALA B 1 771 ? -14.25 -42.75 -34 1 91.38 771 ALA B CA 1
ATOM 14438 C C . ALA B 1 771 ? -13.242 -42.25 -35 1 91.38 771 ALA B C 1
ATOM 14440 O O . ALA B 1 771 ? -13.555 -42.156 -36.219 1 91.38 771 ALA B O 1
ATOM 14441 N N . VAL B 1 772 ? -12.078 -41.906 -34.594 1 91.56 772 VAL B N 1
ATOM 14442 C CA . VAL B 1 772 ? -11.016 -41.438 -35.469 1 91.56 772 VAL B CA 1
ATOM 14443 C C . VAL B 1 772 ? -10.578 -42.562 -36.406 1 91.56 772 VAL B C 1
ATOM 14445 O O . VAL B 1 772 ? -10.391 -42.344 -37.625 1 91.56 772 VAL B O 1
ATOM 14448 N N . LEU B 1 773 ? -10.453 -43.781 -35.875 1 93.31 773 LEU B N 1
ATOM 14449 C CA . LEU B 1 773 ? -10.039 -44.938 -36.656 1 93.31 773 LEU B CA 1
ATOM 14450 C C . LEU B 1 773 ? -11.086 -45.281 -37.719 1 93.31 773 LEU B C 1
ATOM 14452 O O . LEU B 1 773 ? -10.742 -45.656 -38.844 1 93.31 773 LEU B O 1
ATOM 14456 N N . ARG B 1 774 ? -12.352 -45.25 -37.312 1 90.94 774 ARG B N 1
ATOM 14457 C CA . ARG B 1 774 ? -13.43 -45.531 -38.25 1 90.94 774 ARG B CA 1
ATOM 14458 C C . ARG B 1 774 ? -13.438 -44.5 -39.406 1 90.94 774 ARG B C 1
ATOM 14460 O O . ARG B 1 774 ? -13.633 -44.875 -40.562 1 90.94 774 ARG B O 1
ATOM 14467 N N . ARG B 1 775 ? -13.203 -43.281 -39.062 1 89.06 775 ARG B N 1
ATOM 14468 C CA . ARG B 1 775 ? -13.148 -42.25 -40.062 1 89.06 775 ARG B CA 1
ATOM 14469 C C . ARG B 1 775 ? -11.93 -42.406 -40.969 1 89.06 775 ARG B C 1
ATOM 14471 O O . ARG B 1 775 ? -11.977 -42.062 -42.156 1 89.06 775 ARG B O 1
ATOM 14478 N N . ALA B 1 776 ? -10.859 -42.906 -40.438 1 90.19 776 ALA B N 1
ATOM 14479 C CA . ALA B 1 776 ? -9.633 -43.156 -41.188 1 90.19 776 ALA B CA 1
ATOM 14480 C C . ALA B 1 776 ? -9.734 -44.406 -42.031 1 90.19 776 ALA B C 1
ATOM 14482 O O . ALA B 1 776 ? -8.867 -44.688 -42.844 1 90.19 776 ALA B O 1
ATOM 14483 N N . GLY B 1 777 ? -10.773 -45.25 -41.812 1 87.88 777 GLY B N 1
ATOM 14484 C CA . GLY B 1 777 ? -11.016 -46.469 -42.594 1 87.88 777 GLY B CA 1
ATOM 14485 C C . GLY B 1 777 ? -10.242 -47.656 -42.094 1 87.88 777 GLY B C 1
ATOM 14486 O O . GLY B 1 777 ? -10.039 -48.625 -42.812 1 87.88 777 GLY B O 1
ATOM 14487 N N . LEU B 1 778 ? -9.789 -47.562 -40.906 1 91.25 778 LEU B N 1
ATOM 14488 C CA . LEU B 1 778 ? -8.961 -48.625 -40.375 1 91.25 778 LEU B CA 1
ATOM 14489 C C . LEU B 1 778 ? -9.812 -49.656 -39.625 1 91.25 778 LEU B C 1
ATOM 14491 O O . LEU B 1 778 ? -9.352 -50.75 -39.344 1 91.25 778 LEU B O 1
ATOM 14495 N N . ILE B 1 779 ? -11.008 -49.312 -39.219 1 90.5 779 ILE B N 1
ATOM 14496 C CA . ILE B 1 779 ? -11.984 -50.219 -38.625 1 90.5 779 ILE B CA 1
ATOM 14497 C C . ILE B 1 779 ? -13.18 -50.375 -39.594 1 90.5 779 ILE B C 1
ATOM 14499 O O . ILE B 1 779 ? -13.867 -49.375 -39.875 1 90.5 779 ILE B O 1
ATOM 14503 N N . GLN B 1 780 ? -13.422 -51.531 -40.062 1 84.81 780 GLN B N 1
ATOM 14504 C CA . GLN B 1 780 ? -14.469 -51.75 -41.031 1 84.81 780 GLN B CA 1
ATOM 14505 C C . GLN B 1 780 ? -15.703 -52.375 -40.406 1 84.81 780 GLN B C 1
ATOM 14507 O O . GLN B 1 780 ? -16.812 -52.281 -40.938 1 84.81 780 GLN B O 1
ATOM 14512 N N . GLU B 1 781 ? -15.492 -52.969 -39.281 1 86.5 781 GLU B N 1
ATOM 14513 C CA . GLU B 1 781 ? -16.609 -53.625 -38.625 1 86.5 781 GLU B CA 1
ATOM 14514 C C . GLU B 1 781 ? -17.688 -52.625 -38.219 1 86.5 781 GLU B C 1
ATOM 14516 O O . GLU B 1 781 ? -17.375 -51.5 -37.812 1 86.5 781 GLU B O 1
ATOM 14521 N N . ALA B 1 782 ? -18.984 -53 -38.469 1 89.31 782 ALA B N 1
ATOM 14522 C CA . ALA B 1 782 ? -20.094 -52.125 -38.062 1 89.31 782 ALA B CA 1
ATOM 14523 C C . ALA B 1 782 ? -20.109 -51.938 -36.562 1 89.31 782 ALA B C 1
ATOM 14525 O O . ALA B 1 782 ? -19.812 -52.844 -35.781 1 89.31 782 ALA B O 1
ATOM 14526 N N . PRO B 1 783 ? -20.438 -50.688 -36.094 1 90.75 783 PRO B N 1
ATOM 14527 C CA . PRO B 1 783 ? -20.5 -50.406 -34.656 1 90.75 783 PRO B CA 1
ATOM 14528 C C . PRO B 1 783 ? -21.562 -51.281 -33.969 1 90.75 783 PRO B C 1
ATOM 14530 O O . PRO B 1 783 ? -22.641 -51.469 -34.5 1 90.75 783 PRO B O 1
ATOM 14533 N N . ALA B 1 784 ? -21.203 -51.844 -32.875 1 91.31 784 ALA B N 1
ATOM 14534 C CA . ALA B 1 784 ? -22.156 -52.594 -32.031 1 91.31 784 ALA B CA 1
ATOM 14535 C C . ALA B 1 784 ? -23.188 -51.625 -31.422 1 91.31 784 ALA B C 1
ATOM 14537 O O . ALA B 1 784 ? -22.922 -50.438 -31.266 1 91.31 784 ALA B O 1
ATOM 14538 N N . PRO B 1 785 ? -24.422 -52.188 -31.188 1 91.44 785 PRO B N 1
ATOM 14539 C CA . PRO B 1 785 ? -25.422 -51.344 -30.547 1 91.44 785 PRO B CA 1
ATOM 14540 C C . PRO B 1 785 ? -24.938 -50.781 -29.219 1 91.44 785 PRO B C 1
ATOM 14542 O O . PRO B 1 785 ? -24.453 -51.531 -28.359 1 91.44 785 PRO B O 1
ATOM 14545 N N . GLY B 1 786 ? -25.031 -49.406 -29.062 1 91.56 786 GLY B N 1
ATOM 14546 C CA . GLY B 1 786 ? -24.656 -48.75 -27.812 1 91.56 786 GLY B CA 1
ATOM 14547 C C . GLY B 1 786 ? -23.188 -48.312 -27.781 1 91.56 786 GLY B C 1
ATOM 14548 O O . GLY B 1 786 ? -22.75 -47.688 -26.812 1 91.56 786 GLY B O 1
ATOM 14549 N N . GLU B 1 787 ? -22.469 -48.625 -28.75 1 93.25 787 GLU B N 1
ATOM 14550 C CA . GLU B 1 787 ? -21.047 -48.344 -28.812 1 93.25 787 GLU B CA 1
ATOM 14551 C C . GLU B 1 787 ? -20.781 -46.844 -28.734 1 93.25 787 GLU B C 1
ATOM 14553 O O . GLU B 1 787 ? -19.891 -46.406 -28.016 1 93.25 787 GLU B O 1
ATOM 14558 N N . ALA B 1 788 ? -21.594 -46.094 -29.406 1 91.81 788 ALA B N 1
ATOM 14559 C CA . ALA B 1 788 ? -21.406 -44.625 -29.484 1 91.81 788 ALA B CA 1
ATOM 14560 C C . ALA B 1 788 ? -21.531 -44 -28.109 1 91.81 788 ALA B C 1
ATOM 14562 O O . ALA B 1 788 ? -20.781 -43.094 -27.75 1 91.81 788 ALA B O 1
ATOM 14563 N N . ALA B 1 789 ? -22.5 -44.438 -27.391 1 92.62 789 ALA B N 1
ATOM 14564 C CA . ALA B 1 789 ? -22.719 -43.906 -26.062 1 92.62 789 ALA B CA 1
ATOM 14565 C C . ALA B 1 789 ? -21.562 -44.219 -25.125 1 92.62 789 ALA B C 1
ATOM 14567 O O . ALA B 1 789 ? -21.188 -43.406 -24.297 1 92.62 789 ALA B O 1
ATOM 14568 N N . LEU B 1 790 ? -21.031 -45.406 -25.25 1 94.75 790 LEU B N 1
ATOM 14569 C CA . LEU B 1 790 ? -19.891 -45.844 -24.422 1 94.75 790 LEU B CA 1
ATOM 14570 C C . LEU B 1 790 ? -18.625 -45.062 -24.812 1 94.75 790 LEU B C 1
ATOM 14572 O O . LEU B 1 790 ? -17.875 -44.656 -23.938 1 94.75 790 LEU B O 1
ATOM 14576 N N . LEU B 1 791 ? -18.438 -44.875 -26.078 1 94 791 LEU B N 1
ATOM 14577 C CA . LEU B 1 791 ? -17.25 -44.188 -26.578 1 94 791 LEU B CA 1
ATOM 14578 C C . LEU B 1 791 ? -17.234 -42.75 -26.094 1 94 791 LEU B C 1
ATOM 14580 O O . LEU B 1 791 ? -16.156 -42.188 -25.844 1 94 791 LEU B O 1
ATOM 14584 N N . LYS B 1 792 ? -18.375 -42.219 -25.906 1 91.75 792 LYS B N 1
ATOM 14585 C CA . LYS B 1 792 ? -18.484 -40.844 -25.422 1 91.75 792 LYS B CA 1
ATOM 14586 C C . LYS B 1 792 ? -17.984 -40.719 -23.984 1 91.75 792 LYS B C 1
ATOM 14588 O O . LYS B 1 792 ? -17.641 -39.625 -23.516 1 91.75 792 LYS B O 1
ATOM 14593 N N . ARG B 1 793 ? -17.812 -41.812 -23.312 1 92.81 793 ARG B N 1
ATOM 14594 C CA . ARG B 1 793 ? -17.406 -41.812 -21.906 1 92.81 793 ARG B CA 1
ATOM 14595 C C . ARG B 1 793 ? -15.93 -42.188 -21.766 1 92.81 793 ARG B C 1
ATOM 14597 O O . ARG B 1 793 ? -15.375 -42.156 -20.672 1 92.81 793 ARG B O 1
ATOM 14604 N N . ALA B 1 794 ? -15.297 -42.469 -22.812 1 93.81 794 ALA B N 1
ATOM 14605 C CA . ALA B 1 794 ? -13.906 -42.906 -22.781 1 93.81 794 ALA B CA 1
ATOM 14606 C C . ALA B 1 794 ? -13.008 -41.875 -22.125 1 93.81 794 ALA B C 1
ATOM 14608 O O . ALA B 1 794 ? -12.039 -42.219 -21.438 1 93.81 794 ALA B O 1
ATOM 14609 N N . HIS B 1 795 ? -13.375 -40.594 -22.25 1 93.06 795 HIS B N 1
ATOM 14610 C CA . HIS B 1 795 ? -12.578 -39.5 -21.672 1 93.06 795 HIS B CA 1
ATOM 14611 C C . HIS B 1 795 ? -12.539 -39.594 -20.156 1 93.06 795 HIS B C 1
ATOM 14613 O O . HIS B 1 795 ? -11.625 -39.062 -19.516 1 93.06 795 HIS B O 1
ATOM 14619 N N . ALA B 1 796 ? -13.5 -40.219 -19.578 1 94.56 796 ALA B N 1
ATOM 14620 C CA . ALA B 1 796 ? -13.648 -40.281 -18.125 1 94.56 796 ALA B CA 1
ATOM 14621 C C . ALA B 1 796 ? -12.57 -41.188 -17.516 1 94.56 796 ALA B C 1
ATOM 14623 O O . ALA B 1 796 ? -12.43 -41.25 -16.297 1 94.56 796 ALA B O 1
ATOM 14624 N N . PHE B 1 797 ? -11.703 -41.75 -18.375 1 96.06 797 PHE B N 1
ATOM 14625 C CA . PHE B 1 797 ? -10.68 -42.688 -17.875 1 96.06 797 PHE B CA 1
ATOM 14626 C C . PHE B 1 797 ? -9.289 -42.125 -18.094 1 96.06 797 PHE B C 1
ATOM 14628 O O . PHE B 1 797 ? -8.289 -42.812 -17.844 1 96.06 797 PHE B O 1
ATOM 14635 N N . LEU B 1 798 ? -9.203 -40.875 -18.453 1 94.19 798 LEU B N 1
ATOM 14636 C CA . LEU B 1 798 ? -7.93 -40.25 -18.812 1 94.19 798 LEU B CA 1
ATOM 14637 C C . LEU B 1 798 ? -7.125 -39.906 -17.562 1 94.19 798 LEU B C 1
ATOM 14639 O O . LEU B 1 798 ? -5.977 -39.469 -17.672 1 94.19 798 LEU B O 1
ATOM 14643 N N . HIS B 1 799 ? -7.672 -40.156 -16.391 1 94.81 799 HIS B N 1
ATOM 14644 C CA . HIS B 1 799 ? -7.004 -39.719 -15.156 1 94.81 799 HIS B CA 1
ATOM 14645 C C . HIS B 1 799 ? -6.586 -40.938 -14.312 1 94.81 799 HIS B C 1
ATOM 14647 O O . HIS B 1 799 ? -6.035 -40.75 -13.219 1 94.81 799 HIS B O 1
ATOM 14653 N N . VAL B 1 800 ? -6.855 -42.125 -14.773 1 95.62 800 VAL B N 1
ATOM 14654 C CA . VAL B 1 800 ? -6.586 -43.312 -13.969 1 95.62 800 VAL B CA 1
ATOM 14655 C C . VAL B 1 800 ? -5.082 -43.469 -13.758 1 95.62 800 VAL B C 1
ATOM 14657 O O . VAL B 1 800 ? -4.352 -43.812 -14.68 1 95.62 800 VAL B O 1
ATOM 14660 N N . ASP B 1 801 ? -4.633 -43.25 -12.5 1 92.88 801 ASP B N 1
ATOM 14661 C CA . ASP B 1 801 ? -3.193 -43.156 -12.273 1 92.88 801 ASP B CA 1
ATOM 14662 C C . ASP B 1 801 ? -2.773 -44.094 -11.117 1 92.88 801 ASP B C 1
ATOM 14664 O O . ASP B 1 801 ? -1.669 -43.938 -10.594 1 92.88 801 ASP B O 1
ATOM 14668 N N . ASP B 1 802 ? -3.588 -44.875 -10.586 1 92.56 802 ASP B N 1
ATOM 14669 C CA . ASP B 1 802 ? -3.178 -45.875 -9.602 1 92.56 802 ASP B CA 1
ATOM 14670 C C . ASP B 1 802 ? -3.18 -47.281 -10.203 1 92.56 802 ASP B C 1
ATOM 14672 O O . ASP B 1 802 ? -4.148 -47.688 -10.852 1 92.56 802 ASP B O 1
ATOM 14676 N N . PRO B 1 803 ? -2.115 -48.031 -10.016 1 91.19 803 PRO B N 1
ATOM 14677 C CA . PRO B 1 803 ? -1.887 -49.312 -10.688 1 91.19 803 PRO B CA 1
ATOM 14678 C C . PRO B 1 803 ? -2.947 -50.375 -10.344 1 91.19 803 PRO B C 1
ATOM 14680 O O . PRO B 1 803 ? -3.369 -51.125 -11.219 1 91.19 803 PRO B O 1
ATOM 14683 N N . GLU B 1 804 ? -3.398 -50.438 -9.164 1 93.62 804 GLU B N 1
ATOM 14684 C CA . GLU B 1 804 ? -4.375 -51.438 -8.766 1 93.62 804 GLU B CA 1
ATOM 14685 C C . GLU B 1 804 ? -5.707 -51.219 -9.477 1 93.62 804 GLU B C 1
ATOM 14687 O O . GLU B 1 804 ? -6.316 -52.188 -9.961 1 93.62 804 GLU B O 1
ATOM 14692 N N . ARG B 1 805 ? -6.156 -50 -9.484 1 96.31 805 ARG B N 1
ATOM 14693 C CA . ARG B 1 805 ? -7.387 -49.656 -10.195 1 96.31 805 ARG B CA 1
ATOM 14694 C C . ARG B 1 805 ? -7.27 -49.969 -11.68 1 96.31 805 ARG B C 1
ATOM 14696 O O . ARG B 1 805 ? -8.18 -50.562 -12.273 1 96.31 805 ARG B O 1
ATOM 14703 N N . ALA B 1 806 ? -6.176 -49.531 -12.273 1 95.69 806 ALA B N 1
ATOM 14704 C CA . ALA B 1 806 ? -5.938 -49.781 -13.695 1 95.69 806 ALA B CA 1
ATOM 14705 C C . ALA B 1 806 ? -5.938 -51.25 -14 1 95.69 806 ALA B C 1
ATOM 14707 O O . ALA B 1 806 ? -6.531 -51.688 -14.992 1 95.69 806 ALA B O 1
ATOM 14708 N N . ALA B 1 807 ? -5.254 -52.062 -13.148 1 94.44 807 ALA B N 1
ATOM 14709 C CA . ALA B 1 807 ? -5.191 -53.5 -13.336 1 94.44 807 ALA B CA 1
ATOM 14710 C C . ALA B 1 807 ? -6.578 -54.125 -13.234 1 94.44 807 ALA B C 1
ATOM 14712 O O . ALA B 1 807 ? -6.922 -55.031 -14.008 1 94.44 807 ALA B O 1
ATOM 14713 N N . ALA B 1 808 ? -7.352 -53.719 -12.297 1 96 808 ALA B N 1
ATOM 14714 C CA . ALA B 1 808 ? -8.711 -54.219 -12.125 1 96 808 ALA B CA 1
ATOM 14715 C C . ALA B 1 808 ? -9.578 -53.906 -13.336 1 96 808 ALA B C 1
ATOM 14717 O O . ALA B 1 808 ? -10.328 -54.75 -13.812 1 96 808 ALA B O 1
ATOM 14718 N N . TYR B 1 809 ? -9.516 -52.594 -13.766 1 97.38 809 TYR B N 1
ATOM 14719 C CA . TYR B 1 809 ? -10.281 -52.188 -14.945 1 97.38 809 TYR B CA 1
ATOM 14720 C C . TYR B 1 809 ? -9.898 -53.062 -16.156 1 97.38 809 TYR B C 1
ATOM 14722 O O . TYR B 1 809 ? -10.773 -53.531 -16.891 1 97.38 809 TYR B O 1
ATOM 14730 N N . LEU B 1 810 ? -8.555 -53.25 -16.328 1 95.81 810 LEU B N 1
ATOM 14731 C CA . LEU B 1 810 ? -8.07 -54.031 -17.469 1 95.81 810 LEU B CA 1
ATOM 14732 C C . LEU B 1 810 ? -8.57 -55.469 -17.391 1 95.81 810 LEU B C 1
ATOM 14734 O O . LEU B 1 810 ? -8.945 -56.062 -18.406 1 95.81 810 LEU B O 1
ATOM 14738 N N . ARG B 1 811 ? -8.633 -56.031 -16.219 1 94.62 811 ARG B N 1
ATOM 14739 C CA . ARG B 1 811 ? -9.133 -57.375 -16.031 1 94.62 811 ARG B CA 1
ATOM 14740 C C . ARG B 1 811 ? -10.617 -57.469 -16.344 1 94.62 811 ARG B C 1
ATOM 14742 O O . ARG B 1 811 ? -11.07 -58.438 -16.953 1 94.62 811 ARG B O 1
ATOM 14749 N N . LEU B 1 812 ? -11.336 -56.469 -15.961 1 95.81 812 LEU B N 1
ATOM 14750 C CA . LEU B 1 812 ? -12.781 -56.469 -16.156 1 95.81 812 LEU B CA 1
ATOM 14751 C C . LEU B 1 812 ? -13.133 -56.219 -17.625 1 95.81 812 LEU B C 1
ATOM 14753 O O . LEU B 1 812 ? -14.242 -56.562 -18.062 1 95.81 812 LEU B O 1
ATOM 14757 N N . LEU B 1 813 ? -12.188 -55.625 -18.375 1 95.75 813 LEU B N 1
ATOM 14758 C CA . LEU B 1 813 ? -12.414 -55.344 -19.781 1 95.75 813 LEU B CA 1
ATOM 14759 C C . LEU B 1 813 ? -11.875 -56.438 -20.672 1 95.75 813 LEU B C 1
ATOM 14761 O O . LEU B 1 813 ? -12.039 -56.406 -21.891 1 95.75 813 LEU B O 1
ATOM 14765 N N . ASP B 1 814 ? -11.289 -57.406 -20.031 1 93.81 814 ASP B N 1
ATOM 14766 C CA . ASP B 1 814 ? -10.719 -58.531 -20.781 1 93.81 814 ASP B CA 1
ATOM 14767 C C . ASP B 1 814 ? -11.82 -59.438 -21.344 1 93.81 814 ASP B C 1
ATOM 14769 O O . ASP B 1 814 ? -12.969 -59.344 -20.906 1 93.81 814 ASP B O 1
ATOM 14773 N N . ASP B 1 815 ? -11.477 -60.281 -22.312 1 90.94 815 ASP B N 1
ATOM 14774 C CA . ASP B 1 815 ? -12.43 -61.188 -22.953 1 90.94 815 ASP B CA 1
ATOM 14775 C C . ASP B 1 815 ? -12.961 -62.219 -21.969 1 90.94 815 ASP B C 1
ATOM 14777 O O . ASP B 1 815 ? -14.125 -62.625 -22.047 1 90.94 815 ASP B O 1
ATOM 14781 N N . ASP B 1 816 ? -12.117 -62.625 -21.094 1 90.12 816 ASP B N 1
ATOM 14782 C CA . ASP B 1 816 ? -12.484 -63.656 -20.109 1 90.12 816 ASP B CA 1
ATOM 14783 C C . ASP B 1 816 ? -12.711 -63.031 -18.734 1 90.12 816 ASP B C 1
ATOM 14785 O O . ASP B 1 816 ? -12.297 -63.594 -17.719 1 90.12 816 ASP B O 1
ATOM 14789 N N . ALA B 1 817 ? -13.312 -61.812 -18.703 1 93.06 817 ALA B N 1
ATOM 14790 C CA . ALA B 1 817 ? -13.57 -61.125 -17.438 1 93.06 817 ALA B CA 1
ATOM 14791 C C . ALA B 1 817 ? -14.422 -61.969 -16.516 1 93.06 817 ALA B C 1
ATOM 14793 O O . ALA B 1 817 ? -15.422 -62.562 -16.938 1 93.06 817 ALA B O 1
ATOM 14794 N N . PRO B 1 818 ? -14.102 -62.094 -15.305 1 93.44 818 PRO B N 1
ATOM 14795 C CA . PRO B 1 818 ? -14.898 -62.875 -14.352 1 93.44 818 PRO B CA 1
ATOM 14796 C C . PRO B 1 818 ? -16.219 -62.188 -14.008 1 93.44 818 PRO B C 1
ATOM 14798 O O . PRO B 1 818 ? -16.344 -60.969 -14.109 1 93.44 818 PRO B O 1
ATOM 14801 N N . PRO B 1 819 ? -17.219 -63.031 -13.641 1 94.06 819 PRO B N 1
ATOM 14802 C CA . PRO B 1 819 ? -18.469 -62.438 -13.188 1 94.06 819 PRO B CA 1
ATOM 14803 C C . PRO B 1 819 ? -18.328 -61.625 -11.898 1 94.06 819 PRO B C 1
ATOM 14805 O O . PRO B 1 819 ? -17.453 -61.938 -11.078 1 94.06 819 PRO B O 1
ATOM 14808 N N . TYR B 1 820 ? -19.188 -60.656 -11.758 1 95.12 820 TYR B N 1
ATOM 14809 C CA . TYR B 1 820 ? -19.156 -59.719 -10.633 1 95.12 820 TYR B CA 1
ATOM 14810 C C . TYR B 1 820 ? -19.172 -60.469 -9.305 1 95.12 820 TYR B C 1
ATOM 14812 O O . TYR B 1 820 ? -18.438 -60.094 -8.383 1 95.12 820 TYR B O 1
ATOM 14820 N N . GLU B 1 821 ? -19.953 -61.5 -9.141 1 92.44 821 GLU B N 1
ATOM 14821 C CA . GLU B 1 821 ? -20.156 -62.219 -7.879 1 92.44 821 GLU B CA 1
ATOM 14822 C C . GLU B 1 821 ? -18.922 -63 -7.492 1 92.44 821 GLU B C 1
ATOM 14824 O O . GLU B 1 821 ? -18.719 -63.312 -6.316 1 92.44 821 GLU B O 1
ATOM 14829 N N . GLU B 1 822 ? -18.078 -63.344 -8.469 1 94.12 822 GLU B N 1
ATOM 14830 C CA . GLU B 1 822 ? -16.891 -64.125 -8.219 1 94.12 822 GLU B CA 1
ATOM 14831 C C . GLU B 1 822 ? -15.695 -63.281 -7.875 1 94.12 822 GLU B C 1
ATOM 14833 O O . GLU B 1 822 ? -14.656 -63.781 -7.445 1 94.12 822 GLU B O 1
ATOM 14838 N N . LEU B 1 823 ? -15.852 -61.969 -7.992 1 94.5 823 LEU B N 1
ATOM 14839 C CA . LEU B 1 823 ? -14.758 -61.062 -7.699 1 94.5 823 LEU B CA 1
ATOM 14840 C C . LEU B 1 823 ? -14.594 -60.875 -6.195 1 94.5 823 LEU B C 1
ATOM 14842 O O . LEU B 1 823 ? -15.578 -60.812 -5.461 1 94.5 823 LEU B O 1
ATOM 14846 N N . PRO B 1 824 ? -13.328 -60.844 -5.781 1 93 824 PRO B N 1
ATOM 14847 C CA . PRO B 1 824 ? -13.117 -60.438 -4.387 1 93 824 PRO B CA 1
ATOM 14848 C C . PRO B 1 824 ? -13.703 -59.062 -4.07 1 93 824 PRO B C 1
ATOM 14850 O O . PRO B 1 824 ? -13.984 -58.281 -4.98 1 93 824 PRO B O 1
ATOM 14853 N N . ALA B 1 825 ? -13.859 -58.781 -2.836 1 91.38 825 ALA B N 1
ATOM 14854 C CA . ALA B 1 825 ? -14.547 -57.594 -2.369 1 91.38 825 ALA B CA 1
ATOM 14855 C C . ALA B 1 825 ? -13.898 -56.344 -2.947 1 91.38 825 ALA B C 1
ATOM 14857 O O . ALA B 1 825 ? -14.594 -55.406 -3.365 1 91.38 825 ALA B O 1
ATOM 14858 N N . THR B 1 826 ? -12.625 -56.25 -2.896 1 91.31 826 THR B N 1
ATOM 14859 C CA . THR B 1 826 ? -11.906 -55.094 -3.404 1 91.31 826 THR B CA 1
ATOM 14860 C C . THR B 1 826 ? -12.141 -54.938 -4.902 1 91.31 826 THR B C 1
ATOM 14862 O O . THR B 1 826 ? -12.344 -53.812 -5.379 1 91.31 826 THR B O 1
ATOM 14865 N N . GLU B 1 827 ? -12.141 -55.969 -5.617 1 93.94 827 GLU B N 1
ATOM 14866 C CA . GLU B 1 827 ? -12.359 -55.938 -7.059 1 93.94 827 GLU B CA 1
ATOM 14867 C C . GLU B 1 827 ? -13.812 -55.594 -7.391 1 93.94 827 GLU B C 1
ATOM 14869 O O . GLU B 1 827 ? -14.094 -54.969 -8.414 1 93.94 827 GLU B O 1
ATOM 14874 N N . GLN B 1 828 ? -14.711 -56.094 -6.523 1 95.75 828 GLN B N 1
ATOM 14875 C CA . GLN B 1 828 ? -16.094 -55.656 -6.707 1 95.75 828 GLN B CA 1
ATOM 14876 C C . GLN B 1 828 ? -16.234 -54.156 -6.609 1 95.75 828 GLN B C 1
ATOM 14878 O O . GLN B 1 828 ? -17.031 -53.562 -7.344 1 95.75 828 GLN B O 1
ATOM 14883 N N . SER B 1 829 ? -15.484 -53.594 -5.66 1 95.69 829 SER B N 1
ATOM 14884 C CA . SER B 1 829 ? -15.516 -52.156 -5.523 1 95.69 829 SER B CA 1
ATOM 14885 C C . SER B 1 829 ? -15 -51.469 -6.781 1 95.69 829 SER B C 1
ATOM 14887 O O . SER B 1 829 ? -15.578 -50.469 -7.238 1 95.69 829 SER B O 1
ATOM 14889 N N . TYR B 1 830 ? -13.906 -51.938 -7.34 1 97.25 830 TYR B N 1
ATOM 14890 C CA . TYR B 1 830 ? -13.391 -51.406 -8.586 1 97.25 830 TYR B CA 1
ATOM 14891 C C . TYR B 1 830 ? -14.391 -51.562 -9.719 1 97.25 830 TYR B C 1
ATOM 14893 O O . TYR B 1 830 ? -14.516 -50.719 -10.594 1 97.25 830 TYR B O 1
ATOM 14901 N N . ALA B 1 831 ? -15.078 -52.719 -9.695 1 97.31 831 ALA B N 1
ATOM 14902 C CA . ALA B 1 831 ? -16.094 -53 -10.711 1 97.31 831 ALA B CA 1
ATOM 14903 C C . ALA B 1 831 ? -17.219 -51.938 -10.633 1 97.31 831 ALA B C 1
ATOM 14905 O O . ALA B 1 831 ? -17.734 -51.5 -11.664 1 97.31 831 ALA B O 1
ATOM 14906 N N . ARG B 1 832 ? -17.609 -51.625 -9.445 1 96.88 832 ARG B N 1
ATOM 14907 C CA . ARG B 1 832 ? -18.625 -50.594 -9.266 1 96.88 832 ARG B CA 1
ATOM 14908 C C . ARG B 1 832 ? -18.141 -49.25 -9.758 1 96.88 832 ARG B C 1
ATOM 14910 O O . ARG B 1 832 ? -18.906 -48.5 -10.359 1 96.88 832 ARG B O 1
ATOM 14917 N N . MET B 1 833 ? -16.891 -48.875 -9.469 1 97.56 833 MET B N 1
ATOM 14918 C CA . MET B 1 833 ? -16.297 -47.625 -9.969 1 97.56 833 MET B CA 1
ATOM 14919 C C . MET B 1 833 ? -16.344 -47.594 -11.492 1 97.56 833 MET B C 1
ATOM 14921 O O . MET B 1 833 ? -16.734 -46.562 -12.07 1 97.56 833 MET B O 1
ATOM 14925 N N . LEU B 1 834 ? -15.922 -48.656 -12.094 1 97.44 834 LEU B N 1
ATOM 14926 C CA . LEU B 1 834 ? -15.953 -48.75 -13.547 1 97.44 834 LEU B CA 1
ATOM 14927 C C . LEU B 1 834 ? -17.375 -48.594 -14.07 1 97.44 834 LEU B C 1
ATOM 14929 O O . LEU B 1 834 ? -17.594 -47.844 -15.023 1 97.44 834 LEU B O 1
ATOM 14933 N N . PHE B 1 835 ? -18.297 -49.312 -13.438 1 97.19 835 PHE B N 1
ATOM 14934 C CA . PHE B 1 835 ? -19.703 -49.281 -13.836 1 97.19 835 PHE B CA 1
ATOM 14935 C C . PHE B 1 835 ? -20.25 -47.844 -13.82 1 97.19 835 PHE B C 1
ATOM 14937 O O . PHE B 1 835 ? -20.781 -47.375 -14.828 1 97.19 835 PHE B O 1
ATOM 14944 N N . PHE B 1 836 ? -20.047 -47.156 -12.773 1 96.31 836 PHE B N 1
ATOM 14945 C CA . PHE B 1 836 ? -20.641 -45.844 -12.625 1 96.31 836 PHE B CA 1
ATOM 14946 C C . PHE B 1 836 ? -19.859 -44.812 -13.438 1 96.31 836 PHE B C 1
ATOM 14948 O O . PHE B 1 836 ? -20.391 -43.75 -13.773 1 96.31 836 PHE B O 1
ATOM 14955 N N . ASN B 1 837 ? -18.547 -45.031 -13.648 1 95.44 837 ASN B N 1
ATOM 14956 C CA . ASN B 1 837 ? -17.797 -44.156 -14.539 1 95.44 837 ASN B CA 1
ATOM 14957 C C . ASN B 1 837 ? -18.344 -44.219 -15.961 1 95.44 837 ASN B C 1
ATOM 14959 O O . ASN B 1 837 ? -18.25 -43.219 -16.688 1 95.44 837 ASN B O 1
ATOM 14963 N N . LEU B 1 838 ? -18.906 -45.312 -16.312 1 95.75 838 LEU B N 1
ATOM 14964 C CA . LEU B 1 838 ? -19.5 -45.469 -17.625 1 95.75 838 LEU B CA 1
ATOM 14965 C C . LEU B 1 838 ? -20.969 -45.031 -17.625 1 95.75 838 LEU B C 1
ATOM 14967 O O . LEU B 1 838 ? -21.438 -44.406 -18.578 1 95.75 838 LEU B O 1
ATOM 14971 N N . TRP B 1 839 ? -21.656 -45.438 -16.578 1 95.31 839 TRP B N 1
ATOM 14972 C CA . TRP B 1 839 ? -23.062 -45.094 -16.438 1 95.31 839 TRP B CA 1
ATOM 14973 C C . TRP B 1 839 ? -23.328 -44.406 -15.109 1 95.31 839 TRP B C 1
ATOM 14975 O O . TRP B 1 839 ? -23.609 -45.062 -14.102 1 95.31 839 TRP B O 1
ATOM 14985 N N . ASP B 1 840 ? -23.359 -43.062 -15.07 1 92.19 840 ASP B N 1
ATOM 14986 C CA . ASP B 1 840 ? -23.438 -42.312 -13.828 1 92.19 840 ASP B CA 1
ATOM 14987 C C . ASP B 1 840 ? -24.875 -42.25 -13.312 1 92.19 840 ASP B C 1
ATOM 14989 O O . ASP B 1 840 ? -25.141 -41.719 -12.227 1 92.19 840 ASP B O 1
ATOM 14993 N N . ASP B 1 841 ? -25.875 -42.812 -14.117 1 91.5 841 ASP B N 1
ATOM 14994 C CA . ASP B 1 841 ? -27.266 -42.969 -13.695 1 91.5 841 ASP B CA 1
ATOM 14995 C C . ASP B 1 841 ? -27.688 -44.406 -13.734 1 91.5 841 ASP B C 1
ATOM 14997 O O . ASP B 1 841 ? -28.859 -44.719 -13.992 1 91.5 841 ASP B O 1
ATOM 15001 N N . ALA B 1 842 ? -26.75 -45.281 -13.75 1 91 842 ALA B N 1
ATOM 15002 C CA . ALA B 1 842 ? -26.938 -46.75 -13.727 1 91 842 ALA B CA 1
ATOM 15003 C C . ALA B 1 842 ? -27.359 -47.25 -15.094 1 91 842 ALA B C 1
ATOM 15005 O O . ALA B 1 842 ? -27.703 -48.438 -15.242 1 91 842 ALA B O 1
ATOM 15006 N N . GLY B 1 843 ? -27.406 -46.438 -16.156 1 90.62 843 GLY B N 1
ATOM 15007 C CA . GLY B 1 843 ? -27.547 -46.812 -17.547 1 90.62 843 GLY B CA 1
ATOM 15008 C C . GLY B 1 843 ? -28.812 -47.594 -17.828 1 90.62 843 GLY B C 1
ATOM 15009 O O . GLY B 1 843 ? -28.938 -48.219 -18.875 1 90.62 843 GLY B O 1
ATOM 15010 N N . GLY B 1 844 ? -29.734 -47.719 -16.875 1 90.5 844 GLY B N 1
ATOM 15011 C CA . GLY B 1 844 ? -30.953 -48.469 -17.031 1 90.5 844 GLY B CA 1
ATOM 15012 C C . GLY B 1 844 ? -30.812 -49.938 -16.609 1 90.5 844 GLY B C 1
ATOM 15013 O O . GLY B 1 844 ? -31.75 -50.719 -16.703 1 90.5 844 GLY B O 1
ATOM 15014 N N . PHE B 1 845 ? -29.656 -50.312 -16.188 1 94.88 845 PHE B N 1
ATOM 15015 C CA . PHE B 1 845 ? -29.406 -51.688 -15.758 1 94.88 845 PHE B CA 1
ATOM 15016 C C . PHE B 1 845 ? -29.984 -51.938 -14.367 1 94.88 845 PHE B C 1
ATOM 15018 O O . PHE B 1 845 ? -30.188 -51 -13.594 1 94.88 845 PHE B O 1
ATOM 15025 N N . THR B 1 846 ? -30.188 -53.281 -14.07 1 92.81 846 THR B N 1
ATOM 15026 C CA . THR B 1 846 ? -30.797 -53.625 -12.789 1 92.81 846 THR B CA 1
ATOM 15027 C C . THR B 1 846 ? -29.75 -54.219 -11.852 1 92.81 846 THR B C 1
ATOM 15029 O O . THR B 1 846 ? -30 -54.375 -10.656 1 92.81 846 THR B O 1
ATOM 15032 N N . SER B 1 847 ? -28.641 -54.594 -12.398 1 94.25 847 SER B N 1
ATOM 15033 C CA . SER B 1 847 ? -27.547 -55.125 -11.594 1 94.25 847 SER B CA 1
ATOM 15034 C C . SER B 1 847 ? -26.188 -54.781 -12.195 1 94.25 847 SER B C 1
ATOM 15036 O O . SER B 1 847 ? -26.094 -54.469 -13.383 1 94.25 847 SER B O 1
ATOM 15038 N N . PHE B 1 848 ? -25.203 -54.844 -11.328 1 95.81 848 PHE B N 1
ATOM 15039 C CA . PHE B 1 848 ? -23.859 -54.594 -11.82 1 95.81 848 PHE B CA 1
ATOM 15040 C C . PHE B 1 848 ? -23.453 -55.625 -12.852 1 95.81 848 PHE B C 1
ATOM 15042 O O . PHE B 1 848 ? -22.812 -55.281 -13.852 1 95.81 848 PHE B O 1
ATOM 15049 N N . GLN B 1 849 ? -23.844 -56.875 -12.656 1 95.06 849 GLN B N 1
ATOM 15050 C CA . GLN B 1 849 ? -23.516 -57.969 -13.57 1 95.06 849 GLN B CA 1
ATOM 15051 C C . GLN B 1 849 ? -24.094 -57.719 -14.961 1 95.06 849 GLN B C 1
ATOM 15053 O O . GLN B 1 849 ? -23.422 -57.938 -15.969 1 95.06 849 GLN B O 1
ATOM 15058 N N . GLU B 1 850 ? -25.297 -57.281 -14.938 1 95.38 850 GLU B N 1
ATOM 15059 C CA . GLU B 1 850 ? -25.953 -57 -16.203 1 95.38 850 GLU B CA 1
ATOM 15060 C C . GLU B 1 850 ? -25.188 -55.938 -17 1 95.38 850 GLU B C 1
ATOM 15062 O O . GLU B 1 850 ? -25.016 -56.062 -18.219 1 95.38 850 GLU B O 1
ATOM 15067 N N . GLY B 1 851 ? -24.828 -54.906 -16.328 1 94.94 851 GLY B N 1
ATOM 15068 C CA . GLY B 1 851 ? -24.062 -53.844 -16.984 1 94.94 851 GLY B CA 1
ATOM 15069 C C . GLY B 1 851 ? -22.719 -54.312 -17.484 1 94.94 851 GLY B C 1
ATOM 15070 O O . GLY B 1 851 ? -22.328 -54.031 -18.625 1 94.94 851 GLY B O 1
ATOM 15071 N N . LEU B 1 852 ? -22 -55.062 -16.656 1 95.81 852 LEU B N 1
ATOM 15072 C CA . LEU B 1 852 ? -20.672 -55.562 -17.016 1 95.81 852 LEU B CA 1
ATOM 15073 C C . LEU B 1 852 ? -20.766 -56.562 -18.172 1 95.81 852 LEU B C 1
ATOM 15075 O O . LEU B 1 852 ? -19.891 -56.625 -19.031 1 95.81 852 LEU B O 1
ATOM 15079 N N . ASP B 1 853 ? -21.875 -57.344 -18.234 1 94.12 853 ASP B N 1
ATOM 15080 C CA . ASP B 1 853 ? -22.094 -58.281 -19.312 1 94.12 853 ASP B CA 1
ATOM 15081 C C . ASP B 1 853 ? -22.328 -57.562 -20.656 1 94.12 853 ASP B C 1
ATOM 15083 O O . ASP B 1 853 ? -21.953 -58.094 -21.703 1 94.12 853 ASP B O 1
ATOM 15087 N N . SER B 1 854 ? -22.906 -56.438 -20.469 1 95 854 SER B N 1
ATOM 15088 C CA . SER B 1 854 ? -23.219 -55.688 -21.672 1 95 854 SER B CA 1
ATOM 15089 C C . SER B 1 854 ? -21.938 -55.188 -22.359 1 95 854 SER B C 1
ATOM 15091 O O . SER B 1 854 ? -21.969 -54.812 -23.531 1 95 854 SER B O 1
ATOM 15093 N N . LEU B 1 855 ? -20.781 -55.188 -21.672 1 95.44 855 LEU B N 1
ATOM 15094 C CA . LEU B 1 855 ? -19.516 -54.719 -22.219 1 95.44 855 LEU B CA 1
ATOM 15095 C C . LEU B 1 855 ? -18.844 -55.812 -23.031 1 95.44 855 LEU B C 1
ATOM 15097 O O . LEU B 1 855 ? -18 -55.531 -23.891 1 95.44 855 LEU B O 1
ATOM 15101 N N . ARG B 1 856 ? -19.203 -57.094 -22.906 1 93 856 ARG B N 1
ATOM 15102 C CA . ARG B 1 856 ? -18.516 -58.219 -23.5 1 93 856 ARG B CA 1
ATOM 15103 C C . ARG B 1 856 ? -18.562 -58.188 -25.016 1 93 856 ARG B C 1
ATOM 15105 O O . ARG B 1 856 ? -17.531 -58.344 -25.688 1 93 856 ARG B O 1
ATOM 15112 N N . PRO B 1 857 ? -19.766 -57.875 -25.562 1 92.19 857 PRO B N 1
ATOM 15113 C CA . PRO B 1 857 ? -19.828 -57.844 -27.016 1 92.19 857 PRO B CA 1
ATOM 15114 C C . PRO B 1 857 ? -19.172 -56.562 -27.594 1 92.19 857 PRO B C 1
ATOM 15116 O O . PRO B 1 857 ? -18.953 -56.5 -28.797 1 92.19 857 PRO B O 1
ATOM 15119 N N . GLN B 1 858 ? -18.844 -55.625 -26.734 1 95.12 858 GLN B N 1
ATOM 15120 C CA . GLN B 1 858 ? -18.281 -54.344 -27.188 1 95.12 858 GLN B CA 1
ATOM 15121 C C . GLN B 1 858 ? -16.766 -54.438 -27.344 1 95.12 858 GLN B C 1
ATOM 15123 O O . GLN B 1 858 ? -16.031 -53.719 -26.672 1 95.12 858 GLN B O 1
ATOM 15128 N N . GLN B 1 859 ? -16.312 -55.156 -28.234 1 93 859 GLN B N 1
ATOM 15129 C CA . GLN B 1 859 ? -14.891 -55.469 -28.359 1 93 859 GLN B CA 1
ATOM 15130 C C . GLN B 1 859 ? -14.078 -54.25 -28.75 1 93 859 GLN B C 1
ATOM 15132 O O . GLN B 1 859 ? -13 -54 -28.203 1 93 859 GLN B O 1
ATOM 15137 N N . VAL B 1 860 ? -14.578 -53.438 -29.656 1 93.88 860 VAL B N 1
ATOM 15138 C CA . VAL B 1 860 ? -13.859 -52.281 -30.141 1 93.88 860 VAL B CA 1
ATOM 15139 C C . VAL B 1 860 ? -13.719 -51.25 -29.031 1 93.88 860 VAL B C 1
ATOM 15141 O O . VAL B 1 860 ? -12.664 -50.625 -28.859 1 93.88 860 VAL B O 1
ATOM 15144 N N . PHE B 1 861 ? -14.797 -51.062 -28.312 1 95.25 861 PHE B N 1
ATOM 15145 C CA . PHE B 1 861 ? -14.781 -50.156 -27.188 1 95.25 861 PHE B CA 1
ATOM 15146 C C . PHE B 1 861 ? -13.797 -50.625 -26.125 1 95.25 861 PHE B C 1
ATOM 15148 O O . PHE B 1 861 ? -13.016 -49.844 -25.594 1 95.25 861 PHE B O 1
ATOM 15155 N N . ARG B 1 862 ? -13.852 -51.875 -25.766 1 96.38 862 ARG B N 1
ATOM 15156 C CA . ARG B 1 862 ? -12.961 -52.438 -24.75 1 96.38 862 ARG B CA 1
ATOM 15157 C C . ARG B 1 862 ? -11.5 -52.281 -25.156 1 96.38 862 ARG B C 1
ATOM 15159 O O . ARG B 1 862 ? -10.641 -52 -24.328 1 96.38 862 ARG B O 1
ATOM 15166 N N . ASP B 1 863 ? -11.266 -52.531 -26.391 1 94.75 863 ASP B N 1
ATOM 15167 C CA . ASP B 1 863 ? -9.906 -52.344 -26.891 1 94.75 863 ASP B CA 1
ATOM 15168 C C . ASP B 1 863 ? -9.422 -50.906 -26.75 1 94.75 863 ASP B C 1
ATOM 15170 O O . ASP B 1 863 ? -8.281 -50.688 -26.344 1 94.75 863 ASP B O 1
ATOM 15174 N N . GLU B 1 864 ? -10.258 -50 -27.125 1 95.81 864 GLU B N 1
ATOM 15175 C CA . GLU B 1 864 ? -9.898 -48.594 -26.953 1 95.81 864 GLU B CA 1
ATOM 15176 C C . GLU B 1 864 ? -9.602 -48.25 -25.5 1 95.81 864 GLU B C 1
ATOM 15178 O O . GLU B 1 864 ? -8.594 -47.594 -25.203 1 95.81 864 GLU B O 1
ATOM 15183 N N . LEU B 1 865 ? -10.461 -48.625 -24.641 1 96.81 865 LEU B N 1
ATOM 15184 C CA . LEU B 1 865 ? -10.297 -48.281 -23.219 1 96.81 865 LEU B CA 1
ATOM 15185 C C . LEU B 1 865 ? -9.016 -48.906 -22.672 1 96.81 865 LEU B C 1
ATOM 15187 O O . LEU B 1 865 ? -8.352 -48.312 -21.828 1 96.81 865 LEU B O 1
ATOM 15191 N N . ARG B 1 866 ? -8.727 -50.125 -23.062 1 96.12 866 ARG B N 1
ATOM 15192 C CA . ARG B 1 866 ? -7.5 -50.781 -22.625 1 96.12 866 ARG B CA 1
ATOM 15193 C C . ARG B 1 866 ? -6.273 -50 -23.094 1 96.12 866 ARG B C 1
ATOM 15195 O O . ARG B 1 866 ? -5.305 -49.875 -22.344 1 96.12 866 ARG B O 1
ATOM 15202 N N . GLN B 1 867 ? -6.312 -49.5 -24.281 1 95.62 867 GLN B N 1
ATOM 15203 C CA . GLN B 1 867 ? -5.211 -48.688 -24.797 1 95.62 867 GLN B CA 1
ATOM 15204 C C . GLN B 1 867 ? -5.082 -47.375 -24.016 1 95.62 867 GLN B C 1
ATOM 15206 O O . GLN B 1 867 ? -3.973 -46.938 -23.703 1 95.62 867 GLN B O 1
ATOM 15211 N N . VAL B 1 868 ? -6.246 -46.812 -23.719 1 95.88 868 VAL B N 1
ATOM 15212 C CA . VAL B 1 868 ? -6.258 -45.562 -22.969 1 95.88 868 VAL B CA 1
ATOM 15213 C C . VAL B 1 868 ? -5.66 -45.781 -21.578 1 95.88 868 VAL B C 1
ATOM 15215 O O . VAL B 1 868 ? -4.797 -45 -21.141 1 95.88 868 VAL B O 1
ATOM 15218 N N . LEU B 1 869 ? -6.082 -46.781 -20.891 1 95.69 869 LEU B N 1
ATOM 15219 C CA . LEU B 1 869 ? -5.621 -47.062 -19.531 1 95.69 869 LEU B CA 1
ATOM 15220 C C . LEU B 1 869 ? -4.121 -47.344 -19.516 1 95.69 869 LEU B C 1
ATOM 15222 O O . LEU B 1 869 ? -3.414 -46.906 -18.609 1 95.69 869 LEU B O 1
ATOM 15226 N N . SER B 1 870 ? -3.652 -48.062 -20.5 1 91 870 SER B N 1
ATOM 15227 C CA . SER B 1 870 ? -2.227 -48.375 -20.594 1 91 870 SER B CA 1
ATOM 15228 C C . SER B 1 870 ? -1.412 -47.094 -20.812 1 91 870 SER B C 1
ATOM 15230 O O . SER B 1 870 ? -0.356 -46.906 -20.188 1 91 870 SER B O 1
ATOM 15232 N N . HIS B 1 871 ? -1.915 -46.281 -21.609 1 91.19 871 HIS B N 1
ATOM 15233 C CA . HIS B 1 871 ? -1.216 -45.031 -21.891 1 91.19 871 HIS B CA 1
ATOM 15234 C C . HIS B 1 871 ? -1.184 -44.125 -20.656 1 91.19 871 HIS B C 1
ATOM 15236 O O . HIS B 1 871 ? -0.14 -43.562 -20.328 1 91.19 871 HIS B O 1
ATOM 15242 N N . VAL B 1 872 ? -2.289 -43.969 -20.078 1 91.06 872 VAL B N 1
ATOM 15243 C CA . VAL B 1 872 ? -2.416 -43.031 -18.953 1 91.06 872 VAL B CA 1
ATOM 15244 C C . VAL B 1 872 ? -1.559 -43.531 -17.797 1 91.06 872 VAL B C 1
ATOM 15246 O O . VAL B 1 872 ? -0.973 -42.719 -17.078 1 91.06 872 VAL B O 1
ATOM 15249 N N . MET B 1 873 ? -1.465 -44.75 -17.562 1 87.94 873 MET B N 1
ATOM 15250 C CA . MET B 1 873 ? -0.654 -45.312 -16.484 1 87.94 873 MET B CA 1
ATOM 15251 C C . MET B 1 873 ? 0.823 -45 -16.688 1 87.94 873 MET B C 1
ATOM 15253 O O . MET B 1 873 ? 1.57 -44.844 -15.719 1 87.94 873 MET B O 1
ATOM 15257 N N . GLU B 1 874 ? 1.203 -44.844 -17.891 1 82.19 874 GLU B N 1
ATOM 15258 C CA . GLU B 1 874 ? 2.582 -44.5 -18.219 1 82.19 874 GLU B CA 1
ATOM 15259 C C . GLU B 1 874 ? 2.875 -43.031 -17.906 1 82.19 874 GLU B C 1
ATOM 15261 O O . GLU B 1 874 ? 4.039 -42.656 -17.781 1 82.19 874 GLU B O 1
ATOM 15266 N N . GLN B 1 875 ? 1.798 -42.375 -17.688 1 80.5 875 GLN B N 1
ATOM 15267 C CA . GLN B 1 875 ? 1.965 -40.938 -17.438 1 80.5 875 GLN B CA 1
ATOM 15268 C C . GLN B 1 875 ? 1.767 -40.594 -15.969 1 80.5 875 GLN B C 1
ATOM 15270 O O . GLN B 1 875 ? 1.791 -39.438 -15.586 1 80.5 875 GLN B O 1
ATOM 15275 N N . ALA B 1 876 ? 1.582 -41.562 -15.133 1 82.12 876 ALA B N 1
ATOM 15276 C CA . ALA B 1 876 ? 1.355 -41.312 -13.711 1 82.12 876 ALA B CA 1
ATOM 15277 C C . ALA B 1 876 ? 2.555 -40.594 -13.078 1 82.12 876 ALA B C 1
ATOM 15279 O O . ALA B 1 876 ? 3.699 -41 -13.289 1 82.12 876 ALA B O 1
ATOM 15280 N N . ASP B 1 877 ? 2.352 -39.5 -12.352 1 79.31 877 ASP B N 1
ATOM 15281 C CA . ASP B 1 877 ? 3.43 -38.656 -11.867 1 79.31 877 ASP B CA 1
ATOM 15282 C C . ASP B 1 877 ? 3.662 -38.844 -10.367 1 79.31 877 ASP B C 1
ATOM 15284 O O . ASP B 1 877 ? 4.691 -38.438 -9.836 1 79.31 877 ASP B O 1
ATOM 15288 N N . HIS B 1 878 ? 2.736 -39.531 -9.664 1 86.69 878 HIS B N 1
ATOM 15289 C CA . HIS B 1 878 ? 2.828 -39.594 -8.211 1 86.69 878 HIS B CA 1
ATOM 15290 C C . HIS B 1 878 ? 2.803 -41.031 -7.699 1 86.69 878 HIS B C 1
ATOM 15292 O O . HIS B 1 878 ? 2.273 -41.906 -8.367 1 86.69 878 HIS B O 1
ATOM 15298 N N . VAL B 1 879 ? 3.414 -41.156 -6.523 1 85.19 879 VAL B N 1
ATOM 15299 C CA . VAL B 1 879 ? 3.391 -42.469 -5.875 1 85.19 879 VAL B CA 1
ATOM 15300 C C . VAL B 1 879 ? 2.094 -42.625 -5.086 1 85.19 879 VAL B C 1
ATOM 15302 O O . VAL B 1 879 ? 1.812 -41.844 -4.176 1 85.19 879 VAL B O 1
ATOM 15305 N N . PRO B 1 880 ? 1.273 -43.594 -5.488 1 92.12 880 PRO B N 1
ATOM 15306 C CA . PRO B 1 880 ? 0.03 -43.812 -4.75 1 92.12 880 PRO B CA 1
ATOM 15307 C C . PRO B 1 880 ? 0.272 -44.312 -3.32 1 92.12 880 PRO B C 1
ATOM 15309 O O . PRO B 1 880 ? 1.116 -45.156 -3.094 1 92.12 880 PRO B O 1
ATOM 15312 N N . ILE B 1 881 ? -0.43 -43.7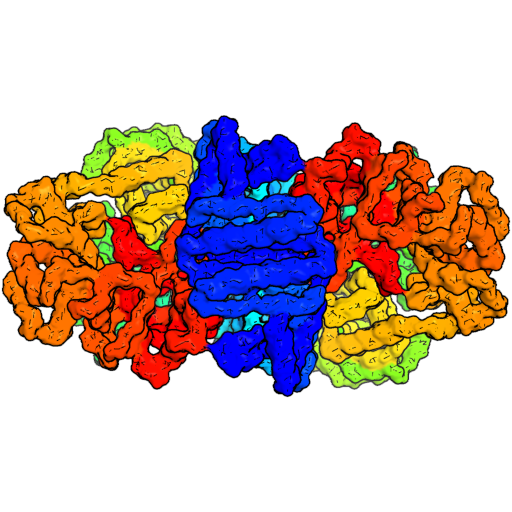5 -2.35 1 93.31 881 ILE B N 1
ATOM 15313 C CA . ILE B 1 881 ? -0.351 -44.125 -0.945 1 93.31 881 ILE B CA 1
ATOM 15314 C C . ILE B 1 881 ? -1.679 -44.75 -0.501 1 93.31 881 ILE B C 1
ATOM 15316 O O . ILE B 1 881 ? -2.73 -44.125 -0.624 1 93.31 881 ILE B O 1
ATOM 15320 N N . PRO B 1 882 ? -1.675 -45.969 -0.056 1 93.75 882 PRO B N 1
ATOM 15321 C CA . PRO B 1 882 ? -2.926 -46.594 0.381 1 93.75 882 PRO B CA 1
ATOM 15322 C C . PRO B 1 882 ? -3.5 -45.938 1.638 1 93.75 882 PRO B C 1
ATOM 15324 O O . PRO B 1 882 ? -2.748 -45.406 2.473 1 93.75 882 PRO B O 1
ATOM 15327 N N . LEU B 1 883 ? -4.848 -45.938 1.701 1 95.31 883 LEU B N 1
ATOM 15328 C CA . LEU B 1 883 ? -5.5 -45.5 2.934 1 95.31 883 LEU B CA 1
ATOM 15329 C C . LEU B 1 883 ? -5.301 -46.531 4.043 1 95.31 883 LEU B C 1
ATOM 15331 O O . LEU B 1 883 ? -5.051 -47.688 3.766 1 95.31 883 LEU B O 1
ATOM 15335 N N . THR B 1 884 ? -5.336 -46.156 5.316 1 92.56 884 THR B N 1
ATOM 15336 C CA . THR B 1 884 ? -5.043 -47.062 6.43 1 92.56 884 THR B CA 1
ATOM 15337 C C . THR B 1 884 ? -6.23 -47.125 7.391 1 92.56 884 THR B C 1
ATOM 15339 O O . THR B 1 884 ? -7.195 -46.375 7.25 1 92.56 884 THR B O 1
ATOM 15342 N N . GLY B 1 885 ? -6.172 -48.062 8.273 1 89.56 885 GLY B N 1
ATOM 15343 C CA . GLY B 1 885 ? -7.184 -48.219 9.312 1 89.56 885 GLY B CA 1
ATOM 15344 C C . GLY B 1 885 ? -8.523 -48.688 8.781 1 89.56 885 GLY B C 1
ATOM 15345 O O . GLY B 1 885 ? -8.594 -49.625 7.992 1 89.56 885 GLY B O 1
ATOM 15346 N N . ARG B 1 886 ? -9.578 -47.969 9.195 1 87.88 886 ARG B N 1
ATOM 15347 C CA . ARG B 1 886 ? -10.945 -48.344 8.828 1 87.88 886 ARG B CA 1
ATOM 15348 C C . ARG B 1 886 ? -11.188 -48.094 7.344 1 87.88 886 ARG B C 1
ATOM 15350 O O . ARG B 1 886 ? -12.086 -48.688 6.75 1 87.88 886 ARG B O 1
ATOM 15357 N N . LEU B 1 887 ? -10.352 -47.281 6.797 1 94.12 887 LEU B N 1
ATOM 15358 C CA . LEU B 1 887 ? -10.539 -46.906 5.398 1 94.12 887 LEU B CA 1
ATOM 15359 C C . LEU B 1 887 ? -9.641 -47.719 4.488 1 94.12 887 LEU B C 1
ATOM 15361 O O . LEU B 1 887 ? -9.602 -47.5 3.275 1 94.12 887 LEU B O 1
ATOM 15365 N N . SER B 1 888 ? -8.969 -48.719 4.988 1 92.69 888 SER B N 1
ATOM 15366 C CA . SER B 1 888 ? -7.992 -49.5 4.242 1 92.69 888 SER B CA 1
ATOM 15367 C C . SER B 1 888 ? -8.656 -50.281 3.105 1 92.69 888 SER B C 1
ATOM 15369 O O . SER B 1 888 ? -8.008 -50.594 2.104 1 92.69 888 SER B O 1
ATOM 15371 N N . LYS B 1 889 ? -9.945 -50.594 3.219 1 91.75 889 LYS B N 1
ATOM 15372 C CA . LYS B 1 889 ? -10.641 -51.406 2.217 1 91.75 889 LYS B CA 1
ATOM 15373 C C . LYS B 1 889 ? -11.25 -50.531 1.13 1 91.75 889 LYS B C 1
ATOM 15375 O O . LYS B 1 889 ? -11.766 -51.031 0.133 1 91.75 889 LYS B O 1
ATOM 15380 N N . VAL B 1 890 ? -11.266 -49.188 1.364 1 95.19 890 VAL B N 1
ATOM 15381 C CA . VAL B 1 890 ? -11.781 -48.281 0.36 1 95.19 890 VAL B CA 1
ATOM 15382 C C . VAL B 1 890 ? -10.828 -48.219 -0.831 1 95.19 890 VAL B C 1
ATOM 15384 O O . VAL B 1 890 ? -9.617 -48.031 -0.659 1 95.19 890 VAL B O 1
ATOM 15387 N N . PRO B 1 891 ? -11.273 -48.469 -2.102 1 96.12 891 PRO B N 1
ATOM 15388 C CA . PRO B 1 891 ? -10.406 -48.562 -3.279 1 96.12 891 PRO B CA 1
ATOM 15389 C C . PRO B 1 891 ? -9.914 -47.219 -3.762 1 96.12 891 PRO B C 1
ATOM 15391 O O . PRO B 1 891 ? -10.023 -46.906 -4.949 1 96.12 891 PRO B O 1
ATOM 15394 N N . LEU B 1 892 ? -9.422 -46.375 -2.877 1 97 892 LEU B N 1
ATOM 15395 C CA . LEU B 1 892 ? -8.836 -45.062 -3.172 1 97 892 LEU B CA 1
ATOM 15396 C C . LEU B 1 892 ? -7.402 -45 -2.646 1 97 892 LEU B C 1
ATOM 15398 O O . LEU B 1 892 ? -7.078 -45.594 -1.625 1 97 892 LEU B O 1
ATOM 15402 N N . ARG B 1 893 ? -6.605 -44.344 -3.387 1 96.81 893 ARG B N 1
ATOM 15403 C CA . ARG B 1 893 ? -5.219 -44.125 -2.984 1 96.81 893 ARG B CA 1
ATOM 15404 C C . ARG B 1 893 ? -4.902 -42.625 -2.906 1 96.81 893 ARG B C 1
ATOM 15406 O O . ARG B 1 893 ? -5.355 -41.844 -3.746 1 96.81 893 ARG B O 1
ATOM 15413 N N . VAL B 1 894 ? -4.148 -42.281 -1.884 1 96.69 894 VAL B N 1
ATOM 15414 C CA . VAL B 1 894 ? -3.73 -40.875 -1.692 1 96.69 894 VAL B CA 1
ATOM 15415 C C . VAL B 1 894 ? -2.82 -40.469 -2.84 1 96.69 894 VAL B C 1
ATOM 15417 O O . VAL B 1 894 ? -1.982 -41.25 -3.301 1 96.69 894 VAL B O 1
ATOM 15420 N N . HIS B 1 895 ? -3.018 -39.25 -3.346 1 95 895 HIS B N 1
ATOM 15421 C CA . HIS B 1 895 ? -2.262 -38.594 -4.395 1 95 895 HIS B CA 1
ATOM 15422 C C . HIS B 1 895 ? -2.615 -39.156 -5.77 1 95 895 HIS B C 1
ATOM 15424 O O . HIS B 1 895 ? -1.794 -39.094 -6.691 1 95 895 HIS B O 1
ATOM 15430 N N . CYS B 1 896 ? -3.766 -39.75 -5.891 1 95.81 896 CYS B N 1
ATOM 15431 C CA . CYS B 1 896 ? -4.312 -40.156 -7.172 1 95.81 896 CYS B CA 1
ATOM 15432 C C . CYS B 1 896 ? -5.582 -39.406 -7.512 1 95.81 896 CYS B C 1
ATOM 15434 O O . CYS B 1 896 ? -6.199 -38.781 -6.633 1 95.81 896 CYS B O 1
ATOM 15436 N N . ALA B 1 897 ? -5.898 -39.375 -8.773 1 96.69 897 ALA B N 1
ATOM 15437 C CA . ALA B 1 897 ? -7.023 -38.562 -9.258 1 96.69 897 ALA B CA 1
ATOM 15438 C C . ALA B 1 897 ? -8.266 -39.438 -9.453 1 96.69 897 ALA B C 1
ATOM 15440 O O . ALA B 1 897 ? -8.164 -40.562 -9.906 1 96.69 897 ALA B O 1
ATOM 15441 N N . TYR B 1 898 ? -9.477 -38.938 -9.086 1 97.75 898 TYR B N 1
ATOM 15442 C CA . TYR B 1 898 ? -10.75 -39.625 -9.211 1 97.75 898 TYR B CA 1
ATOM 15443 C C . TYR B 1 898 ? -11.852 -38.688 -9.656 1 97.75 898 TYR B C 1
ATOM 15445 O O . TYR B 1 898 ? -11.867 -37.5 -9.258 1 97.75 898 TYR B O 1
ATOM 15453 N N . ASN B 1 899 ? -12.672 -39.125 -10.523 1 95.94 899 ASN B N 1
ATOM 15454 C CA . ASN B 1 899 ? -13.836 -38.312 -10.844 1 95.94 899 ASN B CA 1
ATOM 15455 C C . ASN B 1 899 ? -14.977 -38.562 -9.852 1 95.94 899 ASN B C 1
ATOM 15457 O O . ASN B 1 899 ? -14.859 -39.375 -8.953 1 95.94 899 ASN B O 1
ATOM 15461 N N . ARG B 1 900 ? -16.031 -37.812 -9.992 1 94.88 900 ARG B N 1
ATOM 15462 C CA . ARG B 1 900 ? -17.156 -37.812 -9.062 1 94.88 900 ARG B CA 1
ATOM 15463 C C . ARG B 1 900 ? -17.766 -39.219 -8.945 1 94.88 900 ARG B C 1
ATOM 15465 O O . ARG B 1 900 ? -18.031 -39.688 -7.84 1 94.88 900 ARG B O 1
ATOM 15472 N N . SER B 1 901 ? -18.016 -39.875 -10.078 1 96 901 SER B N 1
ATOM 15473 C CA . SER B 1 901 ? -18.625 -41.188 -10.109 1 96 901 SER B CA 1
ATOM 15474 C C . SER B 1 901 ? -17.781 -42.219 -9.383 1 96 901 SER B C 1
ATOM 15476 O O . SER B 1 901 ? -18.297 -43.031 -8.633 1 96 901 SER B O 1
ATOM 15478 N N . GLU B 1 902 ? -16.516 -42.094 -9.633 1 97.06 902 GLU B N 1
ATOM 15479 C CA . GLU B 1 902 ? -15.586 -43.031 -8.992 1 97.06 902 GLU B CA 1
ATOM 15480 C C . GLU B 1 902 ? -15.555 -42.812 -7.48 1 97.06 902 GLU B C 1
ATOM 15482 O O . GLU B 1 902 ? -15.562 -43.781 -6.711 1 97.06 902 GLU B O 1
ATOM 15487 N N . ILE B 1 903 ? -15.492 -41.594 -7.016 1 97.06 903 ILE B N 1
ATOM 15488 C CA . ILE B 1 903 ? -15.414 -41.25 -5.594 1 97.06 903 ILE B CA 1
ATOM 15489 C C . ILE B 1 903 ? -16.656 -41.781 -4.875 1 97.06 903 ILE B C 1
ATOM 15491 O O . ILE B 1 903 ? -16.547 -42.438 -3.852 1 97.06 903 ILE B O 1
ATOM 15495 N N . LEU B 1 904 ? -17.812 -41.469 -5.418 1 96.31 904 LEU B N 1
ATOM 15496 C CA . LEU B 1 904 ? -19.062 -41.844 -4.773 1 96.31 904 LEU B CA 1
ATOM 15497 C C . LEU B 1 904 ? -19.25 -43.375 -4.777 1 96.31 904 LEU B C 1
ATOM 15499 O O . LEU B 1 904 ? -19.781 -43.938 -3.822 1 96.31 904 LEU B O 1
ATOM 15503 N N . ALA B 1 905 ? -18.828 -44.031 -5.883 1 96.38 905 ALA B N 1
ATOM 15504 C CA . ALA B 1 905 ? -18.891 -45.5 -5.941 1 96.38 905 ALA B CA 1
ATOM 15505 C C . ALA B 1 905 ? -17.938 -46.125 -4.914 1 96.38 905 ALA B C 1
ATOM 15507 O O . ALA B 1 905 ? -18.312 -47.062 -4.215 1 96.38 905 ALA B O 1
ATOM 15508 N N . ALA B 1 906 ? -16.734 -45.594 -4.871 1 96.62 906 ALA B N 1
ATOM 15509 C CA . ALA B 1 906 ? -15.711 -46.125 -3.959 1 96.62 906 ALA B CA 1
ATOM 15510 C C . ALA B 1 906 ? -16.156 -45.969 -2.506 1 96.62 906 ALA B C 1
ATOM 15512 O O . ALA B 1 906 ? -15.852 -46.844 -1.673 1 96.62 906 ALA B O 1
ATOM 15513 N N . LEU B 1 907 ? -16.859 -44.906 -2.188 1 95.31 907 LEU B N 1
ATOM 15514 C CA . LEU B 1 907 ? -17.297 -44.625 -0.821 1 95.31 907 LEU B CA 1
ATOM 15515 C C . LEU B 1 907 ? -18.609 -45.344 -0.514 1 95.31 907 LEU B C 1
ATOM 15517 O O . LEU B 1 907 ? -19.109 -45.25 0.609 1 95.31 907 LEU B O 1
ATOM 15521 N N . GLY B 1 908 ? -19.219 -45.969 -1.45 1 92.81 908 GLY B N 1
ATOM 15522 C CA . GLY B 1 908 ? -20.422 -46.75 -1.246 1 92.81 908 GLY B CA 1
ATOM 15523 C C . GLY B 1 908 ? -21.688 -45.906 -1.311 1 92.81 908 GLY B C 1
ATOM 15524 O O . GLY B 1 908 ? -22.75 -46.344 -0.875 1 92.81 908 GLY B O 1
ATOM 15525 N N . VAL B 1 909 ? -21.562 -44.688 -1.752 1 93.38 909 VAL B N 1
ATOM 15526 C CA . VAL B 1 909 ? -22.703 -43.812 -1.864 1 93.38 909 VAL B CA 1
ATOM 15527 C C . VAL B 1 909 ? -23.516 -44.156 -3.117 1 93.38 909 VAL B C 1
ATOM 15529 O O . VAL B 1 909 ? -24.734 -44.281 -3.061 1 93.38 909 VAL B O 1
ATOM 15532 N N . ALA B 1 910 ? -22.781 -44.281 -4.242 1 93.5 910 ALA B N 1
ATOM 15533 C CA . ALA B 1 910 ? -23.438 -44.656 -5.492 1 93.5 910 ALA B CA 1
ATOM 15534 C C . ALA B 1 910 ? -23.766 -46.156 -5.488 1 93.5 910 ALA B C 1
ATOM 15536 O O . ALA B 1 910 ? -22.875 -47 -5.41 1 93.5 910 ALA B O 1
ATOM 15537 N N . ARG B 1 911 ? -24.953 -46.531 -5.527 1 91.19 911 ARG B N 1
ATOM 15538 C CA . ARG B 1 911 ? -25.438 -47.906 -5.543 1 91.19 911 ARG B CA 1
ATOM 15539 C C . ARG B 1 911 ? -26.875 -47.969 -6.07 1 91.19 911 ARG B C 1
ATOM 15541 O O . ARG B 1 911 ? -27.531 -46.938 -6.191 1 91.19 911 ARG B O 1
ATOM 15548 N N . PHE B 1 912 ? -27.172 -49.188 -6.422 1 91 912 PHE B N 1
ATOM 15549 C CA . PHE B 1 912 ? -28.547 -49.344 -6.855 1 91 912 PHE B CA 1
ATOM 15550 C C . PHE B 1 912 ? -29.516 -49.031 -5.727 1 91 912 PHE B C 1
ATOM 15552 O O . PHE B 1 912 ? -29.297 -49.406 -4.582 1 91 912 PHE B O 1
ATOM 15559 N N . ASN B 1 913 ? -30.5 -48.188 -5.867 1 83.12 913 ASN B N 1
ATOM 15560 C CA . ASN B 1 913 ? -31.484 -47.688 -4.906 1 83.12 913 ASN B CA 1
ATOM 15561 C C . ASN B 1 913 ? -30.891 -46.625 -3.98 1 83.12 913 ASN B C 1
ATOM 15563 O O . ASN B 1 913 ? -31.469 -46.312 -2.934 1 83.12 913 ASN B O 1
ATOM 15567 N N . GLY B 1 914 ? -29.703 -46.25 -4.309 1 86.62 914 GLY B N 1
ATOM 15568 C CA . GLY B 1 914 ? -29.078 -45.188 -3.553 1 86.62 914 GLY B CA 1
ATOM 15569 C C . GLY B 1 914 ? -28.969 -43.875 -4.336 1 86.62 914 GLY B C 1
ATOM 15570 O O . GLY B 1 914 ? -29.812 -43.594 -5.172 1 86.62 914 GLY B O 1
ATOM 15571 N N . GLN B 1 915 ? -28 -43.062 -3.955 1 89 915 GLN B N 1
ATOM 15572 C CA . GLN B 1 915 ? -27.797 -41.781 -4.617 1 89 915 GLN B CA 1
ATOM 15573 C C . GLN B 1 915 ? -26.969 -41.938 -5.883 1 89 915 GLN B C 1
ATOM 15575 O O . GLN B 1 915 ? -25.875 -42.531 -5.848 1 89 915 GLN B O 1
ATOM 15580 N N . MET B 1 916 ? -27.484 -41.531 -6.953 1 91.19 916 MET B N 1
ATOM 15581 C CA . MET B 1 916 ? -26.75 -41.594 -8.219 1 91.19 916 MET B CA 1
ATOM 15582 C C . MET B 1 916 ? -25.734 -40.469 -8.328 1 91.19 916 MET B C 1
ATOM 15584 O O . MET B 1 916 ? -25.984 -39.375 -7.863 1 91.19 916 MET B O 1
ATOM 15588 N N . PRO B 1 917 ? -24.547 -40.688 -8.938 1 90.81 917 PRO B N 1
ATOM 15589 C CA . PRO B 1 917 ? -23.516 -39.656 -9.055 1 90.81 917 PRO B CA 1
ATOM 15590 C C . PRO B 1 917 ? -24 -38.406 -9.781 1 90.81 917 PRO B C 1
ATOM 15592 O O . PRO B 1 917 ? -23.625 -37.281 -9.422 1 90.81 917 PRO B O 1
ATOM 15595 N N . ARG B 1 918 ? -24.844 -38.469 -10.656 1 87.56 918 ARG B N 1
ATOM 15596 C CA . ARG B 1 918 ? -25.328 -37.344 -11.453 1 87.56 918 ARG B CA 1
ATOM 15597 C C . ARG B 1 918 ? -26.078 -36.344 -10.578 1 87.56 918 ARG B C 1
ATOM 15599 O O . ARG B 1 918 ? -26.094 -35.125 -10.875 1 87.56 918 ARG B O 1
ATOM 15606 N N . SER B 1 919 ? -26.578 -36.75 -9.523 1 84.19 919 SER B N 1
ATOM 15607 C CA . SER B 1 919 ? -27.406 -35.906 -8.672 1 84.19 919 SER B CA 1
ATOM 15608 C C . SER B 1 919 ? -26.578 -35.219 -7.59 1 84.19 919 SER B C 1
ATOM 15610 O O . SER B 1 919 ? -27.094 -34.406 -6.828 1 84.19 919 SER B O 1
ATOM 15612 N N . PHE B 1 920 ? -25.359 -35.469 -7.543 1 84.44 920 PHE B N 1
ATOM 15613 C CA . PHE B 1 920 ? -24.484 -34.906 -6.52 1 84.44 920 PHE B CA 1
ATOM 15614 C C . PHE B 1 920 ? -24.094 -33.469 -6.863 1 84.44 920 PHE B C 1
ATOM 15616 O O . PHE B 1 920 ? -23.547 -33.219 -7.93 1 84.44 920 PHE B O 1
ATOM 15623 N N . ALA B 1 921 ? -24.453 -32.438 -5.922 1 74.88 921 ALA B N 1
ATOM 15624 C CA . ALA B 1 921 ? -24.188 -31.047 -6.242 1 74.88 921 ALA B CA 1
ATOM 15625 C C . ALA B 1 921 ? -23.516 -30.328 -5.07 1 74.88 921 ALA B C 1
ATOM 15627 O O . ALA B 1 921 ? -23.031 -29.203 -5.211 1 74.88 921 ALA B O 1
ATOM 15628 N N . GLN B 1 922 ? -23.266 -30.766 -3.924 1 72.94 922 GLN B N 1
ATOM 15629 C CA . GLN B 1 922 ? -22.969 -30.016 -2.717 1 72.94 922 GLN B CA 1
ATOM 15630 C C . GLN B 1 922 ? -21.469 -30 -2.443 1 72.94 922 GLN B C 1
ATOM 15632 O O . GLN B 1 922 ? -20.984 -29.203 -1.639 1 72.94 922 GLN B O 1
ATOM 15637 N N . GLY B 1 923 ? -20.641 -30.562 -2.957 1 86.31 923 GLY B N 1
ATOM 15638 C CA . GLY B 1 923 ? -19.188 -30.562 -2.756 1 86.31 923 GLY B CA 1
ATOM 15639 C C . GLY B 1 923 ? -18.766 -31.297 -1.499 1 86.31 923 GLY B C 1
ATOM 15640 O O . GLY B 1 923 ? -17.578 -31.469 -1.241 1 86.31 923 GLY B O 1
ATOM 15641 N N . VAL B 1 924 ? -19.703 -31.547 -0.541 1 93.75 924 VAL B N 1
ATOM 15642 C CA . VAL B 1 924 ? -19.406 -32.312 0.662 1 93.75 924 VAL B CA 1
ATOM 15643 C C . VAL B 1 924 ? -20.344 -33.531 0.74 1 93.75 924 VAL B C 1
ATOM 15645 O O . VAL B 1 924 ? -21.484 -33.469 0.256 1 93.75 924 VAL B O 1
ATOM 15648 N N . GLN B 1 925 ? -19.859 -34.688 1.31 1 93.5 925 GLN B N 1
ATOM 15649 C CA . GLN B 1 925 ? -20.656 -35.875 1.442 1 93.5 925 GLN B CA 1
ATOM 15650 C C . GLN B 1 925 ? -20.328 -36.625 2.742 1 93.5 925 GLN B C 1
ATOM 15652 O O . GLN B 1 925 ? -19.188 -37 2.975 1 93.5 925 GLN B O 1
ATOM 15657 N N . TRP B 1 926 ? -21.344 -36.656 3.619 1 94.38 926 TRP B N 1
ATOM 15658 C CA . TRP B 1 926 ? -21.203 -37.5 4.797 1 94.38 926 TRP B CA 1
ATOM 15659 C C . TRP B 1 926 ? -21.578 -38.969 4.473 1 94.38 926 TRP B C 1
ATOM 15661 O O . TRP B 1 926 ? -22.656 -39.219 3.936 1 94.38 926 TRP B O 1
ATOM 15671 N N . VAL B 1 927 ? -20.719 -39.906 4.719 1 94.75 927 VAL B N 1
ATOM 15672 C CA . VAL B 1 927 ? -20.938 -41.344 4.516 1 94.75 927 VAL B CA 1
ATOM 15673 C C . VAL B 1 927 ? -21.047 -42.031 5.863 1 94.75 927 VAL B C 1
ATOM 15675 O O . VAL B 1 927 ? -20.047 -42.406 6.469 1 94.75 927 VAL B O 1
ATOM 15678 N N . GLU B 1 928 ? -22.172 -42.375 6.219 1 92.75 928 GLU B N 1
ATOM 15679 C CA . GLU B 1 928 ? -22.469 -42.906 7.543 1 92.75 928 GLU B CA 1
ATOM 15680 C C . GLU B 1 928 ? -21.766 -44.25 7.762 1 92.75 928 GLU B C 1
ATOM 15682 O O . GLU B 1 928 ? -21.156 -44.469 8.812 1 92.75 928 GLU B O 1
ATOM 15687 N N . GLU B 1 929 ? -21.797 -45.156 6.766 1 91.31 929 GLU B N 1
ATOM 15688 C CA . GLU B 1 929 ? -21.234 -46.5 6.891 1 91.31 929 GLU B CA 1
ATOM 15689 C C . GLU B 1 929 ? -19.75 -46.438 7.176 1 91.31 929 GLU B C 1
ATOM 15691 O O . GLU B 1 929 ? -19.219 -47.281 7.902 1 91.31 929 GLU B O 1
ATOM 15696 N N . LEU B 1 930 ? -19.125 -45.5 6.617 1 94.25 930 LEU B N 1
ATOM 15697 C CA . LEU B 1 930 ? -17.688 -45.344 6.789 1 94.25 930 LEU B CA 1
ATOM 15698 C C . LEU B 1 930 ? -17.359 -44.312 7.859 1 94.25 930 LEU B C 1
ATOM 15700 O O . LEU B 1 930 ? -16.203 -44.188 8.273 1 94.25 930 LEU B O 1
ATOM 15704 N N . ARG B 1 931 ? -18.359 -43.531 8.336 1 94.56 931 ARG B N 1
ATOM 15705 C CA . ARG B 1 931 ? -18.172 -42.406 9.25 1 94.56 931 ARG B CA 1
ATOM 15706 C C . ARG B 1 931 ? -17.125 -41.438 8.734 1 94.56 931 ARG B C 1
ATOM 15708 O O . ARG B 1 931 ? -16.141 -41.156 9.43 1 94.56 931 ARG B O 1
ATOM 15715 N N . THR B 1 932 ? -17.328 -41.062 7.559 1 96.38 932 THR B N 1
ATOM 15716 C CA . THR B 1 932 ? -16.328 -40.281 6.867 1 96.38 932 THR B CA 1
ATOM 15717 C C . THR B 1 932 ? -16.984 -39.125 6.129 1 96.38 932 THR B C 1
ATOM 15719 O O . THR B 1 932 ? -18 -39.281 5.469 1 96.38 932 THR B O 1
ATOM 15722 N N . ASP B 1 933 ? -16.422 -37.906 6.375 1 96.62 933 ASP B N 1
ATOM 15723 C CA . ASP B 1 933 ? -16.797 -36.75 5.555 1 96.62 933 ASP B CA 1
ATOM 15724 C C . ASP B 1 933 ? -15.844 -36.625 4.363 1 96.62 933 ASP B C 1
ATOM 15726 O O . ASP B 1 933 ? -14.625 -36.531 4.539 1 96.62 933 ASP B O 1
ATOM 15730 N N . ALA B 1 934 ? -16.359 -36.625 3.189 1 97 934 ALA B N 1
ATOM 15731 C CA . ALA B 1 934 ? -15.578 -36.344 1.982 1 97 934 ALA B CA 1
ATOM 15732 C C . ALA B 1 934 ? -15.773 -34.906 1.526 1 97 934 ALA B C 1
ATOM 15734 O O . ALA B 1 934 ? -16.906 -34.469 1.262 1 97 934 ALA B O 1
ATOM 15735 N N . LEU B 1 935 ? -14.734 -34.125 1.543 1 97 935 LEU B N 1
ATOM 15736 C CA . LEU B 1 935 ? -14.781 -32.75 1.106 1 97 935 LEU B CA 1
ATOM 15737 C C . LEU B 1 935 ? -14.188 -32.594 -0.29 1 97 935 LEU B C 1
ATOM 15739 O O . LEU B 1 935 ? -12.984 -32.781 -0.481 1 97 935 LEU B O 1
ATOM 15743 N N . LEU B 1 936 ? -14.945 -32.281 -1.281 1 96.56 936 LEU B N 1
ATOM 15744 C CA . LEU B 1 936 ? -14.508 -32.062 -2.656 1 96.56 936 LEU B CA 1
ATOM 15745 C C . LEU B 1 936 ? -14.266 -30.578 -2.932 1 96.56 936 LEU B C 1
ATOM 15747 O O . LEU B 1 936 ? -15.211 -29.812 -3.117 1 96.56 936 LEU B O 1
ATOM 15751 N N . ILE B 1 937 ? -13 -30.234 -3.072 1 94.75 937 ILE B N 1
ATOM 15752 C CA . ILE B 1 937 ? -12.602 -28.828 -3.086 1 94.75 937 ILE B CA 1
ATOM 15753 C C . ILE B 1 937 ? -12.18 -28.438 -4.496 1 94.75 937 ILE B C 1
ATOM 15755 O O . ILE B 1 937 ? -11.359 -29.109 -5.125 1 94.75 937 ILE B O 1
ATOM 15759 N N . THR B 1 938 ? -12.672 -27.422 -5.031 1 91.19 938 THR B N 1
ATOM 15760 C CA . THR B 1 938 ? -12.219 -26.766 -6.254 1 91.19 938 THR B CA 1
ATOM 15761 C C . THR B 1 938 ? -11.539 -25.438 -5.941 1 91.19 938 THR B C 1
ATOM 15763 O O . THR B 1 938 ? -12.172 -24.531 -5.402 1 91.19 938 THR B O 1
ATOM 15766 N N . LEU B 1 939 ? -10.328 -25.266 -6.285 1 88 939 LEU B N 1
ATOM 15767 C CA . LEU B 1 939 ? -9.531 -24.109 -5.879 1 88 939 LEU B CA 1
ATOM 15768 C C . LEU B 1 939 ? -9.93 -22.859 -6.672 1 88 939 LEU B C 1
ATOM 15770 O O . LEU B 1 939 ? -10.094 -21.781 -6.102 1 88 939 LEU B O 1
ATOM 15774 N N . GLU B 1 940 ? -10.016 -23.047 -7.973 1 82 940 GLU B N 1
ATOM 15775 C CA . GLU B 1 940 ? -10.414 -21.953 -8.852 1 82 940 GLU B CA 1
ATOM 15776 C C . GLU B 1 940 ? -11.805 -22.188 -9.422 1 82 940 GLU B C 1
ATOM 15778 O O . GLU B 1 940 ? -11.953 -22.797 -10.492 1 82 940 GLU B O 1
ATOM 15783 N N . LYS B 1 941 ? -12.836 -21.734 -8.867 1 74.88 941 LYS B N 1
ATOM 15784 C CA . LYS B 1 941 ? -14.234 -21.984 -9.195 1 74.88 941 LYS B CA 1
ATOM 15785 C C . LYS B 1 941 ? -14.625 -21.297 -10.5 1 74.88 941 LYS B C 1
ATOM 15787 O O . LYS B 1 941 ? -15.508 -21.766 -11.219 1 74.88 941 LYS B O 1
ATOM 15792 N N . ASP B 1 942 ? -14.055 -20.125 -10.672 1 73.19 942 ASP B N 1
ATOM 15793 C CA . ASP B 1 942 ? -14.273 -19.406 -11.922 1 73.19 942 ASP B CA 1
ATOM 15794 C C . ASP B 1 942 ? -12.977 -18.781 -12.43 1 73.19 942 ASP B C 1
ATOM 15796 O O . ASP B 1 942 ? -12.445 -17.844 -11.812 1 73.19 942 ASP B O 1
ATOM 15800 N N . GLU B 1 943 ? -12.531 -19.281 -13.531 1 68.56 943 GLU B N 1
ATOM 15801 C CA . GLU B 1 943 ? -11.25 -18.844 -14.07 1 68.56 943 GLU B CA 1
ATOM 15802 C C . GLU B 1 943 ? -11.336 -17.406 -14.578 1 68.56 943 GLU B C 1
ATOM 15804 O O . GLU B 1 943 ? -10.312 -16.719 -14.68 1 68.56 943 GLU B O 1
ATOM 15809 N N . LYS B 1 944 ? -12.578 -17 -14.906 1 69.06 944 LYS B N 1
ATOM 15810 C CA . LYS B 1 944 ? -12.734 -15.68 -15.5 1 69.06 944 LYS B CA 1
ATOM 15811 C C . LYS B 1 944 ? -13.016 -14.625 -14.438 1 69.06 944 LYS B C 1
ATOM 15813 O O . LYS B 1 944 ? -12.992 -13.422 -14.711 1 69.06 944 LYS B O 1
ATOM 15818 N N . ASP B 1 945 ? -13.234 -15.148 -13.273 1 71.75 945 ASP B N 1
ATOM 15819 C CA . ASP B 1 945 ? -13.586 -14.219 -12.211 1 71.75 945 ASP B CA 1
ATOM 15820 C C . ASP B 1 945 ? -12.383 -13.938 -11.305 1 71.75 945 ASP B C 1
ATOM 15822 O O . ASP B 1 945 ? -11.969 -14.805 -10.539 1 71.75 945 ASP B O 1
ATOM 15826 N N . PHE B 1 946 ? -11.867 -12.758 -11.391 1 69.19 946 PHE B N 1
ATOM 15827 C CA . PHE B 1 946 ? -10.695 -12.383 -10.617 1 69.19 946 PHE B CA 1
ATOM 15828 C C . PHE B 1 946 ? -11.078 -11.531 -9.414 1 69.19 946 PHE B C 1
ATOM 15830 O O . PHE B 1 946 ? -10.242 -10.828 -8.852 1 69.19 946 PHE B O 1
ATOM 15837 N N . SER B 1 947 ? -12.352 -11.68 -9.047 1 73.94 947 SER B N 1
ATOM 15838 C CA . SER B 1 947 ? -12.805 -10.969 -7.852 1 73.94 947 SER B CA 1
ATOM 15839 C C . SER B 1 947 ? -12.125 -11.508 -6.598 1 73.94 947 SER B C 1
ATOM 15841 O O . SER B 1 947 ? -12.172 -12.711 -6.332 1 73.94 947 SER B O 1
ATOM 15843 N N . PRO B 1 948 ? -11.484 -10.633 -5.797 1 75.94 948 PRO B N 1
ATOM 15844 C CA . PRO B 1 948 ? -10.852 -11.094 -4.555 1 75.94 948 PRO B CA 1
ATOM 15845 C C . PRO B 1 948 ? -11.852 -11.68 -3.564 1 75.94 948 PRO B C 1
ATOM 15847 O O . PRO B 1 948 ? -11.469 -12.461 -2.688 1 75.94 948 PRO B O 1
ATOM 15850 N N . THR B 1 949 ? -13.094 -11.352 -3.686 1 73.25 949 THR B N 1
ATOM 15851 C CA . THR B 1 949 ? -14.109 -11.836 -2.762 1 73.25 949 THR B CA 1
ATOM 15852 C C . THR B 1 949 ? -14.398 -13.312 -3.004 1 73.25 949 THR B C 1
ATOM 15854 O O . THR B 1 949 ? -14.914 -14.008 -2.121 1 73.25 949 THR B O 1
ATOM 15857 N N . VAL B 1 950 ? -14.039 -13.727 -4.152 1 71.56 950 VAL B N 1
ATOM 15858 C CA . VAL B 1 950 ? -14.359 -15.109 -4.5 1 71.56 950 VAL B CA 1
ATOM 15859 C C . VAL B 1 950 ? -13.094 -15.961 -4.43 1 71.56 950 VAL B C 1
ATOM 15861 O O . VAL B 1 950 ? -13.172 -17.172 -4.234 1 71.56 950 VAL B O 1
ATOM 15864 N N . ARG B 1 951 ? -12.055 -15.273 -4.535 1 71.31 951 ARG B N 1
ATOM 15865 C CA . ARG B 1 951 ? -10.797 -16.016 -4.602 1 71.31 951 ARG B CA 1
ATOM 15866 C C . ARG B 1 951 ? -10.211 -16.219 -3.213 1 71.31 951 ARG B C 1
ATOM 15868 O O . ARG B 1 951 ? -10.555 -15.508 -2.271 1 71.31 951 ARG B O 1
ATOM 15875 N N . TYR B 1 952 ? -9.562 -17.281 -2.967 1 66.12 952 TYR B N 1
ATOM 15876 C CA . TYR B 1 952 ? -8.727 -17.547 -1.799 1 66.12 952 TYR B CA 1
ATOM 15877 C C . TYR B 1 952 ? -9.57 -18.016 -0.622 1 66.12 952 TYR B C 1
ATOM 15879 O O . TYR B 1 952 ? -9.398 -17.547 0.504 1 66.12 952 TYR B O 1
ATOM 15887 N N . LYS B 1 953 ? -10.516 -18.781 -0.939 1 79.62 953 LYS B N 1
ATOM 15888 C CA . LYS B 1 953 ? -11.312 -19.406 0.113 1 79.62 953 LYS B CA 1
ATOM 15889 C C . LYS B 1 953 ? -10.727 -20.75 0.511 1 79.62 953 LYS B C 1
ATOM 15891 O O . LYS B 1 953 ? -10.859 -21.188 1.661 1 79.62 953 LYS B O 1
ATOM 15896 N N . ASP B 1 954 ? -10.109 -21.438 -0.476 1 88.62 954 ASP B N 1
ATOM 15897 C CA . ASP B 1 954 ? -9.438 -22.719 -0.261 1 88.62 954 ASP B CA 1
ATOM 15898 C C . ASP B 1 954 ? -8 -22.672 -0.772 1 88.62 954 ASP B C 1
ATOM 15900 O O . ASP B 1 954 ? -7.758 -22.328 -1.927 1 88.62 954 ASP B O 1
ATOM 15904 N N . TYR B 1 955 ? -7.105 -22.906 0.079 1 87.38 955 TYR B N 1
ATOM 15905 C CA . TYR B 1 955 ? -5.703 -22.844 -0.315 1 87.38 955 TYR B CA 1
ATOM 15906 C C . TYR B 1 955 ? -4.824 -23.609 0.659 1 87.38 955 TYR B C 1
ATOM 15908 O O . TYR B 1 955 ? -5.223 -23.875 1.797 1 87.38 955 TYR B O 1
ATOM 15916 N N . ALA B 1 956 ? -3.662 -23.984 0.194 1 88.81 956 ALA B N 1
ATOM 15917 C CA . ALA B 1 956 ? -2.686 -24.656 1.049 1 88.81 956 ALA B CA 1
ATOM 15918 C C . ALA B 1 956 ? -1.825 -23.641 1.798 1 88.81 956 ALA B C 1
ATOM 15920 O O . ALA B 1 956 ? -1.273 -22.719 1.194 1 88.81 956 ALA B O 1
ATOM 15921 N N . LEU B 1 957 ? -1.833 -23.797 3.082 1 81.94 957 LEU B N 1
ATOM 15922 C CA . LEU B 1 957 ? -1.008 -22.938 3.926 1 81.94 957 LEU B CA 1
ATOM 15923 C C . LEU B 1 957 ? 0.43 -23.438 3.973 1 81.94 957 LEU B C 1
ATOM 15925 O O . LEU B 1 957 ? 1.364 -22.656 4.148 1 81.94 957 LEU B O 1
ATOM 15929 N N . SER B 1 958 ? 0.565 -24.672 3.986 1 81.56 958 SER B N 1
ATOM 15930 C CA . SER B 1 958 ? 1.812 -25.438 3.943 1 81.56 958 SER B CA 1
ATOM 15931 C C . SER B 1 958 ? 1.617 -26.781 3.268 1 81.56 958 SER B C 1
ATOM 15933 O O . SER B 1 958 ? 0.492 -27.156 2.936 1 81.56 958 SER B O 1
ATOM 15935 N N . PRO B 1 959 ? 2.695 -27.438 3.064 1 83.06 959 PRO B N 1
ATOM 15936 C CA . PRO B 1 959 ? 2.518 -28.766 2.467 1 83.06 959 PRO B CA 1
ATOM 15937 C C . PRO B 1 959 ? 1.679 -29.703 3.34 1 83.06 959 PRO B C 1
ATOM 15939 O O . PRO B 1 959 ? 1.187 -30.719 2.859 1 83.06 959 PRO B O 1
ATOM 15942 N N . THR B 1 960 ? 1.477 -29.281 4.625 1 90.38 960 THR B N 1
ATOM 15943 C CA . THR B 1 960 ? 0.733 -30.188 5.504 1 90.38 960 THR B CA 1
ATOM 15944 C C . THR B 1 960 ? -0.504 -29.5 6.066 1 90.38 960 THR B C 1
ATOM 15946 O O . THR B 1 960 ? -1.289 -30.109 6.793 1 90.38 960 THR B O 1
ATOM 15949 N N . LEU B 1 961 ? -0.721 -28.25 5.777 1 90.06 961 LEU B N 1
ATOM 15950 C CA . LEU B 1 961 ? -1.88 -27.516 6.273 1 90.06 961 LEU B CA 1
ATOM 15951 C C . LEU B 1 961 ? -2.717 -26.969 5.117 1 90.06 961 LEU B C 1
ATOM 15953 O O . LEU B 1 961 ? -2.18 -26.391 4.172 1 90.06 961 LEU B O 1
ATOM 15957 N N . PHE B 1 962 ? -3.984 -27.188 5.199 1 93.19 962 PHE B N 1
ATOM 15958 C CA . PHE B 1 962 ? -4.898 -26.781 4.137 1 93.19 962 PHE B CA 1
ATOM 15959 C C . PHE B 1 962 ? -6.074 -26 4.699 1 93.19 962 PHE B C 1
ATOM 15961 O O . PHE B 1 962 ? -6.789 -26.484 5.578 1 93.19 962 PHE B O 1
ATOM 15968 N N . HIS B 1 963 ? -6.258 -24.766 4.227 1 90.88 963 HIS B N 1
ATOM 15969 C CA . HIS B 1 963 ? -7.375 -23.922 4.633 1 90.88 963 HIS B CA 1
ATOM 15970 C C . HIS B 1 963 ? -8.602 -24.172 3.764 1 90.88 963 HIS B C 1
ATOM 15972 O O . HIS B 1 963 ? -8.516 -24.109 2.533 1 90.88 963 HIS B O 1
ATOM 15978 N N . TRP B 1 964 ? -9.734 -24.484 4.375 1 93.94 964 TRP B N 1
ATOM 15979 C CA . TRP B 1 964 ? -10.984 -24.797 3.68 1 93.94 964 TRP B CA 1
ATOM 15980 C C . TRP B 1 964 ? -12.156 -24.062 4.312 1 93.94 964 TRP B C 1
ATOM 15982 O O . TRP B 1 964 ? -12.273 -24.016 5.539 1 93.94 964 TRP B O 1
ATOM 15992 N N . GLU B 1 965 ? -13.016 -23.484 3.443 1 89.81 965 GLU B N 1
ATOM 15993 C CA . GLU B 1 965 ? -14.227 -22.844 3.934 1 89.81 965 GLU B CA 1
ATOM 15994 C C . GLU B 1 965 ? -15.453 -23.719 3.719 1 89.81 965 GLU B C 1
ATOM 15996 O O . GLU B 1 965 ? -15.664 -24.234 2.619 1 89.81 965 GLU B O 1
ATOM 16001 N N . SER B 1 966 ? -16.266 -23.891 4.719 1 91.25 966 SER B N 1
ATOM 16002 C CA . SER B 1 966 ? -17.453 -24.719 4.664 1 91.25 966 SER B CA 1
ATOM 16003 C C . SER B 1 966 ? -18.562 -24.047 3.854 1 91.25 966 SER B C 1
ATOM 16005 O O . SER B 1 966 ? -18.375 -22.953 3.326 1 91.25 966 SER B O 1
ATOM 16007 N N . GLN B 1 967 ? -19.625 -24.797 3.709 1 85.5 967 GLN B N 1
ATOM 16008 C CA . GLN B 1 967 ? -20.828 -24.203 3.117 1 85.5 967 GLN B CA 1
ATOM 16009 C C . GLN B 1 967 ? -21.312 -23.016 3.936 1 85.5 967 GLN B C 1
ATOM 16011 O O . GLN B 1 967 ? -21.141 -22.984 5.156 1 85.5 967 GLN B O 1
ATOM 16016 N N . ASN B 1 968 ? -21.938 -22.094 3.273 1 80.25 968 ASN B N 1
ATOM 16017 C CA . ASN B 1 968 ? -22.312 -20.812 3.873 1 80.25 968 ASN B CA 1
ATOM 16018 C C . ASN B 1 968 ? -23.297 -21.016 5.027 1 80.25 968 ASN B C 1
ATOM 16020 O O . ASN B 1 968 ? -23.391 -20.156 5.918 1 80.25 968 ASN B O 1
ATOM 16024 N N . SER B 1 969 ? -23.969 -22.125 5.059 1 79.69 969 SER B N 1
ATOM 16025 C CA . SER B 1 969 ? -25 -22.344 6.062 1 79.69 969 SER B CA 1
ATOM 16026 C C . SER B 1 969 ? -24.469 -23.125 7.254 1 79.69 969 SER B C 1
ATOM 16028 O O . SER B 1 969 ? -25.156 -23.297 8.25 1 79.69 969 SER B O 1
ATOM 16030 N N . THR B 1 970 ? -23.219 -23.578 7.168 1 88.12 970 THR B N 1
ATOM 16031 C CA . THR B 1 970 ? -22.656 -24.438 8.211 1 88.12 970 THR B CA 1
ATOM 16032 C C . THR B 1 970 ? -22.188 -23.594 9.398 1 88.12 970 THR B C 1
ATOM 16034 O O . THR B 1 970 ? -21.156 -22.922 9.32 1 88.12 970 THR B O 1
ATOM 16037 N N . ALA B 1 971 ? -22.906 -23.719 10.445 1 86.88 971 ALA B N 1
ATOM 16038 C CA . ALA B 1 971 ? -22.531 -23.047 11.68 1 86.88 971 ALA B CA 1
ATOM 16039 C C . ALA B 1 971 ? -21.578 -23.906 12.508 1 86.88 971 ALA B C 1
ATOM 16041 O O . ALA B 1 971 ? -21.594 -25.125 12.422 1 86.88 971 ALA B O 1
ATOM 16042 N N . GLU B 1 972 ? -20.797 -23.328 13.305 1 89 972 GLU B N 1
ATOM 16043 C CA . GLU B 1 972 ? -19.797 -24.031 14.109 1 89 972 GLU B CA 1
ATOM 16044 C C . GLU B 1 972 ? -20.453 -24.969 15.117 1 89 972 GLU B C 1
ATOM 16046 O O . GLU B 1 972 ? -19.875 -25.984 15.492 1 89 972 GLU B O 1
ATOM 16051 N N . ASP B 1 973 ? -21.703 -24.578 15.484 1 87.56 973 ASP B N 1
ATOM 16052 C CA . ASP B 1 973 ? -22.375 -25.375 16.5 1 87.56 973 ASP B CA 1
ATOM 16053 C C . ASP B 1 973 ? -23.453 -26.266 15.859 1 87.56 973 ASP B C 1
ATOM 16055 O O . ASP B 1 973 ? -24.219 -26.922 16.562 1 87.56 973 ASP B O 1
ATOM 16059 N N . SER B 1 974 ? -23.516 -26.266 14.57 1 90.44 974 SER B N 1
ATOM 16060 C CA . SER B 1 974 ? -24.438 -27.156 13.875 1 90.44 974 SER B CA 1
ATOM 16061 C C . SER B 1 974 ? -23.953 -28.609 13.969 1 90.44 974 SER B C 1
ATOM 16063 O O . SER B 1 974 ? -22.828 -28.859 14.391 1 90.44 974 SER B O 1
ATOM 16065 N N . ARG B 1 975 ? -24.797 -29.484 13.609 1 90.5 975 ARG B N 1
ATOM 16066 C CA . ARG B 1 975 ? -24.422 -30.891 13.625 1 90.5 975 ARG B CA 1
ATOM 16067 C C . ARG B 1 975 ? -23.188 -31.141 12.773 1 90.5 975 ARG B C 1
ATOM 16069 O O . ARG B 1 975 ? -22.25 -31.812 13.203 1 90.5 975 ARG B O 1
ATOM 16076 N N . THR B 1 976 ? -23.172 -30.625 11.602 1 93.19 976 THR B N 1
ATOM 16077 C CA . THR B 1 976 ? -22.047 -30.781 10.688 1 93.19 976 THR B CA 1
ATOM 16078 C C . THR B 1 976 ? -20.812 -30.078 11.234 1 93.19 976 THR B C 1
ATOM 16080 O O . THR B 1 976 ? -19.703 -30.625 11.172 1 93.19 976 THR B O 1
ATOM 16083 N N . GLY B 1 977 ? -21.016 -28.906 11.734 1 93.19 977 GLY B N 1
ATOM 16084 C CA . GLY B 1 977 ? -19.891 -28.172 12.289 1 93.19 977 GLY B CA 1
ATOM 16085 C C . GLY B 1 977 ? -19.219 -28.875 13.453 1 93.19 977 GLY B C 1
ATOM 16086 O O . GLY B 1 977 ? -18 -28.891 13.555 1 93.19 977 GLY B O 1
ATOM 16087 N N . LEU B 1 978 ? -20.031 -29.438 14.289 1 93.25 978 LEU B N 1
ATOM 16088 C CA . LEU B 1 978 ? -19.5 -30.188 15.43 1 93.25 978 LEU B CA 1
ATOM 16089 C C . LEU B 1 978 ? -18.781 -31.438 14.969 1 93.25 978 LEU B C 1
ATOM 16091 O O . LEU B 1 978 ? -17.766 -31.828 15.555 1 93.25 978 LEU B O 1
ATOM 16095 N N . ARG B 1 979 ? -19.328 -32.094 13.977 1 94.69 979 ARG B N 1
ATOM 16096 C CA . ARG B 1 979 ? -18.672 -33.281 13.414 1 94.69 979 ARG B CA 1
ATOM 16097 C C . ARG B 1 979 ? -17.281 -32.938 12.891 1 94.69 979 ARG B C 1
ATOM 16099 O O . ARG B 1 979 ? -16.344 -33.688 13.062 1 94.69 979 ARG B O 1
ATOM 16106 N N . TYR B 1 980 ? -17.125 -31.812 12.234 1 95.62 980 TYR B N 1
ATOM 16107 C CA . TYR B 1 980 ? -15.828 -31.375 11.75 1 95.62 980 TYR B CA 1
ATOM 16108 C C . TYR B 1 980 ? -14.867 -31.125 12.906 1 95.62 980 TYR B C 1
ATOM 16110 O O . TYR B 1 980 ? -13.742 -31.625 12.898 1 95.62 980 TYR B O 1
ATOM 16118 N N . ARG B 1 981 ? -15.312 -30.469 13.891 1 93.69 981 ARG B N 1
ATOM 16119 C CA . ARG B 1 981 ? -14.469 -30 14.992 1 93.69 981 ARG B CA 1
ATOM 16120 C C . ARG B 1 981 ? -14.055 -31.172 15.891 1 93.69 981 ARG B C 1
ATOM 16122 O O . ARG B 1 981 ? -12.945 -31.188 16.422 1 93.69 981 ARG B O 1
ATOM 16129 N N . GLN B 1 982 ? -14.992 -32.125 16.031 1 94.38 982 GLN B N 1
ATOM 16130 C CA . GLN B 1 982 ? -14.781 -33.188 16.984 1 94.38 982 GLN B CA 1
ATOM 16131 C C . GLN B 1 982 ? -14.641 -34.531 16.266 1 94.38 982 GLN B C 1
ATOM 16133 O O . GLN B 1 982 ? -14.938 -35.594 16.844 1 94.38 982 GLN B O 1
ATOM 16138 N N . HIS B 1 983 ? -14.266 -34.562 15.07 1 93.75 983 HIS B N 1
ATOM 16139 C CA . HIS B 1 983 ? -14.258 -35.781 14.273 1 93.75 983 HIS B CA 1
ATOM 16140 C C . HIS B 1 983 ? -13.336 -36.812 14.891 1 93.75 983 HIS B C 1
ATOM 16142 O O . HIS B 1 983 ? -13.672 -38 14.906 1 93.75 983 HIS B O 1
ATOM 16148 N N . ASP B 1 984 ? -12.195 -36.406 15.359 1 90.75 984 ASP B N 1
ATOM 16149 C CA . ASP B 1 984 ? -11.25 -37.344 15.953 1 90.75 984 ASP B CA 1
ATOM 16150 C C . ASP B 1 984 ? -11.844 -38 17.188 1 90.75 984 ASP B C 1
ATOM 16152 O O . ASP B 1 984 ? -11.734 -39.219 17.375 1 90.75 984 ASP B O 1
ATOM 16156 N N . ASP B 1 985 ? -12.477 -37.188 18.062 1 90.69 985 ASP B N 1
ATOM 16157 C CA . ASP B 1 985 ? -13.109 -37.688 19.266 1 90.69 985 ASP B CA 1
ATOM 16158 C C . ASP B 1 985 ? -14.273 -38.625 18.922 1 90.69 985 ASP B C 1
ATOM 16160 O O . ASP B 1 985 ? -14.555 -39.562 19.656 1 90.69 985 ASP B O 1
ATOM 16164 N N . ARG B 1 986 ? -14.891 -38.312 17.844 1 92.69 986 ARG B N 1
ATOM 16165 C CA . ARG B 1 986 ? -16.047 -39.094 17.406 1 92.69 986 ARG B CA 1
ATOM 16166 C C . ARG B 1 986 ? -15.617 -40.281 16.547 1 92.69 986 ARG B C 1
ATOM 16168 O O . ARG B 1 986 ? -16.453 -41 16.031 1 92.69 986 ARG B O 1
ATOM 16175 N N . HIS B 1 987 ? -14.391 -40.406 16.344 1 92.38 987 HIS B N 1
ATOM 16176 C CA . HIS B 1 987 ? -13.805 -41.469 15.555 1 92.38 987 HIS B CA 1
ATOM 16177 C C . HIS B 1 987 ? -14.32 -41.469 14.117 1 92.38 987 HIS B C 1
ATOM 16179 O O . HIS B 1 987 ? -14.672 -42.5 13.562 1 92.38 987 HIS B O 1
ATOM 16185 N N . SER B 1 988 ? -14.555 -40.312 13.672 1 94.69 988 SER B N 1
ATOM 16186 C CA . SER B 1 988 ? -14.898 -40.125 12.266 1 94.69 988 SER B CA 1
ATOM 16187 C C . SER B 1 988 ? -13.719 -39.594 11.477 1 94.69 988 SER B C 1
ATOM 16189 O O . SER B 1 988 ? -12.742 -39.094 12.062 1 94.69 988 SER B O 1
ATOM 16191 N N . HIS B 1 989 ? -13.766 -39.781 10.164 1 96.31 989 HIS B N 1
ATOM 16192 C CA . HIS B 1 989 ? -12.656 -39.375 9.312 1 96.31 989 HIS B CA 1
ATOM 16193 C C . HIS B 1 989 ? -13.086 -38.25 8.352 1 96.31 989 HIS B C 1
ATOM 16195 O O . HIS B 1 989 ? -14.281 -38.094 8.094 1 96.31 989 HIS B O 1
ATOM 16201 N N . VAL B 1 990 ? -12.109 -37.469 8 1 97.25 990 VAL B N 1
ATOM 16202 C CA . VAL B 1 990 ? -12.305 -36.438 6.98 1 97.25 990 VAL B CA 1
ATOM 16203 C C . VAL B 1 990 ? -11.32 -36.656 5.832 1 97.25 990 VAL B C 1
ATOM 16205 O O . VAL B 1 990 ? -10.109 -36.781 6.055 1 97.25 990 VAL B O 1
ATOM 16208 N N . LEU B 1 991 ? -11.805 -36.812 4.648 1 97.81 991 LEU B N 1
ATOM 16209 C CA . LEU B 1 991 ? -10.984 -36.969 3.451 1 97.81 991 LEU B CA 1
ATOM 16210 C C . LEU B 1 991 ? -11.078 -35.719 2.566 1 97.81 991 LEU B C 1
ATOM 16212 O O . LEU B 1 991 ? -12.18 -35.25 2.275 1 97.81 991 LEU B O 1
ATOM 16216 N N . LEU B 1 992 ? -9.938 -35.188 2.182 1 97.75 992 LEU B N 1
ATOM 16217 C CA . LEU B 1 992 ? -9.914 -34.031 1.308 1 97.75 992 LEU B CA 1
ATOM 16218 C C . LEU B 1 992 ? -9.617 -34.438 -0.133 1 97.75 992 LEU B C 1
ATOM 16220 O O . LEU B 1 992 ? -8.695 -35.219 -0.388 1 97.75 992 LEU B O 1
ATOM 16224 N N . PHE B 1 993 ? -10.43 -34.031 -1.065 1 97.81 993 PHE B N 1
ATOM 16225 C CA . PHE B 1 993 ? -10.234 -34.125 -2.506 1 97.81 993 PHE B CA 1
ATOM 16226 C C . PHE B 1 993 ? -10.07 -32.75 -3.137 1 97.81 993 PHE B C 1
ATOM 16228 O O . PHE B 1 993 ? -10.883 -31.844 -2.904 1 97.81 993 PHE B O 1
ATOM 16235 N N . VAL B 1 994 ? -9.031 -32.562 -3.906 1 96.12 994 VAL B N 1
ATOM 16236 C CA . VAL B 1 994 ? -8.773 -31.203 -4.406 1 96.12 994 VAL B CA 1
ATOM 16237 C C . VAL B 1 994 ? -8.586 -31.25 -5.918 1 96.12 994 VAL B C 1
ATOM 16239 O O . VAL B 1 994 ? -8.016 -32.188 -6.457 1 96.12 994 VAL B O 1
ATOM 16242 N N . ARG B 1 995 ? -9.109 -30.344 -6.598 1 94.5 995 ARG B N 1
ATOM 16243 C CA . ARG B 1 995 ? -8.812 -30.062 -8 1 94.5 995 ARG B CA 1
ATOM 16244 C C . ARG B 1 995 ? -8.562 -28.578 -8.227 1 94.5 995 ARG B C 1
ATOM 16246 O O . ARG B 1 995 ? -9.023 -27.734 -7.449 1 94.5 995 ARG B O 1
ATOM 16253 N N . ARG B 1 996 ? -7.836 -28.219 -9.211 1 88.12 996 ARG B N 1
ATOM 16254 C CA . ARG B 1 996 ? -7.5 -26.828 -9.453 1 88.12 996 ARG B CA 1
ATOM 16255 C C . ARG B 1 996 ? -8.664 -26.078 -10.102 1 88.12 996 ARG B C 1
ATOM 16257 O O . ARG B 1 996 ? -9.047 -25 -9.648 1 88.12 996 ARG B O 1
ATOM 16264 N N . TYR B 1 997 ? -9.195 -26.75 -11.25 1 87.56 997 TYR B N 1
ATOM 16265 C CA . TYR B 1 997 ? -10.266 -26.125 -12.008 1 87.56 997 TYR B CA 1
ATOM 16266 C C . TYR B 1 997 ? -11.5 -27.016 -12.055 1 87.56 997 TYR B C 1
ATOM 16268 O O . TYR B 1 997 ? -11.406 -28.219 -11.805 1 87.56 997 TYR B O 1
ATOM 16276 N N . LYS B 1 998 ? -12.633 -26.422 -12.367 1 87.5 998 LYS B N 1
ATOM 16277 C CA . LYS B 1 998 ? -13.867 -27.188 -12.523 1 87.5 998 LYS B CA 1
ATOM 16278 C C . LYS B 1 998 ? -13.828 -28.047 -13.789 1 87.5 998 LYS B C 1
ATOM 16280 O O . LYS B 1 998 ? -14.242 -29.203 -13.773 1 87.5 998 LYS B O 1
ATOM 16285 N N . ASN B 1 999 ? -13.242 -27.438 -14.82 1 87.56 999 ASN B N 1
ATOM 16286 C CA . ASN B 1 999 ? -13.203 -28.109 -16.109 1 87.56 999 ASN B CA 1
ATOM 16287 C C . ASN B 1 999 ? -11.773 -28.219 -16.641 1 87.56 999 ASN B C 1
ATOM 16289 O O . ASN B 1 999 ? -10.938 -27.359 -16.359 1 87.56 999 ASN B O 1
ATOM 16293 N N . THR B 1 1000 ? -11.562 -29.328 -17.328 1 85.44 1000 THR B N 1
ATOM 16294 C CA . THR B 1 1000 ? -10.297 -29.469 -18.031 1 85.44 1000 THR B CA 1
ATOM 16295 C C . THR B 1 1000 ? -10.25 -28.609 -19.281 1 85.44 1000 THR B C 1
ATOM 16297 O O . THR B 1 1000 ? -11.227 -27.922 -19.594 1 85.44 1000 THR B O 1
ATOM 16300 N N . ASP B 1 1001 ? -9.211 -28.656 -20 1 75.69 1001 ASP B N 1
ATOM 16301 C CA . ASP B 1 1001 ? -9.008 -27.844 -21.188 1 75.69 1001 ASP B CA 1
ATOM 16302 C C . ASP B 1 1001 ? -9.93 -28.297 -22.328 1 75.69 1001 ASP B C 1
ATOM 16304 O O . ASP B 1 1001 ? -10.211 -27.547 -23.25 1 75.69 1001 ASP B O 1
ATOM 16308 N N . ILE B 1 1002 ? -10.43 -29.562 -22.203 1 78.12 1002 ILE B N 1
ATOM 16309 C CA . ILE B 1 1002 ? -11.305 -30.062 -23.266 1 78.12 1002 ILE B CA 1
ATOM 16310 C C . ILE B 1 1002 ? -12.766 -29.859 -22.875 1 78.12 1002 ILE B C 1
ATOM 16312 O O . ILE B 1 1002 ? -13.664 -30.391 -23.531 1 78.12 1002 ILE B O 1
ATOM 16316 N N . GLY B 1 1003 ? -12.938 -29.141 -21.797 1 81.06 1003 GLY B N 1
ATOM 16317 C CA . GLY B 1 1003 ? -14.289 -28.766 -21.422 1 81.06 1003 GLY B CA 1
ATOM 16318 C C . GLY B 1 1003 ? -14.984 -29.812 -20.578 1 81.06 1003 GLY B C 1
ATOM 16319 O O . GLY B 1 1003 ? -16.188 -29.719 -20.344 1 81.06 1003 GLY B O 1
ATOM 16320 N N . LYS B 1 1004 ? -14.305 -30.812 -20.219 1 88.62 1004 LYS B N 1
ATOM 16321 C CA . LYS B 1 1004 ? -14.867 -31.859 -19.359 1 88.62 1004 LYS B CA 1
ATOM 16322 C C . LYS B 1 1004 ? -14.508 -31.609 -17.891 1 88.62 1004 LYS B C 1
ATOM 16324 O O . LYS B 1 1004 ? -13.609 -30.812 -17.594 1 88.62 1004 LYS B O 1
ATOM 16329 N N . SER B 1 1005 ? -15.219 -32.219 -17.031 1 90.19 1005 SER B N 1
ATOM 16330 C CA . SER B 1 1005 ? -14.992 -32.031 -15.602 1 90.19 1005 SER B CA 1
ATOM 16331 C C . SER B 1 1005 ? -13.602 -32.5 -15.195 1 90.19 1005 SER B C 1
ATOM 16333 O O . SER B 1 1005 ? -13.164 -33.594 -15.594 1 90.19 1005 SER B O 1
ATOM 16335 N N . GLN B 1 1006 ? -12.898 -31.703 -14.484 1 92.75 1006 GLN B N 1
ATOM 16336 C CA . GLN B 1 1006 ? -11.586 -32.094 -13.977 1 92.75 1006 GLN B CA 1
ATOM 16337 C C . GLN B 1 1006 ? -11.719 -33 -12.773 1 92.75 1006 GLN B C 1
ATOM 16339 O O . GLN B 1 1006 ? -12.555 -32.781 -11.891 1 92.75 1006 GLN B O 1
ATOM 16344 N N . PRO B 1 1007 ? -10.992 -34.156 -12.773 1 95.81 1007 PRO B N 1
ATOM 16345 C CA . PRO B 1 1007 ? -11.016 -35.031 -11.602 1 95.81 1007 PRO B CA 1
ATOM 16346 C C . PRO B 1 1007 ? -10.359 -34.406 -10.375 1 95.81 1007 PRO B C 1
ATOM 16348 O O . PRO B 1 1007 ? -9.617 -33.438 -10.492 1 95.81 1007 PRO B O 1
ATOM 16351 N N . TRP B 1 1008 ? -10.688 -34.938 -9.172 1 96.88 1008 TRP B N 1
ATOM 16352 C CA . TRP B 1 1008 ? -10.078 -34.5 -7.922 1 96.88 1008 TRP B CA 1
ATOM 16353 C C . TRP B 1 1008 ? -8.93 -35.406 -7.52 1 96.88 1008 TRP B C 1
ATOM 16355 O O . TRP B 1 1008 ? -8.992 -36.625 -7.723 1 96.88 1008 TRP B O 1
ATOM 16365 N N . MET B 1 1009 ? -7.953 -34.875 -7.023 1 97.38 1009 MET B N 1
ATOM 16366 C CA . MET B 1 1009 ? -6.914 -35.656 -6.371 1 97.38 1009 MET B CA 1
ATOM 16367 C C . MET B 1 1009 ? -7.242 -35.906 -4.902 1 97.38 1009 MET B C 1
ATOM 16369 O O . MET B 1 1009 ? -7.617 -34.969 -4.191 1 97.38 1009 MET B O 1
ATOM 16373 N N . LEU B 1 1010 ? -7.129 -37.125 -4.477 1 98 1010 LEU B N 1
ATOM 16374 C CA . LEU B 1 1010 ? -7.285 -37.406 -3.055 1 98 1010 LEU B CA 1
ATOM 16375 C C . LEU B 1 1010 ? -6.039 -37 -2.275 1 98 1010 LEU B C 1
ATOM 16377 O O . LEU B 1 1010 ? -4.945 -37.5 -2.533 1 98 1010 LEU B O 1
ATOM 16381 N N . LEU B 1 1011 ? -6.195 -36.094 -1.332 1 97 1011 LEU B N 1
ATOM 16382 C CA . LEU B 1 1011 ? -5.07 -35.656 -0.514 1 97 1011 LEU B CA 1
ATOM 16383 C C . LEU B 1 1011 ? -4.906 -36.562 0.708 1 97 1011 LEU B C 1
ATOM 16385 O O . LEU B 1 1011 ? -3.834 -36.594 1.311 1 97 1011 LEU B O 1
ATOM 16389 N N . GLY B 1 1012 ? -5.965 -37.281 1.072 1 96.38 1012 GLY B N 1
ATOM 16390 C CA . GLY B 1 1012 ? -5.914 -38.188 2.203 1 96.38 1012 GLY B CA 1
ATOM 16391 C C . GLY B 1 1012 ? -6.652 -37.656 3.422 1 96.38 1012 GLY B C 1
ATOM 16392 O O . GLY B 1 1012 ? -7.441 -36.719 3.322 1 96.38 1012 GLY B O 1
ATOM 16393 N N . PRO B 1 1013 ? -6.477 -38.375 4.492 1 96.81 1013 PRO B N 1
ATOM 16394 C CA . PRO B 1 1013 ? -7.129 -37.969 5.738 1 96.81 1013 PRO B CA 1
ATOM 16395 C C . PRO B 1 1013 ? -6.555 -36.688 6.312 1 96.81 1013 PRO B C 1
ATOM 16397 O O . PRO B 1 1013 ? -5.355 -36.438 6.191 1 96.81 1013 PRO B O 1
ATOM 16400 N N . ALA B 1 1014 ? -7.434 -35.938 6.871 1 96.94 1014 ALA B N 1
ATOM 16401 C CA . ALA B 1 1014 ? -7.039 -34.656 7.496 1 96.94 1014 ALA B CA 1
ATOM 16402 C C . ALA B 1 1014 ? -7.621 -34.562 8.906 1 96.94 1014 ALA B C 1
ATOM 16404 O O . ALA B 1 1014 ? -8.664 -35.125 9.203 1 96.94 1014 ALA B O 1
ATOM 16405 N N . THR B 1 1015 ? -6.922 -33.844 9.742 1 96.75 1015 THR B N 1
ATOM 16406 C CA . THR B 1 1015 ? -7.363 -33.625 11.117 1 96.75 1015 THR B CA 1
ATOM 16407 C C . THR B 1 1015 ? -7.613 -32.156 11.375 1 96.75 1015 THR B C 1
ATOM 16409 O O . THR B 1 1015 ? -6.887 -31.297 10.867 1 96.75 1015 THR B O 1
ATOM 16412 N N . PHE B 1 1016 ? -8.602 -31.938 12.18 1 95.88 1016 PHE B N 1
ATOM 16413 C CA . PHE B 1 1016 ? -8.992 -30.578 12.516 1 95.88 1016 PHE B CA 1
ATOM 16414 C C . PHE B 1 1016 ? -7.906 -29.891 13.328 1 95.88 1016 PHE B C 1
ATOM 16416 O O . PHE B 1 1016 ? -7.449 -30.422 14.344 1 95.88 1016 PHE B O 1
ATOM 16423 N N . GLU B 1 1017 ? -7.465 -28.734 12.859 1 93.06 1017 GLU B N 1
ATOM 16424 C CA . GLU B 1 1017 ? -6.477 -27.953 13.594 1 93.06 1017 GLU B CA 1
ATOM 16425 C C . GLU B 1 1017 ? -7.133 -26.766 14.312 1 93.06 1017 GLU B C 1
ATOM 16427 O O . GLU B 1 1017 ? -7.023 -26.641 15.531 1 93.06 1017 GLU B O 1
ATOM 16432 N N . ARG B 1 1018 ? -7.781 -25.844 13.523 1 87.56 1018 ARG B N 1
ATOM 16433 C CA . ARG B 1 1018 ? -8.469 -24.672 14.023 1 87.56 1018 ARG B CA 1
ATOM 16434 C C . ARG B 1 1018 ? -9.477 -24.141 13.008 1 87.56 1018 ARG B C 1
ATOM 16436 O O . ARG B 1 1018 ? -9.531 -24.625 11.875 1 87.56 1018 ARG B O 1
ATOM 16443 N N . HIS B 1 1019 ? -10.406 -23.25 13.422 1 88.69 1019 HIS B N 1
ATOM 16444 C CA . HIS B 1 1019 ? -11.32 -22.594 12.492 1 88.69 1019 HIS B CA 1
ATOM 16445 C C . HIS B 1 1019 ? -11.625 -21.172 12.922 1 88.69 1019 HIS B C 1
ATOM 16447 O O . HIS B 1 1019 ? -11.352 -20.781 14.062 1 88.69 1019 HIS B O 1
ATOM 16453 N N . THR B 1 1020 ? -11.969 -20.391 11.992 1 77.62 1020 THR B N 1
ATOM 16454 C CA . THR B 1 1020 ? -12.508 -19.062 12.258 1 77.62 1020 THR B CA 1
ATOM 16455 C C . THR B 1 1020 ? -13.859 -18.875 11.57 1 77.62 1020 THR B C 1
ATOM 16457 O O . THR B 1 1020 ? -14.125 -19.484 10.531 1 77.62 1020 THR B O 1
ATOM 16460 N N . GLY B 1 1021 ? -14.672 -18.172 12.227 1 74.81 1021 GLY B N 1
ATOM 16461 C CA . GLY B 1 1021 ? -15.945 -17.844 11.609 1 74.81 1021 GLY B CA 1
ATOM 16462 C C . GLY B 1 1021 ? -17.016 -18.891 11.836 1 74.81 1021 GLY B C 1
ATOM 16463 O O . GLY B 1 1021 ? -16.75 -19.938 12.398 1 74.81 1021 GLY B O 1
ATOM 16464 N N . SER B 1 1022 ? -18.266 -18.469 11.578 1 83.44 1022 SER B N 1
ATOM 16465 C CA . SER B 1 1022 ? -19.469 -19.297 11.609 1 83.44 1022 SER B CA 1
ATOM 16466 C C . SER B 1 1022 ? -20.422 -18.906 10.5 1 83.44 1022 SER B C 1
ATOM 16468 O O . SER B 1 1022 ? -20.719 -17.719 10.305 1 83.44 1022 SER B O 1
ATOM 16470 N N . LYS B 1 1023 ? -20.797 -19.797 9.672 1 80.75 1023 LYS B N 1
ATOM 16471 C CA . LYS B 1 1023 ? -21.703 -19.594 8.547 1 80.75 1023 LYS B CA 1
ATOM 16472 C C . LYS B 1 1023 ? -21.094 -18.641 7.523 1 80.75 1023 LYS B C 1
ATOM 16474 O O . LYS B 1 1023 ? -21.719 -17.641 7.16 1 80.75 1023 LYS B O 1
ATOM 16479 N N . PRO B 1 1024 ? -19.906 -19.031 7.195 1 87.19 1024 PRO B N 1
ATOM 16480 C CA . PRO B 1 1024 ? -19.312 -20.359 7.133 1 87.19 1024 PRO B CA 1
ATOM 16481 C C . PRO B 1 1024 ? -18.156 -20.531 8.109 1 87.19 1024 PRO B C 1
ATOM 16483 O O . PRO B 1 1024 ? -17.766 -19.578 8.789 1 87.19 1024 PRO B O 1
ATOM 16486 N N . MET B 1 1025 ? -17.672 -21.75 8.117 1 88 1025 MET B N 1
ATOM 16487 C CA . MET B 1 1025 ? -16.5 -22.062 8.93 1 88 1025 MET B CA 1
ATOM 16488 C C . MET B 1 1025 ? -15.242 -22.094 8.062 1 88 1025 MET B C 1
ATOM 16490 O O . MET B 1 1025 ? -15.203 -22.781 7.047 1 88 1025 MET B O 1
ATOM 16494 N N . ALA B 1 1026 ? -14.328 -21.25 8.398 1 89.12 1026 ALA B N 1
ATOM 16495 C CA . ALA B 1 1026 ? -13.008 -21.359 7.785 1 89.12 1026 ALA B CA 1
ATOM 16496 C C . ALA B 1 1026 ? -12.094 -22.266 8.594 1 89.12 1026 ALA B C 1
ATOM 16498 O O . ALA B 1 1026 ? -11.539 -21.859 9.617 1 89.12 1026 ALA B O 1
ATOM 16499 N N . ILE B 1 1027 ? -11.898 -23.469 8.094 1 93.81 1027 ILE B N 1
ATOM 16500 C CA . ILE B 1 1027 ? -11.227 -24.5 8.875 1 93.81 1027 ILE B CA 1
ATOM 16501 C C . ILE B 1 1027 ? -9.828 -24.734 8.312 1 93.81 1027 ILE B C 1
ATOM 16503 O O . ILE B 1 1027 ? -9.641 -24.781 7.094 1 93.81 1027 ILE B O 1
ATOM 16507 N N . THR B 1 1028 ? -8.875 -24.828 9.141 1 91.88 1028 THR B N 1
ATOM 16508 C CA . THR B 1 1028 ? -7.543 -25.297 8.781 1 91.88 1028 THR B CA 1
ATOM 16509 C C . THR B 1 1028 ? -7.387 -26.781 9.109 1 91.88 1028 THR B C 1
ATOM 16511 O O . THR B 1 1028 ? -7.5 -27.188 10.266 1 91.88 1028 THR B O 1
ATOM 16514 N N . TRP B 1 1029 ? -7.152 -27.578 8.078 1 95.81 1029 TRP B N 1
ATOM 16515 C CA . TRP B 1 1029 ? -6.969 -29.016 8.203 1 95.81 1029 TRP B CA 1
ATOM 16516 C C . TRP B 1 1029 ? -5.488 -29.375 8.195 1 95.81 1029 TRP B C 1
ATOM 16518 O O . TRP B 1 1029 ? -4.703 -28.812 7.43 1 95.81 1029 TRP B O 1
ATOM 16528 N N . ARG B 1 1030 ? -5.125 -30.25 9.023 1 95.62 1030 ARG B N 1
ATOM 16529 C CA . ARG B 1 1030 ? -3.791 -30.828 8.961 1 95.62 1030 ARG B CA 1
ATOM 16530 C C . ARG B 1 1030 ? -3.807 -32.125 8.164 1 95.62 1030 ARG B C 1
ATOM 16532 O O . ARG B 1 1030 ? -4.477 -33.094 8.555 1 95.62 1030 ARG B O 1
ATOM 16539 N N . LEU B 1 1031 ? -3.094 -32.188 7.102 1 96.25 1031 LEU B N 1
ATOM 16540 C CA . LEU B 1 1031 ? -3.047 -33.375 6.238 1 96.25 1031 LEU B CA 1
ATOM 16541 C C . LEU B 1 1031 ? -2.123 -34.438 6.82 1 96.25 1031 LEU B C 1
ATOM 16543 O O . LEU B 1 1031 ? -1.057 -34.125 7.352 1 96.25 1031 LEU B O 1
ATOM 16547 N N . LYS B 1 1032 ? -2.52 -35.594 6.773 1 95.31 1032 LYS B N 1
ATOM 16548 C CA . LYS B 1 1032 ? -1.681 -36.719 7.219 1 95.31 1032 LYS B CA 1
ATOM 16549 C C . LYS B 1 1032 ? -0.469 -36.875 6.309 1 95.31 1032 LYS B C 1
ATOM 16551 O O . LYS B 1 1032 ? 0.624 -37.219 6.773 1 95.31 1032 LYS B O 1
ATOM 16556 N N . HIS B 1 1033 ? -0.683 -36.688 5.016 1 94.44 1033 HIS B N 1
ATOM 16557 C CA . HIS B 1 1033 ? 0.377 -36.812 4.02 1 94.44 1033 HIS B CA 1
ATOM 16558 C C . HIS B 1 1033 ? 0.667 -35.438 3.383 1 94.44 1033 HIS B C 1
ATOM 16560 O O . HIS B 1 1033 ? -0.257 -34.688 3.08 1 94.44 1033 HIS B O 1
ATOM 16566 N N . GLN B 1 1034 ? 1.935 -35.219 3.152 1 90.44 1034 GLN B N 1
ATOM 16567 C CA . GLN B 1 1034 ? 2.336 -33.938 2.545 1 90.44 1034 GLN B CA 1
ATOM 16568 C C . GLN B 1 1034 ? 1.818 -33.844 1.113 1 90.44 1034 GLN B C 1
ATOM 16570 O O . GLN B 1 1034 ? 1.818 -34.812 0.369 1 90.44 1034 GLN B O 1
ATOM 16575 N N . LEU B 1 1035 ? 1.465 -32.594 0.746 1 90.38 1035 LEU B N 1
ATOM 16576 C CA . LEU B 1 1035 ? 1.036 -32.344 -0.627 1 90.38 1035 LEU B CA 1
ATOM 16577 C C . LEU B 1 1035 ? 2.166 -32.625 -1.609 1 90.38 1035 LEU B C 1
ATOM 16579 O O . LEU B 1 1035 ? 3.33 -32.344 -1.329 1 90.38 1035 LEU B O 1
ATOM 16583 N N . PRO B 1 1036 ? 1.782 -33.312 -2.732 1 86.12 1036 PRO B N 1
ATOM 16584 C CA . PRO B 1 1036 ? 2.785 -33.344 -3.801 1 86.12 1036 PRO B CA 1
ATOM 16585 C C . PRO B 1 1036 ? 3.258 -31.938 -4.207 1 86.12 1036 PRO B C 1
ATOM 16587 O O . PRO B 1 1036 ? 2.508 -30.969 -4.086 1 86.12 1036 PRO B O 1
ATOM 16590 N N . ALA B 1 1037 ? 4.43 -31.828 -4.645 1 74.69 1037 ALA B N 1
ATOM 16591 C CA . ALA B 1 1037 ? 5.059 -30.547 -4.93 1 74.69 1037 ALA B CA 1
ATOM 16592 C C . ALA B 1 1037 ? 4.254 -29.75 -5.953 1 74.69 1037 ALA B C 1
ATOM 16594 O O . ALA B 1 1037 ? 4.125 -28.531 -5.844 1 74.69 1037 ALA B O 1
ATOM 16595 N N . ASP B 1 1038 ? 3.797 -30.391 -6.961 1 76.94 1038 ASP B N 1
ATOM 16596 C CA . ASP B 1 1038 ? 3.035 -29.703 -8 1 76.94 1038 ASP B CA 1
ATOM 16597 C C . ASP B 1 1038 ? 1.718 -29.156 -7.449 1 76.94 1038 ASP B C 1
ATOM 16599 O O . ASP B 1 1038 ? 1.293 -28.062 -7.809 1 76.94 1038 ASP B O 1
ATOM 16603 N N . VAL B 1 1039 ? 1.087 -29.984 -6.57 1 85.75 1039 VAL B N 1
ATOM 16604 C CA . VAL B 1 1039 ? -0.164 -29.547 -5.957 1 85.75 1039 VAL B CA 1
ATOM 16605 C C . VAL B 1 1039 ? 0.1 -28.359 -5.035 1 85.75 1039 VAL B C 1
ATOM 16607 O O . VAL B 1 1039 ? -0.689 -27.406 -4.992 1 85.75 1039 VAL B O 1
ATOM 16610 N N . TRP B 1 1040 ? 1.157 -28.484 -4.352 1 81.06 1040 TRP B N 1
ATOM 16611 C CA . TRP B 1 1040 ? 1.552 -27.375 -3.48 1 81.06 1040 TRP B CA 1
ATOM 16612 C C . TRP B 1 1040 ? 1.736 -26.094 -4.281 1 81.06 1040 TRP B C 1
ATOM 16614 O O . TRP B 1 1040 ? 1.326 -25.016 -3.84 1 81.06 1040 TRP B O 1
ATOM 16624 N N . THR B 1 1041 ? 2.264 -26.172 -5.355 1 72 1041 THR B N 1
ATOM 16625 C CA . THR B 1 1041 ? 2.59 -25.016 -6.184 1 72 1041 THR B CA 1
ATOM 16626 C C . THR B 1 1041 ? 1.322 -24.281 -6.605 1 72 1041 THR B C 1
ATOM 16628 O O . THR B 1 1041 ? 1.278 -23.047 -6.578 1 72 1041 THR B O 1
ATOM 16631 N N . TYR B 1 1042 ? 0.256 -25.047 -6.953 1 77.31 1042 TYR B N 1
ATOM 16632 C CA . TYR B 1 1042 ? -0.914 -24.328 -7.445 1 77.31 1042 TYR B CA 1
ATOM 16633 C C . TYR B 1 1042 ? -1.925 -24.094 -6.328 1 77.31 1042 TYR B C 1
ATOM 16635 O O . TYR B 1 1042 ? -2.859 -23.312 -6.477 1 77.31 1042 TYR B O 1
ATOM 16643 N N . ALA B 1 1043 ? -1.712 -24.797 -5.301 1 83.44 1043 ALA B N 1
ATOM 16644 C CA . ALA B 1 1043 ? -2.688 -24.656 -4.223 1 83.44 1043 ALA B CA 1
ATOM 16645 C C . ALA B 1 1043 ? -2.262 -23.578 -3.23 1 83.44 1043 ALA B C 1
ATOM 16647 O O . ALA B 1 1043 ? -3.078 -23.078 -2.447 1 83.44 1043 ALA B O 1
ATOM 16648 N N . ALA B 1 1044 ? -0.946 -23.25 -3.283 1 75.88 1044 ALA B N 1
ATOM 16649 C CA . ALA B 1 1044 ? -0.444 -22.266 -2.344 1 75.88 1044 ALA B CA 1
ATOM 16650 C C . ALA B 1 1044 ? -0.722 -20.844 -2.848 1 75.88 1044 ALA B C 1
ATOM 16652 O O . ALA B 1 1044 ? -0.806 -20.609 -4.055 1 75.88 1044 ALA B O 1
ATOM 16653 N N . ILE B 1 1045 ? -1.067 -19.922 -1.97 1 63.53 1045 ILE B N 1
ATOM 16654 C CA . ILE B 1 1045 ? -1.278 -18.531 -2.371 1 63.53 1045 ILE B CA 1
ATOM 16655 C C . ILE B 1 1045 ? 0.051 -17.906 -2.787 1 63.53 1045 ILE B C 1
ATOM 16657 O O . ILE B 1 1045 ? 0.093 -17.062 -3.682 1 63.53 1045 ILE B O 1
ATOM 16661 N N . THR B 1 1046 ? 1.203 -17.984 -1.936 1 54.69 1046 THR B N 1
ATOM 16662 C CA . THR B 1 1046 ? 2.496 -17.359 -2.199 1 54.69 1046 THR B CA 1
ATOM 16663 C C . THR B 1 1046 ? 3.535 -18.422 -2.576 1 54.69 1046 THR B C 1
ATOM 16665 O O . THR B 1 1046 ? 3.65 -19.453 -1.912 1 54.69 1046 THR B O 1
ATOM 16668 N N . ALA B 1 1047 ? 3.551 -18.922 -3.721 1 44.34 1047 ALA B N 1
ATOM 16669 C CA . ALA B 1 1047 ? 4.754 -19.75 -3.857 1 44.34 1047 ALA B CA 1
ATOM 16670 C C . ALA B 1 1047 ? 6.004 -18.875 -3.908 1 44.34 1047 ALA B C 1
ATOM 16672 O O . ALA B 1 1047 ? 6.016 -17.828 -4.57 1 44.34 1047 ALA B O 1
ATOM 16673 N N . SER B 1 1048 ? 6.863 -18.625 -2.867 1 37.69 1048 SER B N 1
ATOM 16674 C CA . SER B 1 1048 ? 8.164 -18.016 -3.109 1 37.69 1048 SER B CA 1
ATOM 16675 C C . SER B 1 1048 ? 8.773 -18.5 -4.418 1 37.69 1048 SER B C 1
ATOM 16677 O O . SER B 1 1048 ? 8.586 -19.656 -4.801 1 37.69 1048 SER B O 1
#

Radius of gyration: 41.27 Å; Cα contacts (8 Å, |Δi|>4): 4022; chains: 2; bounding box: 91×126×98 Å

Sequence (2096 aa):
MTDSGGRMQPVAGVYEQLITEDVRRELGQLEALGWKAVDGEVGTESTPHVLARHIGEVVARRLNQLPADQQVTYANRILASLNADALAQSDPEPISAVAEGPRQLLALAKQEAPGAYAIRPLTPLSETSLLTNSPEDLSLGSELRAELATADRIDLLCAFVKWYGIRVLEDALRAAKERGVQIRVITTTYMGATDRHALDRLVRDFGATVKVNYEIRSTRLHAKAWLFRRDTGFDTAYVGSSNLSRAALLDGLEWNVRLSSIATPAVLDKFEATFEAYWNDSAFETYDPDLHGERLDGALAQAGGGTSASDLKINLSGLEVRPFPHQRDMLERLTVEREIRGRHRNLLVAATGTGKTVMAALDYRSLCRTSESTRPRLLFVAHRKEILKQSLRTYREVLDDASFGELLHAGTEPRAWDHVFASVQSLHVPRLEQLAHDHFDIIVIDEFHHATATTYRRVIDHFAPRELLGLTATPERMDGRNVQDEFFDGRIAAEMRLWEALENDLLCPFHYFGIPDGTDLTNLGWQKGAYTDQDLDNLYTGNHARARIVVKQIRDKVSHPGAMKALGFCVTKAHAHFMADFFRQAGFQAVALDSESPAELRARALTELRDGKLQVIFSVDLFNEGLDIPDVDTLLLLRPTNSATVFLQQLGRGLRRTETKPVLTVLDFIGQHRAEFRFEEQFRALTNLSRNRLVEHIERDFPLLPSGCQILLEGKSKDLVLNNIRTQLSANVRTLANEVRAYSTPRLSDYLRESRREVKELYKSGNSWTAVLRRAGLIQEAPAPGEAALLKRAHAFLHVDDPERAAAYLRLLDDDAPPYEELPATEQSYARMLFFNLWDDAGGFTSFQEGLDSLRPQQVFRDELRQVLSHVMEQADHVPIPLTGRLSKVPLRVHCAYNRSEILAALGVARFNGQMPRSFAQGVQWVEELRTDALLITLEKDEKDFSPTVRYKDYALSPTLFHWESQNSTAEDSRTGLRYRQHDDRHSHVLLFVRRYKNTDIGKSQPWMLLGPATFERHTGSKPMAITWRLKHQLPADVWTYAAITASMTDSGGRMQPVAGVYEQLITEDVRRELGQLEALGWKAVDGEVGTESTPHVLARHIGEVVARRLNQLPADQQVTYANRILASLNADALAQSDPEPISAVAEGPRQLLALAKQEAPGAYAIRPLTPLSETSLLTNSPEDLSLGSELRAELATADRIDLLCAFVKWYGIRVLEDALRAAKERGVQIRVITTTYMGATDRHALDRLVRDFGATVKVNYEIRSTRLHAKAWLFRRDTGFDTAYVGSSNLSRAALLDGLEWNVRLSSIATPAVLDKFEATFEAYWNDSAFETYDPDLHGERLDGALAQAGGGTSASDLKINLSGLEVRPFPHQRDMLERLTVEREIRGRHRNLLVAATGTGKTVMAALDYRSLCRTSESTRPRLLFVAHRKEILKQSLRTYREVLDDASFGELLHAGTEPRAWDHVFASVQSLHVPRLEQLAHDHFDIIVIDEFHHATATTYRRVIDHFAPRELLGLTATPERMDGRNVQDEFFDGRIAAEMRLWEALENDLLCPFHYFGIPDGTDLTNLGWQKGAYTDQDLDNLYTGNHARARIVVKQIRDKVSHPGAMKALGFCVTKAHAHFMADFFRQAGFQAVALDSESPAELRARALTELRDGKLQVIFSVDLFNEGLDIPDVDTLLLLRPTNSATVFLQQLGRGLRRTETKPVLTVLDFIGQHRAEFRFEEQFRALTNLSRNRLVEHIERDFPLLPSGCQILLEGKSKDLVLNNIRTQLSANVRTLANEVRAYSTPRLSDYLRESRREVKELYKSGNSWTAVLRRAGLIQEAPAPGEAALLKRAHAFLHVDDPERAAAYLRLLDDDAPPYEELPATEQSYARMLFFNLWDDAGGFTSFQEGLDSLRPQQVFRDELRQVLSHVMEQADHVPIPLTGRLSKVPLRVHCAYNRSEILAALGVARFNGQMPRSFAQGVQWVEELRTDALLITLEKDEKDFSPTVRYKDYALSPTLFHWESQNSTAEDSRTGLRYRQHDDRHSHVLLFVRRYKNTDIGKSQPWMLLGPATFERHTGSKPMAITWRLKHQLPADVWTYAAITAS

pLDDT: mean 84.21, std 13.18, range [26.48, 98.0]

Organism: Streptomyces collinus (strain DSM 40733 / Tue 365) (NCBI:txid1214242)

Secondary structure (DSSP, 8-state):
---SSSS-----EEEEEE-BHHHHHHHHHHHHTTEEEEEEEPPTTTHHHHHHHHHHHHHHHHHHTS-HHHHHHHHHHHHHHHHHHHTTSSSPPPPPPBPSS-EEEEEEEETT-TTTTS---SS-TT--EEE---TTSPPHHHHHHHHHHH-SEEEEEES-B-HHHHHTTHHHHHHHHHTT-EEEEEEE-GGG-S-HHHHHHHHHTT--EEEEE--TTT--B--EEEEEE-TTS--EEEEES--BSHHHHHTSB--EEEEETTT-HHHHHHHHHHHHHHHT-TTEEE--HHHHHHHHHHHHHHHTT-S-GGG------SS--PPPHHHHHHHHHHHIIIIIS---EEEEE--TTS-HHHHHHHHHHHHHHH-SSSPPPEEEEES-HHHHHHHHHHHHHHHT-TT--EEEBTTB--SS-SEEEEEGGG--HHHHHHS-TTS-SEEEESSGGGTTSHHHHHHHHH---SEEEEEES--B-TTS-BHHHHHSTT--SEE--HHHHHHTTSS--EEEEEEEEEEE-TTS-EETTEE-HHHHHHHHTT-HHHHHHHHHHHHHH-S-GGG--EEEE-SSHHHHHHHHHHHHHTT--EEEE-TTS-HHHHHHHHHHHHHTS--EEEESSGGGSS---TT--EEEE-S----HHHHHHHHHTT----SS-S-EEEEEEEEE--TTS-HHHHHHHHS---HHHHHHHHHTT-S---TT-EEEE-THHHHHHHHHHHHHHT--HHHHHHHHHHHT---HHHHHHHH---GGGGGGGG--HHHHHHHHT---SPPPTTHHHHHTTGGGGTT---HHHHHHHHHHTSTTPPPGGGS-HHHHHHHHHHHHHH-TTGGG-SSHHHHHHTTTT-HHHHHHHHHHHHHHHHT--S--EE--GGGTTSS-EET-EE-HHHHHHHTT-S-TTS--GGG--SSEEEETTTTEEEEEEEEES-TT---TTTS-SSEESSSSEEEEE--TT--TTSHHHHHHHTTTTTT-EEEEEEEEESB-TTSSBPPEEEEEEEEEEEEE-SSS-EEEEEESSPPPHHHHHHHBS---/---SSSS-----EEEEEE-BHHHHHHHHHHHHTTEEEEEEEPPTTTHHHHHHHHHHHHHHHHHHTS-HHHHHHHHHHHHHHHHHHHTTSSSPPPPPPBPSS-EEEEEEEETT-TTTT----SS-TT--EEE---TTSPPHHHHHHHHHHH-SEEEEEES-B-HHHHHTTHHHHHHHHHTT-EEEEEEE-GGG-S-HHHHHHHHHTT--EEEEE--SSS--B--EEEEEE-TTS--EEEEES--BSHHHHHTSB--EEEEETTT-HHHHHHHHHHHHHHHT-TTEEE--HHHHHHHHHHHHHHHTT-S-GGG------SS--PPPHHHHHHHHHHHIIIIIS---EEEEE--TTS-HHHHHHHHHHHHHHHSSSSPPPEEEEES-HHHHHHHHHHHHHHHT-TT--EEEBTTB--SS-SEEEEEGGG--HHHHHHS-TTS-SEEEESSGGGTTSHHHHHHHHH---SEEEEEES--B-TTS-BHHHHHSTT--SEE--HHHHHHTTSS--EEEEEEEEEEE-TTS-EETTEE-HHHHHHHHTT-HHHHHHHHHHHHHH-S-GGG--EEEE-SSHHHHHHHHHHHHHTT--EEE--TTS-HHHHHHHHHHHHHTS--EEEESSGGGSS---TT--EEEE-S----HHHHHHHHHTT----SS-S-EEEEEEEEE--TTS-HHHHHHHHS---HHHHHHHHHTT-S---TT-EEEE-THHHHHHHHHHHHHHT--HHHHHHHHHHHT---HHHHHHHH---GGGGGGGG--HHHHHHHHT---SPPPTTHHHHHTTGGGGTT---HHHHHHHHHHTSTTPPPGGGS-HHHHHHHHHHHHHH-TTGGG-SSHHHHHHTTTT-HHHHHHHHHHHHHHHHT--S--EE--GGGTTSS-EET-EE-HHHHHHHTT-S-TTS--GGG--SSEEEETTTTEEEEEEEEES-TT---TTTS-SSEESSSSEEEEE--TT--TTSHHHHHHHTTTTTT-EEEEEEEEESB-TTSSBPPEEEEEEEEEEEEE-SSS-EEEEEESSPPPHHHHHHHBS---

Foldseek 3Di:
DADPPPPRPDDDDDDDDDDDPVNVVVVVVVVVVVDDDDDDDDDPLCVVVNVVVVVVVVLVVVLVVDDPQCNLVVQQVVLVVVQVVCVVPDPDDRGDGQDPPRDDDDDDDDPVCVCQLVQAAPPDLQDKDKAQVPPVGDQPLSRVLSLLSAFQEKEWEAAAADPQLCVSNVVSLQNSVVVVRAAEYEYELALLQHDLVRVQCCCPVRVYWYWYQLDLQFPPRHWTKMWGHHPVQSIKMKTWNAHSHPCRSPNDRIMIMMGTCNNCVLVVLLVVQQSLLVVQDPSIGTDDCVPCVVVSNVSSCVNNPHDDPPPPPPPLPPDADDDDLQLQLQLQLQVCCCPVVVAQEAEEAEFPQLPLLLSVLLNLVVVQVVPPDDRFFEEEEEADPVVLVVSQVSNCSNNVNPPDEAEADVPGDDDPNRHYRYYLVSCDDVNLVVAQQASGQEYEYEQCLCCVPPSNVVVVVSHDHVHYYYYHNFQQHPVRDGSCVVRVVNDHSYYRAPQNCLQVRSWFAAEAEEAAQADAAAPADDDPLHGDLVRQCVRQQPPLSSLVVVVVVCVVPPPCLLQALEEEADSDQRNQQRSQVSVVVVPFAEEEDEPPDDPVVVVVQLVCSLVSVHHYYYYHCPQLPDRPRQCHQEYHYHDDDQDLSSLVSSVSNHTHRDPVHNYRYYYYHDYQHHLSRQLQSNVCSQPVDDLLVSLVCLVVQNPDGRPPYGYHYDDCRSVSNNVSSVSVLPCDLLNLLVQCLVQVDLAPVSSCVVVVDDLLSQLFPQHASLNSCVSNVNDDDDADPPLSLQRSLLSQQLFFADPVLLVLLLLLLDLCRDALVPDPPLSVLSLQLVQCSRPLPNVPDDDSRVSSVVSNVRNSSSVRSNSSSVVSNVVRSRDWAAADDLCNSQNDTAQGWHAQSSVCSSLVQDDDVHDGSVPDDAQWDQRPVSLEIEGREEQPEDPPDPDSVSHDQWFASFQFKIKHKHALQAFCPDPVNVCQQCVVVVVHWYKYWYDHYQADSSGHGGTTGTNGTWHWDDWDDTSMITTMTGGPDGHNSVCNVRRRSRDD/DADPDPPRPDDDDDDDDDDDPVNVVVVVVVVVVVDDDDDDDDDPLCVVVNVVVVVVVVLVVVLVVDDPQCNLVVQQVVLVVVQVVCVVPDPDDRGDGQDPPRDDDDDDDDPVCVCQLVQAAPPDLQDKDKAQVPPVGDQPLSRVLSLLSAFQEKEWEAAAADPQLCVSNVVSLQNSVVVVRAAEYEYELALLQHDLVRVQCCCPVRVYWYWYQLDLQFPPRHWTKMWGHHPVQSIKMKTWNAHSHPCRSPNDRIMIMMGTCNNCVLVVLLVVQQSLLVVQDPSIGTDDCVPCVVVSNVSSCVNNPHDDPPPPPPPLPPDADDDDLQLLLLLQLQVCCCPVVVAQEAEEAEFPQLPLLLSVLLNLVVVQVVPPDDRFFEEEEEADPVVLVVSQVSNCSNNVNPPDEAEADVPGDDDPNRHYRYYLVSCDPVNLVVAQQASGQEYEYEQCLCCPPPSNVCVVVSHDHVHYYYYHNFQQHPVRDGSCVVRVVNDHSYYRAPQNCLQVRSWFAAEAEEAAQADAAAPADDDPLHGDLVRQCVRQQPPLSSLVVVVVVCVVPPPCLLQALEEEADSDQRNQVRSCVSVVVVPFAEEEDEPPDDPVVVVVQLVCSLVSVHHYYYYHCPQLPDNPRQCHQEYHYHDDDQDLSSLVSSVSNHTHRDPVHNYRYYYYHDYQHHLSRQLQSNVCSQPVDDLLVSLVCLVVQNPDGRPPYGYHYDDCRSVSNNVSSVSVLPCDLLNLLVQCLVQVDLAPVVSCVVVVDDLLSQLFPQHASLNSCVSNVNDDDDADPCLSLQRSLLSLQLFFADPVLLVLLLLLLDLCRDALVPDPPLSVLSLQLVQCSRPLPNVPDDDSRVSSVVSNVRNSSSVRSNSSSVVSNVVRSRDWAAADDLCNSQNDTAQGWHAQSSVCSSLVQDDDVHDGSVPDDAQWDQRPVSLEIEGREEQPEDPPDPDSVSHDQWFASFQFKIKHKHALQAFCPDPVNVCQQCVVVVVHWYKYWYDHYQADSSGHGGTTGTNGTWHWDDWDDTSMITTMTGGPDGHNSVCNVRRRSRDD

Nearest PDB structures (foldseek):
  7clg-assembly1_B  TM=4.811E-01  e=1.631E-42  Staphylococcus aureus subsp. aureus USA300
  6jde-assembly2_A  TM=7.127E-01  e=1.668E-18  Escherichia coli K-12
  4kbf-assembly1_A  TM=4.888E-01  e=6.688E-12  Thermus thermophilus HB27
  6y5q-assembly1_p  TM=3.956E-01  e=8.856E-09  Homo sapiens
  6jtz-assembly1_A  TM=4.514E-01  e=1.235E-05  Homo sapiens

InterPro domains:
  IPR001650 Helicase, C-terminal domain-like [PF00271] (564-656)
  IPR001650 Helicase, C-terminal domain-like [PS51194] (550-713)
  IPR001650 Helicase, C-terminal domain-like [SM00490] (577-658)
  IPR006935 Helicase/UvrB, N-terminal [PF04851] (321-477)
  IPR014001 Helicase superfamily 1/2, ATP-binding domain [PS51192] (337-493)
  IPR014001 Helicase superfamily 1/2, ATP-binding domain [SM00487] (319-513)
  IPR021835 Domain of unknown function DUF3427 [PF11907] (894-1042)
  IPR025202 Cardiolipin synthase-like, phospholipase D-like domain [PF13091] (169-279)
  IPR027417 P-loop containing nucleoside triphosphate hydrolase [G3DSA:3.40.50.300] (311-492)
  IPR027417 P-loop containing nucleoside triphosphate hydrolase [G3DSA:3.40.50.300] (523-700)
  IPR027417 P-loop containing nucleoside triphosphate hydrolase [SSF52540] (376-676)
  IPR052511 ATP-dependent Helicase [PTHR47962] (321-765)